Protein 5AWV (pdb70)

Foldseek 3Di:
DDDWDDWDWAAPVRPCFVVVQAFAAAVVFAEHARTETEDGDPVSQQVVQLVCLVVVAQEFEAALRDFLDHQHGHHRHHYYHYDLNQADWDQDVVLLFTKGFFNAFQLVQAVCCCVPQLFHAAFDQQRRDTPFFQQLQFGHYFLCLVPNTQLQFFFWWWFWFADPVSGTDIDIFGCDPPTPVNLVSQNSSRVGPLFFGGTGITTTFHPDCPDSRRNRGHHRDFQKKKKWKKAFDPVPFDPVLLLLLLQLLQQVLLVAQAQPHPCSQKWKKFKDKDDAVPDVVGHTMMMMMGRPPDPCGVVVVVVSVCSNCPSRPRIHIDDIDMGGPCPDGNDDDGYDFHKHKDKWFWLGGQDSQLSVLLVVLRVPQVPFNMWIKMWTAHHHNNQVDDLSSHQFNPRRTGTMIMTMGGDRDPVCVVVRVVSSLSSQCSSCVVQQSAQPDDNTIQAGRNSNDDLLQQVCVSRVRPDHNLCRHRNPSLVSSLVSSCRGHVPRSRDDSPHRHD/DDDWDDWDWAAPVHPCFVVQQFFAAFVVFAEHARTETEDGAPVSQQVLQLVCLVVVQFEFEDALRDFLDHQHGHHRHHYYHYDQNQADWDQDQVLLFTKGFFNAWQLVQQVCCCVPQLFHAAFDQARSHTPQFGQLQFGHYFLCLPPATQLQFWFWWWFFFADPVSGTDIDIEGCDPPTPLNLVSQSSRRVGPLFFGGTGITTTFHPDPPDSRHNRGHHRDQQKKKKWKKAFDPVQCDLVLLLLLQVLLQVVLLVAQAQPHPCSQKWKKFKDKCDAVPDPPGHTMMMMIGRPVDPCRVVSVVVNVCSNNPSRPRIDIDDIDMGGVCPDRRHDGGHDFHKHKDKWFWLGGQDSQLSVLLVVLSVPDPPFNMWIKMWTAHHHPNQVDDLQSHQFNDRRTGTMMMTMGGDHDPVCVVVRCVSSLSSQCSSCVVQQSAQDDDNTIQAGRVSNDDLLQQPCVSGVRPQHNQCRHRNPSLVSSLVSSCRGHVVRSRDDSPHRDD/DDDWDDWDWAAPVHPCVVVVQAFAAFVVFAEHARTETEDGDPVSQQVVQLVCLVVVAFEEEDALRDFLDHFHGHHRHHYYHYDLNLADWAQDVVLLFIKGFFNAWQLRQQVCCCVVQQFHAAFDQQRRHTPQFQQLQFGHYWLCLVANTSLQFFFWWWFFFADPVGHTDTDIEGCPPPTPRNLVSQNSNRVGPLFFGGTGITTTFHPDPPDSRHNRGHHRDQQKKKKWKFAADPVPDDLVLLLQLLQLLQVVLLVAQAQPHPCSQKWKKFKFKDDAPPDPSGHTMMMMIGRPVDVCTVVSVVVSVCSNCPVRDTPDTDDIDMGGVCPDRNDDGGYHFHKHKDKWFWLGGQDSQLSVLLVVLRVPDPPFNMWIKMWTAHHHVNQVDDLQSHQFNDRRTGTMMMTMGGDHDPVCPVVRVVSSLSSQCSSCVVQQSAQDDDNTTQAGRNSNDDLLQQPCVSRVRPQHNQCRHRPPSLVSSLVSSCVGHVVRSRDGSPYRHD/DDDWDDWDWAAPVHPCFVVQQQFAQAPLFAEHARTETEDTAVVSQQVVQLVCLVVVAQEDEDALRDFLDHQPGHHRHHYYHYHLNQADWAQDQVLLFTKGFFNDWQLSQQVVCCVPAQFHAAFDQARRHTNFQQQLQFGHYWLCLPVATQLQFFFWWWFFFADPVGHTDIDIEGCPPPGPLVLVSQSSRRVGPLFFGGTGITTTFHPDDDDSDHNVRHDRDFQKKKKWKKAFDPVQDDLVLLLQLQVLLFVCLLVAFAQVHPCSQKWKKFKDKDDQPPDPSHHTMMMMMGRPVDPCTVVSVVVSVCSNCPVRVRMDIDDMDMGGDPNPRRDDDGHHFHKHKDKWFWLGGQDPQLSVLLVVLNVPQPPFNMWIKMWTAHHHPNLPDDLQSHQFNPNRTGTMMMTMGGDRDPVCVVVGVVSSLSSQCSNVVVQQSAQDDDNTTQAGRVSNDDLLQQDCVSRVNPPHNCCRHRNVSLVSSLVSSCVGHVPCSRDDSPYRHD

Sequence (1992 aa):
CLPPAGPVKVTPDDPRYLNLKLRGANSRFNGEPDYIHLVGSTQQVADAVEETVRTGKRVAVRSGGHCFEDFVDNPDVKVIIDMSLLTEIAYDPSMNAFLIEPGNTLSEVYEKLYLGWNVTIPGGVCGGVGVGGHICGGGYGPLSRQFGSVVDYLYAVEVVVVNKQGKARVIVATRERDDPHHDLWWAHTGGGGGNFGVVTKYWMRVPEDVGRNPERLLPKPPATLLTSTVTFDWAGMTEAAFSRLLRNHGEWYERNSGPDSPYTGLWSQLMIGNEVPGMGESGFMMPIQVDATRPDARRLLDAHIEAVIDGVPPAEVPEPIEQRWLASTPGRGGRGPASKTKAGYLRKRLTDRQIQAVYENMTHMDGIDYGAVWLIGYGGKVNTVDPAATALPQRDAILKVNYITGWANPGNEAKHLTWVRKLYADVYAETGGVPVPNDVSDGAYINYPDSDLADPGLNTSGVPWHDLYYKGNHPRLRKVKAAYDPRNHFHHALSIRPCLPPAGPVKVTPDDPRYLNLKLRGANSRFNGEPDYIHLVGSTQQVADAVEETVRTGKRVAVRSGGHCFEDFVDNPDVKVIIDMSLLTEIAYDPSMNAFLIEPGNTLSEVYEKLYLGWNVTIPGGVCGGVGVGGHICGGGYGPLSRQFGSVVDYLYAVEVVVVNKQGKARVIVATRERDDPHHDLWWAHTGGGGGNFGVVTKYWMRVPEDVGRNPERLLPKPPATLLTSTVTFDWAGMTEAAFSRLLRNHGEWYERNSGPDSPYTGLWSQLMIGNEVPGMGESGFMMPIQVDATRPDARRLLDAHIEAVIDGVPPAEVPEPIEQRWLASTPGRGGRGPASKTKAGYLRKRLTDRQIQAVYENMTHMDGIDYGAVWLIGYGGKVNTVDPAATALPQRDAILKVNYITGWANPGNEAKHLTWVRKLYADVYAETGGVPVPNDVSDGAYINYPDSDLADPGLNTSGVPWHDLYYKGNHPRLRKVKAAYDPRNHFHHALSIRPCLPPAGPVKVTPDDPRYLNLKLRGANSRFNGEPDYIHLVGSTQQVADAVEETVRTGKRVAVRSGGHCFEDFVDNPDVKVIIDMSLLTEIAYDPSMNAFLIEPGNTLSEVYEKLYLGWNVTIPGGVCGGVGVGGHICGGGYGPLSRQFGSVVDYLYAVEVVVVNKQGKARVIVATRERDDPHHDLWWAHTGGGGGNFGVVTKYWMRVPEDVGRNPERLLPKPPATLLTSTVTFDWAGMTEAAFSRLLRNHGEWYERNSGPDSPYTGLWSQLMIGNEVPGMGESGFMMPIQVDATRPDARRLLDAHIEAVIDGVPPAEVPEPIEQRWLASTPGRGGRGPASKTKAGYLRKRLTDRQIQAVYENMTHMDGIDYGAVWLIGYGGKVNTVDPAATALPQRDAILKVNYITGWANPGNEAKHLTWVRKLYADVYAETGGVPVPNDVSDGAYINYPDSDLADPGLNTSGVPWHDLYYKGNHPRLRKVKAAYDPRNHFHHALSIRPCLPPAGPVKVTPDDPRYLNLKLRGANSRFNGEPDYIHLVGSTQQVADAVEETVRTGKRVAVRSGGHCFEDFVDNPDVKVIIDMSLLTEIAYDPSMNAFLIEPGNTLSEVYEKLYLGWNVTIPGGVCGGVGVGGHICGGGYGPLSRQFGSVVDYLYAVEVVVVNKQGKARVIVATRERDDPHHDLWWAHTGGGGGNFGVVTKYWMRVPEDVGRNPERLLPKPPATLLTSTVTFDWAGMTEAAFSRLLRNHGEWYERNSGPDSPYTGLWSQLMIGNEVPGMGESGFMMPIQVDATRPDARRLLDAHIEAVIDGVPPAEVPEPIEQRWLASTPGRGGRGPASKTKAGYLRKRLTDRQIQAVYENMTHMDGIDYGAVWLIGYGGKVNTVDPAATALPQRDAILKVNYITGWANPGNEAKHLTWVRKLYADVYAETGGVPVPNDVSDGAYINYPDSDLADPGLNTSGVPWHDLYYKGNHPRLRKVKAAYDPRNHFHHALSIRP

InterPro domains:
  IPR006094 FAD linked oxidase, N-terminal [PF01565] (58-186)
  IPR012951 Berberine/berberine-like [PF08031] (469-522)
  IPR016166 FAD-binding domain, PCMH-type [PS51387] (54-234)
  IPR016169 FAD-binding, type PCMH, subdomain 2 [G3DSA:3.30.465.10] (35-511)
  IPR036318 FAD-binding, type PCMH-like superfamily [SSF56176] (37-231)
  IPR050416 FAD-linked Oxidoreductases in Biosynthetic Pathways [PTHR42973] (22-518)

B-factor: mean 33.44, std 19.03, range [10.29, 185.88]

Solvent-accessible surface area: 77941 Å² total

CATH classification: 3.30.465.10 (+1 more: 3.40.462.20)

Structure (mmCIF, N/CA/C/O backbone):
data_5AWV
#
_entry.id   5AWV
#
_cell.length_a   61.791
_cell.length_b   150.778
_cell.length_c   124.853
_cell.angle_alpha   90.00
_cell.angle_beta   98.40
_cell.angle_gamma   90.00
#
_symmetry.space_group_name_H-M   'P 1 21 1'
#
loop_
_entity.id
_entity.type
_entity.pdbx_description
1 polymer 'Putative hexose oxidase'
2 polymer TEICOPLANIN
3 non-polymer 'FLAVIN-ADENINE DINUCLEOTIDE'
4 non-polymer 'CITRIC ACID'
5 non-polymer '8-METHYLNONANOIC ACID'
6 non-polymer alpha-D-mannopyranose
7 non-polymer 2-acetamido-2-deoxy-beta-D-glucopyranose
8 non-polymer '2-amino-2-deoxy-beta-D-glucopyranuronic acid'
9 water water
#
loop_
_atom_site.group_PDB
_atom_site.id
_atom_site.type_symbol
_atom_site.label_atom_id
_atom_site.label_alt_id
_atom_site.label_comp_id
_atom_site.label_asym_id
_atom_site.label_entity_id
_atom_site.label_seq_id
_atom_site.pdbx_PDB_ins_code
_atom_site.Cartn_x
_atom_site.Cartn_y
_atom_site.Cartn_z
_atom_site.occupancy
_atom_site.B_iso_or_equiv
_atom_site.auth_seq_id
_atom_site.auth_comp_id
_atom_site.auth_asym_id
_atom_site.auth_atom_id
_atom_site.pdbx_PDB_model_num
ATOM 1 N N . CYS A 1 26 ? -34.764 -28.525 504.421 1.00 59.23 26 CYS A N 1
ATOM 2 C CA . CYS A 1 26 ? -33.968 -27.281 504.736 1.00 59.89 26 CYS A CA 1
ATOM 3 C C . CYS A 1 26 ? -33.864 -26.913 506.235 1.00 44.11 26 CYS A C 1
ATOM 4 O O . CYS A 1 26 ? -34.783 -26.380 506.818 1.00 47.60 26 CYS A O 1
ATOM 7 N N . LEU A 1 27 ? -32.713 -27.132 506.837 1.00 37.71 27 LEU A N 1
ATOM 8 C CA . LEU A 1 27 ? -32.637 -27.149 508.288 1.00 33.96 27 LEU A CA 1
ATOM 9 C C . LEU A 1 27 ? -32.369 -25.781 508.869 1.00 35.71 27 LEU A C 1
ATOM 10 O O . LEU A 1 27 ? -31.754 -24.944 508.237 1.00 37.49 27 LEU A O 1
ATOM 15 N N . PRO A 1 28 ? -32.823 -25.559 510.086 1.00 34.51 28 PRO A N 1
ATOM 16 C CA . PRO A 1 28 ? -32.616 -24.279 510.692 1.00 31.35 28 PRO A CA 1
ATOM 17 C C . PRO A 1 28 ? -31.152 -24.050 510.992 1.00 29.61 28 PRO A C 1
ATOM 18 O O . PRO A 1 28 ? -30.360 -24.985 511.133 1.00 27.10 28 PRO A O 1
ATOM 22 N N . PRO A 1 29 ? -30.790 -22.776 511.158 1.00 29.79 29 PRO A N 1
ATOM 23 C CA . PRO A 1 29 ? -29.391 -22.404 511.325 1.00 26.05 29 PRO A CA 1
ATOM 24 C C . PRO A 1 29 ? -28.825 -22.829 512.648 1.00 26.73 29 PRO A C 1
ATOM 25 O O . PRO A 1 29 ? -29.530 -22.925 513.655 1.00 25.66 29 PRO A O 1
ATOM 29 N N . ALA A 1 30 ? -27.533 -23.026 512.706 1.00 22.66 30 ALA A N 1
ATOM 30 C CA . ALA A 1 30 ? -26.871 -23.095 514.003 1.00 23.06 30 ALA A CA 1
ATOM 31 C C . ALA A 1 30 ? -26.883 -21.695 514.691 1.00 25.99 30 ALA A C 1
ATOM 32 O O . ALA A 1 30 ? -27.261 -20.701 514.094 1.00 27.19 30 ALA A O 1
ATOM 34 N N . GLY A 1 31 ? -26.518 -21.676 515.961 1.00 27.53 31 GLY A N 1
ATOM 35 C CA . GLY A 1 31 ? -26.479 -20.493 516.802 1.00 26.55 31 GLY A CA 1
ATOM 36 C C . GLY A 1 31 ? -27.843 -20.018 517.294 1.00 26.92 31 GLY A C 1
ATOM 37 O O . GLY A 1 31 ? -28.840 -20.598 516.934 1.00 26.39 31 GLY A O 1
ATOM 38 N N . PRO A 1 32 ? -27.901 -18.937 518.042 1.00 24.89 32 PRO A N 1
ATOM 39 C CA . PRO A 1 32 ? -26.749 -18.103 518.402 1.00 24.13 32 PRO A CA 1
ATOM 40 C C . PRO A 1 32 ? -26.114 -18.638 519.646 1.00 24.79 32 PRO A C 1
ATOM 41 O O . PRO A 1 32 ? -26.791 -19.341 520.364 1.00 25.34 32 PRO A O 1
ATOM 45 N N . VAL A 1 33 ? -24.853 -18.349 519.922 1.00 19.88 33 VAL A N 1
ATOM 46 C CA . VAL A 1 33 ? -24.270 -18.735 521.141 1.00 22.36 33 VAL A CA 1
ATOM 47 C C . VAL A 1 33 ? -23.510 -17.547 521.723 1.00 24.83 33 VAL A C 1
ATOM 48 O O . VAL A 1 33 ? -22.588 -17.017 521.103 1.00 23.32 33 VAL A O 1
ATOM 52 N N . LYS A 1 34 ? -23.782 -17.199 522.968 1.00 22.42 34 LYS A N 1
ATOM 53 C CA . LYS A 1 34 ? -22.973 -16.202 523.642 1.00 26.62 34 LYS A CA 1
ATOM 54 C C . LYS A 1 34 ? -21.965 -16.922 524.457 1.00 25.50 34 LYS A C 1
ATOM 55 O O . LYS A 1 34 ? -22.328 -17.553 525.403 1.00 25.68 34 LYS A O 1
ATOM 61 N N . VAL A 1 35 ? -20.696 -16.797 524.111 1.00 22.34 35 VAL A N 1
ATOM 62 C CA . VAL A 1 35 ? -19.606 -17.481 524.737 1.00 20.57 35 VAL A CA 1
ATOM 63 C C . VAL A 1 35 ? -18.920 -16.467 525.692 1.00 24.53 35 VAL A C 1
ATOM 64 O O . VAL A 1 35 ? -18.174 -15.573 525.269 1.00 20.53 35 VAL A O 1
ATOM 68 N N . THR A 1 36 ? -19.156 -16.675 527.000 1.00 22.74 36 THR A N 1
ATOM 69 C CA . THR A 1 36 ? -18.617 -15.862 528.007 1.00 24.35 36 THR A CA 1
ATOM 70 C C . THR A 1 36 ? -17.342 -16.546 528.483 1.00 25.10 36 THR A C 1
ATOM 71 O O . THR A 1 36 ? -17.129 -17.730 528.205 1.00 26.26 36 THR A O 1
ATOM 75 N N . PRO A 1 37 ? -16.539 -15.864 529.306 1.00 28.55 37 PRO A N 1
ATOM 76 C CA . PRO A 1 37 ? -15.287 -16.339 529.801 1.00 28.34 37 PRO A CA 1
ATOM 77 C C . PRO A 1 37 ? -15.306 -17.672 530.538 1.00 30.68 37 PRO A C 1
ATOM 78 O O . PRO A 1 37 ? -14.331 -18.325 530.579 1.00 31.76 37 PRO A O 1
ATOM 82 N N . ASP A 1 38 ? -16.420 -18.084 531.068 1.00 31.16 38 ASP A N 1
ATOM 83 C CA . ASP A 1 38 ? -16.464 -19.375 531.707 1.00 37.05 38 ASP A CA 1
ATOM 84 C C . ASP A 1 38 ? -16.779 -20.499 530.736 1.00 34.59 38 ASP A C 1
ATOM 85 O O . ASP A 1 38 ? -16.716 -21.641 531.132 1.00 33.88 38 ASP A O 1
ATOM 90 N N . ASP A 1 39 ? -17.205 -20.182 529.520 1.00 27.64 39 ASP A N 1
ATOM 91 C CA . ASP A 1 39 ? -17.539 -21.210 528.517 1.00 25.26 39 ASP A CA 1
ATOM 92 C C . ASP A 1 39 ? -16.244 -21.797 528.020 1.00 23.93 39 ASP A C 1
ATOM 93 O O . ASP A 1 39 ? -15.252 -21.106 527.844 1.00 22.68 39 ASP A O 1
ATOM 98 N N . PRO A 1 40 ? -16.194 -23.121 527.854 1.00 24.46 40 PRO A N 1
ATOM 99 C CA . PRO A 1 40 ? -14.936 -23.696 527.412 1.00 22.98 40 PRO A CA 1
ATOM 100 C C . PRO A 1 40 ? -14.510 -23.279 525.976 1.00 20.15 40 PRO A C 1
ATOM 101 O O . PRO A 1 40 ? -13.374 -23.443 525.667 1.00 23.86 40 PRO A O 1
ATOM 105 N N . ARG A 1 41 ? -15.426 -22.828 525.124 1.00 20.03 41 ARG A N 1
ATOM 106 C CA . ARG A 1 41 ? -15.052 -22.279 523.819 1.00 19.70 41 ARG A CA 1
ATOM 107 C C . ARG A 1 41 ? -14.362 -20.914 523.865 1.00 21.26 41 ARG A C 1
ATOM 108 O O . ARG A 1 41 ? -13.779 -20.437 522.853 1.00 20.45 41 ARG A O 1
ATOM 116 N N . TYR A 1 42 ? -14.436 -20.221 524.996 1.00 21.94 42 TYR A N 1
ATOM 117 C CA . TYR A 1 42 ? -14.024 -18.782 524.993 1.00 21.05 42 TYR A CA 1
ATOM 118 C C . TYR A 1 42 ? -12.595 -18.518 524.556 1.00 20.67 42 TYR A C 1
ATOM 119 O O . TYR A 1 42 ? -12.336 -17.654 523.687 1.00 20.32 42 TYR A O 1
ATOM 128 N N . LEU A 1 43 ? -11.643 -19.212 525.176 1.00 21.87 43 LEU A N 1
ATOM 129 C CA . LEU A 1 43 ? -10.233 -19.011 524.825 1.00 23.08 43 LEU A CA 1
ATOM 130 C C . LEU A 1 43 ? -9.900 -19.320 523.342 1.00 21.05 43 LEU A C 1
ATOM 131 O O . LEU A 1 43 ? -9.097 -18.612 522.751 1.00 21.80 43 LEU A O 1
ATOM 136 N N . ASN A 1 44 ? -10.432 -20.400 522.782 1.00 20.54 44 ASN A N 1
ATOM 137 C CA . ASN A 1 44 ? -10.265 -20.677 521.374 1.00 21.41 44 ASN A CA 1
ATOM 138 C C . ASN A 1 44 ? -10.700 -19.467 520.558 1.00 20.94 44 ASN A C 1
ATOM 139 O O . ASN A 1 44 ? -9.987 -19.074 519.637 1.00 22.65 44 ASN A O 1
ATOM 144 N N . LEU A 1 45 ? -11.867 -18.959 520.855 1.00 17.84 45 LEU A N 1
ATOM 145 C CA . LEU A 1 45 ? -12.419 -17.896 520.053 1.00 18.28 45 LEU A CA 1
ATOM 146 C C . LEU A 1 45 ? -11.694 -16.566 520.227 1.00 20.13 45 LEU A C 1
ATOM 147 O O . LEU A 1 45 ? -11.510 -15.850 519.237 1.00 19.36 45 LEU A O 1
ATOM 152 N N . LYS A 1 46 ? -11.198 -16.332 521.451 1.00 19.34 46 LYS A N 1
ATOM 153 C CA . LYS A 1 46 ? -10.497 -15.104 521.815 1.00 21.32 46 LYS A CA 1
ATOM 154 C C . LYS A 1 46 ? -9.156 -15.129 521.119 1.00 17.99 46 LYS A C 1
ATOM 155 O O . LYS A 1 46 ? -8.531 -14.081 520.870 1.00 18.42 46 LYS A O 1
ATOM 161 N N . LEU A 1 47 ? -8.666 -16.328 520.877 1.00 18.22 47 LEU A N 1
ATOM 162 C CA . LEU A 1 47 ? -7.273 -16.482 520.398 1.00 20.27 47 LEU A CA 1
ATOM 163 C C . LEU A 1 47 ? -7.190 -16.848 518.961 1.00 21.64 47 LEU A C 1
ATOM 164 O O . LEU A 1 47 ? -6.172 -17.330 518.502 1.00 18.78 47 LEU A O 1
ATOM 169 N N . ARG A 1 48 ? -8.257 -16.718 518.216 1.00 21.69 48 ARG A N 1
ATOM 170 C CA . ARG A 1 48 ? -8.095 -17.202 516.841 1.00 24.68 48 ARG A CA 1
ATOM 171 C C . ARG A 1 48 ? -7.659 -16.170 515.811 1.00 22.40 48 ARG A C 1
ATOM 172 O O . ARG A 1 48 ? -7.560 -16.474 514.662 1.00 22.44 48 ARG A O 1
ATOM 180 N N . GLY A 1 49 ? -7.323 -14.975 516.245 1.00 20.75 49 GLY A N 1
ATOM 181 C CA . GLY A 1 49 ? -6.557 -14.063 515.405 1.00 20.83 49 GLY A CA 1
ATOM 182 C C . GLY A 1 49 ? -5.230 -14.658 514.979 1.00 21.78 49 GLY A C 1
ATOM 183 O O . GLY A 1 49 ? -4.577 -15.371 515.756 1.00 19.24 49 GLY A O 1
ATOM 184 N N . ALA A 1 50 ? -4.821 -14.342 513.739 1.00 19.56 50 ALA A N 1
ATOM 185 C CA . ALA A 1 50 ? -3.546 -14.747 513.180 1.00 19.77 50 ALA A CA 1
ATOM 186 C C . ALA A 1 50 ? -2.307 -14.105 513.796 1.00 21.51 50 ALA A C 1
ATOM 187 O O . ALA A 1 50 ? -1.263 -14.776 513.967 1.00 20.54 50 ALA A O 1
ATOM 189 N N . ASN A 1 51 ? -2.377 -12.827 514.111 1.00 19.40 51 ASN A N 1
ATOM 190 C CA . ASN A 1 51 ? -1.229 -12.143 514.548 1.00 21.24 51 ASN A CA 1
ATOM 191 C C . ASN A 1 51 ? -1.195 -12.099 516.073 1.00 20.60 51 ASN A C 1
ATOM 192 O O . ASN A 1 51 ? -1.954 -11.374 516.700 1.00 21.18 51 ASN A O 1
ATOM 197 N N . SER A 1 52 ? -0.271 -12.864 516.661 1.00 20.75 52 SER A N 1
ATOM 198 C CA . SER A 1 52 ? -0.145 -12.942 518.122 1.00 21.96 52 SER A CA 1
ATOM 199 C C . SER A 1 52 ? 0.391 -11.709 518.830 1.00 22.86 52 SER A C 1
ATOM 200 O O . SER A 1 52 ? 0.378 -11.677 519.988 1.00 24.36 52 SER A O 1
ATOM 203 N N . ARG A 1 53 ? 0.691 -10.630 518.154 1.00 21.88 53 ARG A N 1
ATOM 204 C CA . ARG A 1 53 ? 0.890 -9.339 518.779 1.00 24.68 53 ARG A CA 1
ATOM 205 C C . ARG A 1 53 ? -0.337 -8.767 519.490 1.00 25.68 53 ARG A C 1
ATOM 206 O O . ARG A 1 53 ? -0.190 -8.007 520.416 1.00 27.52 53 ARG A O 1
ATOM 214 N N . PHE A 1 54 ? -1.539 -9.128 519.069 1.00 22.79 54 PHE A N 1
ATOM 215 C CA . PHE A 1 54 ? -2.763 -8.520 519.579 1.00 24.14 54 PHE A CA 1
ATOM 216 C C . PHE A 1 54 ? -3.603 -9.451 520.463 1.00 27.73 54 PHE A C 1
ATOM 217 O O . PHE A 1 54 ? -3.883 -10.607 520.099 1.00 27.59 54 PHE A O 1
ATOM 225 N N . ASN A 1 55 ? -4.115 -8.888 521.562 1.00 25.29 55 ASN A N 1
ATOM 226 C CA . ASN A 1 55 ? -4.949 -9.615 522.497 1.00 27.78 55 ASN A CA 1
ATOM 227 C C . ASN A 1 55 ? -5.992 -8.729 523.038 1.00 24.90 55 ASN A C 1
ATOM 228 O O . ASN A 1 55 ? -5.748 -7.553 523.233 1.00 27.17 55 ASN A O 1
ATOM 233 N N . GLY A 1 56 ? -7.129 -9.306 523.277 1.00 22.80 56 GLY A N 1
ATOM 234 C CA . GLY A 1 56 ? -8.239 -8.644 523.906 1.00 25.81 56 GLY A CA 1
ATOM 235 C C . GLY A 1 56 ? -8.838 -9.555 524.943 1.00 27.89 56 GLY A C 1
ATOM 236 O O . GLY A 1 56 ? -8.370 -10.691 525.134 1.00 31.71 56 GLY A O 1
ATOM 237 N N . GLU A 1 57 ? -9.846 -9.040 525.629 1.00 27.03 57 GLU A N 1
ATOM 238 C CA . GLU A 1 57 ? -10.540 -9.765 526.689 1.00 30.81 57 GLU A CA 1
ATOM 239 C C . GLU A 1 57 ? -12.020 -9.344 526.596 1.00 29.60 57 GLU A C 1
ATOM 240 O O . GLU A 1 57 ? -12.486 -8.537 527.363 1.00 27.36 57 GLU A O 1
ATOM 246 N N . PRO A 1 58 ? -12.740 -9.848 525.597 1.00 24.31 58 PRO A N 1
ATOM 247 C CA . PRO A 1 58 ? -14.096 -9.391 525.478 1.00 24.99 58 PRO A CA 1
ATOM 248 C C . PRO A 1 58 ? -15.016 -9.930 526.596 1.00 25.97 58 PRO A C 1
ATOM 249 O O . PRO A 1 58 ? -14.775 -11.016 527.124 1.00 25.14 58 PRO A O 1
ATOM 253 N N . ASP A 1 59 ? -16.093 -9.203 526.858 1.00 25.72 59 ASP A N 1
ATOM 254 C CA . ASP A 1 59 ? -17.151 -9.694 527.761 1.00 25.51 59 ASP A CA 1
ATOM 255 C C . ASP A 1 59 ? -17.747 -11.002 527.258 1.00 28.06 59 ASP A C 1
ATOM 256 O O . ASP A 1 59 ? -18.013 -11.926 528.039 1.00 21.28 59 ASP A O 1
ATOM 261 N N . TYR A 1 60 ? -18.011 -11.069 525.943 1.00 23.40 60 TYR A N 1
ATOM 262 C CA . TYR A 1 60 ? -18.431 -12.333 525.381 1.00 22.17 60 TYR A CA 1
ATOM 263 C C . TYR A 1 60 ? -18.064 -12.351 523.933 1.00 21.70 60 TYR A C 1
ATOM 264 O O . TYR A 1 60 ? -17.799 -11.273 523.358 1.00 21.38 60 TYR A O 1
ATOM 273 N N . ILE A 1 61 ? -18.081 -13.542 523.347 1.00 21.15 61 ILE A N 1
ATOM 274 C CA . ILE A 1 61 ? -18.010 -13.703 521.892 1.00 20.35 61 ILE A CA 1
ATOM 275 C C . ILE A 1 61 ? -19.343 -14.325 521.394 1.00 18.78 61 ILE A C 1
ATOM 276 O O . ILE A 1 61 ? -19.775 -15.352 521.868 1.00 20.73 61 ILE A O 1
ATOM 281 N N . HIS A 1 62 ? -19.988 -13.679 520.442 1.00 18.33 62 HIS A N 1
ATOM 282 C CA . HIS A 1 62 ? -21.279 -14.067 519.952 1.00 20.54 62 HIS A CA 1
ATOM 283 C C . HIS A 1 62 ? -21.137 -14.788 518.627 1.00 20.41 62 HIS A C 1
ATOM 284 O O . HIS A 1 62 ? -20.785 -14.172 517.563 1.00 18.56 62 HIS A O 1
ATOM 291 N N . LEU A 1 63 ? -21.384 -16.091 518.683 1.00 18.07 63 LEU A N 1
ATOM 292 C CA . LEU A 1 63 ? -21.452 -16.913 517.472 1.00 20.89 63 LEU A CA 1
ATOM 293 C C . LEU A 1 63 ? -22.790 -16.810 516.847 1.00 23.11 63 LEU A C 1
ATOM 294 O O . LEU A 1 63 ? -23.811 -17.006 517.534 1.00 21.99 63 LEU A O 1
ATOM 299 N N . VAL A 1 64 ? -22.813 -16.485 515.555 1.00 20.27 64 VAL A N 1
ATOM 300 C CA . VAL A 1 64 ? -24.027 -16.248 514.875 1.00 20.26 64 VAL A CA 1
ATOM 301 C C . VAL A 1 64 ? -24.121 -17.120 513.594 1.00 23.86 64 VAL A C 1
ATOM 302 O O . VAL A 1 64 ? -23.181 -17.216 512.846 1.00 26.46 64 VAL A O 1
ATOM 306 N N . GLY A 1 65 ? -25.274 -17.725 513.374 1.00 21.07 65 GLY A N 1
ATOM 307 C CA . GLY A 1 65 ? -25.540 -18.638 512.254 1.00 20.71 65 GLY A CA 1
ATOM 308 C C . GLY A 1 65 ? -26.529 -18.168 511.241 1.00 18.28 65 GLY A C 1
ATOM 309 O O . GLY A 1 65 ? -26.844 -18.902 510.297 1.00 18.97 65 GLY A O 1
ATOM 310 N N . SER A 1 66 ? -26.971 -16.895 511.353 1.00 19.09 66 SER A N 1
ATOM 311 C CA . SER A 1 66 ? -27.854 -16.305 510.368 1.00 19.78 66 SER A CA 1
ATOM 312 C C . SER A 1 66 ? -27.841 -14.800 510.374 1.00 17.55 66 SER A C 1
ATOM 313 O O . SER A 1 66 ? -27.432 -14.238 511.320 1.00 17.24 66 SER A O 1
ATOM 316 N N . THR A 1 67 ? -28.376 -14.202 509.316 1.00 19.80 67 THR A N 1
ATOM 317 C CA . THR A 1 67 ? -28.453 -12.715 509.186 1.00 21.61 67 THR A CA 1
ATOM 318 C C . THR A 1 67 ? -29.280 -12.161 510.345 1.00 23.26 67 THR A C 1
ATOM 319 O O . THR A 1 67 ? -28.884 -11.171 510.996 1.00 22.54 67 THR A O 1
ATOM 323 N N . GLN A 1 68 ? -30.399 -12.834 510.677 1.00 24.61 68 GLN A N 1
ATOM 324 C CA . GLN A 1 68 ? -31.228 -12.363 511.813 1.00 24.62 68 GLN A CA 1
ATOM 325 C C . GLN A 1 68 ? -30.479 -12.393 513.115 1.00 20.92 68 GLN A C 1
ATOM 326 O O . GLN A 1 68 ? -30.589 -11.522 513.946 1.00 21.70 68 GLN A O 1
ATOM 332 N N . GLN A 1 69 ? -29.762 -13.459 513.376 1.00 19.90 69 GLN A N 1
ATOM 333 C CA . GLN A 1 69 ? -28.956 -13.490 514.527 1.00 19.00 69 GLN A CA 1
ATOM 334 C C . GLN A 1 69 ? -27.894 -12.405 514.576 1.00 18.95 69 GLN A C 1
ATOM 335 O O . GLN A 1 69 ? -27.577 -11.882 515.672 1.00 19.43 69 GLN A O 1
ATOM 341 N N . VAL A 1 70 ? -27.288 -12.082 513.423 1.00 18.64 70 VAL A N 1
ATOM 342 C CA . VAL A 1 70 ? -26.347 -10.935 513.411 1.00 19.94 70 VAL A CA 1
ATOM 343 C C . VAL A 1 70 ? -27.086 -9.657 513.829 1.00 19.93 70 VAL A C 1
ATOM 344 O O . VAL A 1 70 ? -26.583 -8.874 514.671 1.00 21.85 70 VAL A O 1
ATOM 348 N N . ALA A 1 71 ? -28.197 -9.391 513.162 1.00 20.98 71 ALA A N 1
ATOM 349 C CA . ALA A 1 71 ? -28.998 -8.186 513.494 1.00 23.04 71 ALA A CA 1
ATOM 350 C C . ALA A 1 71 ? -29.318 -8.110 514.983 1.00 20.32 71 ALA A C 1
ATOM 351 O O . ALA A 1 71 ? -29.086 -7.055 515.617 1.00 21.68 71 ALA A O 1
ATOM 353 N N . ASP A 1 72 ? -29.726 -9.220 515.588 1.00 23.05 72 ASP A N 1
ATOM 354 C CA . ASP A 1 72 ? -29.947 -9.240 517.082 1.00 24.40 72 ASP A CA 1
ATOM 355 C C . ASP A 1 72 ? -28.689 -8.983 517.894 1.00 26.14 72 ASP A C 1
ATOM 356 O O . ASP A 1 72 ? -28.699 -8.300 518.960 1.00 22.08 72 ASP A O 1
ATOM 361 N N . ALA A 1 73 ? -27.573 -9.560 517.444 1.00 22.05 73 ALA A N 1
ATOM 362 C CA . ALA A 1 73 ? -26.315 -9.409 518.167 1.00 21.75 73 ALA A CA 1
ATOM 363 C C . ALA A 1 73 ? -25.824 -7.954 518.061 1.00 19.81 73 ALA A C 1
ATOM 364 O O . ALA A 1 73 ? -25.427 -7.408 519.045 1.00 21.49 73 ALA A O 1
ATOM 366 N N . VAL A 1 74 ? -25.928 -7.347 516.890 1.00 20.28 74 VAL A N 1
ATOM 367 C CA . VAL A 1 74 ? -25.596 -5.938 516.700 1.00 21.33 74 VAL A CA 1
ATOM 368 C C . VAL A 1 74 ? -26.467 -5.051 517.628 1.00 26.27 74 VAL A C 1
ATOM 369 O O . VAL A 1 74 ? -25.914 -4.310 518.446 1.00 27.17 74 VAL A O 1
ATOM 373 N N . GLU A 1 75 ? -27.788 -5.249 517.566 1.00 25.35 75 GLU A N 1
ATOM 374 C CA . GLU A 1 75 ? -28.750 -4.469 518.403 1.00 32.62 75 GLU A CA 1
ATOM 375 C C . GLU A 1 75 ? -28.465 -4.568 519.877 1.00 26.28 75 GLU A C 1
ATOM 376 O O . GLU A 1 75 ? -28.536 -3.589 520.609 1.00 30.59 75 GLU A O 1
ATOM 382 N N . GLU A 1 76 ? -28.145 -5.756 520.343 1.00 26.59 76 GLU A N 1
ATOM 383 C CA . GLU A 1 76 ? -27.695 -5.921 521.691 1.00 30.01 76 GLU A CA 1
ATOM 384 C C . GLU A 1 76 ? -26.489 -5.082 522.136 1.00 30.11 76 GLU A C 1
ATOM 385 O O . GLU A 1 76 ? -26.475 -4.546 523.268 1.00 29.95 76 GLU A O 1
ATOM 391 N N . THR A 1 77 ? -25.476 -4.954 521.272 1.00 24.14 77 THR A N 1
ATOM 392 C CA . THR A 1 77 ? -24.339 -4.146 521.608 1.00 23.00 77 THR A CA 1
ATOM 393 C C . THR A 1 77 ? -24.777 -2.657 521.559 1.00 22.83 77 THR A C 1
ATOM 394 O O . THR A 1 77 ? -24.223 -1.873 522.247 1.00 26.99 77 THR A O 1
ATOM 398 N N . VAL A 1 78 ? -25.686 -2.292 520.677 1.00 24.49 78 VAL A N 1
ATOM 399 C CA . VAL A 1 78 ? -26.116 -0.875 520.643 1.00 27.22 78 VAL A CA 1
ATOM 400 C C . VAL A 1 78 ? -26.852 -0.522 521.951 1.00 29.07 78 VAL A C 1
ATOM 401 O O . VAL A 1 78 ? -26.579 0.490 522.584 1.00 26.91 78 VAL A O 1
ATOM 405 N N . ARG A 1 79 ? -27.701 -1.431 522.379 1.00 32.04 79 ARG A N 1
ATOM 406 C CA . ARG A 1 79 ? -28.556 -1.258 523.548 1.00 38.45 79 ARG A CA 1
ATOM 407 C C . ARG A 1 79 ? -27.704 -1.234 524.843 1.00 37.93 79 ARG A C 1
ATOM 408 O O . ARG A 1 79 ? -27.925 -0.369 525.680 1.00 37.97 79 ARG A O 1
ATOM 416 N N . THR A 1 80 ? -26.699 -2.095 524.991 1.00 30.72 80 THR A N 1
ATOM 417 C CA . THR A 1 80 ? -25.785 -2.070 526.156 1.00 30.38 80 THR A CA 1
ATOM 418 C C . THR A 1 80 ? -24.628 -1.093 526.028 1.00 31.13 80 THR A C 1
ATOM 419 O O . THR A 1 80 ? -23.827 -0.927 526.969 1.00 28.79 80 THR A O 1
ATOM 423 N N . GLY A 1 81 ? -24.506 -0.435 524.870 1.00 29.33 81 GLY A N 1
ATOM 424 C CA . GLY A 1 81 ? -23.351 0.414 524.609 1.00 31.49 81 GLY A CA 1
ATOM 425 C C . GLY A 1 81 ? -22.013 -0.319 524.740 1.00 33.34 81 GLY A C 1
ATOM 426 O O . GLY A 1 81 ? -21.046 0.249 525.256 1.00 29.85 81 GLY A O 1
ATOM 427 N N . LYS A 1 82 ? -21.956 -1.562 524.267 1.00 28.18 82 LYS A N 1
ATOM 428 C CA . LYS A 1 82 ? -20.701 -2.332 524.300 1.00 30.88 82 LYS A CA 1
ATOM 429 C C . LYS A 1 82 ? -19.932 -2.178 522.936 1.00 24.37 82 LYS A C 1
ATOM 430 O O . LYS A 1 82 ? -20.530 -2.253 521.856 1.00 28.79 82 LYS A O 1
ATOM 436 N N . ARG A 1 83 ? -18.651 -1.868 522.997 1.00 24.06 83 ARG A N 1
ATOM 437 C CA . ARG A 1 83 ? -17.843 -1.712 521.788 1.00 22.53 83 ARG A CA 1
ATOM 438 C C . ARG A 1 83 ? -17.692 -3.085 521.050 1.00 21.03 83 ARG A C 1
ATOM 439 O O . ARG A 1 83 ? -17.361 -4.089 521.656 1.00 20.22 83 ARG A O 1
ATOM 447 N N . VAL A 1 84 ? -18.055 -3.114 519.788 1.00 19.79 84 VAL A N 1
ATOM 448 C CA . VAL A 1 84 ? -18.167 -4.389 519.071 1.00 20.13 84 VAL A CA 1
ATOM 449 C C . VAL A 1 84 ? -17.099 -4.463 517.963 1.00 19.25 84 VAL A C 1
ATOM 450 O O . VAL A 1 84 ? -16.740 -3.426 517.398 1.00 17.28 84 VAL A O 1
ATOM 454 N N . ALA A 1 85 ? -16.662 -5.687 517.623 1.00 16.82 85 ALA A N 1
ATOM 455 C CA . ALA A 1 85 ? -15.880 -5.921 516.412 1.00 16.58 85 ALA A CA 1
ATOM 456 C C . ALA A 1 85 ? -16.294 -7.292 515.828 1.00 16.57 85 ALA A C 1
ATOM 457 O O . ALA A 1 85 ? -16.633 -8.202 516.586 1.00 15.70 85 ALA A O 1
ATOM 459 N N . VAL A 1 86 ? -16.312 -7.407 514.512 1.00 15.20 86 VAL A N 1
ATOM 460 C CA . VAL A 1 86 ? -16.678 -8.647 513.817 1.00 15.10 86 VAL A CA 1
ATOM 461 C C . VAL A 1 86 ? -15.370 -9.393 513.561 1.00 15.74 86 VAL A C 1
ATOM 462 O O . VAL A 1 86 ? -14.358 -8.772 513.308 1.00 16.20 86 VAL A O 1
ATOM 466 N N . ARG A 1 87 ? -15.370 -10.710 513.737 1.00 15.90 87 ARG A N 1
ATOM 467 C CA . ARG A 1 87 ? -14.279 -11.527 513.251 1.00 15.62 87 ARG A CA 1
ATOM 468 C C . ARG A 1 87 ? -14.773 -12.548 512.247 1.00 15.93 87 ARG A C 1
ATOM 469 O O . ARG A 1 87 ? -15.648 -13.296 512.512 1.00 15.79 87 ARG A O 1
ATOM 477 N N . SER A 1 88 ? -14.144 -12.581 511.090 1.00 15.31 88 SER A N 1
ATOM 478 C CA . SER A 1 88 ? -14.438 -13.604 510.101 1.00 14.26 88 SER A CA 1
ATOM 479 C C . SER A 1 88 ? -13.244 -14.539 510.063 1.00 13.98 88 SER A C 1
ATOM 480 O O . SER A 1 88 ? -13.243 -15.570 510.753 1.00 14.28 88 SER A O 1
ATOM 483 N N . GLY A 1 89 ? -12.186 -14.198 509.322 1.00 13.17 89 GLY A N 1
ATOM 484 C CA . GLY A 1 89 ? -11.020 -15.105 509.300 1.00 13.00 89 GLY A CA 1
ATOM 485 C C . GLY A 1 89 ? -9.936 -14.825 510.311 1.00 12.19 89 GLY A C 1
ATOM 486 O O . GLY A 1 89 ? -9.083 -15.676 510.537 1.00 13.90 89 GLY A O 1
ATOM 487 N N . GLY A 1 90 ? -9.928 -13.649 510.958 1.00 12.02 90 GLY A N 1
ATOM 488 C CA . GLY A 1 90 ? -8.936 -13.385 511.969 1.00 12.77 90 GLY A CA 1
ATOM 489 C C . GLY A 1 90 ? -7.604 -12.885 511.437 1.00 13.73 90 GLY A C 1
ATOM 490 O O . GLY A 1 90 ? -6.728 -12.671 512.232 1.00 15.36 90 GLY A O 1
ATOM 491 N N . HIS A 1 91 ? -7.482 -12.580 510.146 1.00 13.17 91 HIS A N 1
ATOM 492 C CA . HIS A 1 91 ? -6.219 -12.175 509.602 1.00 14.06 91 HIS A CA 1
ATOM 493 C C . HIS A 1 91 ? -5.843 -10.726 509.665 1.00 14.95 91 HIS A C 1
ATOM 494 O O . HIS A 1 91 ? -4.768 -10.345 509.224 1.00 14.13 91 HIS A O 1
ATOM 501 N N . CYS A 1 92 ? -6.648 -9.902 510.323 1.00 14.32 92 CYS A N 1
ATOM 502 C CA . CYS A 1 92 ? -6.304 -8.484 510.438 1.00 13.66 92 CYS A CA 1
ATOM 503 C C . CYS A 1 92 ? -4.834 -8.220 510.790 1.00 14.83 92 CYS A C 1
ATOM 504 O O . CYS A 1 92 ? -4.321 -8.801 511.766 1.00 16.15 92 CYS A O 1
ATOM 507 N N . PHE A 1 93 ? -4.187 -7.312 510.060 1.00 17.47 93 PHE A N 1
ATOM 508 C CA . PHE A 1 93 ? -2.766 -6.909 510.275 1.00 17.92 93 PHE A CA 1
ATOM 509 C C . PHE A 1 93 ? -2.649 -5.997 511.486 1.00 19.72 93 PHE A C 1
ATOM 510 O O . PHE A 1 93 ? -1.526 -5.781 511.987 1.00 17.80 93 PHE A O 1
ATOM 518 N N . GLU A 1 94 ? -3.789 -5.508 511.953 1.00 15.82 94 GLU A N 1
ATOM 519 C CA . GLU A 1 94 ? -3.863 -4.540 513.055 1.00 16.89 94 GLU A CA 1
ATOM 520 C C . GLU A 1 94 ? -4.773 -5.052 514.170 1.00 17.41 94 GLU A C 1
ATOM 521 O O . GLU A 1 94 ? -5.380 -6.098 514.076 1.00 17.14 94 GLU A O 1
ATOM 527 N N . ASP A 1 95 ? -4.830 -4.293 515.257 1.00 18.68 95 ASP A N 1
ATOM 528 C CA . ASP A 1 95 ? -5.632 -4.622 516.464 1.00 21.32 95 ASP A CA 1
ATOM 529 C C . ASP A 1 95 ? -7.109 -4.238 516.364 1.00 21.38 95 ASP A C 1
ATOM 530 O O . ASP A 1 95 ? -7.727 -3.924 517.384 1.00 21.91 95 ASP A O 1
ATOM 535 N N . PHE A 1 96 ? -7.707 -4.346 515.192 1.00 19.90 96 PHE A N 1
ATOM 536 C CA . PHE A 1 96 ? -9.068 -3.870 515.017 1.00 18.01 96 PHE A CA 1
ATOM 537 C C . PHE A 1 96 ? -10.061 -4.759 515.765 1.00 19.99 96 PHE A C 1
ATOM 538 O O . PHE A 1 96 ? -11.125 -4.290 516.181 1.00 19.46 96 PHE A O 1
ATOM 546 N N . VAL A 1 97 ? -9.736 -6.034 515.942 1.00 17.95 97 VAL A N 1
ATOM 547 C CA . VAL A 1 97 ? -10.600 -6.953 516.639 1.00 16.83 97 VAL A CA 1
ATOM 548 C C . VAL A 1 97 ? -10.060 -7.253 518.023 1.00 17.54 97 VAL A C 1
ATOM 549 O O . VAL A 1 97 ? -10.875 -7.296 518.964 1.00 18.55 97 VAL A O 1
ATOM 553 N N . ASP A 1 98 ? -8.754 -7.528 518.138 1.00 17.54 98 ASP A N 1
ATOM 554 C CA . ASP A 1 98 ? -8.156 -7.983 519.370 1.00 19.43 98 ASP A CA 1
ATOM 555 C C . ASP A 1 98 ? -7.429 -6.780 520.009 1.00 19.24 98 ASP A C 1
ATOM 556 O O . ASP A 1 98 ? -6.321 -6.408 519.620 1.00 17.48 98 ASP A O 1
ATOM 561 N N . ASN A 1 99 ? -8.148 -6.089 520.892 1.00 22.45 99 ASN A N 1
ATOM 562 C CA . ASN A 1 99 ? -7.572 -4.943 521.664 1.00 23.82 99 ASN A CA 1
ATOM 563 C C . ASN A 1 99 ? -8.311 -4.910 522.998 1.00 22.63 99 ASN A C 1
ATOM 564 O O . ASN A 1 99 ? -9.419 -5.424 523.087 1.00 22.01 99 ASN A O 1
ATOM 569 N N . PRO A 1 100 ? -7.732 -4.240 524.000 1.00 27.88 100 PRO A N 1
ATOM 570 C CA . PRO A 1 100 ? -8.413 -4.169 525.295 1.00 28.20 100 PRO A CA 1
ATOM 571 C C . PRO A 1 100 ? -9.797 -3.483 525.294 1.00 26.67 100 PRO A C 1
ATOM 572 O O . PRO A 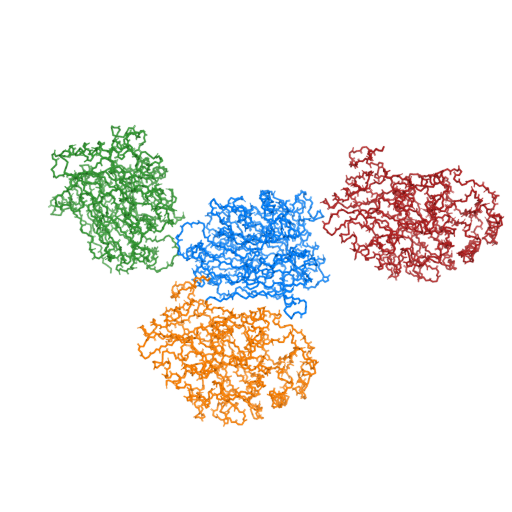1 100 ? -10.593 -3.736 526.199 1.00 30.40 100 PRO A O 1
ATOM 576 N N . ASP A 1 101 ? -10.090 -2.603 524.347 1.00 23.70 101 ASP A N 1
ATOM 577 C CA . ASP A 1 101 ? -11.377 -1.907 524.330 1.00 25.69 101 ASP A CA 1
ATOM 578 C C . ASP A 1 101 ? -12.586 -2.607 523.735 1.00 24.37 101 ASP A C 1
ATOM 579 O O . ASP A 1 101 ? -13.719 -2.234 524.034 1.00 24.03 101 ASP A O 1
ATOM 584 N N . VAL A 1 102 ? -12.386 -3.687 522.994 1.00 22.53 102 VAL A N 1
ATOM 585 C CA . VAL A 1 102 ? -13.481 -4.393 522.361 1.00 19.16 102 VAL A CA 1
ATOM 586 C C . VAL A 1 102 ? -14.144 -5.235 523.418 1.00 22.60 102 VAL A C 1
ATOM 587 O O . VAL A 1 102 ? -13.537 -6.105 524.059 1.00 24.55 102 VAL A O 1
ATOM 591 N N . LYS A 1 103 ? -15.442 -5.071 523.553 1.00 23.38 103 LYS A N 1
ATOM 592 C CA . LYS A 1 103 ? -16.128 -5.856 524.540 1.00 23.54 103 LYS A CA 1
ATOM 593 C C . LYS A 1 103 ? -16.945 -6.994 524.008 1.00 21.70 103 LYS A C 1
ATOM 594 O O . LYS A 1 103 ? -17.293 -7.907 524.779 1.00 23.98 103 LYS A O 1
ATOM 600 N N . VAL A 1 104 ? -17.389 -6.898 522.778 1.00 18.78 104 VAL A N 1
ATOM 601 C CA . VAL A 1 104 ? -18.044 -8.026 522.173 1.00 18.80 104 VAL A CA 1
ATOM 602 C C . VAL A 1 104 ? -17.414 -8.320 520.833 1.00 20.86 104 VAL A C 1
ATOM 603 O O . VAL A 1 104 ? -17.261 -7.412 520.013 1.00 18.54 104 VAL A O 1
ATOM 607 N N . ILE A 1 105 ? -17.125 -9.593 520.574 1.00 20.57 105 ILE A N 1
ATOM 608 C CA . ILE A 1 105 ? -16.776 -10.026 519.208 1.00 19.66 105 ILE A CA 1
ATOM 609 C C . ILE A 1 105 ? -17.949 -10.755 518.591 1.00 19.08 105 ILE A C 1
ATOM 610 O O . ILE A 1 105 ? -18.484 -11.676 519.198 1.00 24.34 105 ILE A O 1
ATOM 615 N N . ILE A 1 106 ? -18.448 -10.295 517.448 1.00 15.73 106 ILE A N 1
ATOM 616 C CA . ILE A 1 106 ? -19.343 -11.086 516.671 1.00 17.12 106 ILE A CA 1
ATOM 617 C C . ILE A 1 106 ? -18.480 -11.969 515.713 1.00 17.36 106 ILE A C 1
ATOM 618 O O . ILE A 1 106 ? -17.865 -11.470 514.765 1.00 17.18 106 ILE A O 1
ATOM 623 N N . ASP A 1 107 ? -18.525 -13.271 515.963 1.00 15.38 107 ASP A N 1
ATOM 624 C CA . ASP A 1 107 ? -17.676 -14.229 515.299 1.00 17.65 107 ASP A CA 1
ATOM 625 C C . ASP A 1 107 ? -18.497 -14.932 514.231 1.00 17.17 107 ASP A C 1
ATOM 626 O O . ASP A 1 107 ? -19.539 -15.507 514.526 1.00 19.44 107 ASP A O 1
ATOM 631 N N . MET A 1 108 ? -18.040 -14.867 512.983 1.00 16.86 108 MET A N 1
ATOM 632 C CA . MET A 1 108 ? -18.792 -15.368 511.829 1.00 16.46 108 MET A CA 1
ATOM 633 C C . MET A 1 108 ? -18.509 -16.793 511.393 1.00 16.43 108 MET A C 1
ATOM 634 O O . MET A 1 108 ? -18.996 -17.222 510.300 1.00 16.40 108 MET A O 1
ATOM 639 N N . SER A 1 109 ? -17.816 -17.524 512.234 1.00 17.26 109 SER A N 1
ATOM 640 C CA . SER A 1 109 ? -17.334 -18.899 511.976 1.00 20.10 109 SER A CA 1
ATOM 641 C C . SER A 1 109 ? -18.427 -19.844 511.443 1.00 21.14 109 SER A C 1
ATOM 642 O O . SER A 1 109 ? -18.143 -20.732 510.591 1.00 18.63 109 SER A O 1
ATOM 645 N N . LEU A 1 110 ? -19.650 -19.698 511.954 1.00 20.79 110 LEU A N 1
ATOM 646 C CA . LEU A 1 110 ? -20.756 -20.551 511.501 1.00 21.79 110 LEU A CA 1
ATOM 647 C C . LEU A 1 110 ? -21.322 -20.169 510.143 1.00 23.12 110 LEU A C 1
ATOM 648 O O . LEU A 1 110 ? -22.051 -20.982 509.571 1.00 22.32 110 LEU A O 1
ATOM 653 N N . LEU A 1 111 ? -21.009 -18.977 509.595 1.00 19.94 111 LEU A N 1
ATOM 654 C CA . LEU A 1 111 ? -21.579 -18.559 508.301 1.00 20.28 111 LEU A CA 1
ATOM 655 C C . LEU A 1 111 ? -20.749 -18.911 507.131 1.00 20.93 111 LEU A C 1
ATOM 656 O O . LEU A 1 111 ? -19.956 -18.081 506.689 1.00 22.20 111 LEU A O 1
ATOM 661 N N . THR A 1 112 ? -20.941 -20.097 506.562 1.00 20.60 112 THR A N 1
ATOM 662 C CA . THR A 1 112 ? -19.996 -20.660 505.598 1.00 21.71 112 THR A CA 1
ATOM 663 C C . THR A 1 112 ? -20.666 -21.176 504.289 1.00 22.48 112 THR A C 1
ATOM 664 O O . THR A 1 112 ? -20.122 -22.028 503.623 1.00 21.45 112 THR A O 1
ATOM 668 N N . GLU A 1 113 ? -21.838 -20.701 503.925 1.00 20.90 113 GLU A N 1
ATOM 669 C CA . GLU A 1 113 ? -22.428 -21.147 502.646 1.00 21.54 113 GLU A CA 1
ATOM 670 C C . GLU A 1 113 ? -21.645 -20.648 501.399 1.00 18.53 113 GLU A C 1
ATOM 671 O O . GLU A 1 113 ? -21.156 -19.516 501.375 1.00 16.01 113 GLU A O 1
ATOM 677 N N . ILE A 1 114 ? -21.559 -21.489 500.376 1.00 16.31 114 ILE A N 1
ATOM 678 C CA . ILE A 1 114 ? -21.036 -21.128 499.088 1.00 17.99 114 ILE A CA 1
ATOM 679 C C . ILE A 1 114 ? -21.950 -21.807 498.113 1.00 17.96 114 ILE A C 1
ATOM 680 O O . ILE A 1 114 ? -22.053 -23.078 498.100 1.00 17.49 114 ILE A O 1
ATOM 685 N N . ALA A 1 115 ? -22.662 -21.035 497.320 1.00 16.26 115 ALA A N 1
ATOM 686 C CA . ALA A 1 115 ? -23.656 -21.620 496.404 1.00 16.35 115 ALA A CA 1
ATOM 687 C C . ALA A 1 115 ? -24.044 -20.706 495.316 1.00 17.02 115 ALA A C 1
ATOM 688 O O . ALA A 1 115 ? -23.912 -19.466 495.403 1.00 16.74 115 ALA A O 1
ATOM 690 N N . TYR A 1 116 ? -24.436 -21.324 494.227 1.00 15.99 116 TYR A N 1
ATOM 691 C CA . TYR A 1 116 ? -25.047 -20.567 493.147 1.00 17.94 116 TYR A CA 1
ATOM 692 C C . TYR A 1 116 ? -26.465 -20.126 493.586 1.00 19.41 116 TYR A C 1
ATOM 693 O O . TYR A 1 116 ? -27.248 -20.931 494.032 1.00 18.44 116 TYR A O 1
ATOM 702 N N . ASP A 1 117 ? -26.749 -18.836 493.461 1.00 17.20 117 ASP A N 1
ATOM 703 C CA . ASP A 1 117 ? -28.012 -18.257 493.905 1.00 20.22 117 ASP A CA 1
ATOM 704 C C . ASP A 1 117 ? -28.822 -17.835 492.714 1.00 20.93 117 ASP A C 1
ATOM 705 O O . ASP A 1 117 ? -28.543 -16.764 492.154 1.00 23.66 117 ASP A O 1
ATOM 710 N N . PRO A 1 118 ? -29.823 -18.647 492.260 1.00 21.37 118 PRO A N 1
ATOM 711 C CA . PRO A 1 118 ? -30.526 -18.210 491.013 1.00 21.95 118 PRO A CA 1
ATOM 712 C C . PRO A 1 118 ? -31.244 -16.887 491.107 1.00 20.59 118 PRO A C 1
ATOM 713 O O . PRO A 1 118 ? -31.455 -16.311 490.092 1.00 24.30 118 PRO A O 1
ATOM 717 N N . SER A 1 119 ? -31.594 -16.389 492.276 1.00 22.41 119 SER A N 1
ATOM 718 C CA . SER A 1 119 ? -32.411 -15.146 492.290 1.00 26.52 119 SER A CA 1
ATOM 719 C C . SER A 1 119 ? -31.504 -13.910 492.180 1.00 30.78 119 SER A C 1
ATOM 720 O O . SER A 1 119 ? -31.958 -12.845 491.800 1.00 33.04 119 SER A O 1
ATOM 723 N N . MET A 1 120 ? -30.212 -14.065 492.463 1.00 24.18 120 MET A N 1
ATOM 724 C CA . MET A 1 120 ? -29.211 -13.035 492.125 1.00 26.72 120 MET A CA 1
ATOM 725 C C . MET A 1 120 ? -28.434 -13.327 490.852 1.00 24.78 120 MET A C 1
ATOM 726 O O . MET A 1 120 ? -27.766 -12.418 490.324 1.00 26.43 120 MET A O 1
ATOM 731 N N . ASN A 1 121 ? -28.563 -14.562 490.308 1.00 19.15 121 ASN A N 1
ATOM 732 C CA . ASN A 1 121 ? -27.750 -15.064 489.186 1.00 20.15 121 ASN A CA 1
ATOM 733 C C . ASN A 1 121 ? -26.259 -14.723 489.505 1.00 17.75 121 ASN A C 1
ATOM 734 O O . ASN A 1 121 ? -25.524 -14.160 488.687 1.00 18.89 121 ASN A O 1
ATOM 739 N N . ALA A 1 122 ? -25.845 -15.175 490.679 1.00 17.20 122 ALA A N 1
ATOM 740 C CA . ALA A 1 122 ? -24.475 -14.929 491.192 1.00 18.21 122 ALA A CA 1
ATOM 741 C C . ALA A 1 122 ? -24.179 -15.980 492.230 1.00 16.97 122 ALA A C 1
ATOM 742 O O . ALA A 1 122 ? -25.072 -16.601 492.751 1.00 18.00 122 ALA A O 1
ATOM 744 N N . PHE A 1 123 ? -22.901 -16.106 492.558 1.00 17.23 123 PHE A N 1
ATOM 745 C CA . PHE A 1 123 ? -22.447 -16.925 493.676 1.00 15.84 123 PHE A CA 1
ATOM 746 C C . PHE A 1 123 ? -22.515 -16.239 494.988 1.00 15.49 123 PHE A C 1
ATOM 747 O O . PHE A 1 123 ? -21.953 -15.183 495.180 1.00 16.30 123 PHE A O 1
ATOM 755 N N . LEU A 1 124 ? -23.248 -16.812 495.902 1.00 16.63 124 LEU A N 1
ATOM 756 C CA . LEU A 1 124 ? -23.369 -16.382 497.276 1.00 15.65 124 LEU A CA 1
ATOM 757 C C . LEU A 1 124 ? -22.162 -17.002 498.025 1.00 15.99 124 LEU A C 1
ATOM 758 O O . LEU A 1 124 ? -21.938 -18.278 497.979 1.00 17.31 124 LEU A O 1
ATOM 763 N N . ILE A 1 125 ? -21.387 -16.150 498.690 1.00 14.95 125 ILE A N 1
ATOM 764 C CA . ILE A 1 125 ? -20.246 -16.576 499.554 1.00 14.72 125 ILE A CA 1
ATOM 765 C C . ILE A 1 125 ? -20.399 -15.853 500.843 1.00 15.27 125 ILE A C 1
ATOM 766 O O . ILE A 1 125 ? -20.399 -14.589 500.927 1.00 15.50 125 ILE A O 1
ATOM 771 N N . GLU A 1 126 ? -20.549 -16.635 501.899 1.00 16.23 126 GLU A N 1
ATOM 772 C CA . GLU A 1 126 ? -20.675 -16.108 503.242 1.00 16.67 126 GLU A CA 1
ATOM 773 C C . GLU A 1 126 ? -19.323 -15.791 503.876 1.00 17.38 126 GLU A C 1
ATOM 774 O O . GLU A 1 126 ? -18.338 -16.393 503.474 1.00 13.99 126 GLU A O 1
ATOM 780 N N . PRO A 1 127 ? -19.278 -14.764 504.765 1.00 15.37 127 PRO A N 1
ATOM 781 C CA . PRO A 1 127 ? -18.063 -14.174 505.367 1.00 15.65 127 PRO A CA 1
ATOM 782 C C . PRO A 1 127 ? -17.244 -15.093 506.266 1.00 14.14 127 PRO A C 1
ATOM 783 O O . PRO A 1 127 ? -16.063 -14.902 506.359 1.00 15.19 127 PRO A O 1
ATOM 787 N N . GLY A 1 128 ? -17.804 -16.124 506.813 1.00 13.66 128 GLY A N 1
ATOM 788 C CA . GLY A 1 128 ? -17.025 -17.023 507.633 1.00 15.73 128 GLY A CA 1
ATOM 789 C C . GLY A 1 128 ? -16.210 -18.061 506.895 1.00 16.58 128 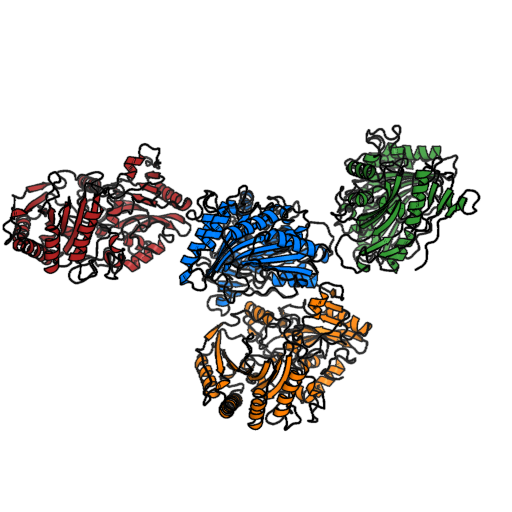GLY A C 1
ATOM 790 O O . GLY A 1 128 ? -15.373 -18.759 507.520 1.00 18.44 128 GLY A O 1
ATOM 791 N N . ASN A 1 129 ? -16.406 -18.195 505.594 1.00 15.31 129 ASN A N 1
ATOM 792 C CA . ASN A 1 129 ? -15.560 -19.055 504.797 1.00 16.27 129 ASN A CA 1
ATOM 793 C C . ASN A 1 129 ? -14.089 -18.572 504.760 1.00 15.39 129 ASN A C 1
ATOM 794 O O . ASN A 1 129 ? -13.831 -17.372 504.758 1.00 13.60 129 ASN A O 1
ATOM 799 N N . THR A 1 130 ? -13.159 -19.501 504.684 1.00 14.47 130 THR A N 1
ATOM 800 C CA . THR A 1 130 ? -11.776 -19.161 504.308 1.00 16.01 130 THR A CA 1
ATOM 801 C C . THR A 1 130 ? -11.617 -19.157 502.814 1.00 14.55 130 THR A C 1
ATOM 802 O O . THR A 1 130 ? -12.440 -19.779 502.109 1.00 13.07 130 THR A O 1
ATOM 806 N N . LEU A 1 131 ? -10.567 -18.478 502.314 1.00 14.60 131 LEU A N 1
ATOM 807 C CA . LEU A 1 131 ? -10.193 -18.545 500.916 1.00 16.41 131 LEU A CA 1
ATOM 808 C C . LEU A 1 131 ? -9.960 -19.945 500.424 1.00 18.12 131 LEU A C 1
ATOM 809 O O . LEU A 1 131 ? -10.476 -20.308 499.387 1.00 17.39 131 LEU A O 1
ATOM 814 N N . SER A 1 132 ? -9.318 -20.779 501.195 1.00 17.46 132 SER A N 1
ATOM 815 C CA . SER A 1 132 ? -9.116 -22.160 500.827 1.00 19.12 132 SER A CA 1
ATOM 816 C C . SER A 1 132 ? -10.448 -22.900 500.554 1.00 18.20 132 SER A C 1
ATOM 817 O O . SER A 1 132 ? -10.603 -23.617 499.535 1.00 15.50 132 SER A O 1
ATOM 820 N N . GLU A 1 133 ? -11.434 -22.697 501.441 1.00 16.01 133 GLU A N 1
ATOM 821 C CA . GLU A 1 133 ? -12.747 -23.336 501.240 1.00 16.61 133 GLU A CA 1
ATOM 822 C C . GLU A 1 133 ? -13.416 -22.823 499.993 1.00 15.56 133 GLU A C 1
ATOM 823 O O . GLU A 1 133 ? -14.012 -23.575 499.260 1.00 14.08 133 GLU A O 1
ATOM 829 N N . VAL A 1 134 ? -13.332 -21.514 499.747 1.00 14.45 134 VAL A N 1
ATOM 830 C CA . VAL A 1 134 ? -13.930 -20.934 498.611 1.00 13.01 134 VAL A CA 1
ATOM 831 C C . VAL A 1 134 ? -13.304 -21.486 497.355 1.00 13.87 134 VAL A C 1
ATOM 832 O O . VAL A 1 134 ? -14.019 -21.816 496.394 1.00 15.49 134 VAL A O 1
ATOM 836 N N . TYR A 1 135 ? -11.994 -21.477 497.276 1.00 12.24 135 TYR A N 1
ATOM 837 C CA . TYR A 1 135 ? -11.365 -21.926 496.046 1.00 12.68 135 TYR A CA 1
ATOM 838 C C . TYR A 1 135 ? -11.705 -23.372 495.693 1.00 13.27 135 TYR A C 1
ATOM 839 O O . TYR A 1 135 ? -11.978 -23.687 494.553 1.00 13.91 135 TYR A O 1
ATOM 848 N N . GLU A 1 136 ? -11.634 -24.239 496.665 1.00 14.12 136 GLU A N 1
ATOM 849 C CA . GLU A 1 136 ? -11.928 -25.619 496.463 1.00 16.61 136 GLU A CA 1
ATOM 850 C C . GLU A 1 136 ? -13.374 -25.849 495.981 1.00 17.09 136 GLU A C 1
ATOM 851 O O . GLU A 1 136 ? -13.576 -26.614 495.062 1.00 14.62 136 GLU A O 1
ATOM 857 N N . LYS A 1 137 ? -14.364 -25.274 496.685 1.00 15.03 137 LYS A N 1
ATOM 858 C CA . LYS A 1 137 ? -15.722 -25.459 496.303 1.00 15.48 137 LYS A CA 1
ATOM 859 C C . LYS A 1 137 ? -16.113 -24.840 494.980 1.00 12.94 137 LYS A C 1
ATOM 860 O O . LYS A 1 137 ? -16.887 -25.408 494.215 1.00 13.38 137 LYS A O 1
ATOM 866 N N . LEU A 1 138 ? -15.659 -23.634 494.725 1.00 12.78 138 LEU A N 1
ATOM 867 C CA . LEU A 1 138 ? -15.906 -22.988 493.428 1.00 12.73 138 LEU A CA 1
ATOM 868 C C . LEU A 1 138 ? -15.302 -23.833 492.281 1.00 13.68 138 LEU A C 1
ATOM 869 O O . LEU A 1 138 ? -15.934 -23.969 491.209 1.00 13.88 138 LEU A O 1
ATOM 874 N N . TYR A 1 139 ? -14.115 -24.372 492.497 1.00 12.02 139 TYR A N 1
ATOM 875 C CA . TYR A 1 139 ? -13.464 -25.198 491.503 1.00 14.14 139 TYR A CA 1
ATOM 876 C C . TYR A 1 139 ? -14.149 -26.546 491.255 1.00 14.98 139 TYR A C 1
ATOM 877 O O . TYR A 1 139 ? -14.515 -26.848 490.081 1.00 14.02 139 TYR A O 1
ATOM 886 N N . LEU A 1 140 ? -14.430 -27.262 492.343 1.00 14.48 140 LEU A N 1
ATOM 887 C CA . LEU A 1 140 ? -15.158 -28.562 492.244 1.00 16.69 140 LEU A CA 1
ATOM 888 C C . LEU A 1 140 ? -16.570 -28.464 491.626 1.00 16.56 140 LEU A C 1
ATOM 889 O O . LEU A 1 140 ? -16.926 -29.236 490.686 1.00 16.62 140 LEU A O 1
ATOM 894 N N . GLY A 1 141 ? -17.332 -27.493 492.102 1.00 16.36 141 GLY A N 1
ATOM 895 C CA . GLY A 1 141 ? -18.672 -27.303 491.729 1.00 18.21 141 GLY A CA 1
ATOM 896 C C . GLY A 1 141 ? -18.869 -26.816 490.348 1.00 18.50 141 GLY A C 1
ATOM 897 O O . GLY A 1 141 ? -19.754 -27.328 489.636 1.00 19.53 141 GLY A O 1
ATOM 898 N N . TRP A 1 142 ? -18.064 -25.831 489.928 1.00 17.99 142 TRP A N 1
ATOM 899 C CA . TRP A 1 142 ? -18.346 -25.085 488.677 1.00 18.78 142 TRP A CA 1
ATOM 900 C C . TRP A 1 142 ? -17.096 -24.765 487.812 1.00 18.30 142 TRP A C 1
ATOM 901 O O . TRP A 1 142 ? -17.225 -24.142 486.781 1.00 18.85 142 TRP A O 1
ATOM 912 N N . ASN A 1 143 ? -15.916 -25.238 488.210 1.00 17.57 143 ASN A N 1
ATOM 913 C CA . ASN A 1 143 ? -14.665 -24.882 487.553 1.00 16.53 143 ASN A CA 1
ATOM 914 C C . ASN A 1 143 ? -14.489 -23.366 487.399 1.00 15.38 143 ASN A C 1
ATOM 915 O O . ASN A 1 143 ? -14.213 -22.870 486.287 1.00 13.44 143 ASN A O 1
ATOM 920 N N . VAL A 1 144 ? -14.727 -22.656 488.498 1.00 14.61 144 VAL A N 1
ATOM 921 C CA . VAL A 1 144 ? -14.537 -21.197 488.565 1.00 13.74 144 VAL A CA 1
ATOM 922 C C . VAL A 1 144 ? -13.628 -20.884 489.745 1.00 14.11 144 VAL A C 1
ATOM 923 O O . VAL A 1 144 ? -13.252 -21.774 490.504 1.00 12.53 144 VAL A O 1
ATOM 927 N N . THR A 1 145 ? -13.259 -19.622 489.866 1.00 14.61 145 THR A N 1
ATOM 928 C CA . THR A 1 145 ? -12.518 -19.112 490.973 1.00 14.05 145 THR A CA 1
ATOM 929 C C . THR A 1 145 ? -12.760 -17.625 491.157 1.00 14.83 145 THR A C 1
ATOM 930 O O . THR A 1 145 ? -13.451 -16.981 490.360 1.00 13.48 145 THR A O 1
ATOM 934 N N . ILE A 1 146 ? -12.184 -17.057 492.224 1.00 14.91 146 ILE A N 1
ATOM 935 C CA . ILE A 1 146 ? -12.052 -15.609 492.278 1.00 15.56 146 ILE A CA 1
ATOM 936 C C . ILE A 1 146 ? -10.581 -15.230 492.446 1.00 15.20 146 ILE A C 1
ATOM 937 O O . ILE A 1 146 ? -9.842 -15.997 493.072 1.00 14.41 146 ILE A O 1
ATOM 942 N N . PRO A 1 147 ? -10.169 -14.027 491.986 1.00 13.92 147 PRO A N 1
ATOM 943 C CA . PRO A 1 147 ? -8.764 -13.672 491.999 1.00 14.88 147 PRO A CA 1
ATOM 944 C C . PRO A 1 147 ? -8.326 -13.046 493.315 1.00 14.89 147 PRO A C 1
ATOM 945 O O . PRO A 1 147 ? -7.991 -11.855 493.399 1.00 14.97 147 PRO A O 1
ATOM 949 N N . GLY A 1 148 ? -8.339 -13.848 494.331 1.00 14.44 148 GLY A N 1
ATOM 950 C CA . GLY A 1 148 ? -8.090 -13.413 495.672 1.00 14.04 148 GLY A CA 1
ATOM 951 C C . GLY A 1 148 ? -6.764 -13.846 496.173 1.00 14.81 148 GLY A C 1
ATOM 952 O O . GLY A 1 148 ? -5.896 -14.200 495.360 1.00 13.65 148 GLY A O 1
ATOM 953 N N . GLY A 1 149 ? -6.581 -13.811 497.496 1.00 13.62 149 GLY A N 1
ATOM 954 C CA . GLY A 1 149 ? -5.325 -13.979 498.105 1.00 15.83 149 GLY A CA 1
ATOM 955 C C . GLY A 1 149 ? -4.834 -15.407 498.135 1.00 19.36 149 GLY A C 1
ATOM 956 O O . GLY A 1 149 ? -5.590 -16.334 497.868 1.00 16.76 149 GLY A O 1
ATOM 957 N N . VAL A 1 150 ? -3.546 -15.560 498.437 1.00 21.47 150 VAL A N 1
ATOM 958 C CA . VAL A 1 150 ? -2.932 -16.917 498.498 1.00 30.61 150 VAL A CA 1
ATOM 959 C C . VAL A 1 150 ? -3.138 -17.577 499.843 1.00 33.51 150 VAL A C 1
ATOM 960 O O . VAL A 1 150 ? -3.309 -18.785 499.900 1.00 39.14 150 VAL A O 1
ATOM 964 N N . CYS A 1 151 ? -3.106 -16.809 500.935 1.00 32.55 151 CYS A N 1
ATOM 965 C CA . CYS A 1 151 ? -3.113 -17.453 502.226 1.00 29.87 151 CYS A CA 1
ATOM 966 C C . CYS A 1 151 ? -4.486 -18.098 502.458 1.00 29.75 151 CYS A C 1
ATOM 967 O O . CYS A 1 151 ? -5.515 -17.401 502.546 1.00 28.21 151 CYS A O 1
ATOM 970 N N . GLY A 1 152 ? -4.496 -19.428 502.554 1.00 25.83 152 GLY A N 1
ATOM 971 C CA . GLY A 1 152 ? -5.708 -20.216 502.665 1.00 22.77 152 GLY A CA 1
ATOM 972 C C . GLY A 1 152 ? -6.610 -19.883 503.844 1.00 23.56 152 GLY A C 1
ATOM 973 O O . GLY A 1 152 ? -7.826 -20.073 503.749 1.00 21.48 152 GLY A O 1
ATOM 974 N N . GLY A 1 153 ? -6.021 -19.402 504.954 1.00 19.02 153 GLY A N 1
ATOM 975 C CA . GLY A 1 153 ? -6.815 -19.118 506.178 1.00 18.68 153 GLY A CA 1
ATOM 976 C C . GLY A 1 153 ? -7.488 -17.698 506.280 1.00 15.37 153 GLY A C 1
ATOM 977 O O . GLY A 1 153 ? -8.280 -17.408 507.220 1.00 15.46 153 GLY A O 1
ATOM 978 N N . VAL A 1 154 ? -7.178 -16.838 505.349 1.00 14.28 154 VAL A N 1
ATOM 979 C CA . VAL A 1 154 ? -7.780 -15.533 505.263 1.00 15.74 154 VAL A CA 1
ATOM 980 C C . VAL A 1 154 ? -9.309 -15.662 505.118 1.00 13.51 154 VAL A C 1
ATOM 981 O O . VAL A 1 154 ? -9.794 -16.450 504.314 1.00 13.97 154 VAL A O 1
ATOM 985 N N . GLY A 1 155 ? -10.048 -14.881 505.894 1.00 12.68 155 GLY A N 1
ATOM 986 C CA . GLY A 1 155 ? -11.507 -14.890 505.779 1.00 12.38 155 GLY A CA 1
ATOM 987 C C . GLY A 1 155 ? -12.102 -14.075 504.653 1.00 12.74 155 GLY A C 1
ATOM 988 O O . GLY A 1 155 ? -11.660 -12.958 504.308 1.00 12.29 155 GLY A O 1
ATOM 989 N N . VAL A 1 156 ? -13.185 -14.582 504.115 1.00 12.43 156 VAL A N 1
ATOM 990 C CA . VAL A 1 156 ? -13.929 -13.816 503.141 1.00 14.31 156 VAL A CA 1
ATOM 991 C C . VAL A 1 156 ? -14.378 -12.411 503.699 1.00 14.07 156 VAL A C 1
ATOM 992 O O . VAL A 1 156 ? -14.380 -11.405 502.979 1.00 13.89 156 VAL A O 1
ATOM 996 N N . GLY A 1 157 ? -14.805 -12.394 504.946 1.00 13.91 157 GLY A N 1
ATOM 997 C CA . GLY A 1 157 ? -15.408 -11.212 505.500 1.00 14.43 157 GLY A CA 1
ATOM 998 C C . GLY A 1 157 ? -14.586 -9.970 505.366 1.00 13.52 157 GLY A C 1
ATOM 999 O O . GLY A 1 157 ? -15.060 -8.973 504.807 1.00 14.34 157 GLY A O 1
ATOM 1000 N N . GLY A 1 158 ? -13.348 -10.017 505.850 1.00 14.58 158 GLY A N 1
ATOM 1001 C CA . GLY A 1 158 ? -12.436 -8.871 505.672 1.00 12.97 158 GLY A CA 1
ATOM 1002 C C . GLY A 1 158 ? -11.844 -8.748 504.298 1.00 12.44 158 GLY A C 1
ATOM 1003 O O . GLY A 1 158 ? -11.556 -7.638 503.818 1.00 12.51 158 GLY A O 1
ATOM 1004 N N . HIS A 1 159 ? -11.596 -9.885 503.677 1.00 11.73 159 HIS A N 1
ATOM 1005 C CA . HIS A 1 159 ? -10.823 -9.938 502.446 1.00 12.64 159 HIS A CA 1
ATOM 1006 C C . HIS A 1 159 ? -11.514 -9.230 501.265 1.00 12.77 159 HIS A C 1
ATOM 1007 O O . HIS A 1 159 ? -10.888 -8.411 500.554 1.00 15.47 159 HIS A O 1
ATOM 1014 N N . ILE A 1 160 ? -12.787 -9.548 501.046 1.00 11.64 160 ILE A N 1
ATOM 1015 C CA . ILE A 1 160 ? -13.508 -9.044 499.897 1.00 11.66 160 ILE A CA 1
ATOM 1016 C C . ILE A 1 160 ? -13.706 -7.514 500.017 1.00 12.58 160 ILE A C 1
ATOM 1017 O O . ILE A 1 160 ? -13.311 -6.800 499.121 1.00 12.42 160 ILE A O 1
ATOM 1022 N N . CYS A 1 161 ? -14.279 -7.029 501.109 1.00 12.40 161 CYS A N 1
ATOM 1023 C CA . CYS A 1 161 ? -14.580 -5.643 501.202 1.00 14.59 161 CYS A CA 1
ATOM 1024 C C . CYS A 1 161 ? -13.363 -4.738 501.285 1.00 16.00 161 CYS A C 1
ATOM 1025 O O . CYS A 1 161 ? -13.454 -3.516 501.037 1.00 15.37 161 CYS A O 1
ATOM 1028 N N . GLY A 1 162 ? -12.235 -5.321 501.636 1.00 14.18 162 GLY A N 1
ATOM 1029 C CA . GLY A 1 162 ? -10.990 -4.582 501.610 1.00 15.50 162 GLY A CA 1
ATOM 1030 C C . GLY A 1 162 ? -10.184 -4.616 500.338 1.00 13.89 162 GLY A C 1
ATOM 1031 O O . GLY A 1 162 ? -9.130 -4.055 500.307 1.00 14.00 162 GLY A O 1
ATOM 1032 N N . GLY A 1 163 ? -10.664 -5.239 499.293 1.00 13.76 163 GLY A N 1
ATOM 1033 C CA . GLY A 1 163 ? -10.014 -5.172 497.989 1.00 13.32 163 GLY A CA 1
ATOM 1034 C C . GLY A 1 163 ? -9.094 -6.310 497.637 1.00 15.20 163 GLY A C 1
ATOM 1035 O O . GLY A 1 163 ? -8.197 -6.140 496.827 1.00 16.97 163 GLY A O 1
ATOM 1036 N N . GLY A 1 164 ? -9.375 -7.497 498.186 1.00 14.55 164 GLY A N 1
ATOM 1037 C CA . GLY A 1 164 ? -8.656 -8.733 497.945 1.00 14.60 164 GLY A CA 1
ATOM 1038 C C . GLY A 1 164 ? -8.069 -8.900 496.565 1.00 14.10 164 GLY A C 1
ATOM 1039 O O . GLY A 1 164 ? -8.726 -8.674 495.530 1.00 12.90 164 GLY A O 1
ATOM 1040 N N . TYR A 1 165 ? -6.814 -9.364 496.556 1.00 14.04 165 TYR A N 1
ATOM 1041 C CA . TYR A 1 165 ? -6.083 -9.654 495.314 1.00 12.90 165 TYR A CA 1
ATOM 1042 C C . TYR A 1 165 ? -5.110 -10.807 495.532 1.00 13.80 165 TYR A C 1
ATOM 1043 O O . TYR A 1 165 ? -4.843 -11.144 496.705 1.00 12.46 165 TYR A O 1
ATOM 1052 N N . GLY A 1 166 ? -4.500 -11.292 494.437 1.00 13.23 166 GLY A N 1
ATOM 1053 C CA . GLY A 1 166 ? -3.549 -12.384 494.485 1.00 15.01 166 GLY A CA 1
ATOM 1054 C C . GLY A 1 166 ? -2.897 -12.635 493.160 1.00 14.96 166 GLY A C 1
ATOM 1055 O O . GLY A 1 166 ? -2.973 -11.774 492.234 1.00 13.45 166 GLY A O 1
ATOM 1056 N N . PRO A 1 167 ? -2.306 -13.822 493.000 1.00 16.78 167 PRO A N 1
ATOM 1057 C CA . PRO A 1 167 ? -1.572 -14.150 491.753 1.00 15.66 167 PRO A CA 1
ATOM 1058 C C . PRO A 1 167 ? -2.370 -14.087 490.497 1.00 15.13 167 PRO A C 1
ATOM 1059 O O . PRO A 1 167 ? -1.772 -13.852 489.448 1.00 17.32 167 PRO A O 1
ATOM 1063 N N . LEU A 1 168 ? -3.694 -14.268 490.512 1.00 12.73 168 LEU A N 1
ATOM 1064 C CA . LEU A 1 168 ? -4.464 -14.162 489.326 1.00 12.37 168 LEU A CA 1
ATOM 1065 C C . LEU A 1 168 ? -5.014 -12.751 489.018 1.00 12.26 168 LEU A C 1
ATOM 1066 O O . LEU A 1 168 ? -5.773 -12.544 488.005 1.00 14.42 168 LEU A O 1
ATOM 1071 N N . SER A 1 169 ? -4.718 -11.792 489.853 1.00 12.79 169 SER A N 1
ATOM 1072 C CA . SER A 1 169 ? -5.234 -10.419 489.671 1.00 12.38 169 SER A CA 1
ATOM 1073 C C . SER A 1 169 ? -4.738 -9.727 488.377 1.00 13.29 169 SER A C 1
ATOM 1074 O O . SER A 1 169 ? -5.488 -8.912 487.769 1.00 13.76 169 SER A O 1
ATOM 1077 N N . ARG A 1 170 ? -3.521 -10.028 487.915 1.00 12.54 170 ARG A N 1
ATOM 1078 C CA . ARG A 1 170 ? -3.076 -9.475 486.649 1.00 12.45 170 ARG A CA 1
ATOM 1079 C C . ARG A 1 170 ? -3.911 -9.961 485.460 1.00 12.94 170 ARG A C 1
ATOM 1080 O O . ARG A 1 170 ? -4.113 -9.209 484.500 1.00 12.56 170 ARG A O 1
ATOM 1088 N N . GLN A 1 171 ? -4.441 -11.176 485.582 1.00 12.41 171 GLN A N 1
ATOM 1089 C CA . GLN A 1 171 ? -5.249 -11.778 484.529 1.00 15.75 171 GLN A CA 1
ATOM 1090 C C . GLN A 1 171 ? -6.691 -11.383 484.710 1.00 15.61 171 GLN A C 1
ATOM 1091 O O . GLN A 1 171 ? -7.367 -11.157 483.751 1.00 14.37 171 GLN A O 1
ATOM 1097 N N . PHE A 1 172 ? -7.164 -11.286 485.970 1.00 13.35 172 PHE A N 1
ATOM 1098 C CA . PHE A 1 172 ? -8.599 -11.130 486.203 1.00 15.01 172 PHE A CA 1
ATOM 1099 C C . PHE A 1 172 ? -9.078 -9.904 486.981 1.00 15.16 172 PHE A C 1
ATOM 1100 O O . PHE A 1 172 ? -10.311 -9.717 487.085 1.00 17.07 172 PHE A O 1
ATOM 1108 N N . GLY A 1 173 ? -8.181 -9.091 487.543 1.00 12.37 173 GLY A N 1
ATOM 1109 C CA . GLY A 1 173 ? -8.526 -8.014 488.442 1.00 11.30 173 GLY A CA 1
ATOM 1110 C C . GLY A 1 173 ? -8.608 -8.365 489.916 1.00 11.47 173 GLY A C 1
ATOM 1111 O O . GLY A 1 173 ? -8.186 -9.462 490.373 1.00 11.51 173 GLY A O 1
ATOM 1112 N N . SER A 1 174 ? -9.089 -7.411 490.694 1.00 11.61 174 SER A N 1
ATOM 1113 C CA . SER A 1 174 ? -9.343 -7.599 492.147 1.00 11.55 174 SER A CA 1
ATOM 1114 C C . SER A 1 174 ? -10.603 -8.404 492.333 1.00 12.12 174 SER A C 1
ATOM 1115 O O . SER A 1 174 ? -11.496 -8.403 491.429 1.00 12.65 174 SER A O 1
ATOM 1118 N N . VAL A 1 175 ? -10.695 -9.114 493.458 1.00 12.28 175 VAL A N 1
ATOM 1119 C CA . VAL A 1 175 ? -11.973 -9.741 493.796 1.00 12.92 175 VAL A CA 1
ATOM 1120 C C . VAL A 1 175 ? -13.147 -8.743 493.743 1.00 13.29 175 VAL A C 1
ATOM 1121 O O . VAL A 1 175 ? -14.286 -9.147 493.473 1.00 13.74 175 VAL A O 1
ATOM 1125 N N . VAL A 1 176 ? -12.879 -7.447 494.033 1.00 13.64 176 VAL A N 1
ATOM 1126 C CA . VAL A 1 176 ? -13.984 -6.471 494.020 1.00 13.40 176 VAL A CA 1
ATOM 1127 C C . VAL A 1 176 ? -14.540 -6.212 492.658 1.00 13.17 176 VAL A C 1
ATOM 1128 O O . VAL A 1 176 ? -15.636 -5.696 492.583 1.00 11.67 176 VAL A O 1
ATOM 1132 N N . ASP A 1 177 ? -13.823 -6.554 491.603 1.00 13.01 177 ASP A N 1
ATOM 1133 C CA . ASP A 1 177 ? -14.299 -6.352 490.257 1.00 13.40 177 ASP A CA 1
ATOM 1134 C C . ASP A 1 177 ? -15.362 -7.423 489.904 1.00 14.52 177 ASP A C 1
ATOM 1135 O O . ASP A 1 177 ? -16.047 -7.326 488.854 1.00 14.91 177 ASP A O 1
ATOM 1140 N N . TYR A 1 178 ? -15.526 -8.406 490.795 1.00 14.51 178 TYR A N 1
ATOM 1141 C CA . TYR A 1 178 ? -16.585 -9.424 490.727 1.00 14.46 178 TYR A CA 1
ATOM 1142 C C . TYR A 1 178 ? -17.678 -9.246 491.802 1.00 14.44 178 TYR A C 1
ATOM 1143 O O . TYR A 1 178 ? -18.552 -10.099 491.907 1.00 14.50 178 TYR A O 1
ATOM 1152 N N . LEU A 1 179 ? -17.635 -8.188 492.591 1.00 13.88 179 LEU A N 1
ATOM 1153 C CA . LEU A 1 179 ? -18.607 -8.001 493.680 1.00 15.65 179 LEU A CA 1
ATOM 1154 C C . LEU A 1 179 ? -19.913 -7.461 493.116 1.00 16.15 179 LEU A C 1
ATOM 1155 O O . LEU A 1 179 ? -20.014 -6.296 492.699 1.00 13.63 179 LEU A O 1
ATOM 1160 N N . TYR A 1 180 ? -20.918 -8.316 493.091 1.00 17.97 180 TYR A N 1
ATOM 1161 C CA . TYR A 1 180 ? -22.225 -7.933 492.474 1.00 18.39 180 TYR A CA 1
ATOM 1162 C C . TYR A 1 180 ? -23.094 -7.312 493.533 1.00 17.58 180 TYR A C 1
ATOM 1163 O O . TYR A 1 180 ? -23.780 -6.311 493.271 1.00 18.12 180 TYR A O 1
ATOM 1172 N N . ALA A 1 181 ? -23.068 -7.878 494.732 1.00 14.42 181 ALA A N 1
ATOM 1173 C CA . ALA A 1 181 ? -23.925 -7.396 495.814 1.00 14.96 181 ALA A CA 1
ATOM 1174 C C . ALA A 1 181 ? -23.464 -7.762 497.158 1.00 14.48 181 ALA A C 1
ATOM 1175 O O . ALA A 1 181 ? -22.770 -8.770 497.345 1.00 14.95 181 ALA A O 1
ATOM 1177 N N . VAL A 1 182 ? -23.927 -7.029 498.141 1.00 13.52 182 VAL A N 1
ATOM 1178 C CA . VAL A 1 182 ? -23.681 -7.332 499.510 1.00 16.61 182 VAL A CA 1
ATOM 1179 C C . VAL A 1 182 ? -24.978 -7.262 500.315 1.00 16.10 182 VAL A C 1
ATOM 1180 O O . VAL A 1 182 ? -25.801 -6.401 500.048 1.00 17.97 182 VAL A O 1
ATOM 1184 N N . GLU A 1 183 ? -25.056 -8.044 501.370 1.00 14.65 183 GLU A N 1
ATOM 1185 C CA . GLU A 1 183 ? -26.062 -7.958 502.420 1.00 17.22 183 GLU A CA 1
ATOM 1186 C C . GLU A 1 183 ? -25.370 -7.529 503.673 1.00 18.95 183 GLU A C 1
ATOM 1187 O O . GLU A 1 183 ? -24.401 -8.108 504.101 1.00 16.31 183 GLU A O 1
ATOM 1193 N N . VAL A 1 184 ? -25.812 -6.410 504.239 1.00 17.62 184 VAL A N 1
ATOM 1194 C CA . VAL A 1 184 ? -25.144 -5.790 505.366 1.00 15.45 184 VAL A CA 1
ATOM 1195 C C . VAL A 1 184 ? -26.173 -5.476 506.442 1.00 17.00 184 VAL A C 1
ATOM 1196 O O . VAL A 1 184 ? -27.287 -4.976 506.122 1.00 16.92 184 VAL A O 1
ATOM 1200 N N . VAL A 1 185 ? -25.784 -5.708 507.693 1.00 16.63 185 VAL A N 1
ATOM 1201 C CA . VAL A 1 185 ? -26.548 -5.309 508.852 1.00 17.93 185 VAL A CA 1
ATOM 1202 C C . VAL A 1 185 ? -25.955 -3.961 509.331 1.00 20.15 185 VAL A C 1
ATOM 1203 O O . VAL A 1 185 ? -24.790 -3.881 509.702 1.00 20.48 185 VAL A O 1
ATOM 1207 N N . VAL A 1 186 ? -26.752 -2.915 509.216 1.00 17.53 186 VAL A N 1
ATOM 1208 C CA . VAL A 1 186 ? -26.389 -1.569 509.612 1.00 22.42 186 VAL A CA 1
ATOM 1209 C C . VAL A 1 186 ? -27.239 -1.072 510.786 1.00 24.71 186 VAL A C 1
ATOM 1210 O O . VAL A 1 186 ? -28.301 -1.628 511.035 1.00 24.79 186 VAL A O 1
ATOM 1214 N N . VAL A 1 187 ? -26.800 0.010 511.424 1.00 23.69 187 VAL A N 1
ATOM 1215 C CA . VAL A 1 187 ? -27.470 0.566 512.596 1.00 24.31 187 VAL A CA 1
ATOM 1216 C C . VAL A 1 187 ? -27.898 1.968 512.263 1.00 25.40 187 VAL A C 1
ATOM 1217 O O . VAL A 1 187 ? -27.041 2.801 511.928 1.00 23.50 187 VAL A O 1
ATOM 1221 N N . ASN A 1 188 ? -29.211 2.268 512.386 1.00 24.25 188 ASN A N 1
ATOM 1222 C CA . ASN A 1 188 ? -29.687 3.639 512.012 1.00 24.15 188 ASN A CA 1
ATOM 1223 C C . ASN A 1 188 ? -29.505 4.645 513.141 1.00 22.53 188 ASN A C 1
ATOM 1224 O O . ASN A 1 188 ? -29.021 4.313 514.207 1.00 20.88 188 ASN A O 1
ATOM 1229 N N . LYS A 1 189 ? -29.902 5.899 512.927 1.00 26.19 189 LYS A N 1
ATOM 1230 C CA . LYS A 1 189 ? -29.707 6.911 513.986 1.00 29.72 189 LYS A CA 1
ATOM 1231 C C . LYS A 1 189 ? -30.480 6.594 515.244 1.00 29.22 189 LYS A C 1
ATOM 1232 O O . LYS A 1 189 ? -29.986 6.857 516.325 1.00 28.80 189 LYS A O 1
ATOM 1238 N N . GLN A 1 190 ? -31.632 5.919 515.139 1.00 31.12 190 GLN A N 1
ATOM 1239 C CA . GLN A 1 190 ? -32.368 5.523 516.368 1.00 35.96 190 GLN A CA 1
ATOM 1240 C C . GLN A 1 190 ? -31.792 4.295 517.049 1.00 35.46 190 GLN A C 1
ATOM 1241 O O . GLN A 1 190 ? -32.289 3.894 518.089 1.00 33.72 190 GLN A O 1
ATOM 1247 N N . GLY A 1 191 ? -30.758 3.672 516.488 1.00 33.14 191 GLY A N 1
ATOM 1248 C CA . GLY A 1 191 ? -30.081 2.573 517.200 1.00 27.73 191 GLY A CA 1
ATOM 1249 C C . GLY A 1 191 ? -30.617 1.206 516.865 1.00 25.56 191 GLY A C 1
ATOM 1250 O O . GLY A 1 191 ? -30.284 0.266 517.554 1.00 27.62 191 GLY A O 1
ATOM 1251 N N . LYS A 1 192 ? -31.414 1.098 515.811 1.00 26.16 192 LYS A N 1
ATOM 1252 C CA . LYS A 1 192 ? -31.979 -0.151 515.363 1.00 26.49 192 LYS A CA 1
ATOM 1253 C C . LYS A 1 192 ? -31.114 -0.773 514.255 1.00 25.51 192 LYS A C 1
ATOM 1254 O O . LYS A 1 192 ? -30.743 -0.108 513.279 1.00 21.94 192 LYS A O 1
ATOM 1260 N N . ALA A 1 193 ? -30.996 -2.088 514.307 1.00 23.46 193 ALA A N 1
ATOM 1261 C CA . ALA A 1 193 ? -30.326 -2.842 513.266 1.00 23.82 193 ALA A CA 1
ATOM 1262 C C . ALA A 1 193 ? -31.250 -3.120 512.122 1.00 26.41 193 ALA A C 1
ATOM 1263 O O . ALA A 1 193 ? -32.381 -3.519 512.346 1.00 29.56 193 ALA A O 1
ATOM 1265 N N . ARG A 1 194 ? -30.822 -2.869 510.885 1.00 21.85 194 ARG A N 1
ATOM 1266 C CA . ARG A 1 194 ? -31.542 -3.126 509.701 1.00 23.20 194 ARG A CA 1
ATOM 1267 C C . ARG A 1 194 ? -30.681 -3.934 508.713 1.00 23.65 194 ARG A C 1
ATOM 1268 O O . ARG A 1 194 ? -29.451 -3.754 508.712 1.00 24.42 194 ARG A O 1
ATOM 1276 N N . VAL A 1 195 ? -31.316 -4.642 507.787 1.00 20.34 195 VAL A N 1
ATOM 1277 C CA . VAL A 1 195 ? -30.640 -5.414 506.791 1.00 22.19 195 VAL A CA 1
ATOM 1278 C C . VAL A 1 195 ? -30.865 -4.767 505.455 1.00 24.60 195 VAL A C 1
ATOM 1279 O O . VAL A 1 195 ? -32.003 -4.454 505.092 1.00 21.03 195 VAL A O 1
ATOM 1283 N N . ILE A 1 196 ? -29.786 -4.597 504.681 1.00 19.66 196 ILE A N 1
ATOM 1284 C CA . ILE A 1 196 ? -29.838 -4.032 503.383 1.00 19.35 196 ILE A CA 1
ATOM 1285 C C . ILE A 1 196 ? -29.136 -4.940 502.380 1.00 21.22 196 ILE A C 1
ATOM 1286 O O . ILE A 1 196 ? -27.991 -5.334 502.603 1.00 19.59 196 ILE A O 1
ATOM 1291 N N . VAL A 1 197 ? -29.795 -5.239 501.267 1.00 19.20 197 VAL A N 1
ATOM 1292 C CA . VAL A 1 197 ? -29.137 -5.855 500.153 1.00 20.63 197 VAL A CA 1
ATOM 1293 C C . VAL A 1 197 ? -28.869 -4.762 499.103 1.00 22.26 197 VAL A C 1
ATOM 1294 O O . VAL A 1 197 ? -29.806 -4.148 498.601 1.00 21.36 197 VAL A O 1
ATOM 1298 N N . ALA A 1 198 ? -27.602 -4.517 498.786 1.00 18.89 198 ALA A N 1
ATOM 1299 C CA . ALA A 1 198 ? -27.155 -3.470 497.833 1.00 17.60 198 ALA A CA 1
ATOM 1300 C C . ALA A 1 198 ? -26.401 -4.072 496.681 1.00 18.66 198 ALA A C 1
ATOM 1301 O O . ALA A 1 198 ? -25.540 -4.958 496.891 1.00 17.57 198 ALA A O 1
ATOM 1303 N N . THR A 1 199 ? -26.739 -3.730 495.436 1.00 18.50 199 THR A N 1
ATOM 1304 C CA . THR A 1 199 ? -26.157 -4.325 494.305 1.00 17.98 199 THR A CA 1
ATOM 1305 C C . THR A 1 199 ? -25.407 -3.329 493.433 1.00 18.19 199 THR A C 1
ATOM 1306 O O . THR A 1 199 ? -25.599 -2.123 493.555 1.00 20.02 199 THR A O 1
ATOM 1310 N N . ARG A 1 200 ? -24.690 -3.837 492.455 1.00 18.36 200 ARG A N 1
ATOM 1311 C CA . ARG A 1 200 ? -24.072 -2.939 491.529 1.00 21.96 200 ARG A CA 1
ATOM 1312 C C . ARG A 1 200 ? -24.935 -2.392 490.388 1.00 23.71 200 ARG A C 1
ATOM 1313 O O . ARG A 1 200 ? -24.425 -1.644 489.626 1.00 23.07 200 ARG A O 1
ATOM 1321 N N . GLU A 1 201 ? -26.195 -2.801 490.271 1.00 22.83 201 GLU A N 1
ATOM 1322 C CA . GLU A 1 201 ? -27.051 -2.383 489.157 1.00 25.00 201 GLU A CA 1
ATOM 1323 C C . GLU A 1 201 ? -27.246 -0.888 489.172 1.00 24.47 201 GLU A C 1
ATOM 1324 O O . GLU A 1 201 ? -27.170 -0.218 490.229 1.00 21.75 201 GLU A O 1
ATOM 1330 N N . ARG A 1 202 ? -27.523 -0.379 487.965 1.00 28.28 202 ARG A N 1
ATOM 1331 C CA . ARG A 1 202 ? -28.035 0.966 487.852 1.00 34.53 202 ARG A CA 1
ATOM 1332 C C . ARG A 1 202 ? -29.457 1.030 488.463 1.00 29.73 202 ARG A C 1
ATOM 1333 O O . ARG A 1 202 ? -30.261 0.070 488.388 1.00 25.72 202 ARG A O 1
ATOM 1341 N N . ASP A 1 203 ? -29.724 2.180 489.037 1.00 26.50 203 ASP A N 1
ATOM 1342 C CA . ASP A 1 203 ? -30.956 2.493 489.730 1.00 27.36 203 ASP A CA 1
ATOM 1343 C C . ASP A 1 203 ? -31.092 1.644 491.009 1.00 27.96 203 ASP A C 1
ATOM 1344 O O . ASP A 1 203 ? -32.185 1.327 491.442 1.00 29.47 203 ASP A O 1
ATOM 1349 N N . ASP A 1 204 ? -29.985 1.241 491.626 1.00 25.99 204 ASP A N 1
ATOM 1350 C CA . ASP A 1 204 ? -30.088 0.492 492.894 1.00 22.36 204 ASP A CA 1
ATOM 1351 C C . ASP A 1 204 ? -30.111 1.536 493.944 1.00 20.45 204 ASP A C 1
ATOM 1352 O O . ASP A 1 204 ? -29.226 2.370 493.964 1.00 20.62 204 ASP A O 1
ATOM 1357 N N . PRO A 1 205 ? -31.112 1.543 494.809 1.00 20.92 205 PRO A N 1
ATOM 1358 C CA . PRO A 1 205 ? -31.259 2.632 495.694 1.00 23.53 205 PRO A CA 1
ATOM 1359 C C . PRO A 1 205 ? -30.248 2.659 496.824 1.00 24.55 205 PRO A C 1
ATOM 1360 O O . PRO A 1 205 ? -30.179 3.653 497.561 1.00 21.17 205 PRO A O 1
ATOM 1364 N N . HIS A 1 206 ? -29.455 1.577 496.966 1.00 22.84 206 HIS A N 1
ATOM 1365 C CA . HIS A 1 206 ? -28.317 1.581 497.909 1.00 20.29 206 HIS A CA 1
ATOM 1366 C C . HIS A 1 206 ? -27.013 1.262 497.208 1.00 18.47 206 HIS A C 1
ATOM 1367 O O . HIS A 1 206 ? -26.078 0.672 497.824 1.00 17.05 206 HIS A O 1
ATOM 1374 N N . HIS A 1 207 ? -26.910 1.750 496.000 1.00 18.35 207 HIS A N 1
ATOM 1375 C CA . HIS A 1 207 ? -25.710 1.600 495.150 1.00 19.75 207 HIS A CA 1
ATOM 1376 C C . HIS A 1 207 ? -24.464 2.102 495.886 1.00 18.95 207 HIS A C 1
ATOM 1377 O O . HIS A 1 207 ? -23.388 1.460 495.729 1.00 18.51 207 HIS A O 1
ATOM 1384 N N . ASP A 1 208 ? -24.604 3.206 496.631 1.00 16.90 208 ASP A N 1
ATOM 1385 C CA . ASP A 1 208 ? -23.563 3.757 497.489 1.00 17.36 208 ASP A CA 1
ATOM 1386 C C . ASP A 1 208 ? -22.962 2.765 498.518 1.00 17.04 208 ASP A C 1
ATOM 1387 O O . ASP A 1 208 ? -21.735 2.684 498.675 1.00 14.83 208 ASP A O 1
ATOM 1392 N N . LEU A 1 209 ? -23.815 2.018 499.229 1.00 16.45 209 LEU A N 1
ATOM 1393 C CA . LEU A 1 209 ? -23.394 0.962 500.121 1.00 16.61 209 LEU A CA 1
ATOM 1394 C C . LEU A 1 209 ? -22.604 -0.177 499.429 1.00 15.59 209 LEU A C 1
ATOM 1395 O O . LEU A 1 209 ? -21.638 -0.676 500.039 1.00 16.06 209 LEU A O 1
ATOM 1400 N N . TRP A 1 210 ? -23.076 -0.636 498.292 1.00 16.15 210 TRP A N 1
ATOM 1401 C CA . TRP A 1 210 ? -22.446 -1.675 497.464 1.00 16.84 210 TRP A CA 1
ATOM 1402 C C . TRP A 1 210 ? -21.035 -1.080 497.134 1.00 18.35 210 TRP A C 1
ATOM 1403 O O . TRP A 1 210 ? -20.011 -1.707 497.313 1.00 16.47 210 TRP A O 1
ATOM 1414 N N . TRP A 1 211 ? -21.021 0.127 496.567 1.00 15.83 211 TRP A N 1
ATOM 1415 C CA . TRP A 1 211 ? -19.755 0.755 496.182 1.00 14.72 211 TRP A CA 1
ATOM 1416 C C . TRP A 1 211 ? -18.717 0.832 497.377 1.00 13.38 211 TRP A C 1
ATOM 1417 O O . TRP A 1 211 ? -17.536 0.499 497.185 1.00 15.15 211 TRP A O 1
ATOM 1428 N N . ALA A 1 212 ? -19.146 1.142 498.575 1.00 12.54 212 ALA A N 1
ATOM 1429 C CA . ALA A 1 212 ? -18.248 1.276 499.642 1.00 13.25 212 ALA A CA 1
ATOM 1430 C C . ALA A 1 212 ? -17.568 -0.066 500.010 1.00 14.76 212 ALA A C 1
ATOM 1431 O O . ALA A 1 212 ? -16.509 -0.070 500.674 1.00 13.62 212 ALA A O 1
ATOM 1433 N N . HIS A 1 213 ? -18.241 -1.171 499.704 1.00 14.12 213 HIS A N 1
ATOM 1434 C CA . HIS A 1 213 ? -17.705 -2.488 499.970 1.00 14.40 213 HIS A CA 1
ATOM 1435 C C . HIS A 1 213 ? -16.820 -3.021 498.880 1.00 12.56 213 HIS A C 1
ATOM 1436 O O . HIS A 1 213 ? -16.361 -4.177 499.001 1.00 14.84 213 HIS A O 1
ATOM 1443 N N . THR A 1 214 ? -16.548 -2.253 497.835 1.00 12.25 214 THR A N 1
ATOM 1444 C CA . THR A 1 214 ? -15.577 -2.575 496.783 1.00 12.51 214 THR A CA 1
ATOM 1445 C C . THR A 1 214 ? -14.165 -1.993 497.143 1.00 12.76 214 THR A C 1
ATOM 1446 O O . THR A 1 214 ? -13.481 -1.501 496.322 1.00 13.33 214 THR A O 1
ATOM 1450 N N . GLY A 1 215 ? -13.763 -2.106 498.367 1.00 12.99 215 GLY A N 1
ATOM 1451 C CA . GLY A 1 215 ? -12.457 -1.652 498.830 1.00 15.20 215 GLY A CA 1
ATOM 1452 C C . GLY A 1 215 ? -12.478 -0.717 500.027 1.00 14.71 215 GLY A C 1
ATOM 1453 O O . GLY A 1 215 ? -11.402 -0.271 500.456 1.00 13.89 215 GLY A O 1
ATOM 1454 N N . GLY A 1 216 ? -13.653 -0.474 500.643 1.00 12.40 216 GLY A N 1
ATOM 1455 C CA . GLY A 1 216 ? -13.660 0.390 501.843 1.00 13.88 216 GLY A CA 1
ATOM 1456 C C . GLY A 1 216 ? -13.041 -0.175 503.096 1.00 13.79 216 GLY A C 1
ATOM 1457 O O . GLY A 1 216 ? -12.628 0.557 504.020 1.00 14.39 216 GLY A O 1
ATOM 1458 N N . GLY A 1 217 ? -12.966 -1.505 503.149 1.00 14.15 217 GLY A N 1
ATOM 1459 C CA . GLY A 1 217 ? -12.396 -2.190 504.301 1.00 13.81 217 GLY A CA 1
ATOM 1460 C C . GLY A 1 217 ? -13.444 -2.541 505.335 1.00 16.24 217 GLY A C 1
ATOM 1461 O O . GLY A 1 217 ? -14.500 -1.893 505.450 1.00 15.07 217 GLY A O 1
ATOM 1462 N N . GLY A 1 218 ? -13.122 -3.564 506.141 1.00 15.11 218 GLY A N 1
ATOM 1463 C CA . GLY A 1 218 ? -13.952 -4.061 507.181 1.00 14.09 218 GLY A CA 1
ATOM 1464 C C . GLY A 1 218 ? -14.032 -3.191 508.376 1.00 14.59 218 GLY A C 1
ATOM 1465 O O . GLY A 1 218 ? -13.148 -2.315 508.605 1.00 12.70 218 GLY A O 1
ATOM 1466 N N . GLY A 1 219 ? -15.094 -3.457 509.170 1.00 13.73 219 GLY A N 1
ATOM 1467 C CA . GLY A 1 219 ? -15.286 -2.806 510.425 1.00 14.28 219 GLY A CA 1
ATOM 1468 C C . GLY A 1 219 ? -15.760 -1.329 510.331 1.00 14.64 219 GLY A C 1
ATOM 1469 O O . GLY A 1 219 ? -15.641 -0.600 511.306 1.00 16.11 219 GLY A O 1
ATOM 1470 N N . ASN A 1 220 ? -16.189 -0.867 509.169 1.00 15.21 220 ASN A N 1
ATOM 1471 C CA . ASN A 1 220 ? -16.599 0.545 508.977 1.00 16.04 220 ASN A CA 1
ATOM 1472 C C . ASN A 1 220 ? -18.138 0.767 508.867 1.00 16.06 220 ASN A C 1
ATOM 1473 O O . ASN A 1 220 ? -18.641 1.661 509.494 1.00 17.60 220 ASN A O 1
ATOM 1478 N N . PHE A 1 221 ? -18.829 -0.001 508.041 1.00 16.48 221 PHE A N 1
ATOM 1479 C CA . PHE A 1 221 ? -20.197 0.333 507.649 1.00 17.25 221 PHE A CA 1
ATOM 1480 C C . PHE A 1 221 ? -21.254 -0.469 508.406 1.00 20.49 221 PHE A C 1
ATOM 1481 O O . PHE A 1 221 ? -22.406 -0.008 508.525 1.00 20.83 221 PHE A O 1
ATOM 1489 N N . GLY A 1 222 ? -20.884 -1.618 508.965 1.00 18.61 222 GLY A N 1
ATOM 1490 C CA . GLY A 1 222 ? -21.878 -2.603 509.371 1.00 18.68 222 GLY A CA 1
ATOM 1491 C C . GLY A 1 222 ? -21.301 -3.996 509.165 1.00 20.88 222 GLY A C 1
ATOM 1492 O O . GLY A 1 222 ? -20.116 -4.123 508.810 1.00 17.05 222 GLY A O 1
ATOM 1493 N N . VAL A 1 223 ? -22.118 -5.013 509.412 1.00 20.96 223 VAL A N 1
ATOM 1494 C CA . VAL A 1 223 ? -21.679 -6.404 509.332 1.00 18.75 223 VAL A CA 1
ATOM 1495 C C . VAL A 1 223 ? -22.104 -6.978 507.987 1.00 17.58 223 VAL A C 1
ATOM 1496 O O . VAL A 1 223 ? -23.275 -7.132 507.736 1.00 18.13 223 VAL A O 1
ATOM 1500 N N . VAL A 1 224 ? -21.149 -7.333 507.131 1.00 15.84 224 VAL A N 1
ATOM 1501 C CA . VAL A 1 224 ? -21.494 -8.024 505.915 1.00 14.38 224 VAL A CA 1
ATOM 1502 C C . VAL A 1 224 ? -21.868 -9.425 506.311 1.00 14.84 224 VAL A C 1
ATOM 1503 O O . VAL A 1 224 ? -21.060 -10.112 506.934 1.00 14.45 224 VAL A O 1
ATOM 1507 N N . THR A 1 225 ? -23.058 -9.881 505.890 1.00 15.40 225 THR A N 1
ATOM 1508 C CA . THR A 1 225 ? -23.501 -11.241 506.158 1.00 15.92 225 THR A CA 1
ATOM 1509 C C . THR A 1 225 ? -23.532 -12.113 504.933 1.00 16.48 225 THR A C 1
ATOM 1510 O O . THR A 1 225 ? -23.545 -13.340 505.087 1.00 16.79 225 THR A O 1
ATOM 1514 N N . LYS A 1 226 ? -23.544 -11.522 503.735 1.00 16.20 226 LYS A N 1
ATOM 1515 C CA . LYS A 1 226 ? -23.420 -12.233 502.466 1.00 16.44 226 LYS A CA 1
ATOM 1516 C C . LYS A 1 226 ? -22.705 -11.345 501.406 1.00 17.23 226 LYS A C 1
ATOM 1517 O O . LYS A 1 226 ? -22.954 -10.111 501.327 1.00 16.62 226 LYS A O 1
ATOM 1523 N N . TYR A 1 227 ? -21.916 -11.994 500.556 1.00 15.23 227 TYR A N 1
ATOM 1524 C CA . TYR A 1 227 ? -21.374 -11.396 499.320 1.00 15.40 227 TYR A CA 1
ATOM 1525 C C . TYR A 1 227 ? -21.900 -12.187 498.151 1.00 16.19 227 TYR A C 1
ATOM 1526 O O . TYR A 1 227 ? -21.957 -13.409 498.252 1.00 16.49 227 TYR A O 1
ATOM 1535 N N . TRP A 1 228 ? -22.293 -11.507 497.074 1.00 13.11 228 TRP A N 1
ATOM 1536 C CA . TRP A 1 228 ? -22.609 -12.157 495.823 1.00 14.58 228 TRP A CA 1
ATOM 1537 C C . TRP A 1 228 ? -21.642 -11.734 494.762 1.00 14.28 228 TRP A C 1
ATOM 1538 O O . TRP A 1 228 ? -21.439 -10.521 494.527 1.00 12.92 228 TRP A O 1
ATOM 1549 N N . MET A 1 229 ? -21.089 -12.724 494.095 1.00 13.52 229 MET A N 1
ATOM 1550 C CA . MET A 1 229 ? -19.934 -12.521 493.156 1.00 13.71 229 MET A CA 1
ATOM 1551 C C . MET A 1 229 ? -20.319 -13.009 491.767 1.00 14.67 229 MET A C 1
ATOM 1552 O O . MET A 1 229 ? -20.862 -14.121 491.624 1.00 15.48 229 MET A O 1
ATOM 1557 N N . ARG A 1 230 ? -20.017 -12.212 490.745 1.00 14.04 230 ARG A N 1
ATOM 1558 C CA . ARG A 1 230 ? -20.171 -12.600 489.398 1.00 14.63 230 ARG A CA 1
ATOM 1559 C C . ARG A 1 230 ? -19.459 -11.613 488.436 1.00 14.48 230 ARG A C 1
ATOM 1560 O O . ARG A 1 230 ? -19.251 -10.434 488.780 1.00 15.68 230 ARG A O 1
ATOM 1568 N N . VAL A 1 231 ? -19.131 -12.092 487.254 1.00 16.39 231 VAL A N 1
ATOM 1569 C CA . VAL A 1 231 ? -18.599 -11.259 486.168 1.00 18.69 231 VAL A CA 1
ATOM 1570 C C . VAL A 1 231 ? -19.586 -10.130 485.831 1.00 21.18 231 VAL A C 1
ATOM 1571 O O . VAL A 1 231 ? -20.796 -10.272 485.964 1.00 18.56 231 VAL A O 1
ATOM 1575 N N . PRO A 1 232 ? -19.059 -8.947 485.461 1.00 24.61 232 PRO A N 1
ATOM 1576 C CA . PRO A 1 232 ? -20.016 -7.892 485.094 1.00 29.04 232 PRO A CA 1
ATOM 1577 C C . PRO A 1 232 ? -20.644 -8.100 483.680 1.00 32.27 232 PRO A C 1
ATOM 1578 O O . PRO A 1 232 ? -21.659 -7.550 483.389 1.00 36.99 232 PRO A O 1
ATOM 1582 N N . GLU A 1 233 ? -20.102 -8.949 482.841 1.00 36.54 233 GLU A N 1
ATOM 1583 C CA . GLU A 1 233 ? -20.705 -9.173 481.531 1.00 36.33 233 GLU A CA 1
ATOM 1584 C C . GLU A 1 233 ? -21.977 -9.989 481.603 1.00 38.69 233 GLU A C 1
ATOM 1585 O O . GLU A 1 233 ? -22.178 -10.750 482.558 1.00 30.87 233 GLU A O 1
ATOM 1591 N N . ASP A 1 234 ? -22.822 -9.840 480.555 1.00 39.26 234 ASP A N 1
ATOM 1592 C CA . ASP A 1 234 ? -23.977 -10.709 480.283 1.00 40.42 234 ASP A CA 1
ATOM 1593 C C . ASP A 1 234 ? -23.442 -11.997 479.688 1.00 38.19 234 ASP A C 1
ATOM 1594 O O . ASP A 1 234 ? -22.930 -12.004 478.588 1.00 33.48 234 ASP A O 1
ATOM 1599 N N . VAL A 1 235 ? -23.575 -13.076 480.428 1.00 32.93 235 VAL A N 1
ATOM 1600 C CA . VAL A 1 235 ? -23.077 -14.386 480.014 1.00 29.75 235 VAL A CA 1
ATOM 1601 C C . VAL A 1 235 ? -24.142 -15.431 480.203 1.00 29.27 235 VAL A C 1
ATOM 1602 O O . VAL A 1 235 ? -23.846 -16.649 480.237 1.00 29.70 235 VAL A O 1
ATOM 1606 N N . GLY A 1 236 ? -25.386 -14.982 480.374 1.00 28.86 236 GLY A N 1
ATOM 1607 C CA . GLY A 1 236 ? -26.479 -15.883 480.679 1.00 29.93 236 GLY A CA 1
ATOM 1608 C C . GLY A 1 236 ? -26.538 -16.276 482.131 1.00 30.75 236 GLY A C 1
ATOM 1609 O O . GLY A 1 236 ? -26.134 -15.535 483.045 1.00 29.37 236 GLY A O 1
ATOM 1610 N N . ARG A 1 237 ? -27.025 -17.474 482.327 1.00 30.10 237 ARG A N 1
ATOM 1611 C CA . ARG A 1 237 ? -27.290 -18.022 483.647 1.00 31.27 237 ARG A CA 1
ATOM 1612 C C . ARG A 1 237 ? -26.544 -19.338 483.909 1.00 31.64 237 ARG A C 1
ATOM 1613 O O . ARG A 1 237 ? -26.792 -19.973 484.935 1.00 30.36 237 ARG A O 1
ATOM 1621 N N . ASN A 1 238 ? -25.590 -19.682 483.058 1.00 25.98 238 ASN A N 1
ATOM 1622 C CA . ASN A 1 238 ? -24.815 -20.874 483.233 1.00 31.52 238 ASN A CA 1
ATOM 1623 C C . ASN A 1 238 ? -23.746 -20.558 484.365 1.00 24.97 238 ASN A C 1
ATOM 1624 O O . ASN A 1 238 ? -22.834 -19.746 484.125 1.00 21.32 238 ASN A O 1
ATOM 1629 N N . PRO A 1 239 ? -23.885 -21.158 485.544 1.00 25.78 239 PRO A N 1
ATOM 1630 C CA . PRO A 1 239 ? -22.993 -20.739 486.673 1.00 24.90 239 PRO A CA 1
ATOM 1631 C C . PRO A 1 239 ? -21.513 -20.919 486.326 1.00 23.36 239 PRO A C 1
ATOM 1632 O O . PRO A 1 239 ? -20.658 -20.156 486.818 1.00 22.29 239 PRO A O 1
ATOM 1636 N N . GLU A 1 240 ? -21.213 -21.870 485.432 1.00 22.49 240 GLU A N 1
ATOM 1637 C CA . GLU A 1 240 ? -19.815 -22.041 484.984 1.00 21.94 240 GLU A CA 1
ATOM 1638 C C . GLU A 1 240 ? -19.206 -20.859 484.275 1.00 20.59 240 GLU A C 1
ATOM 1639 O O . GLU A 1 240 ? -18.006 -20.836 484.076 1.00 22.02 240 GLU A O 1
ATOM 1645 N N . ARG A 1 241 ? -20.013 -19.919 483.782 1.00 21.89 241 ARG A N 1
ATOM 1646 C CA . ARG A 1 241 ? -19.530 -18.684 483.118 1.00 22.65 241 ARG A CA 1
ATOM 1647 C C . ARG A 1 241 ? -19.573 -17.438 484.031 1.00 20.06 241 ARG A C 1
ATOM 1648 O O . ARG A 1 241 ? -19.164 -16.352 483.646 1.00 20.15 241 ARG A O 1
ATOM 1656 N N . LEU A 1 242 ? -20.073 -17.581 485.255 1.00 17.65 242 LEU A N 1
ATOM 1657 C CA . LEU A 1 242 ? -20.375 -16.408 486.056 1.00 17.25 242 LEU A CA 1
ATOM 1658 C C . LEU A 1 242 ? -19.181 -15.947 486.873 1.00 16.96 242 LEU A C 1
ATOM 1659 O O . LEU A 1 242 ? -19.242 -14.859 487.414 1.00 16.78 242 LEU A O 1
ATOM 1664 N N . LEU A 1 243 ? -18.094 -16.730 486.917 1.00 15.62 243 LEU A N 1
ATOM 1665 C CA . LEU A 1 243 ? -16.801 -16.277 487.526 1.00 15.47 243 LEU A CA 1
ATOM 1666 C C . LEU A 1 243 ? -15.652 -16.731 486.654 1.00 15.09 243 LEU A C 1
ATOM 1667 O O . LEU A 1 243 ? -15.858 -17.600 485.808 1.00 15.89 243 LEU A O 1
ATOM 1672 N N . PRO A 1 244 ? -14.460 -16.154 486.840 1.00 16.54 244 PRO A N 1
ATOM 1673 C CA . PRO A 1 244 ? -13.274 -16.548 486.026 1.00 15.48 244 PRO A CA 1
ATOM 1674 C C . PRO A 1 244 ? -12.945 -18.039 486.117 1.00 16.80 244 PRO A C 1
ATOM 1675 O O . PRO A 1 244 ? -13.148 -18.660 487.151 1.00 15.83 244 PRO A O 1
ATOM 1679 N N . LYS A 1 245 ? -12.561 -18.610 484.991 1.00 17.62 245 LYS A N 1
ATOM 1680 C CA . LYS A 1 245 ? -12.189 -19.977 484.937 1.00 20.30 245 LYS A CA 1
ATOM 1681 C C . LYS A 1 245 ? -10.711 -20.070 485.291 1.00 19.32 245 LYS A C 1
ATOM 1682 O O . LYS A 1 245 ? -9.933 -19.404 484.644 1.00 18.30 245 LYS A O 1
ATOM 1688 N N . PRO A 1 246 ? -10.330 -20.834 486.348 1.00 17.38 246 PRO A N 1
ATOM 1689 C CA . PRO A 1 246 ? -8.867 -20.882 486.605 1.00 18.09 246 PRO A CA 1
ATOM 1690 C C . PRO A 1 246 ? -8.100 -21.619 485.477 1.00 17.12 246 PRO A C 1
ATOM 1691 O O . PRO A 1 246 ? -8.682 -22.368 484.679 1.00 16.20 246 PRO A O 1
ATOM 1695 N N . PRO A 1 247 ? -6.812 -21.359 485.371 1.00 18.87 247 PRO A N 1
ATOM 1696 C CA . PRO A 1 247 ? -6.022 -22.134 484.451 1.00 18.72 247 PRO A CA 1
ATOM 1697 C C . PRO A 1 247 ? -6.014 -23.621 484.903 1.00 17.16 247 PRO A C 1
ATOM 1698 O O . PRO A 1 247 ? -5.904 -23.882 486.119 1.00 19.56 247 PRO A O 1
ATOM 1702 N N . ALA A 1 248 ? -6.073 -24.537 483.951 1.00 17.11 248 ALA A N 1
ATOM 1703 C CA . ALA A 1 248 ? -5.907 -25.954 484.256 1.00 18.67 248 ALA A CA 1
ATOM 1704 C C . ALA A 1 248 ? -4.569 -26.249 484.917 1.00 18.17 248 ALA A C 1
ATOM 1705 O O . ALA A 1 248 ? -4.501 -27.000 485.908 1.00 18.36 248 ALA A O 1
ATOM 1707 N N . THR A 1 249 ? -3.507 -25.575 484.421 1.00 17.83 249 THR A N 1
ATOM 1708 C CA . THR A 1 249 ? -2.157 -25.764 484.904 1.00 17.15 249 THR A CA 1
ATOM 1709 C C . THR A 1 249 ? -1.358 -24.475 484.868 1.00 16.45 249 THR A C 1
ATOM 1710 O O . THR A 1 249 ? -1.682 -23.570 484.101 1.00 16.18 249 THR A O 1
ATOM 1714 N N . LEU A 1 250 ? -0.377 -24.420 485.778 1.00 17.10 250 LEU A N 1
ATOM 1715 C CA . LEU A 1 250 ? 0.559 -23.329 485.909 1.00 19.55 250 LEU A CA 1
ATOM 1716 C C . LEU A 1 250 ? 1.966 -23.849 485.654 1.00 20.22 250 LEU A C 1
ATOM 1717 O O . LEU A 1 250 ? 2.306 -24.984 486.087 1.00 21.22 250 LEU A O 1
ATOM 1722 N N . LEU A 1 251 ? 2.751 -23.060 484.956 1.00 16.85 251 LEU A N 1
ATOM 1723 C CA . LEU A 1 251 ? 4.192 -23.240 485.002 1.00 20.20 251 LEU A CA 1
ATOM 1724 C C . LEU A 1 251 ? 4.796 -22.401 486.112 1.00 19.30 251 LEU A C 1
ATOM 1725 O O . LEU A 1 251 ? 4.558 -21.189 486.226 1.00 17.55 251 LEU A O 1
ATOM 1730 N N . THR A 1 252 ? 5.554 -23.037 486.968 1.00 17.19 252 THR A N 1
ATOM 1731 C CA . THR A 1 252 ? 6.122 -22.399 488.141 1.00 19.48 252 THR A CA 1
ATOM 1732 C C . THR A 1 252 ? 7.657 -22.545 488.244 1.00 19.97 252 THR A C 1
ATOM 1733 O O . THR A 1 252 ? 8.230 -23.546 487.809 1.00 19.90 252 THR A O 1
ATOM 1737 N N . SER A 1 253 ? 8.293 -21.550 488.819 1.00 18.51 253 SER A N 1
ATOM 1738 C CA . SER A 1 253 ? 9.677 -21.616 489.154 1.00 21.94 253 SER A CA 1
ATOM 1739 C C . SER A 1 253 ? 9.965 -20.680 490.284 1.00 23.57 253 SER A C 1
ATOM 1740 O O . SER A 1 253 ? 9.313 -19.647 490.377 1.00 24.87 253 SER A O 1
ATOM 1743 N N . THR A 1 254 ? 10.938 -20.979 491.130 1.00 20.08 254 THR A N 1
ATOM 1744 C CA . THR A 1 254 ? 11.444 -19.988 492.109 1.00 21.54 254 THR A CA 1
ATOM 1745 C C . THR A 1 254 ? 12.927 -19.775 491.855 1.00 25.11 254 THR A C 1
ATOM 1746 O O . THR A 1 254 ? 13.680 -20.737 491.892 1.00 25.25 254 THR A O 1
ATOM 1750 N N . VAL A 1 255 ? 13.335 -18.543 491.542 1.00 22.39 255 VAL A N 1
ATOM 1751 C CA . VAL A 1 255 ? 14.734 -18.168 491.403 1.00 21.60 255 VAL A CA 1
ATOM 1752 C C . VAL A 1 255 ? 15.221 -17.871 492.843 1.00 22.76 255 VAL A C 1
ATOM 1753 O O . VAL A 1 255 ? 14.528 -17.137 493.630 1.00 18.49 255 VAL A O 1
ATOM 1757 N N . THR A 1 256 ? 16.359 -18.442 493.255 1.00 18.06 256 THR A N 1
ATOM 1758 C CA . THR A 1 256 ? 16.917 -18.157 494.576 1.00 20.21 256 THR A CA 1
ATOM 1759 C C . THR A 1 256 ? 18.127 -17.264 494.460 1.00 21.43 256 THR A C 1
ATOM 1760 O O . THR A 1 256 ? 18.885 -17.403 493.525 1.00 23.94 256 THR A O 1
ATOM 1764 N N . PHE A 1 257 ? 18.330 -16.339 495.374 1.00 19.57 257 PHE A N 1
ATOM 1765 C CA . PHE A 1 257 ? 19.480 -15.498 495.378 1.00 21.10 257 PHE A CA 1
ATOM 1766 C C . PHE A 1 257 ? 20.236 -15.763 496.635 1.00 25.76 257 PHE A C 1
ATOM 1767 O O . PHE A 1 257 ? 19.661 -16.176 497.631 1.00 27.43 257 PHE A O 1
ATOM 1775 N N . ASP A 1 258 ? 21.519 -15.461 496.630 1.00 27.15 258 ASP A N 1
ATOM 1776 C CA . ASP A 1 258 ? 22.338 -15.757 497.793 1.00 26.84 258 ASP A CA 1
ATOM 1777 C C . ASP A 1 258 ? 22.883 -14.461 498.274 1.00 24.02 258 ASP A C 1
ATOM 1778 O O . ASP A 1 258 ? 23.501 -13.714 497.527 1.00 28.45 258 ASP A O 1
ATOM 1783 N N . TRP A 1 259 ? 22.618 -14.139 499.511 1.00 24.49 259 TRP A N 1
ATOM 1784 C CA . TRP A 1 259 ? 23.141 -12.884 500.085 1.00 27.81 259 TRP A CA 1
ATOM 1785 C C . TRP A 1 259 ? 24.668 -12.842 500.124 1.00 31.02 259 TRP A C 1
ATOM 1786 O O . TRP A 1 259 ? 25.254 -11.812 499.844 1.00 25.91 259 TRP A O 1
ATOM 1797 N N . ALA A 1 260 ? 25.302 -13.977 500.421 1.00 39.74 260 ALA A N 1
ATOM 1798 C CA . ALA A 1 260 ? 26.792 -14.028 500.555 1.00 43.20 260 ALA A CA 1
ATOM 1799 C C . ALA A 1 260 ? 27.467 -13.509 499.295 1.00 39.60 260 ALA A C 1
ATOM 1800 O O . ALA A 1 260 ? 28.348 -12.678 499.345 1.00 52.81 260 ALA A O 1
ATOM 1802 N N . GLY A 1 261 ? 26.978 -13.890 498.148 1.00 37.29 261 GLY A N 1
ATOM 1803 C CA . GLY A 1 261 ? 27.525 -13.352 496.939 1.00 32.87 261 GLY A CA 1
ATOM 1804 C C . GLY A 1 261 ? 27.009 -12.023 496.456 1.00 37.16 261 GLY A C 1
ATOM 1805 O O . GLY A 1 261 ? 27.445 -11.595 495.417 1.00 33.33 261 GLY A O 1
ATOM 1806 N N . MET A 1 262 ? 26.077 -11.365 497.164 1.00 33.41 262 MET A N 1
ATOM 1807 C CA . MET A 1 262 ? 25.403 -10.165 496.611 1.00 31.31 262 MET A CA 1
ATOM 1808 C C . MET A 1 262 ? 26.093 -8.807 496.996 1.00 29.45 262 MET A C 1
ATOM 1809 O O . MET A 1 262 ? 25.976 -8.362 498.106 1.00 34.28 262 MET A O 1
ATOM 1814 N N . THR A 1 263 ? 26.787 -8.130 496.081 1.00 27.39 263 THR A N 1
ATOM 1815 C CA . THR A 1 263 ? 27.331 -6.811 496.357 1.00 25.09 263 THR A CA 1
ATOM 1816 C C . THR A 1 263 ? 26.221 -5.757 496.355 1.00 25.02 263 THR A C 1
ATOM 1817 O O . THR A 1 263 ? 25.157 -5.978 495.796 1.00 20.48 263 THR A O 1
ATOM 1821 N N . GLU A 1 264 ? 26.557 -4.589 496.861 1.00 24.19 264 GLU A N 1
ATOM 1822 C CA . GLU A 1 264 ? 25.732 -3.408 496.767 1.00 24.38 264 GLU A CA 1
ATOM 1823 C C . GLU A 1 264 ? 25.327 -3.097 495.327 1.00 24.34 264 GLU A C 1
ATOM 1824 O O . GLU A 1 264 ? 24.143 -2.836 495.021 1.00 22.33 264 GLU A O 1
ATOM 1830 N N . ALA A 1 265 ? 26.271 -3.253 494.410 1.00 19.89 265 ALA A N 1
ATOM 1831 C CA . ALA A 1 265 ? 25.974 -3.102 493.009 1.00 21.42 265 ALA A CA 1
ATOM 1832 C C . ALA A 1 265 ? 25.041 -4.121 492.328 1.00 20.68 265 ALA A C 1
ATOM 1833 O O . ALA A 1 265 ? 24.167 -3.748 491.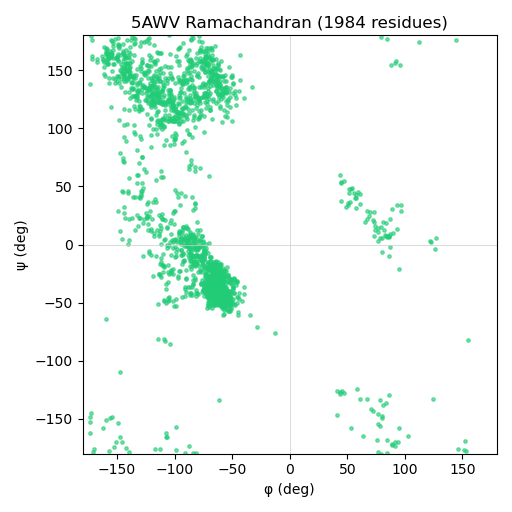512 1.00 23.26 265 ALA A O 1
ATOM 1835 N N . ALA A 1 266 ? 25.264 -5.379 492.620 1.00 18.69 266 ALA A N 1
ATOM 1836 C CA . ALA A 1 266 ? 24.467 -6.442 492.113 1.00 19.84 266 ALA A CA 1
ATOM 1837 C C . ALA A 1 266 ? 23.007 -6.346 492.672 1.00 19.69 266 ALA A C 1
ATOM 1838 O O . ALA A 1 266 ? 22.077 -6.614 491.957 1.00 19.57 266 ALA A O 1
ATOM 1840 N N . PHE A 1 267 ? 22.894 -6.033 493.938 1.00 19.78 267 PHE A N 1
ATOM 1841 C CA . PHE A 1 267 ? 21.601 -5.810 494.583 1.00 20.36 267 PHE A CA 1
ATOM 1842 C C . PHE A 1 267 ? 20.841 -4.715 493.893 1.00 21.56 267 PHE A C 1
ATOM 1843 O O . PHE A 1 267 ? 19.685 -4.894 493.550 1.00 19.30 267 PHE A O 1
ATOM 1851 N N . SER A 1 268 ? 21.456 -3.557 493.748 1.00 21.81 268 SER A N 1
ATOM 1852 C CA . SER A 1 268 ? 20.872 -2.505 492.966 1.00 22.41 268 SER A CA 1
ATOM 1853 C C . SER A 1 268 ? 20.490 -2.867 491.527 1.00 22.78 268 SER A C 1
ATOM 1854 O O . SER A 1 268 ? 19.363 -2.556 491.087 1.00 18.54 268 SER A O 1
ATOM 1857 N N . ARG A 1 269 ? 21.376 -3.532 490.798 1.00 20.09 269 ARG A N 1
ATOM 1858 C CA . ARG A 1 269 ? 21.021 -4.014 489.480 1.00 21.40 269 ARG A CA 1
ATOM 1859 C C . ARG A 1 269 ? 19.749 -4.913 489.459 1.00 18.62 269 ARG A C 1
ATOM 1860 O O . ARG A 1 269 ? 18.876 -4.772 488.591 1.00 19.12 269 ARG A O 1
ATOM 1868 N N . LEU A 1 270 ? 19.667 -5.830 490.365 1.00 17.58 270 LEU A N 1
ATOM 1869 C CA . LEU A 1 270 ? 18.511 -6.715 490.511 1.00 18.95 270 LEU A CA 1
ATOM 1870 C C . LEU A 1 270 ? 17.158 -5.925 490.673 1.00 17.45 270 LEU A C 1
ATOM 1871 O O . LEU A 1 270 ? 16.202 -6.177 489.968 1.00 17.46 270 LEU A O 1
ATOM 1876 N N . LEU A 1 271 ? 17.119 -5.048 491.649 1.00 17.16 271 LEU A N 1
ATOM 1877 C CA . LEU A 1 271 ? 15.903 -4.235 491.901 1.00 18.61 271 LEU A CA 1
ATOM 1878 C C . LEU A 1 271 ? 15.571 -3.322 490.756 1.00 18.80 271 LEU A C 1
ATOM 1879 O O . LEU A 1 271 ? 14.378 -3.211 490.442 1.00 15.13 271 LEU A O 1
ATOM 1884 N N . ARG A 1 272 ? 16.587 -2.797 490.005 1.00 18.83 272 ARG A N 1
ATOM 1885 C CA . ARG A 1 272 ? 16.298 -2.038 488.815 1.00 18.76 272 ARG A CA 1
ATOM 1886 C C . ARG A 1 272 ? 15.749 -2.890 487.716 1.00 19.33 272 ARG A C 1
ATOM 1887 O O . ARG A 1 272 ? 14.798 -2.506 487.064 1.00 18.43 272 ARG A O 1
ATOM 1895 N N . ASN A 1 273 ? 16.388 -4.013 487.457 1.00 17.61 273 ASN A N 1
ATOM 1896 C CA . ASN A 1 273 ? 15.928 -4.970 486.442 1.00 17.42 273 ASN A CA 1
ATOM 1897 C C . ASN A 1 273 ? 14.412 -5.328 486.642 1.00 17.56 273 ASN A C 1
ATOM 1898 O O . ASN A 1 273 ? 13.620 -5.320 485.725 1.00 17.71 273 ASN A O 1
ATOM 1903 N N . HIS A 1 274 ? 14.135 -5.777 487.843 1.00 18.12 274 HIS A N 1
ATOM 1904 C CA . HIS A 1 274 ? 12.836 -6.245 488.262 1.00 17.58 274 HIS A CA 1
ATOM 1905 C C . HIS A 1 274 ? 11.805 -5.149 488.139 1.00 16.69 274 HIS A C 1
ATOM 1906 O O . HIS A 1 274 ? 10.794 -5.353 487.539 1.00 16.17 274 HIS A O 1
ATOM 1913 N N . GLY A 1 275 ? 12.094 -3.987 488.694 1.00 17.03 275 GLY A N 1
ATOM 1914 C CA . GLY A 1 275 ? 11.162 -2.867 488.660 1.00 17.11 275 GLY A CA 1
ATOM 1915 C C . GLY A 1 275 ? 10.869 -2.364 487.291 1.00 18.68 275 GLY A C 1
ATOM 1916 O O . GLY A 1 275 ? 9.703 -2.089 486.967 1.00 16.55 275 GLY A O 1
ATOM 1917 N N . GLU A 1 276 ? 11.925 -2.203 486.463 1.00 19.06 276 GLU A N 1
ATOM 1918 C CA . GLU A 1 276 ? 11.760 -1.794 485.081 1.00 19.56 276 GLU A CA 1
ATOM 1919 C C . GLU A 1 276 ? 10.985 -2.782 484.234 1.00 18.85 276 GLU A C 1
ATOM 1920 O O . GLU A 1 276 ? 10.206 -2.383 483.377 1.00 18.11 276 GLU A O 1
ATOM 1926 N N . TRP A 1 277 ? 11.211 -4.079 484.465 1.00 18.66 277 TRP A N 1
ATOM 1927 C CA . TRP A 1 277 ? 10.444 -5.094 483.773 1.00 17.20 277 TRP A CA 1
ATOM 1928 C C . TRP A 1 277 ? 8.899 -4.894 484.088 1.00 14.61 277 TRP A C 1
ATOM 1929 O O . TRP A 1 277 ? 8.077 -4.851 483.178 1.00 16.33 277 TRP A O 1
ATOM 1940 N N . TYR A 1 278 ? 8.558 -4.776 485.347 1.00 14.86 278 TYR A N 1
ATOM 1941 C CA . TYR A 1 278 ? 7.162 -4.483 485.765 1.00 14.47 278 TYR A CA 1
ATOM 1942 C C . TYR A 1 278 ? 6.641 -3.159 485.183 1.00 15.76 278 TYR A C 1
ATOM 1943 O O . TYR A 1 278 ? 5.482 -3.132 484.796 1.00 15.26 278 TYR A O 1
ATOM 1952 N N . GLU A 1 279 ? 7.466 -2.115 485.001 1.00 16.48 279 GLU A N 1
ATOM 1953 C CA . GLU A 1 279 ? 6.980 -0.882 484.351 1.00 17.67 279 GLU A CA 1
ATOM 1954 C C . GLU A 1 279 ? 6.584 -1.121 482.938 1.00 18.08 279 GLU A C 1
ATOM 1955 O O . GLU A 1 279 ? 5.648 -0.507 482.480 1.00 17.97 279 GLU A O 1
ATOM 1961 N N . ARG A 1 280 ? 7.312 -1.987 482.227 1.00 18.84 280 ARG A N 1
ATOM 1962 C CA . ARG A 1 280 ? 7.067 -2.259 480.833 1.00 20.57 280 ARG A CA 1
ATOM 1963 C C . ARG A 1 280 ? 5.994 -3.277 480.575 1.00 19.87 280 ARG A C 1
ATOM 1964 O O . ARG A 1 280 ? 5.377 -3.235 479.518 1.00 17.34 280 ARG A O 1
ATOM 1972 N N . ASN A 1 281 ? 5.756 -4.182 481.524 1.00 15.45 281 ASN A N 1
ATOM 1973 C CA . ASN A 1 281 ? 4.949 -5.385 481.254 1.00 15.79 281 ASN A CA 1
ATOM 1974 C C . ASN A 1 281 ? 3.696 -5.606 482.189 1.00 15.79 281 ASN A C 1
ATOM 1975 O O . ASN A 1 281 ? 3.399 -6.764 482.575 1.00 16.11 281 ASN A O 1
ATOM 1980 N N . SER A 1 282 ? 3.056 -4.492 482.582 1.00 15.50 282 SER A N 1
ATOM 1981 C CA . SER A 1 282 ? 1.918 -4.568 483.475 1.00 15.95 282 SER A CA 1
ATOM 1982 C C . SER A 1 282 ? 0.668 -3.974 482.873 1.00 14.51 282 SER A C 1
ATOM 1983 O O . SER A 1 282 ? -0.302 -3.712 483.579 1.00 16.43 282 SER A O 1
ATOM 1986 N N . GLY A 1 283 ? 0.686 -3.688 481.583 1.00 16.17 283 GLY A N 1
ATOM 1987 C CA . GLY A 1 283 ? -0.497 -3.165 480.884 1.00 16.98 283 GLY A CA 1
ATOM 1988 C C . GLY A 1 283 ? -1.568 -4.244 480.771 1.00 18.49 283 GLY A C 1
ATOM 1989 O O . GLY A 1 283 ? -1.245 -5.437 480.706 1.00 18.00 283 GLY A O 1
ATOM 1990 N N . PRO A 1 284 ? -2.857 -3.846 480.779 1.00 20.92 284 PRO A N 1
ATOM 1991 C CA . PRO A 1 284 ? -3.981 -4.778 480.648 1.00 21.15 284 PRO A CA 1
ATOM 1992 C C . PRO A 1 284 ? -3.938 -5.626 479.348 1.00 23.49 284 PRO A C 1
ATOM 1993 O O . PRO A 1 284 ? -4.483 -6.740 479.296 1.00 21.70 284 PRO A O 1
ATOM 1997 N N . ASP A 1 285 ? -3.283 -5.122 478.308 1.00 23.10 285 ASP A N 1
ATOM 1998 C CA . ASP A 1 285 ? -3.152 -5.883 477.069 1.00 27.06 285 ASP A CA 1
ATOM 1999 C C . ASP A 1 285 ? -1.840 -6.657 476.863 1.00 23.78 285 ASP A C 1
ATOM 2000 O O . ASP A 1 285 ? -1.696 -7.358 475.887 1.00 27.05 285 ASP A O 1
ATOM 2005 N N . SER A 1 286 ? -0.949 -6.619 477.826 1.00 23.81 286 SER A N 1
ATOM 2006 C CA . SER A 1 286 ? 0.260 -7.459 477.791 1.00 20.27 286 SER A CA 1
ATOM 2007 C C . SER A 1 286 ? -0.006 -8.951 477.758 1.00 21.05 286 SER A C 1
ATOM 2008 O O . SER A 1 286 ? -0.813 -9.475 478.549 1.00 20.55 286 SER A O 1
ATOM 2011 N N . PRO A 1 287 ? 0.772 -9.698 476.984 1.00 21.50 287 PRO A N 1
ATOM 2012 C CA . PRO A 1 287 ? 0.770 -11.168 477.160 1.00 22.87 287 PRO A CA 1
ATOM 2013 C C . PRO A 1 287 ? 1.219 -11.581 478.551 1.00 19.81 287 PRO A C 1
ATOM 2014 O O . PRO A 1 287 ? 0.887 -12.648 478.968 1.00 19.13 287 PRO A O 1
ATOM 2018 N N . TYR A 1 288 ? 1.856 -10.696 479.306 1.00 18.00 288 TYR A N 1
ATOM 2019 C CA . TYR A 1 288 ? 2.297 -11.047 480.657 1.00 18.12 288 TYR A CA 1
ATOM 2020 C C . TYR A 1 288 ? 1.208 -10.854 481.754 1.00 18.22 288 TYR A C 1
ATOM 2021 O O . TYR A 1 288 ? 1.546 -11.052 482.924 1.00 15.45 288 TYR A O 1
ATOM 2030 N N . THR A 1 289 ? -0.050 -10.529 481.372 1.00 14.78 289 THR A N 1
ATOM 2031 C CA . THR A 1 289 ? -1.151 -10.563 482.320 1.00 15.24 289 THR A CA 1
ATOM 2032 C C . THR A 1 289 ? -1.325 -11.976 482.935 1.00 17.12 289 THR A C 1
ATOM 2033 O O . THR A 1 289 ? -1.812 -12.100 484.063 1.00 14.67 289 THR A O 1
ATOM 2037 N N . GLY A 1 290 ? -0.905 -13.012 482.199 1.00 16.62 290 GLY A N 1
ATOM 2038 C CA . GLY A 1 290 ? -0.890 -14.415 482.684 1.00 17.68 290 GLY A CA 1
ATOM 2039 C C . GLY A 1 290 ? 0.315 -14.839 483.570 1.00 15.95 290 GLY A C 1
ATOM 2040 O O . GLY A 1 290 ? 0.383 -16.004 484.015 1.00 15.22 290 GLY A O 1
ATOM 2041 N N . LEU A 1 291 ? 1.169 -13.880 483.919 1.00 14.38 291 LEU A N 1
ATOM 2042 C CA . LEU A 1 291 ? 2.341 -14.115 484.772 1.00 13.75 291 LEU A CA 1
ATOM 2043 C C . LEU A 1 291 ? 2.250 -13.294 486.039 1.00 14.27 291 LEU A C 1
ATOM 2044 O O . LEU A 1 291 ? 1.793 -12.106 486.061 1.00 14.83 291 LEU A O 1
ATOM 2049 N N . TRP A 1 292 ? 2.720 -13.893 487.084 1.00 14.10 292 TRP A N 1
ATOM 2050 C CA . TRP A 1 292 ? 2.881 -13.235 488.344 1.00 14.35 292 TRP A CA 1
ATOM 2051 C C . TRP A 1 292 ? 4.123 -13.724 489.057 1.00 14.46 292 TRP A C 1
ATOM 2052 O O . TRP A 1 292 ? 4.524 -14.872 488.963 1.00 14.54 292 TRP A O 1
ATOM 2063 N N . SER A 1 293 ? 4.728 -12.816 489.776 1.00 14.49 293 SER A N 1
ATOM 2064 C CA . SER A 1 293 ? 5.884 -13.143 490.600 1.00 16.08 293 SER A CA 1
ATOM 2065 C C . SER A 1 293 ? 5.946 -12.271 491.788 1.00 15.73 293 SER A C 1
ATOM 2066 O O . SER A 1 293 ? 5.312 -11.210 491.847 1.00 16.19 293 SER A O 1
ATOM 2069 N N . GLN A 1 294 ? 6.689 -12.722 492.773 1.00 16.52 294 GLN A N 1
ATOM 2070 C CA . GLN A 1 294 ? 7.062 -11.799 493.805 1.00 18.02 294 GLN A CA 1
ATOM 2071 C C . GLN A 1 294 ? 8.484 -11.910 494.272 1.00 18.21 294 GLN A C 1
ATOM 2072 O O . GLN A 1 294 ? 8.947 -13.014 494.505 1.00 17.10 294 GLN A O 1
ATOM 2078 N N . LEU A 1 295 ? 9.121 -10.775 494.401 1.00 17.70 295 LEU A N 1
ATOM 2079 C CA . LEU A 1 295 ? 10.502 -10.698 494.805 1.00 18.06 295 LEU A CA 1
ATOM 2080 C C . LEU A 1 295 ? 10.581 -10.540 496.285 1.00 17.05 295 LEU A C 1
ATOM 2081 O O . LEU A 1 295 ? 10.211 -9.543 496.818 1.00 17.50 295 LEU A O 1
ATOM 2086 N N . MET A 1 296 ? 11.092 -11.562 496.961 1.00 16.66 296 MET A N 1
ATOM 2087 C CA . MET A 1 296 ? 11.088 -11.610 498.394 1.00 16.70 296 MET A CA 1
ATOM 2088 C C . MET A 1 296 ? 12.533 -11.407 498.860 1.00 17.94 296 MET A C 1
ATOM 2089 O O . MET A 1 296 ? 13.372 -12.247 498.573 1.00 19.85 296 MET A O 1
ATOM 2094 N N . ILE A 1 297 ? 12.789 -10.270 499.482 1.00 17.10 297 ILE A N 1
ATOM 2095 C CA . ILE A 1 297 ? 14.108 -9.837 499.854 1.00 17.29 297 ILE A CA 1
ATOM 2096 C C . ILE A 1 297 ? 14.118 -9.969 501.374 1.00 17.15 297 ILE A C 1
ATOM 2097 O O . ILE A 1 297 ? 13.889 -9.007 502.105 1.00 15.78 297 ILE A O 1
ATOM 2102 N N . GLY A 1 298 ? 14.434 -11.179 501.824 1.00 17.29 298 GLY A N 1
ATOM 2103 C CA . GLY A 1 298 ? 14.360 -11.547 503.219 1.00 18.40 298 GLY A CA 1
ATOM 2104 C C . GLY A 1 298 ? 15.658 -12.165 503.721 1.00 22.53 298 GLY A C 1
ATOM 2105 O O . GLY A 1 298 ? 16.490 -12.594 502.920 1.00 19.06 298 GLY A O 1
ATOM 2106 N N . ASN A 1 299 ? 15.849 -12.141 505.047 1.00 26.27 299 ASN A N 1
ATOM 2107 C CA . ASN A 1 299 ? 16.883 -13.025 505.652 1.00 29.58 299 ASN A CA 1
ATOM 2108 C C . ASN A 1 299 ? 16.395 -14.477 505.704 1.00 29.03 299 ASN A C 1
ATOM 2109 O O . ASN A 1 299 ? 15.167 -14.793 505.633 1.00 29.25 299 ASN A O 1
ATOM 2114 N N . GLU A 1 300 ? 17.378 -15.373 505.769 1.00 33.15 300 GLU A N 1
ATOM 2115 C CA . GLU A 1 300 ? 17.139 -16.847 505.833 1.00 38.93 300 GLU A CA 1
ATOM 2116 C C . GLU A 1 300 ? 16.831 -17.254 507.269 1.00 38.77 300 GLU A C 1
ATOM 2117 O O . GLU A 1 300 ? 17.589 -16.930 508.173 1.00 40.77 300 GLU A O 1
ATOM 2123 N N . VAL A 1 301 ? 15.731 -17.964 507.465 1.00 38.79 301 VAL A N 1
ATOM 2124 C CA . VAL A 1 301 ? 15.315 -18.441 508.751 1.00 45.71 301 VAL A CA 1
ATOM 2125 C C . VAL A 1 301 ? 15.130 -19.982 508.677 1.00 50.17 301 VAL A C 1
ATOM 2126 O O . VAL A 1 301 ? 14.179 -20.465 508.028 1.00 41.68 301 VAL A O 1
ATOM 2130 N N . PRO A 1 302 ? 15.998 -20.756 509.385 1.00 59.20 302 PRO A N 1
ATOM 2131 C CA . PRO A 1 302 ? 16.013 -22.235 509.481 1.00 58.01 302 PRO A CA 1
ATOM 2132 C C . PRO A 1 302 ? 14.816 -23.052 508.977 1.00 56.81 302 PRO A C 1
ATOM 2133 O O . PRO A 1 302 ? 14.910 -23.642 507.884 1.00 64.64 302 PRO A O 1
ATOM 2137 N N . GLY A 1 303 ? 13.708 -23.101 509.711 1.00 51.88 303 GLY A N 1
ATOM 2138 C CA . GLY A 1 303 ? 12.615 -24.007 509.318 1.00 48.49 303 GLY A CA 1
ATOM 2139 C C . GLY A 1 303 ? 11.471 -23.266 508.666 1.00 53.12 303 GLY A C 1
ATOM 2140 O O . GLY A 1 303 ? 10.347 -23.763 508.633 1.00 58.00 303 GLY A O 1
ATOM 2141 N N . MET A 1 304 ? 11.740 -22.073 508.140 1.00 52.68 304 MET A N 1
ATOM 2142 C CA . MET A 1 304 ? 10.681 -21.209 507.616 1.00 51.15 304 MET A CA 1
ATOM 2143 C C . MET A 1 304 ? 10.863 -21.224 506.090 1.00 51.71 304 MET A C 1
ATOM 2144 O O . MET A 1 304 ? 11.763 -20.557 505.539 1.00 50.72 304 MET A O 1
ATOM 2149 N N . GLY A 1 305 ? 10.027 -21.995 505.400 1.00 46.16 305 GLY A N 1
ATOM 2150 C CA . GLY A 1 305 ? 10.188 -22.146 503.956 1.00 48.24 305 GLY A CA 1
ATOM 2151 C C . GLY A 1 305 ? 10.018 -20.848 503.142 1.00 44.32 305 GLY A C 1
ATOM 2152 O O . GLY A 1 305 ? 10.582 -20.716 502.061 1.00 42.55 305 GLY A O 1
ATOM 2153 N N . GLU A 1 306 ? 9.282 -19.877 503.665 1.00 39.99 306 GLU A N 1
ATOM 2154 C CA . GLU A 1 306 ? 8.966 -18.672 502.905 1.00 41.81 306 GLU A CA 1
ATOM 2155 C C . GLU A 1 306 ? 10.017 -17.587 503.201 1.00 37.73 306 GLU A C 1
ATOM 2156 O O . GLU A 1 306 ? 9.918 -16.456 502.742 1.00 40.63 306 GLU A O 1
ATOM 2162 N N . SER A 1 307 ? 11.044 -17.924 503.963 1.00 34.21 307 SER A N 1
ATOM 2163 C CA . SER A 1 307 ? 12.069 -16.963 504.287 1.00 29.87 307 SER A CA 1
ATOM 2164 C C . SER A 1 307 ? 13.100 -16.940 503.202 1.00 28.32 307 SER A C 1
ATOM 2165 O O . SER A 1 307 ? 13.021 -17.699 502.254 1.00 30.21 307 SER A O 1
ATOM 2168 N N . GLY A 1 308 ? 14.057 -16.048 503.315 1.00 26.44 308 GLY A N 1
ATOM 2169 C CA . GLY A 1 308 ? 15.132 -15.960 502.351 1.00 26.91 308 GLY A CA 1
ATOM 2170 C C . GLY A 1 308 ? 14.895 -14.961 501.253 1.00 25.08 308 GLY A C 1
ATOM 2171 O O . GLY A 1 308 ? 13.993 -14.098 501.330 1.00 22.85 308 GLY A O 1
ATOM 2172 N N . PHE A 1 309 ? 15.781 -15.051 500.278 1.00 21.15 309 PHE A N 1
ATOM 2173 C CA . PHE A 1 309 ? 15.944 -14.127 499.201 1.00 20.67 309 PHE A CA 1
ATOM 2174 C C . PHE A 1 309 ? 15.620 -14.914 497.953 1.00 21.72 309 PHE A C 1
ATOM 2175 O O . PHE A 1 309 ? 16.430 -15.726 497.498 1.00 17.83 309 PHE A O 1
ATOM 2183 N N . MET A 1 310 ? 14.379 -14.754 497.427 1.00 19.56 310 MET A N 1
ATOM 2184 C CA . MET A 1 310 ? 13.898 -15.587 496.366 1.00 20.76 310 MET A CA 1
ATOM 2185 C C . MET A 1 310 ? 12.746 -14.924 495.598 1.00 19.29 310 MET A C 1
ATOM 2186 O O . MET A 1 310 ? 12.192 -13.953 496.062 1.00 17.24 310 MET A O 1
ATOM 2191 N N . MET A 1 311 ? 12.386 -15.494 494.464 1.00 18.86 311 MET A N 1
ATOM 2192 C CA . MET A 1 311 ? 11.377 -14.916 493.571 1.00 18.31 311 MET A CA 1
ATOM 2193 C C . MET A 1 311 ? 10.575 -16.035 492.992 1.00 16.09 311 MET A C 1
ATOM 2194 O O . MET A 1 311 ? 10.932 -16.603 491.952 1.00 16.72 311 MET A O 1
ATOM 2199 N N . PRO A 1 312 ? 9.504 -16.412 493.676 1.00 17.17 312 PRO A N 1
ATOM 2200 C CA . PRO A 1 312 ? 8.604 -17.363 493.017 1.00 17.41 312 PRO A CA 1
ATOM 2201 C C . PRO A 1 312 ? 7.925 -16.708 491.805 1.00 16.66 312 PRO A C 1
ATOM 2202 O O . PRO A 1 312 ? 7.610 -15.465 491.824 1.00 14.90 312 PRO A O 1
ATOM 2206 N N . ILE A 1 313 ? 7.680 -17.504 490.790 1.00 15.17 313 ILE A N 1
ATOM 2207 C CA . ILE A 1 313 ? 7.010 -17.072 489.585 1.00 16.63 313 ILE A CA 1
ATOM 2208 C C . ILE A 1 313 ? 5.988 -18.128 489.178 1.00 16.59 313 ILE A C 1
ATOM 2209 O O . ILE A 1 313 ? 6.246 -19.355 489.269 1.00 17.76 313 ILE A O 1
ATOM 2214 N N . GLN A 1 314 ? 4.868 -17.678 488.638 1.00 14.85 314 GLN A N 1
ATOM 2215 C CA . GLN A 1 314 ? 3.978 -18.594 487.963 1.00 15.86 314 GLN A CA 1
ATOM 2216 C C . GLN A 1 314 ? 3.386 -18.014 486.749 1.00 15.81 314 GLN A C 1
ATOM 2217 O O . GLN A 1 314 ? 3.130 -16.786 486.677 1.00 14.07 314 GLN A O 1
ATOM 2223 N N . VAL A 1 315 ? 3.106 -18.859 485.780 1.00 14.65 315 VAL A N 1
ATOM 2224 C CA . VAL A 1 315 ? 2.459 -18.424 484.561 1.00 15.87 315 VAL A CA 1
ATOM 2225 C C . VAL A 1 315 ? 1.384 -19.408 484.199 1.00 17.83 315 VAL A C 1
ATOM 2226 O O . VAL A 1 315 ? 1.563 -20.613 484.377 1.00 16.78 315 VAL A O 1
ATOM 2230 N N . ASP A 1 316 ? 0.260 -18.880 483.731 1.00 17.68 316 ASP A N 1
ATOM 2231 C CA . ASP A 1 316 ? -0.802 -19.662 483.115 1.00 18.73 316 ASP A CA 1
ATOM 2232 C C . ASP A 1 316 ? -0.210 -20.472 481.974 1.00 18.71 316 ASP A C 1
ATOM 2233 O O . ASP A 1 316 ? 0.243 -19.901 480.985 1.00 18.56 316 ASP A O 1
ATOM 2238 N N . ALA A 1 317 ? -0.219 -21.781 482.129 1.00 19.52 317 ALA A N 1
ATOM 2239 C CA . ALA A 1 317 ? 0.303 -22.728 481.182 1.00 22.66 317 ALA A CA 1
ATOM 2240 C C . ALA A 1 317 ? -0.626 -23.138 480.027 1.00 25.78 317 ALA A C 1
ATOM 2241 O O . ALA A 1 317 ? -0.265 -24.005 479.273 1.00 25.54 317 ALA A O 1
ATOM 2243 N N . THR A 1 318 ? -1.774 -22.499 479.860 1.00 25.64 318 THR A N 1
ATOM 2244 C CA . THR A 1 318 ? -2.729 -22.812 478.823 1.00 28.67 318 THR A CA 1
ATOM 2245 C C . THR A 1 318 ? -2.155 -22.545 477.400 1.00 33.95 318 THR A C 1
ATOM 2246 O O . THR A 1 318 ? -2.288 -23.393 476.521 1.00 34.52 318 THR A O 1
ATOM 2250 N N . ARG A 1 319 ? -1.562 -21.365 477.185 1.00 33.96 319 ARG A N 1
ATOM 2251 C CA . ARG A 1 319 ? -1.071 -21.000 475.840 1.00 35.23 319 ARG A CA 1
ATOM 2252 C C . ARG A 1 319 ? 0.364 -21.522 475.616 1.00 30.87 319 ARG A C 1
ATOM 2253 O O . ARG A 1 319 ? 1.152 -21.721 476.573 1.00 23.22 319 ARG A O 1
ATOM 2261 N N . PRO A 1 320 ? 0.662 -21.850 474.366 1.00 34.75 320 PRO A N 1
ATOM 2262 C CA . PRO A 1 320 ? 1.991 -22.412 474.031 1.00 35.17 320 PRO A CA 1
ATOM 2263 C C . PRO A 1 320 ? 3.163 -21.458 474.234 1.00 28.95 320 PRO A C 1
ATOM 2264 O O . PRO A 1 320 ? 4.218 -21.969 474.433 1.00 32.84 320 PRO A O 1
ATOM 2268 N N . ASP A 1 321 ? 2.959 -20.146 474.349 1.00 29.51 321 ASP A N 1
ATOM 2269 C CA . ASP A 1 321 ? 4.066 -19.209 474.715 1.00 29.02 321 ASP A CA 1
ATOM 2270 C C . ASP A 1 321 ? 4.474 -19.160 476.224 1.00 26.06 321 ASP A C 1
ATOM 2271 O O . ASP A 1 321 ? 5.380 -18.431 476.609 1.00 23.30 321 ASP A O 1
ATOM 2276 N N . ALA A 1 322 ? 3.797 -19.933 477.081 1.00 21.83 322 ALA A N 1
ATOM 2277 C CA . ALA A 1 322 ? 3.944 -19.736 478.506 1.00 22.08 322 ALA A CA 1
ATOM 2278 C C . ALA A 1 322 ? 5.397 -19.924 478.927 1.00 21.45 322 ALA A C 1
ATOM 2279 O O . ALA A 1 322 ? 5.920 -19.175 479.762 1.00 18.00 322 ALA A O 1
ATOM 2281 N N . ARG A 1 323 ? 6.026 -20.982 478.424 1.00 21.34 323 ARG A N 1
ATOM 2282 C CA . ARG A 1 323 ? 7.458 -21.220 478.795 1.00 22.51 323 ARG A CA 1
ATOM 2283 C C . ARG A 1 323 ? 8.358 -20.062 478.344 1.00 19.59 323 ARG A C 1
ATOM 2284 O O . ARG A 1 323 ? 9.222 -19.591 479.093 1.00 19.15 323 ARG A O 1
ATOM 2292 N N . ARG A 1 324 ? 8.087 -19.542 477.161 1.00 22.97 324 ARG A N 1
ATOM 2293 C CA . ARG A 1 324 ? 8.838 -18.343 476.699 1.00 24.25 324 ARG A CA 1
ATOM 2294 C C . ARG A 1 324 ? 8.621 -17.178 477.584 1.00 21.91 324 ARG A C 1
ATOM 2295 O O . ARG A 1 324 ? 9.537 -16.421 477.839 1.00 18.67 324 ARG A O 1
ATOM 2303 N N . LEU A 1 325 ? 7.367 -16.943 477.995 1.00 19.48 325 LEU A N 1
ATOM 2304 C CA . LEU A 1 325 ? 7.151 -15.780 478.828 1.00 19.81 325 LEU A CA 1
ATOM 2305 C C . LEU A 1 325 ? 7.864 -15.864 480.132 1.00 15.80 325 LEU A C 1
ATOM 2306 O O . LEU A 1 325 ? 8.375 -14.851 480.660 1.00 15.88 325 LEU A O 1
ATOM 2311 N N . LEU A 1 326 ? 7.852 -17.077 480.688 1.00 16.53 326 LEU A N 1
ATOM 2312 C CA . LEU A 1 326 ? 8.470 -17.364 481.985 1.00 17.47 326 LEU A CA 1
ATOM 2313 C C . LEU A 1 326 ? 9.978 -17.118 481.908 1.00 16.69 326 LEU A C 1
ATOM 2314 O O . LEU A 1 326 ? 10.580 -16.422 482.762 1.00 17.36 326 LEU A O 1
ATOM 2319 N N . ASP A 1 327 ? 10.541 -17.612 480.791 1.00 17.25 327 ASP A N 1
ATOM 2320 C CA . ASP A 1 327 ? 12.027 -17.514 480.568 1.00 18.52 327 ASP A CA 1
ATOM 2321 C C . ASP A 1 327 ? 12.453 -16.126 480.382 1.00 16.45 327 ASP A C 1
ATOM 2322 O O . ASP A 1 327 ? 13.445 -15.681 480.951 1.00 17.94 327 ASP A O 1
ATOM 2327 N N . ALA A 1 328 ? 11.720 -15.394 479.568 1.00 17.15 328 ALA A N 1
ATOM 2328 C CA . ALA A 1 328 ? 11.997 -14.004 479.354 1.00 17.11 328 ALA A CA 1
ATOM 2329 C C . ALA A 1 328 ? 11.897 -13.116 480.578 1.00 19.25 328 ALA A C 1
ATOM 2330 O O . ALA A 1 328 ? 12.724 -12.214 480.787 1.00 15.47 328 ALA A O 1
ATOM 2332 N N . HIS A 1 329 ? 10.886 -13.347 481.442 1.00 14.31 329 HIS A N 1
ATOM 2333 C CA . HIS A 1 329 ? 10.851 -12.654 482.709 1.00 15.14 329 HIS A CA 1
ATOM 2334 C C . HIS A 1 329 ? 12.079 -12.940 483.593 1.00 14.25 329 HIS A C 1
ATOM 2335 O O . HIS A 1 329 ? 12.691 -12.029 484.190 1.00 14.19 329 HIS A O 1
ATOM 2342 N N . ILE A 1 330 ? 12.446 -14.211 483.699 1.00 15.93 330 ILE A N 1
ATOM 2343 C CA . ILE A 1 330 ? 13.543 -14.542 484.562 1.00 17.73 330 ILE A CA 1
ATOM 2344 C C . ILE A 1 330 ? 14.829 -13.892 484.044 1.00 18.41 330 ILE A C 1
ATOM 2345 O O . ILE A 1 330 ? 15.621 -13.283 484.815 1.00 17.62 330 ILE A O 1
ATOM 2350 N N . GLU A 1 331 ? 15.074 -13.988 482.740 1.00 20.01 331 GLU A N 1
ATOM 2351 C CA . GLU A 1 331 ? 16.339 -13.394 482.220 1.00 20.04 331 GLU A CA 1
ATOM 2352 C C . GLU A 1 331 ? 16.403 -11.896 482.365 1.00 19.04 331 GLU A C 1
ATOM 2353 O O . GLU A 1 331 ? 17.480 -11.375 482.637 1.00 19.93 331 GLU A O 1
ATOM 2359 N N . ALA A 1 332 ? 15.275 -11.195 482.199 1.00 17.05 332 ALA A N 1
ATOM 2360 C CA . ALA A 1 332 ? 15.231 -9.780 482.436 1.00 18.11 332 ALA A CA 1
ATOM 2361 C C . ALA A 1 332 ? 15.616 -9.508 483.860 1.00 18.02 332 ALA A C 1
ATOM 2362 O O . ALA A 1 332 ? 16.321 -8.549 484.132 1.00 20.63 332 ALA A O 1
ATOM 2364 N N . VAL A 1 333 ? 15.086 -10.284 484.791 1.00 15.96 333 VAL A N 1
ATOM 2365 C CA . VAL A 1 333 ? 15.288 -9.965 486.188 1.00 18.02 333 VAL A CA 1
ATOM 2366 C C . VAL A 1 333 ? 16.757 -10.225 486.627 1.00 19.33 333 VAL A C 1
ATOM 2367 O O . VAL A 1 333 ? 17.303 -9.456 487.438 1.00 20.94 333 VAL A O 1
ATOM 2371 N N . ILE A 1 334 ? 17.317 -11.346 486.178 1.00 20.15 334 ILE A N 1
ATOM 2372 C CA . ILE A 1 334 ? 18.655 -11.785 486.655 1.00 23.23 334 ILE A CA 1
ATOM 2373 C C . ILE A 1 334 ? 19.821 -11.287 485.777 1.00 23.24 334 ILE A C 1
ATOM 2374 O O . ILE A 1 334 ? 20.937 -11.543 486.108 1.00 24.60 334 ILE A O 1
ATOM 2379 N N . ASP A 1 335 ? 19.559 -10.473 484.794 1.00 24.22 335 ASP A N 1
ATOM 2380 C CA . ASP A 1 335 ? 20.610 -9.953 483.899 1.00 29.53 335 ASP A CA 1
ATOM 2381 C C . ASP A 1 335 ? 21.650 -9.143 484.703 1.00 29.12 335 ASP A C 1
ATOM 2382 O O . ASP A 1 335 ? 21.327 -8.143 485.348 1.00 25.32 335 ASP A O 1
ATOM 2387 N N . GLY A 1 336 ? 22.913 -9.590 484.679 1.00 30.82 336 GLY A N 1
ATOM 2388 C CA . GLY A 1 336 ? 23.999 -8.955 485.455 1.00 27.80 336 GLY A CA 1
ATOM 2389 C C . GLY A 1 336 ? 23.972 -9.156 486.946 1.00 24.87 336 GLY A C 1
ATOM 2390 O O . GLY A 1 336 ? 24.544 -8.331 487.668 1.00 25.68 336 GLY A O 1
ATOM 2391 N N . VAL A 1 337 ? 23.282 -10.190 487.415 1.00 21.71 337 VAL A N 1
ATOM 2392 C CA . VAL A 1 337 ? 23.091 -10.462 488.844 1.00 25.53 337 VAL A CA 1
ATOM 2393 C C . VAL A 1 337 ? 23.694 -11.853 489.131 1.00 27.65 337 VAL A C 1
ATOM 2394 O O . VAL A 1 337 ? 23.019 -12.869 489.039 1.00 28.02 337 VAL A O 1
ATOM 2398 N N . PRO A 1 338 ? 24.965 -11.890 489.563 1.00 32.08 338 PRO A N 1
ATOM 2399 C CA . PRO A 1 338 ? 25.621 -13.198 489.550 1.00 29.96 338 PRO A CA 1
ATOM 2400 C C . PRO A 1 338 ? 25.066 -14.206 490.524 1.00 30.24 338 PRO A C 1
ATOM 2401 O O . PRO A 1 338 ? 24.965 -15.375 490.179 1.00 24.25 338 PRO A O 1
ATOM 2405 N N . PRO A 1 339 ? 24.669 -13.773 491.744 1.00 32.98 339 PRO A N 1
ATOM 2406 C CA . PRO A 1 339 ? 24.299 -14.789 492.738 1.00 34.63 339 PRO A CA 1
ATOM 2407 C C . PRO A 1 339 ? 22.853 -15.306 492.670 1.00 37.34 339 PRO A C 1
ATOM 2408 O O . PRO A 1 339 ? 22.263 -15.472 493.736 1.00 39.39 339 PRO A O 1
ATOM 2412 N N . ALA A 1 340 ? 22.320 -15.539 491.453 1.00 38.10 340 ALA A N 1
ATOM 2413 C CA . ALA A 1 340 ? 20.956 -16.085 491.178 1.00 35.57 340 ALA A CA 1
ATOM 2414 C C . ALA A 1 340 ? 21.030 -17.585 490.744 1.00 33.24 340 ALA A C 1
ATOM 2415 O O . ALA A 1 340 ? 21.830 -17.901 489.908 1.00 33.99 340 ALA A O 1
ATOM 2417 N N . GLU A 1 341 ? 20.215 -18.464 491.309 1.00 30.28 341 GLU A N 1
ATOM 2418 C CA . GLU A 1 341 ? 20.048 -19.874 490.940 1.00 30.03 341 GLU A CA 1
ATOM 2419 C C . GLU A 1 341 ? 18.610 -20.144 490.357 1.00 29.72 341 GLU A C 1
ATOM 2420 O O . GLU A 1 341 ? 17.593 -19.787 490.968 1.00 25.02 341 GLU A O 1
ATOM 2426 N N . VAL A 1 342 ? 18.529 -20.727 489.174 1.00 26.00 342 VAL A N 1
ATOM 2427 C CA . VAL A 1 342 ? 17.299 -20.923 488.412 1.00 24.42 342 VAL A CA 1
ATOM 2428 C C . VAL A 1 342 ? 17.061 -22.412 488.142 1.00 26.86 342 VAL A C 1
ATOM 2429 O O . VAL A 1 342 ? 17.717 -23.008 487.320 1.00 24.63 342 VAL A O 1
ATOM 2433 N N . PRO A 1 343 ? 16.082 -23.005 488.802 1.00 29.92 343 PRO A N 1
ATOM 2434 C CA . PRO A 1 343 ? 15.721 -24.382 488.570 1.00 27.47 343 PRO A CA 1
ATOM 2435 C C . PRO A 1 343 ? 14.891 -24.556 487.303 1.00 24.45 343 PRO A C 1
ATOM 2436 O O . PRO A 1 343 ? 14.418 -23.613 486.716 1.00 23.30 343 PRO A O 1
ATOM 2440 N N . GLU A 1 344 ? 14.734 -25.795 486.883 1.00 20.83 344 GLU A N 1
ATOM 2441 C CA . GLU A 1 344 ? 13.898 -26.128 485.782 1.00 26.76 344 GLU A CA 1
ATOM 2442 C C . GLU A 1 344 ? 12.484 -25.778 486.201 1.00 25.47 344 GLU A C 1
ATOM 2443 O O . GLU A 1 344 ? 12.128 -26.084 487.324 1.00 22.17 344 GLU A O 1
ATOM 2449 N N . PRO A 1 345 ? 11.684 -25.193 485.317 1.00 25.83 345 PRO A N 1
ATOM 2450 C CA . PRO A 1 345 ? 10.261 -25.005 485.711 1.00 25.72 345 PRO A CA 1
ATOM 2451 C C . PRO A 1 345 ? 9.465 -26.336 485.863 1.00 27.18 345 PRO A C 1
ATOM 2452 O O . PRO A 1 345 ? 9.753 -27.297 485.181 1.00 26.47 345 PRO A O 1
ATOM 2456 N N . ILE A 1 346 ? 8.421 -26.301 486.682 1.00 23.85 346 ILE A N 1
ATOM 2457 C CA . ILE A 1 346 ? 7.537 -27.415 486.935 1.00 26.89 346 ILE A CA 1
ATOM 2458 C C . ILE A 1 346 ? 6.120 -27.007 486.509 1.00 25.95 346 ILE A C 1
ATOM 2459 O O . ILE A 1 346 ? 5.677 -25.889 486.788 1.00 25.50 346 ILE A O 1
ATOM 2464 N N . GLU A 1 347 ? 5.407 -27.886 485.838 1.00 25.80 347 GLU A N 1
ATOM 2465 C CA . GLU A 1 347 ? 4.002 -27.657 485.509 1.00 30.34 347 GLU A CA 1
ATOM 2466 C C . GLU A 1 347 ? 3.143 -28.218 486.634 1.00 30.06 347 GLU A C 1
ATOM 2467 O O . GLU A 1 347 ? 3.366 -29.346 487.062 1.00 31.52 347 GLU A O 1
ATOM 2473 N N . GLN A 1 348 ? 2.300 -27.393 487.243 1.00 25.71 348 GLN A N 1
ATOM 2474 C CA . GLN A 1 348 ? 1.417 -27.853 488.361 1.00 26.97 348 GLN A CA 1
ATOM 2475 C C . GLN A 1 348 ? -0.046 -27.656 488.032 1.00 22.47 348 GLN A C 1
ATOM 2476 O O . GLN A 1 348 ? -0.406 -26.648 487.472 1.00 18.43 348 GLN A O 1
ATOM 2482 N N . ARG A 1 349 ? -0.897 -28.588 488.454 1.00 21.02 349 ARG A N 1
ATOM 2483 C CA . ARG A 1 349 ? -2.299 -28.466 488.239 1.00 20.32 349 ARG A CA 1
ATOM 2484 C C . ARG A 1 349 ? -2.887 -27.460 489.253 1.00 17.38 349 ARG A C 1
ATOM 2485 O O . ARG A 1 349 ? -2.401 -27.340 490.357 1.00 16.35 349 ARG A O 1
ATOM 2493 N N . TRP A 1 350 ? -3.965 -26.825 488.870 1.00 17.52 350 TRP A N 1
ATOM 2494 C CA . TRP A 1 350 ? -4.677 -25.945 489.757 1.00 19.75 350 TRP A CA 1
ATOM 2495 C C . TRP A 1 350 ? -5.143 -26.701 491.005 1.00 19.35 350 TRP A C 1
ATOM 2496 O O . TRP A 1 350 ? -5.724 -27.807 490.913 1.00 20.08 350 TRP A O 1
ATOM 2507 N N . LEU A 1 351 ? -4.843 -26.099 492.147 1.00 19.14 351 LEU A N 1
ATOM 2508 C CA . LEU A 1 351 ? -5.123 -26.590 493.452 1.00 21.90 351 LEU A CA 1
ATOM 2509 C C . LEU A 1 351 ? -4.657 -28.021 493.679 1.00 24.38 351 LEU A C 1
ATOM 2510 O O . LEU A 1 351 ? -5.282 -28.771 494.438 1.00 22.34 351 LEU A O 1
ATOM 2515 N N . ALA A 1 352 ? -3.556 -28.390 493.069 1.00 23.72 352 ALA A N 1
ATOM 2516 C CA . ALA A 1 352 ? -3.001 -29.720 493.349 1.00 29.46 352 ALA A CA 1
ATOM 2517 C C . ALA A 1 352 ? -2.637 -29.964 494.798 1.00 31.38 352 ALA A C 1
ATOM 2518 O O . ALA A 1 352 ? -2.740 -31.081 495.215 1.00 32.83 352 ALA A O 1
ATOM 2520 N N . SER A 1 353 ? -2.291 -28.972 495.590 1.00 33.20 353 SER A N 1
ATOM 2521 C CA . SER A 1 353 ? -2.241 -29.154 497.092 1.00 41.37 353 SER A CA 1
ATOM 2522 C C . SER A 1 353 ? -3.168 -28.126 497.672 1.00 48.67 353 SER A C 1
ATOM 2523 O O . SER A 1 353 ? -3.357 -27.071 497.051 1.00 53.19 353 SER A O 1
ATOM 2526 N N . THR A 1 354 ? -3.794 -28.418 498.821 1.00 64.18 354 THR A N 1
ATOM 2527 C CA . THR A 1 354 ? -4.790 -27.457 499.412 1.00 69.20 354 THR A CA 1
ATOM 2528 C C . THR A 1 354 ? -4.035 -26.339 500.113 1.00 69.42 354 THR A C 1
ATOM 2529 O O . THR A 1 354 ? -3.046 -26.641 500.815 1.00 63.77 354 THR A O 1
ATOM 2533 N N . PRO A 1 355 ? -4.474 -25.048 499.903 1.00 79.56 355 PRO A N 1
ATOM 2534 C CA . PRO A 1 355 ? -3.880 -23.963 500.707 1.00 74.17 355 PRO A CA 1
ATOM 2535 C C . PRO A 1 355 ? -3.843 -24.387 502.208 1.00 75.50 355 PRO A C 1
ATOM 2536 O O . PRO A 1 355 ? -4.865 -24.817 502.745 1.00 66.58 355 PRO A O 1
ATOM 2540 N N . GLY A 1 356 ? -2.672 -24.327 502.844 1.00 80.30 356 GLY A N 1
ATOM 2541 C CA . GLY A 1 356 ? -2.437 -25.044 504.107 1.00 94.21 356 GLY A CA 1
ATOM 2542 C C . GLY A 1 356 ? -2.610 -24.336 505.454 1.00 106.41 356 GLY A C 1
ATOM 2543 O O . GLY A 1 356 ? -1.888 -24.679 506.406 1.00 107.04 356 GLY A O 1
ATOM 2544 N N . ARG A 1 357 ? -3.562 -23.399 505.576 1.00 108.15 357 ARG A N 1
ATOM 2545 C CA . ARG A 1 357 ? -3.714 -22.619 506.833 1.00 117.15 357 ARG A CA 1
ATOM 2546 C C . ARG A 1 357 ? -5.004 -22.872 507.587 1.00 106.26 357 ARG A C 1
ATOM 2547 O O . ARG A 1 357 ? -6.051 -23.016 506.957 1.00 91.27 357 ARG A O 1
ATOM 2555 N N . GLY A 1 358 ? -4.962 -22.885 508.927 1.00 109.64 358 GLY A N 1
ATOM 2556 C CA . GLY A 1 358 ? -3.738 -22.783 509.770 1.00 104.54 358 GLY A CA 1
ATOM 2557 C C . GLY A 1 358 ? -3.925 -22.240 511.186 1.00 91.05 358 GLY A C 1
ATOM 2558 O O . GLY A 1 358 ? -3.979 -23.025 512.153 1.00 94.62 358 GLY A O 1
ATOM 2559 N N . GLY A 1 359 ? -3.975 -20.907 511.320 1.00 73.69 359 GLY A N 1
ATOM 2560 C CA . GLY A 1 359 ? -4.365 -20.258 512.574 1.00 63.16 359 GLY A CA 1
ATOM 2561 C C . GLY A 1 359 ? -3.360 -19.270 513.133 1.00 59.48 359 GLY A C 1
ATOM 2562 O O . GLY A 1 359 ? -2.869 -18.418 512.390 1.00 59.20 359 GLY A O 1
ATOM 2563 N N . ARG A 1 360 ? -3.061 -19.371 514.437 1.00 49.90 360 ARG A N 1
ATOM 2564 C CA . ARG A 1 360 ? -2.336 -18.307 515.148 1.00 41.90 360 ARG A CA 1
ATOM 2565 C C . ARG A 1 360 ? -0.843 -18.382 514.919 1.00 40.57 360 ARG A C 1
ATOM 2566 O O . ARG A 1 360 ? -0.222 -19.388 515.186 1.00 41.37 360 ARG A O 1
ATOM 2574 N N . GLY A 1 361 ? -0.258 -17.275 514.500 1.00 39.40 361 GLY A N 1
ATOM 2575 C CA . GLY A 1 361 ? 1.131 -17.233 514.069 1.00 41.94 361 GLY A CA 1
ATOM 2576 C C . GLY A 1 361 ? 2.004 -16.421 514.993 1.00 40.61 361 GLY A C 1
ATOM 2577 O O . GLY A 1 361 ? 1.536 -15.920 515.975 1.00 42.73 361 GLY A O 1
ATOM 2578 N N . PRO A 1 362 ? 3.280 -16.250 514.643 1.00 39.65 362 PRO A N 1
ATOM 2579 C CA . PRO A 1 362 ? 4.158 -15.393 515.434 1.00 35.72 362 PRO A CA 1
ATOM 2580 C C . PRO A 1 362 ? 3.782 -13.915 515.271 1.00 28.92 362 PRO A C 1
ATOM 2581 O O . PRO A 1 362 ? 2.931 -13.540 514.457 1.00 34.19 362 PRO A O 1
ATOM 2585 N N . ALA A 1 363 ? 4.356 -13.097 516.103 1.00 24.02 363 ALA A N 1
ATOM 2586 C CA . ALA A 1 363 ? 4.044 -11.718 516.153 1.00 24.05 363 ALA A CA 1
ATOM 2587 C C . ALA A 1 363 ? 4.735 -11.026 514.924 1.00 23.09 363 ALA A C 1
ATOM 2588 O O . ALA A 1 363 ? 5.821 -11.373 514.582 1.00 27.37 363 ALA A O 1
ATOM 2590 N N . SER A 1 364 ? 4.070 -10.126 514.216 1.00 21.71 364 SER A N 1
ATOM 2591 C CA . SER A 1 364 ? 4.664 -9.478 513.071 1.00 19.26 364 SER A CA 1
ATOM 2592 C C . SER A 1 364 ? 4.118 -8.080 512.881 1.00 19.42 364 SER A C 1
ATOM 2593 O O . SER A 1 364 ? 3.078 -7.720 513.430 1.00 18.64 364 SER A O 1
ATOM 2596 N N . LYS A 1 365 ? 4.821 -7.278 512.109 1.00 18.97 365 LYS A N 1
ATOM 2597 C CA . LYS A 1 365 ? 4.365 -5.961 511.668 1.00 17.91 365 LYS A CA 1
ATOM 2598 C C . LYS A 1 365 ? 4.704 -5.816 510.210 1.00 21.30 365 LYS A C 1
ATOM 2599 O O . LYS A 1 365 ? 5.874 -6.011 509.807 1.00 17.87 365 LYS A O 1
ATOM 2605 N N . THR A 1 366 ? 3.697 -5.457 509.399 1.00 16.80 366 THR A N 1
ATOM 2606 C CA . THR A 1 366 ? 3.873 -5.251 508.025 1.00 20.18 366 THR A CA 1
ATOM 2607 C C . THR A 1 366 ? 3.441 -3.828 507.717 1.00 18.26 366 THR A C 1
ATOM 2608 O O . THR A 1 366 ? 2.402 -3.356 508.220 1.00 20.39 366 THR A O 1
ATOM 2612 N N . LYS A 1 367 ? 4.240 -3.122 506.966 1.00 16.78 367 LYS A N 1
ATOM 2613 C CA . LYS A 1 367 ? 3.957 -1.778 506.485 1.00 15.83 367 LYS A CA 1
ATOM 2614 C C . LYS A 1 367 ? 3.898 -1.888 504.987 1.00 15.96 367 LYS A C 1
ATOM 2615 O O . LYS A 1 367 ? 4.491 -2.826 504.419 1.00 19.54 367 LYS A O 1
ATOM 2621 N N . ALA A 1 368 ? 3.229 -0.987 504.303 1.00 15.48 368 ALA A N 1
ATOM 2622 C CA . ALA A 1 368 ? 2.951 -1.211 502.838 1.00 15.44 368 ALA A CA 1
ATOM 2623 C C . ALA A 1 368 ? 2.879 0.074 502.014 1.00 15.03 368 ALA A C 1
ATOM 2624 O O . ALA A 1 368 ? 2.668 1.171 502.537 1.00 13.90 368 ALA A O 1
ATOM 2626 N N . GLY A 1 369 ? 3.094 -0.082 500.718 1.00 13.92 369 GLY A N 1
ATOM 2627 C CA . GLY A 1 369 ? 3.004 0.987 499.718 1.00 13.73 369 GLY A CA 1
ATOM 2628 C C . GLY A 1 369 ? 2.649 0.392 498.384 1.00 13.00 369 GLY A C 1
ATOM 2629 O O . GLY A 1 369 ? 2.883 -0.816 498.145 1.00 15.26 369 GLY A O 1
ATOM 2630 N N . TYR A 1 370 ? 2.048 1.195 497.501 1.00 12.26 370 TYR A N 1
ATOM 2631 C CA . TYR A 1 370 ? 1.892 0.871 496.125 1.00 12.43 370 TYR A CA 1
ATOM 2632 C C . TYR A 1 370 ? 3.010 1.535 495.312 1.00 12.74 370 TYR A C 1
ATOM 2633 O O . TYR A 1 370 ? 3.345 2.681 495.567 1.00 14.59 370 TYR A O 1
ATOM 2642 N N . LEU A 1 371 ? 3.475 0.864 494.281 1.00 13.78 371 LEU A N 1
ATOM 2643 C CA . LEU A 1 371 ? 4.344 1.434 493.252 1.00 12.28 371 LEU A CA 1
ATOM 2644 C C . LEU A 1 371 ? 3.674 1.560 491.914 1.00 13.12 371 LEU A C 1
ATOM 2645 O O . LEU A 1 371 ? 3.214 0.559 491.381 1.00 13.71 371 LEU A O 1
ATOM 2650 N N . ARG A 1 372 ? 3.807 2.744 491.293 1.00 14.43 372 ARG A N 1
ATOM 2651 C CA . ARG A 1 372 ? 3.494 2.992 489.868 1.00 16.13 372 ARG A CA 1
ATOM 2652 C C . ARG A 1 372 ? 4.690 2.891 488.955 1.00 16.01 372 ARG A C 1
ATOM 2653 O O . ARG A 1 372 ? 4.526 2.666 487.788 1.00 16.38 372 ARG A O 1
ATOM 2661 N N . LYS A 1 373 ? 5.881 3.063 489.502 1.00 16.51 373 LYS A N 1
ATOM 2662 C CA . LYS A 1 373 ? 7.167 2.981 488.800 1.00 17.44 373 LYS A CA 1
ATOM 2663 C C . LYS A 1 373 ? 8.071 2.237 489.770 1.00 17.09 373 LYS A C 1
ATOM 2664 O O . LYS A 1 373 ? 7.709 2.079 490.947 1.00 16.74 373 LYS A O 1
ATOM 2670 N N . ARG A 1 374 ? 9.260 1.825 489.323 1.00 15.57 374 ARG A N 1
ATOM 2671 C CA . ARG A 1 374 ? 10.185 1.234 490.263 1.00 16.31 374 ARG A CA 1
ATOM 2672 C C . ARG A 1 374 ? 10.605 2.160 491.354 1.00 15.11 374 ARG A C 1
ATOM 2673 O O . ARG A 1 374 ? 10.655 3.417 491.230 1.00 15.33 374 ARG A O 1
ATOM 2681 N N . LEU A 1 375 ? 11.002 1.535 492.430 1.00 15.72 375 LEU A N 1
ATOM 2682 C CA . LEU A 1 375 ? 11.763 2.229 493.447 1.00 18.03 375 LEU A CA 1
ATOM 2683 C C . LEU A 1 375 ? 12.932 2.999 492.829 1.00 18.47 375 LEU A C 1
ATOM 2684 O O . LEU A 1 375 ? 13.595 2.530 491.925 1.00 19.11 375 LEU A O 1
ATOM 2689 N N . THR A 1 376 ? 13.182 4.202 493.304 1.00 19.17 376 THR A N 1
ATOM 2690 C CA . THR A 1 376 ? 14.215 5.056 492.737 1.00 19.97 376 THR A CA 1
ATOM 2691 C C . THR A 1 376 ? 15.541 4.528 493.235 1.00 20.85 376 THR A C 1
ATOM 2692 O O . THR A 1 376 ? 15.640 3.636 494.141 1.00 17.09 376 THR A O 1
ATOM 2696 N N . ASP A 1 377 ? 16.598 5.061 492.640 1.00 22.83 377 ASP A N 1
ATOM 2697 C CA . ASP A 1 377 ? 17.921 4.649 493.034 1.00 23.10 377 ASP A CA 1
ATOM 2698 C C . ASP A 1 377 ? 18.209 4.906 494.506 1.00 20.21 377 ASP A C 1
ATOM 2699 O O . ASP A 1 377 ? 18.813 4.077 495.140 1.00 19.14 377 ASP A O 1
ATOM 2704 N N . ARG A 1 378 ? 17.706 6.014 495.039 1.00 18.84 378 ARG A N 1
ATOM 2705 C CA . ARG A 1 378 ? 17.878 6.381 496.444 1.00 20.74 378 ARG A CA 1
ATOM 2706 C C . ARG A 1 378 ? 17.075 5.508 497.365 1.00 19.01 378 ARG A C 1
ATOM 2707 O O . ARG A 1 378 ? 17.500 5.134 498.439 1.00 17.94 378 ARG A O 1
ATOM 2715 N N . GLN A 1 379 ? 15.930 5.069 496.886 1.00 18.00 379 GLN A N 1
ATOM 2716 C CA . GLN A 1 379 ? 15.098 4.123 497.617 1.00 16.42 379 GLN A CA 1
ATOM 2717 C C . GLN A 1 379 ? 15.706 2.763 497.643 1.00 16.93 379 GLN A C 1
ATOM 2718 O O . GLN A 1 379 ? 15.691 2.091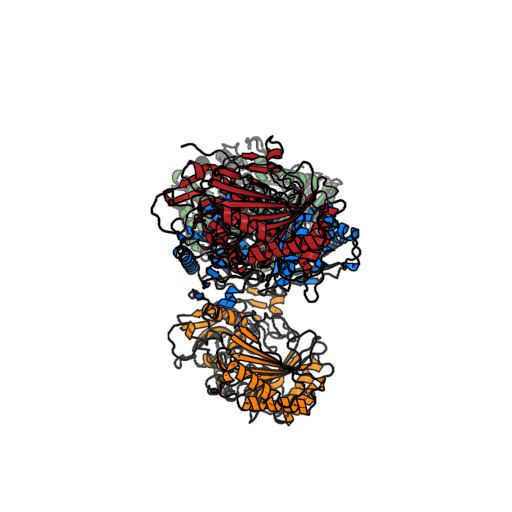 498.656 1.00 15.79 379 GLN A O 1
ATOM 2724 N N . ILE A 1 380 ? 16.289 2.342 496.518 1.00 18.43 380 ILE A N 1
ATOM 2725 C CA . ILE A 1 380 ? 16.941 1.052 496.544 1.00 17.97 380 ILE A CA 1
ATOM 2726 C C . ILE A 1 380 ? 18.135 1.066 497.540 1.00 21.80 380 ILE A C 1
ATOM 2727 O O . ILE A 1 380 ? 18.393 0.056 498.209 1.00 19.32 380 ILE A O 1
ATOM 2732 N N . GLN A 1 381 ? 18.874 2.171 497.547 1.00 22.69 381 GLN A N 1
ATOM 2733 C CA . GLN A 1 381 ? 19.967 2.356 498.506 1.00 23.88 381 GLN A CA 1
ATOM 2734 C C . GLN A 1 381 ? 19.470 2.127 499.937 1.00 23.57 381 GLN A C 1
ATOM 2735 O O . GLN A 1 381 ? 20.092 1.427 500.723 1.00 24.56 381 GLN A O 1
ATOM 2741 N N . ALA A 1 382 ? 18.329 2.760 500.272 1.00 21.35 382 ALA A N 1
ATOM 2742 C CA . ALA A 1 382 ? 17.735 2.640 501.602 1.00 21.81 382 ALA A CA 1
ATOM 2743 C C . ALA A 1 382 ? 17.308 1.225 501.925 1.00 20.50 382 ALA A C 1
ATOM 2744 O O . ALA A 1 382 ? 17.559 0.757 503.040 1.00 20.34 382 ALA A O 1
ATOM 2746 N N . VAL A 1 383 ? 16.739 0.510 500.937 1.00 18.75 383 VAL A N 1
ATOM 2747 C CA . VAL A 1 383 ? 16.427 -0.880 501.185 1.00 18.17 383 VAL A CA 1
ATOM 2748 C C . VAL A 1 383 ? 17.720 -1.713 501.518 1.00 19.63 383 VAL A C 1
ATOM 2749 O O . VAL A 1 383 ? 17.758 -2.523 502.463 1.00 19.29 383 VAL A O 1
ATOM 2753 N N . TYR A 1 384 ? 18.737 -1.570 500.649 1.00 19.96 384 TYR A N 1
ATOM 2754 C CA . TYR A 1 384 ? 20.014 -2.328 500.859 1.00 18.94 384 TYR A CA 1
ATOM 2755 C C . TYR A 1 384 ? 20.555 -2.049 502.221 1.00 17.33 384 TYR A C 1
ATOM 2756 O O . TYR A 1 384 ? 20.922 -2.983 502.896 1.00 19.89 384 TYR A O 1
ATOM 2765 N N . GLU A 1 385 ? 20.629 -0.782 502.596 1.00 19.51 385 GLU A N 1
ATOM 2766 C CA . GLU A 1 385 ? 21.194 -0.374 503.851 1.00 21.49 385 GLU A CA 1
ATOM 2767 C C . GLU A 1 385 ? 20.492 -1.005 505.036 1.00 26.24 385 GLU A C 1
ATOM 2768 O O . GLU A 1 385 ? 21.138 -1.574 505.905 1.00 24.07 385 GLU A O 1
ATOM 2774 N N . ASN A 1 386 ? 19.142 -0.919 505.104 1.00 22.28 386 ASN A N 1
ATOM 2775 C CA . ASN A 1 386 ? 18.457 -1.527 506.212 1.00 19.52 386 ASN A CA 1
ATOM 2776 C C . ASN A 1 386 ? 18.465 -3.053 506.184 1.00 18.89 386 ASN A C 1
ATOM 2777 O O . ASN A 1 386 ? 18.554 -3.760 507.241 1.00 23.89 386 ASN A O 1
ATOM 2782 N N . MET A 1 387 ? 18.419 -3.654 504.991 1.00 20.87 387 MET A N 1
ATOM 2783 C CA . MET A 1 387 ? 18.421 -5.107 504.916 1.00 19.45 387 MET A CA 1
ATOM 2784 C C . MET A 1 387 ? 19.793 -5.750 505.293 1.00 23.57 387 MET A C 1
ATOM 2785 O O . MET A 1 387 ? 19.846 -6.943 505.546 1.00 21.60 387 MET A O 1
ATOM 2790 N N . THR A 1 388 ? 20.870 -4.979 505.185 1.00 25.11 388 THR A N 1
ATOM 2791 C CA . THR A 1 388 ? 22.193 -5.449 505.557 1.00 26.28 388 THR A CA 1
ATOM 2792 C C . THR A 1 388 ? 22.580 -5.091 506.972 1.00 28.35 388 THR A C 1
ATOM 2793 O O . THR A 1 388 ? 23.668 -5.471 507.387 1.00 34.78 388 THR A O 1
ATOM 2797 N N . HIS A 1 389 ? 21.701 -4.409 507.713 1.00 27.37 389 HIS A N 1
ATOM 2798 C CA . HIS A 1 389 ? 21.891 -3.992 509.105 1.00 28.44 389 HIS A CA 1
ATOM 2799 C C . HIS A 1 389 ? 20.698 -4.355 509.968 1.00 25.66 389 HIS A C 1
ATOM 2800 O O . HIS A 1 389 ? 19.890 -3.535 510.397 1.00 29.41 389 HIS A O 1
ATOM 2807 N N . MET A 1 390 ? 20.594 -5.655 510.157 1.00 27.79 390 MET A N 1
ATOM 2808 C CA . MET A 1 390 ? 19.458 -6.247 510.866 1.00 31.98 390 MET A CA 1
ATOM 2809 C C . MET A 1 390 ? 19.922 -7.189 511.966 1.00 30.43 390 MET A C 1
ATOM 2810 O O . MET A 1 390 ? 19.443 -8.316 512.114 1.00 33.88 390 MET A O 1
ATOM 2815 N N . ASP A 1 391 ? 20.900 -6.729 512.744 1.00 34.80 391 ASP A N 1
ATOM 2816 C CA . ASP A 1 391 ? 21.353 -7.505 513.883 1.00 35.92 391 ASP A CA 1
ATOM 2817 C C . ASP A 1 391 ? 20.246 -7.508 514.935 1.00 28.21 391 ASP A C 1
ATOM 2818 O O . ASP A 1 391 ? 19.679 -6.478 515.253 1.00 28.16 391 ASP A O 1
ATOM 2823 N N . GLY A 1 392 ? 19.940 -8.690 515.409 1.00 30.71 392 GLY A N 1
ATOM 2824 C CA . GLY A 1 392 ? 18.894 -8.897 516.404 1.00 34.17 392 GLY A CA 1
ATOM 2825 C C . GLY A 1 392 ? 17.507 -9.085 515.799 1.00 30.38 392 GLY A C 1
ATOM 2826 O O . GLY A 1 392 ? 16.565 -9.359 516.517 1.00 34.14 392 GLY A O 1
ATOM 2827 N N . ILE A 1 393 ? 17.392 -8.997 514.483 1.00 27.39 393 ILE A N 1
ATOM 2828 C CA . ILE A 1 393 ? 16.093 -9.100 513.821 1.00 28.11 393 ILE A CA 1
ATOM 2829 C C . ILE A 1 393 ? 15.889 -10.510 513.420 1.00 26.97 393 ILE A C 1
ATOM 2830 O O . ILE A 1 393 ? 16.686 -11.041 512.634 1.00 30.57 393 ILE A O 1
ATOM 2835 N N . ASP A 1 394 ? 14.865 -11.159 513.982 1.00 22.97 394 ASP A N 1
ATOM 2836 C CA . ASP A 1 394 ? 14.537 -12.519 513.648 1.00 24.78 394 ASP A CA 1
ATOM 2837 C C . ASP A 1 394 ? 14.171 -12.743 512.183 1.00 26.99 394 ASP A C 1
ATOM 2838 O O . ASP A 1 394 ? 14.680 -13.668 511.535 1.00 25.20 394 ASP A O 1
ATOM 2843 N N . TYR A 1 395 ? 13.222 -11.947 511.672 1.00 25.80 395 TYR A N 1
ATOM 2844 C CA . TYR A 1 395 ? 12.891 -11.950 510.225 1.00 23.42 395 TYR A CA 1
ATOM 2845 C C . TYR A 1 395 ? 12.577 -10.568 509.828 1.00 20.73 395 TYR A C 1
ATOM 2846 O O . TYR A 1 395 ? 11.904 -9.863 510.569 1.00 19.81 395 TYR A O 1
ATOM 2855 N N . GLY A 1 396 ? 13.198 -10.136 508.731 1.00 18.72 396 GLY A N 1
ATOM 2856 C CA . GLY A 1 396 ? 12.936 -8.869 508.164 1.00 20.66 396 GLY A CA 1
ATOM 2857 C C . GLY A 1 396 ? 12.987 -9.047 506.664 1.00 21.07 396 GLY A C 1
ATOM 2858 O O . GLY A 1 396 ? 13.846 -9.815 506.140 1.00 21.46 396 GLY A O 1
ATOM 2859 N N . ALA A 1 397 ? 12.064 -8.372 505.946 1.00 17.95 397 ALA A N 1
ATOM 2860 C CA . ALA A 1 397 ? 12.007 -8.533 504.502 1.00 17.35 397 ALA A CA 1
ATOM 2861 C C . ALA A 1 397 ? 11.320 -7.360 503.792 1.00 17.45 397 ALA A C 1
ATOM 2862 O O . ALA A 1 397 ? 10.510 -6.590 504.419 1.00 16.85 397 ALA A O 1
ATOM 2864 N N . VAL A 1 398 ? 11.684 -7.182 502.520 1.00 17.28 398 VAL A N 1
ATOM 2865 C CA . VAL A 1 398 ? 10.911 -6.360 501.565 1.00 16.76 398 VAL A CA 1
ATOM 2866 C C . VAL A 1 398 ? 10.408 -7.287 500.486 1.00 17.22 398 VAL A C 1
ATOM 2867 O O . VAL A 1 398 ? 11.224 -8.002 499.847 1.00 16.89 398 VAL A O 1
ATOM 2871 N N . TRP A 1 399 ? 9.091 -7.333 500.283 1.00 13.81 399 TRP A N 1
ATOM 2872 C CA . TRP A 1 399 ? 8.478 -8.117 499.211 1.00 14.34 399 TRP A CA 1
ATOM 2873 C C . TRP A 1 399 ? 7.893 -7.154 498.157 1.00 15.13 399 TRP A C 1
ATOM 2874 O O . TRP A 1 399 ? 7.200 -6.189 498.533 1.00 13.09 399 TRP A O 1
ATOM 2885 N N . LEU A 1 400 ? 8.190 -7.415 496.892 1.00 14.06 400 LEU A N 1
ATOM 2886 C CA . LEU A 1 400 ? 7.742 -6.606 495.787 1.00 14.01 400 LEU A CA 1
ATOM 2887 C C . LEU A 1 400 ? 6.818 -7.543 495.002 1.00 14.75 400 LEU A C 1
ATOM 2888 O O . LEU A 1 400 ? 7.261 -8.551 494.430 1.00 15.70 400 LEU A O 1
ATOM 2893 N N . ILE A 1 401 ? 5.504 -7.304 495.100 1.00 13.18 401 ILE A N 1
ATOM 2894 C CA . ILE A 1 401 ? 4.480 -8.261 494.670 1.00 13.16 401 ILE A CA 1
ATOM 2895 C C . ILE A 1 401 ? 3.887 -7.772 493.380 1.00 11.89 401 ILE A C 1
ATOM 2896 O O . ILE A 1 401 ? 3.414 -6.609 493.342 1.00 10.29 401 ILE A O 1
ATOM 2901 N N . GLY A 1 402 ? 3.947 -8.611 492.353 1.00 11.46 402 GLY A N 1
ATOM 2902 C CA . GLY A 1 402 ? 3.372 -8.327 491.018 1.00 12.96 402 GLY A CA 1
ATOM 2903 C C . GLY A 1 402 ? 1.903 -7.914 491.096 1.00 12.29 402 GLY A C 1
ATOM 2904 O O . GLY A 1 402 ? 1.158 -8.545 491.782 1.00 11.37 402 GLY A O 1
ATOM 2905 N N . TYR A 1 403 ? 1.565 -6.828 490.433 1.00 12.57 403 TYR A N 1
ATOM 2906 C CA . TYR A 1 403 ? 0.198 -6.269 490.412 1.00 13.51 403 TYR A CA 1
ATOM 2907 C C . TYR A 1 403 ? -0.098 -5.650 489.042 1.00 13.26 403 TYR A C 1
ATOM 2908 O O . TYR A 1 403 ? 0.622 -5.892 488.113 1.00 13.59 403 TYR A O 1
ATOM 2917 N N . GLY A 1 404 ? -1.192 -4.921 488.888 1.00 13.98 404 GLY A N 1
ATOM 2918 C CA . GLY A 1 404 ? -1.556 -4.318 487.633 1.00 13.71 404 GLY A CA 1
ATOM 2919 C C . GLY A 1 404 ? -2.284 -5.212 486.683 1.00 14.47 404 GLY A C 1
ATOM 2920 O O . GLY A 1 404 ? -3.175 -5.959 487.105 1.00 14.89 404 GLY A O 1
ATOM 2921 N N . GLY A 1 405 ? -1.905 -5.161 485.417 1.00 13.55 405 GLY A N 1
ATOM 2922 C CA . GLY A 1 405 ? -2.553 -5.928 484.353 1.00 13.63 405 GLY A CA 1
ATOM 2923 C C . GLY A 1 405 ? -4.055 -5.527 484.335 1.00 14.37 405 GLY A C 1
ATOM 2924 O O . GLY A 1 405 ? -4.409 -4.310 484.352 1.00 13.54 405 GLY A O 1
ATOM 2925 N N . LYS A 1 406 ? -4.924 -6.504 484.466 1.00 15.58 406 LYS A N 1
ATOM 2926 C CA . LYS A 1 406 ? -6.386 -6.271 484.327 1.00 17.15 406 LYS A CA 1
ATOM 2927 C C . LYS A 1 406 ? -7.027 -5.490 485.453 1.00 15.34 406 LYS A C 1
ATOM 2928 O O . LYS A 1 406 ? -8.082 -4.892 485.286 1.00 14.24 406 LYS A O 1
ATOM 2934 N N . VAL A 1 407 ? -6.367 -5.448 486.592 1.00 14.97 407 VAL A N 1
ATOM 2935 C CA . VAL A 1 407 ? -6.703 -4.528 487.635 1.00 13.49 407 VAL A CA 1
ATOM 2936 C C . VAL A 1 407 ? -6.836 -3.116 487.078 1.00 14.29 407 VAL A C 1
ATOM 2937 O O . VAL A 1 407 ? -7.788 -2.373 487.447 1.00 16.17 407 VAL A O 1
ATOM 2941 N N . ASN A 1 408 ? -5.982 -2.755 486.141 1.00 13.97 408 ASN A N 1
ATOM 2942 C CA . ASN A 1 408 ? -5.869 -1.378 485.741 1.00 13.91 408 ASN A CA 1
ATOM 2943 C C . ASN A 1 408 ? -6.750 -1.009 484.571 1.00 14.90 408 ASN A C 1
ATOM 2944 O O . ASN A 1 408 ? -6.631 0.072 484.068 1.00 16.52 408 ASN A O 1
ATOM 2949 N N . THR A 1 409 ? -7.715 -1.840 484.247 1.00 18.22 409 THR A N 1
ATOM 2950 C CA . THR A 1 409 ? -8.784 -1.435 483.282 1.00 19.19 409 THR A CA 1
ATOM 2951 C C . THR A 1 409 ? -9.888 -0.597 483.981 1.00 19.71 409 THR A C 1
ATOM 2952 O O . THR A 1 409 ? -10.737 -0.017 483.331 1.00 21.42 409 THR A O 1
ATOM 2956 N N . VAL A 1 410 ? -9.954 -0.630 485.297 1.00 15.72 410 VAL A N 1
ATOM 2957 C CA . VAL A 1 410 ? -11.038 -0.033 486.060 1.00 18.05 410 VAL A CA 1
ATOM 2958 C C . VAL A 1 410 ? -10.718 1.425 486.409 1.00 18.29 410 VAL A C 1
ATOM 2959 O O . VAL A 1 410 ? -9.605 1.755 486.762 1.00 14.75 410 VAL A O 1
ATOM 2963 N N . ASP A 1 411 ? -11.686 2.317 486.314 1.00 16.55 411 ASP A N 1
ATOM 2964 C CA . ASP A 1 411 ? -11.498 3.688 486.675 1.00 16.09 411 ASP A CA 1
ATOM 2965 C C . ASP A 1 411 ? -11.277 3.788 488.199 1.00 16.05 411 ASP A C 1
ATOM 2966 O O . ASP A 1 411 ? -11.945 3.100 488.955 1.00 16.23 411 ASP A O 1
ATOM 2971 N N . PRO A 1 412 ? -10.391 4.642 488.667 1.00 15.42 412 PRO A N 1
ATOM 2972 C CA . PRO A 1 412 ? -10.125 4.807 490.072 1.00 15.23 412 PRO A CA 1
ATOM 2973 C C . PRO A 1 412 ? -11.318 5.065 490.978 1.00 15.93 412 PRO A C 1
ATOM 2974 O O . PRO A 1 412 ? -11.255 4.709 492.138 1.00 15.22 412 PRO A O 1
ATOM 2978 N N . ALA A 1 413 ? -12.400 5.691 490.462 1.00 14.80 413 ALA A N 1
ATOM 2979 C CA . ALA A 1 413 ? -13.613 5.969 491.239 1.00 14.74 413 ALA A CA 1
ATOM 2980 C C . ALA A 1 413 ? -14.723 4.911 491.110 1.00 13.99 413 ALA A C 1
ATOM 2981 O O . ALA A 1 413 ? -15.705 4.996 491.862 1.00 15.69 413 ALA A O 1
ATOM 2983 N N . ALA A 1 414 ? -14.567 3.960 490.186 1.00 14.27 414 ALA A N 1
ATOM 2984 C CA . ALA A 1 414 ? -15.558 2.904 489.915 1.00 15.54 414 ALA A CA 1
ATOM 2985 C C . ALA A 1 414 ? -15.662 1.911 490.972 1.00 14.62 414 ALA A C 1
ATOM 2986 O O . ALA A 1 414 ? -16.703 1.227 491.076 1.00 14.15 414 ALA A O 1
ATOM 2988 N N . THR A 1 415 ? -14.607 1.812 491.785 1.00 13.96 415 THR A N 1
ATOM 2989 C CA . THR A 1 415 ? -14.659 1.059 493.028 1.00 14.03 415 THR A CA 1
ATOM 2990 C C . THR A 1 415 ? -14.032 1.881 494.084 1.00 13.15 415 THR A C 1
ATOM 2991 O O . THR A 1 415 ? -13.508 2.946 493.809 1.00 14.59 415 THR A O 1
ATOM 2995 N N . ALA A 1 416 ? -14.044 1.389 495.313 1.00 13.59 416 ALA A N 1
ATOM 2996 C CA . ALA A 1 416 ? -13.429 2.117 496.426 1.00 13.24 416 ALA A CA 1
ATOM 2997 C C . ALA A 1 416 ? -11.862 1.992 496.430 1.00 15.93 416 ALA A C 1
ATOM 2998 O O . ALA A 1 416 ? -11.177 2.778 497.122 1.00 17.40 416 ALA A O 1
ATOM 3000 N N . LEU A 1 417 ? -11.316 1.124 495.590 1.00 15.32 417 LEU A N 1
ATOM 3001 C CA . LEU A 1 417 ? -9.838 1.045 495.417 1.00 16.38 417 LEU A CA 1
ATOM 3002 C C . LEU A 1 417 ? -9.369 2.108 494.421 1.00 14.37 417 LEU A C 1
ATOM 3003 O O . LEU A 1 417 ? -9.643 1.970 493.229 1.00 14.68 417 LEU A O 1
ATOM 3008 N N . PRO A 1 418 ? -8.638 3.116 494.876 1.00 14.34 418 PRO A N 1
ATOM 3009 C CA . PRO A 1 418 ? -8.271 4.219 493.948 1.00 15.11 418 PRO A CA 1
ATOM 3010 C C . PRO A 1 418 ? -7.034 3.899 493.061 1.00 14.96 418 PRO A C 1
ATOM 3011 O O . PRO A 1 418 ? -6.796 4.585 492.107 1.00 15.65 418 PRO A O 1
ATOM 3015 N N . GLN A 1 419 ? -6.232 2.911 493.451 1.00 13.14 419 GLN A N 1
ATOM 3016 C CA . GLN A 1 419 ? -4.962 2.632 492.769 1.00 12.54 419 GLN A CA 1
ATOM 3017 C C . GLN A 1 419 ? -5.191 1.702 491.623 1.00 12.63 419 GLN A C 1
ATOM 3018 O O . GLN A 1 419 ? -5.243 0.494 491.800 1.00 13.10 419 GLN A O 1
ATOM 3024 N N . ARG A 1 420 ? -5.359 2.290 490.446 1.00 13.15 420 ARG A N 1
ATOM 3025 C CA . ARG A 1 420 ? -5.709 1.573 489.248 1.00 12.98 420 ARG A CA 1
ATOM 3026 C C . ARG A 1 420 ? -4.702 1.812 488.132 1.00 13.80 420 ARG A C 1
ATOM 3027 O O . ARG A 1 420 ? -4.972 1.595 486.945 1.00 14.29 420 ARG A O 1
ATOM 3035 N N . ASP A 1 421 ? -3.490 2.173 488.509 1.00 14.81 421 ASP A N 1
ATOM 3036 C CA . ASP A 1 421 ? -2.368 2.111 487.539 1.00 15.94 421 ASP A CA 1
ATOM 3037 C C . ASP A 1 421 ? -1.063 1.683 488.155 1.00 17.76 421 ASP A C 1
ATOM 3038 O O . ASP A 1 421 ? -0.014 1.924 487.566 1.00 18.69 421 ASP A O 1
ATOM 3043 N N . ALA A 1 422 ? -1.128 0.978 489.290 1.00 16.13 422 ALA A N 1
ATOM 3044 C CA . ALA A 1 422 ? 0.048 0.461 489.940 1.00 14.66 422 ALA A CA 1
ATOM 3045 C C . ALA A 1 422 ? 0.575 -0.780 489.226 1.00 15.28 422 ALA A C 1
ATOM 3046 O O . ALA A 1 422 ? -0.139 -1.465 488.487 1.00 15.88 422 ALA A O 1
ATOM 3048 N N . ILE A 1 423 ? 1.864 -1.043 489.435 1.00 14.12 423 ILE A N 1
ATOM 3049 C CA . ILE A 1 423 ? 2.551 -2.214 488.868 1.00 13.96 423 ILE A CA 1
ATOM 3050 C C . ILE A 1 423 ? 2.980 -3.200 489.974 1.00 13.25 423 ILE A C 1
ATOM 3051 O O . ILE A 1 423 ? 3.145 -4.398 489.700 1.00 14.03 423 ILE A O 1
ATOM 3056 N N . LEU A 1 424 ? 3.184 -2.709 491.203 1.00 12.56 424 LEU A N 1
ATOM 3057 C CA . LEU A 1 424 ? 3.658 -3.574 492.321 1.00 12.90 424 LEU A CA 1
ATOM 3058 C C . LEU A 1 424 ? 3.004 -3.147 493.595 1.00 11.63 424 LEU A C 1
ATOM 3059 O O . LEU A 1 424 ? 2.747 -1.929 493.802 1.00 12.70 424 LEU A O 1
ATOM 3064 N N . LYS A 1 425 ? 2.832 -4.089 494.511 1.00 10.45 425 LYS A N 1
ATOM 3065 C CA . LYS A 1 425 ? 2.556 -3.718 495.836 1.00 11.97 425 LYS A CA 1
ATOM 3066 C C . LYS A 1 425 ? 3.859 -4.000 496.567 1.00 13.57 425 LYS A C 1
ATOM 3067 O O . LYS A 1 425 ? 4.533 -5.031 496.314 1.00 17.13 425 LYS A O 1
ATOM 3073 N N . VAL A 1 426 ? 4.204 -3.145 497.472 1.00 12.43 426 VAL A N 1
ATOM 3074 C CA . VAL A 1 426 ? 5.466 -3.409 498.248 1.00 14.24 426 VAL A CA 1
ATOM 3075 C C . VAL A 1 426 ? 5.169 -3.539 499.717 1.00 16.15 426 VAL A C 1
ATOM 3076 O O . VAL A 1 426 ? 4.601 -2.602 500.321 1.00 18.11 426 VAL A O 1
ATOM 3080 N N . ASN A 1 427 ? 5.658 -4.610 500.337 1.00 14.91 427 ASN A N 1
ATOM 3081 C CA . ASN A 1 427 ? 5.530 -4.816 501.727 1.00 15.59 427 ASN A CA 1
ATOM 3082 C C . ASN A 1 427 ? 6.879 -4.805 502.448 1.00 17.04 427 ASN A C 1
ATOM 3083 O O . ASN A 1 427 ? 7.904 -5.274 501.924 1.00 17.00 427 ASN A O 1
ATOM 3088 N N . TYR A 1 428 ? 6.840 -4.248 503.624 1.00 15.99 428 TYR A N 1
ATOM 3089 C CA . TYR A 1 428 ? 7.971 -4.093 504.562 1.00 15.50 428 TYR A CA 1
ATOM 3090 C C . TYR A 1 428 ? 7.604 -4.802 505.826 1.00 15.44 428 TYR A C 1
ATOM 3091 O O . TYR A 1 428 ? 6.734 -4.357 506.592 1.00 17.63 428 TYR A O 1
ATOM 3100 N N . ILE A 1 429 ? 8.264 -5.942 506.077 1.00 17.05 429 ILE A N 1
ATOM 3101 C CA . ILE A 1 429 ? 7.835 -6.973 507.001 1.00 16.66 429 ILE A CA 1
ATOM 3102 C C . ILE A 1 429 ? 8.860 -7.273 508.069 1.00 17.54 429 ILE A C 1
ATOM 3103 O O . ILE A 1 429 ? 10.032 -7.326 507.774 1.00 16.03 429 ILE A O 1
ATOM 3108 N N . THR A 1 430 ? 8.425 -7.375 509.314 1.00 17.22 430 THR A N 1
ATOM 3109 C CA . THR A 1 430 ? 9.295 -8.009 510.336 1.00 19.53 430 THR A CA 1
ATOM 3110 C C . THR A 1 430 ? 8.435 -8.846 511.241 1.00 20.47 430 THR A C 1
ATOM 3111 O O . THR A 1 430 ? 7.255 -8.570 511.457 1.00 17.84 430 THR A O 1
ATOM 3115 N N . GLY A 1 431 ? 9.021 -9.911 511.778 1.00 21.91 431 GLY A N 1
ATOM 3116 C CA . GLY A 1 431 ? 8.359 -10.846 512.680 1.00 21.67 431 GLY A CA 1
ATOM 3117 C C . GLY A 1 431 ? 9.342 -11.244 513.812 1.00 25.00 431 GLY A C 1
ATOM 3118 O O . GLY A 1 431 ? 10.569 -11.216 513.620 1.00 20.73 431 GLY A O 1
ATOM 3119 N N . TRP A 1 432 ? 8.803 -11.531 514.987 1.00 24.84 432 TRP A N 1
ATOM 3120 C CA . TRP A 1 432 ? 9.668 -11.848 516.132 1.00 25.43 432 TRP A CA 1
ATOM 3121 C C . TRP A 1 432 ? 9.067 -12.971 516.953 1.00 28.23 432 TRP A C 1
ATOM 3122 O O . TRP A 1 432 ? 7.837 -13.094 517.063 1.00 26.94 432 TRP A O 1
ATOM 3133 N N . ALA A 1 433 ? 9.946 -13.838 517.471 1.00 31.76 433 ALA A N 1
ATOM 3134 C CA . ALA A 1 433 ? 9.501 -15.056 518.208 1.00 31.95 433 ALA A CA 1
ATOM 3135 C C . ALA A 1 433 ? 9.213 -14.729 519.669 1.00 35.05 433 ALA A C 1
ATOM 3136 O O . ALA A 1 433 ? 8.304 -15.284 520.239 1.00 40.51 433 ALA A O 1
ATOM 3138 N N . ASN A 1 434 ? 9.957 -13.800 520.257 1.00 36.23 434 ASN A N 1
ATOM 3139 C CA . ASN A 1 434 ? 9.792 -13.444 521.635 1.00 38.70 434 ASN A CA 1
ATOM 3140 C C . ASN A 1 434 ? 9.208 -12.057 521.915 1.00 32.47 434 ASN A C 1
ATOM 3141 O O . ASN A 1 434 ? 9.820 -11.047 521.604 1.00 34.92 434 ASN A O 1
ATOM 3146 N N . PRO A 1 435 ? 8.101 -11.981 522.639 1.00 34.86 435 PRO A N 1
ATOM 3147 C CA . PRO A 1 435 ? 7.493 -10.663 522.928 1.00 35.14 435 PRO A CA 1
ATOM 3148 C C . PRO A 1 435 ? 8.391 -9.576 523.525 1.00 35.50 435 PRO A C 1
ATOM 3149 O O . PRO A 1 435 ? 8.194 -8.353 523.288 1.00 31.00 435 PRO A O 1
ATOM 3153 N N . GLY A 1 436 ? 9.378 -9.994 524.310 1.00 36.74 436 GLY A N 1
ATOM 3154 C CA . GLY A 1 436 ? 10.474 -9.080 524.779 1.00 36.93 436 GLY A CA 1
ATOM 3155 C C . GLY A 1 436 ? 11.251 -8.299 523.730 1.00 34.69 436 GLY A C 1
ATOM 3156 O O . GLY A 1 436 ? 11.715 -7.195 523.986 1.00 35.17 436 GLY A O 1
ATOM 3157 N N . ASN A 1 437 ? 11.329 -8.855 522.528 1.00 34.11 437 ASN A N 1
ATOM 3158 C CA . ASN A 1 437 ? 12.021 -8.242 521.410 1.00 32.21 437 ASN A CA 1
ATOM 3159 C C . ASN A 1 437 ? 11.136 -7.398 520.461 1.00 31.33 437 ASN A C 1
ATOM 3160 O O . ASN A 1 437 ? 11.659 -6.871 519.488 1.00 27.78 437 ASN A O 1
ATOM 3165 N N . GLU A 1 438 ? 9.854 -7.224 520.743 1.00 26.37 438 GLU A N 1
ATOM 3166 C CA . GLU A 1 438 ? 8.992 -6.385 519.879 1.00 28.15 438 GLU A CA 1
ATOM 3167 C C . GLU A 1 438 ? 9.565 -4.997 519.550 1.00 29.95 438 GLU A C 1
ATOM 3168 O O . GLU A 1 438 ? 9.554 -4.579 518.401 1.00 23.93 438 GLU A O 1
ATOM 3174 N N . ALA A 1 439 ? 10.039 -4.247 520.547 1.00 27.91 439 ALA A N 1
ATOM 3175 C CA . ALA A 1 439 ? 10.386 -2.862 520.317 1.00 26.21 439 ALA A CA 1
ATOM 3176 C C . ALA A 1 439 ? 11.539 -2.735 519.324 1.00 26.70 439 ALA A C 1
ATOM 3177 O O . ALA A 1 439 ? 11.547 -1.834 518.484 1.00 28.26 439 ALA A O 1
ATOM 3179 N N . LYS A 1 440 ? 12.486 -3.656 519.396 1.00 25.45 440 LYS A N 1
ATOM 3180 C CA . LYS A 1 440 ? 13.665 -3.638 518.504 1.00 30.57 440 LYS A CA 1
ATOM 3181 C C . LYS A 1 440 ? 13.251 -3.931 517.001 1.00 26.28 440 LYS A C 1
ATOM 3182 O O . LYS A 1 440 ? 13.785 -3.314 516.057 1.00 23.56 440 LYS A O 1
ATOM 3188 N N . HIS A 1 441 ? 12.308 -4.844 516.824 1.00 24.52 441 HIS A N 1
ATOM 3189 C CA . HIS A 1 441 ? 11.778 -5.146 515.479 1.00 24.57 441 HIS A CA 1
ATOM 3190 C C . HIS A 1 441 ? 10.904 -4.014 514.917 1.00 24.59 441 HIS A C 1
ATOM 3191 O O . HIS A 1 441 ? 11.046 -3.661 513.767 1.00 24.17 441 HIS A O 1
ATOM 3198 N N . LEU A 1 442 ? 10.022 -3.431 515.727 1.00 22.28 442 LEU A N 1
ATOM 3199 C CA . LEU A 1 442 ? 9.284 -2.267 515.318 1.00 22.11 442 LEU A CA 1
ATOM 3200 C C . LEU A 1 442 ? 10.222 -1.177 514.893 1.00 24.29 442 LEU A C 1
ATOM 3201 O O . LEU A 1 442 ? 9.995 -0.512 513.899 1.00 21.73 442 LEU A O 1
ATOM 3206 N N . THR A 1 443 ? 11.270 -0.954 515.668 1.00 22.07 443 THR A N 1
ATOM 3207 C CA . THR A 1 443 ? 12.231 0.073 515.332 1.00 23.63 443 THR A CA 1
ATOM 3208 C C . THR A 1 443 ? 12.853 -0.105 513.950 1.00 19.31 443 THR A C 1
ATOM 3209 O O . THR A 1 443 ? 12.967 0.849 513.190 1.00 20.47 443 THR A O 1
ATOM 3213 N N . TRP A 1 444 ? 13.258 -1.327 513.685 1.00 19.96 444 TRP A N 1
ATOM 3214 C CA . TRP A 1 444 ? 13.930 -1.699 512.450 1.00 19.94 444 TRP A CA 1
ATOM 3215 C C . TRP A 1 444 ? 12.999 -1.491 511.232 1.00 19.49 444 TRP A C 1
ATOM 3216 O O . TRP A 1 444 ? 13.341 -0.871 510.267 1.00 16.43 444 TRP A O 1
ATOM 3227 N N . VAL A 1 445 ? 11.781 -2.020 511.295 1.00 18.07 445 VAL A N 1
ATOM 3228 C CA . VAL A 1 445 ? 10.879 -1.90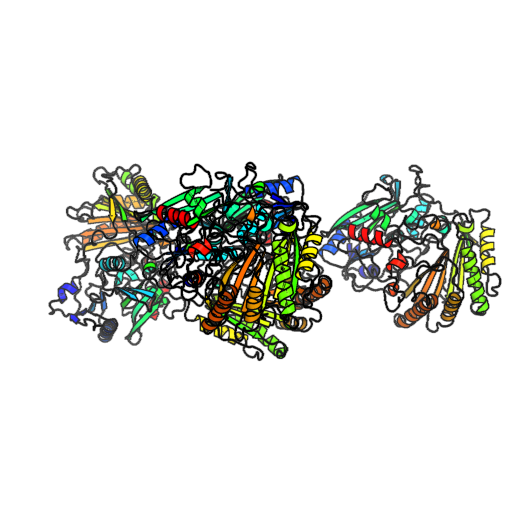9 510.113 1.00 17.85 445 VAL A CA 1
ATOM 3229 C C . VAL A 1 445 ? 10.448 -0.460 509.877 1.00 16.60 445 VAL A C 1
ATOM 3230 O O . VAL A 1 445 ? 10.352 -0.005 508.710 1.00 16.61 445 VAL A O 1
ATOM 3234 N N . ARG A 1 446 ? 10.244 0.303 510.973 1.00 16.79 446 ARG A N 1
ATOM 3235 C CA . ARG A 1 446 ? 9.898 1.679 510.881 1.00 17.83 446 ARG A CA 1
ATOM 3236 C C . ARG A 1 446 ? 11.034 2.512 510.314 1.00 20.05 446 ARG A C 1
ATOM 3237 O O . ARG A 1 446 ? 10.792 3.430 509.534 1.00 18.52 446 ARG A O 1
ATOM 3245 N N . LYS A 1 447 ? 12.275 2.148 510.628 1.00 20.58 447 LYS A N 1
ATOM 3246 C CA . LYS A 1 447 ? 13.408 2.899 510.043 1.00 22.10 447 LYS A CA 1
ATOM 3247 C C . LYS A 1 447 ? 13.464 2.571 508.540 1.00 16.76 447 LYS A C 1
ATOM 3248 O O . LYS A 1 447 ? 13.658 3.455 507.764 1.00 19.63 447 LYS A O 1
ATOM 3254 N N . LEU A 1 448 ? 13.375 1.295 508.184 1.00 17.31 448 LEU A N 1
ATOM 3255 C CA . LEU A 1 448 ? 13.353 0.847 506.787 1.00 17.84 448 LEU A CA 1
ATOM 3256 C C . LEU A 1 448 ? 12.325 1.646 505.958 1.00 18.58 448 LEU A C 1
ATOM 3257 O O . LEU A 1 448 ? 12.645 2.247 504.902 1.00 18.36 448 LEU A O 1
ATOM 3262 N N . TYR A 1 449 ? 11.114 1.775 506.539 1.00 17.51 449 TYR A N 1
ATOM 3263 C CA . TYR A 1 449 ? 10.015 2.419 505.836 1.00 17.48 449 TYR A CA 1
ATOM 3264 C C . TYR A 1 449 ? 10.242 3.872 505.712 1.00 16.70 449 TYR A C 1
ATOM 3265 O O . TYR A 1 449 ? 10.166 4.390 504.630 1.00 16.46 449 TYR A O 1
ATOM 3274 N N . ALA A 1 450 ? 10.588 4.536 506.832 1.00 16.61 450 ALA A N 1
ATOM 3275 C CA . ALA A 1 450 ? 10.859 5.966 506.856 1.00 17.39 450 ALA A CA 1
ATOM 3276 C C . ALA A 1 450 ? 12.055 6.335 505.952 1.00 18.09 450 ALA A C 1
ATOM 3277 O O . ALA A 1 450 ? 12.007 7.347 505.252 1.00 20.20 450 ALA A O 1
ATOM 3279 N N . ASP A 1 451 ? 13.047 5.459 505.853 1.00 19.98 451 ASP A N 1
ATOM 3280 C CA . ASP A 1 451 ? 14.235 5.783 504.983 1.00 19.00 451 ASP A CA 1
ATOM 3281 C C . ASP A 1 451 ? 13.806 5.695 503.532 1.00 18.32 451 ASP A C 1
ATOM 3282 O O . ASP A 1 451 ? 14.092 6.595 502.679 1.00 18.44 451 ASP A O 1
ATOM 3287 N N . VAL A 1 452 ? 13.087 4.633 503.217 1.00 16.96 452 VAL A N 1
ATOM 3288 C CA . VAL A 1 452 ? 12.590 4.501 501.844 1.00 17.10 452 VAL A CA 1
ATOM 3289 C C . VAL A 1 452 ? 11.756 5.695 501.428 1.00 15.66 452 VAL A C 1
ATOM 3290 O O . VAL A 1 452 ? 11.961 6.230 500.351 1.00 15.80 452 VAL A O 1
ATOM 3294 N N . TYR A 1 453 ? 10.861 6.142 502.323 1.00 14.90 453 TYR A N 1
ATOM 3295 C CA . TYR A 1 453 ? 9.921 7.204 502.025 1.00 16.43 453 TYR A CA 1
ATOM 3296 C C . TYR A 1 453 ? 10.374 8.560 502.598 1.00 18.05 453 TYR A C 1
ATOM 3297 O O . TYR A 1 453 ? 9.554 9.476 502.736 1.00 14.94 453 TYR A O 1
ATOM 3306 N N . ALA A 1 454 ? 11.699 8.752 502.718 1.00 20.34 454 ALA A N 1
ATOM 3307 C CA . ALA A 1 454 ? 12.236 9.940 503.422 1.00 23.30 454 ALA A CA 1
ATOM 3308 C C . ALA A 1 454 ? 11.929 11.262 502.740 1.00 23.41 454 ALA A C 1
ATOM 3309 O O . ALA A 1 454 ? 11.686 12.282 503.411 1.00 24.24 454 ALA A O 1
ATOM 3311 N N . GLU A 1 455 ? 11.827 11.242 501.443 1.00 23.95 455 GLU A N 1
ATOM 3312 C CA . GLU A 1 455 ? 11.554 12.459 500.705 1.00 26.59 455 GLU A CA 1
ATOM 3313 C C . GLU A 1 455 ? 10.069 12.919 500.819 1.00 26.25 455 GLU A C 1
ATOM 3314 O O . GLU A 1 455 ? 9.762 14.062 500.550 1.00 23.13 455 GLU A O 1
ATOM 3320 N N . THR A 1 456 ? 9.153 12.062 501.247 1.00 21.12 456 THR A N 1
ATOM 3321 C CA . THR A 1 456 ? 7.717 12.469 501.415 1.00 21.22 456 THR A CA 1
ATOM 3322 C C . THR A 1 456 ? 7.223 12.106 502.801 1.00 22.43 456 THR A C 1
ATOM 3323 O O . THR A 1 456 ? 6.197 11.415 502.981 1.00 20.90 456 THR A O 1
ATOM 3327 N N . GLY A 1 457 ? 7.973 12.552 503.791 1.00 18.96 457 GLY A N 1
ATOM 3328 C CA . GLY A 1 457 ? 7.544 12.479 505.174 1.00 18.98 457 GLY A CA 1
ATOM 3329 C C . GLY A 1 457 ? 7.454 11.079 505.787 1.00 19.27 457 GLY A C 1
ATOM 3330 O O . GLY A 1 457 ? 6.740 10.856 506.769 1.00 18.58 457 GLY A O 1
ATOM 3331 N N . GLY A 1 458 ? 8.206 10.122 505.263 1.00 19.16 458 GLY A N 1
ATOM 3332 C CA . GLY A 1 458 ? 8.193 8.783 505.850 1.00 18.32 458 GLY A CA 1
ATOM 3333 C C . GLY A 1 458 ? 7.065 7.854 505.381 1.00 17.01 458 GLY A C 1
ATOM 3334 O O . GLY A 1 458 ? 7.016 6.727 505.855 1.00 16.82 458 GLY A O 1
ATOM 3335 N N . VAL A 1 459 ? 6.271 8.280 504.382 1.00 16.37 459 VAL A N 1
ATOM 3336 C CA . VAL A 1 459 ? 5.160 7.491 503.930 1.00 15.97 459 VAL A CA 1
ATOM 3337 C C . VAL A 1 459 ? 5.000 7.587 502.475 1.00 16.00 459 VAL A C 1
ATOM 3338 O O . VAL A 1 459 ? 5.491 8.537 501.867 1.00 15.21 459 VAL A O 1
ATOM 3342 N N . PRO A 1 460 ? 4.262 6.608 501.882 1.00 17.23 460 PRO A N 1
ATOM 3343 C CA . PRO A 1 460 ? 4.164 6.566 500.405 1.00 17.12 460 PRO A CA 1
ATOM 3344 C C . PRO A 1 460 ? 3.105 7.530 499.846 1.00 16.43 460 PRO A C 1
ATOM 3345 O O . PRO A 1 460 ? 2.141 7.109 499.256 1.00 15.70 460 PRO A O 1
ATOM 3349 N N . VAL A 1 461 ? 3.341 8.835 499.986 1.00 16.88 461 VAL A N 1
ATOM 3350 C CA . VAL A 1 461 ? 2.479 9.842 499.458 1.00 16.90 461 VAL A CA 1
ATOM 3351 C C . VAL A 1 461 ? 2.359 9.597 497.974 1.00 16.21 461 VAL A C 1
ATOM 3352 O O . VAL A 1 461 ? 3.390 9.399 497.284 1.00 15.74 461 VAL A O 1
ATOM 3356 N N . PRO A 1 462 ? 1.111 9.595 497.464 1.00 16.64 462 PRO A N 1
ATOM 3357 C CA . PRO A 1 462 ? 0.950 9.528 496.031 1.00 16.31 462 PRO A CA 1
ATOM 3358 C C . PRO A 1 462 ? 1.717 10.532 495.227 1.00 18.44 462 PRO A C 1
ATOM 3359 O O . PRO A 1 462 ? 1.536 11.754 495.371 1.00 17.60 462 PRO A O 1
ATOM 3363 N N . ASN A 1 463 ? 2.593 10.020 494.385 1.00 17.02 463 ASN A N 1
ATOM 3364 C CA . ASN A 1 463 ? 3.358 10.917 493.492 1.00 18.18 463 ASN A CA 1
ATOM 3365 C C . ASN A 1 463 ? 3.662 10.206 492.213 1.00 18.21 463 ASN A C 1
ATOM 3366 O O . ASN A 1 463 ? 2.890 9.349 491.840 1.00 18.61 463 ASN A O 1
ATOM 3371 N N . ASP A 1 464 ? 4.725 10.549 491.485 1.00 18.00 464 ASP A N 1
ATOM 3372 C CA . ASP A 1 464 ? 5.035 9.842 490.243 1.00 19.83 464 ASP A CA 1
ATOM 3373 C C . ASP A 1 464 ? 5.363 8.414 490.490 1.00 19.85 464 ASP A C 1
ATOM 3374 O O . ASP A 1 464 ? 5.179 7.630 489.588 1.00 20.46 464 ASP A O 1
ATOM 3379 N N . VAL A 1 465 ? 5.968 8.104 491.645 1.00 19.04 465 VAL A N 1
ATOM 3380 C CA . VAL A 1 465 ? 6.474 6.789 491.892 1.00 19.99 465 VAL A CA 1
ATOM 3381 C C . VAL A 1 465 ? 5.553 5.998 492.769 1.00 17.40 465 VAL A C 1
ATOM 3382 O O . VAL A 1 465 ? 5.291 4.819 492.473 1.00 16.98 465 VAL A O 1
ATOM 3386 N N . SER A 1 466 ? 5.136 6.585 493.856 1.00 16.39 466 SER A N 1
ATOM 3387 C CA . SER A 1 466 ? 4.249 5.849 494.824 1.00 16.29 466 SER A CA 1
ATOM 3388 C C . SER A 1 466 ? 2.755 6.189 494.660 1.00 16.34 466 SER A C 1
ATOM 3389 O O . SER A 1 466 ? 2.401 7.237 494.075 1.00 14.29 466 SER A O 1
ATOM 3392 N N . ASP A 1 467 ? 1.890 5.301 495.221 1.00 15.38 467 ASP A N 1
ATOM 3393 C CA . ASP A 1 467 ? 0.465 5.541 495.181 1.00 15.92 467 ASP A CA 1
ATOM 3394 C C . ASP A 1 467 ? -0.328 5.189 496.425 1.00 14.43 467 ASP A C 1
ATOM 3395 O O . ASP A 1 467 ? -1.427 4.694 496.333 1.00 15.09 467 ASP A O 1
ATOM 3400 N N . GLY A 1 468 ? 0.210 5.563 497.579 1.00 13.58 468 GLY A N 1
ATOM 3401 C CA . GLY A 1 468 ? -0.389 5.297 498.849 1.00 14.09 468 GLY A CA 1
ATOM 3402 C C . GLY A 1 468 ? -0.313 3.839 499.290 1.00 13.47 468 GLY A C 1
ATOM 3403 O O . GLY A 1 468 ? 0.664 3.191 498.982 1.00 13.61 468 GLY A O 1
ATOM 3404 N N . ALA A 1 469 ? -1.366 3.345 499.948 1.00 12.28 469 ALA A N 1
ATOM 3405 C CA . ALA A 1 469 ? -1.389 2.080 500.603 1.00 12.93 469 ALA A CA 1
ATOM 3406 C C . ALA A 1 469 ? -2.720 1.373 500.460 1.00 14.04 469 ALA A C 1
ATOM 3407 O O . ALA A 1 469 ? -3.659 1.968 500.010 1.00 14.73 469 ALA A O 1
ATOM 3409 N N . TYR A 1 470 ? -2.687 0.069 500.742 1.00 12.08 470 TYR A N 1
ATOM 3410 C CA . TYR A 1 470 ? -3.725 -0.873 500.494 1.00 12.55 470 TYR A CA 1
ATOM 3411 C C . TYR A 1 470 ? -4.398 -1.171 501.872 1.00 11.65 470 TYR A C 1
ATOM 3412 O O . TYR A 1 470 ? -3.732 -1.630 502.813 1.00 11.57 470 TYR A O 1
ATOM 3421 N N . ILE A 1 471 ? -5.693 -0.900 501.985 1.00 10.48 471 ILE A N 1
ATOM 3422 C CA . ILE A 1 471 ? -6.442 -1.030 503.295 1.00 12.26 471 ILE A CA 1
ATOM 3423 C C . ILE A 1 471 ? -6.533 -2.428 503.854 1.00 12.19 471 ILE A C 1
ATOM 3424 O O . ILE A 1 471 ? -6.674 -2.554 505.016 1.00 12.45 471 ILE A O 1
ATOM 3429 N N . ASN A 1 472 ? -6.329 -3.465 503.028 1.00 12.48 472 ASN A N 1
ATOM 3430 C CA . ASN A 1 472 ? -6.201 -4.826 503.594 1.00 13.50 472 ASN A CA 1
ATOM 3431 C C . ASN A 1 472 ? -4.893 -5.152 504.241 1.00 13.73 472 ASN A C 1
ATOM 3432 O O . ASN A 1 472 ? -4.778 -6.204 504.930 1.00 15.13 472 ASN A O 1
ATOM 3437 N N . TYR A 1 473 ? -3.932 -4.244 504.048 1.00 13.02 473 TYR A N 1
ATOM 3438 C CA . TYR A 1 473 ? -2.692 -4.218 504.849 1.00 14.44 473 TYR A CA 1
ATOM 3439 C C . TYR A 1 473 ? -2.623 -3.018 505.789 1.00 13.66 473 TYR A C 1
ATOM 3440 O O . TYR A 1 473 ? -1.709 -2.153 505.709 1.00 12.77 473 TYR A O 1
ATOM 3449 N N . PRO A 1 474 ? -3.618 -2.911 506.652 1.00 13.40 474 PRO A N 1
ATOM 3450 C CA . PRO A 1 474 ? -3.682 -1.716 507.499 1.00 13.32 474 PRO A CA 1
ATOM 3451 C C . PRO A 1 474 ? -2.445 -1.561 508.416 1.00 12.94 474 PRO A C 1
ATOM 3452 O O . PRO A 1 474 ? -1.919 -2.528 508.933 1.00 14.44 474 PRO A O 1
ATOM 3456 N N . ASP A 1 475 ? -2.071 -0.333 508.598 1.00 13.32 475 ASP A N 1
ATOM 3457 C CA . ASP A 1 475 ? -0.897 0.066 509.419 1.00 14.18 475 ASP A CA 1
ATOM 3458 C C . ASP A 1 475 ? -1.230 1.399 510.165 1.00 14.62 475 ASP A C 1
ATOM 3459 O O . ASP A 1 475 ? -1.228 2.456 509.548 1.00 14.46 475 ASP A O 1
ATOM 3464 N N . SER A 1 476 ? -1.538 1.291 511.472 1.00 16.25 476 SER A N 1
ATOM 3465 C CA . SER A 1 476 ? -1.800 2.418 512.370 1.00 20.21 476 SER A CA 1
ATOM 3466 C C . SER A 1 476 ? -0.715 3.468 512.422 1.00 19.97 476 SER A C 1
ATOM 3467 O O . SER A 1 476 ? -1.029 4.598 512.741 1.00 18.08 476 SER A O 1
ATOM 3470 N N . ASP A 1 477 ? 0.523 3.125 511.985 1.00 18.15 477 ASP A N 1
ATOM 3471 C CA . ASP A 1 477 ? 1.603 4.057 511.955 1.00 17.89 477 ASP A CA 1
ATOM 3472 C C . ASP A 1 477 ? 1.323 5.149 510.967 1.00 17.86 477 ASP A C 1
ATOM 3473 O O . ASP A 1 477 ? 1.886 6.283 511.102 1.00 20.09 477 ASP A O 1
ATOM 3478 N N . LEU A 1 478 ? 0.460 4.887 509.982 1.00 15.83 478 LEU A N 1
ATOM 3479 C CA . LEU A 1 478 ? 0.171 5.891 508.983 1.00 16.55 478 LEU A CA 1
ATOM 3480 C C . LEU A 1 478 ? -0.714 7.022 509.540 1.00 17.48 478 LEU A C 1
ATOM 3481 O O . LEU A 1 478 ? -0.772 8.098 508.979 1.00 20.22 478 LEU A O 1
ATOM 3486 N N . ALA A 1 479 ? -1.421 6.744 510.611 1.00 18.63 479 ALA A N 1
ATOM 3487 C CA . ALA A 1 479 ? -2.157 7.769 511.389 1.00 21.81 479 ALA A CA 1
ATOM 3488 C C . ALA A 1 479 ? -1.364 8.281 512.597 1.00 25.58 479 ALA A C 1
ATOM 3489 O O . ALA A 1 479 ? -1.934 8.955 513.436 1.00 26.43 479 ALA A O 1
ATOM 3491 N N . ASP A 1 480 ? -0.070 7.976 512.722 1.00 23.85 480 ASP A N 1
ATOM 3492 C CA . ASP A 1 480 ? 0.677 8.414 513.895 1.00 25.18 480 ASP A CA 1
ATOM 3493 C C . ASP A 1 480 ? 1.504 9.566 513.389 1.00 24.90 480 ASP A C 1
ATOM 3494 O O . ASP A 1 480 ? 2.444 9.317 512.639 1.00 22.63 480 ASP A O 1
ATOM 3499 N N . PRO A 1 481 ? 1.167 10.829 513.776 1.00 25.10 481 PRO A N 1
ATOM 3500 C CA . PRO A 1 481 ? 1.931 12.003 513.237 1.00 26.90 481 PRO A CA 1
ATOM 3501 C C . PRO A 1 481 ? 3.436 12.044 513.655 1.00 27.41 481 PRO A C 1
ATOM 3502 O O . PRO A 1 481 ? 4.212 12.732 513.017 1.00 31.47 481 PRO A O 1
ATOM 3506 N N . GLY A 1 482 ? 3.852 11.256 514.636 1.00 25.96 482 GLY A N 1
ATOM 3507 C CA . GLY A 1 482 ? 5.281 11.011 514.870 1.00 27.06 482 GLY A CA 1
ATOM 3508 C C . GLY A 1 482 ? 6.004 10.214 513.783 1.00 31.93 482 GLY A C 1
ATOM 3509 O O . GLY A 1 482 ? 7.194 10.323 513.648 1.00 32.02 482 GLY A O 1
ATOM 3510 N N . LEU A 1 483 ? 5.291 9.365 513.038 1.00 26.70 483 LEU A N 1
ATOM 3511 C CA . LEU A 1 483 ? 5.869 8.472 512.042 1.00 25.52 483 LEU A CA 1
ATOM 3512 C C . LEU A 1 483 ? 5.532 8.961 510.658 1.00 23.17 483 LEU A C 1
ATOM 3513 O O . LEU A 1 483 ? 6.352 8.812 509.724 1.00 22.78 483 LEU A O 1
ATOM 3518 N N . ASN A 1 484 ? 4.300 9.472 510.511 1.00 24.19 484 ASN A N 1
ATOM 3519 C CA . ASN A 1 484 ? 3.886 10.135 509.306 1.00 21.22 484 ASN A CA 1
ATOM 3520 C C . ASN A 1 484 ? 4.088 11.611 509.465 1.00 23.52 484 ASN A C 1
ATOM 3521 O O . ASN A 1 484 ? 3.224 12.286 510.066 1.00 23.97 484 ASN A O 1
ATOM 3526 N N . THR A 1 485 ? 5.111 12.158 508.798 1.00 22.77 485 THR A N 1
ATOM 3527 C CA . THR A 1 485 ? 5.356 13.575 508.833 1.00 25.79 485 THR A CA 1
ATOM 3528 C C . THR A 1 485 ? 5.086 14.247 507.526 1.00 26.30 485 THR A C 1
ATOM 3529 O O . THR A 1 485 ? 5.495 15.372 507.330 1.00 27.22 485 THR A O 1
ATOM 3533 N N . SER A 1 486 ? 4.275 13.666 506.645 1.00 23.86 486 SER A N 1
ATOM 3534 C CA . SER A 1 486 ? 4.042 14.253 505.342 1.00 23.11 486 SER A CA 1
ATOM 3535 C C . SER A 1 486 ? 3.008 15.361 505.330 1.00 22.35 486 SER A C 1
ATOM 3536 O O . SER A 1 486 ? 2.820 16.004 504.309 1.00 27.16 486 SER A O 1
ATOM 3539 N N . GLY A 1 487 ? 2.186 15.477 506.387 1.00 24.00 487 GLY A N 1
ATOM 3540 C CA . GLY A 1 487 ? 0.983 16.236 506.312 1.00 24.03 487 GLY A CA 1
ATOM 3541 C C . GLY A 1 487 ? -0.135 15.588 505.514 1.00 28.47 487 GLY A C 1
ATOM 3542 O O . GLY A 1 487 ? -1.147 16.223 505.315 1.00 31.24 487 GLY A O 1
ATOM 3543 N N . VAL A 1 488 ? 0.005 14.340 505.067 1.00 22.20 488 VAL A N 1
ATOM 3544 C CA . VAL A 1 488 ? -1.070 13.666 504.330 1.00 22.02 488 VAL A CA 1
ATOM 3545 C C . VAL A 1 488 ? -1.731 12.693 505.303 1.00 21.36 488 VAL A C 1
ATOM 3546 O O . VAL A 1 488 ? -1.069 11.865 505.879 1.00 24.07 488 VAL A O 1
ATOM 3550 N N . PRO A 1 489 ? -3.017 12.885 505.577 1.00 20.27 489 PRO A N 1
ATOM 3551 C CA . PRO A 1 489 ? -3.670 11.989 506.462 1.00 19.84 489 PRO A CA 1
ATOM 3552 C C . PRO A 1 489 ? -3.758 10.528 505.960 1.00 17.18 489 PRO A C 1
ATOM 3553 O O . PRO A 1 489 ? -3.706 10.270 504.753 1.00 15.75 489 PRO A O 1
ATOM 3557 N N . TRP A 1 490 ? -3.782 9.615 506.919 1.00 15.73 490 TRP A N 1
ATOM 3558 C CA . TRP A 1 490 ? -3.862 8.152 506.637 1.00 17.02 490 TRP A CA 1
ATOM 3559 C C . TRP A 1 490 ? -4.914 7.837 505.603 1.00 16.87 490 TRP A C 1
ATOM 3560 O O . TRP A 1 490 ? -4.649 7.088 504.626 1.00 18.52 490 TRP A O 1
ATOM 3571 N N . HIS A 1 491 ? -6.098 8.459 505.750 1.00 17.24 491 HIS A N 1
ATOM 3572 C CA . HIS A 1 491 ? -7.201 8.144 504.839 1.00 17.79 491 HIS A CA 1
ATOM 3573 C C . HIS A 1 491 ? -6.976 8.539 503.410 1.00 17.41 491 HIS A C 1
ATOM 3574 O O . HIS A 1 491 ? -7.501 7.940 502.483 1.00 19.07 491 HIS A O 1
ATOM 3581 N N . ASP A 1 492 ? -6.156 9.547 503.179 1.00 17.80 492 ASP A N 1
ATOM 3582 C CA . ASP A 1 492 ? -5.768 9.904 501.834 1.00 17.51 492 ASP A CA 1
ATOM 3583 C C . ASP A 1 492 ? -4.739 8.986 501.210 1.00 16.75 492 ASP A C 1
ATOM 3584 O O . ASP A 1 492 ? -4.773 8.781 500.024 1.00 15.93 492 ASP A O 1
ATOM 3589 N N . LEU A 1 493 ? -3.877 8.399 502.004 1.00 15.77 493 LEU A N 1
ATOM 3590 C CA . LEU A 1 493 ? -2.964 7.422 501.499 1.00 16.51 493 LEU A CA 1
ATOM 3591 C C . LEU A 1 493 ? -3.732 6.107 501.105 1.00 15.35 493 LEU A C 1
ATOM 3592 O O . LEU A 1 493 ? -3.441 5.534 500.066 1.00 17.98 493 LEU A O 1
ATOM 3597 N N . TYR A 1 494 ? -4.717 5.688 501.912 1.00 14.26 494 TYR A N 1
ATOM 3598 C CA . TYR A 1 494 ? -5.479 4.459 501.600 1.00 14.17 494 TYR A CA 1
ATOM 3599 C C . TYR A 1 494 ? -6.519 4.653 500.481 1.00 15.07 494 TYR A C 1
ATOM 3600 O O . TYR A 1 494 ? -6.686 3.780 499.596 1.00 14.09 494 TYR A O 1
ATOM 3609 N N . TYR A 1 495 ? -7.192 5.788 500.526 1.00 14.26 495 TYR A N 1
ATOM 3610 C CA . TYR A 1 495 ? -8.380 5.994 499.663 1.00 15.13 495 TYR A CA 1
ATOM 3611 C C . TYR A 1 495 ? -8.330 7.076 498.608 1.00 13.75 495 TYR A C 1
ATOM 3612 O O . TYR A 1 495 ? -9.212 7.123 497.751 1.00 13.35 495 TYR A O 1
ATOM 3621 N N . LYS A 1 496 ? -7.312 7.903 498.640 1.00 13.89 496 LYS A N 1
ATOM 3622 C CA . LYS A 1 496 ? -7.112 9.013 497.749 1.00 14.02 496 LYS A CA 1
ATOM 3623 C C . LYS A 1 496 ? -8.405 9.786 497.549 1.00 14.52 496 LYS A C 1
ATOM 3624 O O . LYS A 1 496 ? -9.088 10.089 498.558 1.00 16.37 496 LYS A O 1
ATOM 3630 N N . GLY A 1 497 ? -8.781 9.984 496.303 1.00 15.20 497 GLY A N 1
ATOM 3631 C CA . GLY A 1 497 ? -9.952 10.767 495.882 1.00 16.80 497 GLY A CA 1
ATOM 3632 C C . GLY A 1 497 ? -11.271 10.048 496.178 1.00 19.87 497 GLY A C 1
ATOM 3633 O O . GLY A 1 497 ? -12.293 10.679 496.090 1.00 16.48 497 GLY A O 1
ATOM 3634 N N . ASN A 1 498 ? -11.264 8.774 496.666 1.00 16.76 498 ASN A N 1
ATOM 3635 C CA . ASN A 1 498 ? -12.468 8.094 497.108 1.00 16.33 498 ASN A CA 1
ATOM 3636 C C . ASN A 1 498 ? -12.861 8.400 498.562 1.00 16.11 498 ASN A C 1
ATOM 3637 O O . ASN A 1 498 ? -13.941 7.992 499.002 1.00 15.14 498 ASN A O 1
ATOM 3642 N N . HIS A 1 499 ? -11.995 9.073 499.350 1.00 14.38 499 HIS A N 1
ATOM 3643 C CA . HIS A 1 499 ? -12.281 9.238 500.693 1.00 15.73 499 HIS A CA 1
ATOM 3644 C C . HIS A 1 499 ? -13.625 10.068 500.917 1.00 16.70 499 HIS A C 1
ATOM 3645 O O . HIS A 1 499 ? -14.432 9.736 501.805 1.00 16.20 499 HIS A O 1
ATOM 3652 N N . PRO A 1 500 ? -13.825 11.123 500.110 1.00 18.03 500 PRO A N 1
ATOM 3653 C CA . PRO A 1 500 ? -15.032 11.940 500.331 1.00 17.20 500 PRO A CA 1
ATOM 3654 C C . PRO A 1 500 ? -16.298 11.127 500.161 1.00 16.88 500 PRO A C 1
ATOM 3655 O O . PRO A 1 500 ? -17.177 11.214 500.993 1.00 16.85 500 PRO A O 1
ATOM 3659 N N . ARG A 1 501 ? -16.408 10.352 499.101 1.00 16.48 501 ARG A N 1
ATOM 3660 C CA . ARG A 1 501 ? -17.558 9.480 498.945 1.00 18.23 501 ARG A CA 1
ATOM 3661 C C . ARG A 1 501 ? -17.679 8.421 500.032 1.00 17.42 501 ARG A C 1
ATOM 3662 O O . ARG A 1 501 ? -18.780 8.203 500.564 1.00 18.28 501 ARG A O 1
ATOM 3670 N N . LEU A 1 502 ? -16.563 7.827 500.443 1.00 16.17 502 LEU A N 1
ATOM 3671 C CA . LEU A 1 502 ? -16.643 6.888 501.560 1.00 16.43 502 LEU A CA 1
ATOM 3672 C C . LEU A 1 502 ? -17.122 7.542 502.847 1.00 17.65 502 LEU A C 1
ATOM 3673 O O . LEU A 1 502 ? -17.904 6.955 503.617 1.00 15.96 502 LEU A O 1
ATOM 3678 N N . ARG A 1 503 ? -16.701 8.799 503.080 1.00 16.42 503 ARG A N 1
ATOM 3679 C CA . ARG A 1 503 ? -17.230 9.498 504.265 1.00 18.50 503 ARG A CA 1
ATOM 3680 C C . ARG A 1 503 ? -18.785 9.742 504.195 1.00 17.18 503 ARG A C 1
ATOM 3681 O O . ARG A 1 503 ? -19.466 9.634 505.175 1.00 17.63 503 ARG A O 1
ATOM 3689 N N . LYS A 1 504 ? -19.314 10.049 503.033 1.00 18.51 504 LYS A N 1
ATOM 3690 C CA . LYS A 1 504 ? -20.764 10.187 502.851 1.00 20.32 504 LYS A CA 1
ATOM 3691 C C . LYS A 1 504 ? -21.495 8.881 503.109 1.00 18.75 504 LYS A C 1
ATOM 3692 O O . LYS A 1 504 ? -22.522 8.864 503.801 1.00 18.25 504 LYS A O 1
ATOM 3698 N N . VAL A 1 505 ? -20.925 7.749 502.669 1.00 17.40 505 VAL A N 1
ATOM 3699 C CA . VAL A 1 505 ? -21.498 6.431 502.959 1.00 16.01 505 VAL A CA 1
ATOM 3700 C C . VAL A 1 505 ? -21.549 6.096 504.415 1.00 17.27 505 VAL A C 1
ATOM 3701 O O . VAL A 1 505 ? -22.598 5.644 504.949 1.00 17.99 505 VAL A O 1
ATOM 3705 N N . LYS A 1 506 ? -20.463 6.413 505.120 1.00 15.84 506 LYS A N 1
ATOM 3706 C CA . LYS A 1 506 ? -20.325 6.202 506.515 1.00 16.76 506 LYS A CA 1
ATOM 3707 C C . LYS A 1 506 ? -21.417 7.025 507.310 1.00 18.89 506 LYS A C 1
ATOM 3708 O O . LYS A 1 506 ? -22.103 6.466 508.147 1.00 19.65 506 LYS A O 1
ATOM 3714 N N . ALA A 1 507 ? -21.521 8.337 507.026 1.00 20.47 507 ALA A N 1
ATOM 3715 C CA . ALA A 1 507 ? -22.545 9.190 507.599 1.00 21.23 507 ALA A CA 1
ATOM 3716 C C . ALA A 1 507 ? -23.971 8.661 507.300 1.00 21.70 507 ALA A C 1
ATOM 3717 O O . ALA A 1 507 ? -24.834 8.705 508.206 1.00 25.36 507 ALA A O 1
ATOM 3719 N N . ALA A 1 508 ? -24.225 8.161 506.099 1.00 22.79 508 ALA A N 1
ATOM 3720 C CA . ALA A 1 508 ? -25.563 7.689 505.736 1.00 24.12 508 ALA A CA 1
ATOM 3721 C C . ALA A 1 508 ? -25.962 6.334 506.379 1.00 28.61 508 ALA A C 1
ATOM 3722 O O . ALA A 1 508 ? -27.125 6.166 506.778 1.00 27.17 508 ALA A O 1
ATOM 3724 N N . TYR A 1 509 ? -25.021 5.401 506.520 1.00 20.76 509 TYR A N 1
ATOM 3725 C CA . TYR A 1 509 ? -25.340 4.089 507.006 1.00 20.80 509 TYR A CA 1
ATOM 3726 C C . TYR A 1 509 ? -24.849 3.758 508.361 1.00 19.56 509 TYR A C 1
ATOM 3727 O O . TYR A 1 509 ? -25.404 2.857 508.977 1.00 22.20 509 TYR A O 1
ATOM 3736 N N . ASP A 1 510 ? -23.894 4.468 508.920 1.00 18.82 510 ASP A N 1
ATOM 3737 C CA . ASP A 1 510 ? -23.497 4.255 510.341 1.00 19.52 510 ASP A CA 1
ATOM 3738 C C . ASP A 1 510 ? -23.402 5.628 511.059 1.00 22.66 510 ASP A C 1
ATOM 3739 O O . ASP A 1 510 ? -22.320 6.033 511.602 1.00 22.87 510 ASP A O 1
ATOM 3744 N N . PRO A 1 511 ? -24.534 6.365 511.091 1.00 26.21 511 PRO A N 1
ATOM 3745 C CA . PRO A 1 511 ? -24.508 7.726 511.683 1.00 25.64 511 PRO A CA 1
ATOM 3746 C C . PRO A 1 511 ? -24.095 7.758 513.128 1.00 25.59 511 PRO A C 1
ATOM 3747 O O . PRO A 1 511 ? -23.534 8.733 513.546 1.00 25.98 511 PRO A O 1
ATOM 3751 N N . ARG A 1 512 ? -24.224 6.679 513.863 1.00 22.76 512 ARG A N 1
ATOM 3752 C CA . ARG A 1 512 ? -23.754 6.681 515.236 1.00 24.18 512 ARG A CA 1
ATOM 3753 C C . ARG A 1 512 ? -22.309 6.272 515.429 1.00 22.44 512 ARG A C 1
ATOM 3754 O O . ARG A 1 512 ? -21.809 6.292 516.580 1.00 21.74 512 ARG A O 1
ATOM 3762 N N . ASN A 1 513 ? -21.610 5.931 514.351 1.00 21.64 513 ASN A N 1
ATOM 3763 C CA . ASN A 1 513 ? -20.249 5.487 514.486 1.00 19.57 513 ASN A CA 1
ATOM 3764 C C . ASN A 1 513 ? -20.129 4.297 515.442 1.00 18.27 513 ASN A C 1
ATOM 3765 O O . ASN A 1 513 ? -19.272 4.214 516.314 1.00 21.42 513 ASN A O 1
ATOM 3770 N N . HIS A 1 514 ? -21.036 3.349 515.296 1.00 20.08 514 HIS A N 1
ATOM 3771 C CA . HIS A 1 514 ? -20.968 2.153 516.142 1.00 20.22 514 HIS A CA 1
ATOM 3772 C C . HIS A 1 514 ? -19.915 1.174 515.621 1.00 20.81 514 HIS A C 1
ATOM 3773 O O . HIS A 1 514 ? -19.446 0.372 516.396 1.00 22.09 514 HIS A O 1
ATOM 3780 N N . PHE A 1 515 ? -19.582 1.244 514.335 1.00 17.48 515 PHE A N 1
ATOM 3781 C CA . PHE A 1 515 ? -18.512 0.390 513.753 1.00 20.86 515 PHE A CA 1
ATOM 3782 C C . PHE A 1 515 ? -17.259 1.225 513.591 1.00 17.32 515 PHE A C 1
ATOM 3783 O O . PHE A 1 515 ? -17.224 2.106 512.772 1.00 17.69 515 PHE A O 1
ATOM 3791 N N . HIS A 1 516 ? -16.271 0.984 514.449 1.00 18.69 516 HIS A N 1
ATOM 3792 C CA . HIS A 1 516 ? -15.071 1.763 514.453 1.00 20.66 516 HIS A CA 1
ATOM 3793 C C . HIS A 1 516 ? -13.836 1.010 515.004 1.00 19.54 516 HIS A C 1
ATOM 3794 O O . HIS A 1 516 ? -13.963 0.046 515.700 1.00 17.55 516 HIS A O 1
ATOM 3801 N N . HIS A 1 517 ? -12.665 1.542 514.651 1.00 20.66 517 HIS A N 1
ATOM 3802 C CA . HIS A 1 517 ? -11.347 1.038 515.010 1.00 20.19 517 HIS A CA 1
ATOM 3803 C C . HIS A 1 517 ? -10.307 2.044 514.604 1.00 20.65 517 HIS A C 1
ATOM 3804 O O . HIS A 1 517 ? -10.659 3.090 514.074 1.00 19.23 517 HIS A O 1
ATOM 3811 N N . ALA A 1 518 ? -9.003 1.760 514.812 1.00 21.91 518 ALA A N 1
ATOM 3812 C CA . ALA A 1 518 ? -7.891 2.742 514.555 1.00 23.36 518 ALA A CA 1
ATOM 3813 C C . ALA A 1 518 ? -7.775 3.556 513.214 1.00 24.95 518 ALA A C 1
ATOM 3814 O O . ALA A 1 518 ? -7.312 4.699 513.207 1.00 34.77 518 ALA A O 1
ATOM 3816 N N . LEU A 1 519 ? -8.257 2.989 512.136 1.00 19.45 519 LEU A N 1
ATOM 3817 C CA . LEU A 1 519 ? -8.194 3.495 510.796 1.00 19.15 519 LEU A CA 1
ATOM 3818 C C . LEU A 1 519 ? -9.621 3.311 510.175 1.00 18.45 519 LEU A C 1
ATOM 3819 O O . LEU A 1 519 ? -9.770 2.975 509.008 1.00 18.68 519 LEU A O 1
ATOM 3824 N N . SER A 1 520 ? -10.672 3.587 510.973 1.00 18.45 520 SER A N 1
ATOM 3825 C CA . SER A 1 520 ? -12.068 3.615 510.463 1.00 15.80 520 SER A CA 1
ATOM 3826 C C . SER A 1 520 ? -12.449 4.980 509.925 1.00 16.46 520 SER A C 1
ATOM 3827 O O . SER A 1 520 ? -12.025 6.031 510.413 1.00 18.07 520 SER A O 1
ATOM 3830 N N . ILE A 1 521 ? -13.212 4.951 508.858 1.00 16.59 521 ILE A N 1
ATOM 3831 C CA . ILE A 1 521 ? -13.717 6.128 508.184 1.00 18.92 521 ILE A CA 1
ATOM 3832 C C . ILE A 1 521 ? -14.590 6.881 509.232 1.00 24.60 521 ILE A C 1
ATOM 3833 O O . ILE A 1 521 ? -15.364 6.284 509.983 1.00 20.16 521 ILE A O 1
ATOM 3838 N N . ARG A 1 522 ? -14.353 8.170 509.340 1.00 26.06 522 ARG A N 1
ATOM 3839 C CA . ARG A 1 522 ? -15.111 9.029 510.250 1.00 33.49 522 ARG A CA 1
ATOM 3840 C C . ARG A 1 522 ? -16.283 9.629 509.479 1.00 34.74 522 ARG A C 1
ATOM 3841 O O . ARG A 1 522 ? -16.097 9.991 508.299 1.00 34.48 522 ARG A O 1
ATOM 3849 N N . PRO A 1 523 ? -17.491 9.742 510.123 1.00 40.98 523 PRO A N 1
ATOM 3850 C CA . PRO A 1 523 ? -18.643 10.336 509.381 1.00 44.67 523 PRO A CA 1
ATOM 3851 C C . PRO A 1 523 ? -18.384 11.827 509.055 1.00 51.75 523 PRO A C 1
ATOM 3852 O O . PRO A 1 523 ? -17.602 12.496 509.780 1.00 53.64 523 PRO A O 1
ATOM 3857 N N . CYS B 1 26 ? -33.038 -21.858 501.391 1.00 52.02 26 CYS B N 1
ATOM 3858 C CA . CYS B 1 26 ? -32.321 -23.015 500.821 1.00 49.83 26 CYS B CA 1
ATOM 3859 C C . CYS B 1 26 ? -32.080 -22.859 499.320 1.00 47.19 26 CYS B C 1
ATOM 3860 O O . CYS B 1 26 ? -32.998 -22.862 498.524 1.00 53.29 26 CYS B O 1
ATOM 3863 N N . LEU B 1 27 ? -30.816 -22.768 498.957 1.00 35.37 27 LEU B N 1
ATOM 3864 C CA . LEU B 1 27 ? -30.421 -22.674 497.591 1.00 31.34 27 LEU B CA 1
ATOM 3865 C C . LEU B 1 27 ? -30.264 -24.057 497.015 1.00 33.60 27 LEU B C 1
ATOM 3866 O O . LEU B 1 27 ? -29.934 -24.987 497.750 1.00 28.69 27 LEU B O 1
ATOM 3871 N N . PRO B 1 28 ? -30.443 -24.190 495.704 1.00 32.51 28 PRO B N 1
ATOM 3872 C CA . PRO B 1 28 ? -30.260 -25.508 495.116 1.00 32.06 28 PRO B CA 1
ATOM 3873 C C . PRO B 1 28 ? -28.848 -26.029 495.309 1.00 33.19 28 PRO B C 1
ATOM 3874 O O . PRO B 1 28 ? -27.858 -25.250 495.421 1.00 28.93 28 PRO B O 1
ATOM 3878 N N . PRO B 1 29 ? -28.749 -27.357 495.364 1.00 30.70 29 PRO B N 1
ATOM 3879 C CA . PRO B 1 29 ? -27.470 -27.945 495.595 1.00 27.31 29 PRO B CA 1
ATOM 3880 C C . PRO B 1 29 ? -26.528 -27.707 494.416 1.00 24.14 29 PRO B C 1
ATOM 3881 O O . PRO B 1 29 ? -26.929 -27.449 493.292 1.00 26.30 29 PRO B O 1
ATOM 3885 N N . ALA B 1 30 ? -25.242 -27.807 494.655 1.00 23.57 30 ALA B N 1
ATOM 3886 C CA . ALA B 1 30 ? -24.280 -27.920 493.570 1.00 22.32 30 ALA B CA 1
ATOM 3887 C C . ALA B 1 30 ? -24.341 -29.313 492.913 1.00 23.33 30 ALA B C 1
ATOM 3888 O O . ALA B 1 30 ? -24.972 -30.238 493.426 1.00 25.20 30 ALA B O 1
ATOM 3890 N N . GLY B 1 31 ? -23.722 -29.444 491.774 1.00 23.35 31 GLY B N 1
ATOM 3891 C CA . GLY B 1 31 ? -23.700 -30.709 491.042 1.00 24.91 31 GLY B CA 1
ATOM 3892 C C . GLY B 1 31 ? -24.942 -30.895 490.175 1.00 26.71 31 GLY B C 1
ATOM 3893 O O . GLY B 1 31 ? -25.823 -30.030 490.194 1.00 25.05 31 GLY B O 1
ATOM 3894 N N . PRO B 1 32 ? -25.019 -31.985 489.397 1.00 23.70 32 PRO B N 1
ATOM 3895 C CA . PRO B 1 32 ? -23.985 -33.042 489.318 1.00 22.60 32 PRO B CA 1
ATOM 3896 C C . PRO B 1 32 ? -22.923 -32.654 488.337 1.00 24.20 32 PRO B C 1
ATOM 3897 O O . PRO B 1 32 ? -23.192 -31.843 487.447 1.00 26.03 32 PRO B O 1
ATOM 3901 N N . VAL B 1 33 ? -21.720 -33.183 488.479 1.00 20.70 33 VAL B N 1
ATOM 3902 C CA . VAL B 1 33 ? -20.647 -32.998 487.523 1.00 22.24 33 VAL B CA 1
ATOM 3903 C C . VAL B 1 33 ? -20.055 -34.361 487.201 1.00 23.12 33 VAL B C 1
ATOM 3904 O O . VAL B 1 33 ? -19.544 -35.053 488.102 1.00 22.79 33 VAL B O 1
ATOM 3908 N N . LYS B 1 34 ? -20.042 -34.712 485.915 1.00 23.12 34 LYS B N 1
ATOM 3909 C CA . LYS B 1 34 ? -19.348 -35.928 485.434 1.00 25.75 34 LYS B CA 1
ATOM 3910 C C . LYS B 1 34 ? -18.008 -35.496 484.961 1.00 22.55 34 LYS B C 1
ATOM 3911 O O . LYS B 1 34 ? -17.854 -34.875 483.898 1.00 21.56 34 LYS B O 1
ATOM 3917 N N . VAL B 1 35 ? -17.000 -35.780 485.769 1.00 19.68 35 VAL B N 1
ATOM 3918 C CA . VAL B 1 35 ? -15.619 -35.375 485.484 1.00 17.61 35 VAL B CA 1
ATOM 3919 C C . VAL B 1 35 ? -14.959 -36.510 484.687 1.00 19.92 35 VAL B C 1
ATOM 3920 O O . VAL B 1 35 ? -14.625 -37.560 485.219 1.00 17.20 35 VAL B O 1
ATOM 3924 N N . THR B 1 36 ? -14.710 -36.248 483.415 1.00 19.12 36 THR B N 1
ATOM 3925 C CA . THR B 1 36 ? -14.011 -37.185 482.546 1.00 20.82 36 THR B CA 1
ATOM 3926 C C . THR B 1 36 ? -12.546 -36.825 482.452 1.00 21.27 36 THR B C 1
ATOM 3927 O O . THR B 1 36 ? -12.125 -35.735 482.852 1.00 21.88 36 THR B O 1
ATOM 3931 N N . PRO B 1 37 ? -11.740 -37.726 481.890 1.00 24.02 37 PRO B N 1
ATOM 3932 C CA . PRO B 1 37 ? -10.300 -37.487 481.860 1.00 25.95 37 PRO B CA 1
ATOM 3933 C C . PRO B 1 37 ? -9.794 -36.238 481.181 1.00 26.31 37 PRO B C 1
ATOM 3934 O O . PRO B 1 37 ? -8.676 -35.820 481.503 1.00 33.38 37 PRO B O 1
ATOM 3938 N N . ASP B 1 38 ? -10.565 -35.630 480.319 1.00 25.86 38 ASP B N 1
ATOM 3939 C CA . ASP B 1 38 ? -10.122 -34.359 479.769 1.00 32.74 38 ASP B CA 1
ATOM 3940 C C . ASP B 1 38 ? -10.538 -33.134 480.581 1.00 33.49 38 ASP B C 1
ATOM 3941 O O . ASP B 1 38 ? -10.336 -32.022 480.135 1.00 33.28 38 ASP B O 1
ATOM 3946 N N . ASP B 1 39 ? -11.128 -33.327 481.751 1.00 24.70 39 ASP B N 1
ATOM 3947 C CA . ASP B 1 39 ? -11.626 -32.213 482.535 1.00 23.61 39 ASP B CA 1
ATOM 3948 C C . ASP B 1 39 ? -10.469 -31.888 483.449 1.00 20.87 39 ASP B C 1
ATOM 3949 O O . ASP B 1 39 ? -9.761 -32.754 483.924 1.00 21.92 39 ASP B O 1
ATOM 3954 N N . PRO B 1 40 ? -10.248 -30.595 483.693 1.00 19.97 40 PRO B N 1
ATOM 3955 C CA . PRO B 1 40 ? -9.112 -30.257 484.501 1.00 20.68 40 PRO B CA 1
ATOM 3956 C C . PRO B 1 40 ? -9.157 -30.761 485.948 1.00 18.93 40 PRO B C 1
ATOM 3957 O O . PRO B 1 40 ? -8.118 -30.851 486.521 1.00 18.79 40 PRO B O 1
ATOM 3961 N N . ARG B 1 41 ? -10.353 -31.004 486.490 1.00 16.37 41 ARG B N 1
ATOM 3962 C CA . ARG B 1 41 ? -10.536 -31.580 487.844 1.00 16.41 41 ARG B CA 1
ATOM 3963 C C . ARG B 1 41 ? -10.225 -33.060 487.938 1.00 16.53 41 ARG B C 1
ATOM 3964 O O . ARG B 1 41 ? -10.163 -33.581 489.049 1.00 14.85 41 ARG B O 1
ATOM 3972 N N . TYR B 1 42 ? -10.044 -33.759 486.787 1.00 17.37 42 TYR B N 1
ATOM 3973 C CA . TYR B 1 42 ? -9.940 -35.190 486.798 1.00 19.86 42 TYR B CA 1
ATOM 3974 C C . TYR B 1 42 ? -8.781 -35.720 487.669 1.00 19.94 42 TYR B C 1
ATOM 3975 O O . TYR B 1 42 ? -9.014 -36.519 488.575 1.00 17.95 42 TYR B O 1
ATOM 3984 N N . LEU B 1 43 ? -7.572 -35.251 487.460 1.00 20.07 43 LEU B N 1
ATOM 3985 C CA . LEU B 1 43 ? -6.417 -35.800 488.194 1.00 21.30 43 LEU B CA 1
ATOM 3986 C C . LEU B 1 43 ? -6.499 -35.542 489.710 1.00 19.80 43 LEU B C 1
ATOM 3987 O O . LEU B 1 43 ? -6.265 -36.400 490.551 1.00 17.72 43 LEU B O 1
ATOM 3992 N N . ASN B 1 44 ? -6.897 -34.332 490.079 1.00 19.18 44 ASN B N 1
ATOM 3993 C CA . ASN B 1 44 ? -7.115 -33.997 491.473 1.00 18.87 44 ASN B CA 1
ATOM 3994 C C . ASN B 1 44 ? -8.051 -35.034 492.170 1.00 16.41 44 ASN B C 1
ATOM 3995 O O . ASN B 1 44 ? -7.689 -35.587 493.215 1.00 17.49 44 ASN B O 1
ATOM 4000 N N . LEU B 1 45 ? -9.157 -35.347 491.518 1.00 16.59 45 LEU B N 1
ATOM 4001 C CA . LEU B 1 45 ? -10.157 -36.249 492.078 1.00 17.15 45 LEU B CA 1
ATOM 4002 C C . LEU B 1 45 ? -9.674 -37.692 492.000 1.00 16.65 45 LEU B C 1
ATOM 4003 O O . LEU B 1 45 ? -9.861 -38.474 492.910 1.00 16.18 45 LEU B O 1
ATOM 4008 N N . LYS B 1 46 ? -9.020 -38.051 490.895 1.00 18.77 46 LYS B N 1
ATOM 4009 C CA . LYS B 1 46 ? -8.400 -39.434 490.774 1.00 16.89 46 LYS B CA 1
ATOM 4010 C C . LYS B 1 46 ? -7.326 -39.684 491.829 1.00 17.30 46 LYS B C 1
ATOM 4011 O O . LYS B 1 46 ? -7.126 -40.797 492.289 1.00 18.23 46 LYS B O 1
ATOM 4017 N N . LEU B 1 47 ? -6.624 -38.637 492.231 1.00 14.67 47 LEU B N 1
ATOM 4018 C CA . LEU B 1 47 ? -5.513 -38.752 493.134 1.00 17.23 47 LEU B CA 1
ATOM 4019 C C . LEU B 1 47 ? -5.813 -38.325 494.555 1.00 18.09 47 LEU B C 1
ATOM 4020 O O . LEU B 1 47 ? -4.869 -38.088 495.346 1.00 19.74 47 LEU B O 1
ATOM 4025 N N . ARG B 1 48 ? -7.086 -38.247 494.957 1.00 18.45 48 ARG B N 1
ATOM 4026 C CA . ARG B 1 48 ? -7.253 -37.771 496.279 1.00 20.44 48 ARG B CA 1
ATOM 4027 C C . ARG B 1 48 ? -7.280 -38.802 497.381 1.00 19.71 48 ARG B C 1
ATOM 4028 O O . ARG B 1 48 ? -7.422 -38.435 498.537 1.00 20.68 48 ARG B O 1
ATOM 4036 N N . GLY B 1 49 ? -7.040 -40.061 497.038 1.00 17.04 49 GLY B N 1
ATOM 4037 C CA . GLY B 1 49 ? -6.819 -41.102 498.011 1.00 16.40 49 GLY B CA 1
ATOM 4038 C C . GLY B 1 49 ? -5.566 -40.846 498.842 1.00 16.95 49 GLY B C 1
ATOM 4039 O O . GLY B 1 49 ? -4.560 -40.333 498.344 1.00 18.51 49 GLY B O 1
ATOM 4040 N N . ALA B 1 50 ? -5.607 -41.225 500.107 1.00 16.74 50 ALA B N 1
ATOM 4041 C CA . ALA B 1 50 ? -4.517 -41.008 501.052 1.00 17.88 50 ALA B CA 1
ATOM 4042 C C . ALA B 1 50 ? -3.289 -41.894 500.808 1.00 17.90 50 ALA B C 1
ATOM 4043 O O . ALA B 1 50 ? -2.146 -41.459 500.988 1.00 18.61 50 ALA B O 1
ATOM 4045 N N . ASN B 1 51 ? -3.530 -43.135 500.459 1.00 16.62 51 ASN B N 1
ATOM 4046 C CA . ASN B 1 51 ? -2.518 -44.102 500.296 1.00 18.56 51 ASN B CA 1
ATOM 4047 C C . ASN B 1 51 ? -2.081 -44.168 498.890 1.00 18.16 51 ASN B C 1
ATOM 4048 O O . ASN B 1 51 ? -2.768 -44.728 498.033 1.00 18.59 51 ASN B O 1
ATOM 4053 N N . SER B 1 52 ? -0.854 -43.712 498.641 1.00 18.70 52 SER B N 1
ATOM 4054 C CA . SER B 1 52 ? -0.342 -43.702 497.296 1.00 21.51 52 SER B CA 1
ATOM 4055 C C . SER B 1 52 ? 0.095 -45.060 496.789 1.00 22.81 52 SER B C 1
ATOM 4056 O O . SER B 1 52 ? 0.448 -45.150 495.652 1.00 23.05 52 SER B O 1
ATOM 4059 N N . ARG B 1 53 ? -0.009 -46.126 497.561 1.00 21.61 53 ARG B N 1
ATOM 4060 C CA . ARG B 1 53 ? 0.057 -47.439 496.921 1.00 23.96 53 ARG B CA 1
ATOM 4061 C C . ARG B 1 53 ? -0.999 -47.705 495.817 1.00 26.08 53 ARG B C 1
ATOM 4062 O O . ARG B 1 53 ? -0.737 -48.451 494.923 1.00 27.19 53 ARG B O 1
ATOM 4070 N N . PHE B 1 54 ? -2.185 -47.095 495.862 1.00 22.78 54 PHE B N 1
ATOM 4071 C CA . PHE B 1 54 ? -3.281 -47.497 495.032 1.00 21.66 54 PHE B CA 1
ATOM 4072 C C . PHE B 1 54 ? -3.560 -46.448 493.946 1.00 27.10 54 PHE B C 1
ATOM 4073 O O . PHE B 1 54 ? -3.632 -45.234 494.242 1.00 26.07 54 PHE B O 1
ATOM 4081 N N . ASN B 1 55 ? -3.793 -46.934 492.725 1.00 24.36 55 ASN B N 1
ATOM 4082 C CA . ASN B 1 55 ? -4.238 -46.110 491.627 1.00 28.74 55 ASN B CA 1
ATOM 4083 C C . ASN B 1 55 ? -5.227 -46.828 490.798 1.00 24.08 55 ASN B C 1
ATOM 4084 O O . ASN B 1 55 ? -5.303 -48.050 490.769 1.00 23.72 55 ASN B O 1
ATOM 4089 N N . GLY B 1 56 ? -6.008 -46.037 490.135 1.00 23.30 56 GLY B N 1
ATOM 4090 C CA . GLY B 1 56 ? -7.034 -46.487 489.186 1.00 22.54 56 GLY B CA 1
ATOM 4091 C C . GLY B 1 56 ? -7.232 -45.460 488.092 1.00 20.08 56 GLY B C 1
ATOM 4092 O O . GLY B 1 56 ? -6.571 -44.445 488.076 1.00 23.68 56 GLY B O 1
ATOM 4093 N N . GLU B 1 57 ? -8.090 -45.746 487.132 1.00 22.55 57 GLU B N 1
ATOM 4094 C CA . GLU B 1 57 ? -8.272 -44.879 485.943 1.00 24.51 57 GLU B CA 1
ATOM 4095 C C . GLU B 1 57 ? -9.686 -44.969 485.627 1.00 24.01 57 GLU B C 1
ATOM 4096 O O . GLU B 1 57 ? -10.041 -45.626 484.705 1.00 24.30 57 GLU B O 1
ATOM 4102 N N . PRO B 1 58 ? -10.532 -44.360 486.449 1.00 23.05 58 PRO B N 1
ATOM 4103 C CA . PRO B 1 58 ? -11.935 -44.461 486.135 1.00 23.27 58 PRO B CA 1
ATOM 4104 C C . PRO B 1 58 ? -12.338 -43.700 484.827 1.00 22.99 58 PRO B C 1
ATOM 4105 O O . PRO B 1 58 ? -11.681 -42.720 484.430 1.00 23.76 58 PRO B O 1
ATOM 4109 N N . ASP B 1 59 ? -13.371 -44.206 484.153 1.00 22.26 59 ASP B N 1
ATOM 4110 C CA . ASP B 1 59 ? -13.903 -43.568 482.966 1.00 21.66 59 ASP B CA 1
ATOM 4111 C C . ASP B 1 59 ? -14.363 -42.135 483.339 1.00 24.18 59 ASP B C 1
ATOM 4112 O O . ASP B 1 59 ? -14.253 -41.220 482.537 1.00 19.85 59 ASP B O 1
ATOM 4117 N N . TYR B 1 60 ? -14.995 -41.993 484.509 1.00 19.92 60 TYR B N 1
ATOM 4118 C CA . TYR B 1 60 ? -15.338 -40.668 485.001 1.00 19.62 60 TYR B CA 1
ATOM 4119 C C . TYR B 1 60 ? -15.520 -40.701 486.523 1.00 20.37 60 TYR B C 1
ATOM 4120 O O . TYR B 1 60 ? -15.660 -41.775 487.155 1.00 18.13 60 TYR B O 1
ATOM 4129 N N . ILE B 1 61 ? -15.431 -39.514 487.089 1.00 18.32 61 ILE B N 1
ATOM 4130 C CA . ILE B 1 61 ? -15.715 -39.272 488.475 1.00 17.97 61 ILE B CA 1
ATOM 4131 C C . ILE B 1 61 ? -16.946 -38.375 488.592 1.00 19.39 61 ILE B C 1
ATOM 4132 O O . ILE B 1 61 ? -17.013 -37.288 487.996 1.00 19.10 61 ILE B O 1
ATOM 4137 N N . HIS B 1 62 ? -17.939 -38.825 489.382 1.00 16.39 62 HIS B N 1
ATOM 4138 C CA . HIS B 1 62 ? -19.235 -38.218 489.455 1.00 18.70 62 HIS B CA 1
ATOM 4139 C C . HIS B 1 62 ? -19.310 -37.441 490.765 1.00 18.54 62 HIS B C 1
ATOM 4140 O O . HIS B 1 62 ? -19.377 -38.069 491.821 1.00 17.87 62 HIS B O 1
ATOM 4147 N N . LEU B 1 63 ? -19.248 -36.095 490.699 1.00 16.49 63 LEU B N 1
ATOM 4148 C CA . LEU B 1 63 ? -19.490 -35.260 491.876 1.00 17.72 63 LEU B CA 1
ATOM 4149 C C . LEU B 1 63 ? -20.988 -35.077 492.046 1.00 18.00 63 LEU B C 1
ATOM 4150 O O . LEU B 1 63 ? -21.711 -34.658 491.060 1.00 19.35 63 LEU B O 1
ATOM 4155 N N . VAL B 1 64 ? -21.442 -35.240 493.273 1.00 18.43 64 VAL B N 1
ATOM 4156 C CA . VAL B 1 64 ? -22.865 -35.238 493.614 1.00 19.97 64 VAL B CA 1
ATOM 4157 C C . VAL B 1 64 ? -23.146 -34.349 494.769 1.00 20.55 64 VAL B C 1
ATOM 4158 O O . VAL B 1 64 ? -22.480 -34.439 495.820 1.00 20.97 64 VAL B O 1
ATOM 4162 N N . GLY B 1 65 ? -24.166 -33.514 494.630 1.00 21.74 65 GLY B N 1
ATOM 4163 C CA . GLY B 1 65 ? -24.460 -32.499 495.643 1.00 21.10 65 GLY B CA 1
ATOM 4164 C C . GLY B 1 65 ? -25.753 -32.726 496.419 1.00 23.00 65 GLY B C 1
ATOM 4165 O O . GLY B 1 65 ? -26.102 -31.951 497.323 1.00 19.88 65 GLY B O 1
ATOM 4166 N N . SER B 1 66 ? -26.458 -33.827 496.099 1.00 21.83 66 SER B N 1
ATOM 4167 C CA . SER B 1 66 ? -27.661 -34.203 496.826 1.00 19.12 66 SER B CA 1
ATOM 4168 C C . SER B 1 66 ? -27.916 -35.721 496.758 1.00 17.92 66 SER B C 1
ATOM 4169 O O . SER B 1 66 ? -27.418 -36.375 495.869 1.00 18.35 66 SER B O 1
ATOM 4172 N N . THR B 1 67 ? -28.824 -36.189 497.591 1.00 19.05 67 THR B N 1
ATOM 4173 C CA . THR B 1 67 ? -29.293 -37.576 497.544 1.00 21.25 67 THR B CA 1
ATOM 4174 C C . THR B 1 67 ? -29.842 -37.980 496.175 1.00 22.43 67 THR B C 1
ATOM 4175 O O . THR B 1 67 ? -29.469 -39.033 495.629 1.00 20.13 67 THR B O 1
ATOM 4179 N N . GLN B 1 68 ? -30.709 -37.143 495.576 1.00 26.04 68 GLN B N 1
ATOM 4180 C CA . GLN B 1 68 ? -31.260 -37.418 494.251 1.00 24.29 68 GLN B CA 1
ATOM 4181 C C . GLN B 1 68 ? -30.137 -37.556 493.209 1.00 23.86 68 GLN B C 1
ATOM 4182 O O . GLN B 1 68 ? -30.162 -38.440 492.318 1.00 23.39 68 GLN B O 1
ATOM 4188 N N . GLN B 1 69 ? -29.132 -36.682 493.248 1.00 20.49 69 GLN B N 1
ATOM 4189 C CA . GLN B 1 69 ? -28.028 -36.883 492.318 1.00 18.13 69 GLN B CA 1
ATOM 4190 C C . GLN B 1 69 ? -27.263 -38.178 492.637 1.00 16.08 69 GLN B C 1
ATOM 4191 O O . GLN B 1 69 ? -26.785 -38.801 491.688 1.00 17.89 69 GLN B O 1
ATOM 4197 N N . VAL B 1 70 ? -27.174 -38.577 493.901 1.00 15.24 70 VAL B N 1
ATOM 4198 C CA . VAL B 1 70 ? -26.529 -39.896 494.205 1.00 17.70 70 VAL B CA 1
ATOM 4199 C C . VAL B 1 70 ? -27.333 -41.030 493.607 1.00 18.32 70 VAL B C 1
ATOM 4200 O O . VAL B 1 70 ? -26.778 -41.887 492.904 1.00 19.66 70 VAL B O 1
ATOM 4204 N N . ALA B 1 71 ? -28.636 -40.996 493.832 1.00 20.55 71 ALA B N 1
ATOM 4205 C CA . ALA B 1 71 ? -29.567 -41.975 493.132 1.00 20.09 71 ALA B CA 1
ATOM 4206 C C . ALA B 1 71 ? -29.394 -42.004 491.624 1.00 19.83 71 ALA B C 1
ATOM 4207 O O . ALA B 1 71 ? -29.235 -43.124 491.046 1.00 21.85 71 ALA B O 1
ATOM 4209 N N . ASP B 1 72 ? -29.329 -40.864 490.952 1.00 19.64 72 ASP B N 1
ATOM 4210 C CA . ASP B 1 72 ? -29.136 -40.874 489.485 1.00 22.57 72 ASP B CA 1
ATOM 4211 C C . ASP B 1 72 ? -27.787 -41.435 489.024 1.00 22.51 72 ASP B C 1
ATOM 4212 O O . ASP B 1 72 ? -27.684 -42.140 487.994 1.00 22.18 72 ASP B O 1
ATOM 4217 N N . ALA B 1 73 ? -26.715 -41.075 489.776 1.00 20.35 73 ALA B N 1
ATOM 4218 C CA . ALA B 1 73 ? -25.348 -41.527 489.508 1.00 17.61 73 ALA B CA 1
ATOM 4219 C C . ALA B 1 73 ? -25.289 -43.083 489.663 1.00 16.40 73 ALA B C 1
ATOM 4220 O O . ALA B 1 73 ? -24.785 -43.790 488.828 1.00 16.86 73 ALA B O 1
ATOM 4222 N N . VAL B 1 74 ? -25.892 -43.571 490.715 1.00 18.49 74 VAL B N 1
ATOM 4223 C CA . VAL B 1 74 ? -25.938 -45.047 490.969 1.00 20.86 74 VAL B CA 1
ATOM 4224 C C . VAL B 1 74 ? -26.693 -45.749 489.834 1.00 21.62 74 VAL B C 1
ATOM 4225 O O . VAL B 1 74 ? -26.191 -46.705 489.246 1.00 20.87 74 VAL B O 1
ATOM 4229 N N . GLU B 1 75 ? -27.835 -45.208 489.480 1.00 20.89 75 GLU B N 1
ATOM 4230 C CA . GLU B 1 75 ? -28.665 -45.814 488.426 1.00 26.21 75 GLU B CA 1
ATOM 4231 C C . GLU B 1 75 ? -27.944 -45.855 487.109 1.00 26.46 75 GLU B C 1
ATOM 4232 O O . GLU B 1 75 ? -27.995 -46.853 486.398 1.00 24.85 75 GLU B O 1
ATOM 4238 N N . GLU B 1 76 ? -27.219 -44.789 486.786 1.00 22.83 76 GLU B N 1
ATOM 4239 C CA . GLU B 1 76 ? -26.404 -44.766 485.608 1.00 22.99 76 GLU B CA 1
ATOM 4240 C C . GLU B 1 76 ? -25.418 -45.931 485.574 1.00 23.07 76 GLU B C 1
ATOM 4241 O O . GLU B 1 76 ? -25.302 -46.555 484.517 1.00 24.73 76 GLU B O 1
ATOM 4247 N N . THR B 1 77 ? -24.737 -46.248 486.703 1.00 20.54 77 THR B N 1
ATOM 4248 C CA . THR B 1 77 ? -23.733 -47.316 486.712 1.00 20.68 77 THR B CA 1
ATOM 4249 C C . THR B 1 77 ? -24.433 -48.688 486.553 1.00 21.51 77 THR B C 1
ATOM 4250 O O . THR B 1 77 ? -23.851 -49.610 485.994 1.00 24.68 77 THR B O 1
ATOM 4254 N N . VAL B 1 78 ? -25.624 -48.784 487.103 1.00 21.70 78 VAL B N 1
ATOM 4255 C CA . VAL B 1 78 ? -26.419 -50.040 486.946 1.00 26.24 78 VAL B CA 1
ATOM 4256 C C . VAL B 1 78 ? -26.785 -50.251 485.467 1.00 26.06 78 VAL B C 1
ATOM 4257 O O . VAL B 1 78 ? -26.493 -51.289 484.898 1.00 28.24 78 VAL B O 1
ATOM 4261 N N . ARG B 1 79 ? -27.303 -49.224 484.836 1.00 28.04 79 ARG B N 1
ATOM 4262 C CA . ARG B 1 79 ? -27.675 -49.268 483.408 1.00 32.76 79 ARG B CA 1
ATOM 4263 C C . ARG B 1 79 ? -26.522 -49.511 482.499 1.00 30.24 79 ARG B C 1
ATOM 4264 O O . ARG B 1 79 ? -26.638 -50.248 481.554 1.00 33.51 79 ARG B O 1
ATOM 4272 N N . THR B 1 80 ? -25.384 -48.893 482.730 1.00 28.08 80 THR B N 1
ATOM 4273 C CA . THR B 1 80 ? -24.212 -49.123 481.866 1.00 25.29 80 THR B CA 1
ATOM 4274 C C . THR B 1 80 ? -23.403 -50.320 482.283 1.00 24.22 80 THR B C 1
ATOM 4275 O O . THR B 1 80 ? -22.447 -50.711 481.607 1.00 25.72 80 THR B O 1
ATOM 4279 N N . GLY B 1 81 ? -23.719 -50.883 483.443 1.00 26.45 81 GLY B N 1
ATOM 4280 C CA . GLY B 1 81 ? -22.930 -51.968 483.999 1.00 26.31 81 GLY B CA 1
ATOM 4281 C C . GLY B 1 81 ? -21.459 -51.632 484.310 1.00 30.24 81 GLY B C 1
ATOM 4282 O O . GLY B 1 81 ? -20.576 -52.520 484.253 1.00 27.95 81 GLY B O 1
ATOM 4283 N N . LYS B 1 82 ? -21.189 -50.396 484.733 1.00 26.77 82 LYS B N 1
ATOM 4284 C CA . LYS B 1 82 ? -19.833 -50.019 485.052 1.00 24.48 82 LYS B CA 1
ATOM 4285 C C . LYS B 1 82 ? -19.556 -50.179 486.544 1.00 23.81 82 LYS B C 1
ATOM 4286 O O . LYS B 1 82 ? -20.331 -49.788 487.361 1.00 24.06 82 LYS B O 1
ATOM 4292 N N . ARG B 1 83 ? -18.474 -50.822 486.891 1.00 21.03 83 ARG B N 1
ATOM 4293 C CA . ARG B 1 83 ? -18.160 -51.042 488.286 1.00 18.26 83 ARG B CA 1
ATOM 4294 C C . ARG B 1 83 ? -17.988 -49.667 489.044 1.00 18.35 83 ARG B C 1
ATOM 4295 O O . ARG B 1 83 ? -17.196 -48.841 488.647 1.00 18.65 83 ARG B O 1
ATOM 4303 N N . VAL B 1 84 ? -18.665 -49.484 490.152 1.00 17.91 84 VAL B N 1
ATOM 4304 C CA . VAL B 1 84 ? -18.674 -48.179 490.888 1.00 16.51 84 VAL B CA 1
ATOM 4305 C C . VAL B 1 84 ? -17.942 -48.329 492.242 1.00 18.55 84 VAL B C 1
ATOM 4306 O O . VAL B 1 84 ? -17.916 -49.408 492.834 1.00 16.33 84 VAL B O 1
ATOM 4310 N N . ALA B 1 85 ? -17.354 -47.243 492.747 1.00 14.67 85 ALA B N 1
ATOM 4311 C CA . ALA B 1 85 ? -17.048 -47.157 494.146 1.00 14.92 85 ALA B CA 1
ATOM 4312 C C . ALA B 1 85 ? -17.280 -45.688 494.630 1.00 15.25 85 ALA B C 1
ATOM 4313 O O . ALA B 1 85 ? -17.090 -44.777 493.855 1.00 14.50 85 ALA B O 1
ATOM 4315 N N . VAL B 1 86 ? -17.607 -45.529 495.899 1.00 13.74 86 VAL B N 1
ATOM 4316 C CA . VAL B 1 86 ? -17.796 -44.243 496.521 1.00 13.40 86 VAL B CA 1
ATOM 4317 C C . VAL B 1 86 ? -16.522 -43.798 497.145 1.00 14.21 86 VAL B C 1
ATOM 4318 O O . VAL B 1 86 ? -15.779 -44.601 497.747 1.00 13.67 86 VAL B O 1
ATOM 4322 N N . ARG B 1 87 ? -16.209 -42.506 496.987 1.00 13.84 87 ARG B N 1
ATOM 4323 C CA . ARG B 1 87 ? -15.136 -41.933 497.747 1.00 13.03 87 ARG B CA 1
ATOM 4324 C C . ARG B 1 87 ? -15.675 -40.791 498.629 1.00 13.42 87 ARG B C 1
ATOM 4325 O O . ARG B 1 87 ? -16.333 -39.872 498.132 1.00 13.28 87 ARG B O 1
ATOM 4333 N N . SER B 1 88 ? -15.435 -40.873 499.937 1.00 13.13 88 SER B N 1
ATOM 4334 C CA . SER B 1 88 ? -15.731 -39.755 500.833 1.00 13.86 88 SER B CA 1
ATOM 4335 C C . SER B 1 88 ? -14.446 -39.050 501.218 1.00 14.34 88 SER B C 1
ATOM 4336 O O . SER B 1 88 ? -14.079 -38.065 500.568 1.00 13.98 88 SER B O 1
ATOM 4339 N N . GLY B 1 89 ? -13.771 -39.538 502.247 1.00 13.63 89 GLY B N 1
ATOM 4340 C CA . GLY B 1 89 ? -12.509 -38.953 502.737 1.00 14.36 89 GLY B CA 1
ATOM 4341 C C . GLY B 1 89 ? -11.270 -39.475 501.999 1.00 14.30 89 GLY B C 1
ATOM 4342 O O . GLY B 1 89 ? -10.230 -38.884 502.052 1.00 13.88 89 GLY B O 1
ATOM 4343 N N . GLY B 1 90 ? -11.378 -40.641 501.350 1.00 13.89 90 GLY B N 1
ATOM 4344 C CA . GLY B 1 90 ? -10.229 -41.235 500.677 1.00 13.49 90 GLY B CA 1
ATOM 4345 C C . GLY B 1 90 ? -9.204 -42.010 501.496 1.00 13.46 90 GLY B C 1
ATOM 4346 O O . GLY B 1 90 ? -8.130 -42.334 500.991 1.00 16.05 90 GLY B O 1
ATOM 4347 N N . HIS B 1 91 ? -9.456 -42.211 502.766 1.00 14.77 91 HIS B N 1
ATOM 4348 C CA . HIS B 1 91 ? -8.492 -42.818 503.627 1.00 14.37 91 HIS B CA 1
ATOM 4349 C C . HIS B 1 91 ? -8.454 -44.351 503.641 1.00 14.96 91 HIS B C 1
ATOM 4350 O O . HIS B 1 91 ? -7.743 -44.886 504.471 1.00 13.57 91 HIS B O 1
ATOM 4357 N N . CYS B 1 92 ? -9.170 -45.037 502.729 1.00 12.81 92 CYS B N 1
ATOM 4358 C CA . CYS B 1 92 ? -9.145 -46.501 502.726 1.00 13.29 92 CYS B CA 1
ATOM 4359 C C . CYS B 1 92 ? -7.772 -47.064 502.824 1.00 15.02 92 CYS B C 1
ATOM 4360 O O . CYS B 1 92 ? -6.875 -46.646 502.024 1.00 13.85 92 CYS B O 1
ATOM 4363 N N . PHE B 1 93 ? -7.597 -48.039 503.738 1.00 15.67 93 PHE B N 1
ATOM 4364 C CA . PHE B 1 93 ? -6.340 -48.735 503.832 1.00 16.01 93 PHE B CA 1
ATOM 4365 C C . PHE B 1 93 ? -6.065 -49.700 502.647 1.00 18.21 93 PHE B C 1
ATOM 4366 O O . PHE B 1 93 ? -4.950 -50.192 502.523 1.00 16.66 93 PHE B O 1
ATOM 4374 N N . GLU B 1 94 ? -7.089 -50.047 501.886 1.00 15.62 94 GLU B N 1
ATOM 4375 C CA . GLU B 1 94 ? -7.012 -51.008 500.852 1.00 17.09 94 GLU B CA 1
ATOM 4376 C C . GLU B 1 94 ? -7.465 -50.379 499.527 1.00 16.12 94 GLU B C 1
ATOM 4377 O O . GLU B 1 94 ? -7.880 -49.209 499.479 1.00 16.13 94 GLU B O 1
ATOM 4383 N N . ASP B 1 95 ? -7.375 -51.177 498.492 1.00 16.18 95 ASP B N 1
ATOM 4384 C CA . ASP B 1 95 ? -7.633 -50.735 497.105 1.00 16.70 95 ASP B CA 1
ATOM 4385 C C . ASP B 1 95 ? -9.081 -50.699 496.693 1.00 16.28 95 ASP B C 1
ATOM 4386 O O . ASP B 1 95 ? -9.442 -50.809 495.466 1.00 16.69 95 ASP B O 1
ATOM 4391 N N . PHE B 1 96 ? -9.962 -50.412 497.668 1.00 17.18 96 PHE B N 1
ATOM 4392 C CA . PHE B 1 96 ? -11.400 -50.543 497.436 1.00 16.50 96 PHE B CA 1
ATOM 4393 C C . PHE B 1 96 ? -11.930 -49.522 496.410 1.00 16.06 96 PHE B C 1
ATOM 4394 O O . PHE B 1 96 ? -12.926 -49.752 495.783 1.00 16.41 96 PHE B O 1
ATOM 4402 N N . VAL B 1 97 ? -11.356 -48.340 496.383 1.00 15.56 97 VAL B N 1
ATOM 4403 C CA . VAL B 1 97 ? -11.771 -47.257 495.492 1.00 14.99 97 VAL B CA 1
ATOM 4404 C C . VAL B 1 97 ? -10.776 -47.074 494.332 1.00 17.57 97 VAL B C 1
ATOM 4405 O O . VAL B 1 97 ? -11.200 -46.938 493.187 1.00 15.78 97 VAL B O 1
ATOM 4409 N N . ASP B 1 98 ? -9.471 -47.073 494.613 1.00 16.34 98 ASP B N 1
ATOM 4410 C CA . ASP B 1 98 ? -8.458 -46.839 493.595 1.00 18.19 98 ASP B CA 1
ATOM 4411 C C . ASP B 1 98 ? -7.846 -48.192 493.096 1.00 17.75 98 ASP B C 1
ATOM 4412 O O . ASP B 1 98 ? -6.956 -48.751 493.733 1.00 16.72 98 ASP B O 1
ATOM 4417 N N . ASN B 1 99 ? -8.389 -48.712 492.026 1.00 18.28 99 ASN B N 1
ATOM 4418 C CA . ASN B 1 99 ? -7.927 -49.955 491.496 1.00 21.04 99 ASN B CA 1
ATOM 4419 C C . ASN B 1 99 ? -8.326 -50.019 490.046 1.00 21.16 99 ASN B C 1
ATOM 4420 O O . ASN B 1 99 ? -9.270 -49.354 489.637 1.00 19.33 99 ASN B O 1
ATOM 4425 N N . PRO B 1 100 ? -7.601 -50.838 489.228 1.00 25.45 100 PRO B N 1
ATOM 4426 C CA . PRO B 1 100 ? -7.821 -50.725 487.784 1.00 26.12 100 PRO B CA 1
ATOM 4427 C C . PRO B 1 100 ? -9.206 -51.136 487.290 1.00 26.21 100 PRO B C 1
ATOM 4428 O O . PRO B 1 100 ? -9.564 -50.802 486.179 1.00 26.25 100 PRO B O 1
ATOM 4432 N N . ASP B 1 101 ? -9.961 -51.880 488.082 1.00 23.10 101 ASP B N 1
ATOM 4433 C CA . ASP B 1 101 ? -11.324 -52.297 487.733 1.00 23.48 101 ASP B CA 1
ATOM 4434 C C . ASP B 1 101 ? -12.464 -51.353 488.015 1.00 22.85 101 ASP B C 1
ATOM 4435 O O . ASP B 1 101 ? -13.536 -51.531 487.467 1.00 21.10 101 ASP B O 1
ATOM 4440 N N . VAL B 1 102 ? -12.263 -50.345 488.862 1.00 21.02 102 VAL B N 1
ATOM 4441 C CA . VAL B 1 102 ? -13.306 -49.340 489.153 1.00 20.22 102 VAL B CA 1
ATOM 4442 C C . VAL B 1 102 ? -13.444 -48.440 487.977 1.00 21.35 102 VAL B C 1
ATOM 4443 O O . VAL B 1 102 ? -12.444 -47.799 487.545 1.00 21.15 102 VAL B O 1
ATOM 4447 N N . LYS B 1 103 ? -14.648 -48.362 487.431 1.00 18.98 103 LYS B N 1
ATOM 4448 C CA . LYS B 1 103 ? -14.869 -47.535 486.251 1.00 18.93 103 LYS B CA 1
ATOM 4449 C C . LYS B 1 103 ? -15.530 -46.195 486.537 1.00 19.64 103 LYS B C 1
ATOM 4450 O O . LYS B 1 103 ? -15.390 -45.267 485.734 1.00 21.55 103 LYS B O 1
ATOM 4456 N N . VAL B 1 104 ? -16.290 -46.103 487.635 1.00 17.78 104 VAL B N 1
ATOM 4457 C CA . VAL B 1 104 ? -16.872 -44.902 488.098 1.00 17.30 104 VAL B CA 1
ATOM 4458 C C . VAL B 1 104 ? -16.649 -44.684 489.584 1.00 18.43 104 VAL B C 1
ATOM 4459 O O . VAL B 1 104 ? -16.834 -45.575 490.390 1.00 16.97 104 VAL B O 1
ATOM 4463 N N . ILE B 1 105 ? -16.239 -43.479 489.950 1.00 17.21 105 ILE B N 1
ATOM 4464 C CA . ILE B 1 105 ? -16.153 -43.115 491.298 1.00 15.80 105 ILE B CA 1
ATOM 4465 C C . ILE B 1 105 ? -17.260 -42.128 491.542 1.00 15.72 105 ILE B C 1
ATOM 4466 O O . ILE B 1 105 ? -17.328 -41.118 490.865 1.00 15.83 105 ILE B O 1
ATOM 4471 N N . ILE B 1 106 ? -18.062 -42.360 492.571 1.00 15.02 106 ILE B N 1
ATOM 4472 C CA . ILE B 1 106 ? -19.022 -41.366 493.030 1.00 15.06 106 ILE B CA 1
ATOM 4473 C C . ILE B 1 106 ? -18.308 -40.637 494.197 1.00 16.35 106 ILE B C 1
ATOM 4474 O O . ILE B 1 106 ? -18.023 -41.245 495.230 1.00 16.38 106 ILE B O 1
ATOM 4479 N N . ASP B 1 107 ? -17.950 -39.386 493.943 1.00 14.71 107 ASP B N 1
ATOM 4480 C CA . ASP B 1 107 ? -17.168 -38.553 494.887 1.00 15.52 107 ASP B CA 1
ATOM 4481 C C . ASP B 1 107 ? -18.107 -37.692 495.701 1.00 14.98 107 ASP B C 1
ATOM 4482 O O . ASP B 1 107 ? -18.877 -36.932 495.159 1.00 16.65 107 ASP B O 1
ATOM 4487 N N . MET B 1 108 ? -18.070 -37.839 497.022 1.00 16.12 108 MET B N 1
ATOM 4488 C CA . MET B 1 108 ? -18.992 -37.214 497.978 1.00 15.58 108 MET B CA 1
ATOM 4489 C C . MET B 1 108 ? -18.540 -35.847 498.502 1.00 16.02 108 MET B C 1
ATOM 4490 O O . MET B 1 108 ? -19.084 -35.361 499.473 1.00 17.10 108 MET B O 1
ATOM 4495 N N . SER B 1 109 ? -17.591 -35.237 497.848 1.00 15.17 109 SER B N 1
ATOM 4496 C CA . SER B 1 109 ? -16.910 -34.008 498.323 1.00 17.11 109 SER B CA 1
ATOM 4497 C C . SER B 1 109 ? -17.836 -32.805 498.518 1.00 16.45 109 SER B C 1
ATOM 4498 O O . SER B 1 109 ? -17.550 -31.968 499.381 1.00 16.27 109 SER B O 1
ATOM 4501 N N . LEU B 1 110 ? -18.883 -32.657 497.716 1.00 17.25 110 LEU B N 1
ATOM 4502 C CA . LEU B 1 110 ? -19.860 -31.585 497.862 1.00 18.19 110 LEU B CA 1
ATOM 4503 C C . LEU B 1 110 ? -20.947 -31.826 498.963 1.00 20.57 110 LEU B C 1
ATOM 4504 O O . LEU B 1 110 ? -21.735 -30.941 499.226 1.00 19.17 110 LEU B O 1
ATOM 4509 N N . LEU B 1 111 ? -20.979 -32.998 499.621 1.00 17.78 111 LEU B N 1
ATOM 4510 C CA . LEU B 1 111 ? -22.015 -33.265 500.621 1.00 19.27 111 LEU B CA 1
ATOM 4511 C C . LEU B 1 111 ? -21.478 -33.071 501.942 1.00 18.67 111 LEU B C 1
ATOM 4512 O O . LEU B 1 111 ? -20.913 -33.998 502.550 1.00 20.15 111 LEU B O 1
ATOM 4517 N N . THR B 1 112 ? -21.574 -31.854 502.447 1.00 17.89 112 THR B N 1
ATOM 4518 C CA . THR B 1 112 ? -20.867 -31.523 503.688 1.00 18.42 112 THR B CA 1
ATOM 4519 C C . THR B 1 112 ? -21.724 -30.829 504.757 1.00 22.75 112 THR B C 1
ATOM 4520 O O . THR B 1 112 ? -21.200 -30.162 505.672 1.00 25.36 112 THR B O 1
ATOM 4524 N N . GLU B 1 113 ? -23.012 -31.000 504.700 1.00 22.42 113 GLU B N 1
ATOM 4525 C CA . GLU B 1 113 ? -23.873 -30.455 505.790 1.00 24.53 113 GLU B CA 1
ATOM 4526 C C . GLU B 1 113 ? -23.580 -31.058 507.179 1.00 21.64 113 GLU B C 1
ATOM 4527 O O . GLU B 1 113 ? -23.398 -32.299 507.368 1.00 19.81 113 GLU B O 1
ATOM 4533 N N . ILE B 1 114 ? -23.515 -30.172 508.170 1.00 18.67 114 ILE B N 1
ATOM 4534 C CA . ILE B 1 114 ? -23.531 -30.566 509.584 1.00 18.06 114 ILE B CA 1
ATOM 4535 C C . ILE B 1 114 ? -24.581 -29.675 510.292 1.00 20.13 114 ILE B C 1
ATOM 4536 O O . ILE B 1 114 ? -24.434 -28.447 510.294 1.00 19.29 114 ILE B O 1
ATOM 4541 N N . ALA B 1 115 ? -25.660 -30.269 510.836 1.00 17.97 115 ALA B N 1
ATOM 4542 C CA . ALA B 1 115 ? -26.700 -29.482 511.439 1.00 17.89 115 ALA B CA 1
ATOM 4543 C C . ALA B 1 115 ? -27.526 -30.272 512.405 1.00 20.60 115 ALA B C 1
ATOM 4544 O O . ALA B 1 115 ? -27.658 -31.529 512.287 1.00 19.72 115 ALA B O 1
ATOM 4546 N N . TYR B 1 116 ? -28.122 -29.550 513.329 1.00 21.21 116 TYR B N 1
ATOM 4547 C CA . TYR B 1 116 ? -29.220 -30.126 514.140 1.00 22.17 116 TYR B CA 1
ATOM 4548 C C . TYR B 1 116 ? -30.416 -30.310 513.260 1.00 21.42 116 TYR B C 1
ATOM 4549 O O . TYR B 1 116 ? -30.860 -29.370 512.569 1.00 21.48 116 TYR B O 1
ATOM 4558 N N . ASP B 1 117 ? -30.952 -31.538 513.219 1.00 21.21 117 ASP B N 1
ATOM 4559 C CA . ASP B 1 117 ? -32.172 -31.825 512.453 1.00 24.65 117 ASP B CA 1
ATOM 4560 C C . ASP B 1 117 ? -33.348 -31.961 513.441 1.00 27.47 117 ASP B C 1
ATOM 4561 O O . ASP B 1 117 ? -33.433 -32.971 514.134 1.00 26.67 117 ASP B O 1
ATOM 4566 N N . PRO B 1 118 ? -34.273 -30.972 513.475 1.00 28.91 118 PRO B N 1
ATOM 4567 C CA . PRO B 1 118 ? -35.378 -31.146 514.415 1.00 32.94 118 PRO B CA 1
ATOM 4568 C C . PRO B 1 118 ? -36.347 -32.242 514.053 1.00 31.16 118 PRO B C 1
ATOM 4569 O O . PRO B 1 118 ? -36.910 -32.823 514.934 1.00 32.93 118 PRO B O 1
ATOM 4573 N N . SER B 1 119 ? -36.504 -32.589 512.812 1.00 32.22 119 SER B N 1
ATOM 4574 C CA . SER B 1 119 ? -37.398 -33.700 512.511 1.00 36.22 119 SER B CA 1
ATOM 4575 C C . SER B 1 119 ? -36.867 -35.074 513.003 1.00 34.13 119 SER B C 1
ATOM 4576 O O . SER B 1 119 ? -37.633 -35.943 513.304 1.00 35.83 119 SER B O 1
ATOM 4579 N N . MET B 1 120 ? -35.559 -35.251 513.107 1.00 31.27 120 MET B N 1
ATOM 4580 C CA . MET B 1 120 ? -34.989 -36.474 513.637 1.00 30.06 120 MET B CA 1
ATOM 4581 C C . MET B 1 120 ? -34.603 -36.315 515.073 1.00 26.13 120 MET B C 1
ATOM 4582 O O . MET B 1 120 ? -34.241 -37.306 515.657 1.00 25.45 120 MET B O 1
ATOM 4587 N N . ASN B 1 121 ? -34.628 -35.074 515.622 1.00 22.92 121 ASN B N 1
ATOM 4588 C CA . ASN B 1 121 ? -34.054 -34.735 516.938 1.00 24.09 121 ASN B CA 1
ATOM 4589 C C . ASN B 1 121 ? -32.671 -35.389 517.086 1.00 24.11 121 ASN B C 1
ATOM 4590 O O . ASN B 1 121 ? -32.363 -36.088 518.060 1.00 23.19 121 ASN B O 1
ATOM 4595 N N . ALA B 1 122 ? -31.821 -35.099 516.081 1.00 24.31 122 ALA B N 1
ATOM 4596 C CA . ALA B 1 122 ? -30.476 -35.680 516.005 1.00 21.22 122 ALA B CA 1
ATOM 4597 C C . ALA B 1 122 ? -29.585 -34.788 515.137 1.00 20.13 122 ALA B C 1
ATOM 4598 O O . ALA B 1 122 ? -30.103 -33.988 514.355 1.00 22.78 122 ALA B O 1
ATOM 4600 N N . PHE B 1 123 ? -28.264 -34.979 515.215 1.00 20.52 123 PHE B N 1
ATOM 4601 C CA . PHE B 1 123 ? -27.343 -34.250 514.316 1.00 20.21 123 PHE B CA 1
ATOM 4602 C C . PHE B 1 123 ? -27.154 -34.934 512.979 1.00 21.60 123 PHE B C 1
ATOM 4603 O O . PHE B 1 123 ? -26.728 -36.092 512.925 1.00 19.79 123 PHE B O 1
ATOM 4611 N N . LEU B 1 124 ? -27.451 -34.214 511.905 1.00 19.72 124 LEU B N 1
ATOM 4612 C CA . LEU B 1 124 ? -27.245 -34.662 510.567 1.00 20.31 124 LEU B CA 1
ATOM 4613 C C . LEU B 1 124 ? -25.802 -34.300 510.208 1.00 20.05 124 LEU B C 1
ATOM 4614 O O . LEU B 1 124 ? -25.377 -33.097 510.399 1.00 21.32 124 LEU B O 1
ATOM 4619 N N . ILE B 1 125 ? -25.046 -35.333 509.790 1.00 17.25 125 ILE B N 1
ATOM 4620 C CA . ILE B 1 125 ? -23.699 -35.243 509.356 1.00 18.60 125 ILE B CA 1
ATOM 4621 C C . ILE B 1 125 ? -23.564 -35.962 508.006 1.00 18.86 125 ILE B C 1
ATOM 4622 O O . ILE B 1 125 ? -23.902 -37.144 507.888 1.00 17.93 125 ILE B O 1
ATOM 4627 N N . GLU B 1 126 ? -23.177 -35.227 506.985 1.00 16.98 126 GLU B N 1
ATOM 4628 C CA . GLU B 1 126 ? -23.102 -35.743 505.633 1.00 16.99 126 GLU B CA 1
ATOM 4629 C C . GLU B 1 126 ? -21.707 -36.351 505.363 1.00 16.62 126 GLU B C 1
ATOM 4630 O O . GLU B 1 126 ? -20.726 -35.960 506.018 1.00 15.58 126 GLU B O 1
ATOM 4636 N N . PRO B 1 127 ? -21.645 -37.357 504.493 1.00 15.41 127 PRO B N 1
ATOM 4637 C CA . PRO B 1 127 ? -20.423 -38.215 504.296 1.00 16.23 127 PRO B CA 1
ATOM 4638 C C . PRO B 1 127 ? -19.187 -37.536 503.745 1.00 17.28 127 PRO B C 1
ATOM 4639 O O . PRO B 1 127 ? -18.058 -38.073 503.942 1.00 15.83 127 PRO B O 1
ATOM 4643 N N . GLY B 1 128 ? -19.366 -36.398 503.060 1.00 16.56 128 GLY B N 1
ATOM 4644 C CA . GLY B 1 128 ? -18.268 -35.696 502.500 1.00 17.84 128 GLY B CA 1
ATOM 4645 C C . GLY B 1 128 ? -17.508 -34.841 503.493 1.00 16.90 128 GLY B C 1
ATOM 4646 O O . GLY B 1 128 ? -16.414 -34.397 503.176 1.00 15.38 128 GLY B O 1
ATOM 4647 N N . ASN B 1 129 ? -18.031 -34.663 504.685 1.00 16.76 129 ASN B N 1
ATOM 4648 C CA . ASN B 1 129 ? -17.269 -34.022 505.747 1.00 17.71 129 ASN B CA 1
ATOM 4649 C C . ASN B 1 129 ? -16.033 -34.834 506.134 1.00 18.40 129 ASN B C 1
ATOM 4650 O O . ASN B 1 129 ? -16.038 -36.081 506.182 1.00 16.77 129 ASN B O 1
ATOM 4655 N N . THR B 1 130 ? -14.981 -34.130 506.464 1.00 16.85 130 THR B N 1
ATOM 4656 C CA . THR B 1 130 ? -13.878 -34.723 507.233 1.00 17.51 130 THR B CA 1
ATOM 4657 C C . THR B 1 130 ? -14.129 -34.658 508.768 1.00 17.75 130 THR B C 1
ATOM 4658 O O . THR B 1 130 ? -14.936 -33.880 509.248 1.00 17.22 130 THR B O 1
ATOM 4662 N N . LEU B 1 131 ? -13.455 -35.508 509.541 1.00 17.75 131 LEU B N 1
ATOM 4663 C CA . LEU B 1 131 ? -13.582 -35.498 510.993 1.00 17.53 131 LEU B CA 1
ATOM 4664 C C . LEU B 1 131 ? -13.220 -34.156 511.563 1.00 18.04 131 LEU B C 1
ATOM 4665 O O . LEU B 1 131 ? -13.882 -33.665 512.418 1.00 18.71 131 LEU B O 1
ATOM 4670 N N . SER B 1 132 ? -12.205 -33.528 511.058 1.00 18.38 132 SER B N 1
ATOM 4671 C CA . SER B 1 132 ? -11.828 -32.265 511.622 1.00 23.84 132 SER B CA 1
ATOM 4672 C C . SER B 1 132 ? -12.923 -31.204 511.422 1.00 21.35 132 SER B C 1
ATOM 4673 O O . SER B 1 132 ? -13.183 -30.488 512.384 1.00 19.88 132 SER B O 1
ATOM 4676 N N . GLU B 1 133 ? -13.671 -31.192 510.281 1.00 18.09 133 GLU B N 1
ATOM 4677 C CA . GLU B 1 133 ? -14.832 -30.303 510.090 1.00 17.60 133 GLU B CA 1
ATOM 4678 C C . GLU B 1 133 ? -15.960 -30.620 511.050 1.00 17.91 133 GLU B C 1
ATOM 4679 O O . GLU B 1 133 ? -16.561 -29.692 511.599 1.00 15.69 133 GLU B O 1
ATOM 4685 N N . VAL B 1 134 ? -16.148 -31.912 511.363 1.00 14.75 134 VAL B N 1
ATOM 4686 C CA . VAL B 1 134 ? -17.202 -32.335 512.254 1.00 16.42 134 VAL B CA 1
ATOM 4687 C C . VAL B 1 134 ? -16.874 -31.883 513.644 1.00 16.07 134 VAL B C 1
ATOM 4688 O O . VAL B 1 134 ? -17.739 -31.353 514.299 1.00 17.00 134 VAL B O 1
ATOM 4692 N N . TYR B 1 135 ? -15.658 -32.148 514.106 1.00 15.65 135 TYR B N 1
ATOM 4693 C CA . TYR B 1 135 ? -15.290 -31.805 515.478 1.00 17.95 135 TYR B CA 1
ATOM 4694 C C . TYR B 1 135 ? -15.408 -30.277 515.693 1.00 17.21 135 TYR B C 1
ATOM 4695 O O . TYR B 1 135 ? -15.930 -29.877 516.705 1.00 16.46 135 TYR B O 1
ATOM 4704 N N . GLU B 1 136 ? -14.967 -29.495 514.751 1.00 16.20 136 GLU B N 1
ATOM 4705 C CA . GLU B 1 136 ? -15.061 -28.024 514.897 1.00 18.57 136 GLU B CA 1
ATOM 4706 C C . GLU B 1 136 ? -16.456 -27.481 514.967 1.00 20.62 136 GLU B C 1
ATOM 4707 O O . GLU B 1 136 ? -16.748 -26.636 515.829 1.00 18.63 136 GLU B O 1
ATOM 4713 N N . LYS B 1 137 ? -17.300 -27.928 514.037 1.00 17.87 137 LYS B N 1
ATOM 4714 C CA . LYS B 1 137 ? -18.658 -27.444 513.919 1.00 19.45 137 LYS B CA 1
ATOM 4715 C C . LYS B 1 137 ? -19.516 -27.896 515.102 1.00 20.72 137 LYS B C 1
ATOM 4716 O O . LYS B 1 137 ? -20.243 -27.113 515.677 1.00 16.80 137 LYS B O 1
ATOM 4722 N N . LEU B 1 138 ? -19.398 -29.155 515.480 1.00 18.80 138 LEU B N 1
ATOM 4723 C CA . LEU B 1 138 ? -20.117 -29.658 516.675 1.00 18.67 138 LEU B CA 1
ATOM 4724 C C . LEU B 1 138 ? -19.704 -28.957 517.950 1.00 16.83 138 LEU B C 1
ATOM 4725 O O . LEU B 1 138 ? -20.544 -28.720 518.802 1.00 20.00 138 LEU B O 1
ATOM 4730 N N . TYR B 1 139 ? -18.435 -28.651 518.058 1.00 16.52 139 TYR B N 1
ATOM 4731 C CA . TYR B 1 139 ? -17.919 -27.983 519.186 1.00 16.81 139 TYR B CA 1
ATOM 4732 C C . TYR B 1 139 ? -18.376 -26.533 519.265 1.00 18.77 139 TYR B C 1
ATOM 4733 O O . TYR B 1 139 ? -18.930 -26.130 520.293 1.00 19.79 139 TYR B O 1
ATOM 4742 N N . LEU B 1 140 ? -18.166 -25.777 518.214 1.00 19.39 140 LEU B N 1
ATOM 4743 C CA . LEU B 1 140 ? -18.606 -24.364 518.195 1.00 22.41 140 LEU B CA 1
ATOM 4744 C C . LEU B 1 140 ? -20.108 -24.207 518.340 1.00 22.79 140 LEU B C 1
ATOM 4745 O O . LEU B 1 140 ? -20.573 -23.381 519.139 1.00 23.79 140 LEU B O 1
ATOM 4750 N N . GLY B 1 141 ? -20.878 -25.004 517.620 1.00 21.02 141 GLY B N 1
ATOM 4751 C CA . GLY B 1 141 ? -22.284 -24.837 517.590 1.00 22.40 141 GLY B CA 1
ATOM 4752 C C . GLY B 1 141 ? -22.963 -25.220 518.904 1.00 22.34 141 GLY B C 1
ATOM 4753 O O . GLY B 1 141 ? -23.920 -24.585 519.285 1.00 20.78 141 GLY B O 1
ATOM 4754 N N . TRP B 1 142 ? -22.512 -26.321 519.516 1.00 22.43 142 TRP B N 1
ATOM 4755 C CA . TRP B 1 142 ? -23.253 -26.998 520.564 1.00 22.23 142 TRP B CA 1
ATOM 4756 C C . TRP B 1 142 ? -22.475 -27.528 521.719 1.00 20.64 142 TRP B C 1
ATOM 4757 O O . TRP B 1 142 ? -23.081 -28.047 522.645 1.00 24.78 142 TRP B O 1
ATOM 4768 N N . ASN B 1 143 ? -21.172 -27.354 521.726 1.00 18.69 143 ASN B N 1
ATOM 4769 C CA . ASN B 1 143 ? -20.257 -27.875 522.728 1.00 20.74 143 ASN B CA 1
ATOM 4770 C C . ASN B 1 143 ? -20.462 -29.377 522.870 1.00 20.78 143 ASN B C 1
ATOM 4771 O O . ASN B 1 143 ? -20.699 -29.921 524.001 1.00 19.94 143 ASN B O 1
ATOM 4776 N N . VAL B 1 144 ? -20.507 -30.024 521.700 1.00 18.52 144 VAL B N 1
ATOM 4777 C CA . VAL B 1 144 ? -20.592 -31.509 521.668 1.00 18.03 144 VAL B CA 1
ATOM 4778 C C . VAL B 1 144 ? -19.509 -32.060 520.721 1.00 20.74 144 VAL B C 1
ATOM 4779 O O . VAL B 1 144 ? -18.828 -31.321 520.034 1.00 21.14 144 VAL B O 1
ATOM 4783 N N . THR B 1 145 ? -19.339 -33.382 520.726 1.00 20.52 145 THR B N 1
ATOM 4784 C CA . THR B 1 145 ? -18.376 -34.053 519.852 1.00 20.42 145 THR B CA 1
ATOM 4785 C C . THR B 1 145 ? -18.899 -35.506 519.569 1.00 22.21 145 THR B C 1
ATOM 4786 O O . THR B 1 145 ? -19.970 -35.917 520.079 1.00 20.33 145 THR B O 1
ATOM 4790 N N . ILE B 1 146 ? -18.176 -36.245 518.734 1.00 21.61 146 ILE B N 1
ATOM 4791 C CA . ILE B 1 146 ? -18.399 -37.698 518.633 1.00 20.57 146 ILE B CA 1
ATOM 4792 C C . ILE B 1 146 ? -17.051 -38.333 518.846 1.00 21.88 146 ILE B C 1
ATOM 4793 O O . ILE B 1 146 ? -16.035 -37.725 518.555 1.00 20.60 146 ILE B O 1
ATOM 4798 N N . PRO B 1 147 ? -17.011 -39.535 519.448 1.00 21.94 147 PRO B N 1
ATOM 4799 C CA . PRO B 1 147 ? -15.774 -40.153 519.840 1.00 19.45 147 PRO B CA 1
ATOM 4800 C C . PRO B 1 147 ? -15.126 -40.948 518.710 1.00 20.07 147 PRO B C 1
ATOM 4801 O O . PRO B 1 147 ? -15.056 -42.191 518.760 1.00 19.48 147 PRO B O 1
ATOM 4805 N N . GLY B 1 148 ? -14.655 -40.208 517.715 1.00 20.92 148 GLY B N 1
ATOM 4806 C CA . GLY B 1 148 ? -14.156 -40.725 516.448 1.00 19.20 148 GLY B CA 1
ATOM 4807 C C . GLY B 1 148 ? -12.660 -40.587 516.391 1.00 17.67 148 GLY B C 1
ATOM 4808 O O . GLY B 1 148 ? -11.946 -40.366 517.431 1.00 17.45 148 GLY B O 1
ATOM 4809 N N . GLY B 1 149 ? -12.153 -40.741 515.181 1.00 17.29 149 GLY B N 1
ATOM 4810 C CA . GLY B 1 149 ? -10.742 -40.838 514.988 1.00 18.53 149 GLY B CA 1
ATOM 4811 C C . GLY B 1 149 ? -9.992 -39.543 515.163 1.00 21.57 149 GLY B C 1
ATOM 4812 O O . GLY B 1 149 ? -10.573 -38.478 515.234 1.00 24.70 149 GLY B O 1
ATOM 4813 N N . VAL B 1 150 ? -8.684 -39.658 515.212 1.00 26.97 150 VAL B N 1
ATOM 4814 C CA . VAL B 1 150 ? -7.770 -38.531 515.388 1.00 34.01 150 VAL B CA 1
ATOM 4815 C C . VAL B 1 150 ? -7.407 -37.835 514.096 1.00 36.91 150 VAL B C 1
ATOM 4816 O O . VAL B 1 150 ? -7.301 -36.611 514.086 1.00 44.47 150 VAL B O 1
ATOM 4820 N N . CYS B 1 151 ? -7.159 -38.603 513.034 1.00 35.14 151 CYS B N 1
ATOM 4821 C CA . CYS B 1 151 ? -6.614 -38.028 511.792 1.00 36.32 151 CYS B CA 1
ATOM 4822 C C . CYS B 1 151 ? -7.656 -37.144 511.111 1.00 35.71 151 CYS B C 1
ATOM 4823 O O . CYS B 1 151 ? -8.705 -37.625 510.685 1.00 32.68 151 CYS B O 1
ATOM 4826 N N . GLY B 1 152 ? -7.355 -35.858 510.965 1.00 35.60 152 GLY B N 1
ATOM 4827 C CA . GLY B 1 152 ? -8.364 -34.895 510.571 1.00 29.65 152 GLY B CA 1
ATOM 4828 C C . GLY B 1 152 ? -9.010 -35.145 509.213 1.00 28.06 152 GLY B C 1
ATOM 4829 O O . GLY B 1 152 ? -10.205 -34.808 509.032 1.00 24.67 152 GLY B O 1
ATOM 4830 N N . GLY B 1 153 ? -8.240 -35.720 508.261 1.00 22.48 153 GLY B N 1
ATOM 4831 C CA . GLY B 1 153 ? -8.649 -35.811 506.873 1.00 20.16 153 GLY B CA 1
ATOM 4832 C C . GLY B 1 153 ? -9.604 -37.000 506.607 1.00 18.15 153 GLY B C 1
ATOM 4833 O O . GLY B 1 153 ? -10.152 -37.159 505.472 1.00 15.29 153 GLY B O 1
ATOM 4834 N N . VAL B 1 154 ? -9.737 -37.873 507.602 1.00 17.89 154 VAL B N 1
ATOM 4835 C CA . VAL B 1 154 ? -10.639 -39.054 507.498 1.00 17.39 154 VAL B CA 1
ATOM 4836 C C . VAL B 1 154 ? -12.067 -38.598 507.236 1.00 16.24 154 VAL B C 1
ATOM 4837 O O . VAL B 1 154 ? -12.578 -37.627 507.867 1.00 16.31 154 VAL B O 1
ATOM 4841 N N . GLY B 1 155 ? -12.709 -39.273 506.281 1.00 14.39 155 GLY B N 1
ATOM 4842 C CA . GLY B 1 155 ? -14.053 -38.954 505.850 1.00 14.05 155 GLY B CA 1
ATOM 4843 C C . GLY B 1 155 ? -15.088 -39.589 506.707 1.00 13.35 155 GLY B C 1
ATOM 4844 O O . GLY B 1 155 ? -14.970 -40.748 507.102 1.00 12.89 155 GLY B O 1
ATOM 4845 N N . VAL B 1 156 ? -16.157 -38.844 506.945 1.00 13.98 156 VAL B N 1
ATOM 4846 C CA . VAL B 1 156 ? -17.313 -39.357 507.655 1.00 13.92 156 VAL B CA 1
ATOM 4847 C C . VAL B 1 156 ? -17.839 -40.647 506.941 1.00 15.68 156 VAL B C 1
ATOM 4848 O O . VAL B 1 156 ? -18.145 -41.622 507.621 1.00 15.77 156 VAL B O 1
ATOM 4852 N N . GLY B 1 157 ? -17.904 -40.610 505.607 1.00 14.48 157 GLY B N 1
ATOM 4853 C CA . GLY B 1 157 ? -18.568 -41.612 504.826 1.00 15.39 157 GLY B CA 1
ATOM 4854 C C . GLY B 1 157 ? -18.061 -43.021 505.183 1.00 15.45 157 GLY B C 1
ATOM 4855 O O . GLY B 1 157 ? -18.849 -43.889 505.516 1.00 15.54 157 GLY B O 1
ATOM 4856 N N . GLY B 1 158 ? -16.755 -43.255 505.061 1.00 14.00 158 GLY B N 1
ATOM 4857 C CA . GLY B 1 158 ? -16.229 -44.566 505.440 1.00 15.35 158 GLY B CA 1
ATOM 4858 C C . GLY B 1 158 ? -16.086 -44.775 506.960 1.00 14.24 158 GLY B C 1
ATOM 4859 O O . GLY B 1 158 ? -16.232 -45.874 507.472 1.00 15.62 158 GLY B O 1
ATOM 4860 N N . HIS B 1 159 ? -15.777 -43.723 507.681 1.00 13.36 159 HIS B N 1
ATOM 4861 C CA . HIS B 1 159 ? -15.418 -43.855 509.082 1.00 13.61 159 HIS B CA 1
ATOM 4862 C C . HIS B 1 159 ? -16.620 -44.319 509.962 1.00 16.24 159 HIS B C 1
ATOM 4863 O O . HIS B 1 159 ? -16.465 -45.229 510.792 1.00 16.54 159 HIS B O 1
ATOM 4870 N N . ILE B 1 160 ? -17.761 -43.682 509.819 1.00 14.17 160 ILE B N 1
ATOM 4871 C CA . ILE B 1 160 ? -18.826 -44.011 510.725 1.00 14.64 160 ILE B CA 1
ATOM 4872 C C . ILE B 1 160 ? -19.316 -45.468 510.530 1.00 16.13 160 ILE B C 1
ATOM 4873 O O . ILE B 1 160 ? -19.388 -46.232 511.525 1.00 15.02 160 ILE B O 1
ATOM 4878 N N . CYS B 1 161 ? -19.634 -45.869 509.307 1.00 14.83 161 CYS B N 1
ATOM 4879 C CA . CYS B 1 161 ? -20.250 -47.185 509.123 1.00 15.29 161 CYS B CA 1
ATOM 4880 C C . CYS B 1 161 ? -19.284 -48.318 509.425 1.00 16.34 161 CYS B C 1
ATOM 4881 O O . CYS B 1 161 ? -19.671 -49.448 509.587 1.00 14.64 161 CYS B O 1
ATOM 4884 N N . GLY B 1 162 ? -17.997 -48.012 509.442 1.00 17.22 162 GLY B N 1
ATOM 4885 C CA . GLY B 1 162 ? -16.946 -48.915 509.776 1.00 17.75 162 GLY B CA 1
ATOM 4886 C C . GLY B 1 162 ? -16.618 -49.032 511.248 1.00 18.86 162 GLY B C 1
ATOM 4887 O O . GLY B 1 162 ? -15.796 -49.858 511.581 1.00 17.68 162 GLY B O 1
ATOM 4888 N N . GLY B 1 163 ? -17.237 -48.261 512.107 1.00 16.57 163 GLY B N 1
ATOM 4889 C CA . GLY B 1 163 ? -17.010 -48.414 513.563 1.00 18.46 163 GLY B CA 1
ATOM 4890 C C . GLY B 1 163 ? -15.988 -47.468 514.171 1.00 18.91 163 GLY B C 1
ATOM 4891 O O . GLY B 1 163 ? -15.322 -47.824 515.137 1.00 20.39 163 GLY B O 1
ATOM 4892 N N . GLY B 1 164 ? -15.889 -46.240 513.668 1.00 17.48 164 GLY B N 1
ATOM 4893 C CA . GLY B 1 164 ? -14.857 -45.344 514.042 1.00 15.33 164 GLY B CA 1
ATOM 4894 C C . GLY B 1 164 ? -14.679 -45.183 515.545 1.00 18.33 164 GLY B C 1
ATOM 4895 O O . GLY B 1 164 ? -15.660 -45.198 516.297 1.00 19.34 164 GLY B O 1
ATOM 4896 N N . TYR B 1 165 ? -13.448 -44.992 515.992 1.00 17.90 165 TYR B N 1
ATOM 4897 C CA . TYR B 1 165 ? -13.176 -44.801 517.415 1.00 19.30 165 TYR B CA 1
ATOM 4898 C C . TYR B 1 165 ? -11.960 -43.903 517.497 1.00 19.82 165 TYR B C 1
ATOM 4899 O O . TYR B 1 165 ? -11.244 -43.676 516.500 1.00 19.49 165 TYR B O 1
ATOM 4908 N N . GLY B 1 166 ? -11.630 -43.467 518.710 1.00 19.30 166 GLY B N 1
ATOM 4909 C CA . GLY B 1 166 ? -10.415 -42.715 518.915 1.00 17.99 166 GLY B CA 1
ATOM 4910 C C . GLY B 1 166 ? -10.132 -42.455 520.366 1.00 19.35 166 GLY B C 1
ATOM 4911 O O . GLY B 1 166 ? -10.590 -43.208 521.232 1.00 16.93 166 GLY B O 1
ATOM 4912 N N . PRO B 1 167 ? -9.432 -41.376 520.648 1.00 21.49 167 PRO B N 1
ATOM 4913 C CA . PRO B 1 167 ? -9.036 -41.128 522.055 1.00 22.41 167 PRO B CA 1
ATOM 4914 C C . PRO B 1 167 ? -10.155 -40.967 523.080 1.00 20.95 167 PRO B C 1
ATOM 4915 O O . PRO B 1 167 ? -9.949 -41.314 524.200 1.00 23.32 167 PRO B O 1
ATOM 4919 N N . LEU B 1 168 ? -11.322 -40.513 522.704 1.00 20.22 168 LEU B N 1
ATOM 4920 C CA . LEU B 1 168 ? -12.467 -40.443 523.593 1.00 21.40 168 LEU B CA 1
ATOM 4921 C C . LEU B 1 168 ? -13.294 -41.723 523.741 1.00 22.00 168 LEU B C 1
ATOM 4922 O O . LEU B 1 168 ? -14.311 -41.710 524.511 1.00 21.78 168 LEU B O 1
ATOM 4927 N N . SER B 1 169 ? -12.883 -42.816 523.065 1.00 20.55 169 SER B N 1
ATOM 4928 C CA . SER B 1 169 ? -13.722 -44.034 523.041 1.00 20.47 169 SER B CA 1
ATOM 4929 C C . SER B 1 169 ? -13.757 -44.774 524.382 1.00 18.51 169 SER B C 1
ATOM 4930 O O . SER B 1 169 ? -14.846 -45.347 524.759 1.00 19.54 169 SER B O 1
ATOM 4933 N N . ARG B 1 170 ? -12.690 -44.681 525.157 1.00 20.28 170 ARG B N 1
ATOM 4934 C CA . ARG B 1 170 ? -12.746 -45.269 526.538 1.00 18.99 170 ARG B CA 1
ATOM 4935 C C . ARG B 1 170 ? -13.764 -44.536 527.397 1.00 23.35 170 ARG B C 1
ATOM 4936 O O . ARG B 1 170 ? -14.478 -45.145 528.212 1.00 21.57 170 ARG B O 1
ATOM 4944 N N . GLN B 1 171 ? -13.953 -43.245 527.100 1.00 23.38 171 GLN B N 1
ATOM 4945 C CA . GLN B 1 171 ? -14.879 -42.442 527.843 1.00 24.73 171 GLN B CA 1
ATOM 4946 C C . GLN B 1 171 ? -16.283 -42.540 527.298 1.00 22.14 171 GLN B C 1
ATOM 4947 O O . GLN B 1 171 ? -17.201 -42.670 528.068 1.00 20.22 171 GLN B O 1
ATOM 4953 N N . PHE B 1 172 ? -16.480 -42.531 525.967 1.00 21.21 172 PHE B N 1
ATOM 4954 C CA . PHE B 1 172 ? -17.849 -42.478 525.400 1.00 20.80 172 PHE B CA 1
ATOM 4955 C C . PHE B 1 172 ? -18.320 -43.581 524.446 1.00 19.84 172 PHE B C 1
ATOM 4956 O O . PHE B 1 172 ? -19.454 -43.624 524.057 1.00 23.49 172 PHE B O 1
ATOM 4964 N N . GLY B 1 173 ? -17.448 -44.484 524.082 1.00 20.95 173 GLY B N 1
ATOM 4965 C CA . GLY B 1 173 ? -17.778 -45.625 523.205 1.00 19.13 173 GLY B CA 1
ATOM 4966 C C . GLY B 1 173 ? -17.267 -45.373 521.769 1.00 18.42 173 GLY B C 1
ATOM 4967 O O . GLY B 1 173 ? -16.546 -44.406 521.509 1.00 17.81 173 GLY B O 1
ATOM 4968 N N . SER B 1 174 ? -17.772 -46.179 520.839 1.00 19.21 174 SER B N 1
ATOM 4969 C CA . SER B 1 174 ? -17.501 -46.015 519.397 1.00 20.75 174 SER B CA 1
ATOM 4970 C C . SER B 1 174 ? -18.422 -44.958 518.872 1.00 19.11 174 SER B C 1
ATOM 4971 O O . SER B 1 174 ? -19.584 -44.787 519.361 1.00 18.18 174 SER B O 1
ATOM 4974 N N . VAL B 1 175 ? -18.032 -44.288 517.794 1.00 17.96 175 VAL B N 1
ATOM 4975 C CA . VAL B 1 175 ? -19.079 -43.457 517.069 1.00 20.20 175 VAL B CA 1
ATOM 4976 C C . VAL B 1 175 ? -20.356 -44.178 516.732 1.00 19.96 175 VAL B C 1
ATOM 4977 O O . VAL B 1 175 ? -21.421 -43.563 516.693 1.00 19.58 175 VAL B O 1
ATOM 4981 N N . VAL B 1 176 ? -20.273 -45.493 516.502 1.00 18.48 176 VAL B N 1
ATOM 4982 C CA . VAL B 1 176 ? -21.505 -46.188 516.211 1.00 18.39 176 VAL B CA 1
ATOM 4983 C C . VAL B 1 176 ? -22.495 -46.323 517.351 1.00 18.48 176 VAL B C 1
ATOM 4984 O O . VAL B 1 176 ? -23.658 -46.592 517.098 1.00 17.73 176 VAL B O 1
ATOM 4988 N N . ASP B 1 177 ? -22.043 -46.119 518.560 1.00 18.75 177 ASP B N 1
ATOM 4989 C CA . ASP B 1 177 ? -22.933 -46.117 519.692 1.00 19.56 177 ASP B CA 1
ATOM 4990 C C . ASP B 1 177 ? -23.726 -44.835 519.753 1.00 24.02 177 ASP B C 1
ATOM 4991 O O . ASP B 1 177 ? -24.570 -44.742 520.667 1.00 21.72 177 ASP B O 1
ATOM 4996 N N . TYR B 1 178 ? -23.476 -43.873 518.813 1.00 17.97 178 TYR B N 1
ATOM 4997 C CA . TYR B 1 178 ? -24.257 -42.671 518.651 1.00 17.97 178 TYR B CA 1
ATOM 4998 C C . TYR B 1 178 ? -24.969 -42.606 517.350 1.00 18.92 178 TYR B C 1
ATOM 4999 O O . TYR B 1 178 ? -25.555 -41.545 516.989 1.00 19.34 178 TYR B O 1
ATOM 5008 N N . LEU B 1 179 ? -25.008 -43.739 516.633 1.00 18.17 179 LEU B N 1
ATOM 5009 C CA . LEU B 1 179 ? -25.643 -43.731 515.322 1.00 18.21 179 LEU B CA 1
ATOM 5010 C C . LEU B 1 179 ? -27.150 -44.026 515.496 1.00 20.50 179 LEU B C 1
ATOM 5011 O O . LEU B 1 179 ? -27.542 -45.131 515.806 1.00 19.40 179 LEU B O 1
ATOM 5016 N N . TYR B 1 180 ? -27.945 -43.055 515.127 1.00 19.24 180 TYR B N 1
ATOM 5017 C CA . TYR B 1 180 ? -29.397 -43.089 515.148 1.00 21.09 180 TYR B CA 1
ATOM 5018 C C . TYR B 1 180 ? -30.030 -43.508 513.841 1.00 20.51 180 TYR B C 1
ATOM 5019 O O . TYR B 1 180 ? -30.970 -44.296 513.793 1.00 22.78 180 TYR B O 1
ATOM 5028 N N . ALA B 1 181 ? -29.553 -42.970 512.747 1.00 18.73 181 ALA B N 1
ATOM 5029 C CA . ALA B 1 181 ? -30.105 -43.276 511.456 1.00 18.69 181 ALA B CA 1
ATOM 5030 C C . ALA B 1 181 ? -29.107 -43.068 510.335 1.00 17.68 181 ALA B C 1
ATOM 5031 O O . ALA B 1 181 ? -28.139 -42.359 510.487 1.00 15.78 181 ALA B O 1
ATOM 5033 N N . VAL B 1 182 ? -29.425 -43.603 509.186 1.00 17.77 182 VAL B N 1
ATOM 5034 C CA . VAL B 1 182 ? -28.676 -43.454 507.976 1.00 18.54 182 VAL B CA 1
ATOM 5035 C C . VAL B 1 182 ? -29.676 -43.290 506.837 1.00 19.51 182 VAL B C 1
ATOM 5036 O O . VAL B 1 182 ? -30.766 -43.898 506.843 1.00 19.51 182 VAL B O 1
ATOM 5040 N N . GLU B 1 183 ? -29.363 -42.448 505.880 1.00 17.36 183 GLU B N 1
ATOM 5041 C CA . GLU B 1 183 ? -30.047 -42.452 504.635 1.00 16.23 183 GLU B CA 1
ATOM 5042 C C . GLU B 1 183 ? -29.144 -43.109 503.651 1.00 18.23 183 GLU B C 1
ATOM 5043 O O . GLU B 1 183 ? -27.955 -42.731 503.559 1.00 16.18 183 GLU B O 1
ATOM 5049 N N . VAL B 1 184 ? -29.695 -44.043 502.857 1.00 17.62 184 VAL B N 1
ATOM 5050 C CA . VAL B 1 184 ? -28.880 -44.892 501.988 1.00 17.57 184 VAL B CA 1
ATOM 5051 C C . VAL B 1 184 ? -29.516 -45.039 500.628 1.00 17.36 184 VAL B C 1
ATOM 5052 O O . VAL B 1 184 ? -30.723 -45.279 500.532 1.00 20.09 184 VAL B O 1
ATOM 5056 N N . VAL B 1 185 ? -28.720 -44.887 499.577 1.00 17.26 185 VAL B N 1
ATOM 5057 C CA . VAL B 1 185 ? -29.171 -45.196 498.253 1.00 17.61 185 VAL B CA 1
ATOM 5058 C C . VAL B 1 185 ? -28.810 -46.673 497.936 1.00 20.58 185 VAL B C 1
ATOM 5059 O O . VAL B 1 185 ? -27.628 -47.013 497.837 1.00 19.71 185 VAL B O 1
ATOM 5063 N N . VAL B 1 186 ? -29.828 -47.499 497.712 1.00 18.88 186 VAL B N 1
ATOM 5064 C CA . VAL B 1 186 ? -29.663 -48.951 497.488 1.00 20.92 186 VAL B CA 1
ATOM 5065 C C . VAL B 1 186 ? -30.234 -49.270 496.107 1.00 20.94 186 VAL B C 1
ATOM 5066 O O . VAL B 1 186 ? -31.004 -48.457 495.561 1.00 19.79 186 VAL B O 1
ATOM 5070 N N . VAL B 1 187 ? -29.850 -50.427 495.565 1.00 20.93 187 VAL B N 1
ATOM 5071 C CA . VAL B 1 187 ? -30.289 -50.904 494.287 1.00 21.56 187 VAL B CA 1
ATOM 5072 C C . VAL B 1 187 ? -31.055 -52.171 494.519 1.00 23.61 187 VAL B C 1
ATOM 5073 O O . VAL B 1 187 ? -30.522 -53.105 495.100 1.00 23.89 187 VAL B O 1
ATOM 5077 N N . ASN B 1 188 ? -32.293 -52.231 494.007 1.00 25.33 188 ASN B N 1
ATOM 5078 C CA . ASN B 1 188 ? -33.118 -53.433 494.153 1.00 24.50 188 ASN B CA 1
ATOM 5079 C C . ASN B 1 188 ? -32.866 -54.475 493.068 1.00 23.20 188 ASN B C 1
ATOM 5080 O O . ASN B 1 188 ? -32.068 -54.263 492.199 1.00 21.64 188 ASN B O 1
ATOM 5085 N N . LYS B 1 189 ? -33.535 -55.651 493.144 1.00 28.57 189 LYS B N 1
ATOM 5086 C CA . LYS B 1 189 ? -33.345 -56.738 492.161 1.00 29.61 189 LYS B CA 1
ATOM 5087 C C . LYS B 1 189 ? -33.590 -56.292 490.754 1.00 26.65 189 LYS B C 1
ATOM 5088 O O . LYS B 1 189 ? -32.969 -56.794 489.835 1.00 32.33 189 LYS B O 1
ATOM 5094 N N . GLN B 1 190 ? -34.519 -55.353 490.577 1.00 28.36 190 GLN B N 1
ATOM 5095 C CA . GLN B 1 190 ? -34.884 -54.868 489.248 1.00 34.76 190 GLN B CA 1
ATOM 5096 C C . GLN B 1 190 ? -33.888 -53.853 488.711 1.00 32.29 190 GLN B C 1
ATOM 5097 O O . GLN B 1 190 ? -34.037 -53.366 487.602 1.00 31.52 190 GLN B O 1
ATOM 5103 N N . GLY B 1 191 ? -32.887 -53.476 489.501 1.00 29.20 191 GLY B N 1
ATOM 5104 C CA . GLY B 1 191 ? -31.886 -52.543 489.011 1.00 27.39 191 GLY B CA 1
ATOM 5105 C C . GLY B 1 191 ? -32.252 -51.078 489.260 1.00 25.59 191 GLY B C 1
ATOM 5106 O O . GLY B 1 191 ? -31.543 -50.215 488.801 1.00 30.18 191 GLY B O 1
ATOM 5107 N N . LYS B 1 192 ? -33.285 -50.792 490.033 1.00 24.49 192 LYS B N 1
ATOM 5108 C CA . LYS B 1 192 ? -33.649 -49.394 490.369 1.00 27.88 192 LYS B CA 1
ATOM 5109 C C . LYS B 1 192 ? -33.019 -48.903 491.691 1.00 24.71 192 LYS B C 1
ATOM 5110 O O . LYS B 1 192 ? -32.938 -49.624 492.682 1.00 25.63 192 LYS B O 1
ATOM 5116 N N . ALA B 1 193 ? -32.669 -47.638 491.714 1.00 26.48 193 ALA B N 1
ATOM 5117 C CA . ALA B 1 193 ? -32.098 -47.013 492.863 1.00 24.96 193 ALA B CA 1
ATOM 5118 C C . ALA B 1 193 ? -33.202 -46.531 493.716 1.00 27.57 193 ALA B C 1
ATOM 5119 O O . ALA B 1 193 ? -34.028 -45.865 493.233 1.00 33.91 193 ALA B O 1
ATOM 5121 N N . ARG B 1 194 ? -33.211 -46.849 494.998 1.00 24.16 194 ARG B N 1
ATOM 5122 C CA . ARG B 1 194 ? -34.170 -46.349 495.948 1.00 28.16 194 ARG B CA 1
ATOM 5123 C C . ARG B 1 194 ? -33.453 -45.666 497.127 1.00 26.80 194 ARG B C 1
ATOM 5124 O O . ARG B 1 194 ? -32.328 -46.004 497.455 1.00 26.11 194 ARG B O 1
ATOM 5132 N N . VAL B 1 195 ? -34.119 -44.743 497.776 1.00 24.31 195 VAL B N 1
ATOM 5133 C CA . VAL B 1 195 ? -33.637 -44.130 498.951 1.00 23.79 195 VAL B CA 1
ATOM 5134 C C . VAL B 1 195 ? -34.350 -44.642 500.161 1.00 26.65 195 VAL B C 1
ATOM 5135 O O . VAL B 1 195 ? -35.583 -44.587 500.225 1.00 27.36 195 VAL B O 1
ATOM 5139 N N . ILE B 1 196 ? -33.590 -45.080 501.163 1.00 24.93 196 ILE B N 1
ATOM 5140 C CA . ILE B 1 196 ? -34.137 -45.546 502.397 1.00 24.34 196 ILE B CA 1
ATOM 5141 C C . ILE B 1 196 ? -33.549 -44.759 503.561 1.00 26.74 196 ILE B C 1
ATOM 5142 O O . ILE B 1 196 ? -32.330 -44.596 503.660 1.00 23.07 196 ILE B O 1
ATOM 5147 N N . VAL B 1 197 ? -34.417 -44.301 504.458 1.00 23.46 197 VAL B N 1
ATOM 5148 C CA . VAL B 1 197 ? -34.007 -43.750 505.705 1.00 24.79 197 VAL B CA 1
ATOM 5149 C C . VAL B 1 197 ? -34.247 -44.848 506.733 1.00 26.22 197 VAL B C 1
ATOM 5150 O O . VAL B 1 197 ? -35.385 -45.273 506.909 1.00 29.42 197 VAL B O 1
ATOM 5154 N N . ALA B 1 198 ? -33.191 -45.285 507.396 1.00 20.36 198 ALA B N 1
ATOM 5155 C CA . ALA B 1 198 ? -33.243 -46.379 508.320 1.00 21.63 198 ALA B CA 1
ATOM 5156 C C . ALA B 1 198 ? -32.770 -45.994 509.674 1.00 22.28 198 ALA B C 1
ATOM 5157 O O . ALA B 1 198 ? -31.655 -45.488 509.827 1.00 21.01 198 ALA B O 1
ATOM 5159 N N . THR B 1 199 ? -33.647 -46.171 510.673 1.00 22.15 199 THR B N 1
ATOM 5160 C CA . THR B 1 199 ? -33.391 -45.797 512.023 1.00 26.49 199 THR B CA 1
ATOM 5161 C C . THR B 1 199 ? -33.252 -46.968 512.920 1.00 26.04 199 THR B C 1
ATOM 5162 O O . THR B 1 199 ? -33.655 -48.090 512.582 1.00 29.46 199 THR B O 1
ATOM 5166 N N . ARG B 1 200 ? -32.718 -46.687 514.079 1.00 22.99 200 ARG B N 1
ATOM 5167 C CA . ARG B 1 200 ? -32.582 -47.676 515.110 1.00 27.92 200 ARG B CA 1
ATOM 5168 C C . ARG B 1 200 ? -33.887 -47.992 515.940 1.00 31.63 200 ARG B C 1
ATOM 5169 O O . ARG B 1 200 ? -33.840 -48.823 516.834 1.00 33.97 200 ARG B O 1
ATOM 5177 N N . GLU B 1 201 ? -35.010 -47.373 515.589 1.00 35.79 201 GLU B N 1
ATOM 5178 C CA . GLU B 1 201 ? -36.283 -47.585 516.308 1.00 34.98 201 GLU B CA 1
ATOM 5179 C C . GLU B 1 201 ? -36.673 -49.029 516.106 1.00 37.35 201 GLU B C 1
ATOM 5180 O O . GLU B 1 201 ? -36.689 -49.532 514.976 1.00 30.73 201 GLU B O 1
ATOM 5186 N N . ARG B 1 202 ? -37.035 -49.676 517.212 1.00 43.84 202 ARG B N 1
ATOM 5187 C CA . ARG B 1 202 ? -37.211 -51.142 517.213 1.00 52.87 202 ARG B CA 1
ATOM 5188 C C . ARG B 1 202 ? -38.231 -51.562 516.176 1.00 44.66 202 ARG B C 1
ATOM 5189 O O . ARG B 1 202 ? -38.064 -52.595 515.540 1.00 54.38 202 ARG B O 1
ATOM 5197 N N . ASP B 1 203 ? -39.197 -50.676 515.961 1.00 44.66 203 ASP B N 1
ATOM 5198 C CA . ASP B 1 203 ? -40.305 -50.807 515.020 1.00 49.59 203 ASP B CA 1
ATOM 5199 C C . ASP B 1 203 ? -40.069 -50.302 513.584 1.00 44.39 203 ASP B C 1
ATOM 5200 O O . ASP B 1 203 ? -40.993 -50.312 512.752 1.00 39.93 203 ASP B O 1
ATOM 5205 N N . ASP B 1 204 ? -38.858 -49.824 513.281 1.00 38.03 204 ASP B N 1
ATOM 5206 C CA . ASP B 1 204 ? -38.554 -49.322 511.908 1.00 35.00 204 ASP B CA 1
ATOM 5207 C C . ASP B 1 204 ? -38.423 -50.543 511.037 1.00 26.48 204 ASP B C 1
ATOM 5208 O O . ASP B 1 204 ? -37.717 -51.462 511.404 1.00 27.44 204 ASP B O 1
ATOM 5213 N N . PRO B 1 205 ? -39.090 -50.569 509.901 1.00 26.83 205 PRO B N 1
ATOM 5214 C CA . PRO B 1 205 ? -39.019 -51.755 509.076 1.00 29.42 205 PRO B CA 1
ATOM 5215 C C . PRO B 1 205 ? -37.645 -51.966 508.399 1.00 32.63 205 PRO B C 1
ATOM 5216 O O . PRO B 1 205 ? -37.483 -52.956 507.746 1.00 28.95 205 PRO B O 1
ATOM 5220 N N . HIS B 1 206 ? -36.714 -51.007 508.494 1.00 27.07 206 HIS B N 1
ATOM 5221 C CA . HIS B 1 206 ? -35.399 -51.122 507.865 1.00 24.93 206 HIS B CA 1
ATOM 5222 C C . HIS B 1 206 ? -34.352 -50.987 508.933 1.00 25.77 206 HIS B C 1
ATOM 5223 O O . HIS B 1 206 ? -33.193 -50.659 508.686 1.00 24.88 206 HIS B O 1
ATOM 5230 N N . HIS B 1 207 ? -34.754 -51.308 510.135 1.00 22.99 207 HIS B N 1
ATOM 5231 C CA . HIS B 1 207 ? -33.907 -51.301 511.325 1.00 24.48 207 HIS B CA 1
ATOM 5232 C C . HIS B 1 207 ? -32.670 -52.186 511.105 1.00 20.88 207 HIS B C 1
ATOM 5233 O O . HIS B 1 207 ? -31.623 -51.888 511.700 1.00 20.93 207 HIS B O 1
ATOM 5240 N N . ASP B 1 208 ? -32.797 -53.204 510.247 1.00 22.01 208 ASP B N 1
ATOM 5241 C CA . ASP B 1 208 ? -31.688 -54.116 509.915 1.00 21.33 208 ASP B CA 1
ATOM 5242 C C . ASP B 1 208 ? -30.572 -53.404 509.136 1.00 20.55 208 ASP B C 1
ATOM 5243 O O . ASP B 1 208 ? -29.396 -53.649 509.376 1.00 18.83 208 ASP B O 1
ATOM 5248 N N . LEU B 1 209 ? -30.979 -52.526 508.222 1.00 22.03 209 LEU B N 1
ATOM 5249 C CA . LEU B 1 209 ? -30.097 -51.653 507.449 1.00 19.87 209 LEU B CA 1
ATOM 5250 C C . LEU B 1 209 ? -29.326 -50.713 508.335 1.00 19.85 209 LEU B C 1
ATOM 5251 O O . LEU B 1 209 ? -28.107 -50.572 508.177 1.00 19.85 209 LEU B O 1
ATOM 5256 N N . TRP B 1 210 ? -30.001 -50.069 509.284 1.00 22.47 210 TRP B N 1
ATOM 5257 C CA . TRP B 1 210 ? -29.373 -49.252 510.332 1.00 19.63 210 TRP B CA 1
ATOM 5258 C C . TRP B 1 210 ? -28.312 -50.125 511.045 1.00 20.00 210 TRP B C 1
ATOM 5259 O O . TRP B 1 210 ? -27.138 -49.723 511.213 1.00 18.38 210 TRP B O 1
ATOM 5270 N N . TRP B 1 211 ? -28.710 -51.334 511.493 1.00 17.40 211 TRP B N 1
ATOM 5271 C CA . TRP B 1 211 ? -27.790 -52.154 512.295 1.00 18.13 211 TRP B CA 1
ATOM 5272 C C . TRP B 1 211 ? -26.471 -52.440 511.516 1.00 16.35 211 TRP B C 1
ATOM 5273 O O . TRP B 1 211 ? -25.401 -52.417 512.085 1.00 17.04 211 TRP B O 1
ATOM 5284 N N . ALA B 1 212 ? -26.610 -52.721 510.240 1.00 16.37 212 ALA B N 1
ATOM 5285 C CA . ALA B 1 212 ? -25.482 -53.110 509.432 1.00 16.81 212 ALA B CA 1
ATOM 5286 C C . ALA B 1 212 ? -24.499 -51.929 509.293 1.00 15.53 212 ALA B C 1
ATOM 5287 O O . ALA B 1 212 ? -23.364 -52.140 508.954 1.00 15.31 212 ALA B O 1
ATOM 5289 N N . HIS B 1 213 ? -24.989 -50.691 509.414 1.00 14.71 213 HIS B N 1
ATOM 5290 C CA . HIS B 1 213 ? -24.139 -49.491 509.370 1.00 15.53 213 HIS B CA 1
ATOM 5291 C C . HIS B 1 213 ? -23.501 -49.122 510.708 1.00 16.69 213 HIS B C 1
ATOM 5292 O O . HIS B 1 213 ? -22.795 -48.099 510.815 1.00 16.30 213 HIS B O 1
ATOM 5299 N N . THR B 1 214 ? -23.659 -49.966 511.712 1.00 14.76 214 THR B N 1
ATOM 5300 C CA . THR B 1 214 ? -22.997 -49.766 513.002 1.00 15.90 214 THR B CA 1
ATOM 5301 C C . THR B 1 214 ? -21.739 -50.670 513.056 1.00 16.77 214 THR B C 1
ATOM 5302 O O . THR B 1 214 ? -21.390 -51.249 514.099 1.00 15.65 214 THR B O 1
ATOM 5306 N N . GLY B 1 215 ? -20.942 -50.641 511.970 1.00 16.32 215 GLY B N 1
ATOM 5307 C CA . GLY B 1 215 ? -19.737 -51.445 511.942 1.00 14.85 215 GLY B CA 1
ATOM 5308 C C . GLY B 1 215 ? -19.619 -52.358 510.746 1.00 16.33 215 GLY B C 1
ATOM 5309 O O . GLY B 1 215 ? -18.580 -53.045 510.607 1.00 17.37 215 GLY B O 1
ATOM 5310 N N . GLY B 1 216 ? -20.631 -52.432 509.854 1.00 14.81 216 GLY B N 1
ATOM 5311 C CA . GLY B 1 216 ? -20.469 -53.340 508.717 1.00 14.46 216 GLY B CA 1
ATOM 5312 C C . GLY B 1 216 ? -19.375 -52.930 507.716 1.00 15.17 216 GLY B C 1
ATOM 5313 O O . GLY B 1 216 ? -18.882 -53.738 506.925 1.00 15.32 216 GLY B O 1
ATOM 5314 N N . GLY B 1 217 ? -19.044 -51.644 507.688 1.00 14.65 217 GLY B N 1
ATOM 5315 C CA . GLY B 1 217 ? -18.055 -51.106 506.759 1.00 13.67 217 GLY B CA 1
ATOM 5316 C C . GLY B 1 217 ? -18.633 -50.588 505.480 1.00 13.30 217 GLY B C 1
ATOM 5317 O O . GLY B 1 217 ? -19.735 -50.967 505.012 1.00 14.26 217 GLY B O 1
ATOM 5318 N N . GLY B 1 218 ? -17.851 -49.697 504.858 1.00 15.29 218 GLY B N 1
ATOM 5319 C CA . GLY B 1 218 ? -18.230 -49.027 503.616 1.00 14.09 218 GLY B CA 1
ATOM 5320 C C . GLY B 1 218 ? -18.142 -49.907 502.407 1.00 14.27 218 GLY B C 1
ATOM 5321 O O . GLY B 1 218 ? -17.464 -50.971 502.429 1.00 14.69 218 GLY B O 1
ATOM 5322 N N . GLY B 1 219 ? -18.872 -49.465 501.368 1.00 14.31 219 GLY B N 1
ATOM 5323 C CA . GLY B 1 219 ? -18.846 -50.064 500.043 1.00 16.29 219 GLY B CA 1
ATOM 5324 C C . GLY B 1 219 ? -19.552 -51.411 499.922 1.00 15.24 219 GLY B C 1
ATOM 5325 O O . GLY B 1 219 ? -19.291 -52.148 498.974 1.00 15.33 219 GLY B O 1
ATOM 5326 N N . ASN B 1 220 ? -20.447 -51.707 500.888 1.00 16.97 220 ASN B N 1
ATOM 5327 C CA . ASN B 1 220 ? -21.158 -53.012 500.976 1.00 17.04 220 ASN B CA 1
ATOM 5328 C C . ASN B 1 220 ? -22.639 -52.910 500.635 1.00 16.96 220 ASN B C 1
ATOM 5329 O O . ASN B 1 220 ? -23.144 -53.703 499.828 1.00 18.48 220 ASN B O 1
ATOM 5334 N N . PHE B 1 221 ? -23.347 -51.946 501.220 1.00 15.64 221 PHE B N 1
ATOM 5335 C CA . PHE B 1 221 ? -24.833 -51.998 501.129 1.00 16.73 221 PHE B CA 1
ATOM 5336 C C . PHE B 1 221 ? -25.425 -51.052 500.154 1.00 17.21 221 PHE B C 1
ATOM 5337 O O . PHE B 1 221 ? -26.499 -51.293 499.638 1.00 18.70 221 PHE B O 1
ATOM 5345 N N . GLY B 1 222 ? -24.716 -49.985 499.826 1.00 16.46 222 GLY B N 1
ATOM 5346 C CA . GLY B 1 222 ? -25.345 -48.867 499.102 1.00 17.60 222 GLY B CA 1
ATOM 5347 C C . GLY B 1 222 ? -24.544 -47.597 499.458 1.00 15.54 222 GLY B C 1
ATOM 5348 O O . GLY B 1 222 ? -23.511 -47.720 500.114 1.00 15.02 222 GLY B O 1
ATOM 5349 N N . VAL B 1 223 ? -24.987 -46.471 498.943 1.00 14.21 223 VAL B N 1
ATOM 5350 C CA . VAL B 1 223 ? -24.327 -45.181 499.177 1.00 15.66 223 VAL B CA 1
ATOM 5351 C C . VAL B 1 223 ? -24.998 -44.465 500.375 1.00 14.29 223 VAL B C 1
ATOM 5352 O O . VAL B 1 223 ? -26.174 -44.039 500.276 1.00 15.72 223 VAL B O 1
ATOM 5356 N N . VAL B 1 224 ? -24.253 -44.317 501.467 1.00 13.65 224 VAL B N 1
ATOM 5357 C CA . VAL B 1 224 ? -24.707 -43.549 502.559 1.00 14.53 224 VAL B CA 1
ATOM 5358 C C . VAL B 1 224 ? -24.662 -42.082 502.159 1.00 16.05 224 VAL B C 1
ATOM 5359 O O . VAL B 1 224 ? -23.603 -41.567 501.799 1.00 14.51 224 VAL B O 1
ATOM 5363 N N . THR B 1 225 ? -25.830 -41.425 502.274 1.00 15.50 225 THR B N 1
ATOM 5364 C CA . THR B 1 225 ? -25.967 -40.001 501.955 1.00 16.55 225 THR B CA 1
ATOM 5365 C C . THR B 1 225 ? -26.089 -39.126 503.141 1.00 14.78 225 THR B C 1
ATOM 5366 O O . THR B 1 225 ? -25.841 -37.967 502.996 1.00 15.66 225 THR B O 1
ATOM 5370 N N . LYS B 1 226 ? -26.526 -39.641 504.275 1.00 15.67 226 LYS B N 1
ATOM 5371 C CA . LYS B 1 226 ? -26.656 -38.907 505.489 1.00 17.24 226 LYS B CA 1
ATOM 5372 C C . LYS B 1 226 ? -26.482 -39.869 506.677 1.00 17.74 226 LYS B C 1
ATOM 5373 O O . LYS B 1 226 ? -26.936 -40.993 506.622 1.00 18.15 226 LYS B O 1
ATOM 5379 N N . TYR B 1 227 ? -25.839 -39.383 507.721 1.00 14.71 227 TYR B N 1
ATOM 5380 C CA . TYR B 1 227 ? -25.819 -40.015 508.956 1.00 15.88 227 TYR B CA 1
ATOM 5381 C C . TYR B 1 227 ? -26.511 -39.094 509.952 1.00 18.34 227 TYR B C 1
ATOM 5382 O O . TYR B 1 227 ? -26.338 -37.870 509.901 1.00 17.50 227 TYR B O 1
ATOM 5391 N N . TRP B 1 228 ? -27.220 -39.690 510.903 1.00 19.27 228 TRP B N 1
ATOM 5392 C CA . TRP B 1 228 ? -27.798 -38.919 512.045 1.00 17.66 228 TRP B CA 1
ATOM 5393 C C . TRP B 1 228 ? -27.323 -39.473 513.350 1.00 15.90 228 TRP B C 1
ATOM 5394 O O . TRP B 1 228 ? -27.360 -40.696 513.605 1.00 18.66 228 TRP B O 1
ATOM 5405 N N . MET B 1 229 ? -26.805 -38.602 514.176 1.00 16.23 229 MET B N 1
ATOM 5406 C CA . MET B 1 229 ? -26.028 -38.979 515.364 1.00 18.59 229 MET B CA 1
ATOM 5407 C C . MET B 1 229 ? -26.727 -38.375 516.610 1.00 20.23 229 MET B C 1
ATOM 5408 O O . MET B 1 229 ? -27.088 -37.157 516.638 1.00 22.51 229 MET B O 1
ATOM 5413 N N . ARG B 1 230 ? -26.854 -39.190 517.635 1.00 19.35 230 ARG B N 1
ATOM 5414 C CA . ARG B 1 230 ? -27.358 -38.792 518.925 1.00 21.64 230 ARG B CA 1
ATOM 5415 C C . ARG B 1 230 ? -27.221 -39.896 519.992 1.00 24.35 230 ARG B C 1
ATOM 5416 O O . ARG B 1 230 ? -27.134 -41.084 519.680 1.00 23.43 230 ARG B O 1
ATOM 5424 N N . VAL B 1 231 ? -27.269 -39.459 521.248 1.00 26.14 231 VAL B N 1
ATOM 5425 C CA . VAL B 1 231 ? -27.298 -40.381 522.391 1.00 29.79 231 VAL B CA 1
ATOM 5426 C C . VAL B 1 231 ? -28.558 -41.250 522.332 1.00 30.55 231 VAL B C 1
ATOM 5427 O O . VAL B 1 231 ? -29.591 -40.841 521.818 1.00 28.40 231 VAL B O 1
ATOM 5431 N N . PRO B 1 232 ? -28.452 -42.513 522.762 1.00 32.86 232 PRO B N 1
ATOM 5432 C CA . PRO B 1 232 ? -29.683 -43.370 522.750 1.00 40.03 232 PRO B CA 1
ATOM 5433 C C . PRO B 1 232 ? -30.765 -42.964 523.829 1.00 41.84 232 PRO B C 1
ATOM 5434 O O . PRO B 1 232 ? -31.950 -43.083 523.554 1.00 44.72 232 PRO B O 1
ATOM 5438 N N . GLU B 1 233 ? -30.335 -42.436 524.979 1.00 43.07 233 GLU B N 1
ATOM 5439 C CA . GLU B 1 233 ? -31.230 -41.973 526.056 1.00 46.05 233 GLU B CA 1
ATOM 5440 C C . GLU B 1 233 ? -32.101 -40.782 525.640 1.00 46.51 233 GLU B C 1
ATOM 5441 O O . GLU B 1 233 ? -31.665 -39.891 524.922 1.00 36.08 233 GLU B O 1
ATOM 5447 N N . ASP B 1 234 ? -33.304 -40.728 526.199 1.00 50.62 234 ASP B N 1
ATOM 5448 C CA . ASP B 1 234 ? -34.190 -39.568 526.057 1.00 51.56 234 ASP B CA 1
ATOM 5449 C C . ASP B 1 234 ? -33.643 -38.409 526.882 1.00 49.04 234 ASP B C 1
ATOM 5450 O O . ASP B 1 234 ? -33.457 -38.534 528.083 1.00 54.69 234 ASP B O 1
ATOM 5455 N N . VAL B 1 235 ? -33.347 -37.286 526.252 1.00 42.56 235 VAL B N 1
ATOM 5456 C CA . VAL B 1 235 ? -32.760 -36.142 526.988 1.00 38.84 235 VAL B CA 1
ATOM 5457 C C . VAL B 1 235 ? -33.424 -34.877 526.546 1.00 36.19 235 VAL B C 1
ATOM 5458 O O . VAL B 1 235 ? -32.853 -33.776 526.629 1.00 42.47 235 VAL B O 1
ATOM 5462 N N . GLY B 1 236 ? -34.623 -35.038 526.020 1.00 35.20 236 GLY B N 1
ATOM 5463 C CA . GLY B 1 236 ? -35.329 -33.955 525.451 1.00 36.51 236 GLY B CA 1
ATOM 5464 C C . GLY B 1 236 ? -34.860 -33.590 524.073 1.00 40.32 236 GLY B C 1
ATOM 5465 O O . GLY B 1 236 ? -34.348 -34.436 523.336 1.00 36.12 236 GLY B O 1
ATOM 5466 N N . ARG B 1 237 ? -35.122 -32.334 523.722 1.00 40.40 237 ARG B N 1
ATOM 5467 C CA . ARG B 1 237 ? -34.839 -31.793 522.402 1.00 40.57 237 ARG B CA 1
ATOM 5468 C C . ARG B 1 237 ? -33.726 -30.740 522.460 1.00 37.83 237 ARG B C 1
ATOM 5469 O O . ARG B 1 237 ? -33.520 -29.999 521.522 1.00 42.56 237 ARG B O 1
ATOM 5477 N N . ASN B 1 238 ? -32.984 -30.728 523.551 1.00 34.72 238 ASN B N 1
ATOM 5478 C CA . ASN B 1 238 ? -31.879 -29.833 523.713 1.00 38.37 238 ASN B CA 1
ATOM 5479 C C . ASN B 1 238 ? -30.604 -30.344 522.921 1.00 36.02 238 ASN B C 1
ATOM 5480 O O . ASN B 1 238 ? -29.941 -31.271 523.393 1.00 34.93 238 ASN B O 1
ATOM 5485 N N . PRO B 1 239 ? -30.220 -29.675 521.808 1.00 35.78 239 PRO B N 1
ATOM 5486 C CA . PRO B 1 239 ? -29.108 -30.212 520.991 1.00 31.18 239 PRO B CA 1
ATOM 5487 C C . PRO B 1 239 ? -27.815 -30.346 521.763 1.00 33.62 239 PRO B C 1
ATOM 5488 O O . PRO B 1 239 ? -27.049 -31.300 521.552 1.00 25.89 239 PRO B O 1
ATOM 5492 N N . GLU B 1 240 ? -27.636 -29.493 522.769 1.00 27.61 240 GLU B N 1
ATOM 5493 C CA . GLU B 1 240 ? -26.486 -29.595 523.612 1.00 28.19 240 GLU B CA 1
ATOM 5494 C C . GLU B 1 240 ? -26.398 -30.797 524.512 1.00 28.68 240 GLU B C 1
ATOM 5495 O O . GLU B 1 240 ? -25.335 -31.012 525.093 1.00 28.93 240 GLU B O 1
ATOM 5501 N N . ARG B 1 241 ? -27.469 -31.570 524.646 1.00 28.73 241 ARG B N 1
ATOM 5502 C CA . ARG B 1 241 ? -27.426 -32.810 525.420 1.00 31.34 241 ARG B CA 1
ATOM 5503 C C . ARG B 1 241 ? -27.444 -34.024 524.526 1.00 28.16 241 ARG B C 1
ATOM 5504 O O . ARG B 1 241 ? -27.403 -35.164 524.996 1.00 30.91 241 ARG B O 1
ATOM 5512 N N . LEU B 1 242 ? -27.508 -33.806 523.228 1.00 26.76 242 LEU B N 1
ATOM 5513 C CA . LEU B 1 242 ? -27.740 -34.911 522.290 1.00 26.89 242 LEU B CA 1
ATOM 5514 C C . LEU B 1 242 ? -26.484 -35.657 521.842 1.00 23.78 242 LEU B C 1
ATOM 5515 O O . LEU B 1 242 ? -26.625 -36.695 521.192 1.00 27.63 242 LEU B O 1
ATOM 5520 N N . LEU B 1 243 ? -25.313 -35.200 522.279 1.00 21.56 243 LEU B N 1
ATOM 5521 C CA . LEU B 1 243 ? -24.061 -35.841 521.965 1.00 20.79 243 LEU B CA 1
ATOM 5522 C C . LEU B 1 243 ? -23.151 -35.602 523.091 1.00 23.05 243 LEU B C 1
ATOM 5523 O O . LEU B 1 243 ? -23.404 -34.680 523.846 1.00 24.62 243 LEU B O 1
ATOM 5528 N N . PRO B 1 244 ? -22.102 -36.433 523.258 1.00 23.04 244 PRO B N 1
ATOM 5529 C CA . PRO B 1 244 ? -21.226 -36.165 524.407 1.00 24.35 244 PRO B CA 1
ATOM 5530 C C . PRO B 1 244 ? -20.541 -34.802 524.400 1.00 26.64 244 PRO B C 1
ATOM 5531 O O . PRO B 1 244 ? -20.153 -34.285 523.313 1.00 21.23 244 PRO B O 1
ATOM 5535 N N . LYS B 1 245 ? -20.290 -34.306 525.616 1.00 25.89 245 LYS B N 1
ATOM 5536 C CA . LYS B 1 245 ? -19.598 -33.070 525.804 1.00 27.33 245 LYS B CA 1
ATOM 5537 C C . LYS B 1 245 ? -18.139 -33.408 525.807 1.00 26.28 245 LYS B C 1
ATOM 5538 O O . LYS B 1 245 ? -17.730 -34.300 526.549 1.00 29.20 245 LYS B O 1
ATOM 5544 N N . PRO B 1 246 ? -17.329 -32.743 524.942 1.00 23.45 246 PRO B N 1
ATOM 5545 C CA . PRO B 1 246 ? -15.915 -33.054 525.042 1.00 23.80 246 PRO B CA 1
ATOM 5546 C C . PRO B 1 246 ? -15.259 -32.450 526.317 1.00 24.91 246 PRO B C 1
ATOM 5547 O O . PRO B 1 246 ? -15.754 -31.481 526.828 1.00 26.57 246 PRO B O 1
ATOM 5551 N N . PRO B 1 247 ? -14.122 -32.956 526.724 1.00 28.91 247 PRO B N 1
ATOM 5552 C CA . PRO B 1 247 ? -13.384 -32.381 527.859 1.00 31.37 247 PRO B CA 1
ATOM 5553 C C . PRO B 1 247 ? -12.948 -30.978 527.547 1.00 31.56 247 PRO B C 1
ATOM 5554 O O . PRO B 1 247 ? -12.365 -30.747 526.484 1.00 31.64 247 PRO B O 1
ATOM 5558 N N . ALA B 1 248 ? -13.137 -30.055 528.479 1.00 27.93 248 ALA B N 1
ATOM 5559 C CA . ALA B 1 248 ? -12.697 -28.679 528.217 1.00 31.05 248 ALA B CA 1
ATOM 5560 C C . ALA B 1 248 ? -11.195 -28.593 527.952 1.00 26.79 248 ALA B C 1
ATOM 5561 O O . ALA B 1 248 ? -10.702 -27.827 527.130 1.00 25.06 248 ALA B O 1
ATOM 5563 N N . THR B 1 249 ? -10.451 -29.375 528.704 1.00 25.23 249 THR B N 1
ATOM 5564 C CA . THR B 1 249 ? -9.012 -29.437 528.552 1.00 23.70 249 THR B CA 1
ATOM 5565 C C . THR B 1 249 ? -8.484 -30.872 528.740 1.00 23.27 249 THR B C 1
ATOM 5566 O O . THR B 1 249 ? -9.147 -31.698 529.308 1.00 25.69 249 THR B O 1
ATOM 5570 N N . LEU B 1 250 ? -7.271 -31.104 528.236 1.00 27.89 250 LEU B N 1
ATOM 5571 C CA . LEU B 1 250 ? -6.578 -32.377 528.262 1.00 28.29 250 LEU B CA 1
ATOM 5572 C C . LEU B 1 250 ? -5.234 -32.171 528.880 1.00 27.26 250 LEU B C 1
ATOM 5573 O O . LEU B 1 250 ? -4.536 -31.206 528.548 1.00 30.13 250 LEU B O 1
ATOM 5578 N N . LEU B 1 251 ? -4.863 -33.091 529.770 1.00 25.42 251 LEU B N 1
ATOM 5579 C CA . LEU B 1 251 ? -3.514 -33.211 530.223 1.00 29.42 251 LEU B CA 1
ATOM 5580 C C . LEU B 1 251 ? -2.782 -34.251 529.370 1.00 28.88 251 LEU B C 1
ATOM 5581 O O . LEU B 1 251 ? -3.198 -35.395 529.282 1.00 29.18 251 LEU B O 1
ATOM 5586 N N . THR B 1 252 ? -1.692 -33.845 528.767 1.00 27.52 252 THR B N 1
ATOM 5587 C CA . THR B 1 252 ? -1.007 -34.616 527.764 1.00 32.48 252 THR B CA 1
ATOM 5588 C C . THR B 1 252 ? 0.420 -34.713 528.099 1.00 33.80 252 THR B C 1
ATOM 5589 O O . THR B 1 252 ? 1.001 -33.783 528.697 1.00 32.76 252 THR B O 1
ATOM 5593 N N . SER B 1 253 ? 1.008 -35.841 527.691 1.00 31.51 253 SER B N 1
ATOM 5594 C CA . SER B 1 253 ? 2.411 -36.046 527.836 1.00 31.10 253 SER B CA 1
ATOM 5595 C C . SER B 1 253 ? 2.892 -37.079 526.828 1.00 29.19 253 SER B C 1
ATOM 5596 O O . SER B 1 253 ? 2.205 -38.009 526.611 1.00 32.27 253 SER B O 1
ATOM 5599 N N . THR B 1 254 ? 4.066 -36.948 526.255 1.00 26.16 254 THR B N 1
ATOM 5600 C CA . THR B 1 254 ? 4.635 -38.006 525.400 1.00 30.57 254 THR B CA 1
ATOM 5601 C C . THR B 1 254 ? 5.914 -38.641 525.995 1.00 34.83 254 THR B C 1
ATOM 5602 O O . THR B 1 254 ? 6.980 -38.010 525.963 1.00 32.98 254 THR B O 1
ATOM 5606 N N . VAL B 1 255 ? 5.802 -39.892 526.499 1.00 31.17 255 VAL B N 1
ATOM 5607 C CA . VAL B 1 255 ? 6.994 -40.625 526.984 1.00 32.08 255 VAL B CA 1
ATOM 5608 C C . VAL B 1 255 ? 7.822 -41.099 525.822 1.00 32.89 255 VAL B C 1
ATOM 5609 O O . VAL B 1 255 ? 7.301 -41.705 524.908 1.00 33.71 255 VAL B O 1
ATOM 5613 N N . THR B 1 256 ? 9.112 -40.822 525.817 1.00 31.07 256 THR B N 1
ATOM 5614 C CA . THR B 1 256 ? 9.987 -41.198 524.702 1.00 32.77 256 THR B CA 1
ATOM 5615 C C . THR B 1 256 ? 10.971 -42.305 525.089 1.00 35.16 256 THR B C 1
ATOM 5616 O O . THR B 1 256 ? 11.419 -42.372 526.234 1.00 32.48 256 THR B O 1
ATOM 5620 N N . PHE B 1 257 ? 11.316 -43.162 524.145 1.00 31.09 257 PHE B N 1
ATOM 5621 C CA . PHE B 1 257 ? 12.172 -44.306 524.453 1.00 34.06 257 PHE B CA 1
ATOM 5622 C C . PHE B 1 257 ? 13.347 -44.332 523.524 1.00 36.05 257 PHE B C 1
ATOM 5623 O O . PHE B 1 257 ? 13.213 -44.132 522.331 1.00 41.41 257 PHE B O 1
ATOM 5631 N N . ASP B 1 258 ? 14.539 -44.582 524.068 1.00 35.83 258 ASP B N 1
ATOM 5632 C CA . ASP B 1 258 ? 15.732 -44.575 523.235 1.00 41.87 258 ASP B CA 1
ATOM 5633 C C . ASP B 1 258 ? 16.098 -46.015 522.804 1.00 40.47 258 ASP B C 1
ATOM 5634 O O . ASP B 1 258 ? 16.317 -46.904 523.669 1.00 36.73 258 ASP B O 1
ATOM 5639 N N . TRP B 1 259 ? 16.158 -46.244 521.494 1.00 40.63 259 TRP B N 1
ATOM 5640 C CA . TRP B 1 259 ? 16.402 -47.600 520.984 1.00 43.96 259 TRP B CA 1
ATOM 5641 C C . TRP B 1 259 ? 17.802 -48.083 521.395 1.00 43.94 259 TRP B C 1
ATOM 5642 O O . TRP B 1 259 ? 17.989 -49.267 521.615 1.00 50.87 259 TRP B O 1
ATOM 5653 N N . ALA B 1 260 ? 18.764 -47.181 521.511 1.00 45.72 260 ALA B N 1
ATOM 5654 C CA . ALA B 1 260 ? 20.144 -47.569 521.903 1.00 47.49 260 ALA B CA 1
ATOM 5655 C C . ALA B 1 260 ? 20.269 -48.270 523.274 1.00 42.31 260 ALA B C 1
ATOM 5656 O O . ALA B 1 260 ? 21.114 -49.138 523.439 1.00 46.15 260 ALA B O 1
ATOM 5658 N N . GLY B 1 261 ? 19.389 -47.991 524.221 1.00 39.63 261 GLY B N 1
ATOM 5659 C CA . GLY B 1 261 ? 19.403 -48.715 525.505 1.00 42.79 261 GLY B CA 1
ATOM 5660 C C . GLY B 1 261 ? 18.355 -49.802 525.624 1.00 48.32 261 GLY B C 1
ATOM 5661 O O . GLY B 1 261 ? 18.237 -50.467 526.657 1.00 48.62 261 GLY B O 1
ATOM 5662 N N . MET B 1 262 ? 17.589 -50.010 524.556 1.00 50.00 262 MET B N 1
ATOM 5663 C CA . MET B 1 262 ? 16.417 -50.839 524.649 1.00 49.99 262 MET B CA 1
ATOM 5664 C C . MET B 1 262 ? 16.815 -52.271 524.326 1.00 48.79 262 MET B C 1
ATOM 5665 O O . MET B 1 262 ? 16.598 -52.802 523.218 1.00 54.94 262 MET B O 1
ATOM 5670 N N . THR B 1 263 ? 17.390 -52.904 525.322 1.00 43.81 263 THR B N 1
ATOM 5671 C CA . THR B 1 263 ? 17.696 -54.330 525.214 1.00 43.25 263 THR B CA 1
ATOM 5672 C C . THR B 1 263 ? 16.425 -55.173 525.160 1.00 40.99 263 THR B C 1
ATOM 5673 O O . THR B 1 263 ? 15.352 -54.704 525.518 1.00 36.50 263 THR B O 1
ATOM 5677 N N . GLU B 1 264 ? 16.562 -56.448 524.811 1.00 36.23 264 GLU B N 1
ATOM 5678 C CA . GLU B 1 264 ? 15.415 -57.318 524.796 1.00 35.73 264 GLU B CA 1
ATOM 5679 C C . GLU B 1 264 ? 14.743 -57.375 526.143 1.00 36.15 264 GLU B C 1
ATOM 5680 O O . GLU B 1 264 ? 13.541 -57.368 526.223 1.00 31.87 264 GLU B O 1
ATOM 5686 N N . ALA B 1 265 ? 15.509 -57.435 527.237 1.00 35.03 265 ALA B N 1
ATOM 5687 C CA . ALA B 1 265 ? 14.886 -57.487 528.550 1.00 33.83 265 ALA B CA 1
ATOM 5688 C C . ALA B 1 265 ? 14.171 -56.206 528.857 1.00 29.26 265 ALA B C 1
ATOM 5689 O O . ALA B 1 265 ? 13.169 -56.247 529.515 1.00 30.03 265 ALA B O 1
ATOM 5691 N N . ALA B 1 266 ? 14.748 -55.063 528.482 1.00 30.36 266 ALA B N 1
ATOM 5692 C CA . ALA B 1 266 ? 14.092 -53.741 528.741 1.00 32.88 266 ALA B CA 1
ATOM 5693 C C . ALA B 1 266 ? 12.752 -53.632 527.916 1.00 29.39 266 ALA B C 1
ATOM 5694 O O . ALA B 1 266 ? 11.690 -53.324 528.430 1.00 29.97 266 ALA B O 1
ATOM 5696 N N . PHE B 1 267 ? 12.894 -53.895 526.623 1.00 33.29 267 PHE B N 1
ATOM 5697 C CA . PHE B 1 267 ? 11.742 -53.978 525.668 1.00 29.50 267 PHE B CA 1
ATOM 5698 C C . PHE B 1 267 ? 10.649 -54.819 526.188 1.00 26.07 267 PHE B C 1
ATOM 5699 O O . PHE B 1 267 ? 9.484 -54.404 526.365 1.00 26.00 267 PHE B O 1
ATOM 5707 N N . SER B 1 268 ? 11.010 -56.012 526.614 1.00 25.87 268 SER B N 1
ATOM 5708 C CA . SER B 1 268 ? 9.994 -56.916 527.057 1.00 26.38 268 SER B CA 1
ATOM 5709 C C . SER B 1 268 ? 9.318 -56.560 528.406 1.00 29.90 268 SER B C 1
ATOM 5710 O O . SER B 1 268 ? 8.076 -56.746 528.645 1.00 30.36 268 SER B O 1
ATOM 5713 N N . ARG B 1 269 ? 10.089 -55.997 529.329 1.00 28.34 269 ARG B N 1
ATOM 5714 C CA . ARG B 1 269 ? 9.479 -55.469 530.513 1.00 29.91 269 ARG B CA 1
ATOM 5715 C C . ARG B 1 269 ? 8.462 -54.350 530.128 1.00 23.56 269 ARG B C 1
ATOM 5716 O O . ARG B 1 269 ? 7.344 -54.294 530.624 1.00 25.99 269 ARG B O 1
ATOM 5724 N N . LEU B 1 270 ? 8.858 -53.484 529.242 1.00 25.22 270 LEU B N 1
ATOM 5725 C CA . LEU B 1 270 ? 7.913 -52.342 528.812 1.00 26.17 270 LEU B CA 1
ATOM 5726 C C . LEU B 1 270 ? 6.552 -52.880 528.304 1.00 25.77 270 LEU B C 1
ATOM 5727 O O . LEU B 1 270 ? 5.435 -52.511 528.773 1.00 27.86 270 LEU B O 1
ATOM 5732 N N . LEU B 1 271 ? 6.636 -53.829 527.373 1.00 27.19 271 LEU B N 1
ATOM 5733 C CA . LEU B 1 271 ? 5.388 -54.406 526.831 1.00 23.46 271 LEU B CA 1
ATOM 5734 C C . LEU B 1 271 ? 4.581 -55.159 527.827 1.00 24.63 271 LEU B C 1
ATOM 5735 O O . LEU B 1 271 ? 3.324 -54.995 527.876 1.00 22.38 271 LEU B O 1
ATOM 5740 N N . ARG B 1 272 ? 5.236 -55.896 528.751 1.00 24.47 272 ARG B N 1
ATOM 5741 C CA . ARG B 1 272 ? 4.488 -56.570 529.769 1.00 25.71 272 ARG B CA 1
ATOM 5742 C C . ARG B 1 272 ? 3.835 -55.572 530.725 1.00 24.21 272 ARG B C 1
ATOM 5743 O O . ARG B 1 272 ? 2.684 -55.763 531.116 1.00 30.51 272 ARG B O 1
ATOM 5751 N N . ASN B 1 273 ? 4.608 -54.572 531.184 1.00 24.29 273 ASN B N 1
ATOM 5752 C CA . ASN B 1 273 ? 4.060 -53.508 532.004 1.00 29.44 273 ASN B CA 1
ATOM 5753 C C . ASN B 1 273 ? 2.811 -52.867 531.345 1.00 24.42 273 ASN B C 1
ATOM 5754 O O . ASN B 1 273 ? 1.738 -52.735 531.937 1.00 23.97 273 ASN B O 1
ATOM 5759 N N . HIS B 1 274 ? 3.033 -52.386 530.142 1.00 28.49 274 HIS B N 1
ATOM 5760 C CA . HIS B 1 274 ? 1.944 -51.698 529.362 1.00 25.25 274 HIS B CA 1
ATOM 5761 C C . HIS B 1 274 ? 0.735 -52.617 529.226 1.00 22.62 274 HIS B C 1
ATOM 5762 O O . HIS B 1 274 ? -0.389 -52.251 529.522 1.00 21.83 274 HIS B O 1
ATOM 5769 N N . GLY B 1 275 ? 0.952 -53.902 528.911 1.00 24.50 275 GLY B N 1
ATOM 5770 C CA . GLY B 1 275 ? -0.187 -54.793 528.670 1.00 22.61 275 GLY B CA 1
ATOM 5771 C C . GLY B 1 275 ? -0.942 -55.132 529.917 1.00 26.57 275 GLY B C 1
ATOM 5772 O O . GLY B 1 275 ? -2.183 -55.136 529.934 1.00 25.04 275 GLY B O 1
ATOM 5773 N N . GLU B 1 276 ? -0.198 -55.420 531.000 1.00 28.92 276 GLU B N 1
ATOM 5774 C CA . GLU B 1 276 ? -0.864 -55.702 532.281 1.00 28.21 276 GLU B CA 1
ATOM 5775 C C . GLU B 1 276 ? -1.648 -54.454 532.699 1.00 24.01 276 GLU B C 1
ATOM 5776 O O . GLU B 1 276 ? -2.787 -54.570 533.171 1.00 29.29 276 GLU B O 1
ATOM 5782 N N . TRP B 1 277 ? -1.064 -53.272 532.491 1.00 25.31 277 TRP B N 1
ATOM 5783 C CA . TRP B 1 277 ? -1.786 -52.041 532.864 1.00 24.77 277 TRP B CA 1
ATOM 5784 C C . TRP B 1 277 ? -3.130 -51.999 532.156 1.00 23.15 277 TRP B C 1
ATOM 5785 O O . TRP B 1 277 ? -4.182 -51.846 532.809 1.00 24.43 277 TRP B O 1
ATOM 5796 N N . TYR B 1 278 ? -3.138 -52.231 530.821 1.00 26.74 278 TYR B N 1
ATOM 5797 C CA . TYR B 1 278 ? -4.412 -52.247 530.107 1.00 22.62 278 TYR B CA 1
ATOM 5798 C C . TYR B 1 278 ? -5.335 -53.359 530.502 1.00 25.24 278 TYR B C 1
ATOM 5799 O O . TYR B 1 278 ? -6.563 -53.191 530.498 1.00 23.37 278 TYR B O 1
ATOM 5808 N N . GLU B 1 279 ? -4.798 -54.526 530.898 1.00 24.92 279 GLU B N 1
ATOM 5809 C CA . GLU B 1 279 ? -5.696 -55.581 531.341 1.00 26.97 279 GLU B CA 1
ATOM 5810 C C . GLU B 1 279 ? -6.407 -55.164 532.608 1.00 25.37 279 GLU B C 1
ATOM 5811 O O . GLU B 1 279 ? -7.530 -55.531 532.819 1.00 25.23 279 GLU B O 1
ATOM 5817 N N . ARG B 1 280 ? -5.750 -54.365 533.449 1.00 28.08 280 ARG B N 1
ATOM 5818 C CA . ARG B 1 280 ? -6.351 -54.071 534.727 1.00 30.32 280 ARG B CA 1
ATOM 5819 C C . ARG B 1 280 ? -7.219 -52.847 534.661 1.00 29.08 280 ARG B C 1
ATOM 5820 O O . ARG B 1 280 ? -8.185 -52.758 535.377 1.00 29.90 280 ARG B O 1
ATOM 5828 N N . ASN B 1 281 ? -6.899 -51.911 533.770 1.00 29.36 281 ASN B N 1
ATOM 5829 C CA . ASN B 1 281 ? -7.564 -50.610 533.823 1.00 26.61 281 ASN B CA 1
ATOM 5830 C C . ASN B 1 281 ? -8.423 -50.209 532.600 1.00 29.68 281 ASN B C 1
ATOM 5831 O O . ASN B 1 281 ? -8.481 -49.019 532.247 1.00 25.92 281 ASN B O 1
ATOM 5836 N N . SER B 1 282 ? -9.148 -51.182 532.038 1.00 27.44 282 SER B N 1
ATOM 5837 C CA . SER B 1 282 ? -10.011 -50.947 530.853 1.00 26.34 282 SER B CA 1
ATOM 5838 C C . SER B 1 282 ? -11.422 -51.303 531.050 1.00 24.88 282 SER B C 1
ATOM 5839 O O . SER B 1 282 ? -12.202 -51.354 530.091 1.00 27.84 282 SER B O 1
ATOM 5842 N N . GLY B 1 283 ? -11.838 -51.434 532.297 1.00 24.44 283 GLY B N 1
ATOM 5843 C CA . GLY B 1 283 ? -13.248 -51.590 532.601 1.00 27.47 283 GLY B CA 1
ATOM 5844 C C . GLY B 1 283 ? -14.020 -50.272 532.445 1.00 26.70 283 GLY B C 1
ATOM 5845 O O . GLY B 1 283 ? -13.461 -49.169 532.606 1.00 27.59 283 GLY B O 1
ATOM 5846 N N . PRO B 1 284 ? -15.297 -50.368 532.124 1.00 29.45 284 PRO B N 1
ATOM 5847 C CA . PRO B 1 284 ? -16.148 -49.194 531.996 1.00 34.95 284 PRO B CA 1
ATOM 5848 C C . PRO B 1 284 ? -16.404 -48.375 533.273 1.00 37.16 284 PRO B C 1
ATOM 5849 O O . PRO B 1 284 ? -16.822 -47.226 533.156 1.00 33.86 284 PRO B O 1
ATOM 5853 N N . ASP B 1 285 ? -16.121 -48.916 534.450 1.00 37.68 285 ASP B N 1
ATOM 5854 C CA . ASP B 1 285 ? -16.206 -48.133 535.718 1.00 38.45 285 ASP B CA 1
ATOM 5855 C C . ASP B 1 285 ? -14.847 -47.698 536.239 1.00 37.07 285 ASP B C 1
ATOM 5856 O O . ASP B 1 285 ? -14.750 -47.165 537.330 1.00 37.57 285 ASP B O 1
ATOM 5861 N N . SER B 1 286 ? -13.798 -47.886 535.468 1.00 30.68 286 SER B N 1
ATOM 5862 C CA . SER B 1 286 ? -12.503 -47.454 535.876 1.00 32.31 286 SER B CA 1
ATOM 5863 C C . SER B 1 286 ? -12.445 -45.912 535.825 1.00 33.98 286 SER B C 1
ATOM 5864 O O . SER B 1 286 ? -13.096 -45.313 534.960 1.00 34.27 286 SER B O 1
ATOM 5867 N N . PRO B 1 287 ? -11.699 -45.276 536.772 1.00 34.80 287 PRO B N 1
ATOM 5868 C CA . PRO B 1 287 ? -11.358 -43.850 536.659 1.00 34.58 287 PRO B CA 1
ATOM 5869 C C . PRO B 1 287 ? -10.515 -43.554 535.410 1.00 34.76 287 PRO B C 1
ATOM 5870 O O . PRO B 1 287 ? -10.388 -42.390 534.984 1.00 37.37 287 PRO B O 1
ATOM 5874 N N . TYR B 1 288 ? -9.933 -44.613 534.847 1.00 33.12 288 TYR B N 1
ATOM 5875 C CA . TYR B 1 288 ? -9.110 -44.530 533.685 1.00 29.93 288 TYR B CA 1
ATOM 5876 C C . TYR B 1 288 ? -9.845 -44.519 532.305 1.00 24.91 288 TYR B C 1
ATOM 5877 O O . TYR B 1 288 ? -9.187 -44.501 531.257 1.00 24.80 288 TYR B O 1
ATOM 5886 N N . THR B 1 289 ? -11.144 -44.614 532.308 1.00 25.76 289 THR B N 1
ATOM 5887 C CA . THR B 1 289 ? -11.925 -44.395 531.096 1.00 27.31 289 THR B CA 1
ATOM 5888 C C . THR B 1 289 ? -11.669 -42.977 530.535 1.00 30.12 289 THR B C 1
ATOM 5889 O O . THR B 1 289 ? -11.826 -42.750 529.337 1.00 25.28 289 THR B O 1
ATOM 5893 N N . GLY B 1 290 ? -11.276 -42.034 531.386 1.00 29.25 290 GLY B N 1
ATOM 5894 C CA . GLY B 1 290 ? -10.818 -40.736 530.910 1.00 29.32 290 GLY B CA 1
ATOM 5895 C C . GLY B 1 290 ? -9.388 -40.598 530.450 1.00 26.26 290 GLY B C 1
ATOM 5896 O O . GLY B 1 290 ? -8.950 -39.496 530.178 1.00 28.46 290 GLY B O 1
ATOM 5897 N N . LEU B 1 291 ? -8.624 -41.687 530.369 1.00 23.83 291 LEU B N 1
ATOM 5898 C CA . LEU B 1 291 ? -7.257 -41.665 529.854 1.00 22.18 291 LEU B CA 1
ATOM 5899 C C . LEU B 1 291 ? -7.171 -42.509 528.562 1.00 22.51 291 LEU B C 1
ATOM 5900 O O . LEU B 1 291 ? -7.861 -43.547 528.427 1.00 22.41 291 LEU B O 1
ATOM 5905 N N . TRP B 1 292 ? -6.253 -42.086 527.697 1.00 22.67 292 TRP B N 1
ATOM 5906 C CA . TRP B 1 292 ? -5.884 -42.839 526.547 1.00 23.50 292 TRP B CA 1
ATOM 5907 C C . TRP B 1 292 ? -4.455 -42.664 526.271 1.00 23.13 292 TRP B C 1
ATOM 5908 O O . TRP B 1 292 ? -3.909 -41.595 526.462 1.00 23.12 292 TRP B O 1
ATOM 5919 N N . SER B 1 293 ? -3.831 -43.724 525.759 1.00 21.30 293 SER B N 1
ATOM 5920 C CA . SER B 1 293 ? -2.494 -43.689 525.252 1.00 23.67 293 SER B CA 1
ATOM 5921 C C . SER B 1 293 ? -2.371 -44.586 524.071 1.00 26.28 293 SER B C 1
ATOM 5922 O O . SER B 1 293 ? -3.239 -45.455 523.867 1.00 22.91 293 SER B O 1
ATOM 5925 N N . GLN B 1 294 ? -1.290 -44.368 523.324 1.00 23.91 294 GLN B N 1
ATOM 5926 C CA . GLN B 1 294 ? -0.790 -45.313 522.382 1.00 29.93 294 GLN B CA 1
ATOM 5927 C C . GLN B 1 294 ? 0.683 -45.544 522.448 1.00 26.37 294 GLN B C 1
ATOM 5928 O O . GLN B 1 294 ? 1.462 -44.643 522.292 1.00 28.17 294 GLN B O 1
ATOM 5934 N N . LEU B 1 295 ? 1.072 -46.801 522.619 1.00 25.12 295 LEU B N 1
ATOM 5935 C CA . LEU B 1 295 ? 2.505 -47.152 522.561 1.00 24.77 295 LEU B CA 1
ATOM 5936 C C . LEU B 1 295 ? 2.954 -47.376 521.113 1.00 24.13 295 LEU B C 1
ATOM 5937 O O . LEU B 1 295 ? 2.486 -48.325 520.429 1.00 21.10 295 LEU B O 1
ATOM 5942 N N . MET B 1 296 ? 3.854 -46.532 520.620 1.00 21.95 296 MET B N 1
ATOM 5943 C CA . MET B 1 296 ? 4.263 -46.526 519.262 1.00 22.20 296 MET B CA 1
ATOM 5944 C C . MET B 1 296 ? 5.668 -47.020 519.217 1.00 27.56 296 MET B C 1
ATOM 5945 O O . MET B 1 296 ? 6.605 -46.333 519.641 1.00 27.83 296 MET B O 1
ATOM 5950 N N . ILE B 1 297 ? 5.822 -48.243 518.695 1.00 27.72 297 ILE B N 1
ATOM 5951 C CA . ILE B 1 297 ? 7.111 -48.894 518.557 1.00 24.29 297 ILE B CA 1
ATOM 5952 C C . ILE B 1 297 ? 7.614 -48.882 517.130 1.00 24.27 297 ILE B C 1
ATOM 5953 O O . ILE B 1 297 ? 7.374 -49.849 516.360 1.00 21.69 297 ILE B O 1
ATOM 5958 N N . GLY B 1 298 ? 8.287 -47.787 516.731 1.00 21.68 298 GLY B N 1
ATOM 5959 C CA . GLY B 1 298 ? 8.676 -47.504 515.391 1.00 22.07 298 GLY B CA 1
ATOM 5960 C C . GLY B 1 298 ? 10.153 -47.161 515.268 1.00 26.96 298 GLY B C 1
ATOM 5961 O O . GLY B 1 298 ? 10.752 -46.735 516.240 1.00 30.53 298 GLY B O 1
ATOM 5962 N N . ASN B 1 299 ? 10.751 -47.338 514.101 1.00 27.68 299 ASN B N 1
ATOM 5963 C CA . ASN B 1 299 ? 12.083 -46.754 513.891 1.00 33.34 299 ASN B CA 1
ATOM 5964 C C . ASN B 1 299 ? 11.934 -45.216 513.703 1.00 41.03 299 ASN B C 1
ATOM 5965 O O . ASN B 1 299 ? 10.904 -44.739 513.248 1.00 39.66 299 ASN B O 1
ATOM 5970 N N . GLU B 1 300 ? 12.949 -44.443 514.080 1.00 48.47 300 GLU B N 1
ATOM 5971 C CA . GLU B 1 300 ? 12.891 -42.950 513.963 1.00 49.93 300 GLU B CA 1
ATOM 5972 C C . GLU B 1 300 ? 13.227 -42.597 512.550 1.00 42.11 300 GLU B C 1
ATOM 5973 O O . GLU B 1 300 ? 14.197 -43.100 512.019 1.00 44.99 300 GLU B O 1
ATOM 5979 N N . VAL B 1 301 ? 12.410 -41.767 511.930 1.00 42.42 301 VAL B N 1
ATOM 5980 C CA . VAL B 1 301 ? 12.576 -41.377 510.552 1.00 48.45 301 VAL B CA 1
ATOM 5981 C C . VAL B 1 301 ? 12.773 -39.852 510.570 1.00 55.03 301 VAL B C 1
ATOM 5982 O O . VAL B 1 301 ? 11.872 -39.138 511.022 1.00 47.03 301 VAL B O 1
ATOM 5986 N N . PRO B 1 302 ? 13.916 -39.351 510.061 1.00 60.23 302 PRO B N 1
ATOM 5987 C CA . PRO B 1 302 ? 14.141 -37.884 510.031 1.00 61.97 302 PRO B CA 1
ATOM 5988 C C . PRO B 1 302 ? 12.906 -36.966 509.783 1.00 55.92 302 PRO B C 1
ATOM 5989 O O . PRO B 1 302 ? 12.582 -36.161 510.647 1.00 53.64 302 PRO B O 1
ATOM 5993 N N . GLY B 1 303 ? 12.218 -37.076 508.652 1.00 62.21 303 GLY B N 1
ATOM 5994 C CA . GLY B 1 303 ? 11.172 -36.075 508.315 1.00 68.49 303 GLY B CA 1
ATOM 5995 C C . GLY B 1 303 ? 9.831 -36.079 509.072 1.00 73.93 303 GLY B C 1
ATOM 5996 O O . GLY B 1 303 ? 8.982 -35.228 508.805 1.00 70.59 303 GLY B O 1
ATOM 5997 N N . MET B 1 304 ? 9.640 -36.989 510.035 1.00 67.88 304 MET B N 1
ATOM 5998 C CA . MET B 1 304 ? 8.300 -37.452 510.414 1.00 60.99 304 MET B CA 1
ATOM 5999 C C . MET B 1 304 ? 8.145 -37.502 511.967 1.00 56.33 304 MET B C 1
ATOM 6000 O O . MET B 1 304 ? 8.650 -38.397 512.660 1.00 53.13 304 MET B O 1
ATOM 6005 N N . GLY B 1 305 ? 7.461 -36.504 512.527 1.00 53.11 305 GLY B N 1
ATOM 6006 C CA . GLY B 1 305 ? 7.341 -36.369 513.980 1.00 55.14 305 GLY B CA 1
ATOM 6007 C C . GLY B 1 305 ? 6.617 -37.515 514.705 1.00 52.68 305 GLY B C 1
ATOM 6008 O O . GLY B 1 305 ? 6.817 -37.694 515.898 1.00 54.38 305 GLY B O 1
ATOM 6009 N N . GLU B 1 306 ? 5.775 -38.271 513.984 1.00 48.82 306 GLU B N 1
ATOM 6010 C CA . GLU B 1 306 ? 4.994 -39.371 514.556 1.00 55.25 306 GLU B CA 1
ATOM 6011 C C . GLU B 1 306 ? 5.771 -40.708 514.517 1.00 50.85 306 GLU B C 1
ATOM 6012 O O . GLU B 1 306 ? 5.276 -41.742 514.987 1.00 47.11 306 GLU B O 1
ATOM 6018 N N . SER B 1 307 ? 6.982 -40.689 513.966 1.00 44.89 307 SER B N 1
ATOM 6019 C CA . SER B 1 307 ? 7.866 -41.870 514.004 1.00 44.30 307 SER B CA 1
ATOM 6020 C C . SER B 1 307 ? 8.586 -42.063 515.354 1.00 41.59 307 SER B C 1
ATOM 6021 O O . SER B 1 307 ? 8.391 -41.297 516.327 1.00 35.89 307 SER B O 1
ATOM 6024 N N . GLY B 1 308 ? 9.377 -43.133 515.413 1.00 38.66 308 GLY B N 1
ATOM 6025 C CA . GLY B 1 308 ? 10.180 -43.436 516.574 1.00 34.87 308 GLY B CA 1
ATOM 6026 C C . GLY B 1 308 ? 9.395 -44.180 517.610 1.00 33.93 308 GLY B C 1
ATOM 6027 O O . GLY B 1 308 ? 8.306 -44.721 517.354 1.00 28.35 308 GLY B O 1
ATOM 6028 N N . PHE B 1 309 ? 10.009 -44.253 518.777 1.00 25.20 309 PHE B N 1
ATOM 6029 C CA . PHE B 1 309 ? 9.586 -45.097 519.850 1.00 26.31 309 PHE B CA 1
ATOM 6030 C C . PHE B 1 309 ? 9.119 -44.150 520.953 1.00 28.02 309 PHE B C 1
ATOM 6031 O O . PHE B 1 309 ? 9.954 -43.499 521.628 1.00 29.64 309 PHE B O 1
ATOM 6039 N N . MET B 1 310 ? 7.814 -44.060 521.123 1.00 26.25 310 MET B N 1
ATOM 6040 C CA . MET B 1 310 ? 7.177 -43.158 522.040 1.00 24.95 310 MET B CA 1
ATOM 6041 C C . MET B 1 310 ? 5.783 -43.568 522.398 1.00 29.25 310 MET B C 1
ATOM 6042 O O . MET B 1 310 ? 5.147 -44.412 521.671 1.00 26.21 310 MET B O 1
ATOM 6047 N N . MET B 1 311 ? 5.275 -42.976 523.476 1.00 25.16 311 MET B N 1
ATOM 6048 C CA . MET B 1 311 ? 3.908 -43.175 523.943 1.00 26.50 311 MET B CA 1
ATOM 6049 C C . MET B 1 311 ? 3.195 -41.857 524.339 1.00 29.27 311 MET B C 1
ATOM 6050 O O . MET B 1 311 ? 3.328 -41.366 525.504 1.00 28.10 311 MET B O 1
ATOM 6055 N N . PRO B 1 312 ? 2.402 -41.311 523.409 1.00 28.07 312 PRO B N 1
ATOM 6056 C CA . PRO B 1 312 ? 1.568 -40.177 523.726 1.00 22.07 312 PRO B CA 1
ATOM 6057 C C . PRO B 1 312 ? 0.440 -40.571 524.678 1.00 24.06 312 PRO B C 1
ATOM 6058 O O . PRO B 1 312 ? -0.124 -41.703 524.585 1.00 26.83 312 PRO B O 1
ATOM 6062 N N . ILE B 1 313 ? 0.106 -39.708 525.625 1.00 19.35 313 ILE B N 1
ATOM 6063 C CA . ILE B 1 313 ? -0.918 -40.010 526.571 1.00 24.09 313 ILE B CA 1
ATOM 6064 C C . ILE B 1 313 ? -1.815 -38.792 526.675 1.00 23.37 313 ILE B C 1
ATOM 6065 O O . ILE B 1 313 ? -1.273 -37.687 526.652 1.00 30.32 313 ILE B O 1
ATOM 6070 N N . GLN B 1 314 ? -3.107 -38.959 526.892 1.00 25.45 314 GLN B N 1
ATOM 6071 C CA . GLN B 1 314 ? -3.957 -37.831 527.277 1.00 25.72 314 GLN B CA 1
ATOM 6072 C C . GLN B 1 314 ? -4.946 -38.223 528.287 1.00 27.92 314 GLN B C 1
ATOM 6073 O O . GLN B 1 314 ? -5.430 -39.357 528.255 1.00 25.79 314 GLN B O 1
ATOM 6079 N N . VAL B 1 315 ? -5.333 -37.274 529.162 1.00 23.67 315 VAL B N 1
ATOM 6080 C CA . VAL B 1 315 ? -6.404 -37.515 530.093 1.00 25.93 315 VAL B CA 1
ATOM 6081 C C . VAL B 1 315 ? -7.283 -36.293 530.211 1.00 25.78 315 VAL B C 1
ATOM 6082 O O . VAL B 1 315 ? -6.833 -35.154 530.087 1.00 27.68 315 VAL B O 1
ATOM 6086 N N . ASP B 1 316 ? -8.541 -36.579 530.396 1.00 27.34 316 ASP B N 1
ATOM 6087 C CA . ASP B 1 316 ? -9.527 -35.578 530.619 1.00 31.49 316 ASP B CA 1
ATOM 6088 C C . ASP B 1 316 ? -9.101 -34.729 531.836 1.00 34.63 316 ASP B C 1
ATOM 6089 O O . ASP B 1 316 ? -9.042 -35.250 532.927 1.00 31.09 316 ASP B O 1
ATOM 6094 N N . ALA B 1 317 ? -8.722 -33.469 531.609 1.00 33.48 317 ALA B N 1
ATOM 6095 C CA . ALA B 1 317 ? -8.298 -32.582 532.703 1.00 34.76 317 ALA B CA 1
ATOM 6096 C C . ALA B 1 317 ? -9.434 -31.888 533.466 1.00 35.86 317 ALA B C 1
ATOM 6097 O O . ALA B 1 317 ? -9.165 -31.133 534.380 1.00 37.82 317 ALA B O 1
ATOM 6099 N N . THR B 1 318 ? -10.691 -32.219 533.179 1.00 40.47 318 THR B N 1
ATOM 6100 C CA . THR B 1 318 ? -11.852 -31.837 534.014 1.00 45.55 318 THR B CA 1
ATOM 6101 C C . THR B 1 318 ? -11.783 -32.373 535.431 1.00 51.69 318 THR B C 1
ATOM 6102 O O . THR B 1 318 ? -12.303 -31.760 536.343 1.00 52.34 318 THR B O 1
ATOM 6106 N N . ARG B 1 319 ? -11.186 -33.549 535.567 1.00 56.13 319 ARG B N 1
ATOM 6107 C CA . ARG B 1 319 ? -11.274 -34.373 536.753 1.00 58.98 319 ARG B CA 1
ATOM 6108 C C . ARG B 1 319 ? -10.165 -33.898 537.727 1.00 52.75 319 ARG B C 1
ATOM 6109 O O . ARG B 1 319 ? -8.999 -33.613 537.332 1.00 47.01 319 ARG B O 1
ATOM 6117 N N . PRO B 1 320 ? -10.520 -33.756 538.995 1.00 53.88 320 PRO B N 1
ATOM 6118 C CA . PRO B 1 320 ? -9.496 -33.298 539.964 1.00 56.85 320 PRO B CA 1
ATOM 6119 C C . PRO B 1 320 ? -8.276 -34.266 540.049 1.00 51.98 320 PRO B C 1
ATOM 6120 O O . PRO B 1 320 ? -7.151 -33.822 540.237 1.00 49.24 320 PRO B O 1
ATOM 6124 N N . ASP B 1 321 ? -8.538 -35.559 539.846 1.00 50.13 321 ASP B N 1
ATOM 6125 C CA . ASP B 1 321 ? -7.532 -36.615 539.815 1.00 47.87 321 ASP B CA 1
ATOM 6126 C C . ASP B 1 321 ? -6.669 -36.697 538.539 1.00 45.44 321 ASP B C 1
ATOM 6127 O O . ASP B 1 321 ? -5.789 -37.554 538.466 1.00 36.92 321 ASP B O 1
ATOM 6132 N N . ALA B 1 322 ? -6.839 -35.787 537.563 1.00 41.73 322 ALA B N 1
ATOM 6133 C CA . ALA B 1 322 ? -6.237 -36.006 536.230 1.00 38.66 322 ALA B CA 1
ATOM 6134 C C . ALA B 1 322 ? -4.769 -36.236 536.264 1.00 33.54 322 ALA B C 1
ATOM 6135 O O . ALA B 1 322 ? -4.249 -37.199 535.642 1.00 29.87 322 ALA B O 1
ATOM 6137 N N . ARG B 1 323 ? -4.069 -35.318 536.932 1.00 33.26 323 ARG B N 1
ATOM 6138 C CA . ARG B 1 323 ? -2.615 -35.459 537.108 1.00 35.82 323 ARG B CA 1
ATOM 6139 C C . ARG B 1 323 ? -2.121 -36.800 537.761 1.00 32.65 323 ARG B C 1
ATOM 6140 O O . ARG B 1 323 ? -1.069 -37.368 537.391 1.00 28.89 323 ARG B O 1
ATOM 6148 N N . ARG B 1 324 ? -2.878 -37.259 538.715 1.00 34.27 324 ARG B N 1
ATOM 6149 C CA . ARG B 1 324 ? -2.536 -38.493 539.410 1.00 37.15 324 ARG B CA 1
ATOM 6150 C C . ARG B 1 324 ? -2.658 -39.642 538.409 1.00 36.05 324 ARG B C 1
ATOM 6151 O O . ARG B 1 324 ? -1.747 -40.456 538.318 1.00 33.55 324 ARG B O 1
ATOM 6159 N N . LEU B 1 325 ? -3.813 -39.707 537.726 1.00 35.16 325 LEU B N 1
ATOM 6160 C CA . LEU B 1 325 ? -4.089 -40.764 536.709 1.00 36.36 325 LEU B CA 1
ATOM 6161 C C . LEU B 1 325 ? -2.980 -40.858 535.689 1.00 31.70 325 LEU B C 1
ATOM 6162 O O . LEU B 1 325 ? -2.443 -41.923 535.397 1.00 31.58 325 LEU B O 1
ATOM 6167 N N . LEU B 1 326 ? -2.535 -39.712 535.220 1.00 32.04 326 LEU B N 1
ATOM 6168 C CA . LEU B 1 326 ? -1.478 -39.663 534.247 1.00 30.07 326 LEU B CA 1
ATOM 6169 C C . LEU B 1 326 ? -0.159 -40.212 534.777 1.00 34.29 326 LEU B C 1
ATOM 6170 O O . LEU B 1 326 ? 0.546 -40.965 534.093 1.00 29.60 326 LEU B O 1
ATOM 6175 N N . ASP B 1 327 ? 0.223 -39.781 535.993 1.00 29.89 327 ASP B N 1
ATOM 6176 C CA . ASP B 1 327 ? 1.488 -40.200 536.589 1.00 31.79 327 ASP B CA 1
ATOM 6177 C C . ASP B 1 327 ? 1.389 -41.679 536.913 1.00 23.90 327 ASP B C 1
ATOM 6178 O O . ASP B 1 327 ? 2.310 -42.376 536.749 1.00 27.16 327 ASP B O 1
ATOM 6183 N N . ALA B 1 328 ? 0.250 -42.130 537.389 1.00 26.71 328 ALA B N 1
ATOM 6184 C CA . ALA B 1 328 ? 0.115 -43.533 537.752 1.00 29.18 328 ALA B CA 1
ATOM 6185 C C . ALA B 1 328 ? 0.333 -44.421 536.506 1.00 34.10 328 ALA B C 1
ATOM 6186 O O . ALA B 1 328 ? 1.125 -45.349 536.513 1.00 31.71 328 ALA B O 1
ATOM 6188 N N . HIS B 1 329 ? -0.353 -44.053 535.393 1.00 36.54 329 HIS B N 1
ATOM 6189 C CA . HIS B 1 329 ? -0.166 -44.724 534.078 1.00 30.21 329 HIS B CA 1
ATOM 6190 C C . HIS B 1 329 ? 1.257 -44.771 533.629 1.00 26.53 329 HIS B C 1
ATOM 6191 O O . HIS B 1 329 ? 1.820 -45.865 533.331 1.00 25.91 329 HIS B O 1
ATOM 6198 N N . ILE B 1 330 ? 1.915 -43.627 533.628 1.00 25.72 330 ILE B N 1
ATOM 6199 C CA . ILE B 1 330 ? 3.297 -43.565 533.149 1.00 27.23 330 ILE B CA 1
ATOM 6200 C C . ILE B 1 330 ? 4.232 -44.456 533.995 1.00 35.22 330 ILE B C 1
ATOM 6201 O O . ILE B 1 330 ? 5.195 -45.081 533.446 1.00 27.91 330 ILE B O 1
ATOM 6206 N N . GLU B 1 331 ? 4.007 -44.444 535.320 1.00 31.30 331 GLU B N 1
ATOM 6207 C CA . GLU B 1 331 ? 4.950 -45.169 536.228 1.00 35.15 331 GLU B CA 1
ATOM 6208 C C . GLU B 1 331 ? 4.737 -46.677 536.029 1.00 32.35 331 GLU B C 1
ATOM 6209 O O . GLU B 1 331 ? 5.693 -47.421 535.921 1.00 28.34 331 GLU B O 1
ATOM 6215 N N . ALA B 1 332 ? 3.468 -47.102 536.000 1.00 33.18 332 ALA B N 1
ATOM 6216 C CA . ALA B 1 332 ? 3.153 -48.496 535.688 1.00 32.13 332 ALA B CA 1
ATOM 6217 C C . ALA B 1 332 ? 3.817 -48.933 534.390 1.00 32.04 332 ALA B C 1
ATOM 6218 O O . ALA B 1 332 ? 4.510 -49.997 534.345 1.00 30.91 332 ALA B O 1
ATOM 6220 N N . VAL B 1 333 ? 3.743 -48.079 533.348 1.00 31.01 333 VAL B N 1
ATOM 6221 C CA . VAL B 1 333 ? 4.364 -48.432 532.079 1.00 28.91 333 VAL B CA 1
ATOM 6222 C C . VAL B 1 333 ? 5.874 -48.511 532.114 1.00 31.64 333 VAL B C 1
ATOM 6223 O O . VAL B 1 333 ? 6.463 -49.406 531.490 1.00 29.84 333 VAL B O 1
ATOM 6227 N N . ILE B 1 334 ? 6.523 -47.527 532.738 1.00 32.42 334 ILE B N 1
ATOM 6228 C CA . ILE B 1 334 ? 7.976 -47.430 532.566 1.00 33.12 334 ILE B CA 1
ATOM 6229 C C . ILE B 1 334 ? 8.788 -48.068 533.736 1.00 33.27 334 ILE B C 1
ATOM 6230 O O . ILE B 1 334 ? 9.988 -48.079 533.657 1.00 34.42 334 ILE B O 1
ATOM 6235 N N . ASP B 1 335 ? 8.129 -48.541 534.779 1.00 35.05 335 ASP B N 1
ATOM 6236 C CA . ASP B 1 335 ? 8.817 -49.303 535.876 1.00 39.91 335 ASP B CA 1
ATOM 6237 C C . ASP B 1 335 ? 9.770 -50.376 535.345 1.00 42.46 335 ASP B C 1
ATOM 6238 O O . ASP B 1 335 ? 9.359 -51.275 534.628 1.00 34.09 335 ASP B O 1
ATOM 6243 N N . GLY B 1 336 ? 11.040 -50.256 535.698 1.00 39.92 336 GLY B N 1
ATOM 6244 C CA . GLY B 1 336 ? 12.064 -51.112 535.167 1.00 42.81 336 GLY B CA 1
ATOM 6245 C C . GLY B 1 336 ? 12.551 -50.849 533.777 1.00 41.53 336 GLY B C 1
ATOM 6246 O O . GLY B 1 336 ? 13.270 -51.682 533.226 1.00 44.04 336 GLY B O 1
ATOM 6247 N N . VAL B 1 337 ? 12.198 -49.733 533.159 1.00 37.28 337 VAL B N 1
ATOM 6248 C CA . VAL B 1 337 ? 12.622 -49.521 531.787 1.00 40.14 337 VAL B CA 1
ATOM 6249 C C . VAL B 1 337 ? 13.572 -48.310 531.746 1.00 45.57 337 VAL B C 1
ATOM 6250 O O . VAL B 1 337 ? 13.103 -47.180 531.667 1.00 42.83 337 VAL B O 1
ATOM 6254 N N . PRO B 1 338 ? 14.899 -48.549 531.799 1.00 49.81 338 PRO B N 1
ATOM 6255 C CA . PRO B 1 338 ? 15.819 -47.424 531.865 1.00 51.29 338 PRO B CA 1
ATOM 6256 C C . PRO B 1 338 ? 15.724 -46.411 530.744 1.00 47.84 338 PRO B C 1
ATOM 6257 O O . PRO B 1 338 ? 15.772 -45.229 531.031 1.00 49.01 338 PRO B O 1
ATOM 6261 N N . PRO B 1 339 ? 15.557 -46.838 529.485 1.00 46.51 339 PRO B N 1
ATOM 6262 C CA . PRO B 1 339 ? 15.642 -45.797 528.437 1.00 47.40 339 PRO B CA 1
ATOM 6263 C C . PRO B 1 339 ? 14.396 -44.875 528.241 1.00 40.62 339 PRO B C 1
ATOM 6264 O O . PRO B 1 339 ? 14.352 -44.158 527.247 1.00 51.31 339 PRO B O 1
ATOM 6268 N N . ALA B 1 340 ? 13.437 -44.884 529.161 1.00 35.40 340 ALA B N 1
ATOM 6269 C CA . ALA B 1 340 ? 12.256 -43.995 529.111 1.00 37.20 340 ALA B CA 1
ATOM 6270 C C . ALA B 1 340 ? 12.621 -42.581 529.489 1.00 39.29 340 ALA B C 1
ATOM 6271 O O . ALA B 1 340 ? 13.361 -42.431 530.438 1.00 38.00 340 ALA B O 1
ATOM 6273 N N . GLU B 1 341 ? 12.139 -41.566 528.749 1.00 40.90 341 GLU B N 1
ATOM 6274 C CA . GLU B 1 341 ? 12.270 -40.117 529.089 1.00 41.11 341 GLU B CA 1
ATOM 6275 C C . GLU B 1 341 ? 10.883 -39.552 529.253 1.00 44.54 341 GLU B C 1
ATOM 6276 O O . GLU B 1 341 ? 10.034 -39.682 528.337 1.00 35.59 341 GLU B O 1
ATOM 6282 N N . VAL B 1 342 ? 10.616 -38.944 530.397 1.00 35.03 342 VAL B N 1
ATOM 6283 C CA . VAL B 1 342 ? 9.279 -38.447 530.727 1.00 33.59 342 VAL B CA 1
ATOM 6284 C C . VAL B 1 342 ? 9.306 -36.923 530.851 1.00 43.08 342 VAL B C 1
ATOM 6285 O O . VAL B 1 342 ? 9.957 -36.409 531.746 1.00 41.23 342 VAL B O 1
ATOM 6289 N N . PRO B 1 343 ? 8.624 -36.191 529.958 1.00 41.68 343 PRO B N 1
ATOM 6290 C CA . PRO B 1 343 ? 8.676 -34.715 530.068 1.00 36.91 343 PRO B CA 1
ATOM 6291 C C . PRO B 1 343 ? 7.660 -34.203 531.050 1.00 36.75 343 PRO B C 1
ATOM 6292 O O . PRO B 1 343 ? 6.877 -34.994 531.591 1.00 37.61 343 PRO B O 1
ATOM 6296 N N . GLU B 1 344 ? 7.635 -32.887 531.284 1.00 32.90 344 GLU B N 1
ATOM 6297 C CA . GLU B 1 344 ? 6.574 -32.322 532.119 1.00 34.52 344 GLU B CA 1
ATOM 6298 C C . GLU B 1 344 ? 5.235 -32.375 531.336 1.00 30.88 344 GLU B C 1
ATOM 6299 O O . GLU B 1 344 ? 5.211 -32.094 530.183 1.00 31.91 344 GLU B O 1
ATOM 6305 N N . PRO B 1 345 ? 4.138 -32.713 531.993 1.00 33.83 345 PRO B N 1
ATOM 6306 C CA . PRO B 1 345 ? 2.853 -32.750 531.289 1.00 36.04 345 PRO B CA 1
ATOM 6307 C C . PRO B 1 345 ? 2.446 -31.333 530.872 1.00 40.95 345 PRO B C 1
ATOM 6308 O O . PRO B 1 345 ? 2.962 -30.367 531.435 1.00 42.15 345 PRO B O 1
ATOM 6312 N N . ILE B 1 346 ? 1.559 -31.236 529.892 1.00 35.54 346 ILE B N 1
ATOM 6313 C CA . ILE B 1 346 ? 1.084 -29.967 529.356 1.00 38.17 346 ILE B CA 1
ATOM 6314 C C . ILE B 1 346 ? -0.403 -30.050 529.283 1.00 36.44 346 ILE B C 1
ATOM 6315 O O . ILE B 1 346 ? -0.922 -31.046 528.773 1.00 33.95 346 ILE B O 1
ATOM 6320 N N . GLU B 1 347 ? -1.082 -29.023 529.789 1.00 32.59 347 GLU B N 1
ATOM 6321 C CA . GLU B 1 347 ? -2.504 -28.913 529.712 1.00 36.78 347 GLU B CA 1
ATOM 6322 C C . GLU B 1 347 ? -2.859 -28.231 528.407 1.00 38.57 347 GLU B C 1
ATOM 6323 O O . GLU B 1 347 ? -2.180 -27.281 528.028 1.00 42.43 347 GLU B O 1
ATOM 6329 N N . GLN B 1 348 ? -3.864 -28.746 527.683 1.00 37.29 348 GLN B N 1
ATOM 6330 C CA . GLN B 1 348 ? -4.271 -28.136 526.385 1.00 37.71 348 GLN B CA 1
ATOM 6331 C C . GLN B 1 348 ? -5.724 -28.112 526.249 1.00 28.54 348 GLN B C 1
ATOM 6332 O O . GLN B 1 348 ? -6.410 -29.042 526.627 1.00 29.08 348 GLN B O 1
ATOM 6338 N N . ARG B 1 349 ? -6.214 -27.062 525.616 1.00 29.83 349 ARG B N 1
ATOM 6339 C CA . ARG B 1 349 ? -7.648 -26.904 525.409 1.00 25.83 349 ARG B CA 1
ATOM 6340 C C . ARG B 1 349 ? -8.123 -27.824 524.295 1.00 23.38 349 ARG B C 1
ATOM 6341 O O . ARG B 1 349 ? -7.375 -28.131 523.377 1.00 19.17 349 ARG B O 1
ATOM 6349 N N . TRP B 1 350 ? -9.378 -28.227 524.381 1.00 22.93 350 TRP B N 1
ATOM 6350 C CA . TRP B 1 350 ? -10.023 -29.008 523.323 1.00 26.56 350 TRP B CA 1
ATOM 6351 C C . TRP B 1 350 ? -9.929 -28.245 522.017 1.00 26.35 350 TRP B C 1
ATOM 6352 O O . TRP B 1 350 ? -10.180 -27.038 521.956 1.00 23.33 350 TRP B O 1
ATOM 6363 N N . LEU B 1 351 ? -9.516 -28.942 520.980 1.00 25.78 351 LEU B N 1
ATOM 6364 C CA . LEU B 1 351 ? -9.352 -28.347 519.657 1.00 27.11 351 LEU B CA 1
ATOM 6365 C C . LEU B 1 351 ? -8.561 -27.033 519.622 1.00 30.01 351 LEU B C 1
ATOM 6366 O O . LEU B 1 351 ? -8.822 -26.219 518.760 1.00 24.52 351 LEU B O 1
ATOM 6371 N N . ALA B 1 352 ? -7.569 -26.854 520.513 1.00 29.58 352 ALA B N 1
ATOM 6372 C CA . ALA B 1 352 ? -6.779 -25.621 520.505 1.00 31.92 352 ALA B CA 1
ATOM 6373 C C . ALA B 1 352 ? -5.933 -25.488 519.240 1.00 39.96 352 ALA B C 1
ATOM 6374 O O . ALA B 1 352 ? -5.795 -24.391 518.743 1.00 36.65 352 ALA B O 1
ATOM 6376 N N . SER B 1 353 ? -5.339 -26.567 518.724 1.00 42.74 353 SER B N 1
ATOM 6377 C CA . SER B 1 353 ? -4.690 -26.491 517.384 1.00 50.10 353 SER B CA 1
ATOM 6378 C C . SER B 1 353 ? -5.607 -27.168 516.384 1.00 55.81 353 SER B C 1
ATOM 6379 O O . SER B 1 353 ? -6.085 -28.270 516.641 1.00 58.30 353 SER B O 1
ATOM 6382 N N . THR B 1 354 ? -5.901 -26.496 515.268 1.00 70.17 354 THR B N 1
ATOM 6383 C CA . THR B 1 354 ? -6.859 -27.031 514.278 1.00 81.80 354 THR B CA 1
ATOM 6384 C C . THR B 1 354 ? -6.417 -28.443 513.823 1.00 76.84 354 THR B C 1
ATOM 6385 O O . THR B 1 354 ? -5.218 -28.642 513.532 1.00 61.80 354 THR B O 1
ATOM 6389 N N . PRO B 1 355 ? -7.354 -29.434 513.853 1.00 74.54 355 PRO B N 1
ATOM 6390 C CA . PRO B 1 355 ? -6.884 -30.802 513.615 1.00 80.07 355 PRO B CA 1
ATOM 6391 C C . PRO B 1 355 ? -6.384 -30.965 512.171 1.00 78.64 355 PRO B C 1
ATOM 6392 O O . PRO B 1 355 ? -7.111 -30.626 511.245 1.00 66.19 355 PRO B O 1
ATOM 6396 N N . GLY B 1 356 ? -5.126 -31.396 512.019 1.00 89.55 356 GLY B N 1
ATOM 6397 C CA . GLY B 1 356 ? -4.560 -31.877 510.754 1.00 97.03 356 GLY B CA 1
ATOM 6398 C C . GLY B 1 356 ? -4.922 -31.110 509.491 1.00 111.04 356 GLY B C 1
ATOM 6399 O O . GLY B 1 356 ? -5.071 -29.887 509.530 1.00 125.60 356 GLY B O 1
ATOM 6400 N N . ARG B 1 357 ? -5.029 -31.844 508.376 1.00 110.05 357 ARG B N 1
ATOM 6401 C CA . ARG B 1 357 ? -5.451 -31.325 507.053 1.00 108.47 357 ARG B CA 1
ATOM 6402 C C . ARG B 1 357 ? -5.933 -32.505 506.176 1.00 94.50 357 ARG B C 1
ATOM 6403 O O . ARG B 1 357 ? -7.114 -32.582 505.802 1.00 78.36 357 ARG B O 1
ATOM 6411 N N . GLY B 1 358 ? -4.994 -33.411 505.870 1.00 82.76 358 GLY B N 1
ATOM 6412 C CA . GLY B 1 358 ? -5.180 -34.482 504.894 1.00 81.79 358 GLY B CA 1
ATOM 6413 C C . GLY B 1 358 ? -4.299 -34.287 503.659 1.00 76.56 358 GLY B C 1
ATOM 6414 O O . GLY B 1 358 ? -3.604 -33.283 503.519 1.00 76.95 358 GLY B O 1
ATOM 6415 N N . GLY B 1 359 ? -4.318 -35.279 502.775 1.00 70.79 359 GLY B N 1
ATOM 6416 C CA . GLY B 1 359 ? -3.617 -35.233 501.484 1.00 68.15 359 GLY B CA 1
ATOM 6417 C C . GLY B 1 359 ? -3.070 -36.601 501.088 1.00 59.36 359 GLY B C 1
ATOM 6418 O O . GLY B 1 359 ? -3.189 -37.578 501.844 1.00 52.31 359 GLY B O 1
ATOM 6419 N N . ARG B 1 360 ? -2.483 -36.687 499.898 1.00 45.07 360 ARG B N 1
ATOM 6420 C CA . ARG B 1 360 ? -1.930 -37.966 499.448 1.00 40.60 360 ARG B CA 1
ATOM 6421 C C . ARG B 1 360 ? -0.592 -38.199 500.142 1.00 40.48 360 ARG B C 1
ATOM 6422 O O . ARG B 1 360 ? 0.325 -37.391 500.020 1.00 38.27 360 ARG B O 1
ATOM 6430 N N . GLY B 1 361 ? -0.498 -39.309 500.854 1.00 33.19 361 GLY B N 1
ATOM 6431 C CA . GLY B 1 361 ? 0.704 -39.700 501.582 1.00 36.71 361 GLY B CA 1
ATOM 6432 C C . GLY B 1 361 ? 1.578 -40.710 500.857 1.00 35.80 361 GLY B C 1
ATOM 6433 O O . GLY B 1 361 ? 1.280 -41.084 499.714 1.00 34.82 361 GLY B O 1
ATOM 6434 N N . PRO B 1 362 ? 2.668 -41.162 501.523 1.00 35.70 362 PRO B N 1
ATOM 6435 C CA . PRO B 1 362 ? 3.500 -42.220 500.972 1.00 36.42 362 PRO B CA 1
ATOM 6436 C C . PRO B 1 362 ? 2.729 -43.540 501.013 1.00 29.14 362 PRO B C 1
ATOM 6437 O O . PRO B 1 362 ? 1.733 -43.630 501.711 1.00 30.48 362 PRO B O 1
ATOM 6441 N N . ALA B 1 363 ? 3.172 -44.499 500.225 1.00 24.01 363 ALA B N 1
ATOM 6442 C CA . ALA B 1 363 ? 2.640 -45.826 500.186 1.00 24.52 363 ALA B CA 1
ATOM 6443 C C . ALA B 1 363 ? 2.832 -46.507 501.540 1.00 23.99 363 ALA B C 1
ATOM 6444 O O . ALA B 1 363 ? 3.880 -46.398 502.179 1.00 23.46 363 ALA B O 1
ATOM 6446 N N . SER B 1 364 ? 1.814 -47.184 502.006 1.00 21.20 364 SER B N 1
ATOM 6447 C CA . SER B 1 364 ? 1.964 -47.958 503.230 1.00 20.39 364 SER B CA 1
ATOM 6448 C C . SER B 1 364 ? 1.079 -49.220 503.212 1.00 20.38 364 SER B C 1
ATOM 6449 O O . SER B 1 364 ? 0.169 -49.380 502.382 1.00 19.18 364 SER B O 1
ATOM 6452 N N . LYS B 1 365 ? 1.338 -50.073 504.183 1.00 18.65 365 LYS B N 1
ATOM 6453 C CA . LYS B 1 365 ? 0.527 -51.256 504.483 1.00 17.77 365 LYS B CA 1
ATOM 6454 C C . LYS B 1 365 ? 0.376 -51.408 506.026 1.00 19.67 365 LYS B C 1
ATOM 6455 O O . LYS B 1 365 ? 1.361 -51.401 506.800 1.00 20.08 365 LYS B O 1
ATOM 6461 N N . THR B 1 366 ? -0.867 -51.497 506.482 1.00 18.55 366 THR B N 1
ATOM 6462 C CA . THR B 1 366 ? -1.177 -51.690 507.868 1.00 18.48 366 THR B CA 1
ATOM 6463 C C . THR B 1 366 ? -1.929 -52.981 508.006 1.00 19.30 366 THR B C 1
ATOM 6464 O O . THR B 1 366 ? -2.836 -53.272 507.155 1.00 20.41 366 THR B O 1
ATOM 6468 N N . LYS B 1 367 ? -1.516 -53.800 508.968 1.00 16.67 367 LYS B N 1
ATOM 6469 C CA . LYS B 1 367 ? -2.233 -55.024 509.385 1.00 14.78 367 LYS B CA 1
ATOM 6470 C C . LYS B 1 367 ? -2.676 -54.822 510.766 1.00 17.73 367 LYS B C 1
ATOM 6471 O O . LYS B 1 367 ? -2.143 -53.925 511.418 1.00 20.85 367 LYS B O 1
ATOM 6477 N N . ALA B 1 368 ? -3.681 -55.562 511.248 1.00 18.24 368 ALA B N 1
ATOM 6478 C CA . ALA B 1 368 ? -4.334 -55.184 512.506 1.00 19.96 368 ALA B CA 1
ATOM 6479 C C . ALA B 1 368 ? -4.806 -56.387 513.293 1.00 19.96 368 ALA B C 1
ATOM 6480 O O . ALA B 1 368 ? -5.131 -57.425 512.664 1.00 19.86 368 ALA B O 1
ATOM 6482 N N . GLY B 1 369 ? -4.928 -56.221 514.618 1.00 19.98 369 GLY B N 1
ATOM 6483 C CA . GLY B 1 369 ? -5.718 -57.145 515.478 1.00 18.24 369 GLY B CA 1
ATOM 6484 C C . GLY B 1 369 ? -6.237 -56.531 516.758 1.00 19.17 369 GLY B C 1
ATOM 6485 O O . GLY B 1 369 ? -5.786 -55.493 517.209 1.00 22.25 369 GLY B O 1
ATOM 6486 N N . TYR B 1 370 ? -7.206 -57.190 517.365 1.00 17.90 370 TYR B N 1
ATOM 6487 C CA . TYR B 1 370 ? -7.731 -56.844 518.662 1.00 17.94 370 TYR B CA 1
ATOM 6488 C C . TYR B 1 370 ? -7.068 -57.687 519.754 1.00 19.11 370 TYR B C 1
ATOM 6489 O O . TYR B 1 370 ? -6.843 -58.903 519.560 1.00 17.95 370 TYR B O 1
ATOM 6498 N N . LEU B 1 371 ? -6.817 -57.043 520.882 1.00 20.59 371 LEU B N 1
ATOM 6499 C CA . LEU B 1 371 ? -6.340 -57.726 522.113 1.00 20.01 371 LEU B CA 1
ATOM 6500 C C . LEU B 1 371 ? -7.318 -57.618 523.243 1.00 21.77 371 LEU B C 1
ATOM 6501 O O . LEU B 1 371 ? -7.786 -56.502 523.611 1.00 19.53 371 LEU B O 1
ATOM 6506 N N . ARG B 1 372 ? -7.625 -58.776 523.828 1.00 22.27 372 ARG B N 1
ATOM 6507 C CA . ARG B 1 372 ? -8.441 -58.902 525.067 1.00 25.14 372 ARG B CA 1
ATOM 6508 C C . ARG B 1 372 ? -7.588 -59.018 526.337 1.00 25.37 372 ARG B C 1
ATOM 6509 O O . ARG B 1 372 ? -8.086 -58.752 527.408 1.00 27.43 372 ARG B O 1
ATOM 6517 N N . LYS B 1 373 ? -6.366 -59.448 526.173 1.00 23.29 373 LYS B N 1
ATOM 6518 C CA . LYS B 1 373 ? -5.334 -59.623 527.213 1.00 27.28 373 LYS B CA 1
ATOM 6519 C C . LYS B 1 373 ? -4.074 -59.199 526.520 1.00 24.95 373 LYS B C 1
ATOM 6520 O O . LYS B 1 373 ? -4.064 -59.060 525.282 1.00 24.16 373 LYS B O 1
ATOM 6526 N N . ARG B 1 374 ? -2.992 -58.992 527.281 1.00 25.38 374 ARG B N 1
ATOM 6527 C CA . ARG B 1 374 ? -1.747 -58.578 526.704 1.00 21.63 374 ARG B CA 1
ATOM 6528 C C . ARG B 1 374 ? -1.157 -59.557 525.750 1.00 23.64 374 ARG B C 1
ATOM 6529 O O . ARG B 1 374 ? -1.392 -60.771 525.868 1.00 24.14 374 ARG B O 1
ATOM 6537 N N . LEU B 1 375 ? -0.338 -59.036 524.828 1.00 22.47 375 LEU B N 1
ATOM 6538 C CA . LEU B 1 375 ? 0.469 -59.900 524.021 1.00 22.89 375 LEU B CA 1
ATOM 6539 C C . LEU B 1 375 ? 1.260 -60.895 524.972 1.00 27.45 375 LEU B C 1
ATOM 6540 O O . LEU B 1 375 ? 1.733 -60.480 526.052 1.00 24.29 375 LEU B O 1
ATOM 6545 N N . THR B 1 376 ? 1.458 -62.141 524.531 1.00 26.47 376 THR B N 1
ATOM 6546 C CA . THR B 1 376 ? 2.135 -63.140 525.362 1.00 27.04 376 THR B CA 1
ATOM 6547 C C . THR B 1 376 ? 3.606 -62.836 525.288 1.00 23.35 376 THR B C 1
ATOM 6548 O O . THR B 1 376 ? 4.085 -62.091 524.377 1.00 20.27 376 THR B O 1
ATOM 6552 N N . ASP B 1 377 ? 4.367 -63.469 526.187 1.00 22.08 377 ASP B N 1
ATOM 6553 C CA . ASP B 1 377 ? 5.834 -63.319 526.129 1.00 23.73 377 ASP B CA 1
ATOM 6554 C C . ASP B 1 377 ? 6.447 -63.747 524.781 1.00 21.77 377 ASP B C 1
ATOM 6555 O O . ASP B 1 377 ? 7.348 -63.098 524.249 1.00 23.30 377 ASP B O 1
ATOM 6560 N N . ARG B 1 378 ? 5.887 -64.781 524.166 1.00 21.83 378 ARG B N 1
ATOM 6561 C CA . ARG B 1 378 ? 6.371 -65.201 522.867 1.00 20.51 378 ARG B CA 1
ATOM 6562 C C . ARG B 1 378 ? 6.078 -64.165 521.774 1.00 21.06 378 ARG B C 1
ATOM 6563 O O . ARG B 1 378 ? 6.895 -63.956 520.894 1.00 19.89 378 ARG B O 1
ATOM 6571 N N . GLN B 1 379 ? 4.886 -63.584 521.823 1.00 20.54 379 GLN B N 1
ATOM 6572 C CA . GLN B 1 379 ? 4.489 -62.509 520.892 1.00 20.64 379 GLN B CA 1
ATOM 6573 C C . GLN B 1 379 ? 5.320 -61.266 521.081 1.00 22.00 379 GLN B C 1
ATOM 6574 O O . GLN B 1 379 ? 5.827 -60.700 520.100 1.00 22.10 379 GLN B O 1
ATOM 6580 N N . ILE B 1 380 ? 5.492 -60.879 522.363 1.00 21.49 380 ILE B N 1
ATOM 6581 C CA . ILE B 1 380 ? 6.351 -59.747 522.631 1.00 24.58 380 ILE B CA 1
ATOM 6582 C C . ILE B 1 380 ? 7.723 -59.990 521.995 1.00 21.88 380 ILE B C 1
ATOM 6583 O O . ILE B 1 380 ? 8.299 -59.125 521.384 1.00 21.67 380 ILE B O 1
ATOM 6588 N N . GLN B 1 381 ? 8.272 -61.193 522.160 1.00 24.62 381 GLN B N 1
ATOM 6589 C CA . GLN B 1 381 ? 9.569 -61.490 521.577 1.00 22.51 381 GLN B CA 1
ATOM 6590 C C . GLN B 1 381 ? 9.626 -61.516 520.102 1.00 21.85 381 GLN B C 1
ATOM 6591 O O . GLN B 1 381 ? 10.628 -61.197 519.528 1.00 21.39 381 GLN B O 1
ATOM 6597 N N . ALA B 1 382 ? 8.551 -61.939 519.442 1.00 22.35 382 ALA B N 1
ATOM 6598 C CA . ALA B 1 382 ? 8.465 -61.862 517.985 1.00 20.23 382 ALA B CA 1
ATOM 6599 C C . ALA B 1 382 ? 8.433 -60.343 517.546 1.00 19.51 382 ALA B C 1
ATOM 6600 O O . ALA B 1 382 ? 9.007 -59.975 516.528 1.00 20.04 382 ALA B O 1
ATOM 6602 N N . VAL B 1 383 ? 7.721 -59.511 518.278 1.00 17.97 383 VAL B N 1
ATOM 6603 C CA . VAL B 1 383 ? 7.771 -58.063 517.903 1.00 21.53 383 VAL B CA 1
ATOM 6604 C C . VAL B 1 383 ? 9.237 -57.545 517.939 1.00 21.50 383 VAL B C 1
ATOM 6605 O O . VAL B 1 383 ? 9.737 -56.942 516.990 1.00 21.11 383 VAL B O 1
ATOM 6609 N N . TYR B 1 384 ? 9.900 -57.863 519.048 1.00 24.35 384 TYR B N 1
ATOM 6610 C CA . TYR B 1 384 ? 11.333 -57.511 519.261 1.00 27.33 384 TYR B CA 1
ATOM 6611 C C . TYR B 1 384 ? 12.218 -58.006 518.143 1.00 22.82 384 TYR B C 1
ATOM 6612 O O . TYR B 1 384 ? 12.943 -57.229 517.542 1.00 24.66 384 TYR B O 1
ATOM 6621 N N . GLU B 1 385 ? 12.096 -59.260 517.797 1.00 24.72 385 GLU B N 1
ATOM 6622 C CA . GLU B 1 385 ? 12.914 -59.835 516.726 1.00 26.02 385 GLU B CA 1
ATOM 6623 C C . GLU B 1 385 ? 12.727 -59.147 515.408 1.00 24.90 385 GLU B C 1
ATOM 6624 O O . GLU B 1 385 ? 13.683 -58.772 514.747 1.00 24.76 385 GLU B O 1
ATOM 6630 N N . ASN B 1 386 ? 11.482 -58.970 514.982 1.00 22.42 386 ASN B N 1
ATOM 6631 C CA . ASN B 1 386 ? 11.271 -58.306 513.706 1.00 20.87 386 ASN B CA 1
ATOM 6632 C C . ASN B 1 386 ? 11.638 -56.813 513.729 1.00 21.79 386 ASN B C 1
ATOM 6633 O O . ASN B 1 386 ? 12.154 -56.314 512.775 1.00 25.34 386 ASN B O 1
ATOM 6638 N N . MET B 1 387 ? 11.363 -56.106 514.810 1.00 25.80 387 MET B N 1
ATOM 6639 C CA . MET B 1 387 ? 11.770 -54.643 514.906 1.00 27.78 387 MET B CA 1
ATOM 6640 C C . MET B 1 387 ? 13.295 -54.435 514.955 1.00 30.31 387 MET B C 1
ATOM 6641 O O . MET B 1 387 ? 13.772 -53.330 514.689 1.00 30.55 387 MET B O 1
ATOM 6646 N N . THR B 1 388 ? 14.046 -55.483 515.317 1.00 32.57 388 THR B N 1
ATOM 6647 C CA . THR B 1 388 ? 15.517 -55.426 515.271 1.00 31.56 388 THR B CA 1
ATOM 6648 C C . THR B 1 388 ? 16.081 -56.071 514.033 1.00 35.05 388 THR B C 1
ATOM 6649 O O . THR B 1 388 ? 17.290 -56.101 513.860 1.00 31.32 388 THR B O 1
ATOM 6653 N N . HIS B 1 389 ? 15.231 -56.531 513.106 1.00 27.60 389 HIS B N 1
ATOM 6654 C CA . HIS B 1 389 ? 15.681 -56.958 511.836 1.00 28.77 389 HIS B CA 1
ATOM 6655 C C . HIS B 1 389 ? 14.873 -56.264 510.801 1.00 33.54 389 HIS B C 1
ATOM 6656 O O . HIS B 1 389 ? 14.015 -56.881 510.128 1.00 29.02 389 HIS B O 1
ATOM 6663 N N . MET B 1 390 ? 15.177 -54.998 510.604 1.00 34.27 390 MET B N 1
ATOM 6664 C CA . MET B 1 390 ? 14.453 -54.220 509.604 1.00 34.15 390 MET B CA 1
ATOM 6665 C C . MET B 1 390 ? 15.364 -53.462 508.678 1.00 35.72 390 MET B C 1
ATOM 6666 O O . MET B 1 390 ? 15.084 -52.316 508.326 1.00 32.02 390 MET B O 1
ATOM 6671 N N . ASP B 1 391 ? 16.462 -54.110 508.269 1.00 32.80 391 ASP B N 1
ATOM 6672 C CA . ASP B 1 391 ? 17.355 -53.546 507.258 1.00 36.23 391 ASP B CA 1
ATOM 6673 C C . ASP B 1 391 ? 16.642 -53.199 505.960 1.00 35.11 391 ASP B C 1
ATOM 6674 O O . ASP B 1 391 ? 15.985 -54.024 505.350 1.00 37.50 391 ASP B O 1
ATOM 6679 N N . GLY B 1 392 ? 16.769 -51.946 505.568 1.00 35.43 392 GLY B N 1
ATOM 6680 C CA . GLY B 1 392 ? 16.212 -51.430 504.350 1.00 37.39 392 GLY B CA 1
ATOM 6681 C C . GLY B 1 392 ? 14.727 -51.119 504.409 1.00 33.33 392 GLY B C 1
ATOM 6682 O O . GLY B 1 392 ? 14.091 -50.986 503.389 1.00 33.34 392 GLY B O 1
ATOM 6683 N N . ILE B 1 393 ? 14.169 -51.051 505.593 1.00 30.95 393 ILE B N 1
ATOM 6684 C CA . ILE B 1 393 ? 12.758 -50.728 505.745 1.00 29.86 393 ILE B CA 1
ATOM 6685 C C . ILE B 1 393 ? 12.738 -49.238 506.114 1.00 29.45 393 ILE B C 1
ATOM 6686 O O . ILE B 1 393 ? 13.306 -48.848 507.107 1.00 27.64 393 ILE B O 1
ATOM 6691 N N . ASP B 1 394 ? 12.149 -48.381 505.282 1.00 26.79 394 ASP B N 1
ATOM 6692 C CA . ASP B 1 394 ? 11.940 -46.949 505.649 1.00 25.22 394 ASP B CA 1
ATOM 6693 C C . ASP B 1 394 ? 11.239 -46.681 506.945 1.00 26.22 394 ASP B C 1
ATOM 6694 O O . ASP B 1 394 ? 11.766 -45.966 507.757 1.00 26.65 394 ASP B O 1
ATOM 6699 N N . TYR B 1 395 ? 10.013 -47.205 507.134 1.00 23.26 395 TYR B N 1
ATOM 6700 C CA . TYR B 1 395 ? 9.245 -47.058 508.366 1.00 23.92 395 TYR B CA 1
ATOM 6701 C C . TYR B 1 395 ? 8.573 -48.444 508.609 1.00 23.11 395 TYR B C 1
ATOM 6702 O O . TYR B 1 395 ? 8.009 -49.025 507.670 1.00 22.48 395 TYR B O 1
ATOM 6711 N N . GLY B 1 396 ? 8.713 -48.930 509.823 1.00 20.98 396 GLY B N 1
ATOM 6712 C CA . GLY B 1 396 ? 8.025 -50.135 510.316 1.00 23.24 396 GLY B CA 1
ATOM 6713 C C . GLY B 1 396 ? 7.749 -49.937 511.783 1.00 24.78 396 GLY B C 1
ATOM 6714 O O . GLY B 1 396 ? 8.589 -49.340 512.513 1.00 24.11 396 GLY B O 1
ATOM 6715 N N . ALA B 1 397 ? 6.588 -50.405 512.254 1.00 21.00 397 ALA B N 1
ATOM 6716 C CA . ALA B 1 397 ? 6.197 -50.149 513.617 1.00 19.03 397 ALA B CA 1
ATOM 6717 C C . ALA B 1 397 ? 5.125 -51.053 514.056 1.00 18.79 397 ALA B C 1
ATOM 6718 O O . ALA B 1 397 ? 4.381 -51.602 513.188 1.00 19.21 397 ALA B O 1
ATOM 6720 N N . VAL B 1 398 ? 4.985 -51.131 515.358 1.00 18.40 398 VAL B N 1
ATOM 6721 C CA . VAL B 1 398 ? 3.858 -51.747 516.007 1.00 18.32 398 VAL B CA 1
ATOM 6722 C C . VAL B 1 398 ? 3.270 -50.697 516.933 1.00 20.89 398 VAL B C 1
ATOM 6723 O O . VAL B 1 398 ? 3.999 -50.109 517.764 1.00 22.12 398 VAL B O 1
ATOM 6727 N N . TRP B 1 399 ? 1.969 -50.438 516.806 1.00 18.30 399 TRP B N 1
ATOM 6728 C CA . TRP B 1 399 ? 1.232 -49.520 517.713 1.00 17.73 399 TRP B CA 1
ATOM 6729 C C . TRP B 1 399 ? 0.244 -50.251 518.516 1.00 19.21 399 TRP B C 1
ATOM 6730 O O . TRP B 1 399 ? -0.573 -51.087 517.953 1.00 21.44 399 TRP B O 1
ATOM 6741 N N . LEU B 1 400 ? 0.333 -50.059 519.839 1.00 17.85 400 LEU B N 1
ATOM 6742 C CA . LEU B 1 400 ? -0.634 -50.571 520.756 1.00 21.14 400 LEU B CA 1
ATOM 6743 C C . LEU B 1 400 ? -1.538 -49.434 521.268 1.00 22.86 400 LEU B C 1
ATOM 6744 O O . LEU B 1 400 ? -1.081 -48.493 521.936 1.00 22.32 400 LEU B O 1
ATOM 6749 N N . ILE B 1 401 ? -2.804 -49.490 520.861 1.00 20.88 401 ILE B N 1
ATOM 6750 C CA . ILE B 1 401 ? -3.736 -48.384 520.909 1.00 19.06 401 ILE B CA 1
ATOM 6751 C C . ILE B 1 401 ? -4.740 -48.640 521.964 1.00 21.16 401 ILE B C 1
ATOM 6752 O O . ILE B 1 401 ? -5.468 -49.606 521.835 1.00 19.25 401 ILE B O 1
ATOM 6757 N N . GLY B 1 402 ? -4.833 -47.743 522.985 1.00 19.30 402 GLY B N 1
ATOM 6758 C CA . GLY B 1 402 ? -5.808 -47.895 524.058 1.00 18.65 402 GLY B CA 1
ATOM 6759 C C . GLY B 1 402 ? -7.213 -48.011 523.550 1.00 19.91 402 GLY B C 1
ATOM 6760 O O . GLY B 1 402 ? -7.586 -47.224 522.683 1.00 19.73 402 GLY B O 1
ATOM 6761 N N . TYR B 1 403 ? -7.982 -48.957 524.100 1.00 17.55 403 TYR B N 1
ATOM 6762 C CA . TYR B 1 403 ? -9.392 -49.175 523.770 1.00 19.58 403 TYR B CA 1
ATOM 6763 C C . TYR B 1 403 ? -10.158 -49.687 525.003 1.00 20.80 403 TYR B C 1
ATOM 6764 O O . TYR B 1 403 ? -9.659 -49.545 526.115 1.00 22.49 403 TYR B O 1
ATOM 6773 N N . GLY B 1 404 ? -11.364 -50.204 524.824 1.00 22.26 404 GLY B N 1
ATOM 6774 C CA . GLY B 1 404 ? -12.236 -50.671 525.877 1.00 22.40 404 GLY B CA 1
ATOM 6775 C C . GLY B 1 404 ? -12.917 -49.513 526.562 1.00 23.41 404 GLY B C 1
ATOM 6776 O O . GLY B 1 404 ? -13.516 -48.634 525.921 1.00 22.22 404 GLY B O 1
ATOM 6777 N N . GLY B 1 405 ? -12.927 -49.540 527.890 1.00 20.35 405 GLY B N 1
ATOM 6778 C CA . GLY B 1 405 ? -13.694 -48.623 528.646 1.00 22.71 405 GLY B CA 1
ATOM 6779 C C . GLY B 1 405 ? -15.133 -48.744 528.358 1.00 20.60 405 GLY B C 1
ATOM 6780 O O . GLY B 1 405 ? -15.647 -49.846 528.256 1.00 23.87 405 GLY B O 1
ATOM 6781 N N . LYS B 1 406 ? -15.763 -47.590 528.133 1.00 21.17 406 LYS B N 1
ATOM 6782 C CA . LYS B 1 406 ? -17.156 -47.536 527.785 1.00 23.20 406 LYS B CA 1
ATOM 6783 C C . LYS B 1 406 ? -17.583 -48.251 526.497 1.00 20.98 406 LYS B C 1
ATOM 6784 O O . LYS B 1 406 ? -18.753 -48.587 526.337 1.00 19.29 406 LYS B O 1
ATOM 6790 N N . VAL B 1 407 ? -16.651 -48.528 525.602 1.00 19.57 407 VAL B N 1
ATOM 6791 C CA . VAL B 1 407 ? -16.994 -49.355 524.438 1.00 19.29 407 VAL B CA 1
ATOM 6792 C C . VAL B 1 407 ? -17.580 -50.691 524.945 1.00 19.45 407 VAL B C 1
ATOM 6793 O O . VAL B 1 407 ? -18.446 -51.291 524.320 1.00 16.55 407 VAL B O 1
ATOM 6797 N N . ASN B 1 408 ? -17.022 -51.161 526.049 1.00 20.67 408 ASN B N 1
ATOM 6798 C CA . ASN B 1 408 ? -17.375 -52.496 526.556 1.00 23.44 408 ASN B CA 1
ATOM 6799 C C . ASN B 1 408 ? -18.656 -52.641 527.361 1.00 26.95 408 ASN B C 1
ATOM 6800 O O . ASN B 1 408 ? -18.884 -53.660 527.952 1.00 32.56 408 ASN B O 1
ATOM 6805 N N . THR B 1 409 ? -19.565 -51.702 527.241 1.00 24.81 409 THR B N 1
ATOM 6806 C CA . THR B 1 409 ? -20.827 -51.796 527.911 1.00 28.73 409 THR B CA 1
ATOM 6807 C C . THR B 1 409 ? -21.842 -52.267 526.950 1.00 29.49 409 THR B C 1
ATOM 6808 O O . THR B 1 409 ? -22.981 -52.489 527.316 1.00 31.22 409 THR B O 1
ATOM 6812 N N . VAL B 1 410 ? -21.439 -52.470 525.702 1.00 27.32 410 VAL B N 1
ATOM 6813 C CA . VAL B 1 410 ? -22.410 -52.842 524.686 1.00 27.27 410 VAL B CA 1
ATOM 6814 C C . VAL B 1 410 ? -22.312 -54.333 524.399 1.00 22.97 410 VAL B C 1
ATOM 6815 O O . VAL B 1 410 ? -21.261 -54.865 524.365 1.00 26.14 410 VAL B O 1
ATOM 6819 N N . ASP B 1 411 ? -23.444 -54.953 524.166 1.00 23.89 411 ASP B N 1
ATOM 6820 C CA . ASP B 1 411 ? -23.508 -56.375 523.803 1.00 29.63 411 ASP B CA 1
ATOM 6821 C C . ASP B 1 411 ? -22.920 -56.630 522.383 1.00 26.99 411 ASP B C 1
ATOM 6822 O O . ASP B 1 411 ? -23.180 -55.853 521.423 1.00 23.66 411 ASP B O 1
ATOM 6827 N N . PRO B 1 412 ? -22.222 -57.742 522.218 1.00 26.82 412 PRO B N 1
ATOM 6828 C CA . PRO B 1 412 ? -21.610 -58.042 520.901 1.00 27.67 412 PRO B CA 1
ATOM 6829 C C . PRO B 1 412 ? -22.530 -58.007 519.715 1.00 24.39 412 PRO B C 1
ATOM 6830 O O . PRO B 1 412 ? -22.109 -57.602 518.599 1.00 21.71 412 PRO B O 1
ATOM 6834 N N . ALA B 1 413 ? -23.793 -58.369 519.923 1.00 22.97 413 ALA B N 1
ATOM 6835 C CA . ALA B 1 413 ? -24.766 -58.460 518.846 1.00 20.15 413 ALA B CA 1
ATOM 6836 C C . ALA B 1 413 ? -25.572 -57.152 518.642 1.00 18.62 413 ALA B C 1
ATOM 6837 O O . ALA B 1 413 ? -26.320 -57.027 517.662 1.00 19.15 413 ALA B O 1
ATOM 6839 N N . ALA B 1 414 ? -25.421 -56.180 519.537 1.00 20.39 414 ALA B N 1
ATOM 6840 C CA . ALA B 1 414 ? -26.233 -54.932 519.514 1.00 22.07 414 ALA B CA 1
ATOM 6841 C C . ALA B 1 414 ? -25.803 -53.927 518.443 1.00 21.83 414 ALA B C 1
ATOM 6842 O O . ALA B 1 414 ? -26.623 -53.096 518.012 1.00 20.69 414 ALA B O 1
ATOM 6844 N N . THR B 1 415 ? -24.587 -54.104 517.938 1.00 17.81 415 THR B N 1
ATOM 6845 C CA . THR B 1 415 ? -24.119 -53.364 516.759 1.00 18.26 415 THR B CA 1
ATOM 6846 C C . THR B 1 415 ? -23.409 -54.326 515.920 1.00 17.92 415 THR B C 1
ATOM 6847 O O . THR B 1 415 ? -23.274 -55.467 516.347 1.00 19.68 415 THR B O 1
ATOM 6851 N N . ALA B 1 416 ? -22.959 -53.915 514.733 1.00 18.38 416 ALA B N 1
ATOM 6852 C CA . ALA B 1 416 ? -22.217 -54.797 513.868 1.00 17.86 416 ALA B CA 1
ATOM 6853 C C . ALA B 1 416 ? -20.727 -55.065 514.335 1.00 20.65 416 ALA B C 1
ATOM 6854 O O . ALA B 1 416 ? -20.118 -55.986 513.804 1.00 19.31 416 ALA B O 1
ATOM 6856 N N . LEU B 1 417 ? -20.185 -54.287 515.311 1.00 20.47 417 LEU B N 1
ATOM 6857 C CA . LEU B 1 417 ? -18.893 -54.494 515.917 1.00 20.07 417 LEU B CA 1
ATOM 6858 C C . LEU B 1 417 ? -18.975 -55.610 516.947 1.00 20.69 417 LEU B C 1
ATOM 6859 O O . LEU B 1 417 ? -19.610 -55.399 518.010 1.00 20.61 417 LEU B O 1
ATOM 6864 N N . PRO B 1 418 ? -18.364 -56.792 516.681 1.00 20.67 418 PRO B N 1
ATOM 6865 C CA . PRO B 1 418 ? -18.467 -57.879 517.686 1.00 21.36 418 PRO B CA 1
ATOM 6866 C C . PRO B 1 418 ? -17.554 -57.799 518.893 1.00 22.58 418 PRO B C 1
ATOM 6867 O O . PRO B 1 418 ? -17.850 -58.429 519.891 1.00 22.87 418 PRO B O 1
ATOM 6871 N N . GLN B 1 419 ? -16.484 -57.020 518.828 1.00 20.78 419 GLN B N 1
ATOM 6872 C CA . GLN B 1 419 ? -15.444 -56.982 519.848 1.00 19.03 419 GLN B CA 1
ATOM 6873 C C . GLN B 1 419 ? -15.787 -55.976 520.947 1.00 21.05 419 GLN B C 1
ATOM 6874 O O . GLN B 1 419 ? -15.608 -54.738 520.797 1.00 20.57 419 GLN B O 1
ATOM 6880 N N . ARG B 1 420 ? -16.395 -56.478 522.026 1.00 20.40 420 ARG B N 1
ATOM 6881 C CA . ARG B 1 420 ? -16.883 -55.638 523.092 1.00 19.36 420 ARG B CA 1
ATOM 6882 C C . ARG B 1 420 ? -16.232 -55.966 524.419 1.00 21.40 420 ARG B C 1
ATOM 6883 O O . ARG B 1 420 ? -16.775 -55.597 525.483 1.00 23.40 420 ARG B O 1
ATOM 6891 N N . ASP B 1 421 ? -15.053 -56.586 524.393 1.00 20.61 421 ASP B N 1
ATOM 6892 C CA . ASP B 1 421 ? -14.272 -56.741 525.630 1.00 25.39 421 ASP B CA 1
ATOM 6893 C C . ASP B 1 421 ? -12.797 -56.620 525.423 1.00 24.80 421 ASP B C 1
ATOM 6894 O O . ASP B 1 421 ? -11.999 -57.133 526.230 1.00 27.54 421 ASP B O 1
ATOM 6899 N N . ALA B 1 422 ? -12.395 -55.874 524.387 1.00 20.36 422 ALA B N 1
ATOM 6900 C CA . ALA B 1 422 ? -11.013 -55.706 524.085 1.00 19.61 422 ALA B CA 1
ATOM 6901 C C . ALA B 1 422 ? -10.462 -54.554 524.908 1.00 18.45 422 ALA B C 1
ATOM 6902 O O . ALA B 1 422 ? -11.159 -53.735 525.408 1.00 20.99 422 ALA B O 1
ATOM 6904 N N . ILE B 1 423 ? -9.186 -54.577 525.076 1.00 19.90 423 ILE B N 1
ATOM 6905 C CA . ILE B 1 423 ? -8.455 -53.562 525.836 1.00 23.22 423 ILE B CA 1
ATOM 6906 C C . ILE B 1 423 ? -7.582 -52.726 524.952 1.00 21.10 423 ILE B C 1
ATOM 6907 O O . ILE B 1 423 ? -7.315 -51.562 525.325 1.00 22.60 423 ILE B O 1
ATOM 6912 N N . LEU B 1 424 ? -7.125 -53.303 523.815 1.00 18.57 424 LEU B N 1
ATOM 6913 C CA . LEU B 1 424 ? -6.212 -52.662 522.898 1.00 18.21 424 LEU B CA 1
ATOM 6914 C C . LEU B 1 424 ? -6.532 -53.002 521.423 1.00 19.00 424 LEU B C 1
ATOM 6915 O O . LEU B 1 424 ? -6.970 -54.102 521.122 1.00 17.29 424 LEU B O 1
ATOM 6920 N N . LYS B 1 425 ? -6.207 -52.094 520.502 1.00 17.27 425 LYS B N 1
ATOM 6921 C CA . LYS B 1 425 ? -6.062 -52.460 519.116 1.00 19.67 425 LYS B CA 1
ATOM 6922 C C . LYS B 1 425 ? -4.589 -52.382 518.733 1.00 20.41 425 LYS B C 1
ATOM 6923 O O . LYS B 1 425 ? -3.856 -51.395 519.106 1.00 22.03 425 LYS B O 1
ATOM 6929 N N . VAL B 1 426 ? -4.088 -53.383 518.030 1.00 18.08 426 VAL B N 1
ATOM 6930 C CA . VAL B 1 426 ? -2.711 -53.407 517.626 1.00 19.63 426 VAL B CA 1
ATOM 6931 C C . VAL B 1 426 ? -2.573 -53.284 516.140 1.00 20.81 426 VAL B C 1
ATOM 6932 O O . VAL B 1 426 ? -3.205 -54.068 515.399 1.00 21.85 426 VAL B O 1
ATOM 6936 N N . ASN B 1 427 ? -1.727 -52.360 515.686 1.00 17.66 427 ASN B N 1
ATOM 6937 C CA . ASN B 1 427 ? -1.458 -52.165 514.295 1.00 18.58 427 ASN B CA 1
ATOM 6938 C C . ASN B 1 427 ? -0.039 -52.547 514.002 1.00 19.36 427 ASN B C 1
ATOM 6939 O O . ASN B 1 427 ? 0.854 -52.177 514.747 1.00 20.97 427 ASN B O 1
ATOM 6944 N N . TYR B 1 428 ? 0.150 -53.177 512.868 1.00 16.72 428 TYR B N 1
ATOM 6945 C CA . TYR B 1 428 ? 1.456 -53.575 512.297 1.00 17.94 428 TYR B CA 1
ATOM 6946 C C . TYR B 1 428 ? 1.621 -52.832 511.031 1.00 17.64 428 TYR B C 1
ATOM 6947 O O . TYR B 1 428 ? 0.818 -52.999 510.117 1.00 17.23 428 TYR B O 1
ATOM 6956 N N . ILE B 1 429 ? 2.584 -51.883 511.011 1.00 18.74 429 ILE B N 1
ATOM 6957 C CA . ILE B 1 429 ? 2.632 -50.841 509.997 1.00 17.91 429 ILE B CA 1
ATOM 6958 C C . ILE B 1 429 ? 3.973 -50.870 509.281 1.00 18.56 429 ILE B C 1
ATOM 6959 O O . ILE B 1 429 ? 5.020 -51.082 509.892 1.00 19.85 429 ILE B O 1
ATOM 6964 N N . THR B 1 430 ? 3.971 -50.608 507.996 1.00 18.85 430 THR B N 1
ATOM 6965 C CA . THR B 1 430 ? 5.156 -50.287 507.246 1.00 17.40 430 THR B CA 1
ATOM 6966 C C . THR B 1 430 ? 4.803 -49.267 506.164 1.00 21.00 430 THR B C 1
ATOM 6967 O O . THR B 1 430 ? 3.693 -49.233 505.640 1.00 19.41 430 THR B O 1
ATOM 6971 N N . GLY B 1 431 ? 5.783 -48.443 505.788 1.00 20.73 431 GLY B N 1
ATOM 6972 C CA . GLY B 1 431 ? 5.610 -47.397 504.803 1.00 20.64 431 GLY B CA 1
ATOM 6973 C C . GLY B 1 431 ? 6.923 -47.305 504.047 1.00 21.62 431 GLY B C 1
ATOM 6974 O O . GLY B 1 431 ? 7.948 -47.538 504.633 1.00 23.20 431 GLY B O 1
ATOM 6975 N N . TRP B 1 432 ? 6.870 -46.954 502.756 1.00 24.35 432 TRP B N 1
ATOM 6976 C CA . TRP B 1 432 ? 8.017 -46.874 501.857 1.00 23.79 432 TRP B CA 1
ATOM 6977 C C . TRP B 1 432 ? 7.905 -45.650 500.966 1.00 29.31 432 TRP B C 1
ATOM 6978 O O . TRP B 1 432 ? 6.819 -45.253 500.586 1.00 26.73 432 TRP B O 1
ATOM 6989 N N . ALA B 1 433 ? 9.061 -45.085 500.602 1.00 33.91 433 ALA B N 1
ATOM 6990 C CA . ALA B 1 433 ? 9.163 -43.834 499.799 1.00 34.93 433 ALA B CA 1
ATOM 6991 C C . ALA B 1 433 ? 9.224 -44.103 498.324 1.00 32.19 433 ALA B C 1
ATOM 6992 O O . ALA B 1 433 ? 8.680 -43.370 497.545 1.00 40.48 433 ALA B O 1
ATOM 6994 N N . ASN B 1 434 ? 9.880 -45.160 497.923 1.00 32.07 434 ASN B N 1
ATOM 6995 C CA . ASN B 1 434 ? 9.999 -45.474 496.499 1.00 32.50 434 ASN B CA 1
ATOM 6996 C C . ASN B 1 434 ? 9.221 -46.759 496.172 1.00 28.66 434 ASN B C 1
ATOM 6997 O O . ASN B 1 434 ? 9.575 -47.821 496.729 1.00 27.50 434 ASN B O 1
ATOM 7002 N N . PRO B 1 435 ? 8.268 -46.708 495.216 1.00 28.09 435 PRO B N 1
ATOM 7003 C CA . PRO B 1 435 ? 7.477 -47.863 494.727 1.00 30.06 435 PRO B CA 1
ATOM 7004 C C . PRO B 1 435 ? 8.301 -49.113 494.402 1.00 33.36 435 PRO B C 1
ATOM 7005 O O . PRO B 1 435 ? 7.863 -50.239 494.650 1.00 32.54 435 PRO B O 1
ATOM 7009 N N . GLY B 1 436 ? 9.525 -48.916 493.944 1.00 31.74 436 GLY B N 1
ATOM 7010 C CA . GLY B 1 436 ? 10.417 -50.018 493.755 1.00 31.67 436 GLY B CA 1
ATOM 7011 C C . GLY B 1 436 ? 10.721 -50.893 494.956 1.00 30.36 436 GLY B C 1
ATOM 7012 O O . GLY B 1 436 ? 11.075 -52.027 494.791 1.00 32.48 436 GLY B O 1
ATOM 7013 N N . ASN B 1 437 ? 10.604 -50.362 496.152 1.00 30.31 437 ASN B N 1
ATOM 7014 C CA . ASN B 1 437 ? 10.836 -51.097 497.381 1.00 31.31 437 ASN B CA 1
ATOM 7015 C C . ASN B 1 437 ? 9.578 -51.671 498.054 1.00 25.98 437 ASN B C 1
ATOM 7016 O O . ASN B 1 437 ? 9.637 -52.151 499.181 1.00 23.54 437 ASN B O 1
ATOM 7021 N N . GLU B 1 438 ? 8.472 -51.619 497.360 1.00 24.66 438 GLU B N 1
ATOM 7022 C CA . GLU B 1 438 ? 7.203 -52.185 497.883 1.00 24.14 438 GLU B CA 1
ATOM 7023 C C . GLU B 1 438 ? 7.344 -53.645 498.353 1.00 21.75 438 GLU B C 1
ATOM 7024 O O . GLU B 1 438 ? 6.946 -53.968 499.454 1.00 20.02 438 GLU B O 1
ATOM 7030 N N . ALA B 1 439 ? 7.915 -54.519 497.522 1.00 21.27 439 ALA B N 1
ATOM 7031 C CA . ALA B 1 439 ? 7.874 -55.973 497.816 1.00 21.79 439 ALA B CA 1
ATOM 7032 C C . ALA B 1 439 ? 8.571 -56.280 499.121 1.00 22.83 439 ALA B C 1
ATOM 7033 O O . ALA B 1 439 ? 8.102 -57.067 499.953 1.00 21.23 439 ALA B O 1
ATOM 7035 N N . LYS B 1 440 ? 9.692 -55.590 499.364 1.00 24.96 440 LYS B N 1
ATOM 7036 C CA . LYS B 1 440 ? 10.495 -55.825 500.587 1.00 26.92 440 LYS B CA 1
ATOM 7037 C C . LYS B 1 440 ? 9.765 -55.425 501.830 1.00 20.68 440 LYS B C 1
ATOM 7038 O O . LYS B 1 440 ? 9.887 -56.056 502.874 1.00 17.88 440 LYS B O 1
ATOM 7044 N N . HIS B 1 441 ? 9.031 -54.314 501.730 1.00 17.87 441 HIS B N 1
ATOM 7045 C CA . HIS B 1 441 ? 8.284 -53.773 502.865 1.00 18.81 441 HIS B CA 1
ATOM 7046 C C . HIS B 1 441 ? 7.064 -54.637 503.178 1.00 16.88 441 HIS B C 1
ATOM 7047 O O . HIS B 1 441 ? 6.815 -54.899 504.329 1.00 19.49 441 HIS B O 1
ATOM 7054 N N . LEU B 1 442 ? 6.335 -55.073 502.175 1.00 20.46 442 LEU B N 1
ATOM 7055 C CA . LEU B 1 442 ? 5.203 -56.034 502.350 1.00 18.96 442 LEU B CA 1
ATOM 7056 C C . LEU B 1 442 ? 5.689 -57.329 502.956 1.00 18.49 442 LEU B C 1
ATOM 7057 O O . LEU B 1 442 ? 5.124 -57.827 503.927 1.00 18.07 442 LEU B O 1
ATOM 7062 N N . THR B 1 443 ? 6.809 -57.818 502.462 1.00 17.98 443 THR B N 1
ATOM 7063 C CA . THR B 1 443 ? 7.456 -59.000 503.091 1.00 19.27 443 THR B CA 1
ATOM 7064 C C . THR B 1 443 ? 7.833 -58.864 504.554 1.00 18.23 443 THR B C 1
ATOM 7065 O O . THR B 1 443 ? 7.562 -59.762 505.388 1.00 20.34 443 THR B O 1
ATOM 7069 N N . TRP B 1 444 ? 8.354 -57.707 504.924 1.00 18.12 444 TRP B N 1
ATOM 7070 C CA . TRP B 1 444 ? 8.706 -57.420 506.290 1.00 18.05 444 TRP B CA 1
ATOM 7071 C C . TRP B 1 444 ? 7.479 -57.431 507.256 1.00 17.74 444 TRP B C 1
ATOM 7072 O O . TRP B 1 444 ? 7.487 -58.040 508.328 1.00 17.52 444 TRP B O 1
ATOM 7083 N N . VAL B 1 445 ? 6.436 -56.706 506.875 1.00 17.71 445 VAL B N 1
ATOM 7084 C CA . VAL B 1 445 ? 5.282 -56.533 507.766 1.00 16.73 445 VAL B CA 1
ATOM 7085 C C . VAL B 1 445 ? 4.481 -57.839 507.785 1.00 15.76 445 VAL B C 1
ATOM 7086 O O . VAL B 1 445 ? 3.913 -58.209 508.825 1.00 17.72 445 VAL B O 1
ATOM 7090 N N . ARG B 1 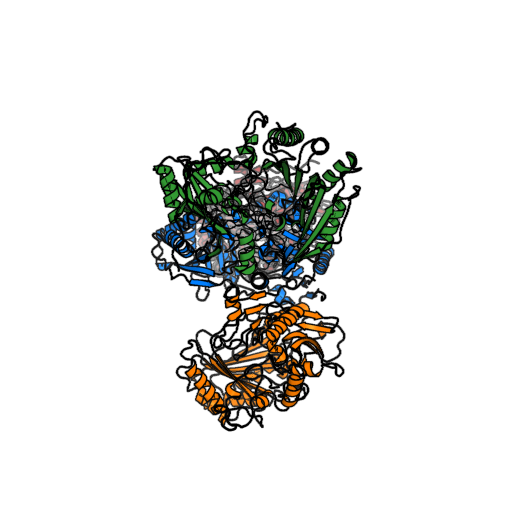446 ? 4.462 -58.539 506.664 1.00 17.15 446 ARG B N 1
ATOM 7091 C CA . ARG B 1 446 ? 3.818 -59.883 506.624 1.00 20.03 446 ARG B CA 1
ATOM 7092 C C . ARG B 1 446 ? 4.493 -60.918 507.540 1.00 19.21 446 ARG B C 1
ATOM 7093 O O . ARG B 1 446 ? 3.816 -61.690 508.257 1.00 16.69 446 ARG B O 1
ATOM 7101 N N . LYS B 1 447 ? 5.832 -60.901 507.569 1.00 20.67 447 LYS B N 1
ATOM 7102 C CA . LYS B 1 447 ? 6.609 -61.769 508.500 1.00 21.50 447 LYS B CA 1
ATOM 7103 C C . LYS B 1 447 ? 6.347 -61.394 509.925 1.00 20.53 447 LYS B C 1
ATOM 7104 O O . LYS B 1 447 ? 6.166 -62.273 510.741 1.00 19.43 447 LYS B O 1
ATOM 7110 N N . LEU B 1 448 ? 6.399 -60.096 510.254 1.00 19.30 448 LEU B N 1
ATOM 7111 C CA . LEU B 1 448 ? 6.093 -59.640 511.612 1.00 20.41 448 LEU B CA 1
ATOM 7112 C C . LEU B 1 448 ? 4.740 -60.165 512.117 1.00 19.49 448 LEU B C 1
ATOM 7113 O O . LEU B 1 448 ? 4.567 -60.684 513.230 1.00 19.99 448 LEU B O 1
ATOM 7118 N N . TYR B 1 449 ? 3.712 -59.940 511.294 1.00 17.90 449 TYR B N 1
ATOM 7119 C CA . TYR B 1 449 ? 2.363 -60.320 511.667 1.00 17.61 449 TYR B CA 1
ATOM 7120 C C . TYR B 1 449 ? 2.236 -61.845 511.830 1.00 15.89 449 TYR B C 1
ATOM 7121 O O . TYR B 1 449 ? 1.709 -62.335 512.830 1.00 16.27 449 TYR B O 1
ATOM 7130 N N . ALA B 1 450 ? 2.760 -62.565 510.863 1.00 16.26 450 ALA B N 1
ATOM 7131 C CA . ALA B 1 450 ? 2.673 -64.007 510.829 1.00 17.38 450 ALA B CA 1
ATOM 7132 C C . ALA B 1 450 ? 3.463 -64.632 511.982 1.00 19.24 450 ALA B C 1
ATOM 7133 O O . ALA B 1 450 ? 3.092 -65.669 512.484 1.00 16.64 450 ALA B O 1
ATOM 7135 N N . ASP B 1 451 ? 4.563 -63.999 512.384 1.00 21.73 451 ASP B N 1
ATOM 7136 C CA . ASP B 1 451 ? 5.336 -64.453 513.600 1.00 19.95 451 ASP B CA 1
ATOM 7137 C C . ASP B 1 451 ? 4.559 -64.212 514.854 1.00 20.63 451 ASP B C 1
ATOM 7138 O O . ASP B 1 451 ? 4.442 -65.097 515.695 1.00 18.91 451 ASP B O 1
ATOM 7143 N N . VAL B 1 452 ? 3.972 -63.007 514.974 1.00 16.83 452 VAL B N 1
ATOM 7144 C CA . VAL B 1 452 ? 3.203 -62.725 516.122 1.00 16.77 452 VAL B CA 1
ATOM 7145 C C . VAL B 1 452 ? 2.001 -63.696 516.305 1.00 17.42 452 VAL B C 1
ATOM 7146 O O . VAL B 1 452 ? 1.673 -64.088 517.426 1.00 16.67 452 VAL B O 1
ATOM 7150 N N . TYR B 1 453 ? 1.305 -63.999 515.221 1.00 17.40 453 TYR B N 1
ATOM 7151 C CA . TYR B 1 453 ? 0.139 -64.891 515.228 1.00 17.12 453 TYR B CA 1
ATOM 7152 C C . TYR B 1 453 ? 0.497 -66.307 514.728 1.00 19.76 453 TYR B C 1
ATOM 7153 O O . TYR B 1 453 ? -0.383 -67.032 514.215 1.00 21.12 453 TYR B O 1
ATOM 7162 N N . ALA B 1 454 ? 1.761 -66.738 514.887 1.00 19.98 454 ALA B N 1
ATOM 7163 C CA . ALA B 1 454 ? 2.187 -68.055 514.297 1.00 21.14 454 ALA B CA 1
ATOM 7164 C C . ALA B 1 454 ? 1.443 -69.248 514.892 1.00 21.93 454 ALA B C 1
ATOM 7165 O O . ALA B 1 454 ? 1.259 -70.236 514.212 1.00 24.12 454 ALA B O 1
ATOM 7167 N N . GLU B 1 455 ? 0.968 -69.129 516.131 1.00 22.57 455 GLU B N 1
ATOM 7168 C CA . GLU B 1 455 ? 0.268 -70.203 516.782 1.00 24.32 455 GLU B CA 1
ATOM 7169 C C . GLU B 1 455 ? -1.176 -70.346 516.337 1.00 25.47 455 GLU B C 1
ATOM 7170 O O . GLU B 1 455 ? -1.820 -71.365 516.647 1.00 20.87 455 GLU B O 1
ATOM 7176 N N . THR B 1 456 ? -1.674 -69.379 515.581 1.00 21.87 456 THR B N 1
ATOM 7177 C CA . THR B 1 456 ? -3.044 -69.472 515.037 1.00 20.84 456 THR B CA 1
ATOM 7178 C C . THR B 1 456 ? -3.042 -69.119 513.569 1.00 23.21 456 THR B C 1
ATOM 7179 O O . THR B 1 456 ? -3.792 -68.226 513.116 1.00 22.26 456 THR B O 1
ATOM 7183 N N . GLY B 1 457 ? -2.177 -69.802 512.817 1.00 20.82 457 GLY B N 1
ATOM 7184 C CA . GLY B 1 457 ? -2.156 -69.677 511.377 1.00 20.38 457 GLY B CA 1
ATOM 7185 C C . GLY B 1 457 ? -1.938 -68.304 510.813 1.00 19.33 457 GLY B C 1
ATOM 7186 O O . GLY B 1 457 ? -2.363 -68.041 509.686 1.00 20.58 457 GLY B O 1
ATOM 7187 N N . GLY B 1 458 ? -1.169 -67.477 511.529 1.00 18.17 458 GLY B N 1
ATOM 7188 C CA . GLY B 1 458 ? -0.665 -66.248 510.960 1.00 17.57 458 GLY B CA 1
ATOM 7189 C C . GLY B 1 458 ? -1.659 -65.111 511.104 1.00 17.06 458 GLY B C 1
ATOM 7190 O O . GLY B 1 458 ? -1.410 -64.025 510.579 1.00 19.24 458 GLY B O 1
ATOM 7191 N N . VAL B 1 459 ? -2.765 -65.303 511.844 1.00 18.28 459 VAL B N 1
ATOM 7192 C CA . VAL B 1 459 ? -3.764 -64.286 511.919 1.00 17.45 459 VAL B CA 1
ATOM 7193 C C . VAL B 1 459 ? -4.371 -64.259 513.306 1.00 18.74 459 VAL B C 1
ATOM 7194 O O . VAL B 1 459 ? -4.267 -65.251 514.027 1.00 18.20 459 VAL B O 1
ATOM 7198 N N . PRO B 1 460 ? -5.028 -63.143 513.705 1.00 16.00 460 PRO B N 1
ATOM 7199 C CA . PRO B 1 460 ? -5.544 -63.016 515.072 1.00 16.39 460 PRO B CA 1
ATOM 7200 C C . PRO B 1 460 ? -6.922 -63.706 515.315 1.00 17.68 460 PRO B C 1
ATOM 7201 O O . PRO B 1 460 ? -7.921 -63.078 515.688 1.00 14.67 460 PRO B O 1
ATOM 7205 N N . VAL B 1 461 ? -6.924 -65.030 515.158 1.00 18.87 461 VAL B N 1
ATOM 7206 C CA . VAL B 1 461 ? -8.051 -65.830 515.473 1.00 18.59 461 VAL B CA 1
ATOM 7207 C C . VAL B 1 461 ? -8.570 -65.488 516.860 1.00 18.67 461 VAL B C 1
ATOM 7208 O O . VAL B 1 461 ? -7.802 -65.438 517.844 1.00 20.31 461 VAL B O 1
ATOM 7212 N N . PRO B 1 462 ? -9.862 -65.251 516.973 1.00 17.48 462 PRO B N 1
ATOM 7213 C CA . PRO B 1 462 ? -10.383 -64.987 518.307 1.00 20.60 462 PRO B CA 1
ATOM 7214 C C . PRO B 1 462 ? -10.110 -66.121 519.302 1.00 23.59 462 PRO B C 1
ATOM 7215 O O . PRO B 1 462 ? -10.375 -67.267 519.000 1.00 22.11 462 PRO B O 1
ATOM 7219 N N . ASN B 1 463 ? -9.521 -65.789 520.427 1.00 24.82 463 ASN B N 1
ATOM 7220 C CA . ASN B 1 463 ? -9.237 -66.776 521.485 1.00 25.76 463 ASN B CA 1
ATOM 7221 C C . ASN B 1 463 ? -9.131 -66.048 522.816 1.00 27.63 463 ASN B C 1
ATOM 7222 O O . ASN B 1 463 ? -9.799 -65.052 523.047 1.00 24.67 463 ASN B O 1
ATOM 7227 N N . ASP B 1 464 ? -8.340 -66.531 523.736 1.00 31.13 464 ASP B N 1
ATOM 7228 C CA . ASP B 1 464 ? -8.288 -65.863 525.020 1.00 31.41 464 ASP B CA 1
ATOM 7229 C C . ASP B 1 464 ? -7.635 -64.503 524.962 1.00 26.91 464 ASP B C 1
ATOM 7230 O O . ASP B 1 464 ? -7.922 -63.651 525.776 1.00 28.48 464 ASP B O 1
ATOM 7235 N N . VAL B 1 465 ? -6.706 -64.367 524.034 1.00 22.13 465 VAL B N 1
ATOM 7236 C CA . VAL B 1 465 ? -5.885 -63.230 523.900 1.00 24.50 465 VAL B CA 1
ATOM 7237 C C . VAL B 1 465 ? -6.373 -62.310 522.780 1.00 24.24 465 VAL B C 1
ATOM 7238 O O . VAL B 1 465 ? -6.470 -61.104 522.999 1.00 23.65 465 VAL B O 1
ATOM 7242 N N . SER B 1 466 ? -6.560 -62.859 521.584 1.00 21.18 466 SER B N 1
ATOM 7243 C CA . SER B 1 466 ? -6.879 -62.041 520.390 1.00 21.61 466 SER B CA 1
ATOM 7244 C C . SER B 1 466 ? -8.379 -62.040 520.122 1.00 21.56 466 SER B C 1
ATOM 7245 O O . SER B 1 466 ? -9.106 -62.901 520.650 1.00 19.16 466 SER B O 1
ATOM 7248 N N . ASP B 1 467 ? -8.864 -61.022 519.385 1.00 19.05 467 ASP B N 1
ATOM 7249 C CA . ASP B 1 467 ? -10.242 -61.035 519.042 1.00 19.27 467 ASP B CA 1
ATOM 7250 C C . ASP B 1 467 ? -10.520 -60.570 517.635 1.00 17.80 467 ASP B C 1
ATOM 7251 O O . ASP B 1 467 ? -11.503 -59.905 517.399 1.00 21.77 467 ASP B O 1
ATOM 7256 N N . GLY B 1 468 ? -9.744 -61.067 516.675 1.00 18.93 468 GLY B N 1
ATOM 7257 C CA . GLY B 1 468 ? -9.963 -60.759 515.298 1.00 19.48 468 GLY B CA 1
ATOM 7258 C C . GLY B 1 468 ? -9.459 -59.350 514.969 1.00 19.24 468 GLY B C 1
ATOM 7259 O O . GLY B 1 468 ? -8.455 -58.921 515.497 1.00 17.85 468 GLY B O 1
ATOM 7260 N N . ALA B 1 469 ? -10.148 -58.677 514.052 1.00 20.59 469 ALA B N 1
ATOM 7261 C CA . ALA B 1 469 ? -9.694 -57.462 513.437 1.00 15.25 469 ALA B CA 1
ATOM 7262 C C . ALA B 1 469 ? -10.829 -56.484 513.133 1.00 15.26 469 ALA B C 1
ATOM 7263 O O . ALA B 1 469 ? -12.002 -56.823 513.194 1.00 14.72 469 ALA B O 1
ATOM 7265 N N . TYR B 1 470 ? -10.425 -55.237 512.868 1.00 14.21 470 TYR B N 1
ATOM 7266 C CA . TYR B 1 470 ? -11.309 -54.068 512.762 1.00 14.26 470 TYR B CA 1
ATOM 7267 C C . TYR B 1 470 ? -11.474 -53.701 511.314 1.00 14.40 470 TYR B C 1
ATOM 7268 O O . TYR B 1 470 ? -10.504 -53.511 510.608 1.00 15.97 470 TYR B O 1
ATOM 7277 N N . ILE B 1 471 ? -12.726 -53.637 510.838 1.00 14.22 471 ILE B N 1
ATOM 7278 C CA . ILE B 1 471 ? -12.978 -53.480 509.392 1.00 14.39 471 ILE B CA 1
ATOM 7279 C C . ILE B 1 471 ? -12.574 -52.130 508.836 1.00 15.75 471 ILE B C 1
ATOM 7280 O O . ILE B 1 471 ? -12.370 -52.020 507.625 1.00 17.97 471 ILE B O 1
ATOM 7285 N N . ASN B 1 472 ? -12.420 -51.088 509.688 1.00 15.23 472 ASN B N 1
ATOM 7286 C CA . ASN B 1 472 ? -11.851 -49.821 509.212 1.00 15.01 472 ASN B CA 1
ATOM 7287 C C . ASN B 1 472 ? -10.345 -49.838 508.967 1.00 15.85 472 ASN B C 1
ATOM 7288 O O . ASN B 1 472 ? -9.791 -48.868 508.369 1.00 14.84 472 ASN B O 1
ATOM 7293 N N . TYR B 1 473 ? -9.688 -50.918 509.430 1.00 15.48 473 TYR B N 1
ATOM 7294 C CA . TYR B 1 473 ? -8.292 -51.213 509.036 1.00 16.63 473 TYR B CA 1
ATOM 7295 C C . TYR B 1 473 ? -8.283 -52.500 508.140 1.00 16.79 473 TYR B C 1
ATOM 7296 O O . TYR B 1 473 ? -7.720 -53.545 508.517 1.00 16.60 473 TYR B O 1
ATOM 7305 N N . PRO B 1 474 ? -8.937 -52.442 506.967 1.00 17.55 474 PRO B N 1
ATOM 7306 C CA . PRO B 1 474 ? -9.039 -53.672 506.156 1.00 17.34 474 PRO B CA 1
ATOM 7307 C C . PRO B 1 474 ? -7.682 -54.106 505.615 1.00 16.86 474 PRO B C 1
ATOM 7308 O O . PRO B 1 474 ? -6.819 -53.254 505.303 1.00 17.97 474 PRO B O 1
ATOM 7312 N N . ASP B 1 475 ? -7.554 -55.415 505.452 1.00 14.86 475 ASP B N 1
ATOM 7313 C CA . ASP B 1 475 ? -6.361 -56.050 504.991 1.00 15.32 475 ASP B CA 1
ATOM 7314 C C . ASP B 1 475 ? -6.677 -57.304 504.198 1.00 14.42 475 ASP B C 1
ATOM 7315 O O . ASP B 1 475 ? -7.039 -58.295 504.797 1.00 15.11 475 ASP B O 1
ATOM 7320 N N . SER B 1 476 ? -6.506 -57.230 502.878 1.00 15.65 476 SER B N 1
ATOM 7321 C CA . SER B 1 476 ? -6.814 -58.290 501.965 1.00 16.89 476 SER B CA 1
ATOM 7322 C C . SER B 1 476 ? -5.986 -59.536 502.150 1.00 18.93 476 SER B C 1
ATOM 7323 O O . SER B 1 476 ? -6.453 -60.607 501.748 1.00 16.82 476 SER B O 1
ATOM 7326 N N . ASP B 1 477 ? -4.816 -59.392 502.808 1.00 17.06 477 ASP B N 1
ATOM 7327 C CA . ASP B 1 477 ? -4.022 -60.534 503.248 1.00 16.82 477 ASP B CA 1
ATOM 7328 C C . ASP B 1 477 ? -4.787 -61.527 504.100 1.00 16.67 477 ASP B C 1
ATOM 7329 O O . ASP B 1 477 ? -4.441 -62.686 504.124 1.00 17.16 477 ASP B O 1
ATOM 7334 N N . LEU B 1 478 ? -5.826 -61.087 504.806 1.00 16.28 478 LEU B N 1
ATOM 7335 C CA . LEU B 1 478 ? -6.606 -61.966 505.624 1.00 18.09 478 LEU B CA 1
ATOM 7336 C C . LEU B 1 478 ? -7.450 -62.962 504.837 1.00 20.05 478 LEU B C 1
ATOM 7337 O O . LEU B 1 478 ? -7.944 -63.964 505.431 1.00 20.34 478 LEU B O 1
ATOM 7342 N N . ALA B 1 479 ? -7.577 -62.698 503.542 1.00 17.19 479 ALA B N 1
ATOM 7343 C CA . ALA B 1 479 ? -8.341 -63.555 502.600 1.00 20.09 479 ALA B CA 1
ATOM 7344 C C . ALA B 1 479 ? -7.409 -64.386 501.735 1.00 20.07 479 ALA B C 1
ATOM 7345 O O . ALA B 1 479 ? -7.854 -65.101 500.844 1.00 21.55 479 ALA B O 1
ATOM 7347 N N . ASP B 1 480 ? -6.113 -64.276 501.952 1.00 21.65 480 ASP B N 1
ATOM 7348 C CA . ASP B 1 480 ? -5.092 -64.942 501.085 1.00 20.61 480 ASP B CA 1
ATOM 7349 C C . ASP B 1 480 ? -4.675 -66.213 501.875 1.00 20.14 480 ASP B C 1
ATOM 7350 O O . ASP B 1 480 ? -4.143 -66.141 502.991 1.00 19.12 480 ASP B O 1
ATOM 7355 N N . PRO B 1 481 ? -4.911 -67.413 501.316 1.00 23.76 481 PRO B N 1
ATOM 7356 C CA . PRO B 1 481 ? -4.642 -68.620 502.130 1.00 23.61 481 PRO B CA 1
ATOM 7357 C C . PRO B 1 481 ? -3.158 -69.031 502.203 1.00 23.11 481 PRO B C 1
ATOM 7358 O O . PRO B 1 481 ? -2.818 -69.902 502.933 1.00 24.10 481 PRO B O 1
ATOM 7362 N N . GLY B 1 482 ? -2.310 -68.436 501.417 1.00 22.51 482 GLY B N 1
ATOM 7363 C CA . GLY B 1 482 ? -0.909 -68.483 501.705 1.00 25.88 482 GLY B CA 1
ATOM 7364 C C . GLY B 1 482 ? -0.500 -67.708 502.963 1.00 25.10 482 GLY B C 1
ATOM 7365 O O . GLY B 1 482 ? 0.510 -67.990 503.562 1.00 25.92 482 GLY B O 1
ATOM 7366 N N . LEU B 1 483 ? -1.272 -66.716 503.353 1.00 19.47 483 LEU B N 1
ATOM 7367 C CA . LEU B 1 483 ? -0.900 -65.842 504.484 1.00 19.82 483 LEU B CA 1
ATOM 7368 C C . LEU B 1 483 ? -1.718 -66.160 505.706 1.00 18.32 483 LEU B C 1
ATOM 7369 O O . LEU B 1 483 ? -1.265 -66.022 506.797 1.00 19.99 483 LEU B O 1
ATOM 7374 N N . ASN B 1 484 ? -2.947 -66.578 505.501 1.00 19.24 484 ASN B N 1
ATOM 7375 C CA . ASN B 1 484 ? -3.872 -67.007 506.579 1.00 17.64 484 ASN B CA 1
ATOM 7376 C C . ASN B 1 484 ? -4.045 -68.501 506.414 1.00 20.14 484 ASN B C 1
ATOM 7377 O O . ASN B 1 484 ? -4.763 -68.954 505.456 1.00 20.67 484 ASN B O 1
ATOM 7382 N N . THR B 1 485 ? -3.394 -69.258 507.274 1.00 19.57 485 THR B N 1
ATOM 7383 C CA . THR B 1 485 ? -3.519 -70.724 507.215 1.00 23.55 485 THR B CA 1
ATOM 7384 C C . THR B 1 485 ? -4.333 -71.211 508.384 1.00 22.60 485 THR B C 1
ATOM 7385 O O . THR B 1 485 ? -4.236 -72.384 508.748 1.00 27.47 485 THR B O 1
ATOM 7389 N N . SER B 1 486 ? -5.150 -70.355 509.001 1.00 19.77 486 SER B N 1
ATOM 7390 C CA . SER B 1 486 ? -5.898 -70.776 510.184 1.00 22.20 486 SER B CA 1
ATOM 7391 C C . SER B 1 486 ? -7.174 -71.569 509.923 1.00 23.38 486 SER B C 1
ATOM 7392 O O . SER B 1 486 ? -7.731 -72.107 510.873 1.00 22.01 486 SER B O 1
ATOM 7395 N N . GLY B 1 487 ? -7.677 -71.522 508.697 1.00 25.39 487 GLY B N 1
ATOM 7396 C CA . GLY B 1 487 ? -9.017 -71.980 508.356 1.00 26.20 487 GLY B CA 1
ATOM 7397 C C . GLY B 1 487 ? -10.161 -71.060 508.740 1.00 27.85 487 GLY B C 1
ATOM 7398 O O . GLY B 1 487 ? -11.299 -71.409 508.572 1.00 25.37 487 GLY B O 1
ATOM 7399 N N . VAL B 1 488 ? -9.869 -69.884 509.307 1.00 23.68 488 VAL B N 1
ATOM 7400 C CA . VAL B 1 488 ? -10.879 -68.988 509.795 1.00 22.17 488 VAL B CA 1
ATOM 7401 C C . VAL B 1 488 ? -10.943 -67.956 508.677 1.00 21.87 488 VAL B C 1
ATOM 7402 O O . VAL B 1 488 ? -9.937 -67.344 508.389 1.00 20.47 488 VAL B O 1
ATOM 7406 N N . PRO B 1 489 ? -12.104 -67.797 508.038 1.00 20.67 489 PRO B N 1
ATOM 7407 C CA . PRO B 1 489 ? -12.169 -66.841 506.913 1.00 21.32 489 PRO B CA 1
ATOM 7408 C C . PRO B 1 489 ? -12.042 -65.370 507.381 1.00 18.73 489 PRO B C 1
ATOM 7409 O O . PRO B 1 489 ? -12.391 -65.049 508.503 1.00 16.79 489 PRO B O 1
ATOM 7413 N N . TRP B 1 490 ? -11.628 -64.512 506.466 1.00 18.21 490 TRP B N 1
ATOM 7414 C CA . TRP B 1 490 ? -11.501 -63.087 506.734 1.00 19.50 490 TRP B CA 1
ATOM 7415 C C . TRP B 1 490 ? -12.748 -62.480 507.422 1.00 18.04 490 TRP B C 1
ATOM 7416 O O . TRP B 1 490 ? -12.643 -61.768 508.408 1.00 18.47 490 TRP B O 1
ATOM 7427 N N . HIS B 1 491 ? -13.935 -62.888 506.970 1.00 18.78 491 HIS B N 1
ATOM 7428 C CA . HIS B 1 491 ? -15.142 -62.274 507.463 1.00 20.25 491 HIS B CA 1
ATOM 7429 C C . HIS B 1 491 ? -15.461 -62.665 508.882 1.00 18.51 491 HIS B C 1
ATOM 7430 O O . HIS B 1 491 ? -16.084 -61.865 509.632 1.00 19.41 491 HIS B O 1
ATOM 7437 N N . ASP B 1 492 ? -15.033 -63.851 509.320 1.00 17.94 492 ASP B N 1
ATOM 7438 C CA . ASP B 1 492 ? -15.174 -64.195 510.750 1.00 18.52 492 ASP B CA 1
ATOM 7439 C C . ASP B 1 492 ? -14.164 -63.443 511.671 1.00 16.55 492 ASP B C 1
ATOM 7440 O O . ASP B 1 492 ? -14.470 -63.189 512.819 1.00 17.24 492 ASP B O 1
ATOM 7445 N N . LEU B 1 493 ? -13.015 -63.068 511.164 1.00 15.50 493 LEU B N 1
ATOM 7446 C CA . LEU B 1 493 ? -12.050 -62.261 511.939 1.00 16.18 493 LEU B CA 1
ATOM 7447 C C . LEU B 1 493 ? -12.602 -60.848 512.197 1.00 17.12 493 LEU B C 1
ATOM 7448 O O . LEU B 1 493 ? -12.373 -60.283 513.279 1.00 17.51 493 LEU B O 1
ATOM 7453 N N . TYR B 1 494 ? -13.281 -60.265 511.198 1.00 16.63 494 TYR B N 1
ATOM 7454 C CA . TYR B 1 494 ? -13.788 -58.897 511.322 1.00 15.65 494 TYR B CA 1
ATOM 7455 C C . TYR B 1 494 ? -15.106 -58.834 512.081 1.00 15.68 494 TYR B C 1
ATOM 7456 O O . TYR B 1 494 ? -15.319 -57.959 512.893 1.00 15.00 494 TYR B O 1
ATOM 7465 N N . TYR B 1 495 ? -15.993 -59.758 511.736 1.00 16.05 495 TYR B N 1
ATOM 7466 C CA . TYR B 1 495 ? -17.361 -59.729 512.167 1.00 15.88 495 TYR B CA 1
ATOM 7467 C C . TYR B 1 495 ? -17.829 -60.807 513.142 1.00 17.25 495 TYR B C 1
ATOM 7468 O O . TYR B 1 495 ? -18.877 -60.649 513.748 1.00 17.29 495 TYR B O 1
ATOM 7477 N N . LYS B 1 496 ? -17.028 -61.835 513.344 1.00 17.45 496 LYS B N 1
ATOM 7478 C CA . LYS B 1 496 ? -17.358 -62.935 514.282 1.00 20.03 496 LYS B CA 1
ATOM 7479 C C . LYS B 1 496 ? -18.825 -63.378 514.126 1.00 19.57 496 LYS B C 1
ATOM 7480 O O . LYS B 1 496 ? -19.272 -63.586 512.997 1.00 18.61 496 LYS B O 1
ATOM 7486 N N . GLY B 1 497 ? -19.579 -63.441 515.232 1.00 19.49 497 GLY B N 1
ATOM 7487 C CA . GLY B 1 497 ? -20.922 -64.008 515.185 1.00 20.30 497 GLY B CA 1
ATOM 7488 C C . GLY B 1 497 ? -21.869 -63.017 514.519 1.00 23.16 497 GLY B C 1
ATOM 7489 O O . GLY B 1 497 ? -23.043 -63.348 514.333 1.00 20.59 497 GLY B O 1
ATOM 7490 N N . ASN B 1 498 ? -21.421 -61.773 514.180 1.00 20.13 498 ASN B N 1
ATOM 7491 C CA . ASN B 1 498 ? -22.290 -60.886 513.450 1.00 18.43 498 ASN B CA 1
ATOM 7492 C C . ASN B 1 498 ? -22.355 -61.141 511.980 1.00 17.31 498 ASN B C 1
ATOM 7493 O O . ASN B 1 498 ? -23.184 -60.555 511.328 1.00 17.48 498 ASN B O 1
ATOM 7498 N N . HIS B 1 499 ? -21.514 -61.998 511.437 1.00 16.71 499 HIS B N 1
ATOM 7499 C CA . HIS B 1 499 ? -21.436 -62.148 509.985 1.00 17.98 499 HIS B CA 1
ATOM 7500 C C . HIS B 1 499 ? -22.730 -62.634 509.331 1.00 19.11 499 HIS B C 1
ATOM 7501 O O . HIS B 1 499 ? -23.127 -62.119 508.263 1.00 19.60 499 HIS B O 1
ATOM 7508 N N . PRO B 1 500 ? -23.388 -63.668 509.934 1.00 20.47 500 PRO B N 1
ATOM 7509 C CA . PRO B 1 500 ? -24.594 -64.187 509.288 1.00 20.53 500 PRO B CA 1
ATOM 7510 C C . PRO B 1 500 ? -25.690 -63.145 509.076 1.00 18.83 500 PRO B C 1
ATOM 7511 O O . PRO B 1 500 ? -26.327 -63.129 508.041 1.00 19.88 500 PRO B O 1
ATOM 7515 N N . ARG B 1 501 ? -25.874 -62.271 510.033 1.00 18.29 501 ARG B N 1
ATOM 7516 C CA . ARG B 1 501 ? -26.842 -61.231 509.916 1.00 21.63 501 ARG B CA 1
ATOM 7517 C C . ARG B 1 501 ? -26.437 -60.141 508.868 1.00 20.82 501 ARG B C 1
ATOM 7518 O O . ARG B 1 501 ? -27.261 -59.612 508.091 1.00 18.50 501 ARG B O 1
ATOM 7526 N N . LEU B 1 502 ? -25.122 -59.859 508.802 1.00 20.00 502 LEU B N 1
ATOM 7527 C CA . LEU B 1 502 ? -24.612 -58.954 507.778 1.00 17.52 502 LEU B CA 1
ATOM 7528 C C . LEU B 1 502 ? -24.883 -59.480 506.387 1.00 17.03 502 LEU B C 1
ATOM 7529 O O . LEU B 1 502 ? -25.278 -58.735 505.516 1.00 16.52 502 LEU B O 1
ATOM 7534 N N . ARG B 1 503 ? -24.678 -60.780 506.191 1.00 15.84 503 ARG B N 1
ATOM 7535 C CA . ARG B 1 503 ? -24.984 -61.446 504.952 1.00 15.72 503 ARG B CA 1
ATOM 7536 C C . ARG B 1 503 ? -26.453 -61.316 504.560 1.00 16.46 503 ARG B C 1
ATOM 7537 O O . ARG B 1 503 ? -26.787 -61.100 503.373 1.00 15.84 503 ARG B O 1
ATOM 7545 N N . LYS B 1 504 ? -27.313 -61.488 505.542 1.00 17.00 504 LYS B N 1
ATOM 7546 C CA . LYS B 1 504 ? -28.784 -61.353 505.309 1.00 20.07 504 LYS B CA 1
ATOM 7547 C C . LYS B 1 504 ? -29.112 -59.923 504.863 1.00 18.30 504 LYS B C 1
ATOM 7548 O O . LYS B 1 504 ? -29.815 -59.728 503.904 1.00 18.25 504 LYS B O 1
ATOM 7554 N N . VAL B 1 505 ? -28.569 -58.935 505.567 1.00 17.89 505 VAL B N 1
ATOM 7555 C CA . VAL B 1 505 ? -28.803 -57.537 505.169 1.00 18.25 505 VAL B CA 1
ATOM 7556 C C . VAL B 1 505 ? -28.279 -57.253 503.722 1.00 18.23 505 VAL B C 1
ATOM 7557 O O . VAL B 1 505 ? -28.978 -56.647 502.933 1.00 18.35 505 VAL B O 1
ATOM 7561 N N . LYS B 1 506 ? -27.076 -57.757 503.391 1.00 17.45 506 LYS B N 1
ATOM 7562 C CA . LYS B 1 506 ? -26.503 -57.640 502.067 1.00 17.61 506 LYS B CA 1
ATOM 7563 C C . LYS B 1 506 ? -27.467 -58.200 501.001 1.00 18.20 506 LYS B C 1
ATOM 7564 O O . LYS B 1 506 ? -27.749 -57.565 499.954 1.00 16.87 506 LYS B O 1
ATOM 7570 N N . ALA B 1 507 ? -28.004 -59.400 501.271 1.00 19.01 507 ALA B N 1
ATOM 7571 C CA . ALA B 1 507 ? -28.890 -60.019 500.305 1.00 19.90 507 ALA B CA 1
ATOM 7572 C C . ALA B 1 507 ? -30.174 -59.235 500.151 1.00 20.80 507 ALA B C 1
ATOM 7573 O O . ALA B 1 507 ? -30.709 -59.159 499.050 1.00 21.65 507 ALA B O 1
ATOM 7575 N N . ALA B 1 508 ? -30.690 -58.718 501.271 1.00 21.68 508 ALA B N 1
ATOM 7576 C CA . ALA B 1 508 ? -31.941 -57.971 501.262 1.00 20.70 508 ALA B CA 1
ATOM 7577 C C . ALA B 1 508 ? -31.825 -56.643 500.565 1.00 23.99 508 ALA B C 1
ATOM 7578 O O . ALA B 1 508 ? -32.752 -56.283 499.839 1.00 21.96 508 ALA B O 1
ATOM 7580 N N . TYR B 1 509 ? -30.676 -55.934 500.683 1.00 18.81 509 TYR B N 1
ATOM 7581 C CA . TYR B 1 509 ? -30.571 -54.568 500.136 1.00 17.87 509 TYR B CA 1
ATOM 7582 C C . TYR B 1 509 ? -29.696 -54.361 498.936 1.00 17.34 509 TYR B C 1
ATOM 7583 O O . TYR B 1 509 ? -29.870 -53.414 498.216 1.00 17.65 509 TYR B O 1
ATOM 7592 N N . ASP B 1 510 ? -28.713 -55.251 498.706 1.00 17.17 510 ASP B N 1
ATOM 7593 C CA . ASP B 1 510 ? -27.950 -55.233 497.483 1.00 17.47 510 ASP B CA 1
ATOM 7594 C C . ASP B 1 510 ? -27.980 -56.633 496.829 1.00 19.36 510 ASP B C 1
ATOM 7595 O O . ASP B 1 510 ? -26.896 -57.315 496.702 1.00 17.75 510 ASP B O 1
ATOM 7600 N N . PRO B 1 511 ? -29.199 -57.068 496.404 1.00 21.11 511 PRO B N 1
ATOM 7601 C CA . PRO B 1 511 ? -29.336 -58.417 495.838 1.00 21.53 511 PRO B CA 1
ATOM 7602 C C . PRO B 1 511 ? -28.489 -58.663 494.616 1.00 20.89 511 PRO B C 1
ATOM 7603 O O . PRO B 1 511 ? -28.070 -59.802 494.387 1.00 20.72 511 PRO B O 1
ATOM 7607 N N . ARG B 1 512 ? -28.202 -57.620 493.847 1.00 19.63 512 ARG B N 1
ATOM 7608 C CA . ARG B 1 512 ? -27.343 -57.777 492.654 1.00 20.13 512 ARG B CA 1
ATOM 7609 C C . ARG B 1 512 ? -25.852 -57.657 492.927 1.00 17.62 512 ARG B C 1
ATOM 7610 O O . ARG B 1 512 ? -25.042 -57.733 491.986 1.00 17.74 512 ARG B O 1
ATOM 7618 N N . ASN B 1 513 ? -25.469 -57.385 494.176 1.00 16.85 513 ASN B N 1
ATOM 7619 C CA . ASN B 1 513 ? -24.047 -57.206 494.501 1.00 17.80 513 ASN B CA 1
ATOM 7620 C C . ASN B 1 513 ? -23.370 -56.104 493.688 1.00 17.00 513 ASN B C 1
ATOM 7621 O O . ASN B 1 513 ? -22.259 -56.230 493.171 1.00 19.61 513 ASN B O 1
ATOM 7626 N N . HIS B 1 514 ? -24.070 -54.994 493.539 1.00 19.65 514 HIS B N 1
ATOM 7627 C CA . HIS B 1 514 ? -23.556 -53.867 492.763 1.00 18.37 514 HIS B CA 1
ATOM 7628 C C . HIS B 1 514 ? -22.411 -53.131 493.519 1.00 16.67 514 HIS B C 1
ATOM 7629 O O . HIS B 1 514 ? -21.590 -52.454 492.893 1.00 17.85 514 HIS B O 1
ATOM 7636 N N . PHE B 1 515 ? -22.411 -53.246 494.824 1.00 15.53 515 PHE B N 1
ATOM 7637 C CA . PHE B 1 515 ? -21.412 -52.598 495.741 1.00 17.02 515 PHE B CA 1
ATOM 7638 C C . PHE B 1 515 ? -20.521 -53.700 496.279 1.00 17.60 515 PHE B C 1
ATOM 7639 O O . PHE B 1 515 ? -20.959 -54.504 497.120 1.00 19.15 515 PHE B O 1
ATOM 7647 N N . HIS B 1 516 ? -19.301 -53.731 495.793 1.00 17.87 516 HIS B N 1
ATOM 7648 C CA . HIS B 1 516 ? -18.388 -54.759 496.171 1.00 18.55 516 HIS B CA 1
ATOM 7649 C C . HIS B 1 516 ? -16.949 -54.303 495.995 1.00 17.88 516 HIS B C 1
ATOM 7650 O O . HIS B 1 516 ? -16.665 -53.312 495.331 1.00 17.18 516 HIS B O 1
ATOM 7657 N N . HIS B 1 517 ? -16.072 -55.055 496.631 1.00 17.02 517 HIS B N 1
ATOM 7658 C CA . HIS B 1 517 ? -14.615 -54.833 496.646 1.00 18.89 517 HIS B CA 1
ATOM 7659 C C . HIS B 1 517 ? -13.997 -56.039 497.350 1.00 20.03 517 HIS B C 1
ATOM 7660 O O . HIS B 1 517 ? -14.736 -56.960 497.699 1.00 19.00 517 HIS B O 1
ATOM 7667 N N . ALA B 1 518 ? -12.665 -56.098 497.485 1.00 19.95 518 ALA B N 1
ATOM 7668 C CA . ALA B 1 518 ? -11.963 -57.371 497.930 1.00 20.88 518 ALA B CA 1
ATOM 7669 C C . ALA B 1 518 ? -12.431 -58.131 499.266 1.00 23.95 518 ALA B C 1
ATOM 7670 O O . ALA B 1 518 ? -12.364 -59.372 499.386 1.00 31.43 518 ALA B O 1
ATOM 7672 N N . LEU B 1 519 ? -12.952 -57.380 500.206 1.00 18.77 519 LEU B N 1
ATOM 7673 C CA . LEU B 1 519 ? -13.386 -57.821 501.485 1.00 19.49 519 LEU B CA 1
ATOM 7674 C C . LEU B 1 519 ? -14.797 -57.280 501.702 1.00 16.65 519 LEU B C 1
ATOM 7675 O O . LEU B 1 519 ? -15.155 -56.840 502.805 1.00 15.03 519 LEU B O 1
ATOM 7680 N N . SER B 1 520 ? -15.588 -57.309 500.646 1.00 17.06 520 SER B N 1
ATOM 7681 C CA . SER B 1 520 ? -16.974 -56.933 500.775 1.00 19.27 520 SER B CA 1
ATOM 7682 C C . SER B 1 520 ? -17.798 -58.131 501.215 1.00 17.35 520 SER B C 1
ATOM 7683 O O . SER B 1 520 ? -17.499 -59.273 500.879 1.00 18.17 520 SER B O 1
ATOM 7686 N N . ILE B 1 521 ? -18.787 -57.868 502.070 1.00 17.01 521 ILE B N 1
ATOM 7687 C CA . ILE B 1 521 ? -19.736 -58.885 502.523 1.00 16.61 521 ILE B CA 1
ATOM 7688 C C . ILE B 1 521 ? -20.350 -59.534 501.301 1.00 17.72 521 ILE B C 1
ATOM 7689 O O . ILE B 1 521 ? -20.893 -58.862 500.425 1.00 15.70 521 ILE B O 1
ATOM 7694 N N . ARG B 1 522 ? -20.244 -60.858 501.234 1.00 20.34 522 ARG B N 1
ATOM 7695 C CA . ARG B 1 522 ? -20.782 -61.573 500.047 1.00 26.02 522 ARG B CA 1
ATOM 7696 C C . ARG B 1 522 ? -22.274 -61.744 500.176 1.00 27.48 522 ARG B C 1
ATOM 7697 O O . ARG B 1 522 ? -22.790 -61.991 501.275 1.00 25.08 522 ARG B O 1
ATOM 7705 N N . PRO B 1 523 ? -22.970 -61.675 499.033 1.00 33.16 523 PRO B N 1
ATOM 7706 C CA . PRO B 1 523 ? -24.363 -61.930 498.930 1.00 34.96 523 PRO B CA 1
ATOM 7707 C C . PRO B 1 523 ? -24.791 -63.121 499.773 1.00 39.62 523 PRO B C 1
ATOM 7708 O O . PRO B 1 523 ? -24.120 -64.183 500.044 1.00 34.40 523 PRO B O 1
ATOM 7713 N N . CYS C 1 26 ? -5.821 -41.498 452.545 1.00 64.13 26 CYS C N 1
ATOM 7714 C CA . CYS C 1 26 ? -6.187 -40.068 452.245 1.00 63.81 26 CYS C CA 1
ATOM 7715 C C . CYS C 1 26 ? -6.097 -39.792 450.741 1.00 54.82 26 CYS C C 1
ATOM 7716 O O . CYS C 1 26 ? -5.028 -39.940 450.159 1.00 58.60 26 CYS C O 1
ATOM 7719 N N . LEU C 1 27 ? -7.206 -39.417 450.112 1.00 48.02 27 LEU C N 1
ATOM 7720 C CA . LEU C 1 27 ? -7.278 -39.399 448.636 1.00 42.06 27 LEU C CA 1
ATOM 7721 C C . LEU C 1 27 ? -6.997 -38.047 448.066 1.00 41.47 27 LEU C C 1
ATOM 7722 O O . LEU C 1 27 ? -7.258 -37.046 448.730 1.00 38.75 27 LEU C O 1
ATOM 7727 N N . PRO C 1 28 ? -6.515 -37.997 446.798 1.00 45.11 28 PRO C N 1
ATOM 7728 C CA . PRO C 1 28 ? -6.349 -36.705 446.153 1.00 40.85 28 PRO C CA 1
ATOM 7729 C C . PRO C 1 28 ? -7.677 -35.975 445.939 1.00 39.76 28 PRO C C 1
ATOM 7730 O O . PRO C 1 28 ? -8.724 -36.602 445.792 1.00 35.96 28 PRO C O 1
ATOM 7734 N N . PRO C 1 29 ? -7.638 -34.632 445.924 1.00 38.11 29 PRO C N 1
ATOM 7735 C CA . PRO C 1 29 ? -8.889 -33.927 445.752 1.00 36.01 29 PRO C CA 1
ATOM 7736 C C . PRO C 1 29 ? -9.397 -34.085 444.328 1.00 36.80 29 PRO C C 1
ATOM 7737 O O . PRO C 1 29 ? -8.604 -34.307 443.434 1.00 40.38 29 PRO C O 1
ATOM 7741 N N . ALA C 1 30 ? -10.698 -33.978 444.108 1.00 37.85 30 ALA C N 1
ATOM 7742 C CA . ALA C 1 30 ? -11.241 -33.743 442.769 1.00 36.91 30 ALA C CA 1
ATOM 7743 C C . ALA C 1 30 ? -10.814 -32.360 442.213 1.00 36.86 30 ALA C C 1
ATOM 7744 O O . ALA C 1 30 ? -10.266 -31.536 442.909 1.00 33.10 30 ALA C O 1
ATOM 7746 N N . GLY C 1 31 ? -11.083 -32.121 440.950 1.00 35.37 31 GLY C N 1
ATOM 7747 C CA . GLY C 1 31 ? -10.684 -30.909 440.260 1.00 36.30 31 GLY C CA 1
ATOM 7748 C C . GLY C 1 31 ? -9.219 -30.872 439.817 1.00 35.45 31 GLY C C 1
ATOM 7749 O O . GLY C 1 31 ? -8.442 -31.812 440.062 1.00 39.41 31 GLY C O 1
ATOM 7750 N N . PRO C 1 32 ? -8.803 -29.795 439.161 1.00 30.85 32 PRO C N 1
ATOM 7751 C CA . PRO C 1 32 ? -9.616 -28.673 438.759 1.00 30.47 32 PRO C CA 1
ATOM 7752 C C . PRO C 1 32 ? -10.317 -28.928 437.454 1.00 33.10 32 PRO C C 1
ATOM 7753 O O . PRO C 1 32 ? -9.891 -29.760 436.704 1.00 38.35 32 PRO C O 1
ATOM 7757 N N . VAL C 1 33 ? -11.410 -28.263 437.181 1.00 31.34 33 VAL C N 1
ATOM 7758 C CA . VAL C 1 33 ? -12.086 -28.437 435.914 1.00 34.86 33 VAL C CA 1
ATOM 7759 C C . VAL C 1 33 ? -12.453 -27.049 435.396 1.00 35.64 33 VAL C C 1
ATOM 7760 O O . VAL C 1 33 ? -13.175 -26.314 436.076 1.00 34.96 33 VAL C O 1
ATOM 7764 N N . LYS C 1 34 ? -11.932 -26.655 434.230 1.00 38.26 34 LYS C N 1
ATOM 7765 C CA . LYS C 1 34 ? -12.378 -25.416 433.547 1.00 40.16 34 LYS C CA 1
ATOM 7766 C C . LYS C 1 34 ? -13.506 -25.765 432.637 1.00 38.22 34 LYS C C 1
ATOM 7767 O O . LYS C 1 34 ? -13.312 -26.407 431.658 1.00 39.98 34 LYS C O 1
ATOM 7773 N N . VAL C 1 35 ? -14.688 -25.306 432.967 1.00 36.15 35 VAL C N 1
ATOM 7774 C CA . VAL C 1 35 ? -15.899 -25.651 432.259 1.00 34.34 35 VAL C CA 1
ATOM 7775 C C . VAL C 1 35 ? -16.162 -24.511 431.304 1.00 36.49 35 VAL C C 1
ATOM 7776 O O . VAL C 1 35 ? -16.600 -23.427 431.714 1.00 30.90 35 VAL C O 1
ATOM 7780 N N . THR C 1 36 ? -15.919 -24.773 430.022 1.00 38.70 36 THR C N 1
ATOM 7781 C CA . THR C 1 36 ? -16.142 -23.766 428.938 1.00 36.25 36 THR C CA 1
ATOM 7782 C C . THR C 1 36 ? -17.525 -23.986 428.415 1.00 32.64 36 THR C C 1
ATOM 7783 O O . THR C 1 36 ? -18.162 -24.973 428.795 1.00 29.11 36 THR C O 1
ATOM 7787 N N . PRO C 1 37 ? -18.008 -23.099 427.513 1.00 33.54 37 PRO C N 1
ATOM 7788 C CA . PRO C 1 37 ? -19.386 -23.201 427.035 1.00 35.99 37 PRO C CA 1
ATOM 7789 C C . PRO C 1 37 ? -19.830 -24.393 426.247 1.00 36.91 37 PRO C C 1
ATOM 7790 O O . PRO C 1 37 ? -21.028 -24.554 426.088 1.00 41.97 37 PRO C O 1
ATOM 7794 N N . ASP C 1 38 ? -18.897 -25.178 425.729 1.00 44.36 38 ASP C N 1
ATOM 7795 C CA . ASP C 1 38 ? -19.221 -26.428 425.032 1.00 51.67 38 ASP C CA 1
ATOM 7796 C C . ASP C 1 38 ? -19.361 -27.622 425.964 1.00 47.94 38 ASP C C 1
ATOM 7797 O O . ASP C 1 38 ? -19.788 -28.689 425.542 1.00 48.60 38 ASP C O 1
ATOM 7802 N N . ASP C 1 39 ? -18.949 -27.464 427.220 1.00 47.37 39 ASP C N 1
ATOM 7803 C CA . ASP C 1 39 ? -18.976 -28.565 428.184 1.00 36.43 39 ASP C CA 1
ATOM 7804 C C . ASP C 1 39 ? -20.429 -28.752 428.598 1.00 34.18 39 ASP C C 1
ATOM 7805 O O . ASP C 1 39 ? -21.131 -27.775 428.811 1.00 32.07 39 ASP C O 1
ATOM 7810 N N . PRO C 1 40 ? -20.896 -30.010 428.732 1.00 29.15 40 PRO C N 1
ATOM 7811 C CA . PRO C 1 40 ? -22.249 -30.164 429.094 1.00 31.38 40 PRO C CA 1
ATOM 7812 C C . PRO C 1 40 ? -22.610 -29.630 430.532 1.00 36.13 40 PRO C C 1
ATOM 7813 O O . PRO C 1 40 ? -23.783 -29.500 430.797 1.00 34.55 40 PRO C O 1
ATOM 7817 N N . ARG C 1 41 ? -21.621 -29.368 431.408 1.00 33.73 41 ARG C N 1
ATOM 7818 C CA . ARG C 1 41 ? -21.857 -28.842 432.752 1.00 31.30 41 ARG C CA 1
ATOM 7819 C C . ARG C 1 41 ? -21.948 -27.340 432.752 1.00 36.89 41 ARG C C 1
ATOM 7820 O O . ARG C 1 41 ? -22.412 -26.760 433.772 1.00 30.68 41 ARG C O 1
ATOM 7828 N N . TYR C 1 42 ? -21.524 -26.662 431.652 1.00 32.80 42 TYR C N 1
ATOM 7829 C CA . TYR C 1 42 ? -21.591 -25.161 431.632 1.00 32.26 42 TYR C CA 1
ATOM 7830 C C . TYR C 1 42 ? -22.913 -24.557 432.083 1.00 32.98 42 TYR C C 1
ATOM 7831 O O . TYR C 1 42 ? -22.933 -23.671 432.948 1.00 32.71 42 TYR C O 1
ATOM 7840 N N . LEU C 1 43 ? -24.018 -25.009 431.505 1.00 29.81 43 LEU C N 1
ATOM 7841 C CA . LEU C 1 43 ? -25.233 -24.312 431.708 1.00 30.87 43 LEU C CA 1
ATOM 7842 C C . LEU C 1 43 ? -25.705 -24.515 433.174 1.00 33.10 43 LEU C C 1
ATOM 7843 O O . LEU C 1 43 ? -26.102 -23.549 433.814 1.00 30.27 43 LEU C O 1
ATOM 7848 N N . ASN C 1 44 ? -25.629 -25.747 433.687 1.00 29.23 44 ASN C N 1
ATOM 7849 C CA . ASN C 1 44 ? -25.962 -26.009 435.083 1.00 32.56 44 ASN C CA 1
ATOM 7850 C C . ASN C 1 44 ? -25.216 -25.048 435.999 1.00 28.83 44 ASN C C 1
ATOM 7851 O O . ASN C 1 44 ? -25.833 -24.489 436.881 1.00 32.09 44 ASN C O 1
ATOM 7856 N N . LEU C 1 45 ? -23.924 -24.858 435.771 1.00 27.91 45 LEU C N 1
ATOM 7857 C CA . LEU C 1 45 ? -23.120 -24.004 436.630 1.00 29.66 45 LEU C CA 1
ATOM 7858 C C . LEU C 1 45 ? -23.437 -22.505 436.451 1.00 31.20 45 LEU C C 1
ATOM 7859 O O . LEU C 1 45 ? -23.393 -21.732 437.424 1.00 28.96 45 LEU C O 1
ATOM 7864 N N . LYS C 1 46 ? -23.706 -22.096 435.216 1.00 27.82 46 LYS C N 1
ATOM 7865 C CA . LYS C 1 46 ? -24.058 -20.695 434.896 1.00 30.97 46 LYS C CA 1
ATOM 7866 C C . LYS C 1 46 ? -25.369 -20.263 435.544 1.00 27.43 46 LYS C C 1
ATOM 7867 O O . LYS C 1 46 ? -25.538 -19.104 435.901 1.00 28.02 46 LYS C O 1
ATOM 7873 N N . LEU C 1 47 ? -26.274 -21.211 435.687 1.00 27.17 47 LEU C N 1
ATOM 7874 C CA . LEU C 1 47 ? -27.656 -20.963 436.092 1.00 30.90 47 LEU C CA 1
ATOM 7875 C C . LEU C 1 47 ? -27.960 -21.401 437.560 1.00 28.35 47 LEU C C 1
ATOM 7876 O O . LEU C 1 47 ? -29.148 -21.492 437.977 1.00 28.39 47 LEU C O 1
ATOM 7881 N N . ARG C 1 48 ? -26.927 -21.641 438.343 1.00 27.97 48 ARG C N 1
ATOM 7882 C CA . ARG C 1 48 ? -27.163 -22.095 439.719 1.00 30.54 48 ARG C CA 1
ATOM 7883 C C . ARG C 1 48 ? -27.337 -21.012 440.786 1.00 31.70 48 ARG C C 1
ATOM 7884 O O . ARG C 1 48 ? -27.581 -21.327 441.959 1.00 28.07 48 ARG C O 1
ATOM 7892 N N . GLY C 1 49 ? -27.332 -19.741 440.356 1.00 27.22 49 GLY C N 1
ATOM 7893 C CA . GLY C 1 49 ? -27.790 -18.619 441.186 1.00 29.36 49 GLY C CA 1
ATOM 7894 C C . GLY C 1 49 ? -29.269 -18.717 441.542 1.00 30.52 49 GLY C C 1
ATOM 7895 O O . GLY C 1 49 ? -30.103 -19.192 440.743 1.00 28.54 49 GLY C O 1
ATOM 7896 N N . ALA C 1 50 ? -29.614 -18.345 442.775 1.00 30.93 50 ALA C N 1
ATOM 7897 C CA . ALA C 1 50 ? -30.998 -18.502 443.257 1.00 29.03 50 ALA C CA 1
ATOM 7898 C C . ALA C 1 50 ? -31.921 -17.498 442.585 1.00 30.55 50 ALA C C 1
ATOM 7899 O O . ALA C 1 50 ? -33.092 -17.809 442.360 1.00 31.62 50 ALA C O 1
ATOM 7901 N N . ASN C 1 51 ? -31.419 -16.291 442.279 1.00 28.72 51 ASN C N 1
ATOM 7902 C CA . ASN C 1 51 ? -32.294 -15.211 441.790 1.00 28.94 51 ASN C CA 1
ATOM 7903 C C . ASN C 1 51 ? -32.223 -15.132 440.292 1.00 28.30 51 ASN C C 1
ATOM 7904 O O . ASN C 1 51 ? -31.196 -14.709 439.725 1.00 31.69 51 ASN C O 1
ATOM 7909 N N . SER C 1 52 ? -33.281 -15.521 439.609 1.00 31.87 52 SER C N 1
ATOM 7910 C CA . SER C 1 52 ? -33.212 -15.563 438.139 1.00 32.62 52 SER C CA 1
ATOM 7911 C C . SER C 1 52 ? -33.264 -14.191 437.485 1.00 33.09 52 SER C C 1
ATOM 7912 O O . SER C 1 52 ? -33.141 -14.086 436.281 1.00 32.58 52 SER C O 1
ATOM 7915 N N . ARG C 1 53 ? -33.429 -13.122 438.251 1.00 33.12 53 ARG C N 1
ATOM 7916 C CA . ARG C 1 53 ? -33.231 -11.777 437.702 1.00 31.75 53 ARG C CA 1
ATOM 7917 C C . ARG C 1 53 ? -31.807 -11.551 437.116 1.00 33.72 53 ARG C C 1
ATOM 7918 O O . ARG C 1 53 ? -31.651 -10.769 436.199 1.00 34.61 53 ARG C O 1
ATOM 7926 N N . PHE C 1 54 ? -30.789 -12.257 437.616 1.00 34.68 54 PHE C N 1
ATOM 7927 C CA . PHE C 1 54 ? -29.384 -12.041 437.235 1.00 35.54 54 PHE C CA 1
ATOM 7928 C C . PHE C 1 54 ? -28.829 -13.111 436.328 1.00 38.71 54 PHE C C 1
ATOM 7929 O O . PHE C 1 54 ? -28.974 -14.294 436.610 1.00 40.23 54 PHE C O 1
ATOM 7937 N N . ASN C 1 55 ? -28.159 -12.680 435.261 1.00 38.10 55 ASN C N 1
ATOM 7938 C CA . ASN C 1 55 ? -27.505 -13.609 434.333 1.00 40.12 55 ASN C CA 1
ATOM 7939 C C . ASN C 1 55 ? -26.148 -13.075 433.897 1.00 34.15 55 ASN C C 1
ATOM 7940 O O . ASN C 1 55 ? -25.889 -11.860 433.874 1.00 34.15 55 ASN C O 1
ATOM 7945 N N . GLY C 1 56 ? -25.259 -14.002 433.577 1.00 34.29 56 GLY C N 1
ATOM 7946 C CA . GLY C 1 56 ? -23.980 -13.661 432.962 1.00 35.49 56 GLY C CA 1
ATOM 7947 C C . GLY C 1 56 ? -23.640 -14.710 431.935 1.00 36.09 56 GLY C C 1
ATOM 7948 O O . GLY C 1 56 ? -24.464 -15.595 431.648 1.00 35.79 56 GLY C O 1
ATOM 7949 N N . GLU C 1 57 ? -22.450 -14.565 431.369 1.00 35.10 57 GLU C N 1
ATOM 7950 C CA . GLU C 1 57 ? -21.871 -15.495 430.383 1.00 37.22 57 GLU C CA 1
ATOM 7951 C C . GLU C 1 57 ? -20.386 -15.485 430.592 1.00 38.44 57 GLU C C 1
ATOM 7952 O O . GLU C 1 57 ? -19.663 -14.771 429.874 1.00 40.79 57 GLU C O 1
ATOM 7958 N N . PRO C 1 58 ? -19.904 -16.210 431.618 1.00 36.01 58 PRO C N 1
ATOM 7959 C CA . PRO C 1 58 ? -18.469 -16.253 431.818 1.00 37.40 58 PRO C CA 1
ATOM 7960 C C . PRO C 1 58 ? -17.781 -16.988 430.659 1.00 35.75 58 PRO C C 1
ATOM 7961 O O . PRO C 1 58 ? -18.370 -17.887 430.081 1.00 37.82 58 PRO C O 1
ATOM 7965 N N . ASP C 1 59 ? -16.532 -16.629 430.406 1.00 35.78 59 ASP C N 1
ATOM 7966 C CA . ASP C 1 59 ? -15.668 -17.380 429.477 1.00 38.72 59 ASP C CA 1
ATOM 7967 C C . ASP C 1 59 ? -15.548 -18.810 429.959 1.00 39.98 59 ASP C C 1
ATOM 7968 O O . ASP C 1 59 ? -15.665 -19.734 429.181 1.00 32.58 59 ASP C O 1
ATOM 7973 N N . TYR C 1 60 ? -15.315 -19.003 431.268 1.00 34.81 60 TYR C N 1
ATOM 7974 C CA . TYR C 1 60 ? -15.372 -20.363 431.825 1.00 33.90 60 TYR C CA 1
ATOM 7975 C C . TYR C 1 60 ? -15.681 -20.330 433.331 1.00 32.04 60 TYR C C 1
ATOM 7976 O O . TYR C 1 60 ? -15.599 -19.280 433.973 1.00 27.90 60 TYR C O 1
ATOM 7985 N N . ILE C 1 61 ? -16.064 -21.485 433.842 1.00 31.64 61 ILE C N 1
ATOM 7986 C CA . ILE C 1 61 ? -16.405 -21.625 435.248 1.00 32.25 61 ILE C CA 1
ATOM 7987 C C . ILE C 1 61 ? -15.433 -22.662 435.759 1.00 31.49 61 ILE C C 1
ATOM 7988 O O . ILE C 1 61 ? -15.320 -23.765 435.184 1.00 32.68 61 ILE C O 1
ATOM 7993 N N . HIS C 1 62 ? -14.654 -22.254 436.748 1.00 30.68 62 HIS C N 1
ATOM 7994 C CA . HIS C 1 62 ? -13.532 -23.036 437.233 1.00 32.39 62 HIS C CA 1
ATOM 7995 C C . HIS C 1 62 ? -13.954 -23.786 438.512 1.00 31.96 62 HIS C C 1
ATOM 7996 O O . HIS C 1 62 ? -14.069 -23.171 439.594 1.00 27.04 62 HIS C O 1
ATOM 8003 N N . LEU C 1 63 ? -14.165 -25.096 438.394 1.00 29.75 63 LEU C N 1
ATOM 8004 C CA . LEU C 1 63 ? -14.402 -25.962 439.576 1.00 29.08 63 LEU C CA 1
ATOM 8005 C C . LEU C 1 63 ? -13.095 -26.317 440.260 1.00 35.04 63 LEU C C 1
ATOM 8006 O O . LEU C 1 63 ? -12.143 -26.779 439.599 1.00 34.34 63 LEU C O 1
ATOM 8011 N N . VAL C 1 64 ? -13.019 -26.083 441.576 1.00 30.58 64 VAL C N 1
ATOM 8012 C CA . VAL C 1 64 ? -11.777 -26.224 442.337 1.00 29.02 64 VAL C CA 1
ATOM 8013 C C . VAL C 1 64 ? -12.077 -27.138 443.533 1.00 33.38 64 VAL C C 1
ATOM 8014 O O . VAL C 1 64 ? -13.170 -27.015 444.169 1.00 31.22 64 VAL C O 1
ATOM 8018 N N . GLY C 1 65 ? -11.168 -28.061 443.815 1.00 26.48 65 GLY C N 1
ATOM 8019 C CA . GLY C 1 65 ? -11.372 -29.027 444.864 1.00 29.28 65 GLY C CA 1
ATOM 8020 C C . GLY C 1 65 ? -10.337 -28.912 445.969 1.00 28.91 65 GLY C C 1
ATOM 8021 O O . GLY C 1 65 ? -10.279 -29.785 446.820 1.00 29.25 65 GLY C O 1
ATOM 8022 N N . SER C 1 66 ? -9.498 -27.884 445.927 1.00 27.85 66 SER C N 1
ATOM 8023 C CA . SER C 1 66 ? -8.475 -27.644 446.976 1.00 26.08 66 SER C CA 1
ATOM 8024 C C . SER C 1 66 ? -8.071 -26.148 447.025 1.00 23.71 66 SER C C 1
ATOM 8025 O O . SER C 1 66 ? -8.369 -25.363 446.121 1.00 25.12 66 SER C O 1
ATOM 8028 N N . THR C 1 67 ? -7.376 -25.783 448.097 1.00 27.43 67 THR C N 1
ATOM 8029 C CA . THR C 1 67 ? -6.926 -24.392 448.341 1.00 29.41 67 THR C CA 1
ATOM 8030 C C . THR C 1 67 ? -5.887 -24.039 447.262 1.00 29.65 67 THR C C 1
ATOM 8031 O O . THR C 1 67 ? -5.904 -22.930 446.656 1.00 26.99 67 THR C O 1
ATOM 8035 N N . GLN C 1 68 ? -5.020 -25.019 446.997 1.00 29.15 68 GLN C N 1
ATOM 8036 C CA . GLN C 1 68 ? -4.007 -24.856 445.980 1.00 32.20 68 GLN C CA 1
ATOM 8037 C C . GLN C 1 68 ? -4.698 -24.649 444.611 1.00 29.39 68 GLN C C 1
ATOM 8038 O O . GLN C 1 68 ? -4.242 -23.783 443.868 1.00 33.99 68 GLN C O 1
ATOM 8044 N N . GLN C 1 69 ? -5.786 -25.372 444.300 1.00 26.91 69 GLN C N 1
ATOM 8045 C CA . GLN C 1 69 ? -6.506 -25.151 443.025 1.00 27.43 69 GLN C CA 1
ATOM 8046 C C . GLN C 1 69 ? -7.139 -23.809 442.943 1.00 32.11 69 GLN C C 1
ATOM 8047 O O . GLN C 1 69 ? -7.134 -23.205 441.874 1.00 29.14 69 GLN C O 1
ATOM 8053 N N . VAL C 1 70 ? -7.698 -23.341 444.080 1.00 29.14 70 VAL C N 1
ATOM 8054 C CA . VAL C 1 70 ? -8.177 -21.986 444.158 1.00 28.00 70 VAL C CA 1
ATOM 8055 C C . VAL C 1 70 ? -7.086 -20.949 443.866 1.00 27.90 70 VAL C C 1
ATOM 8056 O O . VAL C 1 70 ? -7.317 -20.023 443.116 1.00 25.71 70 VAL C O 1
ATOM 8060 N N . ALA C 1 71 ? -5.942 -21.061 444.529 1.00 29.67 71 ALA C N 1
ATOM 8061 C CA . ALA C 1 71 ? -4.839 -20.152 444.287 1.00 32.55 71 ALA C CA 1
ATOM 8062 C C . ALA C 1 71 ? -4.431 -20.152 442.809 1.00 32.73 71 ALA C C 1
ATOM 8063 O O . ALA C 1 71 ? -4.266 -19.071 442.208 1.00 33.76 71 ALA C O 1
ATOM 8065 N N . ASP C 1 72 ? -4.322 -21.334 442.204 1.00 32.78 72 ASP C N 1
ATOM 8066 C CA . ASP C 1 72 ? -4.001 -21.378 440.759 1.00 35.96 72 ASP C CA 1
ATOM 8067 C C . ASP C 1 72 ? -5.053 -20.654 439.921 1.00 38.69 72 ASP C C 1
ATOM 8068 O O . ASP C 1 72 ? -4.739 -19.860 439.022 1.00 34.17 72 ASP C O 1
ATOM 8073 N N . ALA C 1 73 ? -6.323 -20.882 440.228 1.00 37.80 73 ALA C N 1
ATOM 8074 C CA . ALA C 1 73 ? -7.409 -20.261 439.455 1.00 34.65 73 ALA C CA 1
ATOM 8075 C C . ALA C 1 73 ? -7.427 -18.710 439.618 1.00 33.81 73 ALA C C 1
ATOM 8076 O O . ALA C 1 73 ? -7.629 -17.956 438.651 1.00 33.62 73 ALA C O 1
ATOM 8078 N N . VAL C 1 74 ? -7.221 -18.242 440.845 1.00 31.14 74 VAL C N 1
ATOM 8079 C CA . VAL C 1 74 ? -7.133 -16.808 441.111 1.00 30.07 74 VAL C CA 1
ATOM 8080 C C . VAL C 1 74 ? -5.950 -16.183 440.291 1.00 32.20 74 VAL C C 1
ATOM 8081 O O . VAL C 1 74 ? -6.153 -15.214 439.568 1.00 30.78 74 VAL C O 1
ATOM 8085 N N . GLU C 1 75 ? -4.761 -16.778 440.372 1.00 33.81 75 GLU C N 1
ATOM 8086 C CA . GLU C 1 75 ? -3.569 -16.234 439.687 1.00 38.77 75 GLU C CA 1
ATOM 8087 C C . GLU C 1 75 ? -3.769 -16.179 438.186 1.00 33.86 75 GLU C C 1
ATOM 8088 O O . GLU C 1 75 ? -3.401 -15.198 437.563 1.00 36.57 75 GLU C O 1
ATOM 8094 N N . GLU C 1 76 ? -4.353 -17.230 437.625 1.00 32.32 76 GLU C N 1
ATOM 8095 C CA . GLU C 1 76 ? -4.784 -17.210 436.243 1.00 38.94 76 GLU C CA 1
ATOM 8096 C C . GLU C 1 76 ? -5.645 -16.029 435.843 1.00 39.46 76 GLU C C 1
ATOM 8097 O O . GLU C 1 76 ? -5.472 -15.488 434.749 1.00 42.43 76 GLU C O 1
ATOM 8103 N N . THR C 1 77 ? -6.596 -15.631 436.680 1.00 33.83 77 THR C N 1
ATOM 8104 C CA . THR C 1 77 ? -7.447 -14.489 436.323 1.00 32.57 77 THR C CA 1
ATOM 8105 C C . THR C 1 77 ? -6.710 -13.157 436.376 1.00 31.55 77 THR C C 1
ATOM 8106 O O . THR C 1 77 ? -7.072 -12.235 435.673 1.00 37.28 77 THR C O 1
ATOM 8110 N N . VAL C 1 78 ? -5.756 -13.035 437.294 1.00 34.67 78 VAL C N 1
ATOM 8111 C CA . VAL C 1 78 ? -4.929 -11.834 437.428 1.00 39.75 78 VAL C CA 1
ATOM 8112 C C . VAL C 1 78 ? -4.047 -11.740 436.190 1.00 45.68 78 VAL C C 1
ATOM 8113 O O . VAL C 1 78 ? -3.912 -10.671 435.600 1.00 43.80 78 VAL C O 1
ATOM 8117 N N . ARG C 1 79 ? -3.487 -12.894 435.819 1.00 46.09 79 ARG C N 1
ATOM 8118 C CA . ARG C 1 79 ? -2.520 -13.020 434.740 1.00 52.27 79 ARG C CA 1
ATOM 8119 C C . ARG C 1 79 ? -3.208 -12.716 433.411 1.00 51.45 79 ARG C C 1
ATOM 8120 O O . ARG C 1 79 ? -2.617 -12.038 432.606 1.00 46.04 79 ARG C O 1
ATOM 8128 N N . THR C 1 80 ? -4.471 -13.138 433.216 1.00 49.15 80 THR C N 1
ATOM 8129 C CA . THR C 1 80 ? -5.230 -12.867 431.973 1.00 45.49 80 THR C CA 1
ATOM 8130 C C . THR C 1 80 ? -6.096 -11.627 432.030 1.00 43.13 80 THR C C 1
ATOM 8131 O O . THR C 1 80 ? -6.911 -11.380 431.132 1.00 49.44 80 THR C O 1
ATOM 8135 N N . GLY C 1 81 ? -5.894 -10.835 433.064 1.00 40.19 81 GLY C N 1
ATOM 8136 C CA . GLY C 1 81 ? -6.711 -9.692 433.386 1.00 40.83 81 GLY C CA 1
ATOM 8137 C C . GLY C 1 81 ? -8.197 -9.894 433.294 1.00 40.54 81 GLY C C 1
ATOM 8138 O O . GLY C 1 81 ? -8.901 -8.977 432.871 1.00 42.40 81 GLY C O 1
ATOM 8139 N N . LYS C 1 82 ? -8.688 -11.076 433.687 1.00 40.29 82 LYS C N 1
ATOM 8140 C CA . LYS C 1 82 ? -10.135 -11.412 433.576 1.00 40.98 82 LYS C CA 1
ATOM 8141 C C . LYS C 1 82 ? -10.945 -11.175 434.898 1.00 37.09 82 LYS C C 1
ATOM 8142 O O . LYS C 1 82 ? -10.542 -11.609 435.975 1.00 34.74 82 LYS C O 1
ATOM 8148 N N . ARG C 1 83 ? -12.051 -10.454 434.807 1.00 33.38 83 ARG C N 1
ATOM 8149 C CA . ARG C 1 83 ? -12.840 -10.155 435.986 1.00 37.54 83 ARG C CA 1
ATOM 8150 C C . ARG C 1 83 ? -13.397 -11.442 436.662 1.00 32.60 83 ARG C C 1
ATOM 8151 O O . ARG C 1 83 ? -14.078 -12.219 436.041 1.00 29.21 83 ARG C O 1
ATOM 8159 N N . VAL C 1 84 ? -13.086 -11.629 437.936 1.00 35.71 84 VAL C N 1
ATOM 8160 C CA . VAL C 1 84 ? -13.439 -12.890 438.623 1.00 32.81 84 VAL C CA 1
ATOM 8161 C C . VAL C 1 84 ? -14.591 -12.667 439.632 1.00 29.85 84 VAL C C 1
ATOM 8162 O O . VAL C 1 84 ? -14.845 -11.553 440.076 1.00 28.79 84 VAL C O 1
ATOM 8166 N N . ALA C 1 85 ? -15.341 -13.737 439.900 1.00 29.95 85 ALA C N 1
ATOM 8167 C CA . ALA C 1 85 ? -16.315 -13.780 441.036 1.00 26.74 85 ALA C CA 1
ATOM 8168 C C . ALA C 1 85 ? -16.388 -15.212 441.538 1.00 27.75 85 ALA C C 1
ATOM 8169 O O . ALA C 1 85 ? -16.319 -16.164 440.711 1.00 27.67 85 ALA C O 1
ATOM 8171 N N . VAL C 1 86 ? -16.442 -15.381 442.875 1.00 24.94 86 VAL C N 1
ATOM 8172 C CA . VAL C 1 86 ? -16.580 -16.694 443.489 1.00 22.58 86 VAL C CA 1
ATOM 8173 C C . VAL C 1 86 ? -18.059 -16.971 443.649 1.00 24.69 86 VAL C C 1
ATOM 8174 O O . VAL C 1 86 ? -18.855 -16.076 443.971 1.00 25.62 86 VAL C O 1
ATOM 8178 N N . ARG C 1 87 ? -18.435 -18.222 443.418 1.00 25.14 87 ARG C N 1
ATOM 8179 C CA . ARG C 1 87 ? -19.733 -18.679 443.761 1.00 24.69 87 ARG C CA 1
ATOM 8180 C C . ARG C 1 87 ? -19.608 -19.856 444.739 1.00 23.15 87 ARG C C 1
ATOM 8181 O O . ARG C 1 87 ? -18.985 -20.889 444.446 1.00 23.56 87 ARG C O 1
ATOM 8189 N N . SER C 1 88 ? -20.315 -19.747 445.856 1.00 23.24 88 SER C N 1
ATOM 8190 C CA . SER C 1 88 ? -20.401 -20.849 446.816 1.00 20.90 88 SER C CA 1
ATOM 8191 C C . SER C 1 88 ? -21.827 -21.397 446.738 1.00 20.68 88 SER C C 1
ATOM 8192 O O . SER C 1 88 ? -22.083 -22.380 446.059 1.00 21.91 88 SER C O 1
ATOM 8195 N N . GLY C 1 89 ? -22.777 -20.746 447.418 1.00 20.08 89 GLY C N 1
ATOM 8196 C CA . GLY C 1 89 ? -24.142 -21.219 447.385 1.00 19.08 89 GLY C CA 1
ATOM 8197 C C . GLY C 1 89 ? -25.064 -20.601 446.322 1.00 20.26 89 GLY C C 1
ATOM 8198 O O . GLY C 1 89 ? -26.157 -21.147 446.075 1.00 19.93 89 GLY C O 1
ATOM 8199 N N . GLY C 1 90 ? -24.686 -19.458 445.741 1.00 20.00 90 GLY C N 1
ATOM 8200 C CA . GLY C 1 90 ? -25.505 -18.851 444.674 1.00 19.69 90 GLY C CA 1
ATOM 8201 C C . GLY C 1 90 ? -26.627 -17.949 445.136 1.00 23.02 90 GLY C C 1
ATOM 8202 O O . GLY C 1 90 ? -27.492 -17.525 444.338 1.00 22.75 90 GLY C O 1
ATOM 8203 N N . HIS C 1 91 ? -26.687 -17.679 446.441 1.00 23.11 91 HIS C N 1
ATOM 8204 C CA . HIS C 1 91 ? -27.816 -16.892 446.987 1.00 22.07 91 HIS C CA 1
ATOM 8205 C C . HIS C 1 91 ? -27.765 -15.379 447.012 1.00 20.90 91 HIS C C 1
ATOM 8206 O O . HIS C 1 91 ? -28.666 -14.732 447.551 1.00 21.31 91 HIS C O 1
ATOM 8213 N N . CYS C 1 92 ? -26.752 -14.803 446.403 1.00 23.47 92 CYS C N 1
ATOM 8214 C CA . CYS C 1 92 ? -26.583 -13.333 446.369 1.00 23.75 92 CYS C CA 1
ATOM 8215 C C . CYS C 1 92 ? -27.886 -12.622 445.982 1.00 23.66 92 CYS C C 1
ATOM 8216 O O . CYS C 1 92 ? -28.521 -12.983 444.981 1.00 23.33 92 CYS C O 1
ATOM 8219 N N . PHE C 1 93 ? -28.305 -11.639 446.786 1.00 21.67 93 PHE C N 1
ATOM 8220 C CA . PHE C 1 93 ? -29.469 -10.792 446.440 1.00 25.00 93 PHE C CA 1
ATOM 8221 C C . PHE C 1 93 ? -29.209 -9.838 445.304 1.00 25.07 93 PHE C C 1
ATOM 8222 O O . PHE C 1 93 ? -30.162 -9.244 444.778 1.00 24.66 93 PHE C O 1
ATOM 8230 N N . GLU C 1 94 ? -27.954 -9.646 444.970 1.00 25.00 94 GLU C N 1
ATOM 8231 C CA . GLU C 1 94 ? -27.553 -8.718 443.900 1.00 26.58 94 GLU C CA 1
ATOM 8232 C C . GLU C 1 94 ? -26.757 -9.447 442.846 1.00 27.36 94 GLU C C 1
ATOM 8233 O O . GLU C 1 94 ? -26.505 -10.677 442.958 1.00 26.55 94 GLU C O 1
ATOM 8239 N N . ASP C 1 95 ? -26.382 -8.704 441.814 1.00 29.13 95 ASP C N 1
ATOM 8240 C CA . ASP C 1 95 ? -25.705 -9.262 440.607 1.00 28.96 95 ASP C CA 1
ATOM 8241 C C . ASP C 1 95 ? -24.190 -9.429 440.768 1.00 29.85 95 ASP C C 1
ATOM 8242 O O . ASP C 1 95 ? -23.473 -9.393 439.795 1.00 30.51 95 ASP C O 1
ATOM 8247 N N . PHE C 1 96 ? -23.697 -9.671 441.964 1.00 23.67 96 PHE C N 1
ATOM 8248 C CA . PHE C 1 96 ? -22.255 -9.704 442.161 1.00 26.01 96 PHE C CA 1
ATOM 8249 C C . PHE C 1 96 ? -21.557 -10.790 441.401 1.00 24.93 96 PHE C C 1
ATOM 8250 O O . PHE C 1 96 ? -20.364 -10.710 441.183 1.00 23.56 96 PHE C O 1
ATOM 8258 N N . VAL C 1 97 ? -22.259 -11.885 441.142 1.00 25.40 97 VAL C N 1
ATOM 8259 C CA . VAL C 1 97 ? -21.649 -13.042 440.533 1.00 23.07 97 VAL C CA 1
ATOM 8260 C C . VAL C 1 97 ? -22.171 -13.180 439.075 1.00 24.01 97 VAL C C 1
ATOM 8261 O O . VAL C 1 97 ? -21.363 -13.476 438.164 1.00 27.03 97 VAL C O 1
ATOM 8265 N N . ASP C 1 98 ? -23.477 -13.076 438.893 1.00 22.92 98 ASP C N 1
ATOM 8266 C CA . ASP C 1 98 ? -24.106 -13.247 437.575 1.00 25.77 98 ASP C CA 1
ATOM 8267 C C . ASP C 1 98 ? -24.373 -11.855 436.990 1.00 26.63 98 ASP C C 1
ATOM 8268 O O . ASP C 1 98 ? -25.357 -11.164 437.342 1.00 25.21 98 ASP C O 1
ATOM 8273 N N . ASN C 1 99 ? -23.440 -11.418 436.177 1.00 26.61 99 ASN C N 1
ATOM 8274 C CA . ASN C 1 99 ? -23.570 -10.165 435.465 1.00 30.82 99 ASN C CA 1
ATOM 8275 C C . ASN C 1 99 ? -22.706 -10.238 434.209 1.00 32.03 99 ASN C C 1
ATOM 8276 O O . ASN C 1 99 ? -21.803 -11.120 434.103 1.00 29.48 99 ASN C O 1
ATOM 8281 N N . PRO C 1 100 ? -22.977 -9.335 433.252 1.00 34.50 100 PRO C N 1
ATOM 8282 C CA . PRO C 1 100 ? -22.254 -9.468 431.936 1.00 38.97 100 PRO C CA 1
ATOM 8283 C C . PRO C 1 100 ? -20.745 -9.243 431.949 1.00 36.31 100 PRO C C 1
ATOM 8284 O O . PRO C 1 100 ? -20.087 -9.739 431.073 1.00 39.73 100 PRO C O 1
ATOM 8288 N N . ASP C 1 101 ? -20.210 -8.538 432.948 1.00 33.88 101 ASP C N 1
ATOM 8289 C CA . ASP C 1 101 ? -18.774 -8.326 433.076 1.00 31.40 101 ASP C CA 1
ATOM 8290 C C . ASP C 1 101 ? -17.937 -9.418 433.708 1.00 33.05 101 ASP C C 1
ATOM 8291 O O . ASP C 1 101 ? -16.679 -9.369 433.673 1.00 31.55 101 ASP C O 1
ATOM 8296 N N . VAL C 1 102 ? -18.597 -10.425 434.288 1.00 31.57 102 VAL C N 1
ATOM 8297 C CA . VAL C 1 102 ? -17.883 -11.447 434.973 1.00 31.62 102 VAL C CA 1
ATOM 8298 C C . VAL C 1 102 ? -17.377 -12.393 433.899 1.00 30.80 102 VAL C C 1
ATOM 8299 O O . VAL C 1 102 ? -18.180 -12.960 433.155 1.00 32.02 102 VAL C O 1
ATOM 8303 N N . LYS C 1 103 ? -16.059 -12.561 433.814 1.00 32.37 103 LYS C N 1
ATOM 8304 C CA . LYS C 1 103 ? -15.508 -13.522 432.825 1.00 35.65 103 LYS C CA 1
ATOM 8305 C C . LYS C 1 103 ? -15.170 -14.907 433.349 1.00 33.70 103 LYS C C 1
ATOM 8306 O O . LYS C 1 103 ? -15.099 -15.872 432.563 1.00 33.34 103 LYS C O 1
ATOM 8312 N N . VAL C 1 104 ? -14.829 -14.999 434.631 1.00 27.32 104 VAL C N 1
ATOM 8313 C CA . VAL C 1 104 ? -14.549 -16.275 435.243 1.00 28.47 104 VAL C CA 1
ATOM 8314 C C . VAL C 1 104 ? -15.342 -16.386 436.588 1.00 28.41 104 VAL C C 1
ATOM 8315 O O . VAL C 1 104 ? -15.333 -15.464 437.390 1.00 28.07 104 VAL C O 1
ATOM 8319 N N . ILE C 1 105 ? -15.988 -17.506 436.788 1.00 28.94 105 ILE C N 1
ATOM 8320 C CA . ILE C 1 105 ? -16.573 -17.868 438.109 1.00 28.22 105 ILE C CA 1
ATOM 8321 C C . ILE C 1 105 ? -15.769 -18.974 438.674 1.00 27.04 105 ILE C C 1
ATOM 8322 O O . ILE C 1 105 ? -15.599 -19.971 438.028 1.00 30.61 105 ILE C O 1
ATOM 8327 N N . ILE C 1 106 ? -15.219 -18.773 439.869 1.00 24.85 106 ILE C N 1
ATOM 8328 C CA . ILE C 1 106 ? -14.562 -19.823 440.611 1.00 25.74 106 ILE C CA 1
ATOM 8329 C C . ILE C 1 106 ? -15.736 -20.418 441.425 1.00 28.38 106 ILE C C 1
ATOM 8330 O O . ILE C 1 106 ? -16.248 -19.736 442.353 1.00 25.71 106 ILE C O 1
ATOM 8335 N N . ASP C 1 107 ? -16.179 -21.621 441.053 1.00 25.04 107 ASP C N 1
ATOM 8336 C CA . ASP C 1 107 ? -17.305 -22.289 441.689 1.00 29.40 107 ASP C CA 1
ATOM 8337 C C . ASP C 1 107 ? -16.780 -23.267 442.794 1.00 26.87 107 ASP C C 1
ATOM 8338 O O . ASP C 1 107 ? -15.963 -24.141 442.514 1.00 26.08 107 ASP C O 1
ATOM 8343 N N . MET C 1 108 ? -17.305 -23.128 444.013 1.00 23.42 108 MET C N 1
ATOM 8344 C CA . MET C 1 108 ? -16.770 -23.791 445.197 1.00 24.08 108 MET C CA 1
ATOM 8345 C C . MET C 1 108 ? -17.469 -25.080 445.489 1.00 24.48 108 MET C C 1
ATOM 8346 O O . MET C 1 108 ? -17.176 -25.677 446.542 1.00 25.03 108 MET C O 1
ATOM 8351 N N . SER C 1 109 ? -18.376 -25.508 444.602 1.00 21.17 109 SER C N 1
ATOM 8352 C CA . SER C 1 109 ? -19.175 -26.737 444.728 1.00 24.51 109 SER C CA 1
ATOM 8353 C C . SER C 1 109 ? -18.502 -27.992 445.278 1.00 26.71 109 SER C C 1
ATOM 8354 O O . SER C 1 109 ? -19.151 -28.763 445.974 1.00 29.66 109 SER C O 1
ATOM 8357 N N . LEU C 1 110 ? -17.237 -28.238 444.957 1.00 26.95 110 LEU C N 1
ATOM 8358 C CA . LEU C 1 110 ? -16.538 -29.387 445.423 1.00 25.44 110 LEU C CA 1
ATOM 8359 C C . LEU C 1 110 ? -15.869 -29.204 446.780 1.00 31.08 110 LEU C C 1
ATOM 8360 O O . LEU C 1 110 ? -15.339 -30.158 447.281 1.00 25.93 110 LEU C O 1
ATOM 8365 N N . LEU C 1 111 ? -15.839 -27.989 447.350 1.00 27.72 111 LEU C N 1
ATOM 8366 C CA . LEU C 1 111 ? -15.160 -27.804 448.618 1.00 32.17 111 LEU C CA 1
ATOM 8367 C C . LEU C 1 111 ? -16.176 -27.952 449.726 1.00 29.78 111 LEU C C 1
ATOM 8368 O O . LEU C 1 111 ? -16.751 -26.932 450.160 1.00 26.89 111 LEU C O 1
ATOM 8373 N N . THR C 1 112 ? -16.392 -29.195 450.181 1.00 26.15 112 THR C N 1
ATOM 8374 C CA . THR C 1 112 ? -17.466 -29.468 451.126 1.00 25.09 112 THR C CA 1
ATOM 8375 C C . THR C 1 112 ? -17.077 -30.189 452.396 1.00 28.22 112 THR C C 1
ATOM 8376 O O . THR C 1 112 ? -17.928 -30.774 453.035 1.00 34.38 112 THR C O 1
ATOM 8380 N N . GLU C 1 113 ? -15.842 -30.138 452.794 1.00 25.04 113 GLU C N 1
ATOM 8381 C CA . GLU C 1 113 ? -15.431 -30.741 454.079 1.00 27.90 113 GLU C CA 1
ATOM 8382 C C . GLU C 1 113 ? -16.084 -30.051 455.331 1.00 23.15 113 GLU C C 1
ATOM 8383 O O . GLU C 1 113 ? -16.253 -28.811 455.377 1.00 19.81 113 GLU C O 1
ATOM 8389 N N . ILE C 1 114 ? -16.518 -30.879 456.278 1.00 22.15 114 ILE C N 1
ATOM 8390 C CA . ILE C 1 114 ? -16.967 -30.423 457.581 1.00 23.19 114 ILE C CA 1
ATOM 8391 C C . ILE C 1 114 ? -16.326 -31.346 458.556 1.00 21.88 114 ILE C C 1
ATOM 8392 O O . ILE C 1 114 ? -16.590 -32.561 458.538 1.00 20.92 114 ILE C O 1
ATOM 8397 N N . ALA C 1 115 ? -15.457 -30.838 459.426 1.00 20.32 115 ALA C N 1
ATOM 8398 C CA . ALA C 1 115 ? -14.773 -31.752 460.327 1.00 20.28 115 ALA C CA 1
ATOM 8399 C C . ALA C 1 115 ? -14.234 -31.045 461.518 1.00 23.02 115 ALA C C 1
ATOM 8400 O O . ALA C 1 115 ? -13.948 -29.858 461.461 1.00 23.13 115 ALA C O 1
ATOM 8402 N N . TYR C 1 116 ? -14.028 -31.796 462.586 1.00 23.16 116 TYR C N 1
ATOM 8403 C CA . TYR C 1 116 ? -13.256 -31.258 463.721 1.00 25.79 116 TYR C CA 1
ATOM 8404 C C . TYR C 1 116 ? -11.790 -31.208 463.358 1.00 27.46 116 TYR C C 1
ATOM 8405 O O . TYR C 1 116 ? -11.236 -32.232 462.951 1.00 25.00 116 TYR C O 1
ATOM 8414 N N . ASP C 1 117 ? -11.139 -30.063 463.582 1.00 23.03 117 ASP C N 1
ATOM 8415 C CA . ASP C 1 117 ? -9.734 -29.927 463.246 1.00 24.63 117 ASP C CA 1
ATOM 8416 C C . ASP C 1 117 ? -8.936 -29.803 464.544 1.00 27.25 117 ASP C C 1
ATOM 8417 O O . ASP C 1 117 ? -8.922 -28.739 465.157 1.00 24.87 117 ASP C O 1
ATOM 8422 N N . PRO C 1 118 ? -8.247 -30.898 464.952 1.00 26.80 118 PRO C N 1
ATOM 8423 C CA . PRO C 1 118 ? -7.389 -30.820 466.151 1.00 31.38 118 PRO C CA 1
ATOM 8424 C C . PRO C 1 118 ? -6.302 -29.750 466.178 1.00 30.28 118 PRO C C 1
ATOM 8425 O O . PRO C 1 118 ? -6.036 -29.258 467.251 1.00 31.82 118 PRO C O 1
ATOM 8429 N N . SER C 1 119 ? -5.714 -29.356 465.049 1.00 31.43 119 SER C N 1
ATOM 8430 C CA . SER C 1 119 ? -4.673 -28.319 465.077 1.00 38.25 119 SER C CA 1
ATOM 8431 C C . SER C 1 119 ? -5.213 -26.918 465.433 1.00 37.21 119 SER C C 1
ATOM 8432 O O . SER C 1 119 ? -4.565 -26.177 466.160 1.00 39.04 119 SER C O 1
ATOM 8435 N N . MET C 1 120 ? -6.435 -26.621 465.016 1.00 31.23 120 MET C N 1
ATOM 8436 C CA . MET C 1 120 ? -7.129 -25.360 465.344 1.00 29.96 120 MET C CA 1
ATOM 8437 C C . MET C 1 120 ? -8.035 -25.438 466.573 1.00 26.01 120 MET C C 1
ATOM 8438 O O . MET C 1 120 ? -8.526 -24.418 467.047 1.00 27.57 120 MET C O 1
ATOM 8443 N N . ASN C 1 121 ? -8.243 -26.651 467.087 1.00 26.70 121 ASN C N 1
ATOM 8444 C CA . ASN C 1 121 ? -9.248 -26.955 468.143 1.00 22.68 121 ASN C CA 1
ATOM 8445 C C . ASN C 1 121 ? -10.563 -26.248 467.811 1.00 21.92 121 ASN C C 1
ATOM 8446 O O . ASN C 1 121 ? -11.120 -25.471 468.622 1.00 22.92 121 ASN C O 1
ATOM 8451 N N . ALA C 1 122 ? -11.026 -26.509 466.567 1.00 19.80 122 ALA C N 1
ATOM 8452 C CA . ALA C 1 122 ? -12.183 -25.870 466.010 1.00 20.31 122 ALA C CA 1
ATOM 8453 C C . ALA C 1 122 ? -12.741 -26.691 464.856 1.00 18.29 122 ALA C C 1
ATOM 8454 O O . ALA C 1 122 ? -12.098 -27.639 464.377 1.00 18.74 122 ALA C O 1
ATOM 8456 N N . PHE C 1 123 ? -13.953 -26.344 464.449 1.00 19.79 123 PHE C N 1
ATOM 8457 C CA . PHE C 1 123 ? -14.644 -27.033 463.318 1.00 19.06 123 PHE C CA 1
ATOM 8458 C C . PHE C 1 123 ? -14.312 -26.407 462.019 1.00 19.16 123 PHE C C 1
ATOM 8459 O O . PHE C 1 123 ? -14.573 -25.213 461.826 1.00 17.54 123 PHE C O 1
ATOM 8467 N N . LEU C 1 124 ? -13.778 -27.205 461.104 1.00 19.91 124 LEU C N 1
ATOM 8468 C CA . LEU C 1 124 ? -13.456 -26.718 459.783 1.00 21.01 124 LEU C CA 1
ATOM 8469 C C . LEU C 1 124 ? -14.692 -26.933 458.917 1.00 20.50 124 LEU C C 1
ATOM 8470 O O . LEU C 1 124 ? -15.229 -28.045 458.871 1.00 19.47 124 LEU C O 1
ATOM 8475 N N . ILE C 1 125 ? -15.157 -25.859 458.299 1.00 19.97 125 ILE C N 1
ATOM 8476 C CA . ILE C 1 125 ? -16.301 -25.864 457.408 1.00 21.65 125 ILE C CA 1
ATOM 8477 C C . ILE C 1 125 ? -15.940 -25.178 456.109 1.00 21.90 125 ILE C C 1
ATOM 8478 O O . ILE C 1 125 ? -15.588 -23.962 456.065 1.00 20.36 125 ILE C O 1
ATOM 8483 N N . GLU C 1 126 ? -15.982 -25.941 455.038 1.00 22.36 126 GLU C N 1
ATOM 8484 C CA . GLU C 1 126 ? -15.555 -25.403 453.725 1.00 22.85 126 GLU C CA 1
ATOM 8485 C C . GLU C 1 126 ? -16.730 -24.662 453.074 1.00 21.50 126 GLU C C 1
ATOM 8486 O O . GLU C 1 126 ? -17.871 -24.916 453.370 1.00 22.42 126 GLU C O 1
ATOM 8492 N N . PRO C 1 127 ? -16.438 -23.691 452.220 1.00 21.49 127 PRO C N 1
ATOM 8493 C CA . PRO C 1 127 ? -17.431 -22.762 451.686 1.00 20.97 127 PRO C CA 1
ATOM 8494 C C . PRO C 1 127 ? -18.440 -23.279 450.673 1.00 20.58 127 PRO C C 1
ATOM 8495 O O . PRO C 1 127 ? -19.477 -22.677 450.502 1.00 22.34 127 PRO C O 1
ATOM 8499 N N . GLY C 1 128 ? -18.168 -24.393 450.019 1.00 23.15 128 GLY C N 1
ATOM 8500 C CA . GLY C 1 128 ? -19.154 -25.006 449.163 1.00 23.80 128 GLY C CA 1
ATOM 8501 C C . GLY C 1 128 ? -20.296 -25.750 449.861 1.00 24.24 128 GLY C C 1
ATOM 8502 O O . GLY C 1 128 ? -21.247 -26.139 449.224 1.00 22.38 128 GLY C O 1
ATOM 8503 N N . ASN C 1 129 ? -20.170 -26.024 451.156 1.00 22.57 129 ASN C N 1
ATOM 8504 C CA . ASN C 1 129 ? -21.305 -26.587 451.927 1.00 23.18 129 ASN C CA 1
ATOM 8505 C C . ASN C 1 129 ? -22.487 -25.623 451.889 1.00 23.37 129 ASN C C 1
ATOM 8506 O O . ASN C 1 129 ? -22.321 -24.369 451.857 1.00 20.85 129 ASN C O 1
ATOM 8511 N N . THR C 1 130 ? -23.685 -26.198 451.853 1.00 21.77 130 THR C N 1
ATOM 8512 C CA . THR C 1 130 ? -24.892 -25.442 452.155 1.00 20.70 130 THR C CA 1
ATOM 8513 C C . THR C 1 130 ? -25.180 -25.538 453.652 1.00 18.69 130 THR C C 1
ATOM 8514 O O . THR C 1 130 ? -24.645 -26.388 454.356 1.00 16.44 130 THR C O 1
ATOM 8518 N N . LEU C 1 131 ? -26.018 -24.615 454.104 1.00 21.01 131 LEU C N 1
ATOM 8519 C CA . LEU C 1 131 ? -26.425 -24.545 455.482 1.00 21.73 131 LEU C CA 1
ATOM 8520 C C . LEU C 1 131 ? -27.065 -25.833 455.926 1.00 21.74 131 LEU C C 1
ATOM 8521 O O . LEU C 1 131 ? -26.721 -26.338 456.982 1.00 23.35 131 LEU C O 1
ATOM 8526 N N . SER C 1 132 ? -27.875 -26.393 455.065 1.00 24.32 132 SER C N 1
ATOM 8527 C CA . SER C 1 132 ? -28.516 -27.692 455.296 1.00 26.95 132 SER C CA 1
ATOM 8528 C C . SER C 1 132 ? -27.546 -28.770 455.676 1.00 24.17 132 SER C C 1
ATOM 8529 O O . SER C 1 132 ? -27.717 -29.452 456.666 1.00 20.61 132 SER C O 1
ATOM 8532 N N . GLU C 1 133 ? -26.512 -28.905 454.848 1.00 23.08 133 GLU C N 1
ATOM 8533 C CA . GLU C 1 133 ? -25.421 -29.851 455.078 1.00 22.98 133 GLU C CA 1
ATOM 8534 C C . GLU C 1 133 ? -24.676 -29.591 456.349 1.00 20.75 133 GLU C C 1
ATOM 8535 O O . GLU C 1 133 ? -24.331 -30.526 457.030 1.00 18.04 133 GLU C O 1
ATOM 8541 N N . VAL C 1 134 ? -24.426 -28.324 456.672 1.00 20.49 134 VAL C N 1
ATOM 8542 C CA . VAL C 1 134 ? -23.732 -27.980 457.871 1.00 20.22 134 VAL C CA 1
ATOM 8543 C C . VAL C 1 134 ? -24.536 -28.379 459.099 1.00 18.22 134 VAL C C 1
ATOM 8544 O O . VAL C 1 134 ? -23.977 -28.981 460.001 1.00 19.94 134 VAL C O 1
ATOM 8548 N N . TYR C 1 135 ? -25.810 -27.991 459.139 1.00 16.70 135 TYR C N 1
ATOM 8549 C CA . TYR C 1 135 ? -26.637 -28.236 460.344 1.00 18.71 135 TYR C CA 1
ATOM 8550 C C . TYR C 1 135 ? -26.769 -29.752 460.597 1.00 19.77 135 TYR C C 1
ATOM 8551 O O . TYR C 1 135 ? -26.678 -30.250 461.721 1.00 17.93 135 TYR C O 1
ATOM 8560 N N . GLU C 1 136 ? -26.888 -30.484 459.514 1.00 20.09 136 GLU C N 1
ATOM 8561 C CA . GLU C 1 136 ? -27.048 -31.930 459.603 1.00 23.10 136 GLU C CA 1
ATOM 8562 C C . GLU C 1 136 ? -25.799 -32.603 460.130 1.00 22.82 136 GLU C C 1
ATOM 8563 O O . GLU C 1 136 ? -25.832 -33.388 461.070 1.00 20.39 136 GLU C O 1
ATOM 8569 N N . LYS C 1 137 ? -24.677 -32.293 459.525 1.00 21.44 137 LYS C N 1
ATOM 8570 C CA . LYS C 1 137 ? -23.457 -32.917 459.930 1.00 22.47 137 LYS C CA 1
ATOM 8571 C C . LYS C 1 137 ? -22.993 -32.537 461.356 1.00 19.81 137 LYS C C 1
ATOM 8572 O O . LYS C 1 137 ? -22.524 -33.403 462.134 1.00 18.73 137 LYS C O 1
ATOM 8578 N N . LEU C 1 138 ? -23.067 -31.253 461.676 1.00 19.35 138 LEU C N 1
ATOM 8579 C CA . LEU C 1 138 ? -22.734 -30.772 463.002 1.00 18.16 138 LEU C CA 1
ATOM 8580 C C . LEU C 1 138 ? -23.594 -31.417 464.060 1.00 18.20 138 LEU C C 1
ATOM 8581 O O . LEU C 1 138 ? -23.095 -31.752 465.166 1.00 18.66 138 LEU C O 1
ATOM 8586 N N . TYR C 1 139 ? -24.871 -31.591 463.739 1.00 16.14 139 TYR C N 1
ATOM 8587 C CA . TYR C 1 139 ? -25.795 -32.186 464.707 1.00 17.47 139 TYR C CA 1
ATOM 8588 C C . TYR C 1 139 ? -25.518 -33.659 464.914 1.00 17.41 139 TYR C C 1
ATOM 8589 O O . TYR C 1 139 ? -25.341 -34.106 466.057 1.00 21.12 139 TYR C O 1
ATOM 8598 N N . LEU C 1 140 ? -25.455 -34.402 463.835 1.00 16.80 140 LEU C N 1
ATOM 8599 C CA . LEU C 1 140 ? -25.191 -35.842 463.921 1.00 18.81 140 LEU C CA 1
ATOM 8600 C C . LEU C 1 140 ? -23.866 -36.192 464.488 1.00 20.37 140 LEU C C 1
ATOM 8601 O O . LEU C 1 140 ? -23.779 -37.144 465.345 1.00 22.74 140 LEU C O 1
ATOM 8606 N N . GLY C 1 141 ? -22.815 -35.444 464.094 1.00 19.71 141 GLY C N 1
ATOM 8607 C CA . GLY C 1 141 ? -21.484 -35.773 464.533 1.00 18.71 141 GLY C CA 1
ATOM 8608 C C . GLY C 1 141 ? -21.224 -35.421 465.954 1.00 21.89 141 GLY C C 1
ATOM 8609 O O . GLY C 1 141 ? -20.504 -36.145 466.676 1.00 20.66 141 GLY C O 1
ATOM 8610 N N . TRP C 1 142 ? -21.764 -34.291 466.394 1.00 20.44 142 TRP C N 1
ATOM 8611 C CA . TRP C 1 142 ? -21.364 -33.762 467.724 1.00 21.14 142 TRP C CA 1
ATOM 8612 C C . TRP C 1 142 ? -22.460 -33.043 468.517 1.00 20.20 142 TRP C C 1
ATOM 8613 O O . TRP C 1 142 ? -22.149 -32.438 469.572 1.00 22.24 142 TRP C O 1
ATOM 8624 N N . ASN C 1 143 ? -23.691 -33.025 468.009 1.00 17.13 143 ASN C N 1
ATOM 8625 C CA . ASN C 1 143 ? -24.798 -32.415 468.693 1.00 19.52 143 ASN C CA 1
ATOM 8626 C C . ASN C 1 143 ? -24.518 -30.945 468.928 1.00 18.87 143 ASN C C 1
ATOM 8627 O O . ASN C 1 143 ? -24.700 -30.421 470.034 1.00 17.86 143 ASN C O 1
ATOM 8632 N N . VAL C 1 144 ? -24.017 -30.306 467.883 1.00 18.46 144 VAL C N 1
ATOM 8633 C CA . VAL C 1 144 ? -23.804 -28.869 467.889 1.00 17.33 144 VAL C CA 1
ATOM 8634 C C . VAL C 1 144 ? -24.445 -28.267 466.623 1.00 19.36 144 VAL C C 1
ATOM 8635 O O . VAL C 1 144 ? -24.906 -28.984 465.734 1.00 19.03 144 VAL C O 1
ATOM 8639 N N . THR C 1 145 ? -24.437 -26.931 466.559 1.00 18.37 145 THR C N 1
ATOM 8640 C CA . THR C 1 145 ? -24.928 -26.167 465.459 1.00 19.51 145 THR C CA 1
ATOM 8641 C C . THR C 1 145 ? -24.253 -24.800 465.378 1.00 17.01 145 THR C C 1
ATOM 8642 O O . THR C 1 145 ? -23.426 -24.450 466.205 1.00 17.98 145 THR C O 1
ATOM 8646 N N . ILE C 1 146 ? -24.574 -24.064 464.321 1.00 18.50 146 ILE C N 1
ATOM 8647 C CA . ILE C 1 146 ? -24.265 -22.644 464.302 1.00 18.52 146 ILE C CA 1
ATOM 8648 C C . ILE C 1 146 ? -25.501 -21.840 464.083 1.00 18.69 146 ILE C C 1
ATOM 8649 O O . ILE C 1 146 ? -26.428 -22.300 463.411 1.00 18.84 146 ILE C O 1
ATOM 8654 N N . PRO C 1 147 ? -25.553 -20.600 464.621 1.00 19.42 147 PRO C N 1
ATOM 8655 C CA . PRO C 1 147 ? -26.853 -19.893 464.570 1.00 19.78 147 PRO C CA 1
ATOM 8656 C C . PRO C 1 147 ? -27.003 -19.124 463.283 1.00 20.91 147 PRO C C 1
ATOM 8657 O O . PRO C 1 147 ? -27.073 -17.845 463.281 1.00 20.96 147 PRO C O 1
ATOM 8661 N N . GLY C 1 148 ? -27.052 -19.865 462.198 1.00 18.57 148 GLY C N 1
ATOM 8662 C CA . GLY C 1 148 ? -27.258 -19.260 460.884 1.00 16.92 148 GLY C CA 1
ATOM 8663 C C . GLY C 1 148 ? -28.606 -19.255 460.284 1.00 18.15 148 GLY C C 1
ATOM 8664 O O . GLY C 1 148 ? -29.563 -19.375 460.951 1.00 17.55 148 GLY C O 1
ATOM 8665 N N . GLY C 1 149 ? -28.686 -19.134 458.950 1.00 18.35 149 GLY C N 1
ATOM 8666 C CA . GLY C 1 149 ? -29.922 -18.847 458.276 1.00 21.47 149 GLY C CA 1
ATOM 8667 C C . GLY C 1 149 ? -30.769 -20.124 458.202 1.00 23.53 149 GLY C C 1
ATOM 8668 O O . GLY C 1 149 ? -30.252 -21.220 458.477 1.00 24.59 149 GLY C O 1
ATOM 8669 N N . VAL C 1 150 ? -32.034 -19.958 457.886 1.00 27.32 150 VAL C N 1
ATOM 8670 C CA . VAL C 1 150 ? -32.964 -21.090 457.674 1.00 37.61 150 VAL C CA 1
ATOM 8671 C C . VAL C 1 150 ? -32.996 -21.675 456.275 1.00 37.21 150 VAL C C 1
ATOM 8672 O O . VAL C 1 150 ? -33.226 -22.888 456.096 1.00 43.41 150 VAL C O 1
ATOM 8676 N N . CYS C 1 151 ? -32.872 -20.819 455.279 1.00 38.76 151 CYS C N 1
ATOM 8677 C CA . CYS C 1 151 ? -32.966 -21.265 453.873 1.00 42.36 151 CYS C CA 1
ATOM 8678 C C . CYS C 1 151 ? -31.883 -22.306 453.638 1.00 40.63 151 CYS C C 1
ATOM 8679 O O . CYS C 1 151 ? -30.690 -21.966 453.604 1.00 38.04 151 CYS C O 1
ATOM 8682 N N . GLY C 1 152 ? -32.290 -23.578 453.560 1.00 36.17 152 GLY C N 1
ATOM 8683 C CA . GLY C 1 152 ? -31.367 -24.680 453.347 1.00 35.19 152 GLY C CA 1
ATOM 8684 C C . GLY C 1 152 ? -30.230 -24.591 452.306 1.00 31.78 152 GLY C C 1
ATOM 8685 O O . GLY C 1 152 ? -29.108 -25.047 452.600 1.00 30.04 152 GLY C O 1
ATOM 8686 N N . GLY C 1 153 ? -30.512 -24.026 451.118 1.00 27.08 153 GLY C N 1
ATOM 8687 C CA . GLY C 1 153 ? -29.524 -23.937 450.028 1.00 26.76 153 GLY C CA 1
ATOM 8688 C C . GLY C 1 153 ? -28.525 -22.784 450.040 1.00 26.61 153 GLY C C 1
ATOM 8689 O O . GLY C 1 153 ? -27.676 -22.702 449.192 1.00 26.23 153 GLY C O 1
ATOM 8690 N N . VAL C 1 154 ? -28.623 -21.900 451.010 1.00 24.71 154 VAL C N 1
ATOM 8691 C CA . VAL C 1 154 ? -27.645 -20.842 451.220 1.00 22.45 154 VAL C CA 1
ATOM 8692 C C . VAL C 1 154 ? -26.249 -21.430 451.417 1.00 20.38 154 VAL C C 1
ATOM 8693 O O . VAL C 1 154 ? -26.050 -22.455 452.103 1.00 19.74 154 VAL C O 1
ATOM 8697 N N . GLY C 1 155 ? -25.243 -20.832 450.743 1.00 20.05 155 GLY C N 1
ATOM 8698 C CA . GLY C 1 155 ? -23.878 -21.317 450.884 1.00 18.03 155 GLY C CA 1
ATOM 8699 C C . GLY C 1 155 ? -23.093 -20.744 452.067 1.00 19.76 155 GLY C C 1
ATOM 8700 O O . GLY C 1 155 ? -23.224 -19.588 452.423 1.00 20.32 155 GLY C O 1
ATOM 8701 N N . VAL C 1 156 ? -22.245 -21.558 452.654 1.00 19.60 156 VAL C N 1
ATOM 8702 C CA . VAL C 1 156 ? -21.339 -21.124 453.702 1.00 19.42 156 VAL C CA 1
ATOM 8703 C C . VAL C 1 156 ? -20.448 -19.955 453.246 1.00 21.92 156 VAL C C 1
ATOM 8704 O O . VAL C 1 156 ? -20.202 -19.007 454.027 1.00 18.53 156 VAL C O 1
ATOM 8708 N N . GLY C 1 157 ? -19.951 -20.019 452.009 1.00 21.88 157 GLY C N 1
ATOM 8709 C CA . GLY C 1 157 ? -19.004 -19.030 451.524 1.00 21.00 157 GLY C CA 1
ATOM 8710 C C . GLY C 1 157 ? -19.420 -17.575 451.656 1.00 21.74 157 GLY C C 1
ATOM 8711 O O . GLY C 1 157 ? -18.727 -16.777 452.328 1.00 20.37 157 GLY C O 1
ATOM 8712 N N . GLY C 1 158 ? -20.576 -17.224 451.095 1.00 19.50 158 GLY C N 1
ATOM 8713 C CA . GLY C 1 158 ? -21.107 -15.883 451.305 1.00 21.09 158 GLY C CA 1
ATOM 8714 C C . GLY C 1 158 ? -21.721 -15.603 452.712 1.00 20.99 158 GLY C C 1
ATOM 8715 O O . GLY C 1 158 ? -21.649 -14.471 453.266 1.00 20.72 158 GLY C O 1
ATOM 8716 N N . HIS C 1 159 ? -22.338 -16.645 453.297 1.00 21.03 159 HIS C N 1
ATOM 8717 C CA . HIS C 1 159 ? -23.137 -16.502 454.489 1.00 19.04 159 HIS C CA 1
ATOM 8718 C C . HIS C 1 159 ? -22.305 -16.089 455.697 1.00 17.77 159 HIS C C 1
ATOM 8719 O O . HIS C 1 159 ? -22.685 -15.140 456.415 1.00 19.09 159 HIS C O 1
ATOM 8726 N N . ILE C 1 160 ? -21.229 -16.804 455.969 1.00 17.59 160 ILE C N 1
ATOM 8727 C CA . ILE C 1 160 ? -20.473 -16.541 457.175 1.00 19.28 160 ILE C CA 1
ATOM 8728 C C . ILE C 1 160 ? -19.814 -15.164 457.147 1.00 20.79 160 ILE C C 1
ATOM 8729 O O . ILE C 1 160 ? -20.044 -14.370 458.051 1.00 18.91 160 ILE C O 1
ATOM 8734 N N . CYS C 1 161 ? -19.064 -14.832 456.088 1.00 20.07 161 CYS C N 1
ATOM 8735 C CA . CYS C 1 161 ? -18.313 -13.600 456.154 1.00 22.03 161 CYS C CA 1
ATOM 8736 C C . CYS C 1 161 ? -19.212 -12.372 456.067 1.00 21.36 161 CYS C C 1
ATOM 8737 O O . CYS C 1 161 ? -18.793 -11.270 456.419 1.00 22.04 161 CYS C O 1
ATOM 8740 N N . GLY C 1 162 ? -20.430 -12.543 455.547 1.00 22.46 162 GLY C N 1
ATOM 8741 C CA . GLY C 1 162 ? -21.444 -11.502 455.558 1.00 22.15 162 GLY C CA 1
ATOM 8742 C C . GLY C 1 162 ? -22.255 -11.287 456.842 1.00 22.45 162 GLY C C 1
ATOM 8743 O O . GLY C 1 162 ? -23.141 -10.436 456.864 1.00 22.65 162 GLY C O 1
ATOM 8744 N N . GLY C 1 163 ? -21.987 -12.083 457.861 1.00 19.90 163 GLY C N 1
ATOM 8745 C CA . GLY C 1 163 ? -22.630 -11.925 459.171 1.00 21.66 163 GLY C CA 1
ATOM 8746 C C . GLY C 1 163 ? -23.910 -12.739 459.437 1.00 22.68 163 GLY C C 1
ATOM 8747 O O . GLY C 1 163 ? -24.798 -12.274 460.124 1.00 21.90 163 GLY C O 1
ATOM 8748 N N . GLY C 1 164 ? -23.984 -13.943 458.890 1.00 20.10 164 GLY C N 1
ATOM 8749 C CA . GLY C 1 164 ? -25.171 -14.771 458.920 1.00 19.10 164 GLY C CA 1
ATOM 8750 C C . GLY C 1 164 ? -25.908 -14.825 460.261 1.00 18.23 164 GLY C C 1
ATOM 8751 O O . GLY C 1 164 ? -25.304 -14.917 461.323 1.00 17.90 164 GLY C O 1
ATOM 8752 N N . TYR C 1 165 ? -27.206 -14.841 460.211 1.00 18.36 165 TYR C N 1
ATOM 8753 C CA . TYR C 1 165 ? -28.000 -15.021 461.414 1.00 18.05 165 TYR C CA 1
ATOM 8754 C C . TYR C 1 165 ? -29.259 -15.842 461.031 1.00 19.16 165 TYR C C 1
ATOM 8755 O O . TYR C 1 165 ? -29.573 -16.020 459.849 1.00 15.74 165 TYR C O 1
ATOM 8764 N N . GLY C 1 166 ? -30.027 -16.237 462.062 1.00 18.15 166 GLY C N 1
ATOM 8765 C CA . GLY C 1 166 ? -31.322 -16.769 461.850 1.00 18.50 166 GLY C CA 1
ATOM 8766 C C . GLY C 1 166 ? -32.066 -17.008 463.147 1.00 20.63 166 GLY C C 1
ATOM 8767 O O . GLY C 1 166 ? -31.833 -16.323 464.136 1.00 18.28 166 GLY C O 1
ATOM 8768 N N . PRO C 1 167 ? -32.930 -18.013 463.179 1.00 22.86 167 PRO C N 1
ATOM 8769 C CA . PRO C 1 167 ? -33.810 -18.104 464.371 1.00 21.69 167 PRO C CA 1
ATOM 8770 C C . PRO C 1 167 ? -33.175 -18.406 465.684 1.00 19.40 167 PRO C C 1
ATOM 8771 O O . PRO C 1 167 ? -33.783 -18.127 466.686 1.00 21.49 167 PRO C O 1
ATOM 8775 N N . LEU C 1 168 ? -31.957 -18.923 465.713 1.00 16.60 168 LEU C N 1
ATOM 8776 C CA . LEU C 1 168 ? -31.244 -19.163 466.971 1.00 16.84 168 LEU C CA 1
ATOM 8777 C C . LEU C 1 168 ? -30.366 -17.975 467.399 1.00 16.33 168 LEU C C 1
ATOM 8778 O O . LEU C 1 168 ? -29.695 -18.031 468.453 1.00 19.35 168 LEU C O 1
ATOM 8783 N N . SER C 1 169 ? -30.361 -16.904 466.645 1.00 17.25 169 SER C N 1
ATOM 8784 C CA . SER C 1 169 ? -29.415 -15.820 466.919 1.00 16.07 169 SER C CA 1
ATOM 8785 C C . SER C 1 169 ? -29.788 -15.017 468.196 1.00 19.16 169 SER C C 1
ATOM 8786 O O . SER C 1 169 ? -28.919 -14.548 468.895 1.00 16.84 169 SER C O 1
ATOM 8789 N N . ARG C 1 170 ? -31.076 -14.949 468.555 1.00 17.63 170 ARG C N 1
ATOM 8790 C CA . ARG C 1 170 ? -31.380 -14.350 469.840 1.00 17.67 170 ARG C CA 1
ATOM 8791 C C . ARG C 1 170 ? -30.817 -15.092 471.006 1.00 18.48 170 ARG C C 1
ATOM 8792 O O . ARG C 1 170 ? -30.462 -14.481 472.046 1.00 18.03 170 ARG C O 1
ATOM 8800 N N . GLN C 1 171 ? -30.690 -16.410 470.839 1.00 17.93 171 GLN C N 1
ATOM 8801 C CA . GLN C 1 171 ? -30.125 -17.280 471.867 1.00 18.91 171 GLN C CA 1
ATOM 8802 C C . GLN C 1 171 ? -28.591 -17.348 471.842 1.00 19.18 171 GLN C C 1
ATOM 8803 O O . GLN C 1 171 ? -27.940 -17.455 472.875 1.00 19.57 171 GLN C O 1
ATOM 8809 N N . PHE C 1 172 ? -27.995 -17.270 470.675 1.00 17.96 172 PHE C N 1
ATOM 8810 C CA . PHE C 1 172 ? -26.618 -17.622 470.492 1.00 17.44 172 PHE C CA 1
ATOM 8811 C C . PHE C 1 172 ? -25.743 -16.555 469.806 1.00 19.11 172 PHE C C 1
ATOM 8812 O O . PHE C 1 172 ? -24.545 -16.719 469.812 1.00 20.14 172 PHE C O 1
ATOM 8820 N N . GLY C 1 173 ? -26.308 -15.488 469.257 1.00 18.69 173 GLY C N 1
ATOM 8821 C CA . GLY C 1 173 ? -25.568 -14.529 468.426 1.00 21.36 173 GLY C CA 1
ATOM 8822 C C . GLY C 1 173 ? -25.549 -14.797 466.941 1.00 19.55 173 GLY C C 1
ATOM 8823 O O . GLY C 1 173 ? -26.254 -15.704 466.443 1.00 19.32 173 GLY C O 1
ATOM 8824 N N . SER C 1 174 ? -24.757 -13.998 466.216 1.00 18.56 174 SER C N 1
ATOM 8825 C CA . SER C 1 174 ? -24.546 -14.203 464.805 1.00 19.06 174 SER C CA 1
ATOM 8826 C C . SER C 1 174 ? -23.576 -15.354 464.594 1.00 16.42 174 SER C C 1
ATOM 8827 O O . SER C 1 174 ? -22.740 -15.682 465.486 1.00 15.39 174 SER C O 1
ATOM 8830 N N . VAL C 1 175 ? -23.594 -15.970 463.441 1.00 15.60 175 VAL C N 1
ATOM 8831 C CA . VAL C 1 175 ? -22.558 -16.983 463.168 1.00 17.11 175 VAL C CA 1
ATOM 8832 C C . VAL C 1 175 ? -21.119 -16.426 463.265 1.00 17.05 175 VAL C C 1
ATOM 8833 O O . VAL C 1 175 ? -20.232 -17.156 463.658 1.00 19.54 175 VAL C O 1
ATOM 8837 N N . VAL C 1 176 ? -20.916 -15.117 463.034 1.00 17.47 176 VAL C N 1
ATOM 8838 C CA . VAL C 1 176 ? -19.597 -14.501 463.187 1.00 16.59 176 VAL C CA 1
ATOM 8839 C C . VAL C 1 176 ? -19.082 -14.454 464.614 1.00 19.55 176 VAL C C 1
ATOM 8840 O O . VAL C 1 176 ? -17.875 -14.340 464.805 1.00 17.81 176 VAL C O 1
ATOM 8844 N N . ASP C 1 177 ? -19.970 -14.569 465.603 1.00 18.42 177 ASP C N 1
ATOM 8845 C CA . ASP C 1 177 ? -19.514 -14.685 467.015 1.00 19.08 177 ASP C CA 1
ATOM 8846 C C . ASP C 1 177 ? -18.903 -16.026 467.327 1.00 19.11 177 ASP C C 1
ATOM 8847 O O . ASP C 1 177 ? -18.357 -16.202 468.463 1.00 20.21 177 ASP C O 1
ATOM 8852 N N . TYR C 1 178 ? -18.902 -16.955 466.337 1.00 18.53 178 TYR C N 1
ATOM 8853 C CA . TYR C 1 178 ? -18.217 -18.241 466.459 1.00 19.31 178 TYR C CA 1
ATOM 8854 C C . TYR C 1 178 ? -17.077 -18.404 465.401 1.00 20.12 178 TYR C C 1
ATOM 8855 O O . TYR C 1 178 ? -16.521 -19.476 465.248 1.00 19.57 178 TYR C O 1
ATOM 8864 N N . LEU C 1 179 ? -16.756 -17.341 464.703 1.00 20.57 179 LEU C N 1
ATOM 8865 C CA . LEU C 1 179 ? -15.757 -17.432 463.633 1.00 20.91 179 LEU C CA 1
ATOM 8866 C C . LEU C 1 179 ? -14.361 -17.297 464.318 1.00 20.67 179 LEU C C 1
ATOM 8867 O O . LEU C 1 179 ? -14.006 -16.226 464.856 1.00 20.28 179 LEU C O 1
ATOM 8872 N N . TYR C 1 180 ? -13.633 -18.413 464.393 1.00 22.53 180 TYR C N 1
ATOM 8873 C CA . TYR C 1 180 ? -12.256 -18.450 464.962 1.00 22.96 180 TYR C CA 1
ATOM 8874 C C . TYR C 1 180 ? -11.163 -18.072 463.945 1.00 24.37 180 TYR C C 1
ATOM 8875 O O . TYR C 1 180 ? -10.266 -17.336 464.253 1.00 19.60 180 TYR C O 1
ATOM 8884 N N . ALA C 1 181 ? -11.259 -18.578 462.735 1.00 23.59 181 ALA C N 1
ATOM 8885 C CA . ALA C 1 181 ? -10.208 -18.343 461.738 1.00 21.93 181 ALA C CA 1
ATOM 8886 C C . ALA C 1 181 ? -10.762 -18.520 460.340 1.00 21.68 181 ALA C C 1
ATOM 8887 O O . ALA C 1 181 ? -11.821 -19.099 460.133 1.00 18.75 181 ALA C O 1
ATOM 8889 N N . VAL C 1 182 ? -10.032 -17.965 459.398 1.00 20.86 182 VAL C N 1
ATOM 8890 C CA . VAL C 1 182 ? -10.296 -18.095 458.006 1.00 23.17 182 VAL C CA 1
ATOM 8891 C C . VAL C 1 182 ? -8.995 -18.327 457.264 1.00 23.73 182 VAL C C 1
ATOM 8892 O O . VAL C 1 182 ? -7.934 -17.865 457.703 1.00 25.75 182 VAL C O 1
ATOM 8896 N N . GLU C 1 183 ? -9.089 -19.141 456.214 1.00 25.02 183 GLU C N 1
ATOM 8897 C CA . GLU C 1 183 ? -8.024 -19.364 455.243 1.00 24.42 183 GLU C CA 1
ATOM 8898 C C . GLU C 1 183 ? -8.510 -18.650 454.009 1.00 23.03 183 GLU C C 1
ATOM 8899 O O . GLU C 1 183 ? -9.570 -18.972 453.500 1.00 23.46 183 GLU C O 1
ATOM 8905 N N . VAL C 1 184 ? -7.709 -17.707 453.523 1.00 24.27 184 VAL C N 1
ATOM 8906 C CA . VAL C 1 184 ? -8.102 -16.836 452.418 1.00 27.22 184 VAL C CA 1
ATOM 8907 C C . VAL C 1 184 ? -6.975 -16.839 451.354 1.00 26.17 184 VAL C C 1
ATOM 8908 O O . VAL C 1 184 ? -5.766 -16.773 451.709 1.00 26.90 184 VAL C O 1
ATOM 8912 N N . VAL C 1 185 ? -7.379 -16.877 450.096 1.00 2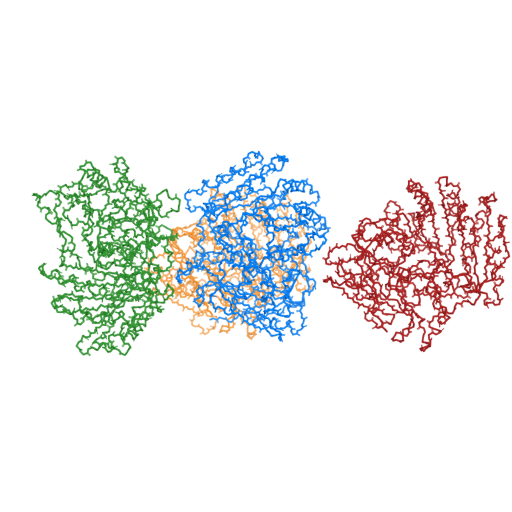8.32 185 VAL C N 1
ATOM 8913 C CA . VAL C 1 185 ? -6.436 -16.766 448.975 1.00 30.14 185 VAL C CA 1
ATOM 8914 C C . VAL C 1 185 ? -6.527 -15.273 448.633 1.00 31.95 185 VAL C C 1
ATOM 8915 O O . VAL C 1 185 ? -7.574 -14.762 448.251 1.00 33.97 185 VAL C O 1
ATOM 8919 N N . VAL C 1 186 ? -5.442 -14.560 448.860 1.00 29.21 186 VAL C N 1
ATOM 8920 C CA . VAL C 1 186 ? -5.397 -13.102 448.583 1.00 32.19 186 VAL C CA 1
ATOM 8921 C C . VAL C 1 186 ? -4.412 -12.893 447.403 1.00 32.59 186 VAL C C 1
ATOM 8922 O O . VAL C 1 186 ? -3.601 -13.798 447.080 1.00 31.58 186 VAL C O 1
ATOM 8926 N N . VAL C 1 187 ? -4.468 -11.719 446.795 1.00 31.98 187 VAL C N 1
ATOM 8927 C CA . VAL C 1 187 ? -3.538 -11.325 445.687 1.00 31.90 187 VAL C CA 1
ATOM 8928 C C . VAL C 1 187 ? -2.711 -10.107 446.157 1.00 32.80 187 VAL C C 1
ATOM 8929 O O . VAL C 1 187 ? -3.285 -9.087 446.501 1.00 31.50 187 VAL C O 1
ATOM 8933 N N . ASN C 1 188 ? -1.372 -10.240 446.144 1.00 36.26 188 ASN C N 1
ATOM 8934 C CA . ASN C 1 188 ? -0.431 -9.158 446.536 1.00 40.36 188 ASN C CA 1
ATOM 8935 C C . ASN C 1 188 ? -0.236 -8.131 445.428 1.00 39.69 188 ASN C C 1
ATOM 8936 O O . ASN C 1 188 ? -0.802 -8.295 444.369 1.00 33.75 188 ASN C O 1
ATOM 8941 N N . LYS C 1 189 ? 0.505 -7.046 445.688 1.00 43.75 189 LYS C N 1
ATOM 8942 C CA . LYS C 1 189 ? 0.657 -5.968 444.675 1.00 46.65 189 LYS C CA 1
ATOM 8943 C C . LYS C 1 189 ? 1.346 -6.438 443.389 1.00 44.63 189 LYS C C 1
ATOM 8944 O O . LYS C 1 189 ? 0.972 -5.990 442.314 1.00 43.31 189 LYS C O 1
ATOM 8950 N N . GLN C 1 190 ? 2.265 -7.405 443.518 1.00 42.45 190 GLN C N 1
ATOM 8951 C CA . GLN C 1 190 ? 2.921 -8.082 442.366 1.00 44.32 190 GLN C CA 1
ATOM 8952 C C . GLN C 1 190 ? 1.977 -8.956 441.586 1.00 43.41 190 GLN C C 1
ATOM 8953 O O . GLN C 1 190 ? 2.346 -9.395 440.482 1.00 42.10 190 GLN C O 1
ATOM 8959 N N . GLY C 1 191 ? 0.794 -9.266 442.157 1.00 40.08 191 GLY C N 1
ATOM 8960 C CA . GLY C 1 191 ? -0.198 -10.123 441.491 1.00 35.37 191 GLY C CA 1
ATOM 8961 C C . GLY C 1 191 ? -0.005 -11.597 441.734 1.00 35.27 191 GLY C C 1
ATOM 8962 O O . GLY C 1 191 ? -0.491 -12.414 440.960 1.00 35.53 191 GLY C O 1
ATOM 8963 N N . LYS C 1 192 ? 0.693 -11.960 442.807 1.00 36.62 192 LYS C N 1
ATOM 8964 C CA . LYS C 1 192 ? 0.831 -13.371 443.164 1.00 43.34 192 LYS C CA 1
ATOM 8965 C C . LYS C 1 192 ? -0.273 -13.787 444.187 1.00 40.41 192 LYS C C 1
ATOM 8966 O O . LYS C 1 192 ? -0.567 -13.050 445.141 1.00 38.62 192 LYS C O 1
ATOM 8972 N N . ALA C 1 193 ? -0.846 -14.967 443.974 1.00 41.28 193 ALA C N 1
ATOM 8973 C CA . ALA C 1 193 ? -1.856 -15.529 444.860 1.00 40.23 193 ALA C CA 1
ATOM 8974 C C . ALA C 1 193 ? -1.123 -16.117 446.056 1.00 42.68 193 ALA C C 1
ATOM 8975 O O . ALA C 1 193 ? -0.196 -16.921 445.841 1.00 42.85 193 ALA C O 1
ATOM 8977 N N . ARG C 1 194 ? -1.468 -15.701 447.281 1.00 31.51 194 ARG C N 1
ATOM 8978 C CA . ARG C 1 194 ? -0.894 -16.334 448.521 1.00 36.88 194 ARG C CA 1
ATOM 8979 C C . ARG C 1 194 ? -2.027 -16.852 449.457 1.00 33.51 194 ARG C C 1
ATOM 8980 O O . ARG C 1 194 ? -3.114 -16.330 449.462 1.00 30.43 194 ARG C O 1
ATOM 8988 N N . VAL C 1 195 ? -1.717 -17.831 450.267 1.00 29.91 195 VAL C N 1
ATOM 8989 C CA . VAL C 1 195 ? -2.698 -18.404 451.199 1.00 31.80 195 VAL C CA 1
ATOM 8990 C C . VAL C 1 195 ? -2.369 -17.813 452.550 1.00 31.32 195 VAL C C 1
ATOM 8991 O O . VAL C 1 195 ? -1.239 -17.950 452.987 1.00 34.07 195 VAL C O 1
ATOM 8995 N N . ILE C 1 196 ? -3.336 -17.132 453.180 1.00 30.96 196 ILE C N 1
ATOM 8996 C CA . ILE C 1 196 ? -3.211 -16.624 454.549 1.00 33.04 196 ILE C CA 1
ATOM 8997 C C . ILE C 1 196 ? -4.238 -17.294 455.472 1.00 29.97 196 ILE C C 1
ATOM 8998 O O . ILE C 1 196 ? -5.392 -17.420 455.114 1.00 29.34 196 ILE C O 1
ATOM 9003 N N . VAL C 1 197 ? -3.806 -17.705 456.653 1.00 26.51 197 VAL C N 1
ATOM 9004 C CA . VAL C 1 197 ? -4.719 -18.203 457.703 1.00 24.63 197 VAL C CA 1
ATOM 9005 C C . VAL C 1 197 ? -4.723 -17.096 458.778 1.00 28.27 197 VAL C C 1
ATOM 9006 O O . VAL C 1 197 ? -3.690 -16.782 459.389 1.00 25.22 197 VAL C O 1
ATOM 9010 N N . ALA C 1 198 ? -5.878 -16.479 458.980 1.00 24.13 198 ALA C N 1
ATOM 9011 C CA . ALA C 1 198 ? -6.051 -15.353 459.879 1.00 21.04 198 ALA C CA 1
ATOM 9012 C C . ALA C 1 198 ? -6.980 -15.752 461.020 1.00 23.30 198 ALA C C 1
ATOM 9013 O O . ALA C 1 198 ? -8.020 -16.268 460.750 1.00 23.20 198 ALA C O 1
ATOM 9015 N N . THR C 1 199 ? -6.611 -15.497 462.274 1.00 23.65 199 THR C N 1
ATOM 9016 C CA . THR C 1 199 ? -7.336 -15.958 463.440 1.00 26.88 199 THR C CA 1
ATOM 9017 C C . THR C 1 199 ? -7.775 -14.805 464.337 1.00 27.47 199 THR C C 1
ATOM 9018 O O . THR C 1 199 ? -7.312 -13.654 464.244 1.00 29.07 199 THR C O 1
ATOM 9022 N N . ARG C 1 200 ? -8.716 -15.138 465.193 1.00 22.93 200 ARG C N 1
ATOM 9023 C CA . ARG C 1 200 ? -9.260 -14.224 466.186 1.00 27.42 200 ARG C CA 1
ATOM 9024 C C . ARG C 1 200 ? -8.245 -13.856 467.333 1.00 26.15 200 ARG C C 1
ATOM 9025 O O . ARG C 1 200 ? -8.505 -12.963 468.129 1.00 26.13 200 ARG C O 1
ATOM 9033 N N . GLU C 1 201 ? -7.131 -14.550 467.401 1.00 25.40 201 GLU C N 1
ATOM 9034 C CA . GLU C 1 201 ? -6.079 -14.346 468.435 1.00 30.77 201 GLU C CA 1
ATOM 9035 C C . GLU C 1 201 ? -5.558 -12.912 468.367 1.00 31.20 201 GLU C C 1
ATOM 9036 O O . GLU C 1 201 ? -5.244 -12.429 467.287 1.00 25.78 201 GLU C O 1
ATOM 9042 N N . ARG C 1 202 ? -5.522 -12.229 469.506 1.00 32.28 202 ARG C N 1
ATOM 9043 C CA . ARG C 1 202 ? -5.219 -10.768 469.559 1.00 42.21 202 ARG C CA 1
ATOM 9044 C C . ARG C 1 202 ? -3.846 -10.475 468.911 1.00 42.59 202 ARG C C 1
ATOM 9045 O O . ARG C 1 202 ? -3.699 -9.493 468.197 1.00 42.86 202 ARG C O 1
ATOM 9053 N N . ASP C 1 203 ? -2.892 -11.397 469.115 1.00 40.64 203 ASP C N 1
ATOM 9054 C CA . ASP C 1 203 ? -1.517 -11.313 468.599 1.00 44.93 203 ASP C CA 1
ATOM 9055 C C . ASP C 1 203 ? -1.287 -12.001 467.251 1.00 40.78 203 ASP C C 1
ATOM 9056 O O . ASP C 1 203 ? -0.160 -12.240 466.885 1.00 41.11 203 ASP C O 1
ATOM 9061 N N . ASP C 1 204 ? -2.352 -12.345 466.518 1.00 34.23 204 ASP C N 1
ATOM 9062 C CA . ASP C 1 204 ? -2.214 -12.944 465.201 1.00 30.27 204 ASP C CA 1
ATOM 9063 C C . ASP C 1 204 ? -1.760 -11.838 464.276 1.00 30.61 204 ASP C C 1
ATOM 9064 O O . ASP C 1 204 ? -2.427 -10.789 464.222 1.00 25.58 204 ASP C O 1
ATOM 9069 N N . PRO C 1 205 ? -0.703 -12.073 463.476 1.00 32.58 205 PRO C N 1
ATOM 9070 C CA . PRO C 1 205 ? -0.258 -11.025 462.518 1.00 30.85 205 PRO C CA 1
ATOM 9071 C C . PRO C 1 205 ? -1.305 -10.600 461.498 1.00 28.25 205 PRO C C 1
ATOM 9072 O O . PRO C 1 205 ? -1.222 -9.502 460.959 1.00 25.61 205 PRO C O 1
ATOM 9076 N N . HIS C 1 206 ? -2.280 -11.472 461.234 1.00 24.68 206 HIS C N 1
ATOM 9077 C CA . HIS C 1 206 ? -3.332 -11.195 460.245 1.00 24.89 206 HIS C CA 1
ATOM 9078 C C . HIS C 1 206 ? -4.725 -11.059 460.946 1.00 25.92 206 HIS C C 1
ATOM 9079 O O . HIS C 1 206 ? -5.753 -11.243 460.333 1.00 26.30 206 HIS C O 1
ATOM 9086 N N . HIS C 1 207 ? -4.710 -10.684 462.205 1.00 26.38 207 HIS C N 1
ATOM 9087 C CA . HIS C 1 207 ? -5.887 -10.529 462.998 1.00 27.28 207 HIS C CA 1
ATOM 9088 C C . HIS C 1 207 ? -6.887 -9.592 462.308 1.00 26.41 207 HIS C C 1
ATOM 9089 O O . HIS C 1 207 ? -8.113 -9.796 462.368 1.00 25.64 207 HIS C O 1
ATOM 9096 N N . ASP C 1 208 ? -6.386 -8.532 461.727 1.00 22.99 208 ASP C N 1
ATOM 9097 C CA . ASP C 1 208 ? -7.252 -7.577 460.984 1.00 25.85 208 ASP C CA 1
ATOM 9098 C C . ASP C 1 208 ? -8.075 -8.215 459.823 1.00 25.18 208 ASP C C 1
ATOM 9099 O O . ASP C 1 208 ? -9.249 -7.842 459.600 1.00 22.08 208 ASP C O 1
ATOM 9104 N N . LEU C 1 209 ? -7.477 -9.186 459.142 1.00 23.38 209 LEU C N 1
ATOM 9105 C CA . LEU C 1 209 ? -8.062 -9.844 458.009 1.00 23.53 209 LEU C CA 1
ATOM 9106 C C . LEU C 1 209 ? -9.144 -10.814 458.575 1.00 23.63 209 LEU C C 1
ATOM 9107 O O . LEU C 1 209 ? -10.190 -10.953 457.981 1.00 22.38 209 LEU C O 1
ATOM 9112 N N . TRP C 1 210 ? -8.866 -11.468 459.699 1.00 22.32 210 TRP C N 1
ATOM 9113 C CA . TRP C 1 210 ? -9.927 -12.254 460.408 1.00 23.93 210 TRP C CA 1
ATOM 9114 C C . TRP C 1 210 ? -11.145 -11.329 460.706 1.00 23.33 210 TRP C C 1
ATOM 9115 O O . TRP C 1 210 ? -12.257 -11.646 460.345 1.00 20.99 210 TRP C O 1
ATOM 9126 N N . TRP C 1 211 ? -10.874 -10.181 461.338 1.00 21.06 211 TRP C N 1
ATOM 9127 C CA . TRP C 1 211 ? -11.878 -9.250 461.754 1.00 20.62 211 TRP C CA 1
ATOM 9128 C C . TRP C 1 211 ? -12.737 -8.842 460.581 1.00 23.11 211 TRP C C 1
ATOM 9129 O O . TRP C 1 211 ? -13.970 -8.779 460.685 1.00 20.98 211 TRP C O 1
ATOM 9140 N N . ALA C 1 212 ? -12.131 -8.616 459.419 1.00 22.30 212 ALA C N 1
ATOM 9141 C CA . ALA C 1 212 ? -12.908 -8.167 458.253 1.00 21.16 212 ALA C CA 1
ATOM 9142 C C . ALA C 1 212 ? -13.921 -9.243 457.725 1.00 21.10 212 ALA C C 1
ATOM 9143 O O . ALA C 1 212 ? -14.839 -8.895 457.099 1.00 19.89 212 ALA C O 1
ATOM 9145 N N . HIS C 1 213 ? -13.690 -10.519 458.009 1.00 20.40 213 HIS C N 1
ATOM 9146 C CA . HIS C 1 213 ? -14.581 -11.641 457.622 1.00 19.01 213 HIS C CA 1
ATOM 9147 C C . HIS C 1 213 ? -15.681 -11.929 458.691 1.00 19.64 213 HIS C C 1
ATOM 9148 O O . HIS C 1 213 ? -16.461 -12.865 458.544 1.00 21.20 213 HIS C O 1
ATOM 9155 N N . THR C 1 214 ? -15.751 -11.111 459.741 1.00 20.69 214 THR C N 1
ATOM 9156 C CA . THR C 1 214 ? -16.828 -11.152 460.733 1.00 19.90 214 THR C CA 1
ATOM 9157 C C . THR C 1 214 ? -17.912 -10.158 460.368 1.00 19.27 214 THR C C 1
ATOM 9158 O O . THR C 1 214 ? -18.508 -9.504 461.239 1.00 20.61 214 THR C O 1
ATOM 9162 N N . GLY C 1 215 ? -18.275 -10.132 459.101 1.00 18.82 215 GLY C N 1
ATOM 9163 C CA . GLY C 1 215 ? -19.307 -9.217 458.607 1.00 19.12 215 GLY C CA 1
ATOM 9164 C C . GLY C 1 215 ? -18.971 -8.265 457.507 1.00 22.27 215 GLY C C 1
ATOM 9165 O O . GLY C 1 215 ? -19.862 -7.514 457.033 1.00 21.82 215 GLY C O 1
ATOM 9166 N N . GLY C 1 216 ? -17.728 -8.336 456.992 1.00 21.94 216 GLY C N 1
ATOM 9167 C CA . GLY C 1 216 ? -17.340 -7.529 455.852 1.00 21.59 216 GLY C CA 1
ATOM 9168 C C . GLY C 1 216 ? -18.048 -7.869 454.563 1.00 20.51 216 GLY C C 1
ATOM 9169 O O . GLY C 1 216 ? -18.199 -6.987 453.688 1.00 19.42 216 GLY C O 1
ATOM 9170 N N . GLY C 1 217 ? -18.466 -9.135 454.413 1.00 20.15 217 GLY C N 1
ATOM 9171 C CA . GLY C 1 217 ? -19.265 -9.526 453.248 1.00 20.81 217 GLY C CA 1
ATOM 9172 C C . GLY C 1 217 ? -18.383 -10.117 452.166 1.00 22.47 217 GLY C C 1
ATOM 9173 O O . GLY C 1 217 ? -17.190 -9.814 452.091 1.00 22.20 217 GLY C O 1
ATOM 9174 N N . GLY C 1 218 ? -18.964 -10.966 451.325 1.00 20.61 218 GLY C N 1
ATOM 9175 C CA . GLY C 1 218 ? -18.177 -11.705 450.324 1.00 23.76 218 GLY C CA 1
ATOM 9176 C C . GLY C 1 218 ? -17.667 -10.835 449.133 1.00 23.13 218 GLY C C 1
ATOM 9177 O O . GLY C 1 218 ? -18.191 -9.738 448.858 1.00 24.47 218 GLY C O 1
ATOM 9178 N N . GLY C 1 219 ? -16.669 -11.363 448.452 1.00 22.74 219 GLY C N 1
ATOM 9179 C CA . GLY C 1 219 ? -16.167 -10.845 447.152 1.00 26.58 219 GLY C CA 1
ATOM 9180 C C . GLY C 1 219 ? -15.392 -9.558 447.337 1.00 27.01 219 GLY C C 1
ATOM 9181 O O . GLY C 1 219 ? -15.307 -8.723 446.388 1.00 28.21 219 GLY C O 1
ATOM 9182 N N . ASN C 1 220 ? -14.792 -9.397 448.533 1.00 25.14 220 ASN C N 1
ATOM 9183 C CA . ASN C 1 220 ? -14.120 -8.151 448.884 1.00 26.13 220 ASN C CA 1
ATOM 9184 C C . ASN C 1 220 ? -12.632 -8.314 449.049 1.00 28.05 220 ASN C C 1
ATOM 9185 O O . ASN C 1 220 ? -11.916 -7.512 448.508 1.00 28.35 220 ASN C O 1
ATOM 9190 N N . PHE C 1 221 ? -12.196 -9.290 449.850 1.00 24.18 221 PHE C N 1
ATOM 9191 C CA . PHE C 1 221 ? -10.812 -9.415 450.262 1.00 26.42 221 PHE C CA 1
ATOM 9192 C C . PHE C 1 221 ? -9.991 -10.526 449.615 1.00 28.33 221 PHE C C 1
ATOM 9193 O O . PHE C 1 221 ? -8.767 -10.499 449.719 1.00 32.02 221 PHE C O 1
ATOM 9201 N N . GLY C 1 222 ? -10.636 -11.513 449.014 1.00 26.75 222 GLY C N 1
ATOM 9202 C CA . GLY C 1 222 ? -9.949 -12.727 448.599 1.00 26.77 222 GLY C CA 1
ATOM 9203 C C . GLY C 1 222 ? -10.908 -13.893 448.612 1.00 25.19 222 GLY C C 1
ATOM 9204 O O . GLY C 1 222 ? -12.100 -13.690 448.807 1.00 24.60 222 GLY C O 1
ATOM 9205 N N . VAL C 1 223 ? -10.428 -15.082 448.325 1.00 23.37 223 VAL C N 1
ATOM 9206 C CA . VAL C 1 223 ? -11.337 -16.224 448.266 1.00 25.59 223 VAL C CA 1
ATOM 9207 C C . VAL C 1 223 ? -11.179 -16.986 449.569 1.00 24.93 223 VAL C C 1
ATOM 9208 O O . VAL C 1 223 ? -10.098 -17.508 449.866 1.00 24.10 223 VAL C O 1
ATOM 9212 N N . VAL C 1 224 ? -12.275 -17.053 450.364 1.00 22.98 224 VAL C N 1
ATOM 9213 C CA . VAL C 1 224 ? -12.242 -17.893 451.547 1.00 19.07 224 VAL C CA 1
ATOM 9214 C C . VAL C 1 224 ? -12.296 -19.325 451.090 1.00 19.34 224 VAL C C 1
ATOM 9215 O O . VAL C 1 224 ? -13.217 -19.716 450.345 1.00 22.95 224 VAL C O 1
ATOM 9219 N N . THR C 1 225 ? -11.349 -20.134 451.564 1.00 20.07 225 THR C N 1
ATOM 9220 C CA . THR C 1 225 ? -11.371 -21.562 451.263 1.00 22.75 225 THR C CA 1
ATOM 9221 C C . THR C 1 225 ? -11.662 -22.478 452.448 1.00 23.04 225 THR C C 1
ATOM 9222 O O . THR C 1 225 ? -11.893 -23.708 452.301 1.00 21.87 225 THR C O 1
ATOM 9226 N N . LYS C 1 226 ? -11.556 -21.910 453.630 1.00 21.63 226 LYS C N 1
ATOM 9227 C CA . LYS C 1 226 ? -11.906 -22.577 454.880 1.00 23.66 226 LYS C CA 1
ATOM 9228 C C . LYS C 1 226 ? -12.392 -21.529 455.954 1.00 22.53 226 LYS C C 1
ATOM 9229 O O . LYS C 1 226 ? -11.802 -20.473 456.118 1.00 18.45 226 LYS C O 1
ATOM 9235 N N . TYR C 1 227 ? -13.420 -21.904 456.724 1.00 19.91 227 TYR C N 1
ATOM 9236 C CA . TYR C 1 227 ? -13.801 -21.194 457.936 1.00 18.85 227 TYR C CA 1
ATOM 9237 C C . TYR C 1 227 ? -13.543 -22.200 459.045 1.00 21.58 227 TYR C C 1
ATOM 9238 O O . TYR C 1 227 ? -13.783 -23.399 458.872 1.00 21.16 227 TYR C O 1
ATOM 9247 N N . TRP C 1 228 ? -13.033 -21.721 460.162 1.00 19.94 228 TRP C N 1
ATOM 9248 C CA . TRP C 1 228 ? -12.986 -22.525 461.363 1.00 20.68 228 TRP C CA 1
ATOM 9249 C C . TRP C 1 228 ? -13.883 -21.846 462.419 1.00 19.03 228 TRP C C 1
ATOM 9250 O O . TRP C 1 228 ? -13.746 -20.621 462.707 1.00 16.98 228 TRP C O 1
ATOM 9261 N N . MET C 1 229 ? -14.771 -22.655 463.003 1.00 17.88 229 MET C N 1
ATOM 9262 C CA . MET C 1 229 ? -15.812 -22.177 463.914 1.00 16.01 229 MET C CA 1
ATOM 9263 C C . MET C 1 229 ? -15.643 -22.799 465.290 1.00 17.79 229 MET C C 1
ATOM 9264 O O . MET C 1 229 ? -15.459 -23.992 465.400 1.00 16.53 229 MET C O 1
ATOM 9269 N N . ARG C 1 230 ? -15.805 -21.981 466.330 1.00 18.05 230 ARG C N 1
ATOM 9270 C CA . ARG C 1 230 ? -15.786 -22.444 467.695 1.00 20.67 230 ARG C CA 1
ATOM 9271 C C . ARG C 1 230 ? -16.214 -21.300 468.637 1.00 21.96 230 ARG C C 1
ATOM 9272 O O . ARG C 1 230 ? -16.159 -20.125 468.283 1.00 20.68 230 ARG C O 1
ATOM 9280 N N . VAL C 1 231 ? -16.595 -21.676 469.845 1.00 23.78 231 VAL C N 1
ATOM 9281 C CA . VAL C 1 231 ? -16.909 -20.684 470.898 1.00 24.10 231 VAL C CA 1
ATOM 9282 C C . VAL C 1 231 ? -15.655 -19.971 471.308 1.00 23.21 231 VAL C C 1
ATOM 9283 O O . VAL C 1 231 ? -14.585 -20.548 471.231 1.00 21.60 231 VAL C O 1
ATOM 9287 N N . PRO C 1 232 ? -15.768 -18.703 471.707 1.00 25.74 232 PRO C N 1
ATOM 9288 C CA . PRO C 1 232 ? -14.588 -17.978 472.131 1.00 29.51 232 PRO C CA 1
ATOM 9289 C C . PRO C 1 232 ? -14.057 -18.441 473.483 1.00 32.00 232 PRO C C 1
ATOM 9290 O O . PRO C 1 232 ? -12.845 -18.410 473.671 1.00 41.23 232 PRO C O 1
ATOM 9294 N N . GLU C 1 233 ? -14.872 -18.985 474.377 1.00 35.50 233 GLU C N 1
ATOM 9295 C CA . GLU C 1 233 ? -14.321 -19.404 475.717 1.00 37.49 233 GLU C CA 1
ATOM 9296 C C . GLU C 1 233 ? -13.462 -20.648 475.626 1.00 36.40 233 GLU C C 1
ATOM 9297 O O . GLU C 1 233 ? -13.673 -21.506 474.788 1.00 33.52 233 GLU C O 1
ATOM 9303 N N . ASP C 1 234 ? -12.563 -20.784 476.586 1.00 32.66 234 ASP C N 1
ATOM 9304 C CA . ASP C 1 234 ? -11.798 -21.979 476.736 1.00 37.72 234 ASP C CA 1
ATOM 9305 C C . ASP C 1 234 ? -12.747 -23.036 477.289 1.00 35.68 234 ASP C C 1
ATOM 9306 O O . ASP C 1 234 ? -13.289 -22.883 478.377 1.00 43.78 234 ASP C O 1
ATOM 9311 N N . VAL C 1 235 ? -12.968 -24.111 476.535 1.00 33.11 235 VAL C N 1
ATOM 9312 C CA . VAL C 1 235 ? -13.844 -25.201 476.972 1.00 28.92 235 VAL C CA 1
ATOM 9313 C C . VAL C 1 235 ? -13.143 -26.546 476.868 1.00 29.43 235 VAL C C 1
ATOM 9314 O O . VAL C 1 235 ? -13.769 -27.611 476.818 1.00 35.16 235 VAL C O 1
ATOM 9318 N N . GLY C 1 236 ? -11.823 -26.516 476.799 1.00 30.85 236 GLY C N 1
ATOM 9319 C CA . GLY C 1 236 ? -11.079 -27.688 476.473 1.00 31.79 236 GLY C CA 1
ATOM 9320 C C . GLY C 1 236 ? -11.085 -28.071 474.998 1.00 32.36 236 GLY C C 1
ATOM 9321 O O . GLY C 1 236 ? -11.175 -27.200 474.090 1.00 29.04 236 GLY C O 1
ATOM 9322 N N . ARG C 1 237 ? -10.877 -29.374 474.802 1.00 32.63 237 ARG C N 1
ATOM 9323 C CA . ARG C 1 237 ? -10.712 -29.996 473.484 1.00 35.68 237 ARG C CA 1
ATOM 9324 C C . ARG C 1 237 ? -11.842 -30.950 473.113 1.00 34.98 237 ARG C C 1
ATOM 9325 O O . ARG C 1 237 ? -11.781 -31.596 472.091 1.00 31.83 237 ARG C O 1
ATOM 9333 N N . ASN C 1 238 ? -12.902 -30.962 473.904 1.00 34.06 238 ASN C N 1
ATOM 9334 C CA . ASN C 1 238 ? -14.080 -31.723 473.587 1.00 34.31 238 ASN C CA 1
ATOM 9335 C C . ASN C 1 238 ? -14.904 -31.060 472.463 1.00 29.67 238 ASN C C 1
ATOM 9336 O O . ASN C 1 238 ? -15.565 -30.059 472.697 1.00 26.40 238 ASN C O 1
ATOM 9341 N N . PRO C 1 239 ? -14.944 -31.665 471.264 1.00 26.36 239 PRO C N 1
ATOM 9342 C CA . PRO C 1 239 ? -15.666 -30.999 470.169 1.00 26.44 239 PRO C CA 1
ATOM 9343 C C . PRO C 1 239 ? -17.154 -30.776 470.432 1.00 25.29 239 PRO C C 1
ATOM 9344 O O . PRO C 1 239 ? -17.763 -29.870 469.863 1.00 23.07 239 PRO C O 1
ATOM 9348 N N . GLU C 1 240 ? -17.736 -31.603 471.283 1.00 26.60 240 GLU C N 1
ATOM 9349 C CA . GLU C 1 240 ? -19.111 -31.397 471.702 1.00 25.01 240 GLU C CA 1
ATOM 9350 C C . GLU C 1 240 ? -19.392 -30.150 472.484 1.00 25.58 240 GLU C C 1
ATOM 9351 O O . GLU C 1 240 ? -20.540 -29.769 472.550 1.00 23.86 240 GLU C O 1
ATOM 9357 N N . ARG C 1 241 ? -18.362 -29.512 473.055 1.00 25.29 241 ARG C N 1
ATOM 9358 C CA . ARG C 1 241 ? -18.501 -28.233 473.684 1.00 28.19 241 ARG C CA 1
ATOM 9359 C C . ARG C 1 241 ? -18.032 -27.059 472.834 1.00 25.62 241 ARG C C 1
ATOM 9360 O O . ARG C 1 241 ? -18.050 -25.941 473.298 1.00 23.06 241 ARG C O 1
ATOM 9368 N N . LEU C 1 242 ? -17.619 -27.290 471.603 1.00 21.38 242 LEU C N 1
ATOM 9369 C CA . LEU C 1 242 ? -16.983 -26.223 470.849 1.00 22.65 242 LEU C CA 1
ATOM 9370 C C . LEU C 1 242 ? -17.901 -25.293 470.080 1.00 21.93 242 LEU C C 1
ATOM 9371 O O . LEU C 1 242 ? -17.470 -24.243 469.562 1.00 21.79 242 LEU C O 1
ATOM 9376 N N . LEU C 1 243 ? -19.142 -25.704 469.938 1.00 20.70 243 LEU C N 1
ATOM 9377 C CA . LEU C 1 243 ? -20.192 -24.884 469.325 1.00 21.08 243 LEU C CA 1
ATOM 9378 C C . LEU C 1 243 ? -21.459 -25.039 470.165 1.00 19.94 243 LEU C C 1
ATOM 9379 O O . LEU C 1 243 ? -21.524 -26.039 470.931 1.00 21.12 243 LEU C O 1
ATOM 9384 N N . PRO C 1 244 ? -22.389 -24.082 470.078 1.00 23.22 244 PRO C N 1
ATOM 9385 C CA . PRO C 1 244 ? -23.733 -24.143 470.753 1.00 23.02 244 PRO C CA 1
ATOM 9386 C C . PRO C 1 244 ? -24.466 -25.452 470.508 1.00 22.26 244 PRO C C 1
ATOM 9387 O O . PRO C 1 244 ? -24.512 -25.959 469.331 1.00 19.69 244 PRO C O 1
ATOM 9391 N N . LYS C 1 245 ? -25.081 -25.979 471.562 1.00 23.40 245 LYS C N 1
ATOM 9392 C CA . LYS C 1 245 ? -25.936 -27.185 471.480 1.00 24.35 245 LYS C CA 1
ATOM 9393 C C . LYS C 1 245 ? -27.277 -26.741 470.976 1.00 23.87 245 LYS C C 1
ATOM 9394 O O . LYS C 1 245 ? -27.838 -25.843 471.537 1.00 23.81 245 LYS C O 1
ATOM 9400 N N . PRO C 1 246 ? -27.810 -27.341 469.879 1.00 21.25 246 PRO C N 1
ATOM 9401 C CA . PRO C 1 246 ? -29.124 -26.809 469.491 1.00 22.80 246 PRO C CA 1
ATOM 9402 C C . PRO C 1 246 ? -30.199 -27.290 470.467 1.00 21.42 246 PRO C C 1
ATOM 9403 O O . PRO C 1 246 ? -30.025 -28.331 471.083 1.00 20.26 246 PRO C O 1
ATOM 9407 N N . PRO C 1 247 ? -31.301 -26.560 470.583 1.00 23.17 247 PRO C N 1
ATOM 9408 C CA . PRO C 1 247 ? -32.418 -27.125 471.330 1.00 26.39 247 PRO C CA 1
ATOM 9409 C C . PRO C 1 247 ? -32.834 -28.503 470.774 1.00 24.67 247 PRO C C 1
ATOM 9410 O O . PRO C 1 247 ? -33.077 -28.599 469.609 1.00 22.12 247 PRO C O 1
ATOM 9414 N N . ALA C 1 248 ? -32.977 -29.485 471.646 1.00 25.71 248 ALA C N 1
ATOM 9415 C CA . ALA C 1 248 ? -33.475 -30.776 471.248 1.00 26.05 248 ALA C CA 1
ATOM 9416 C C . ALA C 1 248 ? -34.906 -30.723 470.595 1.00 25.45 248 ALA C C 1
ATOM 9417 O O . ALA C 1 248 ? -35.161 -31.444 469.652 1.00 24.23 248 ALA C O 1
ATOM 9419 N N . THR C 1 249 ? -35.796 -29.833 471.046 1.00 21.12 249 THR C N 1
ATOM 9420 C CA . THR C 1 249 ? -37.111 -29.697 470.447 1.00 20.06 249 THR C CA 1
ATOM 9421 C C . THR C 1 249 ? -37.457 -28.257 470.467 1.00 18.08 249 THR C C 1
ATOM 9422 O O . THR C 1 249 ? -36.917 -27.509 471.280 1.00 19.85 249 THR C O 1
ATOM 9426 N N . LEU C 1 250 ? -38.328 -27.881 469.564 1.00 19.06 250 LEU C N 1
ATOM 9427 C CA . LEU C 1 250 ? -38.914 -26.554 469.452 1.00 22.83 250 LEU C CA 1
ATOM 9428 C C . LEU C 1 250 ? -40.478 -26.583 469.610 1.00 24.36 250 LEU C C 1
ATOM 9429 O O . LEU C 1 250 ? -41.132 -27.459 469.120 1.00 22.64 250 LEU C O 1
ATOM 9434 N N . LEU C 1 251 ? -41.030 -25.591 470.269 1.00 23.81 251 LEU C N 1
ATOM 9435 C CA . LEU C 1 251 ? -42.438 -25.429 470.296 1.00 23.80 251 LEU C CA 1
ATOM 9436 C C . LEU C 1 251 ? -42.771 -24.353 469.282 1.00 21.31 251 LEU C C 1
ATOM 9437 O O . LEU C 1 251 ? -42.201 -23.222 469.307 1.00 21.48 251 LEU C O 1
ATOM 9442 N N . THR C 1 252 ? -43.669 -24.657 468.376 1.00 20.68 252 THR C N 1
ATOM 9443 C CA . THR C 1 252 ? -43.975 -23.767 467.231 1.00 21.61 252 THR C CA 1
ATOM 9444 C C . THR C 1 252 ? -45.454 -23.503 467.051 1.00 23.56 252 THR C C 1
ATOM 9445 O O . THR C 1 252 ? -46.272 -24.363 467.396 1.00 20.85 252 THR C O 1
ATOM 9449 N N . SER C 1 253 ? -45.763 -22.362 466.451 1.00 20.49 253 SER C N 1
ATOM 9450 C CA . SER C 1 253 ? -47.079 -22.007 466.054 1.00 23.44 253 SER C CA 1
ATOM 9451 C C . SER C 1 253 ? -46.983 -20.899 465.027 1.00 23.57 253 SER C C 1
ATOM 9452 O O . SER C 1 253 ? -46.149 -20.061 465.135 1.00 24.75 253 SER C O 1
ATOM 9455 N N . THR C 1 254 ? -47.890 -20.865 464.084 1.00 22.36 254 THR C N 1
ATOM 9456 C CA . THR C 1 254 ? -48.064 -19.758 463.159 1.00 26.16 254 THR C CA 1
ATOM 9457 C C . THR C 1 254 ? -49.421 -19.114 463.333 1.00 26.89 254 THR C C 1
ATOM 9458 O O . THR C 1 254 ? -50.424 -19.781 463.115 1.00 27.59 254 THR C O 1
ATOM 9462 N N . VAL C 1 255 ? -49.437 -17.832 463.709 1.00 23.15 255 VAL C N 1
ATOM 9463 C CA . VAL C 1 255 ? -50.643 -17.057 463.783 1.00 24.57 255 VAL C CA 1
ATOM 9464 C C . VAL C 1 255 ? -50.906 -16.517 462.382 1.00 27.26 255 VAL C C 1
ATOM 9465 O O . VAL C 1 255 ? -49.976 -15.972 461.747 1.00 24.95 255 VAL C O 1
ATOM 9469 N N . THR C 1 256 ? -52.159 -16.559 461.921 1.00 24.52 256 THR C N 1
ATOM 9470 C CA . THR C 1 256 ? -52.561 -16.073 460.585 1.00 23.75 256 THR C CA 1
ATOM 9471 C C . THR C 1 256 ? -53.490 -14.876 460.722 1.00 25.39 256 THR C C 1
ATOM 9472 O O . THR C 1 256 ? -54.362 -14.889 461.612 1.00 26.90 256 THR C O 1
ATOM 9476 N N . PHE C 1 257 ? -53.370 -13.887 459.830 1.00 22.99 257 PHE C N 1
ATOM 9477 C CA . PHE C 1 257 ? -54.275 -12.792 459.714 1.00 23.22 257 PHE C CA 1
ATOM 9478 C C . PHE C 1 257 ? -54.941 -12.779 458.367 1.00 27.51 257 PHE C C 1
ATOM 9479 O O . PHE C 1 257 ? -54.421 -13.350 457.407 1.00 26.90 257 PHE C O 1
ATOM 9487 N N . ASP C 1 258 ? -56.098 -12.112 458.300 1.00 28.17 258 ASP C N 1
ATOM 9488 C CA . ASP C 1 258 ? -56.820 -11.970 457.022 1.00 26.73 258 ASP C CA 1
ATOM 9489 C C . ASP C 1 258 ? -56.863 -10.564 456.608 1.00 26.03 258 ASP C C 1
ATOM 9490 O O . ASP C 1 258 ? -57.142 -9.729 457.430 1.00 25.98 258 ASP C O 1
ATOM 9495 N N . TRP C 1 259 ? -56.601 -10.275 455.335 1.00 26.21 259 TRP C N 1
ATOM 9496 C CA . TRP C 1 259 ? -56.779 -8.906 454.799 1.00 28.20 259 TRP C CA 1
ATOM 9497 C C . TRP C 1 259 ? -58.244 -8.436 454.732 1.00 30.80 259 TRP C C 1
ATOM 9498 O O . TRP C 1 259 ? -58.543 -7.289 455.020 1.00 29.15 259 TRP C O 1
ATOM 9509 N N . ALA C 1 260 ? -59.150 -9.339 454.406 1.00 29.80 260 ALA C N 1
ATOM 9510 C CA . ALA C 1 260 ? -60.547 -8.973 454.184 1.00 27.90 260 ALA C CA 1
ATOM 9511 C C . ALA C 1 260 ? -61.122 -8.443 455.482 1.00 30.77 260 ALA C C 1
ATOM 9512 O O . ALA C 1 260 ? -61.025 -9.109 456.515 1.00 30.63 260 ALA C O 1
ATOM 9514 N N . GLY C 1 261 ? -61.616 -7.199 455.448 1.00 31.97 261 GLY C N 1
ATOM 9515 C CA . GLY C 1 261 ? -62.205 -6.561 456.643 1.00 35.53 261 GLY C CA 1
ATOM 9516 C C . GLY C 1 261 ? -61.175 -5.872 457.533 1.00 39.01 261 GLY C C 1
ATOM 9517 O O . GLY C 1 261 ? -61.570 -5.123 458.420 1.00 39.11 261 GLY C O 1
ATOM 9518 N N . MET C 1 262 ? -59.855 -6.063 457.306 1.00 40.17 262 MET C N 1
ATOM 9519 C CA . MET C 1 262 ? -58.865 -5.405 458.197 1.00 38.92 262 MET C CA 1
ATOM 9520 C C . MET C 1 262 ? -58.814 -3.931 457.893 1.00 37.24 262 MET C C 1
ATOM 9521 O O . MET C 1 262 ? -58.691 -3.537 456.732 1.00 40.13 262 MET C O 1
ATOM 9526 N N . THR C 1 263 ? -58.973 -3.117 458.923 1.00 35.27 263 THR C N 1
ATOM 9527 C CA . THR C 1 263 ? -58.889 -1.648 458.751 1.00 33.37 263 THR C CA 1
ATOM 9528 C C . THR C 1 263 ? -57.466 -1.196 458.925 1.00 30.64 263 THR C C 1
ATOM 9529 O O . THR C 1 263 ? -56.668 -1.912 459.484 1.00 25.97 263 THR C O 1
ATOM 9533 N N . GLU C 1 264 ? -57.172 0.020 458.490 1.00 32.17 264 GLU C N 1
ATOM 9534 C CA . GLU C 1 264 ? -55.932 0.675 458.848 1.00 32.82 264 GLU C CA 1
ATOM 9535 C C . GLU C 1 264 ? -55.631 0.721 460.364 1.00 34.79 264 GLU C C 1
ATOM 9536 O O . GLU C 1 264 ? -54.469 0.603 460.795 1.00 26.28 264 GLU C O 1
ATOM 9542 N N . ALA C 1 265 ? -56.683 0.958 461.155 1.00 32.86 265 ALA C N 1
ATOM 9543 C CA . ALA C 1 265 ? -56.542 1.081 462.596 1.00 32.72 265 ALA C CA 1
ATOM 9544 C C . ALA C 1 265 ? -56.068 -0.231 463.211 1.00 29.09 265 ALA C C 1
ATOM 9545 O O . ALA C 1 265 ? -55.219 -0.236 464.100 1.00 29.55 265 ALA C O 1
ATOM 9547 N N . ALA C 1 266 ? -56.633 -1.348 462.740 1.00 26.78 266 ALA C N 1
ATOM 9548 C CA . ALA C 1 266 ? -56.335 -2.637 463.271 1.00 26.44 266 ALA C CA 1
ATOM 9549 C C . ALA C 1 266 ? -54.891 -3.015 462.874 1.00 25.40 266 ALA C C 1
ATOM 9550 O O . ALA C 1 266 ? -54.135 -3.600 463.665 1.00 25.76 266 ALA C O 1
ATOM 9552 N N . PHE C 1 267 ? -54.591 -2.786 461.614 1.00 23.16 267 PHE C N 1
ATOM 9553 C CA . PHE C 1 267 ? -53.265 -3.063 461.035 1.00 23.41 267 PHE C CA 1
ATOM 9554 C C . PHE C 1 267 ? -52.211 -2.287 461.790 1.00 24.44 267 PHE C C 1
ATOM 9555 O O . PHE C 1 267 ? -51.195 -2.807 462.180 1.00 24.17 267 PHE C O 1
ATOM 9563 N N . SER C 1 268 ? -52.478 -1.020 462.022 1.00 24.55 268 SER C N 1
ATOM 9564 C CA . SER C 1 268 ? -51.559 -0.189 462.760 1.00 26.63 268 SER C CA 1
ATOM 9565 C C . SER C 1 268 ? -51.376 -0.692 464.196 1.00 28.94 268 SER C C 1
ATOM 9566 O O . SER C 1 268 ? -50.239 -0.849 464.725 1.00 25.19 268 SER C O 1
ATOM 9569 N N . ARG C 1 269 ? -52.485 -1.076 464.819 1.00 26.67 269 ARG C N 1
ATOM 9570 C CA . ARG C 1 269 ? -52.424 -1.620 466.140 1.00 28.91 269 ARG C CA 1
ATOM 9571 C C . ARG C 1 269 ? -51.578 -2.889 466.184 1.00 25.00 269 ARG C C 1
ATOM 9572 O O . ARG C 1 269 ? -50.830 -3.150 467.165 1.00 24.42 269 ARG C O 1
ATOM 9580 N N . LEU C 1 270 ? -51.722 -3.708 465.145 1.00 23.35 270 LEU C N 1
ATOM 9581 C CA . LEU C 1 270 ? -50.954 -4.948 465.070 1.00 22.04 270 LEU C CA 1
ATOM 9582 C C . LEU C 1 270 ? -49.435 -4.713 465.105 1.00 21.44 270 LEU C C 1
ATOM 9583 O O . LEU C 1 270 ? -48.736 -5.420 465.867 1.00 20.11 270 LEU C O 1
ATOM 9588 N N . LEU C 1 271 ? -48.990 -3.831 464.195 1.00 22.04 271 LEU C N 1
ATOM 9589 C CA . LEU C 1 271 ? -47.591 -3.486 464.029 1.00 23.22 271 LEU C CA 1
ATOM 9590 C C . LEU C 1 271 ? -47.016 -2.812 465.248 1.00 22.79 271 LEU C C 1
ATOM 9591 O O . LEU C 1 271 ? -45.921 -3.131 465.687 1.00 20.65 271 LEU C O 1
ATOM 9596 N N . ARG C 1 272 ? -47.823 -2.029 465.914 1.00 21.97 272 ARG C N 1
ATOM 9597 C CA . ARG C 1 272 ? -47.407 -1.422 467.140 1.00 22.19 272 ARG C CA 1
ATOM 9598 C C . ARG C 1 272 ? -47.285 -2.402 468.270 1.00 25.58 272 ARG C C 1
ATOM 9599 O O . ARG C 1 272 ? -46.319 -2.319 469.069 1.00 25.11 272 ARG C O 1
ATOM 9607 N N . ASN C 1 273 ? -48.292 -3.277 468.410 1.00 23.92 273 ASN C N 1
ATOM 9608 C CA . ASN C 1 273 ? -48.272 -4.359 469.374 1.00 24.48 273 ASN C CA 1
ATOM 9609 C C . ASN C 1 273 ? -46.937 -5.157 469.228 1.00 24.61 273 ASN C C 1
ATOM 9610 O O . ASN C 1 273 ? -46.196 -5.370 470.189 1.00 22.54 273 ASN C O 1
ATOM 9615 N N . HIS C 1 274 ? -46.681 -5.587 468.007 1.00 23.38 274 HIS C N 1
ATOM 9616 C CA . HIS C 1 274 ? -45.523 -6.430 467.717 1.00 21.87 274 HIS C CA 1
ATOM 9617 C C . HIS C 1 274 ? -44.203 -5.679 468.026 1.00 24.28 274 HIS C C 1
ATOM 9618 O O . HIS C 1 274 ? -43.298 -6.202 468.688 1.00 23.17 274 HIS C O 1
ATOM 9625 N N . GLY C 1 275 ? -44.095 -4.452 467.540 1.00 24.98 275 GLY C N 1
ATOM 9626 C CA . GLY C 1 275 ? -42.808 -3.714 467.669 1.00 26.26 275 GLY C CA 1
ATOM 9627 C C . GLY C 1 275 ? -42.538 -3.341 469.100 1.00 26.77 275 GLY C C 1
ATOM 9628 O O . GLY C 1 275 ? -41.429 -3.456 469.591 1.00 25.60 275 GLY C O 1
ATOM 9629 N N . GLU C 1 276 ? -43.577 -2.924 469.828 1.00 24.51 276 GLU C N 1
ATOM 9630 C CA . GLU C 1 276 ? -43.411 -2.711 471.279 1.00 24.55 276 GLU C CA 1
ATOM 9631 C C . GLU C 1 276 ? -43.004 -3.961 472.056 1.00 21.96 276 GLU C C 1
ATOM 9632 O O . GLU C 1 276 ? -42.196 -3.894 473.004 1.00 21.67 276 GLU C O 1
ATOM 9638 N N . TRP C 1 277 ? -43.602 -5.109 471.741 1.00 20.95 277 TRP C N 1
ATOM 9639 C CA . TRP C 1 277 ? -43.154 -6.318 472.372 1.00 21.18 277 TRP C CA 1
ATOM 9640 C C . TRP C 1 277 ? -41.622 -6.555 472.141 1.00 19.22 277 TRP C C 1
ATOM 9641 O O . TRP C 1 277 ? -40.936 -6.943 473.067 1.00 21.51 277 TRP C O 1
ATOM 9652 N N . TYR C 1 278 ? -41.172 -6.355 470.911 1.00 21.24 278 TYR C N 1
ATOM 9653 C CA . TYR C 1 278 ? -39.760 -6.563 470.525 1.00 20.67 278 TYR C CA 1
ATOM 9654 C C . TYR C 1 278 ? -38.880 -5.505 471.219 1.00 22.39 278 TYR C C 1
ATOM 9655 O O . TYR C 1 278 ? -37.843 -5.851 471.656 1.00 19.94 278 TYR C O 1
ATOM 9664 N N . GLU C 1 279 ? -39.350 -4.264 471.358 1.00 22.35 279 GLU C N 1
ATOM 9665 C CA . GLU C 1 279 ? -38.599 -3.289 472.183 1.00 22.27 279 GLU C CA 1
ATOM 9666 C C . GLU C 1 279 ? -38.387 -3.698 473.641 1.00 25.78 279 GLU C C 1
ATOM 9667 O O . GLU C 1 279 ? -37.378 -3.359 474.242 1.00 26.47 279 GLU C O 1
ATOM 9673 N N . ARG C 1 280 ? -39.324 -4.422 474.243 1.00 29.09 280 ARG C N 1
ATOM 9674 C CA . ARG C 1 280 ? -39.218 -4.777 475.651 1.00 28.22 280 ARG C CA 1
ATOM 9675 C C . ARG C 1 280 ? -38.493 -6.081 475.849 1.00 25.17 280 ARG C C 1
ATOM 9676 O O . ARG C 1 280 ? -37.867 -6.316 476.864 1.00 21.80 280 ARG C O 1
ATOM 9684 N N . ASN C 1 281 ? -38.590 -6.970 474.906 1.00 22.75 281 ASN C N 1
ATOM 9685 C CA . ASN C 1 281 ? -38.176 -8.339 475.149 1.00 23.67 281 ASN C CA 1
ATOM 9686 C C . ASN C 1 281 ? -37.020 -8.844 474.247 1.00 23.04 281 ASN C C 1
ATOM 9687 O O . ASN C 1 281 ? -36.994 -10.031 473.888 1.00 23.02 281 ASN C O 1
ATOM 9692 N N . SER C 1 282 ? -36.073 -7.962 473.948 1.00 23.00 282 SER C N 1
ATOM 9693 C CA . SER C 1 282 ? -34.911 -8.285 473.091 1.00 21.66 282 SER C CA 1
ATOM 9694 C C . SER C 1 282 ? -33.562 -8.090 473.768 1.00 22.25 282 SER C C 1
ATOM 9695 O O . SER C 1 282 ? -32.515 -8.172 473.143 1.00 21.19 282 SER C O 1
ATOM 9698 N N . GLY C 1 283 ? -33.580 -7.934 475.080 1.00 22.46 283 GLY C N 1
ATOM 9699 C CA . GLY C 1 283 ? -32.379 -7.819 475.871 1.00 23.47 283 GLY C CA 1
ATOM 9700 C C . GLY C 1 283 ? -31.663 -9.191 476.007 1.00 25.09 283 GLY C C 1
ATOM 9701 O O . GLY C 1 283 ? -32.293 -10.257 476.039 1.00 21.14 283 GLY C O 1
ATOM 9702 N N . PRO C 1 284 ? -30.326 -9.161 476.105 1.00 27.55 284 PRO C N 1
ATOM 9703 C CA . PRO C 1 284 ? -29.578 -10.411 476.153 1.00 26.47 284 PRO C CA 1
ATOM 9704 C C . PRO C 1 284 ? -29.917 -11.258 477.365 1.00 29.36 284 PRO C C 1
ATOM 9705 O O . PRO C 1 284 ? -29.649 -12.497 477.345 1.00 24.96 284 PRO C O 1
ATOM 9709 N N . ASP C 1 285 ? -30.457 -10.617 478.417 1.00 29.00 285 ASP C N 1
ATOM 9710 C CA . ASP C 1 285 ? -30.826 -11.363 479.616 1.00 37.45 285 ASP C CA 1
ATOM 9711 C C . ASP C 1 285 ? -32.328 -11.703 479.738 1.00 34.69 285 ASP C C 1
ATOM 9712 O O . ASP C 1 285 ? -32.734 -12.259 480.708 1.00 33.46 285 ASP C O 1
ATOM 9717 N N . SER C 1 286 ? -33.123 -11.387 478.730 1.00 32.88 286 SER C N 1
ATOM 9718 C CA . SER C 1 286 ? -34.526 -11.807 478.658 1.00 30.65 286 SER C CA 1
ATOM 9719 C C . SER C 1 286 ? -34.739 -13.332 478.581 1.00 31.47 286 SER C C 1
ATOM 9720 O O . SER C 1 286 ? -33.998 -14.048 477.893 1.00 27.81 286 SER C O 1
ATOM 9723 N N . PRO C 1 287 ? -35.755 -13.855 479.267 1.00 29.87 287 PRO C N 1
ATOM 9724 C CA . PRO C 1 287 ? -36.111 -15.241 478.939 1.00 28.33 287 PRO C CA 1
ATOM 9725 C C . PRO C 1 287 ? -36.531 -15.481 477.486 1.00 23.08 287 PRO C C 1
ATOM 9726 O O . PRO C 1 287 ? -36.450 -16.619 477.029 1.00 24.81 287 PRO C O 1
ATOM 9730 N N . TYR C 1 288 ? -36.864 -14.423 476.773 1.00 22.38 288 TYR C N 1
ATOM 9731 C CA . TYR C 1 288 ? -37.325 -14.486 475.403 1.00 20.69 288 TYR C CA 1
ATOM 9732 C C . TYR C 1 288 ? -36.183 -14.598 474.343 1.00 20.81 288 TYR C C 1
ATOM 9733 O O . TYR C 1 288 ? -36.474 -14.701 473.152 1.00 21.57 288 TYR C O 1
ATOM 9742 N N . THR C 1 289 ? -34.939 -14.672 474.796 1.00 20.61 289 THR C N 1
ATOM 9743 C CA . THR C 1 289 ? -33.826 -15.004 473.899 1.00 20.15 289 THR C CA 1
ATOM 9744 C C . THR C 1 289 ? -34.037 -16.370 473.232 1.00 21.80 289 THR C C 1
ATOM 9745 O O . THR C 1 289 ? -33.480 -16.613 472.168 1.00 22.91 289 THR C O 1
ATOM 9749 N N . GLY C 1 290 ? -34.783 -17.260 473.895 1.00 19.37 290 GLY C N 1
ATOM 9750 C CA . GLY C 1 290 ? -35.160 -18.570 473.350 1.00 19.43 290 GLY C CA 1
ATOM 9751 C C . GLY C 1 290 ? -36.392 -18.574 472.416 1.00 19.30 290 GLY C C 1
ATOM 9752 O O . GLY C 1 290 ? -36.806 -19.627 471.959 1.00 20.69 290 GLY C O 1
ATOM 9753 N N . LEU C 1 291 ? -36.923 -17.405 472.094 1.00 18.36 291 LEU C N 1
ATOM 9754 C CA . LEU C 1 291 ? -38.027 -17.279 471.230 1.00 19.36 291 LEU C CA 1
ATOM 9755 C C . LEU C 1 291 ? -37.610 -16.493 470.014 1.00 19.60 291 LEU C C 1
ATOM 9756 O O . LEU C 1 291 ? -36.917 -15.502 470.160 1.00 22.07 291 LEU C O 1
ATOM 9761 N N . TRP C 1 292 ? -38.191 -16.848 468.868 1.00 18.85 292 TRP C N 1
ATOM 9762 C CA . TRP C 1 292 ? -38.077 -16.086 467.632 1.00 19.79 292 TRP C CA 1
ATOM 9763 C C . TRP C 1 292 ? -39.383 -16.119 466.894 1.00 19.83 292 TRP C C 1
ATOM 9764 O O . TRP C 1 292 ? -40.110 -17.130 466.930 1.00 20.39 292 TRP C O 1
ATOM 9775 N N . SER C 1 293 ? -39.654 -15.050 466.170 1.00 19.58 293 SER C N 1
ATOM 9776 C CA . SER C 1 293 ? -40.808 -14.951 465.286 1.00 20.54 293 SER C CA 1
ATOM 9777 C C . SER C 1 293 ? -40.496 -14.026 464.139 1.00 20.33 293 SER C C 1
ATOM 9778 O O . SER C 1 293 ? -39.582 -13.240 464.240 1.00 18.11 293 SER C O 1
ATOM 9781 N N . GLN C 1 294 ? -41.258 -14.132 463.056 1.00 20.24 294 GLN C N 1
ATOM 9782 C CA . GLN C 1 294 ? -41.311 -13.095 462.074 1.00 21.53 294 GLN C CA 1
ATOM 9783 C C . GLN C 1 294 ? -42.680 -12.783 461.601 1.00 20.55 294 GLN C C 1
ATOM 9784 O O . GLN C 1 294 ? -43.450 -13.677 461.276 1.00 22.14 294 GLN C O 1
ATOM 9790 N N . LEU C 1 295 ? -42.992 -11.509 461.533 1.00 18.68 295 LEU C N 1
ATOM 9791 C CA . LEU C 1 295 ? -44.279 -11.072 461.069 1.00 20.44 295 LEU C CA 1
ATOM 9792 C C . LEU C 1 295 ? -44.156 -10.868 459.593 1.00 20.61 295 LEU C C 1
ATOM 9793 O O . LEU C 1 295 ? -43.417 -9.977 459.166 1.00 20.06 295 LEU C O 1
ATOM 9798 N N . MET C 1 296 ? -44.935 -11.606 458.831 1.00 20.52 296 MET C N 1
ATOM 9799 C CA . MET C 1 296 ? -44.809 -11.646 457.398 1.00 22.51 296 MET C CA 1
ATOM 9800 C C . MET C 1 296 ? -46.027 -10.994 456.825 1.00 23.79 296 MET C C 1
ATOM 9801 O O . MET C 1 296 ? -47.109 -11.546 456.890 1.00 25.90 296 MET C O 1
ATOM 9806 N N . ILE C 1 297 ? -45.892 -9.798 456.285 1.00 22.66 297 ILE C N 1
ATOM 9807 C CA . ILE C 1 297 ? -47.051 -9.029 455.864 1.00 24.48 297 ILE C CA 1
ATOM 9808 C C . ILE C 1 297 ? -47.083 -9.039 454.367 1.00 25.62 297 ILE C C 1
ATOM 9809 O O . ILE C 1 297 ? -46.477 -8.137 453.694 1.00 22.11 297 ILE C O 1
ATOM 9814 N N . GLY C 1 298 ? -47.764 -10.028 453.807 1.00 23.67 298 GLY C N 1
ATOM 9815 C CA . GLY C 1 298 ? -47.694 -10.245 452.383 1.00 27.12 298 GLY C CA 1
ATOM 9816 C C . GLY C 1 298 ? -49.050 -10.613 451.791 1.00 30.93 298 GLY C C 1
ATOM 9817 O O . GLY C 1 298 ? -49.989 -11.016 452.507 1.00 26.93 298 GLY C O 1
ATOM 9818 N N . ASN C 1 299 ? -49.164 -10.429 450.486 1.00 28.73 299 ASN C N 1
ATOM 9819 C CA . ASN C 1 299 ? -50.345 -10.932 449.772 1.00 32.85 299 ASN C CA 1
ATOM 9820 C C . ASN C 1 299 ? -50.282 -12.440 449.651 1.00 30.77 299 ASN C C 1
ATOM 9821 O O . ASN C 1 299 ? -49.212 -13.079 449.684 1.00 28.99 299 ASN C O 1
ATOM 9826 N N . GLU C 1 300 ? -51.474 -13.007 449.516 1.00 38.29 300 GLU C N 1
ATOM 9827 C CA . GLU C 1 300 ? -51.675 -14.458 449.497 1.00 42.77 300 GLU C CA 1
ATOM 9828 C C . GLU C 1 300 ? -51.477 -14.928 448.080 1.00 43.42 300 GLU C C 1
ATOM 9829 O O . GLU C 1 300 ? -52.198 -14.482 447.209 1.00 40.66 300 GLU C O 1
ATOM 9835 N N . VAL C 1 301 ? -50.551 -15.858 447.875 1.00 43.61 301 VAL C N 1
ATOM 9836 C CA . VAL C 1 301 ? -50.278 -16.369 446.555 1.00 47.52 301 VAL C CA 1
ATOM 9837 C C . VAL C 1 301 ? -50.529 -17.871 446.527 1.00 48.18 301 VAL C C 1
ATOM 9838 O O . VAL C 1 301 ? -49.796 -18.594 447.197 1.00 43.29 301 VAL C O 1
ATOM 9842 N N . PRO C 1 302 ? -51.500 -18.336 445.693 1.00 61.08 302 PRO C N 1
ATOM 9843 C CA . PRO C 1 302 ? -51.984 -19.740 445.607 1.00 62.96 302 PRO C CA 1
ATOM 9844 C C . PRO C 1 302 ? -51.010 -20.861 445.963 1.00 56.75 302 PRO C C 1
ATOM 9845 O O . PRO C 1 302 ? -51.180 -21.466 447.007 1.00 66.68 302 PRO C O 1
ATOM 9849 N N . GLY C 1 303 ? -49.996 -21.140 445.156 1.00 51.63 303 GLY C N 1
ATOM 9850 C CA . GLY C 1 303 ? -49.158 -22.328 445.434 1.00 57.80 303 GLY C CA 1
ATOM 9851 C C . GLY C 1 303 ? -47.996 -22.121 446.410 1.00 61.90 303 GLY C C 1
ATOM 9852 O O . GLY C 1 303 ? -47.151 -23.011 446.560 1.00 58.06 303 GLY C O 1
ATOM 9853 N N . MET C 1 304 ? -47.944 -20.956 447.070 1.00 58.57 304 MET C N 1
ATOM 9854 C CA . MET C 1 304 ? -46.738 -20.489 447.761 1.00 59.44 304 MET C CA 1
ATOM 9855 C C . MET C 1 304 ? -47.059 -20.352 449.248 1.00 56.34 304 MET C C 1
ATOM 9856 O O . MET C 1 304 ? -47.686 -19.361 449.699 1.00 41.99 304 MET C O 1
ATOM 9861 N N . GLY C 1 305 ? -46.652 -21.386 449.987 1.00 58.46 305 GLY C N 1
ATOM 9862 C CA . GLY C 1 305 ? -46.924 -21.506 451.414 1.00 56.82 305 GLY C CA 1
ATOM 9863 C C . GLY C 1 305 ? -46.231 -20.502 452.323 1.00 55.96 305 GLY C C 1
ATOM 9864 O O . GLY C 1 305 ? -46.671 -20.331 453.451 1.00 61.00 305 GLY C O 1
ATOM 9865 N N . GLU C 1 306 ? -45.172 -19.839 451.851 1.00 52.76 306 GLU C N 1
ATOM 9866 C CA . GLU C 1 306 ? -44.529 -18.736 452.607 1.00 53.82 306 GLU C CA 1
ATOM 9867 C C . GLU C 1 306 ? -45.131 -17.306 452.339 1.00 46.01 306 GLU C C 1
ATOM 9868 O O . GLU C 1 306 ? -44.714 -16.292 452.952 1.00 41.78 306 GLU C O 1
ATOM 9874 N N . SER C 1 307 ? -46.118 -17.234 451.444 1.00 37.45 307 SER C N 1
ATOM 9875 C CA . SER C 1 307 ? -46.849 -16.004 451.157 1.00 35.03 307 SER C CA 1
ATOM 9876 C C . SER C 1 307 ? -47.927 -15.778 452.212 1.00 34.31 307 SER C C 1
ATOM 9877 O O . SER C 1 307 ? -48.081 -16.561 453.117 1.00 34.01 307 SER C O 1
ATOM 9880 N N . GLY C 1 308 ? -48.678 -14.707 452.063 1.00 32.21 308 GLY C N 1
ATOM 9881 C CA . GLY C 1 308 ? -49.779 -14.411 452.924 1.00 30.97 308 GLY C CA 1
ATOM 9882 C C . GLY C 1 308 ? -49.339 -13.598 454.139 1.00 26.71 308 GLY C C 1
ATOM 9883 O O . GLY C 1 308 ? -48.207 -13.176 454.237 1.00 28.37 308 GLY C O 1
ATOM 9884 N N . PHE C 1 309 ? -50.281 -13.433 455.050 1.00 24.74 309 PHE C N 1
ATOM 9885 C CA . PHE C 1 309 ? -50.212 -12.561 456.206 1.00 23.37 309 PHE C CA 1
ATOM 9886 C C . PHE C 1 309 ? -50.181 -13.448 457.451 1.00 24.86 309 PHE C C 1
ATOM 9887 O O . PHE C 1 309 ? -51.219 -13.968 457.908 1.00 24.15 309 PHE C O 1
ATOM 9895 N N . MET C 1 310 ? -49.005 -13.609 458.035 1.00 22.24 310 MET C N 1
ATOM 9896 C CA . MET C 1 310 ? -48.792 -14.637 459.043 1.00 23.57 310 MET C CA 1
ATOM 9897 C C . MET C 1 310 ? -47.569 -14.363 459.875 1.00 23.62 310 MET C C 1
ATOM 9898 O O . MET C 1 310 ? -46.689 -13.631 459.448 1.00 22.34 310 MET C O 1
ATOM 9903 N N . MET C 1 311 ? -47.559 -14.929 461.064 1.00 21.04 311 MET C N 1
ATOM 9904 C CA . MET C 1 311 ? -46.471 -14.838 461.981 1.00 23.22 311 MET C CA 1
ATOM 9905 C C . MET C 1 311 ? -46.051 -16.189 462.530 1.00 20.13 311 MET C C 1
ATOM 9906 O O . MET C 1 311 ? -46.564 -16.642 463.581 1.00 21.51 311 MET C O 1
ATOM 9911 N N . PRO C 1 312 ? -45.071 -16.832 461.891 1.00 18.78 312 PRO C N 1
ATOM 9912 C CA . PRO C 1 312 ? -44.490 -17.998 462.525 1.00 18.18 312 PRO C CA 1
ATOM 9913 C C . PRO C 1 312 ? -43.663 -17.698 463.793 1.00 17.88 312 PRO C C 1
ATOM 9914 O O . PRO C 1 312 ? -42.977 -16.691 463.867 1.00 19.33 312 PRO C O 1
ATOM 9918 N N . ILE C 1 313 ? -43.740 -18.571 464.788 1.00 18.07 313 ILE C N 1
ATOM 9919 C CA . ILE C 1 313 ? -43.046 -18.426 466.057 1.00 18.27 313 ILE C CA 1
ATOM 9920 C C . ILE C 1 313 ? -42.386 -19.739 466.449 1.00 19.64 313 ILE C C 1
ATOM 9921 O O . ILE C 1 313 ? -42.987 -20.803 466.239 1.00 22.57 313 ILE C O 1
ATOM 9926 N N . GLN C 1 314 ? -41.208 -19.703 467.045 1.00 19.19 314 GLN C N 1
ATOM 9927 C CA . GLN C 1 314 ? -40.664 -20.879 467.662 1.00 20.42 314 GLN C CA 1
ATOM 9928 C C . GLN C 1 314 ? -40.002 -20.555 468.968 1.00 17.92 314 GLN C C 1
ATOM 9929 O O . GLN C 1 314 ? -39.438 -19.470 469.123 1.00 17.77 314 GLN C O 1
ATOM 9935 N N . VAL C 1 315 ? -39.995 -21.523 469.865 1.00 16.40 315 VAL C N 1
ATOM 9936 C CA . VAL C 1 315 ? -39.404 -21.322 471.164 1.00 19.21 315 VAL C CA 1
ATOM 9937 C C . VAL C 1 315 ? -38.649 -22.543 471.493 1.00 17.97 315 VAL C C 1
ATOM 9938 O O . VAL C 1 315 ? -39.120 -23.665 471.192 1.00 19.98 315 VAL C O 1
ATOM 9942 N N . ASP C 1 316 ? -37.461 -22.349 472.094 1.00 18.08 316 ASP C N 1
ATOM 9943 C CA . ASP C 1 316 ? -36.738 -23.447 472.668 1.00 20.98 316 ASP C CA 1
ATOM 9944 C C . ASP C 1 316 ? -37.582 -24.263 473.693 1.00 22.74 316 ASP C C 1
ATOM 9945 O O . ASP C 1 316 ? -37.902 -23.785 474.771 1.00 22.80 316 ASP C O 1
ATOM 9950 N N . ALA C 1 317 ? -37.943 -25.483 473.330 1.00 22.66 317 ALA C N 1
ATOM 9951 C CA . ALA C 1 317 ? -38.827 -26.279 474.139 1.00 25.05 317 ALA C CA 1
ATOM 9952 C C . ALA C 1 317 ? -38.144 -27.096 475.225 1.00 31.25 317 ALA C C 1
ATOM 9953 O O . ALA C 1 317 ? -38.796 -27.874 475.900 1.00 27.89 317 ALA C O 1
ATOM 9955 N N . THR C 1 318 ? -36.851 -26.906 475.443 1.00 29.99 318 THR C N 1
ATOM 9956 C CA . THR C 1 318 ? -36.147 -27.635 476.514 1.00 33.92 318 THR C CA 1
ATOM 9957 C C . THR C 1 318 ? -36.321 -26.937 477.883 1.00 32.69 318 THR C C 1
ATOM 9958 O O . THR C 1 318 ? -36.086 -27.510 478.921 1.00 37.19 318 THR C O 1
ATOM 9962 N N . ARG C 1 319 ? -36.772 -25.710 477.813 1.00 33.15 319 ARG C N 1
ATOM 9963 C CA . ARG C 1 319 ? -37.037 -24.869 478.936 1.00 42.30 319 ARG C CA 1
ATOM 9964 C C . ARG C 1 319 ? -38.487 -25.173 479.417 1.00 41.08 319 ARG C C 1
ATOM 9965 O O . ARG C 1 319 ? -39.428 -25.237 478.613 1.00 31.38 319 ARG C O 1
ATOM 9973 N N . PRO C 1 320 ? -38.674 -25.335 480.727 1.00 39.08 320 PRO C N 1
ATOM 9974 C CA . PRO C 1 320 ? -40.061 -25.564 481.192 1.00 38.90 320 PRO C CA 1
ATOM 9975 C C . PRO C 1 320 ? -40.988 -24.337 480.958 1.00 31.89 320 PRO C C 1
ATOM 9976 O O . PRO C 1 320 ? -42.181 -24.563 480.755 1.00 33.79 320 PRO C O 1
ATOM 9980 N N . ASP C 1 321 ? -40.459 -23.113 480.855 1.00 28.01 321 ASP C N 1
ATOM 9981 C CA . ASP C 1 321 ? -41.287 -21.934 480.549 1.00 29.82 321 ASP C CA 1
ATOM 9982 C C . ASP C 1 321 ? -41.734 -21.810 479.091 1.00 28.51 321 ASP C C 1
ATOM 9983 O O . ASP C 1 321 ? -42.383 -20.855 478.741 1.00 26.07 321 ASP C O 1
ATOM 9988 N N . ALA C 1 322 ? -41.429 -22.762 478.222 1.00 24.48 322 ALA C N 1
ATOM 9989 C CA . ALA C 1 322 ? -41.600 -22.471 476.800 1.00 26.60 322 ALA C CA 1
ATOM 9990 C C . ALA C 1 322 ? -43.055 -22.163 476.318 1.00 25.31 322 ALA C C 1
ATOM 9991 O O . ALA C 1 322 ? -43.276 -21.244 475.502 1.00 22.53 322 ALA C O 1
ATOM 9993 N N . ARG C 1 323 ? -44.013 -23.011 476.729 1.00 24.82 323 ARG C N 1
ATOM 9994 C CA . ARG C 1 323 ? -45.448 -22.797 476.374 1.00 26.45 323 ARG C CA 1
ATOM 9995 C C . ARG C 1 323 ? -45.916 -21.428 476.841 1.00 21.15 323 ARG C C 1
ATOM 9996 O O . ARG C 1 323 ? -46.552 -20.672 476.105 1.00 22.32 323 ARG C O 1
ATOM 10004 N N . ARG C 1 324 ? -45.472 -21.053 478.024 1.00 22.45 324 ARG C N 1
ATOM 10005 C CA . ARG C 1 324 ? -45.835 -19.778 478.621 1.00 25.89 324 ARG C CA 1
ATOM 10006 C C . ARG C 1 324 ? -45.234 -18.594 477.840 1.00 26.47 324 ARG C C 1
ATOM 10007 O O . ARG C 1 324 ? -45.931 -17.587 477.545 1.00 23.38 324 ARG C O 1
ATOM 10015 N N . LEU C 1 325 ? -43.960 -18.720 477.410 1.00 22.59 325 LEU C N 1
ATOM 10016 C CA . LEU C 1 325 ? -43.354 -17.628 476.587 1.00 20.39 325 LEU C CA 1
ATOM 10017 C C . LEU C 1 325 ? -44.067 -17.477 475.258 1.00 17.26 325 LEU C C 1
ATOM 10018 O O . LEU C 1 325 ? -44.331 -16.384 474.821 1.00 20.07 325 LEU C O 1
ATOM 10023 N N . LEU C 1 326 ? -44.336 -18.587 474.601 1.00 17.85 326 LEU C N 1
ATOM 10024 C CA . LEU C 1 326 ? -45.011 -18.604 473.300 1.00 18.92 326 LEU C CA 1
ATOM 10025 C C . LEU C 1 326 ? -46.382 -17.930 473.404 1.00 20.68 326 LEU C C 1
ATOM 10026 O O . LEU C 1 326 ? -46.720 -17.035 472.648 1.00 19.97 326 LEU C O 1
ATOM 10031 N N . ASP C 1 327 ? -47.119 -18.375 474.437 1.00 22.12 327 ASP C N 1
ATOM 10032 C CA . ASP C 1 327 ? -48.497 -17.863 474.728 1.00 21.24 327 ASP C CA 1
ATOM 10033 C C . ASP C 1 327 ? -48.501 -16.375 474.972 1.00 17.64 327 ASP C C 1
ATOM 10034 O O . ASP C 1 327 ? -49.271 -15.641 474.380 1.00 18.65 327 ASP C O 1
ATOM 10039 N N . ALA C 1 328 ? -47.629 -15.924 475.828 1.00 20.31 328 ALA C N 1
ATOM 10040 C CA . ALA C 1 328 ? -47.482 -14.492 476.106 1.00 19.61 328 ALA C CA 1
ATOM 10041 C C . ALA C 1 328 ? -47.086 -13.656 474.917 1.00 22.41 328 ALA C C 1
ATOM 10042 O O . ALA C 1 328 ? -47.592 -12.564 474.691 1.00 19.39 328 ALA C O 1
ATOM 10044 N N . HIS C 1 329 ? -46.106 -14.132 474.121 1.00 21.94 329 HIS C N 1
ATOM 10045 C CA . HIS C 1 329 ? -45.831 -13.424 472.858 1.00 20.51 329 HIS C CA 1
ATOM 10046 C C . HIS C 1 329 ? -47.085 -13.294 471.929 1.00 18.83 329 HIS C C 1
ATOM 10047 O O . HIS C 1 329 ? -47.404 -12.208 471.374 1.00 17.58 329 HIS C O 1
ATOM 10054 N N . ILE C 1 330 ? -47.771 -14.415 471.706 1.00 20.49 330 ILE C N 1
ATOM 10055 C CA . ILE C 1 330 ? -48.981 -14.385 470.863 1.00 21.73 330 ILE C CA 1
ATOM 10056 C C . ILE C 1 330 ? -49.986 -13.334 471.364 1.00 22.04 330 ILE C C 1
ATOM 10057 O O . ILE C 1 330 ? -50.485 -12.452 470.603 1.00 20.66 330 ILE C O 1
ATOM 10062 N N . GLU C 1 331 ? -50.248 -13.364 472.646 1.00 23.45 331 GLU C N 1
ATOM 10063 C CA . GLU C 1 331 ? -51.270 -12.440 473.216 1.00 23.27 331 GLU C CA 1
ATOM 10064 C C . GLU C 1 331 ? -50.900 -11.013 473.081 1.00 22.43 331 GLU C C 1
ATOM 10065 O O . GLU C 1 331 ? -51.761 -10.185 472.848 1.00 26.04 331 GLU C O 1
ATOM 10071 N N . ALA C 1 332 ? -49.646 -10.686 473.295 1.00 21.76 332 ALA C N 1
ATOM 10072 C CA . ALA C 1 332 ? -49.179 -9.299 473.074 1.00 24.71 332 ALA C CA 1
ATOM 10073 C C . ALA C 1 332 ? -49.363 -8.840 471.618 1.00 25.36 332 ALA C C 1
ATOM 10074 O O . ALA C 1 332 ? -49.818 -7.706 471.328 1.00 26.88 332 ALA C O 1
ATOM 10076 N N . VAL C 1 333 ? -49.030 -9.715 470.677 1.00 24.59 333 VAL C N 1
ATOM 10077 C CA . VAL C 1 333 ? -49.178 -9.320 469.253 1.00 25.52 333 VAL C CA 1
ATOM 10078 C C . VAL C 1 333 ? -50.626 -9.090 468.869 1.00 24.86 333 VAL C C 1
ATOM 10079 O O . VAL C 1 333 ? -50.967 -8.066 468.244 1.00 27.53 333 VAL C O 1
ATOM 10083 N N . ILE C 1 334 ? -51.482 -10.021 469.267 1.00 24.20 334 ILE C N 1
ATOM 10084 C CA . ILE C 1 334 ? -52.877 -9.998 468.865 1.00 23.65 334 ILE C CA 1
ATOM 10085 C C . ILE C 1 334 ? -53.847 -9.189 469.720 1.00 27.71 334 ILE C C 1
ATOM 10086 O O . ILE C 1 334 ? -55.025 -9.124 469.389 1.00 26.42 334 ILE C O 1
ATOM 10091 N N . ASP C 1 335 ? -53.348 -8.560 470.776 1.00 27.50 335 ASP C N 1
ATOM 10092 C CA . ASP C 1 335 ? -54.152 -7.712 471.643 1.00 29.99 335 ASP C CA 1
ATOM 10093 C C . ASP C 1 335 ? -54.992 -6.663 470.907 1.00 29.15 335 ASP C C 1
ATOM 10094 O O . ASP C 1 335 ? -54.475 -5.666 470.377 1.00 26.04 335 ASP C O 1
ATOM 10099 N N . GLY C 1 336 ? -56.300 -6.907 470.851 1.00 30.51 336 GLY C N 1
ATOM 10100 C CA . GLY C 1 336 ? -57.203 -6.007 470.162 1.00 29.82 336 GLY C CA 1
ATOM 10101 C C . GLY C 1 336 ? -57.153 -6.125 468.658 1.00 30.63 336 GLY C C 1
ATOM 10102 O O . GLY C 1 336 ? -57.691 -5.267 467.998 1.00 30.07 336 GLY C O 1
ATOM 10103 N N . VAL C 1 337 ? -56.533 -7.196 468.107 1.00 27.24 337 VAL C N 1
ATOM 10104 C CA . VAL C 1 337 ? -56.429 -7.381 466.695 1.00 27.00 337 VAL C CA 1
ATOM 10105 C C . VAL C 1 337 ? -56.793 -8.828 466.380 1.00 32.33 337 VAL C C 1
ATOM 10106 O O . VAL C 1 337 ? -55.905 -9.735 466.390 1.00 30.16 337 VAL C O 1
ATOM 10110 N N . PRO C 1 338 ? -58.070 -9.057 466.030 1.00 33.01 338 PRO C N 1
ATOM 10111 C CA . PRO C 1 338 ? -58.466 -10.443 465.805 1.00 32.93 338 PRO C CA 1
ATOM 10112 C C . PRO C 1 338 ? -57.701 -11.190 464.655 1.00 31.45 338 PRO C C 1
ATOM 10113 O O . PRO C 1 338 ? -57.790 -10.816 463.498 1.00 28.68 338 PRO C O 1
ATOM 10117 N N . PRO C 1 339 ? -56.958 -12.268 464.997 1.00 29.59 339 PRO C N 1
ATOM 10118 C CA . PRO C 1 339 ? -56.322 -13.051 463.963 1.00 29.33 339 PRO C CA 1
ATOM 10119 C C . PRO C 1 339 ? -57.344 -14.002 463.351 1.00 32.10 339 PRO C C 1
ATOM 10120 O O . PRO C 1 339 ? -58.410 -14.236 463.942 1.00 27.15 339 PRO C O 1
ATOM 10124 N N . ALA C 1 340 ? -57.002 -14.556 462.204 1.00 27.34 340 ALA C N 1
ATOM 10125 C CA . ALA C 1 340 ? -57.843 -15.532 461.517 1.00 32.61 340 ALA C CA 1
ATOM 10126 C C . ALA C 1 340 ? -57.725 -16.861 462.191 1.00 34.58 340 ALA C C 1
ATOM 10127 O O . ALA C 1 340 ? -58.725 -17.580 462.275 1.00 32.24 340 ALA C O 1
ATOM 10129 N N . GLU C 1 341 ? -56.544 -17.183 462.719 1.00 30.82 341 GLU C N 1
ATOM 10130 C CA . GLU C 1 341 ? -56.305 -18.478 463.378 1.00 36.48 341 GLU C CA 1
ATOM 10131 C C . GLU C 1 341 ? -55.118 -18.432 464.395 1.00 34.37 341 GLU C C 1
ATOM 10132 O O . GLU C 1 341 ? -54.097 -17.773 464.156 1.00 33.08 341 GLU C O 1
ATOM 10138 N N . VAL C 1 342 ? -55.283 -19.088 465.540 1.00 32.06 342 VAL C N 1
ATOM 10139 C CA . VAL C 1 342 ? -54.206 -19.351 466.481 1.00 29.63 342 VAL C CA 1
ATOM 10140 C C . VAL C 1 342 ? -54.270 -20.831 466.772 1.00 32.27 342 VAL C C 1
ATOM 10141 O O . VAL C 1 342 ? -54.943 -21.220 467.694 1.00 31.30 342 VAL C O 1
ATOM 10145 N N . PRO C 1 343 ? -53.556 -21.653 466.008 1.00 27.96 343 PRO C N 1
ATOM 10146 C CA . PRO C 1 343 ? -53.566 -23.077 466.260 1.00 30.91 343 PRO C CA 1
ATOM 10147 C C . PRO C 1 343 ? -52.894 -23.447 467.564 1.00 31.17 343 PRO C C 1
ATOM 10148 O O . PRO C 1 343 ? -52.057 -22.679 468.086 1.00 25.62 343 PRO C O 1
ATOM 10152 N N . GLU C 1 344 ? -53.178 -24.657 468.022 1.00 25.34 344 GLU C N 1
ATOM 10153 C CA . GLU C 1 344 ? -52.460 -25.230 469.120 1.00 29.74 344 GLU C CA 1
ATOM 10154 C C . GLU C 1 344 ? -50.974 -25.364 468.743 1.00 26.43 344 GLU C C 1
ATOM 10155 O O . GLU C 1 344 ? -50.669 -25.747 467.639 1.00 25.99 344 GLU C O 1
ATOM 10161 N N . PRO C 1 345 ? -50.090 -25.060 469.655 1.00 29.41 345 PRO C N 1
ATOM 10162 C CA . PRO C 1 345 ? -48.678 -25.261 469.388 1.00 29.34 345 PRO C CA 1
ATOM 10163 C C . PRO C 1 345 ? -48.329 -26.698 469.208 1.00 29.87 345 PRO C C 1
ATOM 10164 O O . PRO C 1 345 ? -48.963 -27.533 469.805 1.00 26.32 345 PRO C O 1
ATOM 10168 N N . ILE C 1 346 ? -47.285 -26.955 468.431 1.00 26.97 346 ILE C N 1
ATOM 10169 C CA . ILE C 1 346 ? -46.795 -28.274 468.100 1.00 30.52 346 ILE C CA 1
ATOM 10170 C C . ILE C 1 346 ? -45.346 -28.327 468.587 1.00 29.29 346 ILE C C 1
ATOM 10171 O O . ILE C 1 346 ? -44.580 -27.368 468.390 1.00 26.15 346 ILE C O 1
ATOM 10176 N N . GLU C 1 347 ? -44.966 -29.418 469.215 1.00 25.80 347 GLU C N 1
ATOM 10177 C CA . GLU C 1 347 ? -43.581 -29.617 469.614 1.00 30.28 347 GLU C CA 1
ATOM 10178 C C . GLU C 1 347 ? -42.920 -30.357 468.455 1.00 30.70 347 GLU C C 1
ATOM 10179 O O . GLU C 1 347 ? -43.470 -31.394 468.027 1.00 30.59 347 GLU C O 1
ATOM 10185 N N . GLN C 1 348 ? -41.754 -29.870 467.972 1.00 26.25 348 GLN C N 1
ATOM 10186 C CA . GLN C 1 348 ? -41.001 -30.503 466.885 1.00 27.59 348 GLN C CA 1
ATOM 10187 C C . GLN C 1 348 ? -39.560 -30.747 467.303 1.00 28.79 348 GLN C C 1
ATOM 10188 O O . GLN C 1 348 ? -38.969 -29.954 468.042 1.00 24.19 348 GLN C O 1
ATOM 10194 N N . ARG C 1 349 ? -38.987 -31.832 466.797 1.00 25.98 349 ARG C N 1
ATOM 10195 C CA . ARG C 1 349 ? -37.627 -32.158 467.078 1.00 25.06 349 ARG C CA 1
ATOM 10196 C C . ARG C 1 349 ? -36.737 -31.289 466.159 1.00 22.61 349 ARG C C 1
ATOM 10197 O O . ARG C 1 349 ? -37.059 -31.037 464.984 1.00 23.24 349 ARG C O 1
ATOM 10205 N N . TRP C 1 350 ? -35.566 -30.945 466.689 1.00 23.84 350 TRP C N 1
ATOM 10206 C CA . TRP C 1 350 ? -34.492 -30.312 465.927 1.00 23.55 350 TRP C CA 1
ATOM 10207 C C . TRP C 1 350 ? -34.196 -31.129 464.681 1.00 24.86 350 TRP C C 1
ATOM 10208 O O . TRP C 1 350 ? -33.972 -32.372 464.753 1.00 23.07 350 TRP C O 1
ATOM 10219 N N . LEU C 1 351 ? -34.226 -30.420 463.542 1.00 24.30 351 LEU C N 1
ATOM 10220 C CA . LEU C 1 351 ? -34.042 -30.988 462.233 1.00 27.99 351 LEU C CA 1
ATOM 10221 C C . LEU C 1 351 ? -34.960 -32.162 461.949 1.00 30.26 351 LEU C C 1
ATOM 10222 O O . LEU C 1 351 ? -34.544 -33.102 461.298 1.00 26.14 351 LEU C O 1
ATOM 10227 N N . ALA C 1 352 ? -36.204 -32.147 462.410 1.00 32.52 352 ALA C N 1
ATOM 10228 C CA . ALA C 1 352 ? -37.041 -33.344 462.159 1.00 35.13 352 ALA C CA 1
ATOM 10229 C C . ALA C 1 352 ? -37.327 -33.514 460.641 1.00 39.55 352 ALA C C 1
ATOM 10230 O O . ALA C 1 352 ? -37.391 -34.620 460.155 1.00 34.75 352 ALA C O 1
ATOM 10232 N N . SER C 1 353 ? -37.483 -32.424 459.915 1.00 40.73 353 SER C N 1
ATOM 10233 C CA . SER C 1 353 ? -37.479 -32.480 458.435 1.00 54.50 353 SER C CA 1
ATOM 10234 C C . SER C 1 353 ? -36.157 -31.908 457.909 1.00 62.90 353 SER C C 1
ATOM 10235 O O . SER C 1 353 ? -35.509 -31.098 458.596 1.00 65.95 353 SER C O 1
ATOM 10238 N N . THR C 1 354 ? -35.724 -32.365 456.727 1.00 78.17 354 THR C N 1
ATOM 10239 C CA . THR C 1 354 ? -34.579 -31.742 456.018 1.00 83.10 354 THR C CA 1
ATOM 10240 C C . THR C 1 354 ? -35.040 -30.378 455.506 1.00 82.66 354 THR C C 1
ATOM 10241 O O . THR C 1 354 ? -36.147 -30.286 454.971 1.00 73.96 354 THR C O 1
ATOM 10245 N N . PRO C 1 355 ? -34.237 -29.306 455.728 1.00 95.35 355 PRO C N 1
ATOM 10246 C CA . PRO C 1 355 ? -34.613 -28.036 455.078 1.00 99.65 355 PRO C CA 1
ATOM 10247 C C . PRO C 1 355 ? -34.573 -28.228 453.561 1.00 97.74 355 PRO C C 1
ATOM 10248 O O . PRO C 1 355 ? -33.587 -28.755 453.047 1.00 100.10 355 PRO C O 1
ATOM 10252 N N . GLY C 1 356 ? -35.647 -27.849 452.868 1.00 99.84 356 GLY C N 1
ATOM 10253 C CA . GLY C 1 356 ? -35.861 -28.275 451.484 1.00 107.71 356 GLY C CA 1
ATOM 10254 C C . GLY C 1 356 ? -35.012 -27.628 450.394 1.00 111.35 356 GLY C C 1
ATOM 10255 O O . GLY C 1 356 ? -35.341 -26.553 449.899 1.00 112.62 356 GLY C O 1
ATOM 10256 N N . ARG C 1 357 ? -33.930 -28.321 450.017 1.00 115.91 357 ARG C N 1
ATOM 10257 C CA . ARG C 1 357 ? -33.161 -28.091 448.769 1.00 109.55 357 ARG C CA 1
ATOM 10258 C C . ARG C 1 357 ? -32.699 -26.621 448.579 1.00 96.73 357 ARG C C 1
ATOM 10259 O O . ARG C 1 357 ? -32.537 -25.888 449.542 1.00 107.68 357 ARG C O 1
ATOM 10267 N N . GLY C 1 358 ? -32.418 -26.238 447.340 1.00 82.85 358 GLY C N 1
ATOM 10268 C CA . GLY C 1 358 ? -32.379 -24.843 446.908 1.00 78.71 358 GLY C CA 1
ATOM 10269 C C . GLY C 1 358 ? -32.830 -24.793 445.438 1.00 76.82 358 GLY C C 1
ATOM 10270 O O . GLY C 1 358 ? -34.002 -25.065 445.140 1.00 68.10 358 GLY C O 1
ATOM 10271 N N . GLY C 1 359 ? -31.894 -24.499 444.526 1.00 70.76 359 GLY C N 1
ATOM 10272 C CA . GLY C 1 359 ? -32.164 -24.396 443.083 1.00 65.67 359 GLY C CA 1
ATOM 10273 C C . GLY C 1 359 ? -32.436 -22.953 442.656 1.00 65.17 359 GLY C C 1
ATOM 10274 O O . GLY C 1 359 ? -32.069 -22.004 443.351 1.00 76.25 359 GLY C O 1
ATOM 10275 N N . ARG C 1 360 ? -33.113 -22.790 441.528 1.00 56.54 360 ARG C N 1
ATOM 10276 C CA . ARG C 1 360 ? -33.246 -21.499 440.846 1.00 53.12 360 ARG C CA 1
ATOM 10277 C C . ARG C 1 360 ? -34.662 -21.052 441.138 1.00 55.66 360 ARG C C 1
ATOM 10278 O O . ARG C 1 360 ? -35.607 -21.776 440.842 1.00 54.48 360 ARG C O 1
ATOM 10286 N N . GLY C 1 361 ? -34.830 -19.874 441.727 1.00 47.49 361 GLY C N 1
ATOM 10287 C CA . GLY C 1 361 ? -36.160 -19.361 441.992 1.00 47.64 361 GLY C CA 1
ATOM 10288 C C . GLY C 1 361 ? -36.549 -18.261 441.044 1.00 45.85 361 GLY C C 1
ATOM 10289 O O . GLY C 1 361 ? -35.731 -17.874 440.211 1.00 46.89 361 GLY C O 1
ATOM 10290 N N . PRO C 1 362 ? -37.777 -17.715 441.206 1.00 45.22 362 PRO C N 1
ATOM 10291 C CA . PRO C 1 362 ? -38.272 -16.632 440.372 1.00 46.77 362 PRO C CA 1
ATOM 10292 C C . PRO C 1 362 ? -37.577 -15.332 440.752 1.00 41.53 362 PRO C C 1
ATOM 10293 O O . PRO C 1 362 ? -36.928 -15.248 441.796 1.00 44.15 362 PRO C O 1
ATOM 10297 N N . ALA C 1 363 ? -37.685 -14.346 439.881 1.00 36.16 363 ALA C N 1
ATOM 10298 C CA . ALA C 1 363 ? -36.956 -13.131 440.050 1.00 33.56 363 ALA C CA 1
ATOM 10299 C C . ALA C 1 363 ? -37.545 -12.369 441.263 1.00 30.02 363 ALA C C 1
ATOM 10300 O O . ALA C 1 363 ? -38.778 -12.328 441.462 1.00 27.73 363 ALA C O 1
ATOM 10302 N N . SER C 1 364 ? -36.660 -11.775 442.067 1.00 26.20 364 SER C N 1
ATOM 10303 C CA . SER C 1 364 ? -37.148 -10.985 443.168 1.00 26.13 364 SER C CA 1
ATOM 10304 C C . SER C 1 364 ? -36.233 -9.795 443.379 1.00 25.55 364 SER C C 1
ATOM 10305 O O . SER C 1 364 ? -35.092 -9.774 442.848 1.00 24.42 364 SER C O 1
ATOM 10308 N N . LYS C 1 365 ? -36.748 -8.836 444.145 1.00 24.95 365 LYS C N 1
ATOM 10309 C CA . LYS C 1 365 ? -35.986 -7.744 444.700 1.00 26.37 365 LYS C CA 1
ATOM 10310 C C . LYS C 1 365 ? -36.332 -7.590 446.238 1.00 22.92 365 LYS C C 1
ATOM 10311 O O . LYS C 1 365 ? -37.458 -7.446 446.616 1.00 20.98 365 LYS C O 1
ATOM 10317 N N . THR C 1 366 ? -35.314 -7.610 447.063 1.00 24.80 366 THR C N 1
ATOM 10318 C CA . THR C 1 366 ? -35.432 -7.349 448.487 1.00 24.56 366 THR C CA 1
ATOM 10319 C C . THR C 1 366 ? -34.608 -6.095 448.864 1.00 22.90 366 THR C C 1
ATOM 10320 O O . THR C 1 366 ? -33.473 -5.934 448.399 1.00 24.69 366 THR C O 1
ATOM 10324 N N . LYS C 1 367 ? -35.208 -5.242 449.668 1.00 19.84 367 LYS C N 1
ATOM 10325 C CA . LYS C 1 367 ? -34.574 -4.061 450.283 1.00 22.57 367 LYS C CA 1
ATOM 10326 C C . LYS C 1 367 ? -34.695 -4.238 451.787 1.00 22.78 367 LYS C C 1
ATOM 10327 O O . LYS C 1 367 ? -35.564 -4.973 452.228 1.00 23.55 367 LYS C O 1
ATOM 10333 N N . ALA C 1 368 ? -33.805 -3.662 452.572 1.00 22.78 368 ALA C N 1
ATOM 10334 C CA . ALA C 1 368 ? -33.618 -4.071 453.968 1.00 24.42 368 ALA C CA 1
ATOM 10335 C C . ALA C 1 368 ? -33.222 -2.880 454.817 1.00 23.39 368 ALA C C 1
ATOM 10336 O O . ALA C 1 368 ? -32.599 -1.926 454.297 1.00 23.42 368 ALA C O 1
ATOM 10338 N N . GLY C 1 369 ? -33.616 -2.966 456.086 1.00 22.48 369 GLY C N 1
ATOM 10339 C CA . GLY C 1 369 ? -33.077 -2.155 457.183 1.00 20.83 369 GLY C CA 1
ATOM 10340 C C . GLY C 1 369 ? -33.051 -2.845 458.523 1.00 22.78 369 GLY C C 1
ATOM 10341 O O . GLY C 1 369 ? -33.627 -3.914 458.720 1.00 22.46 369 GLY C O 1
ATOM 10342 N N . TYR C 1 370 ? -32.388 -2.198 459.480 1.00 19.59 370 TYR C N 1
ATOM 10343 C CA . TYR C 1 370 ? -32.390 -2.617 460.827 1.00 18.68 370 TYR C CA 1
ATOM 10344 C C . TYR C 1 370 ? -33.301 -1.724 461.622 1.00 18.69 370 TYR C C 1
ATOM 10345 O O . TYR C 1 370 ? -33.327 -0.456 461.377 1.00 21.37 370 TYR C O 1
ATOM 10354 N N . LEU C 1 371 ? -33.928 -2.315 462.639 1.00 19.24 371 LEU C N 1
ATOM 10355 C CA . LEU C 1 371 ? -34.714 -1.535 463.628 1.00 18.84 371 LEU C CA 1
ATOM 10356 C C . LEU C 1 371 ? -34.193 -1.661 465.008 1.00 18.29 371 LEU C C 1
ATOM 10357 O O . LEU C 1 371 ? -33.944 -2.738 465.490 1.00 20.05 371 LEU C O 1
ATOM 10362 N N . ARG C 1 372 ? -33.999 -0.510 465.651 1.00 21.66 372 ARG C N 1
ATOM 10363 C CA . ARG C 1 372 ? -33.685 -0.450 467.044 1.00 22.20 372 ARG C CA 1
ATOM 10364 C C . ARG C 1 372 ? -34.923 -0.195 467.887 1.00 23.87 372 ARG C C 1
ATOM 10365 O O . ARG C 1 372 ? -34.945 -0.499 469.040 1.00 23.17 372 ARG C O 1
ATOM 10373 N N . LYS C 1 373 ? -35.909 0.458 467.312 1.00 21.64 373 LYS C N 1
ATOM 10374 C CA . LYS C 1 373 ? -37.207 0.621 467.927 1.00 23.44 373 LYS C CA 1
ATOM 10375 C C . LYS C 1 373 ? -38.234 0.297 466.809 1.00 22.40 373 LYS C C 1
ATOM 10376 O O . LYS C 1 373 ? -37.875 0.089 465.632 1.00 21.40 373 LYS C O 1
ATOM 10382 N N . ARG C 1 374 ? -39.509 0.236 467.146 1.00 20.51 374 ARG C N 1
ATOM 10383 C CA . ARG C 1 374 ? -40.499 -0.165 466.158 1.00 21.30 374 ARG C CA 1
ATOM 10384 C C . ARG C 1 374 ? -40.635 0.944 465.126 1.00 21.36 374 ARG C C 1
ATOM 10385 O O . ARG C 1 374 ? -40.285 2.125 465.392 1.00 18.94 374 ARG C O 1
ATOM 10393 N N . LEU C 1 375 ? -41.182 0.574 463.966 1.00 21.68 375 LEU C N 1
ATOM 10394 C CA . LEU C 1 375 ? -41.524 1.527 462.923 1.00 23.10 375 LEU C CA 1
ATOM 10395 C C . LEU C 1 375 ? -42.462 2.602 463.540 1.00 23.87 375 LEU C C 1
ATOM 10396 O O . LEU C 1 375 ? -43.291 2.305 464.329 1.00 22.60 375 LEU C O 1
ATOM 10401 N N . THR C 1 376 ? -42.307 3.843 463.184 1.00 24.75 376 THR C N 1
ATOM 10402 C CA . THR C 1 376 ? -43.167 4.903 463.720 1.00 25.44 376 THR C CA 1
ATOM 10403 C C . THR C 1 376 ? -44.599 4.760 463.123 1.00 30.95 376 THR C C 1
ATOM 10404 O O . THR C 1 376 ? -44.825 4.062 462.098 1.00 26.87 376 THR C O 1
ATOM 10408 N N . ASP C 1 377 ? -45.549 5.481 463.740 1.00 32.74 377 ASP C N 1
ATOM 10409 C CA . ASP C 1 377 ? -46.981 5.501 463.328 1.00 32.36 377 ASP C CA 1
ATOM 10410 C C . ASP C 1 377 ? -47.095 5.926 461.845 1.00 32.49 377 ASP C C 1
ATOM 10411 O O . ASP C 1 377 ? -47.815 5.289 461.054 1.00 31.75 377 ASP C O 1
ATOM 10416 N N . ARG C 1 378 ? -46.346 6.953 461.442 1.00 33.80 378 ARG C N 1
ATOM 10417 C CA . ARG C 1 378 ? -46.230 7.362 460.039 1.00 35.81 378 ARG C CA 1
ATOM 10418 C C . ARG C 1 378 ? -45.653 6.295 459.140 1.00 32.71 378 ARG C C 1
ATOM 10419 O O . ARG C 1 378 ? -46.157 6.079 458.025 1.00 26.12 378 ARG C O 1
ATOM 10427 N N . GLN C 1 379 ? -44.559 5.643 459.570 1.00 28.16 379 GLN C N 1
ATOM 10428 C CA . GLN C 1 379 ? -43.986 4.521 458.739 1.00 27.93 379 GLN C CA 1
ATOM 10429 C C . GLN C 1 379 ? -44.957 3.323 458.650 1.00 25.20 379 GLN C C 1
ATOM 10430 O O . GLN C 1 379 ? -45.043 2.746 457.608 1.00 22.14 379 GLN C O 1
ATOM 10436 N N . ILE C 1 380 ? -45.656 2.993 459.753 1.00 21.95 380 ILE C N 1
ATOM 10437 C CA . ILE C 1 380 ? -46.649 1.918 459.737 1.00 23.64 380 ILE C CA 1
ATOM 10438 C C . ILE C 1 380 ? -47.736 2.222 458.675 1.00 26.49 380 ILE C C 1
ATOM 10439 O O . ILE C 1 380 ? -48.080 1.372 457.863 1.00 27.73 380 ILE C O 1
ATOM 10444 N N . GLN C 1 381 ? -48.195 3.473 458.622 1.00 30.14 381 GLN C N 1
ATOM 10445 C CA . GLN C 1 381 ? -49.190 3.921 457.626 1.00 31.51 381 GLN C CA 1
ATOM 10446 C C . GLN C 1 381 ? -48.708 3.815 456.199 1.00 30.63 381 GLN C C 1
ATOM 10447 O O . GLN C 1 381 ? -49.456 3.372 455.315 1.00 29.11 381 GLN C O 1
ATOM 10453 N N . ALA C 1 382 ? -47.470 4.219 455.968 1.00 26.03 382 ALA C N 1
ATOM 10454 C CA . ALA C 1 382 ? -46.865 4.007 454.697 1.00 26.93 382 ALA C CA 1
ATOM 10455 C C . ALA C 1 382 ? -46.810 2.522 454.347 1.00 27.11 382 ALA C C 1
ATOM 10456 O O . ALA C 1 382 ? -47.118 2.178 453.232 1.00 25.21 382 ALA C O 1
ATOM 10458 N N . VAL C 1 383 ? -46.466 1.626 455.275 1.00 23.81 383 VAL C N 1
ATOM 10459 C CA . VAL C 1 383 ? -46.524 0.196 454.913 1.00 24.01 383 VAL C CA 1
ATOM 10460 C C . VAL C 1 383 ? -47.990 -0.179 454.491 1.00 24.92 383 VAL C C 1
ATOM 10461 O O . VAL C 1 383 ? -48.224 -0.836 453.456 1.00 26.76 383 VAL C O 1
ATOM 10465 N N . TYR C 1 384 ? -48.980 0.258 455.276 1.00 27.93 384 TYR C N 1
ATOM 10466 C CA . TYR C 1 384 ? -50.367 -0.110 454.995 1.00 28.15 384 TYR C CA 1
ATOM 10467 C C . TYR C 1 384 ? -50.827 0.388 453.625 1.00 26.67 384 TYR C C 1
ATOM 10468 O O . TYR C 1 384 ? -51.443 -0.337 452.905 1.00 26.08 384 TYR C O 1
ATOM 10477 N N . GLU C 1 385 ? -50.540 1.650 453.316 1.00 28.27 385 GLU C N 1
ATOM 10478 C CA . GLU C 1 385 ? -50.891 2.240 452.055 1.00 30.15 385 GLU C CA 1
ATOM 10479 C C . GLU C 1 385 ? -50.283 1.483 450.882 1.00 29.90 385 GLU C C 1
ATOM 10480 O O . GLU C 1 385 ? -50.952 1.250 449.860 1.00 29.41 385 GLU C O 1
ATOM 10486 N N . ASN C 1 386 ? -48.988 1.170 450.957 1.00 25.00 386 ASN C N 1
ATOM 10487 C CA . ASN C 1 386 ? -48.382 0.443 449.840 1.00 25.33 386 ASN C CA 1
ATOM 10488 C C . ASN C 1 386 ? -48.867 -1.003 449.662 1.00 26.15 386 ASN C C 1
ATOM 10489 O O . ASN C 1 386 ? -49.019 -1.488 448.526 1.00 27.44 386 ASN C O 1
ATOM 10494 N N . MET C 1 387 ? -49.113 -1.677 450.770 1.00 26.19 387 MET C N 1
ATOM 10495 C CA . MET C 1 387 ? -49.576 -3.049 450.734 1.00 28.14 387 MET C CA 1
ATOM 10496 C C . MET C 1 387 ? -51.050 -3.103 450.288 1.00 28.23 387 MET C C 1
ATOM 10497 O O . MET C 1 387 ? -51.460 -4.122 449.780 1.00 29.62 387 MET C O 1
ATOM 10502 N N . THR C 1 388 ? -51.835 -2.041 450.511 1.00 28.34 388 THR C N 1
ATOM 10503 C CA . THR C 1 388 ? -53.197 -1.977 449.932 1.00 32.76 388 THR C CA 1
ATOM 10504 C C . THR C 1 388 ? -53.277 -1.368 448.510 1.00 35.73 388 THR C C 1
ATOM 10505 O O . THR C 1 388 ? -54.355 -1.304 447.931 1.00 31.68 388 THR C O 1
ATOM 10509 N N . HIS C 1 389 ? -52.141 -0.968 447.931 1.00 33.80 389 HIS C N 1
ATOM 10510 C CA . HIS C 1 389 ? -52.080 -0.550 446.537 1.00 33.19 389 HIS C CA 1
ATOM 10511 C C . HIS C 1 389 ? -50.999 -1.292 445.813 1.00 35.39 389 HIS C C 1
ATOM 10512 O O . HIS C 1 389 ? -49.950 -0.745 445.521 1.00 34.05 389 HIS C O 1
ATOM 10519 N N . MET C 1 390 ? -51.288 -2.549 445.510 1.00 33.80 390 MET C N 1
ATOM 10520 C CA . MET C 1 390 ? -50.361 -3.404 444.809 1.00 38.48 390 MET C CA 1
ATOM 10521 C C . MET C 1 390 ? -51.002 -4.093 443.599 1.00 37.94 390 MET C C 1
ATOM 10522 O O . MET C 1 390 ? -50.733 -5.266 443.346 1.00 36.68 390 MET C O 1
ATOM 10527 N N . ASP C 1 391 ? -51.788 -3.331 442.827 1.00 40.37 391 ASP C N 1
ATOM 10528 C CA . ASP C 1 391 ? -52.322 -3.786 441.535 1.00 41.77 391 ASP C CA 1
ATOM 10529 C C . ASP C 1 391 ? -51.192 -4.275 440.659 1.00 38.15 391 ASP C C 1
ATOM 10530 O O . ASP C 1 391 ? -50.229 -3.542 440.438 1.00 35.98 391 ASP C O 1
ATOM 10535 N N . GLY C 1 392 ? -51.298 -5.532 440.214 1.00 37.21 392 GLY C N 1
ATOM 10536 C CA . GLY C 1 392 ? -50.375 -6.135 439.256 1.00 34.70 392 GLY C CA 1
ATOM 10537 C C . GLY C 1 392 ? -49.088 -6.663 439.847 1.00 39.72 392 GLY C C 1
ATOM 10538 O O . GLY C 1 392 ? -48.147 -6.938 439.113 1.00 37.99 392 GLY C O 1
ATOM 10539 N N . ILE C 1 393 ? -49.026 -6.764 441.179 1.00 36.33 393 ILE C N 1
ATOM 10540 C CA . ILE C 1 393 ? -47.841 -7.247 441.831 1.00 31.18 393 ILE C CA 1
ATOM 10541 C C . ILE C 1 393 ? -48.104 -8.659 442.196 1.00 32.80 393 ILE C C 1
ATOM 10542 O O . ILE C 1 393 ? -49.085 -8.913 442.884 1.00 35.34 393 ILE C O 1
ATOM 10547 N N . ASP C 1 394 ? -47.251 -9.574 441.736 1.00 29.00 394 ASP C N 1
ATOM 10548 C CA . ASP C 1 394 ? -47.441 -10.987 441.987 1.00 32.93 394 ASP C CA 1
ATOM 10549 C C . ASP C 1 394 ? -47.182 -11.322 443.461 1.00 34.75 394 ASP C C 1
ATOM 10550 O O . ASP C 1 394 ? -48.026 -11.946 444.105 1.00 30.32 394 ASP C O 1
ATOM 10555 N N . TYR C 1 395 ? -46.018 -10.906 443.987 1.00 30.46 395 TYR C N 1
ATOM 10556 C CA . TYR C 1 395 ? -45.770 -11.011 445.407 1.00 29.12 395 TYR C CA 1
ATOM 10557 C C . TYR C 1 395 ? -45.125 -9.729 445.885 1.00 28.86 395 TYR C C 1
ATOM 10558 O O . TYR C 1 395 ? -44.237 -9.268 445.262 1.00 24.25 395 TYR C O 1
ATOM 10567 N N . GLY C 1 396 ? -45.599 -9.204 446.995 1.00 27.27 396 GLY C N 1
ATOM 10568 C CA . GLY C 1 396 ? -44.986 -8.072 447.664 1.00 28.96 396 GLY C CA 1
ATOM 10569 C C . GLY C 1 396 ? -45.266 -8.210 449.136 1.00 26.65 396 GLY C C 1
ATOM 10570 O O . GLY C 1 396 ? -46.366 -8.709 449.532 1.00 23.71 396 GLY C O 1
ATOM 10571 N N . ALA C 1 397 ? -44.309 -7.788 449.978 1.00 23.50 397 ALA C N 1
ATOM 10572 C CA . ALA C 1 397 ? -44.449 -8.068 451.390 1.00 21.41 397 ALA C CA 1
ATOM 10573 C C . ALA C 1 397 ? -43.438 -7.256 452.168 1.00 23.44 397 ALA C C 1
ATOM 10574 O O . ALA C 1 397 ? -42.375 -6.851 451.607 1.00 19.98 397 ALA C O 1
ATOM 10576 N N . VAL C 1 398 ? -43.752 -7.112 453.438 1.00 19.57 398 VAL C N 1
ATOM 10577 C CA . VAL C 1 398 ? -42.820 -6.628 454.439 1.00 20.40 398 VAL C CA 1
ATOM 10578 C C . VAL C 1 398 ? -42.682 -7.691 455.491 1.00 20.58 398 VAL C C 1
ATOM 10579 O O . VAL C 1 398 ? -43.715 -8.083 456.093 1.00 20.78 398 VAL C O 1
ATOM 10583 N N . TRP C 1 399 ? -41.443 -8.077 455.816 1.00 18.52 399 TRP C N 1
ATOM 10584 C CA . TRP C 1 399 ? -41.170 -9.021 456.844 1.00 19.57 399 TRP C CA 1
ATOM 10585 C C . TRP C 1 399 ? -40.390 -8.335 457.971 1.00 22.01 399 TRP C C 1
ATOM 10586 O O . TRP C 1 399 ? -39.381 -7.672 457.722 1.00 23.10 399 TRP C O 1
ATOM 10597 N N . LEU C 1 400 ? -40.860 -8.527 459.196 1.00 21.34 400 LEU C N 1
ATOM 10598 C CA . LEU C 1 400 ? -40.266 -8.021 460.403 1.00 19.58 400 LEU C CA 1
ATOM 10599 C C . LEU C 1 400 ? -39.743 -9.186 461.116 1.00 19.75 400 LEU C C 1
ATOM 10600 O O . LEU C 1 400 ? -40.495 -10.039 461.665 1.00 19.21 400 LEU C O 1
ATOM 10605 N N . ILE C 1 401 ? -38.439 -9.280 461.114 1.00 16.15 401 ILE C N 1
ATOM 10606 C CA . ILE C 1 401 ? -37.744 -10.466 461.526 1.00 17.13 401 ILE C CA 1
ATOM 10607 C C . ILE C 1 401 ? -37.093 -10.296 462.911 1.00 18.64 401 ILE C C 1
ATOM 10608 O O . ILE C 1 401 ? -36.191 -9.444 463.104 1.00 19.47 401 ILE C O 1
ATOM 10613 N N . GLY C 1 402 ? -37.445 -11.177 463.823 1.00 16.66 402 GLY C N 1
ATOM 10614 C CA . GLY C 1 402 ? -36.905 -11.165 465.199 1.00 19.97 402 GLY C CA 1
ATOM 10615 C C . GLY C 1 402 ? -35.366 -11.193 465.228 1.00 18.37 402 GLY C C 1
ATOM 10616 O O . GLY C 1 402 ? -34.765 -11.981 464.517 1.00 18.07 402 GLY C O 1
ATOM 10617 N N . TYR C 1 403 ? -34.776 -10.327 466.039 1.00 18.09 403 TYR C N 1
ATOM 10618 C CA . TYR C 1 403 ? -33.314 -10.177 466.163 1.00 18.88 403 TYR C CA 1
ATOM 10619 C C . TYR C 1 403 ? -32.916 -9.697 467.563 1.00 18.17 403 TYR C C 1
ATOM 10620 O O . TYR C 1 403 ? -33.733 -9.714 468.461 1.00 18.56 403 TYR C O 1
ATOM 10629 N N . GLY C 1 404 ? -31.670 -9.324 467.777 1.00 16.30 404 GLY C N 1
ATOM 10630 C CA . GLY C 1 404 ? -31.176 -8.848 469.069 1.00 16.05 404 GLY C CA 1
ATOM 10631 C C . GLY C 1 404 ? -30.878 -10.005 469.971 1.00 16.69 404 GLY C C 1
ATOM 10632 O O . GLY C 1 404 ? -30.254 -10.981 469.584 1.00 18.99 404 GLY C O 1
ATOM 10633 N N . GLY C 1 405 ? -31.240 -9.907 471.232 1.00 18.83 405 GLY C N 1
ATOM 10634 C CA . GLY C 1 405 ? -30.934 -10.970 472.209 1.00 18.92 405 GLY C CA 1
ATOM 10635 C C . GLY C 1 405 ? -29.423 -11.030 472.410 1.00 20.92 405 GLY C C 1
ATOM 10636 O O . GLY C 1 405 ? -28.763 -10.007 472.516 1.00 19.27 405 GLY C O 1
ATOM 10637 N N . LYS C 1 406 ? -28.879 -12.219 472.375 1.00 21.13 406 LYS C N 1
ATOM 10638 C CA . LYS C 1 406 ? -27.453 -12.432 472.549 1.00 21.81 406 LYS C CA 1
ATOM 10639 C C . LYS C 1 406 ? -26.581 -11.824 471.491 1.00 19.18 406 LYS C C 1
ATOM 10640 O O . LYS C 1 406 ? -25.388 -11.620 471.734 1.00 20.05 406 LYS C O 1
ATOM 10646 N N . VAL C 1 407 ? -27.121 -11.529 470.315 1.00 17.31 407 VAL C N 1
ATOM 10647 C CA . VAL C 1 407 ? -26.387 -10.725 469.358 1.00 16.90 407 VAL C CA 1
ATOM 10648 C C . VAL C 1 407 ? -25.831 -9.449 470.066 1.00 17.75 407 VAL C C 1
ATOM 10649 O O . VAL C 1 407 ? -24.710 -8.971 469.812 1.00 18.01 407 VAL C O 1
ATOM 10653 N N . ASN C 1 408 ? -26.601 -8.909 470.986 1.00 17.52 408 ASN C N 1
ATOM 10654 C CA . ASN C 1 408 ? -26.407 -7.551 471.479 1.00 19.77 408 ASN C CA 1
ATOM 10655 C C . ASN C 1 408 ? -25.466 -7.454 472.664 1.00 21.88 408 ASN C C 1
ATOM 10656 O O . ASN C 1 408 ? -25.331 -6.361 473.242 1.00 22.13 408 ASN C O 1
ATOM 10661 N N . THR C 1 409 ? -24.717 -8.509 472.945 1.00 20.86 409 THR C N 1
ATOM 10662 C CA . THR C 1 409 ? -23.677 -8.488 474.020 1.00 23.05 409 THR C CA 1
ATOM 10663 C C . THR C 1 409 ? -22.332 -8.146 473.421 1.00 26.68 409 THR C C 1
ATOM 10664 O O . THR C 1 409 ? -21.397 -7.992 474.156 1.00 28.10 409 THR C O 1
ATOM 10668 N N . VAL C 1 410 ? -22.218 -8.021 472.115 1.00 21.87 410 VAL C N 1
ATOM 10669 C CA . VAL C 1 410 ? -20.938 -7.775 471.464 1.00 23.83 410 VAL C CA 1
ATOM 10670 C C . VAL C 1 410 ? -20.808 -6.290 471.143 1.00 21.83 410 VAL C C 1
ATOM 10671 O O . VAL C 1 410 ? -21.754 -5.643 470.681 1.00 23.56 410 VAL C O 1
ATOM 10675 N N . ASP C 1 411 ? -19.628 -5.751 471.364 1.00 22.75 411 ASP C N 1
ATOM 10676 C CA . ASP C 1 411 ? -19.353 -4.362 471.009 1.00 24.31 411 ASP C CA 1
ATOM 10677 C C . ASP C 1 411 ? -19.461 -4.142 469.495 1.00 21.52 411 ASP C C 1
ATOM 10678 O O . ASP C 1 411 ? -18.953 -4.930 468.729 1.00 23.90 411 ASP C O 1
ATOM 10683 N N . PRO C 1 412 ? -20.026 -3.001 469.062 1.00 23.23 412 PRO C N 1
ATOM 10684 C CA . PRO C 1 412 ? -20.132 -2.666 467.637 1.00 21.82 412 PRO C CA 1
ATOM 10685 C C . PRO C 1 412 ? -18.827 -2.797 466.828 1.00 22.14 412 PRO C C 1
ATOM 10686 O O . PRO C 1 412 ? -18.865 -3.154 465.693 1.00 20.03 412 PRO C O 1
ATOM 10690 N N . ALA C 1 413 ? -17.687 -2.529 467.439 1.00 23.33 413 ALA C N 1
ATOM 10691 C CA . ALA C 1 413 ? -16.379 -2.611 466.785 1.00 22.54 413 ALA C CA 1
ATOM 10692 C C . ALA C 1 413 ? -15.673 -3.970 466.913 1.00 22.21 413 ALA C C 1
ATOM 10693 O O . ALA C 1 413 ? -14.681 -4.194 466.193 1.00 23.96 413 ALA C O 1
ATOM 10695 N N . ALA C 1 414 ? -16.131 -4.849 467.809 1.00 18.95 414 ALA C N 1
ATOM 10696 C CA . ALA C 1 414 ? -15.484 -6.174 467.986 1.00 20.67 414 ALA C CA 1
ATOM 10697 C C . ALA C 1 414 ? -15.603 -7.136 466.813 1.00 19.55 414 ALA C C 1
ATOM 10698 O O . ALA C 1 414 ? -14.900 -8.147 466.810 1.00 17.94 414 ALA C O 1
ATOM 10700 N N . THR C 1 415 ? -16.565 -6.892 465.919 1.00 20.65 415 THR C N 1
ATOM 10701 C CA . THR C 1 415 ? -16.671 -7.598 464.633 1.00 20.70 415 THR C CA 1
ATOM 10702 C C . THR C 1 415 ? -16.992 -6.562 463.613 1.00 20.13 415 THR C C 1
ATOM 10703 O O . THR C 1 415 ? -17.202 -5.400 463.945 1.00 22.25 415 THR C O 1
ATOM 10707 N N . ALA C 1 416 ? -17.106 -6.984 462.367 1.00 21.77 416 ALA C N 1
ATOM 10708 C CA . ALA C 1 416 ? -17.423 -6.075 461.291 1.00 21.59 416 ALA C CA 1
ATOM 10709 C C . ALA C 1 416 ? -18.907 -5.698 461.218 1.00 22.47 416 ALA C C 1
ATOM 10710 O O . ALA C 1 416 ? -19.252 -4.748 460.510 1.00 21.74 416 ALA C O 1
ATOM 10712 N N . LEU C 1 417 ? -19.764 -6.419 461.944 1.00 21.15 417 LEU C N 1
ATOM 10713 C CA . LEU C 1 417 ? -21.197 -6.028 462.072 1.00 22.22 417 LEU C CA 1
ATOM 10714 C C . LEU C 1 417 ? -21.336 -4.899 463.089 1.00 21.82 417 LEU C C 1
ATOM 10715 O O . LEU C 1 417 ? -21.144 -5.119 464.295 1.00 24.68 417 LEU C O 1
ATOM 10720 N N . PRO C 1 418 ? -21.754 -3.701 462.648 1.00 20.36 418 PRO C N 1
ATOM 10721 C CA . PRO C 1 418 ? -21.880 -2.591 463.646 1.00 20.64 418 PRO C CA 1
ATOM 10722 C C . PRO C 1 418 ? -23.174 -2.559 464.489 1.00 21.44 418 PRO C C 1
ATOM 10723 O O . PRO C 1 418 ? -23.204 -1.852 465.482 1.00 18.63 418 PRO C O 1
ATOM 10727 N N . GLN C 1 419 ? -24.224 -3.274 464.045 1.00 20.18 419 GLN C N 1
ATOM 10728 C CA . GLN C 1 419 ? -25.550 -3.175 464.659 1.00 18.35 419 GLN C CA 1
ATOM 10729 C C . GLN C 1 419 ? -25.631 -4.186 465.775 1.00 19.40 419 GLN C C 1
ATOM 10730 O O . GLN C 1 419 ? -25.868 -5.375 465.545 1.00 19.03 419 GLN C O 1
ATOM 10736 N N . ARG C 1 420 ? -25.412 -3.724 466.981 1.00 17.16 420 ARG C N 1
ATOM 10737 C CA . ARG C 1 420 ? -25.409 -4.566 468.142 1.00 18.31 420 ARG C CA 1
ATOM 10738 C C . ARG C 1 420 ? -26.390 -4.100 469.214 1.00 18.34 420 ARG C C 1
ATOM 10739 O O . ARG C 1 420 ? -26.240 -4.430 470.373 1.00 19.39 420 ARG C O 1
ATOM 10747 N N . ASP C 1 421 ? -27.382 -3.351 468.812 1.00 21.41 421 ASP C N 1
ATOM 10748 C CA . ASP C 1 421 ? -28.533 -3.063 469.673 1.00 22.75 421 ASP C CA 1
ATOM 10749 C C . ASP C 1 421 ? -29.839 -3.089 468.921 1.00 23.98 421 ASP C C 1
ATOM 10750 O O . ASP C 1 421 ? -30.821 -2.549 469.453 1.00 25.68 421 ASP C O 1
ATOM 10755 N N . ALA C 1 422 ? -29.917 -3.779 467.756 1.00 21.16 422 ALA C N 1
ATOM 10756 C CA . ALA C 1 422 ? -31.180 -3.833 467.028 1.00 20.40 422 ALA C CA 1
ATOM 10757 C C . ALA C 1 422 ? -32.120 -4.859 467.702 1.00 19.56 422 ALA C C 1
ATOM 10758 O O . ALA C 1 422 ? -31.690 -5.743 468.422 1.00 19.85 422 ALA C O 1
ATOM 10760 N N . ILE C 1 423 ? -33.410 -4.703 467.383 1.00 19.22 423 ILE C N 1
ATOM 10761 C CA . ILE C 1 423 ? -34.452 -5.638 467.785 1.00 19.21 423 ILE C CA 1
ATOM 10762 C C . ILE C 1 423 ? -35.086 -6.409 466.601 1.00 20.10 423 ILE C C 1
ATOM 10763 O O . ILE C 1 423 ? -35.553 -7.512 466.786 1.00 21.38 423 ILE C O 1
ATOM 10768 N N . LEU C 1 424 ? -35.065 -5.855 465.421 1.00 19.98 424 LEU C N 1
ATOM 10769 C CA . LEU C 1 424 ? -35.701 -6.491 464.268 1.00 21.04 424 LEU C CA 1
ATOM 10770 C C . LEU C 1 424 ? -34.869 -6.146 463.031 1.00 22.18 424 LEU C C 1
ATOM 10771 O O . LEU C 1 424 ? -34.205 -5.096 463.000 1.00 20.18 424 LEU C O 1
ATOM 10776 N N . LYS C 1 425 ? -34.869 -7.054 462.061 1.00 19.21 425 LYS C N 1
ATOM 10777 C CA . LYS C 1 425 ? -34.473 -6.734 460.709 1.00 21.73 425 LYS C CA 1
ATOM 10778 C C . LYS C 1 425 ? -35.786 -6.612 459.933 1.00 22.01 425 LYS C C 1
ATOM 10779 O O . LYS C 1 425 ? -36.698 -7.385 460.168 1.00 25.37 425 LYS C O 1
ATOM 10785 N N . VAL C 1 426 ? -35.871 -5.693 458.983 1.00 20.34 426 VAL C N 1
ATOM 10786 C CA . VAL C 1 426 ? -37.061 -5.472 458.191 1.00 20.81 426 VAL C CA 1
ATOM 10787 C C . VAL C 1 426 ? -36.725 -5.622 456.731 1.00 25.01 426 VAL C C 1
ATOM 10788 O O . VAL C 1 426 ? -35.768 -5.000 456.262 1.00 23.00 426 VAL C O 1
ATOM 10792 N N . ASN C 1 427 ? -37.443 -6.528 456.043 1.00 21.96 427 ASN C N 1
ATOM 10793 C CA . ASN C 1 427 ? -37.236 -6.718 454.610 1.00 22.67 427 ASN C CA 1
ATOM 10794 C C . ASN C 1 427 ? -38.471 -6.260 453.867 1.00 23.64 427 ASN C C 1
ATOM 10795 O O . ASN C 1 427 ? -39.566 -6.471 454.318 1.00 21.39 427 ASN C O 1
ATOM 10800 N N . TYR C 1 428 ? -38.270 -5.613 452.733 1.00 21.21 428 TYR C N 1
ATOM 10801 C CA . TYR C 1 428 ? -39.342 -5.150 451.891 1.00 21.16 428 TYR C CA 1
ATOM 10802 C C . TYR C 1 428 ? -39.113 -5.907 450.600 1.00 22.70 428 TYR C C 1
ATOM 10803 O O . TYR C 1 428 ? -38.029 -5.824 449.985 1.00 18.77 428 TYR C O 1
ATOM 10812 N N . ILE C 1 429 ? -40.090 -6.701 450.207 1.00 22.13 429 ILE C N 1
ATOM 10813 C CA . ILE C 1 429 ? -39.834 -7.796 449.276 1.00 23.38 429 ILE C CA 1
ATOM 10814 C C . ILE C 1 429 ? -40.824 -7.728 448.108 1.00 24.97 429 ILE C C 1
ATOM 10815 O O . ILE C 1 429 ? -41.999 -7.535 448.339 1.00 25.27 429 ILE C O 1
ATOM 10820 N N . THR C 1 430 ? -40.355 -7.923 446.876 1.00 24.55 430 THR C N 1
ATOM 10821 C CA . THR C 1 430 ? -41.250 -8.222 445.747 1.00 24.80 430 THR C CA 1
ATOM 10822 C C . THR C 1 430 ? -40.688 -9.296 444.808 1.00 25.16 430 THR C C 1
ATOM 10823 O O . THR C 1 430 ? -39.478 -9.551 444.727 1.00 27.83 430 THR C O 1
ATOM 10827 N N . GLY C 1 431 ? -41.586 -9.952 444.104 1.00 26.70 431 GLY C N 1
ATOM 10828 C CA . GLY C 1 431 ? -41.241 -11.081 443.302 1.00 29.38 431 GLY C CA 1
ATOM 10829 C C . GLY C 1 431 ? -42.198 -11.132 442.108 1.00 28.98 431 GLY C C 1
ATOM 10830 O O . GLY C 1 431 ? -43.370 -10.774 442.246 1.00 28.14 431 GLY C O 1
ATOM 10831 N N . TRP C 1 432 ? -41.694 -11.552 440.962 1.00 32.59 432 TRP C N 1
ATOM 10832 C CA . TRP C 1 432 ? -42.486 -11.550 439.700 1.00 31.85 432 TRP C CA 1
ATOM 10833 C C . TRP C 1 432 ? -42.194 -12.766 438.841 1.00 33.02 432 TRP C C 1
ATOM 10834 O O . TRP C 1 432 ? -41.091 -13.275 438.821 1.00 33.16 432 TRP C O 1
ATOM 10845 N N . ALA C 1 433 ? -43.243 -13.272 438.210 1.00 38.28 433 ALA C N 1
ATOM 10846 C CA . ALA C 1 433 ? -43.176 -14.505 437.411 1.00 43.88 433 ALA C CA 1
ATOM 10847 C C . ALA C 1 433 ? -42.621 -14.230 436.005 1.00 43.63 433 ALA C C 1
ATOM 10848 O O . ALA C 1 433 ? -41.822 -15.010 435.492 1.00 45.10 433 ALA C O 1
ATOM 10850 N N . ASN C 1 434 ? -43.020 -13.103 435.416 1.00 45.95 434 ASN C N 1
ATOM 10851 C CA . ASN C 1 434 ? -42.720 -12.782 434.011 1.00 46.48 434 ASN C CA 1
ATOM 10852 C C . ASN C 1 434 ? -41.725 -11.630 433.952 1.00 43.28 434 ASN C C 1
ATOM 10853 O O . ASN C 1 434 ? -42.057 -10.525 434.405 1.00 44.67 434 ASN C O 1
ATOM 10858 N N . PRO C 1 435 ? -40.547 -11.859 433.332 1.00 42.58 435 PRO C N 1
ATOM 10859 C CA . PRO C 1 435 ? -39.506 -10.850 433.133 1.00 41.53 435 PRO C CA 1
ATOM 10860 C C . PRO C 1 435 ? -39.952 -9.497 432.630 1.00 40.96 435 PRO C C 1
ATOM 10861 O O . PRO C 1 435 ? -39.334 -8.484 432.997 1.00 41.21 435 PRO C O 1
ATOM 10865 N N . GLY C 1 436 ? -41.002 -9.467 431.810 1.00 41.75 436 GLY C N 1
ATOM 10866 C CA . GLY C 1 436 ? -41.614 -8.227 431.304 1.00 39.79 436 GLY C CA 1
ATOM 10867 C C . GLY C 1 436 ? -42.328 -7.389 432.344 1.00 39.96 436 GLY C C 1
ATOM 10868 O O . GLY C 1 436 ? -42.577 -6.198 432.127 1.00 40.47 436 GLY C O 1
ATOM 10869 N N . ASN C 1 437 ? -42.647 -7.986 433.489 1.00 39.40 437 ASN C N 1
ATOM 10870 C CA . ASN C 1 437 ? -43.166 -7.219 434.603 1.00 39.91 437 ASN C CA 1
ATOM 10871 C C . ASN C 1 437 ? -42.112 -6.781 435.641 1.00 35.59 437 ASN C C 1
ATOM 10872 O O . ASN C 1 437 ? -42.483 -6.228 436.644 1.00 34.43 437 ASN C O 1
ATOM 10877 N N . GLU C 1 438 ? -40.824 -6.935 435.363 1.00 34.62 438 GLU C N 1
ATOM 10878 C CA . GLU C 1 438 ? -39.774 -6.472 436.319 1.00 39.79 438 GLU C CA 1
ATOM 10879 C C . GLU C 1 438 ? -39.949 -4.987 436.713 1.00 39.00 438 GLU C C 1
ATOM 10880 O O . GLU C 1 438 ? -40.067 -4.664 437.895 1.00 30.54 438 GLU C O 1
ATOM 10886 N N . ALA C 1 439 ? -40.116 -4.109 435.722 1.00 36.44 439 ALA C N 1
ATOM 10887 C CA . ALA C 1 439 ? -40.127 -2.667 435.987 1.00 36.56 439 ALA C CA 1
ATOM 10888 C C . ALA C 1 439 ? -41.189 -2.216 436.995 1.00 36.59 439 ALA C C 1
ATOM 10889 O O . ALA C 1 439 ? -40.900 -1.417 437.926 1.00 34.37 439 ALA C O 1
ATOM 10891 N N . LYS C 1 440 ? -42.418 -2.704 436.835 1.00 37.29 440 LYS C N 1
ATOM 10892 C CA . LYS C 1 440 ? -43.483 -2.279 437.731 1.00 37.84 440 LYS C CA 1
ATOM 10893 C C . LYS C 1 440 ? -43.345 -2.837 439.140 1.00 34.78 440 LYS C C 1
ATOM 10894 O O . LYS C 1 440 ? -43.762 -2.209 440.090 1.00 29.43 440 LYS C O 1
ATOM 10900 N N . HIS C 1 441 ? -42.788 -4.029 439.253 1.00 31.97 441 HIS C N 1
ATOM 10901 C CA . HIS C 1 441 ? -42.479 -4.559 440.561 1.00 30.70 441 HIS C CA 1
ATOM 10902 C C . HIS C 1 441 ? -41.316 -3.791 441.237 1.00 30.13 441 HIS C C 1
ATOM 10903 O O . HIS C 1 441 ? -41.395 -3.538 442.417 1.00 29.03 441 HIS C O 1
ATOM 10910 N N . LEU C 1 442 ? -40.258 -3.459 440.490 1.00 27.51 442 LEU C N 1
ATOM 10911 C CA . LEU C 1 442 ? -39.183 -2.604 441.052 1.00 29.06 442 LEU C CA 1
ATOM 10912 C C . LEU C 1 442 ? -39.761 -1.278 441.482 1.00 27.21 442 LEU C C 1
ATOM 10913 O O . LEU C 1 442 ? -39.450 -0.807 442.560 1.00 26.01 442 LEU C O 1
ATOM 10918 N N . THR C 1 443 ? -40.698 -0.746 440.727 1.00 24.82 443 THR C N 1
ATOM 10919 C CA . THR C 1 443 ? -41.267 0.537 441.057 1.00 27.35 443 THR C CA 1
ATOM 10920 C C . THR C 1 443 ? -42.063 0.460 442.356 1.00 25.88 443 THR C C 1
ATOM 10921 O O . THR C 1 443 ? -41.967 1.336 443.200 1.00 27.25 443 THR C O 1
ATOM 10925 N N . TRP C 1 444 ? -42.846 -0.599 442.507 1.00 27.62 444 TRP C N 1
ATOM 10926 C CA . TRP C 1 444 ? -43.660 -0.754 443.720 1.00 25.81 444 TRP C CA 1
ATOM 10927 C C . TRP C 1 444 ? -42.765 -0.873 444.980 1.00 25.41 444 TRP C C 1
ATOM 10928 O O . TRP C 1 444 ? -42.973 -0.181 445.998 1.00 28.02 444 TRP C O 1
ATOM 10939 N N . VAL C 1 445 ? -41.794 -1.776 444.935 1.00 25.99 445 VAL C N 1
ATOM 10940 C CA . VAL C 1 445 ? -40.969 -2.006 446.117 1.00 24.39 445 VAL C CA 1
ATOM 10941 C C . VAL C 1 445 ? -40.110 -0.767 446.451 1.00 24.47 445 VAL C C 1
ATOM 10942 O O . VAL C 1 445 ? -39.932 -0.429 447.598 1.00 22.16 445 VAL C O 1
ATOM 10946 N N . ARG C 1 446 ? -39.630 -0.066 445.445 1.00 25.29 446 ARG C N 1
ATOM 10947 C CA . ARG C 1 446 ? -38.941 1.194 445.703 1.00 27.94 446 ARG C CA 1
ATOM 10948 C C . ARG C 1 446 ? -39.809 2.302 446.285 1.00 28.67 446 ARG C C 1
ATOM 10949 O O . ARG C 1 446 ? -39.339 3.105 447.148 1.00 27.46 446 ARG C O 1
ATOM 10957 N N . LYS C 1 447 ? -41.050 2.409 445.800 1.00 25.11 447 LYS C N 1
ATOM 10958 C CA . LYS C 1 447 ? -41.985 3.336 446.434 1.00 27.36 447 LYS C CA 1
ATOM 10959 C C . LYS C 1 447 ? -42.240 3.021 447.887 1.00 22.68 447 LYS C C 1
ATOM 10960 O O . LYS C 1 447 ? -42.273 3.902 448.741 1.00 23.79 447 LYS C O 1
ATOM 10966 N N . LEU C 1 448 ? -42.450 1.758 448.183 1.00 23.19 448 LEU C N 1
ATOM 10967 C CA . LEU C 1 448 ? -42.734 1.340 449.575 1.00 22.06 448 LEU C CA 1
ATOM 10968 C C . LEU C 1 448 ? -41.563 1.723 450.486 1.00 22.29 448 LEU C C 1
ATOM 10969 O O . LEU C 1 448 ? -41.754 2.197 451.575 1.00 22.65 448 LEU C O 1
ATOM 10974 N N . TYR C 1 449 ? -40.345 1.382 450.031 1.00 21.74 449 TYR C N 1
ATOM 10975 C CA . TYR C 1 449 ? -39.106 1.665 450.800 1.00 23.39 449 TYR C CA 1
ATOM 10976 C C . TYR C 1 449 ? -38.907 3.209 450.979 1.00 22.52 449 TYR C C 1
ATOM 10977 O O . TYR C 1 449 ? -38.759 3.679 452.072 1.00 22.45 449 TYR C O 1
ATOM 10986 N N . ALA C 1 450 ? -39.017 3.956 449.898 1.00 23.37 450 ALA C N 1
ATOM 10987 C CA . ALA C 1 450 ? -38.874 5.422 449.962 1.00 24.98 450 ALA C CA 1
ATOM 10988 C C . ALA C 1 450 ? -39.899 6.111 450.773 1.00 24.56 450 ALA C C 1
ATOM 10989 O O . ALA C 1 450 ? -39.548 7.074 451.444 1.00 24.21 450 ALA C O 1
ATOM 10991 N N . ASP C 1 451 ? -41.144 5.593 450.791 1.00 25.34 451 ASP C N 1
ATOM 10992 C CA . ASP C 1 451 ? -42.197 6.138 451.647 1.00 25.23 451 ASP C CA 1
ATOM 10993 C C . ASP C 1 451 ? -41.903 5.854 453.078 1.00 23.09 451 ASP C C 1
ATOM 10994 O O . ASP C 1 451 ? -42.052 6.696 453.923 1.00 24.09 451 ASP C O 1
ATOM 10999 N N . VAL C 1 452 ? -41.529 4.624 453.372 1.00 20.05 452 VAL C N 1
ATOM 11000 C CA . VAL C 1 452 ? -41.175 4.285 454.742 1.00 22.31 452 VAL C CA 1
ATOM 11001 C C . VAL C 1 452 ? -40.045 5.171 455.265 1.00 20.24 452 VAL C C 1
ATOM 11002 O O . VAL C 1 452 ? -40.141 5.676 456.356 1.00 21.20 452 VAL C O 1
ATOM 11006 N N . TYR C 1 453 ? -39.021 5.322 454.471 1.00 22.49 453 TYR C N 1
ATOM 11007 C CA . TYR C 1 453 ? -37.838 6.125 454.898 1.00 22.93 453 TYR C CA 1
ATOM 11008 C C . TYR C 1 453 ? -37.809 7.559 454.350 1.00 24.32 453 TYR C C 1
ATOM 11009 O O . TYR C 1 453 ? -36.745 8.122 454.252 1.00 21.28 453 TYR C O 1
ATOM 11018 N N . ALA C 1 454 ? -38.969 8.152 454.093 1.00 28.41 454 ALA C N 1
ATOM 11019 C CA . ALA C 1 454 ? -39.092 9.445 453.391 1.00 30.11 454 ALA C CA 1
ATOM 11020 C C . ALA C 1 454 ? -38.490 10.611 454.185 1.00 29.11 454 ALA C C 1
ATOM 11021 O O . ALA C 1 454 ? -37.960 11.495 453.583 1.00 30.44 454 ALA C O 1
ATOM 11023 N N . GLU C 1 455 ? -38.483 10.566 455.512 1.00 28.83 455 GLU C N 1
ATOM 11024 C CA . GLU C 1 455 ? -37.865 11.619 456.299 1.00 34.12 455 GLU C CA 1
ATOM 11025 C C . GLU C 1 455 ? -36.347 11.546 456.362 1.00 33.04 455 GLU C C 1
ATOM 11026 O O . GLU C 1 455 ? -35.752 12.485 456.860 1.00 31.22 455 GLU C O 1
ATOM 11032 N N . THR C 1 456 ? -35.717 10.456 455.924 1.00 26.28 456 THR C N 1
ATOM 11033 C CA . THR C 1 456 ? -34.242 10.324 455.957 1.00 27.34 456 THR C CA 1
ATOM 11034 C C . THR C 1 456 ? -33.760 9.934 454.557 1.00 24.64 456 THR C C 1
ATOM 11035 O O . THR C 1 456 ? -33.031 8.936 454.355 1.00 24.12 456 THR C O 1
ATOM 11039 N N . GLY C 1 457 ? -34.243 10.652 453.549 1.00 22.78 457 GLY C N 1
ATOM 11040 C CA . GLY C 1 457 ? -33.724 10.491 452.223 1.00 23.13 457 GLY C CA 1
ATOM 11041 C C . GLY C 1 457 ? -33.966 9.190 451.527 1.00 23.90 457 GLY C C 1
ATOM 11042 O O . GLY C 1 457 ? -33.241 8.836 450.614 1.00 23.78 457 GLY C O 1
ATOM 11043 N N . GLY C 1 458 ? -34.985 8.479 451.970 1.00 23.96 458 GLY C N 1
ATOM 11044 C CA . GLY C 1 458 ? -35.387 7.222 451.311 1.00 25.59 458 GLY C CA 1
ATOM 11045 C C . GLY C 1 458 ? -34.652 5.961 451.751 1.00 22.33 458 GLY C C 1
ATOM 11046 O O . GLY C 1 458 ? -34.832 4.917 451.165 1.00 23.98 458 GLY C O 1
ATOM 11047 N N . VAL C 1 459 ? -33.820 6.058 452.788 1.00 22.79 459 VAL C N 1
ATOM 11048 C CA . VAL C 1 459 ? -32.960 4.947 453.195 1.00 22.31 459 VAL C CA 1
ATOM 11049 C C . VAL C 1 459 ? -32.914 4.933 454.715 1.00 22.52 459 VAL C C 1
ATOM 11050 O O . VAL C 1 459 ? -33.142 5.972 455.347 1.00 22.45 459 VAL C O 1
ATOM 11054 N N . PRO C 1 460 ? -32.640 3.762 455.313 1.00 20.86 460 PRO C N 1
ATOM 11055 C CA . PRO C 1 460 ? -32.551 3.573 456.758 1.00 19.28 460 PRO C CA 1
ATOM 11056 C C . PRO C 1 460 ? -31.336 4.217 457.431 1.00 19.95 460 PRO C C 1
ATOM 11057 O O . PRO C 1 460 ? -30.572 3.530 458.141 1.00 18.93 460 PRO C O 1
ATOM 11061 N N . VAL C 1 461 ? -31.193 5.546 457.294 1.00 18.81 461 VAL C N 1
ATOM 11062 C CA . VAL C 1 461 ? -30.092 6.237 457.982 1.00 19.24 461 VAL C CA 1
ATOM 11063 C C . VAL C 1 461 ? -30.188 5.918 459.452 1.00 20.53 461 VAL C C 1
ATOM 11064 O O . VAL C 1 461 ? -31.254 6.071 460.002 1.00 21.75 461 VAL C O 1
ATOM 11068 N N . PRO C 1 462 ? -29.056 5.589 460.130 1.00 20.69 462 PRO C N 1
ATOM 11069 C CA . PRO C 1 462 ? -29.112 5.336 461.541 1.00 21.35 462 PRO C CA 1
ATOM 11070 C C . PRO C 1 462 ? -29.638 6.486 462.341 1.00 20.79 462 PRO C C 1
ATOM 11071 O O . PRO C 1 462 ? -29.118 7.595 462.239 1.00 24.83 462 PRO C O 1
ATOM 11075 N N . ASN C 1 463 ? -30.607 6.221 463.188 1.00 21.93 463 ASN C N 1
ATOM 11076 C CA . ASN C 1 463 ? -31.141 7.213 464.103 1.00 23.97 463 ASN C CA 1
ATOM 11077 C C . ASN C 1 463 ? -31.740 6.520 465.331 1.00 23.80 463 ASN C C 1
ATOM 11078 O O . ASN C 1 463 ? -31.296 5.400 465.693 1.00 24.84 463 ASN C O 1
ATOM 11083 N N . ASP C 1 464 ? -32.774 7.072 465.953 1.00 27.51 464 ASP C N 1
ATOM 11084 C CA . ASP C 1 464 ? -33.349 6.441 467.132 1.00 28.72 464 ASP C CA 1
ATOM 11085 C C . ASP C 1 464 ? -34.114 5.154 466.746 1.00 30.69 464 ASP C C 1
ATOM 11086 O O . ASP C 1 464 ? -34.193 4.229 467.540 1.00 32.30 464 ASP C O 1
ATOM 11091 N N . VAL C 1 465 ? -34.646 5.120 465.523 1.00 24.22 465 VAL C N 1
ATOM 11092 C CA . VAL C 1 465 ? -35.473 4.006 465.028 1.00 24.97 465 VAL C CA 1
ATOM 11093 C C . VAL C 1 465 ? -34.671 3.022 464.143 1.00 21.05 465 VAL C C 1
ATOM 11094 O O . VAL C 1 465 ? -34.707 1.816 464.406 1.00 22.56 465 VAL C O 1
ATOM 11098 N N . SER C 1 466 ? -33.987 3.537 463.128 1.00 19.67 466 SER C N 1
ATOM 11099 C CA . SER C 1 466 ? -33.230 2.709 462.189 1.00 22.79 466 SER C CA 1
ATOM 11100 C C . SER C 1 466 ? -31.704 2.607 462.558 1.00 24.27 466 SER C C 1
ATOM 11101 O O . SER C 1 466 ? -31.157 3.474 463.281 1.00 22.22 466 SER C O 1
ATOM 11104 N N . ASP C 1 467 ? -31.073 1.536 462.055 1.00 21.20 467 ASP C N 1
ATOM 11105 C CA . ASP C 1 467 ? -29.672 1.334 462.177 1.00 22.93 467 ASP C CA 1
ATOM 11106 C C . ASP C 1 467 ? -28.978 0.854 460.935 1.00 19.91 467 ASP C C 1
ATOM 11107 O O . ASP C 1 467 ? -28.017 0.075 460.968 1.00 19.73 467 ASP C O 1
ATOM 11112 N N . GLY C 1 468 ? -29.376 1.428 459.802 1.00 20.08 468 GLY C N 1
ATOM 11113 C CA . GLY C 1 468 ? -28.733 1.007 458.545 1.00 19.82 468 GLY C CA 1
ATOM 11114 C C . GLY C 1 468 ? -29.261 -0.294 457.973 1.00 18.84 468 GLY C C 1
ATOM 11115 O O . GLY C 1 468 ? -30.429 -0.601 458.115 1.00 17.90 468 GLY C O 1
ATOM 11116 N N . ALA C 1 469 ? -28.372 -1.010 457.331 1.00 18.59 469 ALA C N 1
ATOM 11117 C CA . ALA C 1 469 ? -28.617 -2.186 456.552 1.00 19.06 469 ALA C CA 1
ATOM 11118 C C . ALA C 1 469 ? -27.568 -3.293 456.696 1.00 19.46 469 ALA C C 1
ATOM 11119 O O . ALA C 1 469 ? -26.453 -3.104 457.222 1.00 20.73 469 ALA C O 1
ATOM 11121 N N . TYR C 1 470 ? -27.973 -4.484 456.296 1.00 18.81 470 TYR C N 1
ATOM 11122 C CA . TYR C 1 470 ? -27.246 -5.748 456.583 1.00 19.75 470 TYR C CA 1
ATOM 11123 C C . TYR C 1 470 ? -26.601 -6.226 455.296 1.00 17.15 470 TYR C C 1
ATOM 11124 O O . TYR C 1 470 ? -27.286 -6.383 454.284 1.00 19.18 470 TYR C O 1
ATOM 11133 N N . ILE C 1 471 ? -25.298 -6.373 455.289 1.00 17.42 471 ILE C N 1
ATOM 11134 C CA . ILE C 1 471 ? -24.555 -6.627 454.012 1.00 19.16 471 ILE C CA 1
ATOM 11135 C C . ILE C 1 471 ? -24.875 -7.950 453.303 1.00 20.41 471 ILE C C 1
ATOM 11136 O O . ILE C 1 471 ? -24.683 -8.089 452.115 1.00 18.92 471 ILE C O 1
ATOM 11141 N N . ASN C 1 472 ? -25.399 -8.943 454.027 1.00 20.44 472 ASN C N 1
ATOM 11142 C CA . ASN C 1 472 ? -25.903 -10.178 453.357 1.00 20.79 472 ASN C CA 1
ATOM 11143 C C . ASN C 1 472 ? -27.251 -10.016 452.620 1.00 18.99 472 ASN C C 1
ATOM 11144 O O . ASN C 1 472 ? -27.678 -10.930 451.882 1.00 18.09 472 ASN C O 1
ATOM 11149 N N . TYR C 1 473 ? -27.866 -8.852 452.756 1.00 19.35 473 TYR C N 1
ATOM 11150 C CA . TYR C 1 473 ? -29.013 -8.454 451.970 1.00 21.68 473 TYR C CA 1
ATOM 11151 C C . TYR C 1 473 ? -28.633 -7.213 451.087 1.00 20.97 473 TYR C C 1
ATOM 11152 O O . TYR C 1 473 ? -29.268 -6.135 451.183 1.00 19.90 473 TYR C O 1
ATOM 11161 N N . PRO C 1 474 ? -27.592 -7.344 450.293 1.00 18.44 474 PRO C N 1
ATOM 11162 C CA . PRO C 1 474 ? -27.118 -6.157 449.575 1.00 19.50 474 PRO C CA 1
ATOM 11163 C C . PRO C 1 474 ? -28.148 -5.577 448.635 1.00 19.75 474 PRO C C 1
ATOM 11164 O O . PRO C 1 474 ? -28.882 -6.321 448.053 1.00 22.45 474 PRO C O 1
ATOM 11168 N N . ASP C 1 475 ? -28.157 -4.257 448.500 1.00 21.55 475 ASP C N 1
ATOM 11169 C CA . ASP C 1 475 ? -29.083 -3.559 447.669 1.00 21.29 475 ASP C CA 1
ATOM 11170 C C . ASP C 1 475 ? -28.320 -2.352 446.959 1.00 24.83 475 ASP C C 1
ATOM 11171 O O . ASP C 1 475 ? -27.989 -1.313 447.584 1.00 22.92 475 ASP C O 1
ATOM 11176 N N . SER C 1 476 ? -28.003 -2.522 445.666 1.00 24.78 476 SER C N 1
ATOM 11177 C CA . SER C 1 476 ? -27.352 -1.457 444.860 1.00 28.19 476 SER C CA 1
ATOM 11178 C C . SER C 1 476 ? -28.026 -0.151 444.853 1.00 26.19 476 SER C C 1
ATOM 11179 O O . SER C 1 476 ? -27.354 0.849 444.618 1.00 25.91 476 SER C O 1
ATOM 11182 N N . ASP C 1 477 ? -29.346 -0.148 445.078 1.00 25.40 477 ASP C N 1
ATOM 11183 C CA . ASP C 1 477 ? -30.143 1.091 445.112 1.00 27.99 477 ASP C CA 1
ATOM 11184 C C . ASP C 1 477 ? -29.661 2.030 446.217 1.00 27.58 477 ASP C C 1
ATOM 11185 O O . ASP C 1 477 ? -29.913 3.244 446.182 1.00 25.88 477 ASP C O 1
ATOM 11190 N N . LEU C 1 478 ? -29.012 1.465 447.238 1.00 25.16 478 LEU C N 1
ATOM 11191 C CA . LEU C 1 478 ? -28.476 2.307 448.293 1.00 25.49 478 LEU C CA 1
ATOM 11192 C C . LEU C 1 478 ? -27.267 3.170 447.857 1.00 24.75 478 LEU C C 1
ATOM 11193 O O . LEU C 1 478 ? -26.883 4.104 448.567 1.00 29.12 478 LEU C O 1
ATOM 11198 N N . ALA C 1 479 ? -26.627 2.789 446.776 1.00 29.24 479 ALA C N 1
ATOM 11199 C CA . ALA C 1 479 ? -25.524 3.560 446.196 1.00 26.26 479 ALA C CA 1
ATOM 11200 C C . ALA C 1 479 ? -25.981 4.494 445.072 1.00 33.64 479 ALA C C 1
ATOM 11201 O O . ALA C 1 479 ? -25.147 5.134 444.464 1.00 32.26 479 ALA C O 1
ATOM 11203 N N . ASP C 1 480 ? -27.271 4.563 444.768 1.00 33.56 480 ASP C N 1
ATOM 11204 C CA . ASP C 1 480 ? -27.755 5.274 443.576 1.00 36.48 480 ASP C CA 1
ATOM 11205 C C . ASP C 1 480 ? -28.265 6.619 444.098 1.00 39.40 480 ASP C C 1
ATOM 11206 O O . ASP C 1 480 ? -29.236 6.660 444.845 1.00 34.24 480 ASP C O 1
ATOM 11211 N N . PRO C 1 481 ? -27.617 7.734 443.697 1.00 39.65 481 PRO C N 1
ATOM 11212 C CA . PRO C 1 481 ? -28.050 9.044 444.216 1.00 37.83 481 PRO C CA 1
ATOM 11213 C C . PRO C 1 481 ? -29.497 9.486 443.889 1.00 37.27 481 PRO C C 1
ATOM 11214 O O . PRO C 1 481 ? -30.021 10.320 444.618 1.00 39.19 481 PRO C O 1
ATOM 11218 N N . GLY C 1 482 ? -30.150 8.934 442.867 1.00 34.37 482 GLY C N 1
ATOM 11219 C CA . GLY C 1 482 ? -31.608 9.167 442.680 1.00 35.38 482 GLY C CA 1
ATOM 11220 C C . GLY C 1 482 ? -32.577 8.434 443.643 1.00 37.87 482 GLY C C 1
ATOM 11221 O O . GLY C 1 482 ? -33.733 8.800 443.782 1.00 34.41 482 GLY C O 1
ATOM 11222 N N . LEU C 1 483 ? -32.100 7.385 444.308 1.00 32.74 483 LEU C N 1
ATOM 11223 C CA . LEU C 1 483 ? -32.895 6.647 445.269 1.00 29.66 483 LEU C CA 1
ATOM 11224 C C . LEU C 1 483 ? -32.458 6.897 446.683 1.00 29.13 483 LEU C C 1
ATOM 11225 O O . LEU C 1 483 ? -33.282 6.788 447.588 1.00 30.03 483 LEU C O 1
ATOM 11230 N N . ASN C 1 484 ? -31.170 7.103 446.904 1.00 26.02 484 ASN C N 1
ATOM 11231 C CA . ASN C 1 484 ? -30.667 7.505 448.239 1.00 25.44 484 ASN C CA 1
ATOM 11232 C C . ASN C 1 484 ? -30.297 8.984 448.168 1.00 27.70 484 ASN C C 1
ATOM 11233 O O . ASN C 1 484 ? -29.277 9.358 447.576 1.00 27.20 484 ASN C O 1
ATOM 11238 N N . THR C 1 485 ? -31.126 9.805 448.774 1.00 28.59 485 THR C N 1
ATOM 11239 C CA . THR C 1 485 ? -30.937 11.243 448.764 1.00 31.78 485 THR C CA 1
ATOM 11240 C C . THR C 1 485 ? -30.588 11.705 450.178 1.00 32.11 485 THR C C 1
ATOM 11241 O O . THR C 1 485 ? -30.746 12.914 450.495 1.00 31.01 485 THR C O 1
ATOM 11245 N N . SER C 1 486 ? -30.053 10.810 451.026 1.00 26.69 486 SER C N 1
ATOM 11246 C CA . SER C 1 486 ? -29.774 11.194 452.423 1.00 25.96 486 SER C CA 1
ATOM 11247 C C . SER C 1 486 ? -28.464 11.918 452.618 1.00 27.20 486 SER C C 1
ATOM 11248 O O . SER C 1 486 ? -28.197 12.369 453.720 1.00 30.12 486 SER C O 1
ATOM 11251 N N . GLY C 1 487 ? -27.571 11.860 451.653 1.00 28.58 487 GLY C N 1
ATOM 11252 C CA . GLY C 1 487 ? -26.186 12.280 451.926 1.00 31.86 487 GLY C CA 1
ATOM 11253 C C . GLY C 1 487 ? -25.341 11.212 452.638 1.00 32.08 487 GLY C C 1
ATOM 11254 O O . GLY C 1 487 ? -24.125 11.358 452.743 1.00 33.28 487 GLY C O 1
ATOM 11255 N N . VAL C 1 488 ? -25.936 10.096 453.061 1.00 30.62 488 VAL C N 1
ATOM 11256 C CA . VAL C 1 488 ? -25.152 9.024 453.718 1.00 29.18 488 VAL C CA 1
ATOM 11257 C C . VAL C 1 488 ? -24.833 7.941 452.686 1.00 27.11 488 VAL C C 1
ATOM 11258 O O . VAL C 1 488 ? -25.732 7.339 452.147 1.00 30.79 488 VAL C O 1
ATOM 11262 N N . PRO C 1 489 ? -23.538 7.670 452.411 1.00 27.93 489 PRO C N 1
ATOM 11263 C CA . PRO C 1 489 ? -23.240 6.731 451.361 1.00 28.78 489 PRO C CA 1
ATOM 11264 C C . PRO C 1 489 ? -23.543 5.254 451.805 1.00 26.32 489 PRO C C 1
ATOM 11265 O O . PRO C 1 489 ? -23.616 4.959 453.028 1.00 25.45 489 PRO C O 1
ATOM 11269 N N . TRP C 1 490 ? -23.732 4.402 450.819 1.00 25.01 490 TRP C N 1
ATOM 11270 C CA . TRP C 1 490 ? -24.079 3.005 451.017 1.00 27.07 490 TRP C CA 1
ATOM 11271 C C . TRP C 1 490 ? -23.238 2.351 452.137 1.00 28.02 490 TRP C C 1
ATOM 11272 O O . TRP C 1 490 ? -23.766 1.731 453.027 1.00 24.39 490 TRP C O 1
ATOM 11283 N N . HIS C 1 491 ? -21.933 2.579 452.093 1.00 27.07 491 HIS C N 1
ATOM 11284 C CA . HIS C 1 491 ? -20.968 1.905 452.929 1.00 26.65 491 HIS C CA 1
ATOM 11285 C C . HIS C 1 491 ? -21.151 2.301 454.376 1.00 27.61 491 HIS C C 1
ATOM 11286 O O . HIS C 1 491 ? -20.933 1.496 455.257 1.00 26.01 491 HIS C O 1
ATOM 11293 N N . ASP C 1 492 ? -21.598 3.526 454.632 1.00 27.62 492 ASP C N 1
ATOM 11294 C CA . ASP C 1 492 ? -21.934 3.932 455.991 1.00 25.59 492 ASP C CA 1
ATOM 11295 C C . ASP C 1 492 ? -23.238 3.315 456.494 1.00 26.33 492 ASP C C 1
ATOM 11296 O O . ASP C 1 492 ? -23.361 3.047 457.704 1.00 24.57 492 ASP C O 1
ATOM 11301 N N . LEU C 1 493 ? -24.182 3.082 455.581 1.00 22.61 493 LEU C N 1
ATOM 11302 C CA . LEU C 1 493 ? -25.396 2.348 455.929 1.00 22.56 493 LEU C CA 1
ATOM 11303 C C . LEU C 1 493 ? -25.089 0.899 456.357 1.00 23.86 493 LEU C C 1
ATOM 11304 O O . LEU C 1 493 ? -25.630 0.428 457.385 1.00 22.66 493 LEU C O 1
ATOM 11309 N N . TYR C 1 494 ? -24.199 0.203 455.639 1.00 19.41 494 TYR C N 1
ATOM 11310 C CA . TYR C 1 494 ? -23.926 -1.193 455.988 1.00 20.76 494 TYR C CA 1
ATOM 11311 C C . TYR C 1 494 ? -22.944 -1.366 457.124 1.00 23.16 494 TYR C C 1
ATOM 11312 O O . TYR C 1 494 ? -23.121 -2.287 457.961 1.00 20.80 494 TYR C O 1
ATOM 11321 N N . TYR C 1 495 ? -21.874 -0.552 457.099 1.00 20.41 495 TYR C N 1
ATOM 11322 C CA . TYR C 1 495 ? -20.758 -0.728 458.034 1.00 20.94 495 TYR C CA 1
ATOM 11323 C C . TYR C 1 495 ? -20.568 0.321 459.119 1.00 20.08 495 TYR C C 1
ATOM 11324 O O . TYR C 1 495 ? -19.801 0.085 460.074 1.00 22.06 495 TYR C O 1
ATOM 11333 N N . LYS C 1 496 ? -21.311 1.421 459.062 1.00 21.96 496 LYS C N 1
ATOM 11334 C CA . LYS C 1 496 ? -21.247 2.525 460.059 1.00 20.55 496 LYS C CA 1
ATOM 11335 C C . LYS C 1 496 ? -19.811 2.792 460.445 1.00 20.62 496 LYS C C 1
ATOM 11336 O O . LYS C 1 496 ? -18.986 2.903 459.556 1.00 21.46 496 LYS C O 1
ATOM 11342 N N . GLY C 1 497 ? -19.461 2.771 461.748 1.00 23.90 497 GLY C N 1
ATOM 11343 C CA . GLY C 1 497 ? -18.135 3.167 462.191 1.00 23.33 497 GLY C CA 1
ATOM 11344 C C . GLY C 1 497 ? -17.088 2.121 461.872 1.00 28.39 497 GLY C C 1
ATOM 11345 O O . GLY C 1 497 ? -15.899 2.400 462.045 1.00 25.19 497 GLY C O 1
ATOM 11346 N N . ASN C 1 498 ? -17.483 0.940 461.348 1.00 22.31 498 ASN C N 1
ATOM 11347 C CA . ASN C 1 498 ? -16.509 -0.030 460.980 1.00 21.62 498 ASN C CA 1
ATOM 11348 C C . ASN C 1 498 ? -15.890 0.154 459.622 1.00 21.25 498 ASN C C 1
ATOM 11349 O O . ASN C 1 498 ? -14.939 -0.544 459.253 1.00 21.86 498 ASN C O 1
ATOM 11354 N N . HIS C 1 499 ? -16.423 1.050 458.820 1.00 23.44 499 HIS C N 1
ATOM 11355 C CA . HIS C 1 499 ? -15.937 1.171 457.471 1.00 23.58 499 HIS C CA 1
ATOM 11356 C C . HIS C 1 499 ? -14.440 1.533 457.344 1.00 25.97 499 HIS C C 1
ATOM 11357 O O . HIS C 1 499 ? -13.708 0.947 456.510 1.00 25.04 499 HIS C O 1
ATOM 11364 N N . PRO C 1 500 ? -13.964 2.487 458.166 1.00 27.42 500 PRO C N 1
ATOM 11365 C CA . PRO C 1 500 ? -12.541 2.871 457.996 1.00 29.42 500 PRO C CA 1
ATOM 11366 C C . PRO C 1 500 ? -11.572 1.687 458.189 1.00 27.41 500 PRO C C 1
ATOM 11367 O O . PRO C 1 500 ? -10.663 1.497 457.368 1.00 28.88 500 PRO C O 1
ATOM 11371 N N . ARG C 1 501 ? -11.800 0.861 459.223 1.00 27.18 501 ARG C N 1
ATOM 11372 C CA . ARG C 1 501 ? -11.034 -0.352 459.380 1.00 23.37 501 ARG C CA 1
ATOM 11373 C C . ARG C 1 501 ? -11.136 -1.347 458.244 1.00 25.62 501 ARG C C 1
ATOM 11374 O O . ARG C 1 501 ? -10.121 -1.908 457.820 1.00 26.45 501 ARG C O 1
ATOM 11382 N N . LEU C 1 502 ? -12.335 -1.535 457.703 1.00 25.03 502 LEU C N 1
ATOM 11383 C CA . LEU C 1 502 ? -12.529 -2.363 456.518 1.00 21.72 502 LEU C CA 1
ATOM 11384 C C . LEU C 1 502 ? -11.698 -1.889 455.341 1.00 23.52 502 LEU C C 1
ATOM 11385 O O . LEU C 1 502 ? -11.099 -2.711 454.662 1.00 24.44 502 LEU C O 1
ATOM 11390 N N . ARG C 1 503 ? -11.691 -0.581 455.085 1.00 25.29 503 ARG C N 1
ATOM 11391 C CA . ARG C 1 503 ? -10.902 0.016 453.974 1.00 28.03 503 ARG C CA 1
ATOM 11392 C C . ARG C 1 503 ? -9.421 -0.255 454.118 1.00 25.90 503 ARG C C 1
ATOM 11393 O O . ARG C 1 503 ? -8.770 -0.587 453.172 1.00 32.42 503 ARG C O 1
ATOM 11401 N N . LYS C 1 504 ? -8.901 -0.085 455.310 1.00 26.67 504 LYS C N 1
ATOM 11402 C CA . LYS C 1 504 ? -7.496 -0.429 455.635 1.00 29.65 504 LYS C CA 1
ATOM 11403 C C . LYS C 1 504 ? -7.164 -1.884 455.322 1.00 31.44 504 LYS C C 1
ATOM 11404 O O . LYS C 1 504 ? -6.126 -2.214 454.682 1.00 25.43 504 LYS C O 1
ATOM 11410 N N . VAL C 1 505 ? -8.041 -2.801 455.736 1.00 26.91 505 VAL C N 1
ATOM 11411 C CA . VAL C 1 505 ? -7.780 -4.236 455.484 1.00 24.44 505 VAL C CA 1
ATOM 11412 C C . VAL C 1 505 ? -7.853 -4.476 454.025 1.00 24.81 505 VAL C C 1
ATOM 11413 O O . VAL C 1 505 ? -7.031 -5.226 453.493 1.00 26.33 505 VAL C O 1
ATOM 11417 N N . LYS C 1 506 ? -8.780 -3.790 453.338 1.00 24.53 506 LYS C N 1
ATOM 11418 C CA . LYS C 1 506 ? -8.926 -3.966 451.895 1.00 26.40 506 LYS C CA 1
ATOM 11419 C C . LYS C 1 506 ? -7.633 -3.503 451.147 1.00 29.72 506 LYS C C 1
ATOM 11420 O O . LYS C 1 506 ? -7.133 -4.180 450.278 1.00 31.37 506 LYS C O 1
ATOM 11426 N N . ALA C 1 507 ? -7.152 -2.315 451.493 1.00 32.15 507 ALA C N 1
ATOM 11427 C CA . ALA C 1 507 ? -5.902 -1.777 450.930 1.00 33.50 507 ALA C CA 1
ATOM 11428 C C . ALA C 1 507 ? -4.705 -2.702 451.209 1.00 34.89 507 ALA C C 1
ATOM 11429 O O . ALA C 1 507 ? -3.901 -2.972 450.290 1.00 32.21 507 ALA C O 1
ATOM 11431 N N . ALA C 1 508 ? -4.632 -3.215 452.439 1.00 30.57 508 ALA C N 1
ATOM 11432 C CA . ALA C 1 508 ? -3.516 -4.070 452.887 1.00 31.91 508 ALA C CA 1
ATOM 11433 C C . ALA C 1 508 ? -3.520 -5.438 452.203 1.00 31.61 508 ALA C C 1
ATOM 11434 O O . ALA C 1 508 ? -2.472 -5.940 451.821 1.00 26.80 508 ALA C O 1
ATOM 11436 N N . TYR C 1 509 ? -4.684 -6.021 451.962 1.00 25.55 509 TYR C N 1
ATOM 11437 C CA . TYR C 1 509 ? -4.738 -7.407 451.457 1.00 25.69 509 TYR C CA 1
ATOM 11438 C C . TYR C 1 509 ? -5.217 -7.604 450.024 1.00 24.22 509 TYR C C 1
ATOM 11439 O O . TYR C 1 509 ? -4.978 -8.666 449.445 1.00 25.04 509 TYR C O 1
ATOM 11448 N N . ASP C 1 510 ? -5.876 -6.599 449.447 1.00 25.94 510 ASP C N 1
ATOM 11449 C CA . ASP C 1 510 ? -6.230 -6.640 448.011 1.00 27.01 510 ASP C CA 1
ATOM 11450 C C . ASP C 1 510 ? -5.826 -5.282 447.362 1.00 31.02 510 ASP C C 1
ATOM 11451 O O . ASP C 1 510 ? -6.660 -4.564 446.749 1.00 30.75 510 ASP C O 1
ATOM 11456 N N . PRO C 1 511 ? -4.510 -4.955 447.441 1.00 32.27 511 PRO C N 1
ATOM 11457 C CA . PRO C 1 511 ? -4.024 -3.645 446.911 1.00 32.86 511 PRO C CA 1
ATOM 11458 C C . PRO C 1 511 ? -4.344 -3.413 445.451 1.00 29.59 511 PRO C C 1
ATOM 11459 O O . PRO C 1 511 ? -4.568 -2.289 445.084 1.00 36.36 511 PRO C O 1
ATOM 11463 N N . ARG C 1 512 ? -4.497 -4.457 444.651 1.00 34.02 512 ARG C N 1
ATOM 11464 C CA . ARG C 1 512 ? -4.864 -4.288 443.222 1.00 35.68 512 ARG C CA 1
ATOM 11465 C C . ARG C 1 512 ? -6.353 -4.166 442.948 1.00 34.04 512 ARG C C 1
ATOM 11466 O O . ARG C 1 512 ? -6.743 -3.982 441.794 1.00 31.53 512 ARG C O 1
ATOM 11474 N N . ASN C 1 513 ? -7.195 -4.353 443.979 1.00 33.45 513 ASN C N 1
ATOM 11475 C CA . ASN C 1 513 ? -8.635 -4.434 443.791 1.00 30.20 513 ASN C CA 1
ATOM 11476 C C . ASN C 1 513 ? -9.064 -5.490 442.766 1.00 30.44 513 ASN C C 1
ATOM 11477 O O . ASN C 1 513 ? -9.864 -5.241 441.898 1.00 26.30 513 ASN C O 1
ATOM 11482 N N . HIS C 1 514 ? -8.532 -6.687 442.890 1.00 28.22 514 HIS C N 1
ATOM 11483 C CA . HIS C 1 514 ? -8.933 -7.753 441.993 1.00 28.90 514 HIS C CA 1
ATOM 11484 C C . HIS C 1 514 ? -10.326 -8.351 442.423 1.00 31.94 514 HIS C C 1
ATOM 11485 O O . HIS C 1 514 ? -11.066 -8.906 441.587 1.00 31.08 514 HIS C O 1
ATOM 11492 N N . PHE C 1 515 ? -10.692 -8.174 443.687 1.00 27.45 515 PHE C N 1
ATOM 11493 C CA . PHE C 1 515 ? -12.019 -8.661 444.183 1.00 27.29 515 PHE C CA 1
ATOM 11494 C C . PHE C 1 515 ? -12.930 -7.453 444.350 1.00 26.20 515 PHE C C 1
ATOM 11495 O O . PHE C 1 515 ? -12.699 -6.589 445.229 1.00 27.60 515 PHE C O 1
ATOM 11503 N N . HIS C 1 516 ? -13.930 -7.331 443.475 1.00 23.97 516 HIS C N 1
ATOM 11504 C CA . HIS C 1 516 ? -14.801 -6.183 443.502 1.00 27.17 516 HIS C CA 1
ATOM 11505 C C . HIS C 1 516 ? -16.126 -6.496 442.798 1.00 26.63 516 HIS C C 1
ATOM 11506 O O . HIS C 1 516 ? -16.219 -7.476 442.020 1.00 28.20 516 HIS C O 1
ATOM 11513 N N . HIS C 1 517 ? -17.124 -5.656 443.095 1.00 27.57 517 HIS C N 1
ATOM 11514 C CA . HIS C 1 517 ? -18.535 -5.803 442.610 1.00 28.03 517 HIS C CA 1
ATOM 11515 C C . HIS C 1 517 ? -19.226 -4.560 443.000 1.00 27.81 517 HIS C C 1
ATOM 11516 O O . HIS C 1 517 ? -18.603 -3.716 443.693 1.00 28.28 517 HIS C O 1
ATOM 11523 N N . ALA C 1 518 ? -20.494 -4.412 442.610 1.00 28.67 518 ALA C N 1
ATOM 11524 C CA . ALA C 1 518 ? -21.258 -3.189 442.868 1.00 32.10 518 ALA C CA 1
ATOM 11525 C C . ALA C 1 518 ? -21.239 -2.590 444.313 1.00 38.87 518 ALA C C 1
ATOM 11526 O O . ALA C 1 518 ? -21.359 -1.376 444.501 1.00 48.14 518 ALA C O 1
ATOM 11528 N N . LEU C 1 519 ? -21.071 -3.397 445.323 1.00 30.89 519 LEU C N 1
ATOM 11529 C CA . LEU C 1 519 ? -21.027 -2.798 446.651 1.00 33.72 519 LEU C CA 1
ATOM 11530 C C . LEU C 1 519 ? -19.777 -3.272 447.394 1.00 27.37 519 LEU C C 1
ATOM 11531 O O . LEU C 1 519 ? -19.831 -3.699 448.573 1.00 26.39 519 LEU C O 1
ATOM 11536 N N . SER C 1 520 ? -18.654 -3.240 446.685 1.00 25.91 520 SER C N 1
ATOM 11537 C CA . SER C 1 520 ? -17.413 -3.735 447.252 1.00 24.61 520 SER C CA 1
ATOM 11538 C C . SER C 1 520 ? -16.651 -2.576 447.944 1.00 24.75 520 SER C C 1
ATOM 11539 O O . SER C 1 520 ? -16.777 -1.409 447.563 1.00 26.37 520 SER C O 1
ATOM 11542 N N . ILE C 1 521 ? -15.977 -2.895 449.042 1.00 25.78 521 ILE C N 1
ATOM 11543 C CA . ILE C 1 521 ? -15.213 -1.949 449.839 1.00 24.82 521 ILE C CA 1
ATOM 11544 C C . ILE C 1 521 ? -14.078 -1.371 448.950 1.00 30.72 521 ILE C C 1
ATOM 11545 O O . ILE C 1 521 ? -13.392 -2.127 448.286 1.00 31.15 521 ILE C O 1
ATOM 11550 N N . ARG C 1 522 ? -13.930 -0.045 448.897 1.00 36.32 522 ARG C N 1
ATOM 11551 C CA . ARG C 1 522 ? -12.930 0.587 448.023 1.00 43.85 522 ARG C CA 1
ATOM 11552 C C . ARG C 1 522 ? -11.661 0.813 448.858 1.00 45.23 522 ARG C C 1
ATOM 11553 O O . ARG C 1 522 ? -11.756 1.271 450.003 1.00 50.82 522 ARG C O 1
ATOM 11561 N N . PRO C 1 523 ? -10.458 0.480 448.305 1.00 57.17 523 PRO C N 1
ATOM 11562 C CA . PRO C 1 523 ? -9.261 0.642 449.173 1.00 55.64 523 PRO C CA 1
ATOM 11563 C C . PRO C 1 523 ? -9.037 2.133 449.493 1.00 58.60 523 PRO C C 1
ATOM 11564 O O . PRO C 1 523 ? -9.547 3.020 448.756 1.00 57.92 523 PRO C O 1
ATOM 11569 N N . CYS D 1 26 ? -16.668 42.396 531.973 1.00 56.39 26 CYS D N 1
ATOM 11570 C CA . CYS D 1 26 ? -16.158 40.966 531.871 1.00 59.40 26 CYS D CA 1
ATOM 11571 C C . CYS D 1 26 ? -15.689 40.574 530.436 1.00 53.34 26 CYS D C 1
ATOM 11572 O O . CYS D 1 26 ? -16.493 40.226 529.572 1.00 47.72 26 CYS D O 1
ATOM 11575 N N . LEU D 1 27 ? -14.385 40.622 530.192 1.00 46.24 27 LEU D N 1
ATOM 11576 C CA . LEU D 1 27 ? -13.886 40.721 528.823 1.00 40.86 27 LEU D CA 1
ATOM 11577 C C . LEU D 1 27 ? -13.342 39.399 528.295 1.00 39.89 27 LEU D C 1
ATOM 11578 O O . LEU D 1 27 ? -12.904 38.555 529.083 1.00 34.45 27 LEU D O 1
ATOM 11583 N N . PRO D 1 28 ? -13.373 39.196 526.962 1.00 35.15 28 PRO D N 1
ATOM 11584 C CA . PRO D 1 28 ? -12.794 37.937 526.554 1.00 35.76 28 PRO D CA 1
ATOM 11585 C C . PRO D 1 28 ? -11.308 37.859 526.880 1.00 31.64 28 PRO D C 1
ATOM 11586 O O . PRO D 1 28 ? -10.644 38.879 527.064 1.00 29.55 28 PRO D O 1
ATOM 11590 N N . PRO D 1 29 ? -10.770 36.628 526.947 1.00 31.32 29 PRO D N 1
ATOM 11591 C CA . PRO D 1 29 ? -9.373 36.476 527.258 1.00 29.84 29 PRO D CA 1
ATOM 11592 C C . PRO D 1 29 ? -8.476 36.919 526.096 1.00 27.88 29 PRO D C 1
ATOM 11593 O O . PRO D 1 29 ? -8.904 37.008 524.948 1.00 28.76 29 PRO D O 1
ATOM 11597 N N . ALA D 1 30 ? -7.243 37.271 526.401 1.00 26.64 30 ALA D N 1
ATOM 11598 C CA . ALA D 1 30 ? -6.204 37.415 525.376 1.00 26.89 30 ALA D CA 1
ATOM 11599 C C . ALA D 1 30 ? -5.847 36.041 524.775 1.00 29.75 30 ALA D C 1
ATOM 11600 O O . ALA D 1 30 ? -6.280 34.991 525.263 1.00 31.63 30 ALA D O 1
ATOM 11602 N N . GLY D 1 31 ? -5.102 36.059 523.694 1.00 28.00 31 GLY D N 1
ATOM 11603 C CA . GLY D 1 31 ? -4.651 34.831 523.036 1.00 28.15 31 GLY D CA 1
ATOM 11604 C C . GLY D 1 31 ? -5.697 34.310 522.096 1.00 25.90 31 GLY D C 1
ATOM 11605 O O . GLY D 1 31 ? -6.713 34.936 521.955 1.00 28.12 31 GLY D O 1
ATOM 11606 N N . PRO D 1 32 ? -5.463 33.196 521.413 1.00 25.28 32 PRO D N 1
ATOM 11607 C CA . PRO D 1 32 ? -4.178 32.479 521.400 1.00 26.38 32 PRO D CA 1
ATOM 11608 C C . PRO D 1 32 ? -3.205 33.156 520.426 1.00 27.82 32 PRO D C 1
ATOM 11609 O O . PRO D 1 32 ? -3.631 33.829 519.490 1.00 23.58 32 PRO D O 1
ATOM 11613 N N . VAL D 1 33 ? -1.915 32.983 520.618 1.00 24.91 33 VAL D N 1
ATOM 11614 C CA . VAL D 1 33 ? -0.965 33.531 519.656 1.00 26.91 33 VAL D CA 1
ATOM 11615 C C . VAL D 1 33 ? 0.044 32.440 519.387 1.00 25.65 33 VAL D C 1
ATOM 11616 O O . VAL D 1 33 ? 0.662 31.924 520.317 1.00 21.12 33 VAL D O 1
ATOM 11620 N N . LYS D 1 34 ? 0.257 32.138 518.118 1.00 23.25 34 LYS D N 1
ATOM 11621 C CA . LYS D 1 34 ? 1.310 31.210 517.719 1.00 29.00 34 LYS D CA 1
ATOM 11622 C C . LYS D 1 34 ? 2.475 32.030 517.303 1.00 25.12 34 LYS D C 1
ATOM 11623 O O . LYS D 1 34 ? 2.441 32.662 516.254 1.00 29.23 34 LYS D O 1
ATOM 11629 N N . VAL D 1 35 ? 3.543 31.961 518.067 1.00 24.61 35 VAL D N 1
ATOM 11630 C CA . VAL D 1 35 ? 4.671 32.771 517.833 1.00 24.94 35 VAL D CA 1
ATOM 11631 C C . VAL D 1 35 ? 5.731 31.930 517.092 1.00 23.78 35 VAL D C 1
ATOM 11632 O O . VAL D 1 35 ? 6.374 31.109 517.705 1.00 23.41 35 VAL D O 1
ATOM 11636 N N . THR D 1 36 ? 5.922 32.198 515.798 1.00 24.12 36 THR D N 1
ATOM 11637 C CA . THR D 1 36 ? 6.832 31.463 514.926 1.00 24.72 36 THR D CA 1
ATOM 11638 C C . THR D 1 36 ? 8.164 32.207 514.862 1.00 23.83 36 THR D C 1
ATOM 11639 O O . THR D 1 36 ? 8.235 33.383 515.250 1.00 23.41 36 THR D O 1
ATOM 11643 N N . PRO D 1 37 ? 9.220 31.569 514.289 1.00 27.00 37 PRO D N 1
ATOM 11644 C CA . PRO D 1 37 ? 10.535 32.152 514.192 1.00 26.23 37 PRO D CA 1
ATOM 11645 C C . PRO D 1 37 ? 10.616 33.497 513.549 1.00 27.30 37 PRO D C 1
ATOM 11646 O O . PRO D 1 37 ? 11.499 34.231 513.875 1.00 31.68 37 PRO D O 1
ATOM 11650 N N . ASP D 1 38 ? 9.676 33.832 512.678 1.00 27.59 38 ASP D N 1
ATOM 11651 C CA . ASP D 1 38 ? 9.626 35.155 512.003 1.00 31.90 38 ASP D CA 1
ATOM 11652 C C . ASP D 1 38 ? 8.979 36.282 512.878 1.00 31.51 38 ASP D C 1
ATOM 11653 O O . ASP D 1 38 ? 9.107 37.453 512.593 1.00 31.64 38 ASP D O 1
ATOM 11658 N N . ASP D 1 39 ? 8.289 35.900 513.952 1.00 28.88 39 ASP D N 1
ATOM 11659 C CA . ASP D 1 39 ? 7.578 36.816 514.824 1.00 26.41 39 ASP D CA 1
ATOM 11660 C C . ASP D 1 39 ? 8.558 37.517 515.737 1.00 23.52 39 ASP D C 1
ATOM 11661 O O . ASP D 1 39 ? 9.493 36.874 516.255 1.00 26.17 39 ASP D O 1
ATOM 11666 N N . PRO D 1 40 ? 8.419 38.847 515.921 1.00 21.78 40 PRO D N 1
ATOM 11667 C CA . PRO D 1 40 ? 9.325 39.580 516.843 1.00 22.66 40 PRO D CA 1
ATOM 11668 C C . PRO D 1 40 ? 9.416 39.069 518.273 1.00 20.47 40 PRO D C 1
ATOM 11669 O O . PRO D 1 40 ? 10.385 39.357 518.958 1.00 24.38 40 PRO D O 1
ATOM 11673 N N . ARG D 1 41 ? 8.404 38.345 518.729 1.00 21.40 41 ARG D N 1
ATOM 11674 C CA . ARG D 1 41 ? 8.336 37.877 520.116 1.00 21.25 41 ARG D CA 1
ATOM 11675 C C . ARG D 1 41 ? 9.052 36.591 520.303 1.00 22.25 41 ARG D C 1
ATOM 11676 O O . ARG D 1 41 ? 9.221 36.171 521.426 1.00 19.59 41 ARG D O 1
ATOM 11684 N N . TYR D 1 42 ? 9.458 35.920 519.206 1.00 23.64 42 TYR D N 1
ATOM 11685 C CA . TYR D 1 42 ? 9.978 34.524 519.311 1.00 23.72 42 TYR D CA 1
ATOM 11686 C C . TYR D 1 42 ? 11.211 34.417 520.215 1.00 22.16 42 TYR D C 1
ATOM 11687 O O . TYR D 1 42 ? 11.237 33.578 521.126 1.00 22.54 42 TYR D O 1
ATOM 11696 N N . LEU D 1 43 ? 12.207 35.254 519.968 1.00 22.20 43 LEU D N 1
ATOM 11697 C CA . LEU D 1 43 ? 13.433 35.178 520.744 1.00 25.97 43 LEU D CA 1
ATOM 11698 C C . LEU D 1 43 ? 13.251 35.440 522.263 1.00 23.21 43 LEU D C 1
ATOM 11699 O O . LEU D 1 43 ? 13.804 34.684 523.061 1.00 22.09 43 LEU D O 1
ATOM 11704 N N . ASN D 1 44 ? 12.470 36.464 522.647 1.00 23.29 44 ASN D N 1
ATOM 11705 C CA . ASN D 1 44 ? 12.186 36.735 524.064 1.00 22.49 44 ASN D CA 1
ATOM 11706 C C . ASN D 1 44 ? 11.583 35.494 524.690 1.00 24.71 44 ASN D C 1
ATOM 11707 O O . ASN D 1 44 ? 12.019 35.055 525.735 1.00 22.79 44 ASN D O 1
ATOM 11712 N N . LEU D 1 45 ? 10.664 34.867 523.960 1.00 22.58 45 LEU D N 1
ATOM 11713 C CA . LEU D 1 45 ? 9.919 33.704 524.472 1.00 24.65 45 LEU D CA 1
ATOM 11714 C C . LEU D 1 45 ? 10.773 32.447 524.529 1.00 24.35 45 LEU D C 1
ATOM 11715 O O . LEU D 1 45 ? 10.769 31.713 525.531 1.00 25.47 45 LEU D O 1
ATOM 11720 N N . LYS D 1 46 ? 11.580 32.256 523.506 1.00 24.88 46 LYS D N 1
ATOM 11721 C CA . LYS D 1 46 ? 12.534 31.133 523.430 1.00 23.56 46 LYS D CA 1
ATOM 11722 C C . LYS D 1 46 ? 13.628 31.229 524.519 1.00 24.25 46 LYS D C 1
ATOM 11723 O O . LYS D 1 46 ? 14.189 30.199 524.980 1.00 23.56 46 LYS D O 1
ATOM 11729 N N . LEU D 1 47 ? 13.976 32.457 524.842 1.00 21.40 47 LEU D N 1
ATOM 11730 C CA . LEU D 1 47 ? 15.067 32.735 525.791 1.00 24.41 47 LEU D CA 1
ATOM 11731 C C . LEU D 1 47 ? 14.559 33.078 527.181 1.00 26.35 47 LEU D C 1
ATOM 11732 O O . LEU D 1 47 ? 15.325 33.617 527.992 1.00 26.86 47 LEU D O 1
ATOM 11737 N N . ARG D 1 48 ? 13.316 32.772 527.514 1.00 24.60 48 ARG D N 1
ATOM 11738 C CA . ARG D 1 48 ? 12.958 33.129 528.868 1.00 32.72 48 ARG D CA 1
ATOM 11739 C C . ARG D 1 48 ? 13.164 32.126 529.991 1.00 30.44 48 ARG D C 1
ATOM 11740 O O . ARG D 1 48 ? 12.758 32.393 531.117 1.00 27.97 48 ARG D O 1
ATOM 11748 N N . GLY D 1 49 ? 13.828 31.016 529.699 1.00 26.59 49 GLY D N 1
ATOM 11749 C CA . GLY D 1 49 ? 14.316 30.122 530.747 1.00 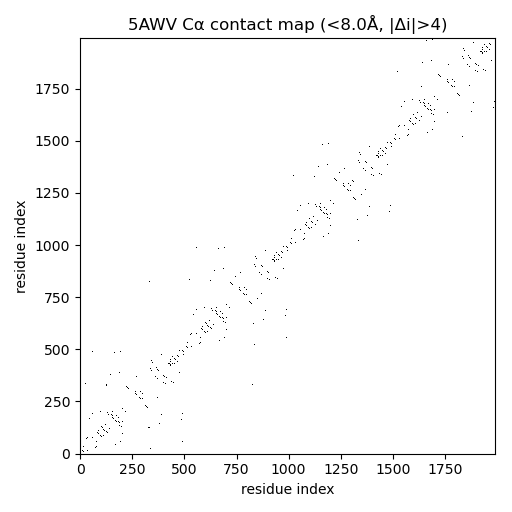28.23 49 GLY D CA 1
ATOM 11750 C C . GLY D 1 49 ? 15.425 30.778 531.593 1.00 28.98 49 GLY D C 1
ATOM 11751 O O . GLY D 1 49 ? 16.217 31.585 531.088 1.00 28.94 49 GLY D O 1
ATOM 11752 N N . ALA D 1 50 ? 15.461 30.450 532.889 1.00 29.54 50 ALA D N 1
ATOM 11753 C CA . ALA D 1 50 ? 16.414 31.084 533.837 1.00 31.04 50 ALA D CA 1
ATOM 11754 C C . ALA D 1 50 ? 17.819 30.603 533.610 1.00 29.77 50 ALA D C 1
ATOM 11755 O O . ALA D 1 50 ? 18.769 31.375 533.716 1.00 31.87 50 ALA D O 1
ATOM 11757 N N . ASN D 1 51 ? 17.980 29.327 533.279 1.00 28.94 51 ASN D N 1
ATOM 11758 C CA . ASN D 1 51 ? 19.317 28.785 533.076 1.00 30.40 51 ASN D CA 1
ATOM 11759 C C . ASN D 1 51 ? 19.829 28.810 531.623 1.00 33.69 51 ASN D C 1
ATOM 11760 O O . ASN D 1 51 ? 19.306 28.083 530.782 1.00 32.68 51 ASN D O 1
ATOM 11765 N N . SER D 1 52 ? 20.874 29.601 531.341 1.00 32.94 52 SER D N 1
ATOM 11766 C CA . SER D 1 52 ? 21.356 29.769 529.976 1.00 35.57 52 SER D CA 1
ATOM 11767 C C . SER D 1 52 ? 22.197 28.592 529.500 1.00 32.87 52 SER D C 1
ATOM 11768 O O . SER D 1 52 ? 22.673 28.601 528.393 1.00 36.71 52 SER D O 1
ATOM 11771 N N . ARG D 1 53 ? 22.348 27.554 530.320 1.00 34.01 53 ARG D N 1
ATOM 11772 C CA . ARG D 1 53 ? 22.898 26.314 529.862 1.00 36.35 53 ARG D CA 1
ATOM 11773 C C . ARG D 1 53 ? 21.950 25.642 528.849 1.00 36.27 53 ARG D C 1
ATOM 11774 O O . ARG D 1 53 ? 22.411 24.863 528.053 1.00 36.17 53 ARG D O 1
ATOM 11782 N N . PHE D 1 54 ? 20.650 25.898 528.917 1.00 34.42 54 PHE D N 1
ATOM 11783 C CA . PHE D 1 54 ? 19.683 25.207 528.025 1.00 38.99 54 PHE D CA 1
ATOM 11784 C C . PHE D 1 54 ? 19.143 26.043 526.851 1.00 40.13 54 PHE D C 1
ATOM 11785 O O . PHE D 1 54 ? 18.734 27.227 527.020 1.00 35.97 54 PHE D O 1
ATOM 11793 N N . ASN D 1 55 ? 19.159 25.415 525.667 1.00 37.47 55 ASN D N 1
ATOM 11794 C CA . ASN D 1 55 ? 18.654 26.070 524.459 1.00 39.10 55 ASN D CA 1
ATOM 11795 C C . ASN D 1 55 ? 17.859 25.120 523.608 1.00 35.43 55 ASN D C 1
ATOM 11796 O O . ASN D 1 55 ? 18.068 23.889 523.628 1.00 31.67 55 ASN D O 1
ATOM 11801 N N . GLY D 1 56 ? 16.935 25.707 522.856 1.00 30.84 56 GLY D N 1
ATOM 11802 C CA . GLY D 1 56 ? 16.045 24.939 522.008 1.00 29.47 56 GLY D CA 1
ATOM 11803 C C . GLY D 1 56 ? 15.618 25.824 520.876 1.00 32.67 56 GLY D C 1
ATOM 11804 O O . GLY D 1 56 ? 15.889 27.046 520.860 1.00 30.49 56 GLY D O 1
ATOM 11805 N N . GLU D 1 57 ? 14.912 25.196 519.957 1.00 29.54 57 GLU D N 1
ATOM 11806 C CA . GLU D 1 57 ? 14.537 25.839 518.721 1.00 32.94 57 GLU D CA 1
ATOM 11807 C C . GLU D 1 57 ? 13.137 25.324 518.376 1.00 29.44 57 GLU D C 1
ATOM 11808 O O . GLU D 1 57 ? 12.931 24.559 517.433 1.00 30.96 57 GLU D O 1
ATOM 11814 N N . PRO D 1 58 ? 12.150 25.750 519.135 1.00 30.15 58 PRO D N 1
ATOM 11815 C CA . PRO D 1 58 ? 10.807 25.244 518.819 1.00 28.04 58 PRO D CA 1
ATOM 11816 C C . PRO D 1 58 ? 10.261 25.770 517.490 1.00 26.82 58 PRO D C 1
ATOM 11817 O O . PRO D 1 58 ? 10.580 26.870 517.049 1.00 25.54 58 PRO D O 1
ATOM 11821 N N . ASP D 1 59 ? 9.471 24.945 516.834 1.00 25.56 59 ASP D N 1
ATOM 11822 C CA . ASP D 1 59 ? 8.756 25.387 515.628 1.00 27.01 59 ASP D CA 1
ATOM 11823 C C . ASP D 1 59 ? 7.952 26.631 515.890 1.00 26.23 59 ASP D C 1
ATOM 11824 O O . ASP D 1 59 ? 7.911 27.514 515.048 1.00 25.64 59 ASP D O 1
ATOM 11829 N N . TYR D 1 60 ? 7.306 26.668 517.062 1.00 24.55 60 TYR D N 1
ATOM 11830 C CA . TYR D 1 60 ? 6.548 27.822 517.532 1.00 25.37 60 TYR D CA 1
ATOM 11831 C C . TYR D 1 60 ? 6.278 27.759 519.066 1.00 23.67 60 TYR D C 1
ATOM 11832 O O . TYR D 1 60 ? 6.394 26.702 519.728 1.00 21.83 60 TYR D O 1
ATOM 11841 N N . ILE D 1 61 ? 6.003 28.929 519.616 1.00 21.26 61 ILE D N 1
ATOM 11842 C CA . ILE D 1 61 ? 5.642 29.053 521.012 1.00 21.17 61 ILE D CA 1
ATOM 11843 C C . ILE D 1 61 ? 4.211 29.557 521.054 1.00 21.80 61 ILE D C 1
ATOM 11844 O O . ILE D 1 61 ? 3.882 30.581 520.444 1.00 21.68 61 ILE D O 1
ATOM 11849 N N . HIS D 1 62 ? 3.359 28.784 521.723 1.00 19.62 62 HIS D N 1
ATOM 11850 C CA . HIS D 1 62 ? 1.948 29.081 521.808 1.00 22.91 62 HIS D CA 1
ATOM 11851 C C . HIS D 1 62 ? 1.623 29.793 523.076 1.00 23.65 62 HIS D C 1
ATOM 11852 O O . HIS D 1 62 ? 1.744 29.191 524.159 1.00 22.31 62 HIS D O 1
ATOM 11859 N N . LEU D 1 63 ? 1.211 31.067 522.950 1.00 22.48 63 LEU D N 1
ATOM 11860 C CA . LEU D 1 63 ? 0.674 31.793 524.069 1.00 22.29 63 LEU D CA 1
ATOM 11861 C C . LEU D 1 63 ? -0.812 31.546 524.135 1.00 23.04 63 LEU D C 1
ATOM 11862 O O . LEU D 1 63 ? -1.560 31.715 523.112 1.00 21.85 63 LEU D O 1
ATOM 11867 N N . VAL D 1 64 ? -1.253 31.266 525.352 1.00 19.24 64 VAL D N 1
ATOM 11868 C CA . VAL D 1 64 ? -2.583 30.827 525.655 1.00 23.39 64 VAL D CA 1
ATOM 11869 C C . VAL D 1 64 ? -3.166 31.605 526.801 1.00 24.57 64 VAL D C 1
ATOM 11870 O O . VAL D 1 64 ? -2.494 31.798 527.848 1.00 21.98 64 VAL D O 1
ATOM 11874 N N . GLY D 1 65 ? -4.383 32.098 526.593 1.00 24.87 65 GLY D N 1
ATOM 11875 C CA . GLY D 1 65 ? -5.030 32.974 527.551 1.00 25.03 65 GLY D CA 1
ATOM 11876 C C . GLY D 1 65 ? -6.201 32.400 528.306 1.00 24.22 65 GLY D C 1
ATOM 11877 O O . GLY D 1 65 ? -6.854 33.126 528.993 1.00 21.58 65 GLY D O 1
ATOM 11878 N N . SER D 1 66 ? -6.525 31.124 528.108 1.00 23.12 66 SER D N 1
ATOM 11879 C CA . SER D 1 66 ? -7.642 30.537 528.767 1.00 23.47 66 SER D CA 1
ATOM 11880 C C . SER D 1 66 ? -7.481 29.036 528.759 1.00 25.97 66 SER D C 1
ATOM 11881 O O . SER D 1 66 ? -6.714 28.516 527.997 1.00 22.13 66 SER D O 1
ATOM 11884 N N . THR D 1 67 ? -8.318 28.339 529.519 1.00 25.29 67 THR D N 1
ATOM 11885 C CA . THR D 1 67 ? -8.199 26.863 529.556 1.00 24.57 67 THR D CA 1
ATOM 11886 C C . THR D 1 67 ? -8.552 26.232 528.194 1.00 26.27 67 THR D C 1
ATOM 11887 O O . THR D 1 67 ? -7.874 25.319 527.751 1.00 27.36 67 THR D O 1
ATOM 11891 N N . GLN D 1 68 ? -9.581 26.749 527.546 1.00 25.53 68 GLN D N 1
ATOM 11892 C CA . GLN D 1 68 ? -9.959 26.301 526.225 1.00 27.11 68 GLN D CA 1
ATOM 11893 C C . GLN D 1 68 ? -8.825 26.444 525.192 1.00 26.67 68 GLN D C 1
ATOM 11894 O O . GLN D 1 68 ? -8.618 25.542 524.335 1.00 25.67 68 GLN D O 1
ATOM 11900 N N . GLN D 1 69 ? -8.113 27.564 525.226 1.00 22.87 69 GLN D N 1
ATOM 11901 C CA . GLN D 1 69 ? -6.969 27.756 524.352 1.00 22.41 69 GLN D CA 1
ATOM 11902 C C . GLN D 1 69 ? -5.874 26.753 524.644 1.00 24.18 69 GLN D C 1
ATOM 11903 O O . GLN D 1 69 ? -5.171 26.313 523.710 1.00 22.11 69 GLN D O 1
ATOM 11909 N N . VAL D 1 70 ? -5.683 26.442 525.934 1.00 23.84 70 VAL D N 1
ATOM 11910 C CA . VAL D 1 70 ? -4.736 25.458 526.323 1.00 22.92 70 VAL D CA 1
ATOM 11911 C C . VAL D 1 70 ? -5.186 24.097 525.755 1.00 25.21 70 VAL D C 1
ATOM 11912 O O . VAL D 1 70 ? -4.357 23.403 525.248 1.00 23.48 70 VAL D O 1
ATOM 11916 N N . ALA D 1 71 ? -6.466 23.743 525.841 1.00 25.26 71 ALA D N 1
ATOM 11917 C CA . ALA D 1 71 ? -6.940 22.444 525.298 1.00 28.06 71 ALA D CA 1
ATOM 11918 C C . ALA D 1 71 ? -6.744 22.386 523.774 1.00 26.29 71 ALA D C 1
ATOM 11919 O O . ALA D 1 71 ? -6.286 21.386 523.255 1.00 27.06 71 ALA D O 1
ATOM 11921 N N . ASP D 1 72 ? -7.027 23.486 523.081 1.00 27.50 72 ASP D N 1
ATOM 11922 C CA . ASP D 1 72 ? -6.752 23.609 521.634 1.00 27.43 72 ASP D CA 1
ATOM 11923 C C . ASP D 1 72 ? -5.333 23.453 521.266 1.00 28.48 72 ASP D C 1
ATOM 11924 O O . ASP D 1 72 ? -5.014 22.671 520.364 1.00 25.96 72 ASP D O 1
ATOM 11929 N N . ALA D 1 73 ? -4.447 24.134 521.996 1.00 28.17 73 ALA D N 1
ATOM 11930 C CA . ALA D 1 73 ? -3.006 24.038 521.794 1.00 25.46 73 ALA D CA 1
ATOM 11931 C C . ALA D 1 73 ? -2.447 22.599 521.989 1.00 25.35 73 ALA D C 1
ATOM 11932 O O . ALA D 1 73 ? -1.590 22.130 521.226 1.00 26.78 73 ALA D O 1
ATOM 11934 N N . VAL D 1 74 ? -2.909 21.963 523.027 1.00 22.53 74 VAL D N 1
ATOM 11935 C CA . VAL D 1 74 ? -2.494 20.628 523.325 1.00 25.83 74 VAL D CA 1
ATOM 11936 C C . VAL D 1 74 ? -2.916 19.689 522.189 1.00 26.94 74 VAL D C 1
ATOM 11937 O O . VAL D 1 74 ? -2.032 18.948 521.667 1.00 23.75 74 VAL D O 1
ATOM 11941 N N . GLU D 1 75 ? -4.200 19.815 521.807 1.00 28.58 75 GLU D N 1
ATOM 11942 C CA . GLU D 1 75 ? -4.819 18.949 520.760 1.00 33.74 75 GLU D CA 1
ATOM 11943 C C . GLU D 1 75 ? -4.103 19.120 519.437 1.00 31.62 75 GLU D C 1
ATOM 11944 O O . GLU D 1 75 ? -3.797 18.155 518.761 1.00 31.57 75 GLU D O 1
ATOM 11950 N N . GLU D 1 76 ? -3.741 20.346 519.099 1.00 26.77 76 GLU D N 1
ATOM 11951 C CA . GLU D 1 76 ? -2.890 20.568 517.939 1.00 29.57 76 GLU D CA 1
ATOM 11952 C C . GLU D 1 76 ? -1.520 19.818 517.958 1.00 29.51 76 GLU D C 1
ATOM 11953 O O . GLU D 1 76 ? -1.025 19.322 516.884 1.00 26.38 76 GLU D O 1
ATOM 11959 N N . THR D 1 77 ? -0.855 19.783 519.122 1.00 22.83 77 THR D N 1
ATOM 11960 C CA . THR D 1 77 ? 0.427 19.118 519.211 1.00 23.88 77 THR D CA 1
ATOM 11961 C C . THR D 1 77 ? 0.233 17.580 519.110 1.00 23.93 77 THR D C 1
ATOM 11962 O O . THR D 1 77 ? 1.110 16.892 518.646 1.00 23.37 77 THR D O 1
ATOM 11966 N N . VAL D 1 78 ? -0.935 17.090 519.502 1.00 24.37 78 VAL D N 1
ATOM 11967 C CA . VAL D 1 78 ? -1.220 15.672 519.379 1.00 25.41 78 VAL D CA 1
ATOM 11968 C C . VAL D 1 78 ? -1.491 15.355 517.902 1.00 28.72 78 VAL D C 1
ATOM 11969 O O . VAL D 1 78 ? -1.023 14.345 517.439 1.00 28.82 78 VAL D O 1
ATOM 11973 N N . ARG D 1 79 ? -2.268 16.182 517.205 1.00 28.01 79 ARG D N 1
ATOM 11974 C CA . ARG D 1 79 ? -2.584 15.950 515.775 1.00 31.92 79 ARG D CA 1
ATOM 11975 C C . ARG D 1 79 ? -1.355 16.055 514.890 1.00 27.79 79 ARG D C 1
ATOM 11976 O O . ARG D 1 79 ? -1.227 15.335 513.952 1.00 26.71 79 ARG D O 1
ATOM 11984 N N . THR D 1 80 ? -0.448 16.967 515.175 1.00 25.14 80 THR D N 1
ATOM 11985 C CA . THR D 1 80 ? 0.772 17.196 514.377 1.00 23.25 80 THR D CA 1
ATOM 11986 C C . THR D 1 80 ? 1.981 16.439 514.828 1.00 23.47 80 THR D C 1
ATOM 11987 O O . THR D 1 80 ? 3.044 16.459 514.178 1.00 26.99 80 THR D O 1
ATOM 11991 N N . GLY D 1 81 ? 1.874 15.770 515.964 1.00 25.05 81 GLY D N 1
ATOM 11992 C CA . GLY D 1 81 ? 2.972 14.962 516.454 1.00 25.40 81 GLY D CA 1
ATOM 11993 C C . GLY D 1 81 ? 4.168 15.753 516.926 1.00 28.57 81 GLY D C 1
ATOM 11994 O O . GLY D 1 81 ? 5.298 15.279 516.868 1.00 27.85 81 GLY D O 1
ATOM 11995 N N . LYS D 1 82 ? 3.942 16.974 517.392 1.00 26.72 82 LYS D N 1
ATOM 11996 C CA . LYS D 1 82 ? 5.062 17.820 517.764 1.00 28.11 82 LYS D CA 1
ATOM 11997 C C . LYS D 1 82 ? 5.288 17.686 519.267 1.00 27.92 82 LYS D C 1
ATOM 11998 O O . LYS D 1 82 ? 4.374 17.872 520.069 1.00 30.45 82 LYS D O 1
ATOM 12004 N N . ARG D 1 83 ? 6.498 17.356 519.641 1.00 25.97 83 ARG D N 1
ATOM 12005 C CA . ARG D 1 83 ? 6.853 17.215 521.036 1.00 28.29 83 ARG D CA 1
ATOM 12006 C C . ARG D 1 83 ? 6.657 18.553 521.804 1.00 26.08 83 ARG D C 1
ATOM 12007 O O . ARG D 1 83 ? 7.216 19.557 521.427 1.00 24.51 83 ARG D O 1
ATOM 12015 N N . VAL D 1 84 ? 5.910 18.496 522.890 1.00 25.16 84 VAL D N 1
ATOM 12016 C CA . VAL D 1 84 ? 5.445 19.701 523.592 1.00 25.32 84 VAL D CA 1
ATOM 12017 C C . VAL D 1 84 ? 6.087 19.848 524.994 1.00 26.75 84 VAL D C 1
ATOM 12018 O O . VAL D 1 84 ? 6.416 18.870 525.634 1.00 23.74 84 VAL D O 1
ATOM 12022 N N . ALA D 1 85 ? 6.275 21.092 525.429 1.00 25.16 85 ALA D N 1
ATOM 12023 C CA . ALA D 1 85 ? 6.615 21.364 526.835 1.00 25.61 85 ALA D CA 1
ATOM 12024 C C . ALA D 1 85 ? 5.917 22.665 527.254 1.00 24.77 85 ALA D C 1
ATOM 12025 O O . ALA D 1 85 ? 5.802 23.577 526.470 1.00 24.41 85 ALA D O 1
ATOM 12027 N N . VAL D 1 86 ? 5.489 22.722 528.488 1.00 25.39 86 VAL D N 1
ATOM 12028 C CA . VAL D 1 86 ? 4.854 23.885 529.050 1.00 25.01 86 VAL D CA 1
ATOM 12029 C C . VAL D 1 86 ? 5.891 24.705 529.700 1.00 24.85 86 VAL D C 1
ATOM 12030 O O . VAL D 1 86 ? 6.833 24.164 530.336 1.00 22.38 86 VAL D O 1
ATOM 12034 N N . ARG D 1 87 ? 5.757 26.021 529.551 1.00 23.51 87 ARG D N 1
ATOM 12035 C CA . ARG D 1 87 ? 6.609 26.905 530.310 1.00 22.91 87 ARG D CA 1
ATOM 12036 C C . ARG D 1 87 ? 5.733 27.872 531.080 1.00 21.88 87 ARG D C 1
ATOM 12037 O O . ARG D 1 87 ? 4.801 28.497 530.518 1.00 19.58 87 ARG D O 1
ATOM 12045 N N . SER D 1 88 ? 6.016 27.979 532.380 1.00 21.67 88 SER D N 1
ATOM 12046 C CA . SER D 1 88 ? 5.241 28.889 533.258 1.00 21.75 88 SER D CA 1
ATOM 12047 C C . SER D 1 88 ? 6.217 29.945 533.698 1.00 22.05 88 SER D C 1
ATOM 12048 O O . SER D 1 88 ? 6.307 30.977 533.063 1.00 22.80 88 SER D O 1
ATOM 12051 N N . GLY D 1 89 ? 7.045 29.673 534.718 1.00 22.84 89 GLY D N 1
ATOM 12052 C CA . GLY D 1 89 ? 8.107 30.597 535.097 1.00 18.78 89 GLY D CA 1
ATOM 12053 C C . GLY D 1 89 ? 9.463 30.472 534.518 1.00 19.91 89 GLY D C 1
ATOM 12054 O O . GLY D 1 89 ? 10.261 31.413 534.577 1.00 20.17 89 GLY D O 1
ATOM 12055 N N . GLY D 1 90 ? 9.763 29.344 533.863 1.00 22.04 90 GLY D N 1
ATOM 12056 C CA . GLY D 1 90 ? 11.028 29.203 533.175 1.00 20.53 90 GLY D CA 1
ATOM 12057 C C . GLY D 1 90 ? 12.215 28.780 534.056 1.00 22.46 90 GLY D C 1
ATOM 12058 O O . GLY D 1 90 ? 13.352 28.781 533.606 1.00 25.08 90 GLY D O 1
ATOM 12059 N N . HIS D 1 91 ? 11.956 28.421 535.320 1.00 27.90 91 HIS D N 1
ATOM 12060 C CA . HIS D 1 91 ? 13.038 28.151 536.281 1.00 26.18 91 HIS D CA 1
ATOM 12061 C C . HIS D 1 91 ? 13.554 26.747 536.340 1.00 28.71 91 HIS D C 1
ATOM 12062 O O . HIS D 1 91 ? 14.497 26.484 537.099 1.00 27.51 91 HIS D O 1
ATOM 12069 N N . CYS D 1 92 ? 13.045 25.872 535.484 1.00 29.77 92 CYS D N 1
ATOM 12070 C CA . CYS D 1 92 ? 13.528 24.475 535.458 1.00 27.74 92 CYS D CA 1
ATOM 12071 C C . CYS D 1 92 ? 15.051 24.337 535.651 1.00 24.82 92 CYS D C 1
ATOM 12072 O O . CYS D 1 92 ? 15.835 24.958 534.921 1.00 25.54 92 CYS D O 1
ATOM 12075 N N . PHE D 1 93 ? 15.504 23.531 536.630 1.00 26.33 93 PHE D N 1
ATOM 12076 C CA . PHE D 1 93 ? 16.970 23.220 536.741 1.00 29.63 93 PHE D CA 1
ATOM 12077 C C . PHE D 1 93 ? 17.580 22.406 535.558 1.00 30.96 93 PHE D C 1
ATOM 12078 O O . PHE D 1 93 ? 18.804 22.363 535.378 1.00 31.54 93 PHE D O 1
ATOM 12086 N N . GLU D 1 94 ? 16.700 21.720 534.813 1.00 30.80 94 GLU D N 1
ATOM 12087 C CA . GLU D 1 94 ? 17.066 20.757 533.760 1.00 31.08 94 GLU D CA 1
ATOM 12088 C C . GLU D 1 94 ? 16.462 21.172 532.425 1.00 29.32 94 GLU D C 1
ATOM 12089 O O . GLU D 1 94 ? 15.686 22.132 532.348 1.00 25.09 94 GLU D O 1
ATOM 12095 N N . ASP D 1 95 ? 16.831 20.447 531.373 1.00 28.71 95 ASP D N 1
ATOM 12096 C CA . ASP D 1 95 ? 16.417 20.823 529.995 1.00 27.69 95 ASP D CA 1
ATOM 12097 C C . ASP D 1 95 ? 15.032 20.366 529.617 1.00 28.75 95 ASP D C 1
ATOM 12098 O O . ASP D 1 95 ? 14.790 20.045 528.415 1.00 38.26 95 ASP D O 1
ATOM 12103 N N . PHE D 1 96 ? 14.105 20.365 530.564 1.00 27.47 96 PHE D N 1
ATOM 12104 C CA . PHE D 1 96 ? 12.783 19.802 530.324 1.00 26.98 96 PHE D CA 1
ATOM 12105 C C . PHE D 1 96 ? 11.955 20.623 529.289 1.00 28.17 96 PHE D C 1
ATOM 12106 O O . PHE D 1 96 ? 11.128 20.056 528.538 1.00 24.35 96 PHE D O 1
ATOM 12114 N N . VAL D 1 97 ? 12.250 21.910 529.215 1.00 27.94 97 VAL D N 1
ATOM 12115 C CA . VAL D 1 97 ? 11.602 22.836 528.266 1.00 26.42 97 VAL D CA 1
ATOM 12116 C C . VAL D 1 97 ? 12.439 23.226 527.088 1.00 27.48 97 VAL D C 1
ATOM 12117 O O . VAL D 1 97 ? 11.909 23.245 525.908 1.00 25.72 97 VAL D O 1
ATOM 12121 N N . ASP D 1 98 ? 13.689 23.600 527.405 1.00 27.91 98 ASP D N 1
ATOM 12122 C CA . ASP D 1 98 ? 14.650 24.106 526.427 1.00 29.14 98 ASP D CA 1
ATOM 12123 C C . ASP D 1 98 ? 15.599 23.015 526.023 1.00 30.01 98 ASP D C 1
ATOM 12124 O O . ASP D 1 98 ? 16.636 22.818 526.628 1.00 30.79 98 ASP D O 1
ATOM 12129 N N . ASN D 1 99 ? 15.237 22.301 524.969 1.00 29.41 99 ASN D N 1
ATOM 12130 C CA . ASN D 1 99 ? 16.136 21.306 524.413 1.00 29.17 99 ASN D CA 1
ATOM 12131 C C . ASN D 1 99 ? 15.865 21.182 522.920 1.00 32.77 99 ASN D C 1
ATOM 12132 O O . ASN D 1 99 ? 14.797 21.634 522.460 1.00 28.18 99 ASN D O 1
ATOM 12137 N N . PRO D 1 100 ? 16.820 20.636 522.157 1.00 36.41 100 PRO D N 1
ATOM 12138 C CA . PRO D 1 100 ? 16.651 20.538 520.674 1.00 36.94 100 PRO D CA 1
ATOM 12139 C C . PRO D 1 100 ? 15.409 19.735 520.164 1.00 33.36 100 PRO D C 1
ATOM 12140 O O . PRO D 1 100 ? 14.953 19.924 519.035 1.00 33.49 100 PRO D O 1
ATOM 12144 N N . ASP D 1 101 ? 14.933 18.807 520.969 1.00 30.91 101 ASP D N 1
ATOM 12145 C CA . ASP D 1 101 ? 13.760 18.010 520.678 1.00 29.87 101 ASP D CA 1
ATOM 12146 C C . ASP D 1 101 ? 12.408 18.649 520.868 1.00 33.72 101 ASP D C 1
ATOM 12147 O O . ASP D 1 101 ? 11.428 18.197 520.252 1.00 29.38 101 ASP D O 1
ATOM 12152 N N . VAL D 1 102 ? 12.296 19.681 521.703 1.00 27.55 102 VAL D N 1
ATOM 12153 C CA . VAL D 1 102 ? 10.971 20.206 522.022 1.00 25.65 102 VAL D CA 1
ATOM 12154 C C . VAL D 1 102 ? 10.598 21.046 520.791 1.00 27.46 102 VAL D C 1
ATOM 12155 O O . VAL D 1 102 ? 11.341 21.950 520.409 1.00 30.99 102 VAL D O 1
ATOM 12159 N N . LYS D 1 103 ? 9.452 20.785 520.206 1.00 26.87 103 LYS D N 1
ATOM 12160 C CA . LYS D 1 103 ? 9.014 21.574 518.997 1.00 27.18 103 LYS D CA 1
ATOM 12161 C C . LYS D 1 103 ? 7.969 22.627 519.232 1.00 23.76 103 LYS D C 1
ATOM 12162 O O . LYS D 1 103 ? 7.777 23.496 518.360 1.00 28.95 103 LYS D O 1
ATOM 12168 N N . VAL D 1 104 ? 7.216 22.491 520.308 1.00 24.08 104 VAL D N 1
ATOM 12169 C CA . VAL D 1 104 ? 6.190 23.466 520.717 1.00 23.33 104 VAL D CA 1
ATOM 12170 C C . VAL D 1 104 ? 6.330 23.687 522.231 1.00 25.10 104 VAL D C 1
ATOM 12171 O O . VAL D 1 104 ? 6.327 22.738 523.024 1.00 22.78 104 VAL D O 1
ATOM 12175 N N . ILE D 1 105 ? 6.429 24.966 522.589 1.00 23.59 105 ILE D N 1
ATOM 12176 C CA . ILE D 1 105 ? 6.290 25.420 523.971 1.00 21.63 105 ILE D CA 1
ATOM 12177 C C . ILE D 1 105 ? 4.946 26.038 524.090 1.00 21.60 105 ILE D C 1
ATOM 12178 O O . ILE D 1 105 ? 4.621 26.956 523.339 1.00 21.58 105 ILE D O 1
ATOM 12183 N N . ILE D 1 106 ? 4.155 25.558 525.043 1.00 19.70 106 ILE D N 1
ATOM 12184 C CA . ILE D 1 106 ? 2.955 26.215 525.432 1.00 19.73 106 ILE D CA 1
ATOM 12185 C C . ILE D 1 106 ? 3.365 27.131 526.567 1.00 22.57 106 ILE D C 1
ATOM 12186 O O . ILE D 1 106 ? 3.730 26.643 527.697 1.00 22.02 106 ILE D O 1
ATOM 12191 N N . ASP D 1 107 ? 3.287 28.444 526.288 1.00 21.49 107 ASP D N 1
ATOM 12192 C CA . ASP D 1 107 ? 3.754 29.459 527.217 1.00 24.01 107 ASP D CA 1
ATOM 12193 C C . ASP D 1 107 ? 2.578 30.070 527.976 1.00 24.38 107 ASP D C 1
ATOM 12194 O O . ASP D 1 107 ? 1.608 30.542 527.370 1.00 21.08 107 ASP D O 1
ATOM 12199 N N . MET D 1 108 ? 2.650 30.035 529.308 1.00 22.76 108 MET D N 1
ATOM 12200 C CA . MET D 1 108 ? 1.519 30.376 530.174 1.00 22.47 108 MET D CA 1
ATOM 12201 C C . MET D 1 108 ? 1.567 31.803 530.657 1.00 22.54 108 MET D C 1
ATOM 12202 O O . MET D 1 108 ? 0.759 32.136 531.520 1.00 24.07 108 MET D O 1
ATOM 12207 N N . SER D 1 109 ? 2.452 32.630 530.116 1.00 21.33 109 SER D N 1
ATOM 12208 C CA . SER D 1 109 ? 2.582 34.080 530.478 1.00 22.03 109 SER D CA 1
ATOM 12209 C C . SER D 1 109 ? 1.308 34.915 530.580 1.00 22.47 109 SER D C 1
ATOM 12210 O O . SER D 1 109 ? 1.261 35.818 531.396 1.00 26.99 109 SER D O 1
ATOM 12213 N N . LEU D 1 110 ? 0.275 34.620 529.814 1.00 22.05 110 LEU D N 1
ATOM 12214 C CA . LEU D 1 110 ? -0.929 35.375 529.863 1.00 23.85 110 LEU D CA 1
ATOM 12215 C C . LEU D 1 110 ? -1.938 34.864 530.921 1.00 28.18 110 LEU D C 1
ATOM 12216 O O . LEU D 1 110 ? -2.961 35.502 531.117 1.00 27.70 110 LEU D O 1
ATOM 12221 N N . LEU D 1 111 ? -1.668 33.735 531.598 1.00 27.06 111 LEU D N 1
ATOM 12222 C CA . LEU D 1 111 ? -2.603 33.194 532.623 1.00 27.87 111 LEU D CA 1
ATOM 12223 C C . LEU D 1 111 ? -2.142 33.566 534.046 1.00 29.52 111 LEU D C 1
ATOM 12224 O O . LEU D 1 111 ? -1.366 32.825 534.682 1.00 28.19 111 LEU D O 1
ATOM 12229 N N . THR D 1 112 ? -2.642 34.700 534.520 1.00 27.90 112 THR D N 1
ATOM 12230 C CA . THR D 1 112 ? -2.157 35.331 535.715 1.00 29.35 112 THR D CA 1
ATOM 12231 C C . THR D 1 112 ? -3.294 35.762 536.667 1.00 29.06 112 THR D C 1
ATOM 12232 O O . THR D 1 112 ? -3.108 36.708 537.481 1.00 31.35 112 THR D O 1
ATOM 12236 N N . GLU D 1 113 ? -4.451 35.127 536.610 1.00 26.98 113 GLU D N 1
ATOM 12237 C CA . GLU D 1 113 ? -5.487 35.473 537.595 1.00 29.71 113 GLU D CA 1
ATOM 12238 C C . GLU D 1 113 ? -5.106 34.996 539.034 1.00 28.69 113 GLU D C 1
ATOM 12239 O O . GLU D 1 113 ? -4.610 33.882 539.238 1.00 27.35 113 GLU D O 1
ATOM 12245 N N . ILE D 1 114 ? -5.330 35.867 539.995 1.00 28.59 114 ILE D N 1
ATOM 12246 C CA . ILE D 1 114 ? -5.264 35.531 541.435 1.00 29.46 114 ILE D CA 1
ATOM 12247 C C . ILE D 1 114 ? -6.540 36.098 542.007 1.00 30.50 114 ILE D C 1
ATOM 12248 O O . ILE D 1 114 ? -6.772 37.323 541.913 1.00 29.54 114 ILE D O 1
ATOM 12253 N N . ALA D 1 115 ? -7.421 35.225 542.496 1.00 28.22 115 ALA D N 1
ATOM 12254 C CA . ALA D 1 115 ? -8.685 35.648 543.117 1.00 27.00 115 ALA D CA 1
ATOM 12255 C C . ALA D 1 115 ? -9.311 34.621 544.086 1.00 30.76 115 ALA D C 1
ATOM 12256 O O . ALA D 1 115 ? -9.038 33.413 544.051 1.00 30.99 115 ALA D O 1
ATOM 12258 N N . TYR D 1 116 ? -10.185 35.132 544.953 1.00 33.60 116 TYR D N 1
ATOM 12259 C CA . TYR D 1 116 ? -11.055 34.271 545.727 1.00 32.01 116 TYR D CA 1
ATOM 12260 C C . TYR D 1 116 ? -12.144 33.783 544.799 1.00 30.52 116 TYR D C 1
ATOM 12261 O O . TYR D 1 116 ? -12.842 34.569 544.186 1.00 31.60 116 TYR D O 1
ATOM 12270 N N . ASP D 1 117 ? -12.311 32.472 544.750 1.00 29.72 117 ASP D N 1
ATOM 12271 C CA . ASP D 1 117 ? -13.276 31.805 543.901 1.00 31.38 117 ASP D CA 1
ATOM 12272 C C . ASP D 1 117 ? -14.365 31.261 544.813 1.00 36.76 117 ASP D C 1
ATOM 12273 O O . ASP D 1 117 ? -14.149 30.252 545.489 1.00 35.76 117 ASP D O 1
ATOM 12278 N N . PRO D 1 118 ? -15.512 31.950 544.884 1.00 38.63 118 PRO D N 1
ATOM 12279 C CA . PRO D 1 118 ? -16.527 31.493 545.837 1.00 41.50 118 PRO D CA 1
ATOM 12280 C C . PRO D 1 118 ? -17.079 30.081 545.570 1.00 47.38 118 PRO D C 1
ATOM 12281 O O . PRO D 1 118 ? -17.357 29.342 546.541 1.00 46.63 118 PRO D O 1
ATOM 12285 N N . SER D 1 119 ? -17.151 29.665 544.310 1.00 46.03 119 SER D N 1
ATOM 12286 C CA . SER D 1 119 ? -17.808 28.406 543.990 1.00 48.98 119 SER D CA 1
ATOM 12287 C C . SER D 1 119 ? -16.934 27.220 544.389 1.00 48.55 119 SER D C 1
ATOM 12288 O O . SER D 1 119 ? -17.438 26.119 544.555 1.00 61.82 119 SER D O 1
ATOM 12291 N N . MET D 1 120 ? -15.646 27.457 544.564 1.00 43.65 120 MET D N 1
ATOM 12292 C CA . MET D 1 120 ? -14.722 26.465 545.129 1.00 42.86 120 MET D CA 1
ATOM 12293 C C . MET D 1 120 ? -14.337 26.705 546.589 1.00 36.87 120 MET D C 1
ATOM 12294 O O . MET D 1 120 ? -13.646 25.877 547.164 1.00 36.25 120 MET D O 1
ATOM 12299 N N . ASN D 1 121 ? -14.711 27.861 547.131 1.00 34.56 121 ASN D N 1
ATOM 12300 C CA . ASN D 1 121 ? -14.328 28.366 548.468 1.00 37.69 121 ASN D CA 1
ATOM 12301 C C . ASN D 1 121 ? -12.862 28.328 548.687 1.00 35.74 121 ASN D C 1
ATOM 12302 O O . ASN D 1 121 ? -12.404 27.907 549.742 1.00 37.31 121 ASN D O 1
ATOM 12307 N N . ALA D 1 122 ? -12.101 28.769 547.679 1.00 33.53 122 ALA D N 1
ATOM 12308 C CA . ALA D 1 122 ? -10.622 28.702 547.721 1.00 29.24 122 ALA D CA 1
ATOM 12309 C C . ALA D 1 122 ? -10.003 29.777 546.853 1.00 29.33 122 ALA D C 1
ATOM 12310 O O . ALA D 1 122 ? -10.724 30.412 546.049 1.00 31.74 122 ALA D O 1
ATOM 12312 N N . PHE D 1 123 ? -8.693 29.931 546.970 1.00 26.51 123 PHE D N 1
ATOM 12313 C CA . PHE D 1 123 ? -7.994 30.945 546.175 1.00 27.80 123 PHE D CA 1
ATOM 12314 C C . PHE D 1 123 ? -7.554 30.330 544.861 1.00 28.47 123 PHE D C 1
ATOM 12315 O O . PHE D 1 123 ? -6.731 29.398 544.826 1.00 29.01 123 PHE D O 1
ATOM 12323 N N . LEU D 1 124 ? -8.084 30.892 543.778 1.00 33.06 124 LEU D N 1
ATOM 12324 C CA . LEU D 1 124 ? -7.676 30.517 542.398 1.00 29.66 124 LEU D CA 1
ATOM 12325 C C . LEU D 1 124 ? -6.382 31.222 542.123 1.00 26.84 124 LEU D C 1
ATOM 12326 O O . LEU D 1 124 ? -6.320 32.480 542.265 1.00 28.98 124 LEU D O 1
ATOM 12331 N N . ILE D 1 125 ? -5.361 30.435 541.782 1.00 25.80 125 ILE D N 1
ATOM 12332 C CA . ILE D 1 125 ? -4.051 30.935 541.355 1.00 25.76 125 ILE D CA 1
ATOM 12333 C C . ILE D 1 125 ? -3.586 30.319 540.016 1.00 27.17 125 ILE D C 1
ATOM 12334 O O . ILE D 1 125 ? -3.298 29.147 539.955 1.00 27.44 125 ILE D O 1
ATOM 12339 N N . GLU D 1 126 ? -3.422 31.127 538.971 1.00 26.96 126 GLU D N 1
ATOM 12340 C CA . GLU D 1 126 ? -3.076 30.590 537.650 1.00 26.02 126 GLU D CA 1
ATOM 12341 C C . GLU D 1 126 ? -1.612 30.401 537.484 1.00 27.44 126 GLU D C 1
ATOM 12342 O O . GLU D 1 126 ? -0.817 31.097 538.146 1.00 28.42 126 GLU D O 1
ATOM 12348 N N . PRO D 1 127 ? -1.207 29.446 536.620 1.00 25.38 127 PRO D N 1
ATOM 12349 C CA . PRO D 1 127 ? 0.163 29.079 536.559 1.00 24.95 127 PRO D CA 1
ATOM 12350 C C . PRO D 1 127 ? 1.148 30.080 536.020 1.00 22.23 127 PRO D C 1
ATOM 12351 O O . PRO D 1 127 ? 2.355 29.931 536.255 1.00 25.53 127 PRO D O 1
ATOM 12355 N N . GLY D 1 128 ? 0.723 31.033 535.217 1.00 25.85 128 GLY D N 1
ATOM 12356 C CA . GLY D 1 128 ? 1.717 31.942 534.659 1.00 24.13 128 GLY D CA 1
ATOM 12357 C C . GLY D 1 128 ? 2.097 33.040 535.655 1.00 25.66 128 GLY D C 1
ATOM 12358 O O . GLY D 1 128 ? 2.972 33.803 535.381 1.00 24.78 128 GLY D O 1
ATOM 12359 N N . ASN D 1 129 ? 1.406 33.171 536.790 1.00 25.90 129 ASN D N 1
ATOM 12360 C CA . ASN D 1 129 ? 1.936 34.016 537.863 1.00 25.74 129 ASN D CA 1
ATOM 12361 C C . ASN D 1 129 ? 3.330 33.641 538.345 1.00 27.22 129 ASN D C 1
ATOM 12362 O O . ASN D 1 129 ? 3.683 32.454 538.430 1.00 26.31 129 ASN D O 1
ATOM 12367 N N . THR D 1 130 ? 4.099 34.650 538.716 1.00 26.29 130 THR D N 1
ATOM 12368 C CA . THR D 1 130 ? 5.329 34.433 539.472 1.00 27.66 130 THR D CA 1
ATOM 12369 C C . THR D 1 130 ? 5.005 34.439 540.954 1.00 25.36 130 THR D C 1
ATOM 12370 O O . THR D 1 130 ? 3.984 34.925 541.367 1.00 25.61 130 THR D O 1
ATOM 12374 N N . LEU D 1 131 ? 5.868 33.840 541.760 1.00 28.18 131 LEU D N 1
ATOM 12375 C CA . LEU D 1 131 ? 5.650 33.838 543.234 1.00 31.32 131 LEU D CA 1
ATOM 12376 C C . LEU D 1 131 ? 5.587 35.280 543.805 1.00 26.82 131 LEU D C 1
ATOM 12377 O O . LEU D 1 131 ? 4.749 35.616 544.609 1.00 32.85 131 LEU D O 1
ATOM 12382 N N . SER D 1 132 ? 6.501 36.113 543.388 1.00 30.68 132 SER D N 1
ATOM 12383 C CA . SER D 1 132 ? 6.427 37.541 543.706 1.00 34.07 132 SER D CA 1
ATOM 12384 C C . SER D 1 132 ? 5.010 38.130 543.500 1.00 30.52 132 SER D C 1
ATOM 12385 O O . SER D 1 132 ? 4.468 38.788 544.411 1.00 29.16 132 SER D O 1
ATOM 12388 N N . GLU D 1 133 ? 4.331 37.821 542.373 1.00 28.50 133 GLU D N 1
ATOM 12389 C CA . GLU D 1 133 ? 2.960 38.366 542.127 1.00 30.77 133 GLU D CA 1
ATOM 12390 C C . GLU D 1 133 ? 1.915 37.772 543.092 1.00 27.23 133 GLU D C 1
ATOM 12391 O O . GLU D 1 133 ? 0.934 38.442 543.528 1.00 24.37 133 GLU D O 1
ATOM 12397 N N . VAL D 1 134 ? 2.103 36.477 543.357 1.00 26.05 134 VAL D N 1
ATOM 12398 C CA . VAL D 1 134 ? 1.226 35.733 544.256 1.00 27.91 134 VAL D CA 1
ATOM 12399 C C . VAL D 1 134 ? 1.254 36.306 545.712 1.00 25.22 134 VAL D C 1
ATOM 12400 O O . VAL D 1 134 ? 0.196 36.557 546.301 1.00 30.48 134 VAL D O 1
ATOM 12404 N N . TYR D 1 135 ? 2.453 36.465 546.251 1.00 26.63 135 TYR D N 1
ATOM 12405 C CA . TYR D 1 135 ? 2.658 36.989 547.617 1.00 26.57 135 TYR D CA 1
ATOM 12406 C C . TYR D 1 135 ? 2.085 38.405 547.743 1.00 29.08 135 TYR D C 1
ATOM 12407 O O . TYR D 1 135 ? 1.259 38.686 548.627 1.00 30.49 135 TYR D O 1
ATOM 12416 N N . GLU D 1 136 ? 2.412 39.258 546.781 1.00 27.39 136 GLU D N 1
ATOM 12417 C CA . GLU D 1 136 ? 1.943 40.632 546.792 1.00 29.23 136 GLU D CA 1
ATOM 12418 C C . GLU D 1 136 ? 0.422 40.696 546.749 1.00 28.67 136 GLU D C 1
ATOM 12419 O O . GLU D 1 136 ? -0.207 41.382 547.603 1.00 25.57 136 GLU D O 1
ATOM 12425 N N . LYS D 1 137 ? -0.216 39.939 545.853 1.00 26.40 137 LYS D N 1
ATOM 12426 C CA . LYS D 1 137 ? -1.674 40.074 545.701 1.00 27.12 137 LYS D CA 1
ATOM 12427 C C . LYS D 1 137 ? -2.453 39.424 546.852 1.00 26.10 137 LYS D C 1
ATOM 12428 O O . LYS D 1 137 ? -3.474 39.935 547.272 1.00 26.86 137 LYS D O 1
ATOM 12434 N N . LEU D 1 138 ? -2.009 38.264 547.287 1.00 24.69 138 LEU D N 1
ATOM 12435 C CA . LEU D 1 138 ? -2.633 37.617 548.483 1.00 29.95 138 LEU D CA 1
ATOM 12436 C C . LEU D 1 138 ? -2.478 38.480 549.729 1.00 27.22 138 LEU D C 1
ATOM 12437 O O . LEU D 1 138 ? -3.400 38.612 550.502 1.00 28.06 138 LEU D O 1
ATOM 12442 N N . TYR D 1 139 ? -1.307 39.059 549.898 1.00 28.69 139 TYR D N 1
ATOM 12443 C CA . TYR D 1 139 ? -1.132 40.005 550.984 1.00 31.64 139 TYR D CA 1
ATOM 12444 C C . TYR D 1 139 ? -2.101 41.175 550.936 1.00 32.07 139 TYR D C 1
ATOM 12445 O O . TYR D 1 139 ? -2.886 41.328 551.837 1.00 23.97 139 TYR D O 1
ATOM 12454 N N . LEU D 1 140 ? -2.092 41.968 549.869 1.00 34.44 140 LEU D N 1
ATOM 12455 C CA . LEU D 1 140 ? -2.952 43.135 549.807 1.00 32.65 140 LEU D CA 1
ATOM 12456 C C . LEU D 1 140 ? -4.416 42.841 549.883 1.00 32.90 140 LEU D C 1
ATOM 12457 O O . LEU D 1 140 ? -5.167 43.566 550.529 1.00 30.11 140 LEU D O 1
ATOM 12462 N N . GLY D 1 141 ? -4.851 41.815 549.164 1.00 33.77 141 GLY D N 1
ATOM 12463 C CA . GLY D 1 141 ? -6.278 41.544 549.079 1.00 33.64 141 GLY D CA 1
ATOM 12464 C C . GLY D 1 141 ? -6.859 40.997 550.374 1.00 35.11 141 GLY D C 1
ATOM 12465 O O . GLY D 1 141 ? -8.008 41.291 550.727 1.00 33.14 141 GLY D O 1
ATOM 12466 N N . TRP D 1 142 ? -6.093 40.155 551.060 1.00 33.40 142 TRP D N 1
ATOM 12467 C CA . TRP D 1 142 ? -6.674 39.422 552.168 1.00 32.94 142 TRP D CA 1
ATOM 12468 C C . TRP D 1 142 ? -5.743 39.114 553.352 1.00 32.35 142 TRP D C 1
ATOM 12469 O O . TRP D 1 142 ? -6.125 38.358 554.220 1.00 36.68 142 TRP D O 1
ATOM 12480 N N . ASN D 1 143 ? -4.571 39.717 553.415 1.00 33.02 143 ASN D N 1
ATOM 12481 C CA . ASN D 1 143 ? -3.535 39.411 554.397 1.00 35.38 143 ASN D CA 1
ATOM 12482 C C . ASN D 1 143 ? -3.364 37.909 554.586 1.00 36.73 143 ASN D C 1
ATOM 12483 O O . ASN D 1 143 ? -3.600 37.371 555.673 1.00 37.05 143 ASN D O 1
ATOM 12488 N N . VAL D 1 144 ? -3.014 37.233 553.467 1.00 35.32 144 VAL D N 1
ATOM 12489 C CA . VAL D 1 144 ? -2.647 35.816 553.451 1.00 30.01 144 VAL D CA 1
ATOM 12490 C C . VAL D 1 144 ? -1.402 35.563 552.604 1.00 31.86 144 VAL D C 1
ATOM 12491 O O . VAL D 1 144 ? -0.841 36.470 551.961 1.00 32.76 144 VAL D O 1
ATOM 12495 N N . THR D 1 145 ? -0.905 34.335 552.659 1.00 29.10 145 THR D N 1
ATOM 12496 C CA . THR D 1 145 ? 0.244 33.944 551.844 1.00 30.37 145 THR D CA 1
ATOM 12497 C C . THR D 1 145 ? 0.246 32.440 551.655 1.00 29.77 145 THR D C 1
ATOM 12498 O O . THR D 1 145 ? -0.670 31.725 552.101 1.00 30.88 145 THR D O 1
ATOM 12502 N N . ILE D 1 146 ? 1.280 31.978 550.978 1.00 31.96 146 ILE D N 1
ATOM 12503 C CA . ILE D 1 146 ? 1.526 30.542 550.839 1.00 29.59 146 ILE D CA 1
ATOM 12504 C C . ILE D 1 146 ? 3.002 30.343 551.082 1.00 31.08 146 ILE D C 1
ATOM 12505 O O . ILE D 1 146 ? 3.820 31.192 550.717 1.00 31.50 146 ILE D O 1
ATOM 12510 N N . PRO D 1 147 ? 3.388 29.214 551.696 1.00 32.49 147 PRO D N 1
ATOM 12511 C CA . PRO D 1 147 ? 4.792 28.951 552.064 1.00 33.72 147 PRO D CA 1
ATOM 12512 C C . PRO D 1 147 ? 5.614 28.342 550.940 1.00 35.02 147 PRO D C 1
ATOM 12513 O O . PRO D 1 147 ? 5.994 27.134 550.960 1.00 28.91 147 PRO D O 1
ATOM 12517 N N . GLY D 1 148 ? 5.890 29.225 549.967 1.00 34.21 148 GLY D N 1
ATOM 12518 C CA . GLY D 1 148 ? 6.629 28.912 548.806 1.00 29.07 148 GLY D CA 1
ATOM 12519 C C . GLY D 1 148 ? 8.020 29.471 548.797 1.00 38.11 148 GLY D C 1
ATOM 12520 O O . GLY D 1 148 ? 8.576 29.952 549.824 1.00 35.80 148 GLY D O 1
ATOM 12521 N N . GLY D 1 149 ? 8.609 29.437 547.610 1.00 30.17 149 GLY D N 1
ATOM 12522 C CA . GLY D 1 149 ? 10.021 29.662 547.494 1.00 31.97 149 GLY D CA 1
ATOM 12523 C C . GLY D 1 149 ? 10.378 31.110 547.617 1.00 32.46 149 GLY D C 1
ATOM 12524 O O . GLY D 1 149 ? 9.510 31.975 547.600 1.00 34.48 149 GLY D O 1
ATOM 12525 N N . VAL D 1 150 ? 11.671 31.356 547.642 1.00 35.99 150 VAL D N 1
ATOM 12526 C CA . VAL D 1 150 ? 12.203 32.696 547.846 1.00 44.52 150 VAL D CA 1
ATOM 12527 C C . VAL D 1 150 ? 12.304 33.422 546.522 1.00 46.59 150 VAL D C 1
ATOM 12528 O O . VAL D 1 150 ? 11.985 34.591 546.472 1.00 55.48 150 VAL D O 1
ATOM 12532 N N . CYS D 1 151 ? 12.785 32.737 545.472 1.00 49.97 151 CYS D N 1
ATOM 12533 C CA . CYS D 1 151 ? 13.237 33.397 544.246 1.00 44.05 151 CYS D CA 1
ATOM 12534 C C . CYS D 1 151 ? 11.991 33.979 543.544 1.00 44.93 151 CYS D C 1
ATOM 12535 O O . CYS D 1 151 ? 11.094 33.218 543.176 1.00 37.48 151 CYS D O 1
ATOM 12538 N N . GLY D 1 152 ? 11.913 35.319 543.425 1.00 40.97 152 GLY D N 1
ATOM 12539 C CA . GLY D 1 152 ? 10.676 36.024 543.009 1.00 37.79 152 GLY D CA 1
ATOM 12540 C C . GLY D 1 152 ? 10.089 35.653 541.629 1.00 35.40 152 GLY D C 1
ATOM 12541 O O . GLY D 1 152 ? 8.879 35.694 541.416 1.00 31.53 152 GLY D O 1
ATOM 12542 N N . GLY D 1 153 ? 10.958 35.305 540.699 1.00 33.84 153 GLY D N 1
ATOM 12543 C CA . GLY D 1 153 ? 10.548 34.939 539.346 1.00 32.88 153 GLY D CA 1
ATOM 12544 C C . GLY D 1 153 ? 10.167 33.495 539.123 1.00 31.89 153 GLY D C 1
ATOM 12545 O O . GLY D 1 153 ? 9.844 33.123 538.016 1.00 30.04 153 GLY D O 1
ATOM 12546 N N . VAL D 1 154 ? 10.190 32.662 540.147 1.00 29.16 154 VAL D N 1
ATOM 12547 C CA . VAL D 1 154 ? 9.725 31.285 539.971 1.00 26.67 154 VAL D CA 1
ATOM 12548 C C . VAL D 1 154 ? 8.219 31.311 539.622 1.00 25.20 154 VAL D C 1
ATOM 12549 O O . VAL D 1 154 ? 7.442 32.071 540.185 1.00 26.65 154 VAL D O 1
ATOM 12553 N N . GLY D 1 155 ? 7.811 30.442 538.706 1.00 23.80 155 GLY D N 1
ATOM 12554 C CA . GLY D 1 155 ? 6.423 30.424 538.261 1.00 23.64 155 GLY D CA 1
ATOM 12555 C C . GLY D 1 155 ? 5.607 29.477 539.077 1.00 21.42 155 GLY D C 1
ATOM 12556 O O . GLY D 1 155 ? 6.076 28.435 539.483 1.00 24.19 155 GLY D O 1
ATOM 12557 N N . VAL D 1 156 ? 4.361 29.808 539.252 1.00 22.68 156 VAL D N 1
ATOM 12558 C CA . VAL D 1 156 ? 3.429 28.937 539.937 1.00 22.72 156 VAL D CA 1
ATOM 12559 C C . VAL D 1 156 ? 3.325 27.572 539.284 1.00 28.11 156 VAL D C 1
ATOM 12560 O O . VAL D 1 156 ? 3.311 26.529 539.977 1.00 25.00 156 VAL D O 1
ATOM 12564 N N . GLY D 1 157 ? 3.266 27.554 537.939 1.00 26.67 157 GLY D N 1
ATOM 12565 C CA . GLY D 1 157 ? 3.087 26.297 537.172 1.00 25.41 157 GLY D CA 1
ATOM 12566 C C . GLY D 1 157 ? 3.920 25.101 537.589 1.00 23.91 157 GLY D C 1
ATOM 12567 O O . GLY D 1 157 ? 3.383 24.035 537.919 1.00 27.26 157 GLY D O 1
ATOM 12568 N N . GLY D 1 158 ? 5.226 25.237 537.532 1.00 23.89 158 GLY D N 1
ATOM 12569 C CA . GLY D 1 158 ? 6.079 24.113 537.928 1.00 25.95 158 GLY D CA 1
ATOM 12570 C C . GLY D 1 158 ? 6.282 24.040 539.472 1.00 28.78 158 GLY D C 1
ATOM 12571 O O . GLY D 1 158 ? 6.544 22.955 540.049 1.00 28.65 158 GLY D O 1
ATOM 12572 N N . HIS D 1 159 ? 6.251 25.206 540.125 1.00 26.58 159 HIS D N 1
ATOM 12573 C CA . HIS D 1 159 ? 6.502 25.274 541.584 1.00 24.53 159 HIS D CA 1
ATOM 12574 C C . HIS D 1 159 ? 5.553 24.489 542.468 1.00 24.71 159 HIS D C 1
ATOM 12575 O O . HIS D 1 159 ? 6.044 23.711 543.309 1.00 29.32 159 HIS D O 1
ATOM 12582 N N . ILE D 1 160 ? 4.237 24.683 542.308 1.00 25.58 160 ILE D N 1
ATOM 12583 C CA . ILE D 1 160 ? 3.260 24.067 543.193 1.00 27.99 160 ILE D CA 1
ATOM 12584 C C . ILE D 1 160 ? 3.210 22.528 542.990 1.00 31.16 160 ILE D C 1
ATOM 12585 O O . ILE D 1 160 ? 3.392 21.800 543.944 1.00 26.91 160 ILE D O 1
ATOM 12590 N N . CYS D 1 161 ? 3.050 22.042 541.761 1.00 30.04 161 CYS D N 1
ATOM 12591 C CA . CYS D 1 161 ? 2.885 20.611 541.560 1.00 29.95 161 CYS D CA 1
ATOM 12592 C C . CYS D 1 161 ? 4.134 19.832 541.867 1.00 27.79 161 CYS D C 1
ATOM 12593 O O . CYS D 1 161 ? 4.052 18.638 542.174 1.00 38.40 161 CYS D O 1
ATOM 12596 N N . GLY D 1 162 ? 5.263 20.509 541.842 1.00 27.32 162 GLY D N 1
ATOM 12597 C CA . GLY D 1 162 ? 6.544 20.003 542.273 1.00 29.34 162 GLY D CA 1
ATOM 12598 C C . GLY D 1 162 ? 6.895 20.015 543.786 1.00 28.77 162 GLY D C 1
ATOM 12599 O O . GLY D 1 162 ? 8.018 19.644 544.135 1.00 30.38 162 GLY D O 1
ATOM 12600 N N . GLY D 1 163 ? 5.981 20.435 544.647 1.00 33.38 163 GLY D N 1
ATOM 12601 C CA . GLY D 1 163 ? 6.245 20.449 546.133 1.00 34.71 163 GLY D CA 1
ATOM 12602 C C . GLY D 1 163 ? 6.884 21.700 546.740 1.00 37.05 163 GLY D C 1
ATOM 12603 O O . GLY D 1 163 ? 7.586 21.619 547.758 1.00 36.26 163 GLY D O 1
ATOM 12604 N N . GLY D 1 164 ? 6.612 22.865 546.149 1.00 31.62 164 GLY D N 1
ATOM 12605 C CA . GLY D 1 164 ? 7.305 24.092 546.499 1.00 31.50 164 GLY D CA 1
ATOM 12606 C C . GLY D 1 164 ? 7.346 24.367 548.025 1.00 31.36 164 GLY D C 1
ATOM 12607 O O . GLY D 1 164 ? 6.383 24.057 548.760 1.00 29.19 164 GLY D O 1
ATOM 12608 N N . TYR D 1 165 ? 8.460 24.925 548.464 1.00 32.28 165 TYR D N 1
ATOM 12609 C CA . TYR D 1 165 ? 8.643 25.288 549.872 1.00 35.52 165 TYR D CA 1
ATOM 12610 C C . TYR D 1 165 ? 9.571 26.523 549.942 1.00 35.60 165 TYR D C 1
ATOM 12611 O O . TYR D 1 165 ? 10.248 26.900 548.962 1.00 30.35 165 TYR D O 1
ATOM 12620 N N . GLY D 1 166 ? 9.701 27.108 551.128 1.00 34.88 166 GLY D N 1
ATOM 12621 C CA . GLY D 1 166 ? 10.759 28.085 551.309 1.00 33.17 166 GLY D CA 1
ATOM 12622 C C . GLY D 1 166 ? 10.832 28.475 552.777 1.00 42.14 166 GLY D C 1
ATOM 12623 O O . GLY D 1 166 ? 10.540 27.644 553.661 1.00 32.55 166 GLY D O 1
ATOM 12624 N N . PRO D 1 167 ? 11.158 29.740 553.038 1.00 40.08 167 PRO D N 1
ATOM 12625 C CA . PRO D 1 167 ? 11.437 30.195 554.409 1.00 41.44 167 PRO D CA 1
ATOM 12626 C C . PRO D 1 167 ? 10.306 30.046 555.431 1.00 39.02 167 PRO D C 1
ATOM 12627 O O . PRO D 1 167 ? 10.589 29.867 556.624 1.00 40.26 167 PRO D O 1
ATOM 12631 N N . LEU D 1 168 ? 9.050 30.063 555.003 1.00 34.59 168 LEU D N 1
ATOM 12632 C CA . LEU D 1 168 ? 7.955 29.823 555.920 1.00 33.67 168 LEU D CA 1
ATOM 12633 C C . LEU D 1 168 ? 7.521 28.377 556.082 1.00 32.09 168 LEU D C 1
ATOM 12634 O O . LEU D 1 168 ? 6.556 28.132 556.806 1.00 33.77 168 LEU D O 1
ATOM 12639 N N . SER D 1 169 ? 8.137 27.441 555.371 1.00 30.19 169 SER D N 1
ATOM 12640 C CA . SER D 1 169 ? 7.677 26.033 555.419 1.00 33.82 169 SER D CA 1
ATOM 12641 C C . SER D 1 169 ? 7.912 25.315 556.802 1.00 34.00 169 SER D C 1
ATOM 12642 O O . SER D 1 169 ? 7.043 24.536 557.228 1.00 36.62 169 SER D O 1
ATOM 12645 N N . ARG D 1 170 ? 9.000 25.629 557.525 1.00 34.21 170 ARG D N 1
ATOM 12646 C CA . ARG D 1 170 ? 9.104 25.130 558.972 1.00 37.09 170 ARG D CA 1
ATOM 12647 C C . ARG D 1 170 ? 7.859 25.488 559.799 1.00 36.72 170 ARG D C 1
ATOM 12648 O O . ARG D 1 170 ? 7.372 24.688 560.577 1.00 39.66 170 ARG D O 1
ATOM 12656 N N . GLN D 1 171 ? 7.251 26.633 559.489 1.00 37.21 171 GLN D N 1
ATOM 12657 C CA . GLN D 1 171 ? 6.095 27.165 560.176 1.00 35.90 171 GLN D CA 1
ATOM 12658 C C . GLN D 1 171 ? 4.771 26.747 559.616 1.00 37.12 171 GLN D C 1
ATOM 12659 O O . GLN D 1 171 ? 3.826 26.573 560.371 1.00 38.38 171 GLN D O 1
ATOM 12665 N N . PHE D 1 172 ? 4.659 26.647 558.284 1.00 35.03 172 PHE D N 1
ATOM 12666 C CA . PHE D 1 172 ? 3.390 26.395 557.646 1.00 34.78 172 PHE D CA 1
ATOM 12667 C C . PHE D 1 172 ? 3.317 25.124 556.786 1.00 34.60 172 PHE D C 1
ATOM 12668 O O . PHE D 1 172 ? 2.193 24.728 556.414 1.00 39.87 172 PHE D O 1
ATOM 12676 N N . GLY D 1 173 ? 4.453 24.456 556.540 1.00 32.68 173 GLY D N 1
ATOM 12677 C CA . GLY D 1 173 ? 4.508 23.291 555.633 1.00 35.09 173 GLY D CA 1
ATOM 12678 C C . GLY D 1 173 ? 4.830 23.645 554.181 1.00 32.59 173 GLY D C 1
ATOM 12679 O O . GLY D 1 173 ? 5.237 24.779 553.882 1.00 28.33 173 GLY D O 1
ATOM 12680 N N . SER D 1 174 ? 4.680 22.667 553.287 1.00 34.49 174 SER D N 1
ATOM 12681 C CA . SER D 1 174 ? 4.859 22.890 551.822 1.00 33.76 174 SER D CA 1
ATOM 12682 C C . SER D 1 174 ? 3.608 23.565 551.251 1.00 31.50 174 SER D C 1
ATOM 12683 O O . SER D 1 174 ? 2.517 23.462 551.786 1.00 28.17 174 SER D O 1
ATOM 12686 N N . VAL D 1 175 ? 3.741 24.238 550.103 1.00 33.33 175 VAL D N 1
ATOM 12687 C CA . VAL D 1 175 ? 2.546 24.802 549.457 1.00 29.50 175 VAL D CA 1
ATOM 12688 C C . VAL D 1 175 ? 1.582 23.720 549.062 1.00 25.52 175 VAL D C 1
ATOM 12689 O O . VAL D 1 175 ? 0.371 23.966 549.010 1.00 26.37 175 VAL D O 1
ATOM 12693 N N . VAL D 1 176 ? 2.077 22.501 548.803 1.00 28.98 176 VAL D N 1
ATOM 12694 C CA . VAL D 1 176 ? 1.169 21.360 548.481 1.00 29.37 176 VAL D CA 1
ATOM 12695 C C . VAL D 1 176 ? 0.221 20.979 549.649 1.00 34.72 176 VAL D C 1
ATOM 12696 O O . VAL D 1 176 ? -0.825 20.393 549.409 1.00 32.40 176 VAL D O 1
ATOM 12700 N N . ASP D 1 177 ? 0.529 21.388 550.888 1.00 32.56 177 ASP D N 1
ATOM 12701 C CA . ASP D 1 177 ? -0.379 21.156 551.990 1.00 35.30 177 ASP D CA 1
ATOM 12702 C C . ASP D 1 177 ? -1.571 22.071 551.965 1.00 36.20 177 ASP D C 1
ATOM 12703 O O . ASP D 1 177 ? -2.502 21.884 552.769 1.00 38.29 177 ASP D O 1
ATOM 12708 N N . TYR D 1 178 ? -1.573 23.064 551.060 1.00 29.78 178 TYR D N 1
ATOM 12709 C CA . TYR D 1 178 ? -2.737 23.917 550.816 1.00 31.10 178 TYR D CA 1
ATOM 12710 C C . TYR D 1 178 ? -3.398 23.756 549.446 1.00 30.32 178 TYR D C 1
ATOM 12711 O O . TYR D 1 178 ? -4.250 24.568 549.067 1.00 30.11 178 TYR D O 1
ATOM 12720 N N . LEU D 1 179 ? -3.014 22.709 548.724 1.00 30.11 179 LEU D N 1
ATOM 12721 C CA . LEU D 1 179 ? -3.553 22.464 547.384 1.00 33.00 179 LEU D CA 1
ATOM 12722 C C . LEU D 1 179 ? -4.885 21.753 547.508 1.00 35.35 179 LEU D C 1
ATOM 12723 O O . LEU D 1 179 ? -4.966 20.574 547.906 1.00 38.75 179 LEU D O 1
ATOM 12728 N N . TYR D 1 180 ? -5.939 22.478 547.190 1.00 32.33 180 TYR D N 1
ATOM 12729 C CA . TYR D 1 180 ? -7.274 21.955 547.288 1.00 33.73 180 TYR D CA 1
ATOM 12730 C C . TYR D 1 180 ? -7.694 21.319 545.974 1.00 34.67 180 TYR D C 1
ATOM 12731 O O . TYR D 1 180 ? -8.307 20.187 545.932 1.00 29.13 180 TYR D O 1
ATOM 12740 N N . ALA D 1 181 ? -7.404 22.010 544.876 1.00 30.44 181 ALA D N 1
ATOM 12741 C CA . ALA D 1 181 ? -7.836 21.466 543.578 1.00 29.47 181 ALA D CA 1
ATOM 12742 C C . ALA D 1 181 ? -6.951 21.939 542.446 1.00 29.93 181 ALA D C 1
ATOM 12743 O O . ALA D 1 181 ? -6.295 22.991 542.582 1.00 26.95 181 ALA D O 1
ATOM 12745 N N . VAL D 1 182 ? -6.904 21.151 541.369 1.00 28.31 182 VAL D N 1
ATOM 12746 C CA . VAL D 1 182 ? -6.169 21.510 540.148 1.00 29.45 182 VAL D CA 1
ATOM 12747 C C . VAL D 1 182 ? -7.126 21.338 538.975 1.00 30.42 182 VAL D C 1
ATOM 12748 O O . VAL D 1 182 ? -7.983 20.411 538.961 1.00 31.43 182 VAL D O 1
ATOM 12752 N N . GLU D 1 183 ? -7.015 22.249 538.022 1.00 29.30 183 GLU D N 1
ATOM 12753 C CA . GLU D 1 183 ? -7.643 22.099 536.697 1.00 28.00 183 GLU D CA 1
ATOM 12754 C C . GLU D 1 183 ? -6.540 21.724 535.751 1.00 29.58 183 GLU D C 1
ATOM 12755 O O . GLU D 1 183 ? -5.517 22.384 535.713 1.00 28.52 183 GLU D O 1
ATOM 12761 N N . VAL D 1 184 ? -6.720 20.600 535.047 1.00 27.90 184 VAL D N 1
ATOM 12762 C CA . VAL D 1 184 ? -5.673 20.024 534.225 1.00 28.56 184 VAL D CA 1
ATOM 12763 C C . VAL D 1 184 ? -6.275 19.686 532.855 1.00 27.82 184 VAL D C 1
ATOM 12764 O O . VAL D 1 184 ? -7.404 19.210 532.779 1.00 30.52 184 VAL D O 1
ATOM 12768 N N . VAL D 1 185 ? -5.513 20.001 531.804 1.00 28.43 185 VAL D N 1
ATOM 12769 C CA . VAL D 1 185 ? -5.789 19.566 530.456 1.00 29.38 185 VAL D CA 1
ATOM 12770 C C . VAL D 1 185 ? -4.985 18.287 530.262 1.00 27.98 185 VAL D C 1
ATOM 12771 O O . VAL D 1 185 ? -3.748 18.279 530.367 1.00 32.89 185 VAL D O 1
ATOM 12775 N N . VAL D 1 186 ? -5.703 17.193 530.018 1.00 28.22 186 VAL D N 1
ATOM 12776 C CA . VAL D 1 186 ? -5.098 15.845 529.873 1.00 28.34 186 VAL D CA 1
ATOM 12777 C C . VAL D 1 186 ? -5.489 15.360 528.481 1.00 32.27 186 VAL D C 1
ATOM 12778 O O . VAL D 1 186 ? -6.458 15.864 527.898 1.00 29.07 186 VAL D O 1
ATOM 12782 N N . VAL D 1 187 ? -4.709 14.402 527.970 1.00 32.50 187 VAL D N 1
ATOM 12783 C CA . VAL D 1 187 ? -4.919 13.817 526.661 1.00 31.87 187 VAL D CA 1
ATOM 12784 C C . VAL D 1 187 ? -5.310 12.384 526.891 1.00 31.77 187 VAL D C 1
ATOM 12785 O O . VAL D 1 187 ? -4.578 11.630 527.561 1.00 30.39 187 VAL D O 1
ATOM 12789 N N . ASN D 1 188 ? -6.469 12.022 526.372 1.00 33.91 188 ASN D N 1
ATOM 12790 C CA . ASN D 1 188 ? -6.989 10.637 526.549 1.00 38.22 188 ASN D CA 1
ATOM 12791 C C . ASN D 1 188 ? -6.447 9.669 525.503 1.00 41.09 188 ASN D C 1
ATOM 12792 O O . ASN D 1 188 ? -5.746 10.107 524.587 1.00 37.89 188 ASN D O 1
ATOM 12797 N N . LYS D 1 189 ? -6.852 8.389 525.570 1.00 44.63 189 LYS D N 1
ATOM 12798 C CA . LYS D 1 189 ? -6.221 7.317 524.755 1.00 45.46 189 LYS D CA 1
ATOM 12799 C C . LYS D 1 189 ? -6.357 7.559 523.269 1.00 41.48 189 LYS D C 1
ATOM 12800 O O . LYS D 1 189 ? -5.425 7.268 522.511 1.00 43.25 189 LYS D O 1
ATOM 12806 N N . GLN D 1 190 ? -7.509 8.136 522.886 1.00 40.36 190 GLN D N 1
ATOM 12807 C CA . GLN D 1 190 ? -7.846 8.471 521.501 1.00 43.27 190 GLN D CA 1
ATOM 12808 C C . GLN D 1 190 ? -7.258 9.840 521.093 1.00 45.72 190 GLN D C 1
ATOM 12809 O O . GLN D 1 190 ? -7.561 10.314 519.985 1.00 41.81 190 GLN D O 1
ATOM 12815 N N . GLY D 1 191 ? -6.466 10.495 521.968 1.00 40.40 191 GLY D N 1
ATOM 12816 C CA . GLY D 1 191 ? -5.745 11.732 521.609 1.00 35.08 191 GLY D CA 1
ATOM 12817 C C . GLY D 1 191 ? -6.587 12.987 521.659 1.00 35.36 191 GLY D C 1
ATOM 12818 O O . GLY D 1 191 ? -6.221 14.003 521.088 1.00 37.53 191 GLY D O 1
ATOM 12819 N N . LYS D 1 192 ? -7.701 12.944 522.367 1.00 37.12 192 LYS D N 1
ATOM 12820 C CA . LYS D 1 192 ? -8.535 14.115 522.597 1.00 36.55 192 LYS D CA 1
ATOM 12821 C C . LYS D 1 192 ? -8.192 14.764 523.977 1.00 37.14 192 LYS D C 1
ATOM 12822 O O . LYS D 1 192 ? -7.974 14.048 524.986 1.00 33.38 192 LYS D O 1
ATOM 12828 N N . ALA D 1 193 ? -8.169 16.110 523.965 1.00 33.43 193 ALA D N 1
ATOM 12829 C CA . ALA D 1 193 ? -7.839 16.942 525.098 1.00 37.05 193 ALA D CA 1
ATOM 12830 C C . ALA D 1 193 ? -9.107 17.067 525.893 1.00 37.01 193 ALA D C 1
ATOM 12831 O O . ALA D 1 193 ? -10.176 17.210 525.335 1.00 35.11 193 ALA D O 1
ATOM 12833 N N . ARG D 1 194 ? -8.984 16.923 527.203 1.00 36.24 194 ARG D N 1
ATOM 12834 C CA . ARG D 1 194 ? -10.116 16.876 528.095 1.00 39.49 194 ARG D CA 1
ATOM 12835 C C . ARG D 1 194 ? -9.709 17.766 529.312 1.00 35.65 194 ARG D C 1
ATOM 12836 O O . ARG D 1 194 ? -8.546 17.739 529.694 1.00 33.33 194 ARG D O 1
ATOM 12844 N N . VAL D 1 195 ? -10.657 18.484 529.919 1.00 32.13 195 VAL D N 1
ATOM 12845 C CA . VAL D 1 195 ? -10.398 19.324 531.080 1.00 34.61 195 VAL D CA 1
ATOM 12846 C C . VAL D 1 195 ? -10.939 18.634 532.333 1.00 35.49 195 VAL D C 1
ATOM 12847 O O . VAL D 1 195 ? -12.133 18.369 532.422 1.00 32.97 195 VAL D O 1
ATOM 12851 N N . ILE D 1 196 ? -10.086 18.417 533.326 1.00 32.30 196 ILE D N 1
ATOM 12852 C CA . ILE D 1 196 ? -10.556 17.839 534.569 1.00 34.61 196 ILE D CA 1
ATOM 12853 C C . ILE D 1 196 ? -10.260 18.742 535.747 1.00 29.93 196 ILE D C 1
ATOM 12854 O O . ILE D 1 196 ? -9.171 19.300 535.843 1.00 29.23 196 ILE D O 1
ATOM 12859 N N . VAL D 1 197 ? -11.272 18.918 536.603 1.00 32.75 197 VAL D N 1
ATOM 12860 C CA . VAL D 1 197 ? -11.119 19.606 537.888 1.00 31.54 197 VAL D CA 1
ATOM 12861 C C . VAL D 1 197 ? -11.006 18.498 538.934 1.00 33.33 197 VAL D C 1
ATOM 12862 O O . VAL D 1 197 ? -11.976 17.793 539.165 1.00 36.88 197 VAL D O 1
ATOM 12866 N N . ALA D 1 198 ? -9.832 18.320 539.526 1.00 33.14 198 ALA D N 1
ATOM 12867 C CA . ALA D 1 198 ? -9.593 17.239 540.495 1.00 34.02 198 ALA D CA 1
ATOM 12868 C C . ALA D 1 198 ? -9.341 17.894 541.818 1.00 37.07 198 ALA D C 1
ATOM 12869 O O . ALA D 1 198 ? -8.516 18.783 541.903 1.00 35.00 198 ALA D O 1
ATOM 12871 N N . THR D 1 199 ? -10.073 17.449 542.839 1.00 40.40 199 THR D N 1
ATOM 12872 C CA . THR D 1 199 ? -9.917 17.917 544.199 1.00 38.04 199 THR D CA 1
ATOM 12873 C C . THR D 1 199 ? -9.436 16.896 545.259 1.00 40.39 199 THR D C 1
ATOM 12874 O O . THR D 1 199 ? -9.412 15.649 545.061 1.00 39.07 199 THR D O 1
ATOM 12878 N N . ARG D 1 200 ? -9.047 17.495 546.385 1.00 37.45 200 ARG D N 1
ATOM 12879 C CA . ARG D 1 200 ? -8.630 16.836 547.634 1.00 42.60 200 ARG D CA 1
ATOM 12880 C C . ARG D 1 200 ? -9.753 15.996 548.328 1.00 40.48 200 ARG D C 1
ATOM 12881 O O . ARG D 1 200 ? -9.431 15.159 549.171 1.00 43.69 200 ARG D O 1
ATOM 12889 N N . GLU D 1 201 ? -11.029 16.254 548.006 1.00 39.11 201 GLU D N 1
ATOM 12890 C CA . GLU D 1 201 ? -12.173 15.543 548.586 1.00 40.63 201 GLU D CA 1
ATOM 12891 C C . GLU D 1 201 ? -11.983 14.065 548.284 1.00 45.19 201 GLU D C 1
ATOM 12892 O O . GLU D 1 201 ? -11.639 13.693 547.168 1.00 44.04 201 GLU D O 1
ATOM 12898 N N . ARG D 1 202 ? -12.114 13.229 549.310 1.00 48.87 202 ARG D N 1
ATOM 12899 C CA . ARG D 1 202 ? -11.796 11.795 549.196 1.00 51.86 202 ARG D CA 1
ATOM 12900 C C . ARG D 1 202 ? -12.725 11.085 548.225 1.00 44.23 202 ARG D C 1
ATOM 12901 O O . ARG D 1 202 ? -12.303 10.107 547.617 1.00 46.10 202 ARG D O 1
ATOM 12909 N N . ASP D 1 203 ? -13.966 11.568 548.068 1.00 47.26 203 ASP D N 1
ATOM 12910 C CA . ASP D 1 203 ? -14.962 10.946 547.120 1.00 49.73 203 ASP D CA 1
ATOM 12911 C C . ASP D 1 203 ? -14.949 11.523 545.710 1.00 49.65 203 ASP D C 1
ATOM 12912 O O . ASP D 1 203 ? -15.905 11.309 544.921 1.00 42.44 203 ASP D O 1
ATOM 12917 N N . ASP D 1 204 ? -13.891 12.282 545.389 1.00 47.49 204 ASP D N 1
ATOM 12918 C CA . ASP D 1 204 ? -13.789 12.929 544.079 1.00 39.49 204 ASP D CA 1
ATOM 12919 C C . ASP D 1 204 ? -13.394 11.814 543.139 1.00 36.53 204 ASP D C 1
ATOM 12920 O O . ASP D 1 204 ? -12.377 11.163 543.383 1.00 31.42 204 ASP D O 1
ATOM 12925 N N . PRO D 1 205 ? -14.140 11.616 542.020 1.00 42.31 205 PRO D N 1
ATOM 12926 C CA . PRO D 1 205 ? -13.726 10.528 541.095 1.00 42.85 205 PRO D CA 1
ATOM 12927 C C . PRO D 1 205 ? -12.285 10.653 540.496 1.00 43.24 205 PRO D C 1
ATOM 12928 O O . PRO D 1 205 ? -11.682 9.629 540.120 1.00 40.40 205 PRO D O 1
ATOM 12932 N N . HIS D 1 206 ? -11.722 11.872 540.466 1.00 39.97 206 HIS D N 1
ATOM 12933 C CA . HIS D 1 206 ? -10.340 12.128 539.978 1.00 37.91 206 HIS D CA 1
ATOM 12934 C C . HIS D 1 206 ? -9.404 12.543 541.119 1.00 38.73 206 HIS D C 1
ATOM 12935 O O . HIS D 1 206 ? -8.388 13.213 540.898 1.00 34.23 206 HIS D O 1
ATOM 12942 N N . HIS D 1 207 ? -9.718 12.110 542.348 1.00 35.63 207 HIS D N 1
ATOM 12943 C CA . HIS D 1 207 ? -8.862 12.341 543.525 1.00 36.76 207 HIS D CA 1
ATOM 12944 C C . HIS D 1 207 ? -7.417 12.005 543.311 1.00 35.50 207 HIS D C 1
ATOM 12945 O O . HIS D 1 207 ? -6.553 12.749 543.773 1.00 31.74 207 HIS D O 1
ATOM 12952 N N . ASP D 1 208 ? -7.136 10.881 542.633 1.00 34.98 208 ASP D N 1
ATOM 12953 C CA . ASP D 1 208 ? -5.757 10.484 542.352 1.00 34.57 208 ASP D CA 1
ATOM 12954 C C . ASP D 1 208 ? -4.923 11.521 541.528 1.00 32.90 208 ASP D C 1
ATOM 12955 O O . ASP D 1 208 ? -3.719 11.660 541.732 1.00 29.99 208 ASP D O 1
ATOM 12960 N N . LEU D 1 209 ? -5.587 12.218 540.602 1.00 31.19 209 LEU D N 1
ATOM 12961 C CA . LEU D 1 209 ? -4.940 13.259 539.777 1.00 32.85 209 LEU D CA 1
ATOM 12962 C C . LEU D 1 209 ? -4.610 14.431 540.660 1.00 32.07 209 LEU D C 1
ATOM 12963 O O . LEU D 1 209 ? -3.537 15.000 540.515 1.00 31.08 209 LEU D O 1
ATOM 12968 N N . TRP D 1 210 ? -5.547 14.788 541.560 1.00 30.46 210 TRP D N 1
ATOM 12969 C CA . TRP D 1 210 ? -5.243 15.801 542.603 1.00 33.15 210 TRP D CA 1
ATOM 12970 C C . TRP D 1 210 ? -3.966 15.410 543.364 1.00 33.50 210 TRP D C 1
ATOM 12971 O O . TRP D 1 210 ? -3.005 16.220 543.514 1.00 36.23 210 TRP D O 1
ATOM 12982 N N . TRP D 1 211 ? -3.924 14.145 543.822 1.00 34.54 211 TRP D N 1
ATOM 12983 C CA . TRP D 1 211 ? -2.857 13.662 544.633 1.00 27.59 211 TRP D CA 1
ATOM 12984 C C . TRP D 1 211 ? -1.533 13.697 543.923 1.00 26.69 211 TRP D C 1
ATOM 12985 O O . TRP D 1 211 ? -0.493 14.012 544.523 1.00 30.29 211 TRP D O 1
ATOM 12996 N N . ALA D 1 212 ? -1.512 13.336 542.641 1.00 26.21 212 ALA D N 1
ATOM 12997 C CA . ALA D 1 212 ? -0.268 13.338 541.909 1.00 27.40 212 ALA D CA 1
ATOM 12998 C C . ALA D 1 212 ? 0.346 14.785 541.750 1.00 26.58 212 ALA D C 1
ATOM 12999 O O . ALA D 1 212 ? 1.542 14.935 541.502 1.00 29.76 212 ALA D O 1
ATOM 13001 N N . HIS D 1 213 ? -0.503 15.806 541.834 1.00 29.56 213 HIS D N 1
ATOM 13002 C CA . HIS D 1 213 ? -0.053 17.234 541.774 1.00 30.16 213 HIS D CA 1
ATOM 13003 C C . HIS D 1 213 ? 0.367 17.824 543.132 1.00 32.63 213 HIS D C 1
ATOM 13004 O O . HIS D 1 213 ? 0.605 19.035 543.232 1.00 35.24 213 HIS D O 1
ATOM 13011 N N . THR D 1 214 ? 0.490 16.961 544.143 1.00 29.87 214 THR D N 1
ATOM 13012 C CA . THR D 1 214 ? 1.065 17.333 545.431 1.00 33.24 214 THR D CA 1
ATOM 13013 C C . THR D 1 214 ? 2.505 16.921 545.505 1.00 33.16 214 THR D C 1
ATOM 13014 O O . THR D 1 214 ? 2.996 16.463 546.537 1.00 35.10 214 THR D O 1
ATOM 13018 N N . GLY D 1 215 ? 3.247 17.163 544.443 1.00 30.94 215 GLY D N 1
ATOM 13019 C CA . GLY D 1 215 ? 4.643 16.783 544.422 1.00 30.33 215 GLY D CA 1
ATOM 13020 C C . GLY D 1 215 ? 5.019 15.845 543.305 1.00 27.40 215 GLY D C 1
ATOM 13021 O O . GLY D 1 215 ? 6.160 15.500 543.210 1.00 29.02 215 GLY D O 1
ATOM 13022 N N . GLY D 1 216 ? 4.103 15.482 542.406 1.00 31.11 216 GLY D N 1
ATOM 13023 C CA . GLY D 1 216 ? 4.537 14.671 541.218 1.00 32.24 216 GLY D CA 1
ATOM 13024 C C . GLY D 1 216 ? 5.579 15.360 540.352 1.00 30.46 216 GLY D C 1
ATOM 13025 O O . GLY D 1 216 ? 6.394 14.703 539.693 1.00 33.06 216 GLY D O 1
ATOM 13026 N N . GLY D 1 217 ? 5.597 16.700 540.363 1.00 30.12 217 GLY D N 1
ATOM 13027 C CA . GLY D 1 217 ? 6.417 17.431 539.387 1.00 28.99 217 GLY D CA 1
ATOM 13028 C C . GLY D 1 217 ? 5.692 17.729 538.058 1.00 28.26 217 GLY D C 1
ATOM 13029 O O . GLY D 1 217 ? 4.695 17.054 537.620 1.00 28.86 217 GLY D O 1
ATOM 13030 N N . GLY D 1 218 ? 6.176 18.803 537.421 1.00 30.45 218 GLY D N 1
ATOM 13031 C CA . GLY D 1 218 ? 5.535 19.317 536.231 1.00 28.98 218 GLY D CA 1
ATOM 13032 C C . GLY D 1 218 ? 5.985 18.494 535.061 1.00 29.76 218 GLY D C 1
ATOM 13033 O O . GLY D 1 218 ? 7.032 17.800 535.114 1.00 29.56 218 GLY D O 1
ATOM 13034 N N . GLY D 1 219 ? 5.205 18.568 533.990 1.00 28.91 219 GLY D N 1
ATOM 13035 C CA . GLY D 1 219 ? 5.645 17.974 532.735 1.00 28.57 219 GLY D CA 1
ATOM 13036 C C . GLY D 1 219 ? 5.268 16.490 532.611 1.00 27.53 219 GLY D C 1
ATOM 13037 O O . GLY D 1 219 ? 5.667 15.860 531.601 1.00 31.03 219 GLY D O 1
ATOM 13038 N N . ASN D 1 220 ? 4.438 15.971 533.538 1.00 29.60 220 ASN D N 1
ATOM 13039 C CA . ASN D 1 220 ? 4.086 14.536 533.604 1.00 29.89 220 ASN D CA 1
ATOM 13040 C C . ASN D 1 220 ? 2.684 14.161 533.182 1.00 30.39 220 ASN D C 1
ATOM 13041 O O . ASN D 1 220 ? 2.491 13.207 532.413 1.00 33.89 220 ASN D O 1
ATOM 13046 N N . PHE D 1 221 ? 1.685 14.835 533.724 1.00 29.44 221 PHE D N 1
ATOM 13047 C CA . PHE D 1 221 ? 0.299 14.359 533.642 1.00 29.58 221 PHE D CA 1
ATOM 13048 C C . PHE D 1 221 ? -0.552 15.094 532.612 1.00 31.59 221 PHE D C 1
ATOM 13049 O O . PHE D 1 221 ? -1.571 14.564 532.154 1.00 34.32 221 PHE D O 1
ATOM 13057 N N . GLY D 1 222 ? -0.161 16.327 532.304 1.00 28.46 222 GLY D N 1
ATOM 13058 C CA . GLY D 1 222 ? -1.000 17.238 531.530 1.00 29.24 222 GLY D CA 1
ATOM 13059 C C . GLY D 1 222 ? -0.699 18.706 531.876 1.00 24.37 222 GLY D C 1
ATOM 13060 O O . GLY D 1 222 ? 0.296 18.987 532.491 1.00 25.78 222 GLY D O 1
ATOM 13061 N N . VAL D 1 223 ? -1.520 19.637 531.426 1.00 24.25 223 VAL D N 1
ATOM 13062 C CA . VAL D 1 223 ? -1.162 21.051 531.625 1.00 23.72 223 VAL D CA 1
ATOM 13063 C C . VAL D 1 223 ? -2.020 21.540 532.755 1.00 22.89 223 VAL D C 1
ATOM 13064 O O . VAL D 1 223 ? -3.270 21.532 532.646 1.00 24.57 223 VAL D O 1
ATOM 13068 N N . VAL D 1 224 ? -1.409 21.924 533.888 1.00 24.28 224 VAL D N 1
ATOM 13069 C CA . VAL D 1 224 ? -2.222 22.620 534.882 1.00 23.98 224 VAL D CA 1
ATOM 13070 C C . VAL D 1 224 ? -2.577 23.991 534.377 1.00 21.97 224 VAL D C 1
ATOM 13071 O O . VAL D 1 224 ? -1.702 24.725 533.996 1.00 27.84 224 VAL D O 1
ATOM 13075 N N . THR D 1 225 ? -3.867 24.338 534.405 1.00 23.17 225 THR D N 1
ATOM 13076 C CA . THR D 1 225 ? -4.364 25.640 534.020 1.00 23.63 225 THR D CA 1
ATOM 13077 C C . THR D 1 225 ? -4.867 26.486 535.171 1.00 25.75 225 THR D C 1
ATOM 13078 O O . THR D 1 225 ? -5.047 27.700 535.022 1.00 22.53 225 THR D O 1
ATOM 13082 N N . LYS D 1 226 ? -5.159 25.835 536.287 1.00 26.61 226 LYS D N 1
ATOM 13083 C CA . LYS D 1 226 ? -5.612 26.495 537.531 1.00 26.49 226 LYS D CA 1
ATOM 13084 C C . LYS D 1 226 ? -5.191 25.630 538.739 1.00 31.47 226 LYS D C 1
ATOM 13085 O O . LYS D 1 226 ? -5.263 24.406 538.681 1.00 30.55 226 LYS D O 1
ATOM 13091 N N . TYR D 1 227 ? -4.733 26.304 539.793 1.00 30.58 227 TYR D N 1
ATOM 13092 C CA . TYR D 1 227 ? -4.518 25.749 541.128 1.00 32.27 227 TYR D CA 1
ATOM 13093 C C . TYR D 1 227 ? -5.509 26.481 542.087 1.00 36.73 227 TYR D C 1
ATOM 13094 O O . TYR D 1 227 ? -5.639 27.716 541.991 1.00 27.63 227 TYR D O 1
ATOM 13103 N N . TRP D 1 228 ? -6.230 25.740 542.971 1.00 31.16 228 TRP D N 1
ATOM 13104 C CA . TRP D 1 228 ? -7.007 26.385 544.027 1.00 28.91 228 TRP D CA 1
ATOM 13105 C C . TRP D 1 228 ? -6.359 26.005 545.386 1.00 33.45 228 TRP D C 1
ATOM 13106 O O . TRP D 1 228 ? -6.058 24.806 545.646 1.00 33.56 228 TRP D O 1
ATOM 13117 N N . MET D 1 229 ? -6.121 27.029 546.215 1.00 29.92 229 MET D N 1
ATOM 13118 C CA . MET D 1 229 ? -5.279 26.940 547.396 1.00 31.17 229 MET D CA 1
ATOM 13119 C C . MET D 1 229 ? -6.127 27.327 548.621 1.00 32.43 229 MET D C 1
ATOM 13120 O O . MET D 1 229 ? -6.856 28.306 548.578 1.00 30.18 229 MET D O 1
ATOM 13125 N N . ARG D 1 230 ? -5.988 26.567 549.709 1.00 36.25 230 ARG D N 1
ATOM 13126 C CA . ARG D 1 230 ? -6.992 26.545 550.740 1.00 41.65 230 ARG D CA 1
ATOM 13127 C C . ARG D 1 230 ? -6.499 25.717 551.913 1.00 41.71 230 ARG D C 1
ATOM 13128 O O . ARG D 1 230 ? -5.993 24.620 551.732 1.00 39.30 230 ARG D O 1
ATOM 13136 N N . VAL D 1 231 ? -6.741 26.192 553.118 1.00 39.47 231 VAL D N 1
ATOM 13137 C CA . VAL D 1 231 ? -6.445 25.381 554.298 1.00 45.72 231 VAL D CA 1
ATOM 13138 C C . VAL D 1 231 ? -7.460 24.152 554.328 1.00 42.50 231 VAL D C 1
ATOM 13139 O O . VAL D 1 231 ? -8.612 24.236 553.811 1.00 36.36 231 VAL D O 1
ATOM 13143 N N . PRO D 1 232 ? -7.042 22.990 554.876 1.00 44.95 232 PRO D N 1
ATOM 13144 C CA . PRO D 1 232 ? -8.024 21.849 554.963 1.00 48.02 232 PRO D CA 1
ATOM 13145 C C . PRO D 1 232 ? -9.249 22.010 555.912 1.00 49.81 232 PRO D C 1
ATOM 13146 O O . PRO D 1 232 ? -10.315 21.431 555.641 1.00 48.07 232 PRO D O 1
ATOM 13150 N N . GLU D 1 233 ? -9.146 22.839 556.948 1.00 51.62 233 GLU D N 1
ATOM 13151 C CA . GLU D 1 233 ? -10.201 22.915 557.992 1.00 56.42 233 GLU D CA 1
ATOM 13152 C C . GLU D 1 233 ? -11.483 23.572 557.506 1.00 57.89 233 GLU D C 1
ATOM 13153 O O . GLU D 1 233 ? -11.413 24.442 556.673 1.00 59.51 233 GLU D O 1
ATOM 13159 N N . ASP D 1 234 ? -12.648 23.201 558.033 1.00 52.00 234 ASP D N 1
ATOM 13160 C CA . ASP D 1 234 ? -13.824 24.049 557.848 1.00 53.24 234 ASP D CA 1
ATOM 13161 C C . ASP D 1 234 ? -13.532 25.366 558.552 1.00 53.93 234 ASP D C 1
ATOM 13162 O O . ASP D 1 234 ? -12.946 25.353 559.643 1.00 60.43 234 ASP D O 1
ATOM 13167 N N . VAL D 1 235 ? -13.791 26.486 557.859 1.00 49.32 235 VAL D N 1
ATOM 13168 C CA . VAL D 1 235 ? -13.685 27.854 558.418 1.00 46.07 235 VAL D CA 1
ATOM 13169 C C . VAL D 1 235 ? -14.690 28.820 557.776 1.00 49.25 235 VAL D C 1
ATOM 13170 O O . VAL D 1 235 ? -14.484 30.047 557.696 1.00 50.30 235 VAL D O 1
ATOM 13174 N N . GLY D 1 236 ? -15.806 28.266 557.336 1.00 44.51 236 GLY D N 1
ATOM 13175 C CA . GLY D 1 236 ? -16.785 29.013 556.593 1.00 48.07 236 GLY D CA 1
ATOM 13176 C C . GLY D 1 236 ? -16.247 29.517 555.267 1.00 53.41 236 GLY D C 1
ATOM 13177 O O . GLY D 1 236 ? -15.174 29.096 554.785 1.00 50.50 236 GLY D O 1
ATOM 13178 N N . ARG D 1 237 ? -16.994 30.459 554.721 1.00 53.73 237 ARG D N 1
ATOM 13179 C CA . ARG D 1 237 ? -16.638 31.120 553.498 1.00 53.61 237 ARG D CA 1
ATOM 13180 C C . ARG D 1 237 ? -15.936 32.462 553.744 1.00 49.31 237 ARG D C 1
ATOM 13181 O O . ARG D 1 237 ? -16.206 33.426 553.027 1.00 55.62 237 ARG D O 1
ATOM 13189 N N . ASN D 1 238 ? -15.035 32.545 554.725 1.00 49.12 238 ASN D N 1
ATOM 13190 C CA . ASN D 1 238 ? -14.291 33.791 554.942 1.00 49.09 238 ASN D CA 1
ATOM 13191 C C . ASN D 1 238 ? -12.878 33.735 554.355 1.00 49.59 238 ASN D C 1
ATOM 13192 O O . ASN D 1 238 ? -11.969 33.108 554.951 1.00 38.62 238 ASN D O 1
ATOM 13197 N N . PRO D 1 239 ? -12.663 34.451 553.215 1.00 49.38 239 PRO D N 1
ATOM 13198 C CA . PRO D 1 239 ? -11.394 34.293 552.528 1.00 47.70 239 PRO D CA 1
ATOM 13199 C C . PRO D 1 239 ? -10.186 34.622 553.383 1.00 43.46 239 PRO D C 1
ATOM 13200 O O . PRO D 1 239 ? -9.124 34.027 553.153 1.00 35.97 239 PRO D O 1
ATOM 13204 N N . GLU D 1 240 ? -10.325 35.540 554.351 1.00 44.33 240 GLU D N 1
ATOM 13205 C CA . GLU D 1 240 ? -9.152 35.970 555.166 1.00 44.97 240 GLU D CA 1
ATOM 13206 C C . GLU D 1 240 ? -8.515 34.923 556.083 1.00 40.76 240 GLU D C 1
ATOM 13207 O O . GLU D 1 240 ? -7.374 35.098 556.476 1.00 39.59 240 GLU D O 1
ATOM 13213 N N . ARG D 1 241 ? -9.174 33.800 556.367 1.00 49.99 241 ARG D N 1
ATOM 13214 C CA . ARG D 1 241 ? -8.422 32.682 557.015 1.00 53.83 241 ARG D CA 1
ATOM 13215 C C . ARG D 1 241 ? -8.467 31.404 556.187 1.00 50.31 241 ARG D C 1
ATOM 13216 O O . ARG D 1 241 ? -8.341 30.329 556.702 1.00 42.13 241 ARG D O 1
ATOM 13224 N N . LEU D 1 242 ? -8.584 31.536 554.868 1.00 45.72 242 LEU D N 1
ATOM 13225 C CA . LEU D 1 242 ? -8.535 30.366 554.016 1.00 41.41 242 LEU D CA 1
ATOM 13226 C C . LEU D 1 242 ? -7.127 30.002 553.712 1.00 32.93 242 LEU D C 1
ATOM 13227 O O . LEU D 1 242 ? -6.861 28.936 553.197 1.00 40.16 242 LEU D O 1
ATOM 13232 N N . LEU D 1 243 ? -6.194 30.891 554.015 1.00 34.04 243 LEU D N 1
ATOM 13233 C CA . LEU D 1 243 ? -4.745 30.606 553.847 1.00 34.71 243 LEU D CA 1
ATOM 13234 C C . LEU D 1 243 ? -4.048 31.206 555.048 1.00 32.24 243 LEU D C 1
ATOM 13235 O O . LEU D 1 243 ? -4.678 32.006 555.714 1.00 30.14 243 LEU D O 1
ATOM 13240 N N . PRO D 1 244 ? -2.775 30.834 555.296 1.00 34.66 244 PRO D N 1
ATOM 13241 C CA . PRO D 1 244 ? -2.048 31.368 556.421 1.00 40.63 244 PRO D CA 1
ATOM 13242 C C . PRO D 1 244 ? -1.685 32.829 556.350 1.00 46.22 244 PRO D C 1
ATOM 13243 O O . PRO D 1 244 ? -1.284 33.354 555.276 1.00 40.48 244 PRO D O 1
ATOM 13247 N N . LYS D 1 245 ? -1.748 33.432 557.534 1.00 40.08 245 LYS D N 1
ATOM 13248 C CA . LYS D 1 245 ? -1.442 34.825 557.737 1.00 43.80 245 LYS D CA 1
ATOM 13249 C C . LYS D 1 245 ? 0.088 34.905 557.812 1.00 41.23 245 LYS D C 1
ATOM 13250 O O . LYS D 1 245 ? 0.676 34.214 558.635 1.00 42.18 245 LYS D O 1
ATOM 13256 N N . PRO D 1 246 ? 0.752 35.732 556.932 1.00 33.50 246 PRO D N 1
ATOM 13257 C CA . PRO D 1 246 ? 2.207 35.846 556.987 1.00 36.57 246 PRO D CA 1
ATOM 13258 C C . PRO D 1 246 ? 2.549 36.669 558.241 1.00 38.05 246 PRO D C 1
ATOM 13259 O O . PRO D 1 246 ? 1.660 37.388 558.753 1.00 36.39 246 PRO D O 1
ATOM 13263 N N . PRO D 1 247 ? 3.802 36.593 558.694 1.00 35.92 247 PRO D N 1
ATOM 13264 C CA . PRO D 1 247 ? 4.182 37.422 559.827 1.00 41.08 247 PRO D CA 1
ATOM 13265 C C . PRO D 1 247 ? 4.138 38.892 559.430 1.00 42.33 247 PRO D C 1
ATOM 13266 O O . PRO D 1 247 ? 4.543 39.217 558.309 1.00 38.99 247 PRO D O 1
ATOM 13270 N N . ALA D 1 248 ? 3.661 39.765 560.328 1.00 40.72 248 ALA D N 1
ATOM 13271 C CA . ALA D 1 248 ? 3.699 41.226 560.107 1.00 39.24 248 ALA D CA 1
ATOM 13272 C C . ALA D 1 248 ? 5.130 41.737 559.843 1.00 37.79 248 ALA D C 1
ATOM 13273 O O . ALA D 1 248 ? 5.336 42.564 558.972 1.00 34.39 248 ALA D O 1
ATOM 13275 N N . THR D 1 249 ? 6.101 41.216 560.594 1.00 35.76 249 THR D N 1
ATOM 13276 C CA . THR D 1 249 ? 7.492 41.676 560.553 1.00 37.02 249 THR D CA 1
ATOM 13277 C C . THR D 1 249 ? 8.401 40.446 560.688 1.00 33.54 249 THR D C 1
ATOM 13278 O O . THR D 1 249 ? 7.960 39.435 561.211 1.00 34.38 249 THR D O 1
ATOM 13282 N N . LEU D 1 250 ? 9.640 40.546 560.196 1.00 32.36 250 LEU D N 1
ATOM 13283 C CA . LEU D 1 250 ? 10.649 39.509 560.316 1.00 37.03 250 LEU D CA 1
ATOM 13284 C C . LEU D 1 250 ? 11.902 40.054 560.940 1.00 38.85 250 LEU D C 1
ATOM 13285 O O . LEU D 1 250 ? 12.319 41.180 560.629 1.00 37.25 250 LEU D O 1
ATOM 13290 N N . LEU D 1 251 ? 12.577 39.224 561.719 1.00 35.53 251 LEU D N 1
ATOM 13291 C CA . LEU D 1 251 ? 13.899 39.608 562.175 1.00 35.88 251 LEU D CA 1
ATOM 13292 C C . LEU D 1 251 ? 14.913 38.863 561.370 1.00 33.72 251 LEU D C 1
ATOM 13293 O O . LEU D 1 251 ? 14.885 37.629 561.339 1.00 38.74 251 LEU D O 1
ATOM 13298 N N . THR D 1 252 ? 15.856 39.590 560.792 1.00 33.35 252 THR D N 1
ATOM 13299 C CA . THR D 1 252 ? 16.880 39.002 559.910 1.00 40.00 252 THR D CA 1
ATOM 13300 C C . THR D 1 252 ? 18.274 39.379 560.263 1.00 37.73 252 THR D C 1
ATOM 13301 O O . THR D 1 252 ? 18.530 40.468 560.754 1.00 39.78 252 THR D O 1
ATOM 13305 N N . SER D 1 253 ? 19.173 38.485 559.916 1.00 35.77 253 SER D N 1
ATOM 13306 C CA . SER D 1 253 ? 20.564 38.661 560.114 1.00 39.29 253 SER D CA 1
ATOM 13307 C C . SER D 1 253 ? 21.271 37.710 559.184 1.00 39.82 253 SER D C 1
ATOM 13308 O O . SER D 1 253 ? 20.788 36.580 559.016 1.00 40.28 253 SER D O 1
ATOM 13311 N N . THR D 1 254 ? 22.421 38.120 558.647 1.00 35.75 254 THR D N 1
ATOM 13312 C CA . THR D 1 254 ? 23.311 37.216 557.959 1.00 40.96 254 THR D CA 1
ATOM 13313 C C . THR D 1 254 ? 24.624 37.127 558.681 1.00 46.67 254 THR D C 1
ATOM 13314 O O . THR D 1 254 ? 25.228 38.152 558.878 1.00 49.38 254 THR D O 1
ATOM 13318 N N . VAL D 1 255 ? 25.111 35.905 558.960 1.00 43.37 255 VAL D N 1
ATOM 13319 C CA . VAL D 1 255 ? 26.466 35.703 559.477 1.00 42.97 255 VAL D CA 1
ATOM 13320 C C . VAL D 1 255 ? 27.433 35.553 558.301 1.00 46.20 255 VAL D C 1
ATOM 13321 O O . VAL D 1 255 ? 27.102 34.853 557.332 1.00 48.21 255 VAL D O 1
ATOM 13325 N N . THR D 1 256 ? 28.628 36.130 558.384 1.00 38.57 256 THR D N 1
ATOM 13326 C CA . THR D 1 256 ? 29.686 35.911 557.360 1.00 47.60 256 THR D CA 1
ATOM 13327 C C . THR D 1 256 ? 30.888 35.152 557.890 1.00 49.10 256 THR D C 1
ATOM 13328 O O . THR D 1 256 ? 31.285 35.326 559.014 1.00 52.58 256 THR D O 1
ATOM 13332 N N . PHE D 1 257 ? 31.496 34.338 557.048 1.00 43.89 257 PHE D N 1
ATOM 13333 C CA . PHE D 1 257 ? 32.647 33.549 557.427 1.00 43.26 257 PHE D CA 1
ATOM 13334 C C . PHE D 1 257 ? 33.752 33.953 556.482 1.00 49.25 257 PHE D C 1
ATOM 13335 O O . PHE D 1 257 ? 33.508 34.134 555.278 1.00 47.68 257 PHE D O 1
ATOM 13343 N N . ASP D 1 258 ? 34.958 34.100 557.015 1.00 45.94 258 ASP D N 1
ATOM 13344 C CA . ASP D 1 258 ? 36.097 34.534 556.246 1.00 50.23 258 ASP D CA 1
ATOM 13345 C C . ASP D 1 258 ? 36.933 33.336 555.786 1.00 54.79 258 ASP D C 1
ATOM 13346 O O . ASP D 1 258 ? 37.561 32.655 556.596 1.00 50.29 258 ASP D O 1
ATOM 13351 N N . TRP D 1 259 ? 36.978 33.099 554.471 1.00 51.18 259 TRP D N 1
ATOM 13352 C CA . TRP D 1 259 ? 37.821 32.031 553.944 1.00 53.54 259 TRP D CA 1
ATOM 13353 C C . TRP D 1 259 ? 39.283 32.055 554.458 1.00 49.96 259 TRP D C 1
ATOM 13354 O O . TRP D 1 259 ? 39.872 31.005 554.632 1.00 43.70 259 TRP D O 1
ATOM 13365 N N . ALA D 1 260 ? 39.877 33.223 554.683 1.00 56.91 260 ALA D N 1
ATOM 13366 C CA . ALA D 1 260 ? 41.300 33.278 555.116 1.00 54.13 260 ALA D CA 1
ATOM 13367 C C . ALA D 1 260 ? 41.563 32.525 556.421 1.00 54.46 260 ALA D C 1
ATOM 13368 O O . ALA D 1 260 ? 42.614 31.886 556.576 1.00 57.29 260 ALA D O 1
ATOM 13370 N N . GLY D 1 261 ? 40.603 32.589 557.338 1.00 51.33 261 GLY D N 1
ATOM 13371 C CA . GLY D 1 261 ? 40.720 31.944 558.626 1.00 54.52 261 GLY D CA 1
ATOM 13372 C C . GLY D 1 261 ? 40.164 30.540 558.692 1.00 63.21 261 GLY D C 1
ATOM 13373 O O . GLY D 1 261 ? 40.221 29.883 559.744 1.00 61.54 261 GLY D O 1
ATOM 13374 N N . MET D 1 262 ? 39.609 30.059 557.586 1.00 69.51 262 MET D N 1
ATOM 13375 C CA . MET D 1 262 ? 38.922 28.783 557.616 1.00 72.27 262 MET D CA 1
ATOM 13376 C C . MET D 1 262 ? 39.964 27.670 557.415 1.00 69.50 262 MET D C 1
ATOM 13377 O O . MET D 1 262 ? 40.340 27.333 556.292 1.00 71.77 262 MET D O 1
ATOM 13382 N N . THR D 1 263 ? 40.474 27.174 558.543 1.00 61.15 263 THR D N 1
ATOM 13383 C CA . THR D 1 263 ? 41.270 25.932 558.620 1.00 56.35 263 THR D CA 1
ATOM 13384 C C . THR D 1 263 ? 40.310 24.766 558.436 1.00 51.34 263 THR D C 1
ATOM 13385 O O . THR D 1 263 ? 39.131 24.946 558.677 1.00 47.74 263 THR D O 1
ATOM 13389 N N . GLU D 1 264 ? 40.815 23.572 558.076 1.00 54.27 264 GLU D N 1
ATOM 13390 C CA . GLU D 1 264 ? 39.985 22.346 558.090 1.00 55.31 264 GLU D CA 1
ATOM 13391 C C . GLU D 1 264 ? 39.270 22.168 559.407 1.00 51.82 264 GLU D C 1
ATOM 13392 O O . GLU D 1 264 ? 38.111 21.769 559.439 1.00 50.70 264 GLU D O 1
ATOM 13398 N N . ALA D 1 265 ? 39.980 22.457 560.489 1.00 50.08 265 ALA D N 1
ATOM 13399 C CA . ALA D 1 265 ? 39.422 22.342 561.833 1.00 52.13 265 ALA D CA 1
ATOM 13400 C C . ALA D 1 265 ? 38.200 23.250 562.112 1.00 40.92 265 ALA D C 1
ATOM 13401 O O . ALA D 1 265 ? 37.153 22.801 562.615 1.00 43.19 265 ALA D O 1
ATOM 13403 N N . ALA D 1 266 ? 38.357 24.536 561.806 1.00 42.08 266 ALA D N 1
ATOM 13404 C CA . ALA D 1 266 ? 37.261 25.499 561.960 1.00 43.59 266 ALA D CA 1
ATOM 13405 C C . ALA D 1 266 ? 36.099 25.192 560.978 1.00 45.93 266 ALA D C 1
ATOM 13406 O O . ALA D 1 266 ? 34.939 25.326 561.326 1.00 42.52 266 ALA D O 1
ATOM 13408 N N . PHE D 1 267 ? 36.426 24.785 559.749 1.00 48.50 267 PHE D N 1
ATOM 13409 C CA . PHE D 1 267 ? 35.362 24.444 558.746 1.00 43.85 267 PHE D CA 1
ATOM 13410 C C . PHE D 1 267 ? 34.460 23.313 559.274 1.00 38.61 267 PHE D C 1
ATOM 13411 O O . PHE D 1 267 ? 33.231 23.390 559.266 1.00 45.34 267 PHE D O 1
ATOM 13419 N N . SER D 1 268 ? 35.088 22.272 559.800 1.00 43.54 268 SER D N 1
ATOM 13420 C CA . SER D 1 268 ? 34.385 21.053 560.224 1.00 41.31 268 SER D CA 1
ATOM 13421 C C . SER D 1 268 ? 33.607 21.238 561.496 1.00 44.52 268 SER D C 1
ATOM 13422 O O . SER D 1 268 ? 32.568 20.579 561.704 1.00 42.14 268 SER D O 1
ATOM 13425 N N . ARG D 1 269 ? 34.107 22.116 562.378 1.00 45.30 269 ARG D N 1
ATOM 13426 C CA . ARG D 1 269 ? 33.317 22.472 563.585 1.00 45.76 269 ARG D CA 1
ATOM 13427 C C . ARG D 1 269 ? 32.024 23.143 563.141 1.00 41.86 269 ARG D C 1
ATOM 13428 O O . ARG D 1 269 ? 30.921 22.725 563.547 1.00 39.48 269 ARG D O 1
ATOM 13436 N N . LEU D 1 270 ? 32.158 24.173 562.286 1.00 47.02 270 LEU D N 1
ATOM 13437 C CA . LEU D 1 270 ? 30.955 24.901 561.736 1.00 43.25 270 LEU D CA 1
ATOM 13438 C C . LEU D 1 270 ? 29.850 23.977 561.253 1.00 39.59 270 LEU D C 1
ATOM 13439 O O . LEU D 1 270 ? 28.693 24.122 561.654 1.00 46.23 270 LEU D O 1
ATOM 13444 N N . LEU D 1 271 ? 30.211 23.003 560.423 1.00 41.99 271 LEU D N 1
ATOM 13445 C CA . LEU D 1 271 ? 29.230 22.067 559.833 1.00 43.58 271 LEU D CA 1
ATOM 13446 C C . LEU D 1 271 ? 28.631 21.072 560.834 1.00 40.78 271 LEU D C 1
ATOM 13447 O O . LEU D 1 271 ? 27.388 20.823 560.835 1.00 36.53 271 LEU D O 1
ATOM 13452 N N . ARG D 1 272 ? 29.457 20.534 561.741 1.00 45.18 272 ARG D N 1
ATOM 13453 C CA . ARG D 1 272 ? 28.897 19.762 562.899 1.00 40.22 272 ARG D CA 1
ATOM 13454 C C . ARG D 1 272 ? 27.955 20.602 563.768 1.00 39.92 272 ARG D C 1
ATOM 13455 O O . ARG D 1 272 ? 26.908 20.112 564.162 1.00 43.49 272 ARG D O 1
ATOM 13463 N N . ASN D 1 273 ? 28.318 21.853 564.079 1.00 40.26 273 ASN D N 1
ATOM 13464 C CA . ASN D 1 273 ? 27.427 22.739 564.861 1.00 41.65 273 ASN D CA 1
ATOM 13465 C C . ASN D 1 273 ? 26.098 22.881 564.161 1.00 42.14 273 ASN D C 1
ATOM 13466 O O . ASN D 1 273 ? 25.014 22.607 564.735 1.00 33.91 273 ASN D O 1
ATOM 13471 N N . HIS D 1 274 ? 26.192 23.329 562.893 1.00 42.76 274 HIS D N 1
ATOM 13472 C CA . HIS D 1 274 ? 24.981 23.656 562.101 1.00 43.24 274 HIS D CA 1
ATOM 13473 C C . HIS D 1 274 ? 24.040 22.467 562.039 1.00 37.20 274 HIS D C 1
ATOM 13474 O O . HIS D 1 274 ? 22.856 22.563 562.372 1.00 38.30 274 HIS D O 1
ATOM 13481 N N . GLY D 1 275 ? 24.597 21.325 561.637 1.00 40.39 275 GLY D N 1
ATOM 13482 C CA . GLY D 1 275 ? 23.790 20.134 561.404 1.00 40.84 275 GLY D CA 1
ATOM 13483 C C . GLY D 1 275 ? 23.143 19.545 562.620 1.00 41.91 275 GLY D C 1
ATOM 13484 O O . GLY D 1 275 ? 22.017 19.077 562.573 1.00 42.66 275 GLY D O 1
ATOM 13485 N N . GLU D 1 276 ? 23.873 19.535 563.735 1.00 53.67 276 GLU D N 1
ATOM 13486 C CA . GLU D 1 276 ? 23.325 19.020 564.998 1.00 46.16 276 GLU D CA 1
ATOM 13487 C C . GLU D 1 276 ? 22.277 19.984 565.546 1.00 36.85 276 GLU D C 1
ATOM 13488 O O . GLU D 1 276 ? 21.215 19.558 566.035 1.00 36.72 276 GLU D O 1
ATOM 13494 N N . TRP D 1 277 ? 22.501 21.289 565.361 1.00 38.46 277 TRP D N 1
ATOM 13495 C CA . TRP D 1 277 ? 21.446 22.241 565.684 1.00 37.18 277 TRP D CA 1
ATOM 13496 C C . TRP D 1 277 ? 20.187 21.895 564.915 1.00 41.06 277 TRP D C 1
ATOM 13497 O O . TRP D 1 277 ? 19.114 21.785 565.503 1.00 39.85 277 TRP D O 1
ATOM 13508 N N . TYR D 1 278 ? 20.318 21.705 563.592 1.00 39.41 278 TYR D N 1
ATOM 13509 C CA . TYR D 1 278 ? 19.143 21.325 562.819 1.00 38.17 278 TYR D CA 1
ATOM 13510 C C . TYR D 1 278 ? 18.561 19.967 563.294 1.00 40.67 278 TYR D C 1
ATOM 13511 O O . TYR D 1 278 ? 17.315 19.844 563.394 1.00 37.29 278 TYR D O 1
ATOM 13520 N N . GLU D 1 279 ? 19.414 18.979 563.649 1.00 37.25 279 GLU D N 1
ATOM 13521 C CA . GLU D 1 279 ? 18.871 17.690 564.230 1.00 46.35 279 GLU D CA 1
ATOM 13522 C C . GLU D 1 279 ? 18.003 17.896 565.445 1.00 42.26 279 GLU D C 1
ATOM 13523 O O . GLU D 1 279 ? 16.969 17.246 565.605 1.00 43.56 279 GLU D O 1
ATOM 13529 N N . ARG D 1 280 ? 18.436 18.789 566.326 1.00 43.75 280 ARG D N 1
ATOM 13530 C CA . ARG D 1 280 ? 17.690 18.997 567.567 1.00 48.20 280 ARG D CA 1
ATOM 13531 C C . ARG D 1 280 ? 16.502 19.929 567.436 1.00 44.68 280 ARG D C 1
ATOM 13532 O O . ARG D 1 280 ? 15.550 19.753 568.170 1.00 49.99 280 ARG D O 1
ATOM 13540 N N . ASN D 1 281 ? 16.538 20.899 566.512 1.00 41.64 281 ASN D N 1
ATOM 13541 C CA . ASN D 1 281 ? 15.509 21.960 566.459 1.00 41.50 281 ASN D CA 1
ATOM 13542 C C . ASN D 1 281 ? 14.568 22.062 565.208 1.00 43.58 281 ASN D C 1
ATOM 13543 O O . ASN D 1 281 ? 14.103 23.165 564.853 1.00 39.55 281 ASN D O 1
ATOM 13548 N N . SER D 1 282 ? 14.185 20.905 564.665 1.00 42.38 282 SER D N 1
ATOM 13549 C CA . SER D 1 282 ? 13.335 20.842 563.474 1.00 39.34 282 SER D CA 1
ATOM 13550 C C . SER D 1 282 ? 12.065 20.045 563.676 1.00 42.94 282 SER D C 1
ATOM 13551 O O . SER D 1 282 ? 11.476 19.583 562.709 1.00 48.71 282 SER D O 1
ATOM 13554 N N . GLY D 1 283 ? 11.583 19.914 564.918 1.00 41.84 283 GLY D N 1
ATOM 13555 C CA . GLY D 1 283 ? 10.307 19.218 565.188 1.00 38.94 283 GLY D CA 1
ATOM 13556 C C . GLY D 1 283 ? 9.109 20.138 565.073 1.00 46.50 283 GLY D C 1
ATOM 13557 O O . GLY D 1 283 ? 9.255 21.366 565.250 1.00 52.74 283 GLY D O 1
ATOM 13558 N N . PRO D 1 284 ? 7.903 19.581 564.797 1.00 50.25 284 PRO D N 1
ATOM 13559 C CA . PRO D 1 284 ? 6.689 20.405 564.631 1.00 50.41 284 PRO D CA 1
ATOM 13560 C C . PRO D 1 284 ? 6.211 21.232 565.831 1.00 54.59 284 PRO D C 1
ATOM 13561 O O . PRO D 1 284 ? 5.341 22.111 565.658 1.00 49.36 284 PRO D O 1
ATOM 13565 N N . ASP D 1 285 ? 6.717 20.937 567.034 1.00 61.36 285 ASP D N 1
ATOM 13566 C CA . ASP D 1 285 ? 6.327 21.682 568.260 1.00 58.65 285 ASP D CA 1
ATOM 13567 C C . ASP D 1 285 ? 7.428 22.619 568.741 1.00 53.20 285 ASP D C 1
ATOM 13568 O O . ASP D 1 285 ? 7.215 23.385 569.689 1.00 57.90 285 ASP D O 1
ATOM 13573 N N . SER D 1 286 ? 8.580 22.599 568.069 1.00 47.28 286 SER D N 1
ATOM 13574 C CA . SER D 1 286 ? 9.662 23.526 568.371 1.00 44.27 286 SER D CA 1
ATOM 13575 C C . SER D 1 286 ? 9.241 24.982 568.187 1.00 50.14 286 SER D C 1
ATOM 13576 O O . SER D 1 286 ? 8.526 25.308 567.222 1.00 47.66 286 SER D O 1
ATOM 13579 N N . PRO D 1 287 ? 9.642 25.871 569.133 1.00 48.32 287 PRO D N 1
ATOM 13580 C CA . PRO D 1 287 ? 9.524 27.298 568.825 1.00 43.33 287 PRO D CA 1
ATOM 13581 C C . PRO D 1 287 ? 10.351 27.716 567.534 1.00 43.44 287 PRO D C 1
ATOM 13582 O O . PRO D 1 287 ? 10.030 28.715 566.892 1.00 43.47 287 PRO D O 1
ATOM 13586 N N . TYR D 1 288 ? 11.399 26.962 567.171 1.00 41.25 288 TYR D N 1
ATOM 13587 C CA . TYR D 1 288 ? 12.223 27.289 566.039 1.00 41.48 288 TYR D CA 1
ATOM 13588 C C . TYR D 1 288 ? 11.599 26.956 564.657 1.00 41.27 288 TYR D C 1
ATOM 13589 O O . TYR D 1 288 ? 12.281 27.035 563.626 1.00 37.64 288 TYR D O 1
ATOM 13598 N N . THR D 1 289 ? 10.349 26.550 564.644 1.00 39.41 289 THR D N 1
ATOM 13599 C CA . THR D 1 289 ? 9.629 26.421 563.413 1.00 45.16 289 THR D CA 1
ATOM 13600 C C . THR D 1 289 ? 9.357 27.824 562.815 1.00 49.56 289 THR D C 1
ATOM 13601 O O . THR D 1 289 ? 8.998 27.896 561.649 1.00 45.74 289 THR D O 1
ATOM 13605 N N . GLY D 1 290 ? 9.471 28.891 563.638 1.00 46.02 290 GLY D N 1
ATOM 13606 C CA . GLY D 1 290 ? 9.453 30.289 563.205 1.00 37.27 290 GLY D CA 1
ATOM 13607 C C . GLY D 1 290 ? 10.797 30.848 562.841 1.00 35.62 290 GLY D C 1
ATOM 13608 O O . GLY D 1 290 ? 10.947 32.065 562.699 1.00 42.66 290 GLY D O 1
ATOM 13609 N N . LEU D 1 291 ? 11.790 29.986 562.676 1.00 34.29 291 LEU D N 1
ATOM 13610 C CA . LEU D 1 291 ? 13.086 30.384 562.234 1.00 37.28 291 LEU D CA 1
ATOM 13611 C C . LEU D 1 291 ? 13.484 29.580 560.964 1.00 35.51 291 LEU D C 1
ATOM 13612 O O . LEU D 1 291 ? 13.168 28.385 560.824 1.00 38.90 291 LEU D O 1
ATOM 13617 N N . TRP D 1 292 ? 14.242 30.230 560.095 1.00 33.94 292 TRP D N 1
ATOM 13618 C CA . TRP D 1 292 ? 14.750 29.581 558.906 1.00 36.23 292 TRP D CA 1
ATOM 13619 C C . TRP D 1 292 ? 16.126 30.139 558.651 1.00 32.14 292 TRP D C 1
ATOM 13620 O O . TRP D 1 292 ? 16.341 31.321 558.839 1.00 36.36 292 TRP D O 1
ATOM 13631 N N . SER D 1 293 ? 17.057 29.289 558.229 1.00 30.53 293 SER D N 1
ATOM 13632 C CA . SER D 1 293 ? 18.372 29.730 557.810 1.00 33.06 293 SER D CA 1
ATOM 13633 C C . SER D 1 293 ? 18.876 28.880 556.683 1.00 32.32 293 SER D C 1
ATOM 13634 O O . SER D 1 293 ? 18.314 27.825 556.428 1.00 35.09 293 SER D O 1
ATOM 13637 N N . GLN D 1 294 ? 19.932 29.356 556.026 1.00 33.29 294 GLN D N 1
ATOM 13638 C CA . GLN D 1 294 ? 20.685 28.557 555.096 1.00 34.85 294 GLN D CA 1
ATOM 13639 C C . GLN D 1 294 ? 22.144 28.890 555.085 1.00 34.64 294 GLN D C 1
ATOM 13640 O O . GLN D 1 294 ? 22.547 30.060 555.061 1.00 37.90 294 GLN D O 1
ATOM 13646 N N . LEU D 1 295 ? 22.943 27.839 555.077 1.00 33.89 295 LEU D N 1
ATOM 13647 C CA . LEU D 1 295 ? 24.375 27.941 555.175 1.00 35.47 295 LEU D CA 1
ATOM 13648 C C . LEU D 1 295 ? 24.945 27.824 553.767 1.00 38.00 295 LEU D C 1
ATOM 13649 O O . LEU D 1 295 ? 24.943 26.747 553.168 1.00 37.25 295 LEU D O 1
ATOM 13654 N N . MET D 1 296 ? 25.545 28.896 553.309 1.00 36.69 296 MET D N 1
ATOM 13655 C CA . MET D 1 296 ? 25.936 29.037 551.951 1.00 40.55 296 MET D CA 1
ATOM 13656 C C . MET D 1 296 ? 27.443 29.041 551.875 1.00 41.22 296 MET D C 1
ATOM 13657 O O . MET D 1 296 ? 28.073 30.056 552.072 1.00 42.05 296 MET D O 1
ATOM 13662 N N . ILE D 1 297 ? 28.001 27.899 551.502 1.00 42.84 297 ILE D N 1
ATOM 13663 C CA . ILE D 1 297 ? 29.414 27.666 551.462 1.00 41.10 297 ILE D CA 1
ATOM 13664 C C . ILE D 1 297 ? 29.948 27.787 550.022 1.00 42.68 297 ILE D C 1
ATOM 13665 O O . ILE D 1 297 ? 30.109 26.790 549.312 1.00 37.78 297 ILE D O 1
ATOM 13670 N N . GLY D 1 298 ? 30.278 29.005 549.603 1.00 39.62 298 GLY D N 1
ATOM 13671 C CA . GLY D 1 298 ? 30.749 29.224 548.259 1.00 38.18 298 GLY D CA 1
ATOM 13672 C C . GLY D 1 298 ? 31.939 30.113 548.218 1.00 40.35 298 GLY D C 1
ATOM 13673 O O . GLY D 1 298 ? 32.246 30.812 549.170 1.00 42.26 298 GLY D O 1
ATOM 13674 N N . ASN D 1 299 ? 32.631 30.089 547.092 1.00 38.09 299 ASN D N 1
ATOM 13675 C CA . ASN D 1 299 ? 33.694 31.038 546.872 1.00 41.40 299 ASN D CA 1
ATOM 13676 C C . ASN D 1 299 ? 33.124 32.440 546.594 1.00 43.41 299 ASN D C 1
ATOM 13677 O O . ASN D 1 299 ? 31.980 32.591 546.176 1.00 45.08 299 ASN D O 1
ATOM 13682 N N . GLU D 1 300 ? 33.937 33.447 546.880 1.00 48.41 300 GLU D N 1
ATOM 13683 C CA . GLU D 1 300 ? 33.596 34.857 546.696 1.00 55.01 300 GLU D CA 1
ATOM 13684 C C . GLU D 1 300 ? 33.593 35.160 545.219 1.00 54.73 300 GLU D C 1
ATOM 13685 O O . GLU D 1 300 ? 34.565 34.847 544.524 1.00 54.36 300 GLU D O 1
ATOM 13691 N N . VAL D 1 301 ? 32.518 35.779 544.755 1.00 52.67 301 VAL D N 1
ATOM 13692 C CA . VAL D 1 301 ? 32.411 36.288 543.386 1.00 60.84 301 VAL D CA 1
ATOM 13693 C C . VAL D 1 301 ? 32.114 37.800 543.493 1.00 66.88 301 VAL D C 1
ATOM 13694 O O . VAL D 1 301 ? 30.967 38.180 543.797 1.00 67.92 301 VAL D O 1
ATOM 13698 N N . PRO D 1 302 ? 33.134 38.669 543.271 1.00 74.18 302 PRO D N 1
ATOM 13699 C CA . PRO D 1 302 ? 32.835 40.112 543.379 1.00 76.37 302 PRO D CA 1
ATOM 13700 C C . PRO D 1 302 ? 31.813 40.505 542.301 1.00 69.56 302 PRO D C 1
ATOM 13701 O O . PRO D 1 302 ? 31.893 39.996 541.202 1.00 68.55 302 PRO D O 1
ATOM 13705 N N . GLY D 1 303 ? 30.808 41.304 542.646 1.00 66.79 303 GLY D N 1
ATOM 13706 C CA . GLY D 1 303 ? 29.677 41.531 541.746 1.00 68.46 303 GLY D CA 1
ATOM 13707 C C . GLY D 1 303 ? 28.429 40.660 541.932 1.00 72.25 303 GLY D C 1
ATOM 13708 O O . GLY D 1 303 ? 27.359 41.062 541.471 1.00 74.37 303 GLY D O 1
ATOM 13709 N N . MET D 1 304 ? 28.534 39.486 542.577 1.00 71.73 304 MET D N 1
ATOM 13710 C CA . MET D 1 304 ? 27.356 38.614 542.883 1.00 70.14 304 MET D CA 1
ATOM 13711 C C . MET D 1 304 ? 27.117 38.476 544.416 1.00 68.88 304 MET D C 1
ATOM 13712 O O . MET D 1 304 ? 27.818 37.719 545.100 1.00 64.42 304 MET D O 1
ATOM 13717 N N . GLY D 1 305 ? 26.101 39.182 544.922 1.00 61.22 305 GLY D N 1
ATOM 13718 C CA . GLY D 1 305 ? 25.776 39.272 546.353 1.00 59.22 305 GLY D CA 1
ATOM 13719 C C . GLY D 1 305 ? 25.487 37.959 547.063 1.00 62.69 305 GLY D C 1
ATOM 13720 O O . GLY D 1 305 ? 25.865 37.794 548.229 1.00 54.20 305 GLY D O 1
ATOM 13721 N N . GLU D 1 306 ? 24.855 37.017 546.348 1.00 60.95 306 GLU D N 1
ATOM 13722 C CA . GLU D 1 306 ? 24.577 35.649 546.869 1.00 62.92 306 GLU D CA 1
ATOM 13723 C C . GLU D 1 306 ? 25.765 34.641 546.884 1.00 56.76 306 GLU D C 1
ATOM 13724 O O . GLU D 1 306 ? 25.586 33.476 547.242 1.00 54.12 306 GLU D O 1
ATOM 13730 N N . SER D 1 307 ? 26.962 35.095 546.518 1.00 52.33 307 SER D N 1
ATOM 13731 C CA . SER D 1 307 ? 28.192 34.306 546.606 1.00 48.43 307 SER D CA 1
ATOM 13732 C C . SER D 1 307 ? 28.817 34.463 547.999 1.00 48.34 307 SER D C 1
ATOM 13733 O O . SER D 1 307 ? 28.212 35.051 548.888 1.00 47.33 307 SER D O 1
ATOM 13736 N N . GLY D 1 308 ? 30.011 33.909 548.170 1.00 51.66 308 GLY D N 1
ATOM 13737 C CA . GLY D 1 308 ? 30.699 33.876 549.444 1.00 48.46 308 GLY D CA 1
ATOM 13738 C C . GLY D 1 308 ? 30.231 32.799 550.412 1.00 47.85 308 GLY D C 1
ATOM 13739 O O . GLY D 1 308 ? 29.333 32.000 550.156 1.00 38.69 308 GLY D O 1
ATOM 13740 N N . PHE D 1 309 ? 30.883 32.805 551.560 1.00 48.50 309 PHE D N 1
ATOM 13741 C CA . PHE D 1 309 ? 30.624 31.883 552.651 1.00 45.29 309 PHE D CA 1
ATOM 13742 C C . PHE D 1 309 ? 29.767 32.659 553.678 1.00 46.58 309 PHE D C 1
ATOM 13743 O O . PHE D 1 309 ? 30.267 33.595 554.333 1.00 45.90 309 PHE D O 1
ATOM 13751 N N . MET D 1 310 ? 28.495 32.298 553.814 1.00 38.27 310 MET D N 1
ATOM 13752 C CA . MET D 1 310 ? 27.615 33.038 554.664 1.00 41.23 310 MET D CA 1
ATOM 13753 C C . MET D 1 310 ? 26.378 32.275 555.059 1.00 40.66 310 MET D C 1
ATOM 13754 O O . MET D 1 310 ? 26.095 31.178 554.529 1.00 41.07 310 MET D O 1
ATOM 13759 N N . MET D 1 311 ? 25.648 32.852 556.011 1.00 35.98 311 MET D N 1
ATOM 13760 C CA . MET D 1 311 ? 24.406 32.275 556.501 1.00 37.92 311 MET D CA 1
ATOM 13761 C C . MET D 1 311 ? 23.300 33.287 556.862 1.00 43.98 311 MET D C 1
ATOM 13762 O O . MET D 1 311 ? 23.201 33.725 558.016 1.00 48.92 311 MET D O 1
ATOM 13767 N N . PRO D 1 312 ? 22.403 33.597 555.899 1.00 46.60 312 PRO D N 1
ATOM 13768 C CA . PRO D 1 312 ? 21.176 34.338 556.221 1.00 45.06 312 PRO D CA 1
ATOM 13769 C C . PRO D 1 312 ? 20.208 33.586 557.138 1.00 42.83 312 PRO D C 1
ATOM 13770 O O . PRO D 1 312 ? 20.095 32.372 557.079 1.00 42.40 312 PRO D O 1
ATOM 13774 N N . ILE D 1 313 ? 19.526 34.337 557.997 1.00 38.03 313 ILE D N 1
ATOM 13775 C CA . ILE D 1 313 ? 18.607 33.796 558.953 1.00 35.99 313 ILE D CA 1
ATOM 13776 C C . ILE D 1 313 ? 17.408 34.700 558.997 1.00 31.17 313 ILE D C 1
ATOM 13777 O O . ILE D 1 313 ? 17.508 35.935 558.844 1.00 34.17 313 ILE D O 1
ATOM 13782 N N . GLN D 1 314 ? 16.260 34.109 559.205 1.00 31.79 314 GLN D N 1
ATOM 13783 C CA . GLN D 1 314 ? 15.119 34.908 559.390 1.00 34.79 314 GLN D CA 1
ATOM 13784 C C . GLN D 1 314 ? 14.206 34.300 560.391 1.00 34.68 314 GLN D C 1
ATOM 13785 O O . GLN D 1 314 ? 14.068 33.091 560.463 1.00 41.54 314 GLN D O 1
ATOM 13791 N N . VAL D 1 315 ? 13.578 35.152 561.181 1.00 34.73 315 VAL D N 1
ATOM 13792 C CA . VAL D 1 315 ? 12.648 34.695 562.177 1.00 33.50 315 VAL D CA 1
ATOM 13793 C C . VAL D 1 315 ? 11.465 35.626 562.254 1.00 30.93 315 VAL D C 1
ATOM 13794 O O . VAL D 1 315 ? 11.583 36.825 561.987 1.00 33.46 315 VAL D O 1
ATOM 13798 N N . ASP D 1 316 ? 10.330 35.024 562.592 1.00 30.53 316 ASP D N 1
ATOM 13799 C CA . ASP D 1 316 ? 9.040 35.663 562.775 1.00 35.05 316 ASP D CA 1
ATOM 13800 C C . ASP D 1 316 ? 9.044 36.585 563.985 1.00 40.39 316 ASP D C 1
ATOM 13801 O O . ASP D 1 316 ? 9.031 36.122 565.123 1.00 36.26 316 ASP D O 1
ATOM 13806 N N . ALA D 1 317 ? 9.032 37.879 563.727 1.00 39.52 317 ALA D N 1
ATOM 13807 C CA . ALA D 1 317 ? 9.212 38.886 564.755 1.00 40.84 317 ALA D CA 1
ATOM 13808 C C . ALA D 1 317 ? 7.928 39.165 565.498 1.00 42.43 317 ALA D C 1
ATOM 13809 O O . ALA D 1 317 ? 7.938 39.947 566.438 1.00 53.71 317 ALA D O 1
ATOM 13811 N N . THR D 1 318 ? 6.824 38.542 565.082 1.00 45.14 318 THR D N 1
ATOM 13812 C CA . THR D 1 318 ? 5.578 38.508 565.857 1.00 49.87 318 THR D CA 1
ATOM 13813 C C . THR D 1 318 ? 5.775 37.850 567.230 1.00 53.86 318 THR D C 1
ATOM 13814 O O . THR D 1 318 ? 5.063 38.192 568.158 1.00 47.93 318 THR D O 1
ATOM 13818 N N . ARG D 1 319 ? 6.681 36.873 567.335 1.00 56.18 319 ARG D N 1
ATOM 13819 C CA . ARG D 1 319 ? 6.897 36.144 568.601 1.00 62.95 319 ARG D CA 1
ATOM 13820 C C . ARG D 1 319 ? 7.578 37.045 569.654 1.00 57.76 319 ARG D C 1
ATOM 13821 O O . ARG D 1 319 ? 8.497 37.799 569.331 1.00 51.86 319 ARG D O 1
ATOM 13829 N N . PRO D 1 320 ? 7.157 36.941 570.924 1.00 64.53 320 PRO D N 1
ATOM 13830 C CA . PRO D 1 320 ? 7.957 37.647 571.960 1.00 65.57 320 PRO D CA 1
ATOM 13831 C C . PRO D 1 320 ? 9.381 37.045 572.116 1.00 58.87 320 PRO D C 1
ATOM 13832 O O . PRO D 1 320 ? 10.322 37.790 572.362 1.00 56.39 320 PRO D O 1
ATOM 13836 N N . ASP D 1 321 ? 9.532 35.734 571.886 1.00 49.43 321 ASP D N 1
ATOM 13837 C CA . ASP D 1 321 ? 10.839 35.074 571.941 1.00 49.05 321 ASP D CA 1
ATOM 13838 C C . ASP D 1 321 ? 11.734 35.231 570.689 1.00 48.13 321 ASP D C 1
ATOM 13839 O O . ASP D 1 321 ? 12.813 34.611 570.599 1.00 45.60 321 ASP D O 1
ATOM 13844 N N . ALA D 1 322 ? 11.341 36.090 569.737 1.00 47.75 322 ALA D N 1
ATOM 13845 C CA . ALA D 1 322 ? 11.982 36.095 568.409 1.00 45.35 322 ALA D CA 1
ATOM 13846 C C . ALA D 1 322 ? 13.448 36.500 568.446 1.00 38.60 322 ALA D C 1
ATOM 13847 O O . ALA D 1 322 ? 14.297 35.921 567.750 1.00 33.94 322 ALA D O 1
ATOM 13849 N N . ARG D 1 323 ? 13.764 37.518 569.229 1.00 39.67 323 ARG D N 1
ATOM 13850 C CA . ARG D 1 323 ? 15.166 37.918 569.324 1.00 44.84 323 ARG D CA 1
ATOM 13851 C C . ARG D 1 323 ? 16.029 36.804 569.980 1.00 42.41 323 ARG D C 1
ATOM 13852 O O . ARG D 1 323 ? 17.161 36.570 569.588 1.00 42.57 323 ARG D O 1
ATOM 13860 N N . ARG D 1 324 ? 15.486 36.084 570.938 1.00 43.71 324 ARG D N 1
ATOM 13861 C CA . ARG D 1 324 ? 16.322 35.023 571.573 1.00 48.66 324 ARG D CA 1
ATOM 13862 C C . ARG D 1 324 ? 16.522 33.818 570.670 1.00 48.44 324 ARG D C 1
ATOM 13863 O O . ARG D 1 324 ? 17.605 33.192 570.704 1.00 44.65 324 ARG D O 1
ATOM 13871 N N . LEU D 1 325 ? 15.486 33.489 569.877 1.00 47.49 325 LEU D N 1
ATOM 13872 C CA . LEU D 1 325 ? 15.610 32.361 568.932 1.00 43.02 325 LEU D CA 1
ATOM 13873 C C . LEU D 1 325 ? 16.718 32.617 567.915 1.00 40.75 325 LEU D C 1
ATOM 13874 O O . LEU D 1 325 ? 17.549 31.744 567.637 1.00 41.43 325 LEU D O 1
ATOM 13879 N N . LEU D 1 326 ? 16.791 33.858 567.435 1.00 40.34 326 LEU D N 1
ATOM 13880 C CA . LEU D 1 326 ? 17.820 34.266 566.498 1.00 40.01 326 LEU D CA 1
ATOM 13881 C C . LEU D 1 326 ? 19.218 34.169 567.096 1.00 41.09 326 LEU D C 1
ATOM 13882 O O . LEU D 1 326 ? 20.146 33.674 566.450 1.00 36.37 326 LEU D O 1
ATOM 13887 N N . ASP D 1 327 ? 19.367 34.687 568.318 1.00 42.71 327 ASP D N 1
ATOM 13888 C CA . ASP D 1 327 ? 20.651 34.643 569.012 1.00 40.81 327 ASP D CA 1
ATOM 13889 C C . ASP D 1 327 ? 21.047 33.217 569.348 1.00 36.17 327 ASP D C 1
ATOM 13890 O O . ASP D 1 327 ? 22.182 32.845 569.067 1.00 42.16 327 ASP D O 1
ATOM 13895 N N . ALA D 1 328 ? 20.115 32.419 569.874 1.00 37.50 328 ALA D N 1
ATOM 13896 C CA . ALA D 1 328 ? 20.385 31.008 570.210 1.00 41.72 328 ALA D CA 1
ATOM 13897 C C . ALA D 1 328 ? 20.904 30.203 568.969 1.00 44.91 328 ALA D C 1
ATOM 13898 O O . ALA D 1 328 ? 22.029 29.618 568.985 1.00 35.43 328 ALA D O 1
ATOM 13900 N N . HIS D 1 329 ? 20.129 30.285 567.865 1.00 43.41 329 HIS D N 1
ATOM 13901 C CA . HIS D 1 329 ? 20.557 29.718 566.582 1.00 39.57 329 HIS D CA 1
ATOM 13902 C C . HIS D 1 329 ? 21.934 30.163 566.245 1.00 33.91 329 HIS D C 1
ATOM 13903 O O . HIS D 1 329 ? 22.785 29.331 565.920 1.00 34.64 329 HIS D O 1
ATOM 13910 N N . ILE D 1 330 ? 22.196 31.462 566.307 1.00 35.90 330 ILE D N 1
ATOM 13911 C CA . ILE D 1 330 ? 23.508 31.936 565.819 1.00 36.27 330 ILE D CA 1
ATOM 13912 C C . ILE D 1 330 ? 24.664 31.387 566.652 1.00 42.21 330 ILE D C 1
ATOM 13913 O O . ILE D 1 330 ? 25.695 31.020 566.085 1.00 38.71 330 ILE D O 1
ATOM 13918 N N . GLU D 1 331 ? 24.498 31.342 567.984 1.00 45.25 331 GLU D N 1
ATOM 13919 C CA . GLU D 1 331 ? 25.623 30.991 568.887 1.00 43.44 331 GLU D CA 1
ATOM 13920 C C . GLU D 1 331 ? 25.983 29.543 568.795 1.00 40.20 331 GLU D C 1
ATOM 13921 O O . GLU D 1 331 ? 27.177 29.202 568.746 1.00 46.08 331 GLU D O 1
ATOM 13927 N N . ALA D 1 332 ? 24.949 28.705 568.764 1.00 41.37 332 ALA D N 1
ATOM 13928 C CA . ALA D 1 332 ? 25.092 27.288 568.471 1.00 42.84 332 ALA D CA 1
ATOM 13929 C C . ALA D 1 332 ? 25.894 27.090 567.165 1.00 46.21 332 ALA D C 1
ATOM 13930 O O . ALA D 1 332 ? 26.926 26.389 567.138 1.00 44.83 332 ALA D O 1
ATOM 13932 N N . VAL D 1 333 ? 25.504 27.800 566.110 1.00 40.74 333 VAL D N 1
ATOM 13933 C CA . VAL D 1 333 ? 26.179 27.606 564.853 1.00 42.01 333 VAL D CA 1
ATOM 13934 C C . VAL D 1 333 ? 27.643 27.973 564.931 1.00 36.23 333 VAL D C 1
ATOM 13935 O O . VAL D 1 333 ? 28.462 27.189 564.447 1.00 41.89 333 VAL D O 1
ATOM 13939 N N . ILE D 1 334 ? 27.985 29.156 565.479 1.00 38.10 334 ILE D N 1
ATOM 13940 C CA . ILE D 1 334 ? 29.389 29.695 565.371 1.00 40.02 334 ILE D CA 1
ATOM 13941 C C . ILE D 1 334 ? 30.294 29.376 566.600 1.00 39.93 334 ILE D C 1
ATOM 13942 O O . ILE D 1 334 ? 31.415 29.821 566.681 1.00 42.20 334 ILE D O 1
ATOM 13947 N N . ASP D 1 335 ? 29.797 28.604 567.539 1.00 46.96 335 ASP D N 1
ATOM 13948 C CA . ASP D 1 335 ? 30.585 28.222 568.718 1.00 49.45 335 ASP D CA 1
ATOM 13949 C C . ASP D 1 335 ? 31.882 27.520 568.298 1.00 48.95 335 ASP D C 1
ATOM 13950 O O . ASP D 1 335 ? 31.876 26.441 567.709 1.00 51.91 335 ASP D O 1
ATOM 13955 N N . GLY D 1 336 ? 32.998 28.147 568.599 1.00 50.91 336 GLY D N 1
ATOM 13956 C CA . GLY D 1 336 ? 34.278 27.541 568.332 1.00 53.85 336 GLY D CA 1
ATOM 13957 C C . GLY D 1 336 ? 34.736 27.759 566.920 1.00 57.55 336 GLY D C 1
ATOM 13958 O O . GLY D 1 336 ? 35.641 27.061 566.469 1.00 61.20 336 GLY D O 1
ATOM 13959 N N . VAL D 1 337 ? 34.157 28.754 566.242 1.00 54.92 337 VAL D N 1
ATOM 13960 C CA . VAL D 1 337 ? 34.427 29.043 564.836 1.00 50.15 337 VAL D CA 1
ATOM 13961 C C . VAL D 1 337 ? 34.977 30.479 564.783 1.00 51.94 337 VAL D C 1
ATOM 13962 O O . VAL D 1 337 ? 34.225 31.425 564.531 1.00 48.41 337 VAL D O 1
ATOM 13966 N N . PRO D 1 338 ? 36.303 30.656 565.010 1.00 54.51 338 PRO D N 1
ATOM 13967 C CA . PRO D 1 338 ? 36.921 31.996 564.948 1.00 56.06 338 PRO D CA 1
ATOM 13968 C C . PRO D 1 338 ? 36.453 32.921 563.799 1.00 59.25 338 PRO D C 1
ATOM 13969 O O . PRO D 1 338 ? 36.099 34.073 564.078 1.00 54.67 338 PRO D O 1
ATOM 13973 N N . PRO D 1 339 ? 36.412 32.427 562.532 1.00 59.96 339 PRO D N 1
ATOM 13974 C CA . PRO D 1 339 ? 36.241 33.376 561.416 1.00 57.48 339 PRO D CA 1
ATOM 13975 C C . PRO D 1 339 ? 34.801 33.863 561.139 1.00 53.35 339 PRO D C 1
ATOM 13976 O O . PRO D 1 339 ? 34.561 34.486 560.104 1.00 54.68 339 PRO D O 1
ATOM 13980 N N . ALA D 1 340 ? 33.874 33.603 562.059 1.00 51.22 340 ALA D N 1
ATOM 13981 C CA . ALA D 1 340 ? 32.525 34.152 562.011 1.00 49.93 340 ALA D CA 1
ATOM 13982 C C . ALA D 1 340 ? 32.470 35.605 562.414 1.00 56.87 340 ALA D C 1
ATOM 13983 O O . ALA D 1 340 ? 33.330 36.092 563.126 1.00 57.58 340 ALA D O 1
ATOM 13985 N N . GLU D 1 341 ? 31.400 36.258 561.967 1.00 59.06 341 GLU D N 1
ATOM 13986 C CA . GLU D 1 341 ? 31.188 37.695 562.101 1.00 64.00 341 GLU D CA 1
ATOM 13987 C C . GLU D 1 341 ? 29.677 37.921 562.048 1.00 57.93 341 GLU D C 1
ATOM 13988 O O . GLU D 1 341 ? 29.004 37.560 561.070 1.00 49.99 341 GLU D O 1
ATOM 13994 N N . VAL D 1 342 ? 29.140 38.462 563.131 1.00 49.53 342 VAL D N 1
ATOM 13995 C CA . VAL D 1 342 ? 27.718 38.637 563.293 1.00 50.36 342 VAL D CA 1
ATOM 13996 C C . VAL D 1 342 ? 27.471 40.132 563.253 1.00 55.42 342 VAL D C 1
ATOM 13997 O O . VAL D 1 342 ? 28.079 40.855 564.030 1.00 50.66 342 VAL D O 1
ATOM 14001 N N . PRO D 1 343 ? 26.605 40.612 562.334 1.00 55.52 343 PRO D N 1
ATOM 14002 C CA . PRO D 1 343 ? 26.224 42.010 562.356 1.00 50.77 343 PRO D CA 1
ATOM 14003 C C . PRO D 1 343 ? 24.999 42.110 563.218 1.00 47.32 343 PRO D C 1
ATOM 14004 O O . PRO D 1 343 ? 24.540 41.096 563.719 1.00 47.51 343 PRO D O 1
ATOM 14008 N N . GLU D 1 344 ? 24.453 43.313 563.368 1.00 46.72 344 GLU D N 1
ATOM 14009 C CA . GLU D 1 344 ? 23.260 43.535 564.237 1.00 49.58 344 GLU D CA 1
ATOM 14010 C C . GLU D 1 344 ? 22.032 43.098 563.486 1.00 45.48 344 GLU D C 1
ATOM 14011 O O . GLU D 1 344 ? 21.983 43.351 562.304 1.00 47.16 344 GLU D O 1
ATOM 14017 N N . PRO D 1 345 ? 21.019 42.518 564.155 1.00 44.17 345 PRO D N 1
ATOM 14018 C CA . PRO D 1 345 ? 19.831 42.131 563.394 1.00 47.22 345 PRO D CA 1
ATOM 14019 C C . PRO D 1 345 ? 18.980 43.335 562.967 1.00 53.07 345 PRO D C 1
ATOM 14020 O O . PRO D 1 345 ? 19.025 44.381 563.598 1.00 48.72 345 PRO D O 1
ATOM 14024 N N . ILE D 1 346 ? 18.217 43.161 561.892 1.00 50.01 346 ILE D N 1
ATOM 14025 C CA . ILE D 1 346 ? 17.368 44.202 561.331 1.00 48.71 346 ILE D CA 1
ATOM 14026 C C . ILE D 1 346 ? 15.983 43.637 561.285 1.00 44.80 346 ILE D C 1
ATOM 14027 O O . ILE D 1 346 ? 15.786 42.512 560.850 1.00 51.79 346 ILE D O 1
ATOM 14032 N N . GLU D 1 347 ? 15.010 44.405 561.724 1.00 42.93 347 GLU D N 1
ATOM 14033 C CA . GLU D 1 347 ? 13.623 44.020 561.585 1.00 46.86 347 GLU D CA 1
ATOM 14034 C C . GLU D 1 347 ? 13.074 44.570 560.230 1.00 48.84 347 GLU D C 1
ATOM 14035 O O . GLU D 1 347 ? 13.425 45.669 559.849 1.00 50.38 347 GLU D O 1
ATOM 14041 N N . GLN D 1 348 ? 12.233 43.798 559.533 1.00 46.31 348 GLN D N 1
ATOM 14042 C CA . GLN D 1 348 ? 11.633 44.194 558.247 1.00 47.50 348 GLN D CA 1
ATOM 14043 C C . GLN D 1 348 ? 10.180 43.867 558.171 1.00 39.88 348 GLN D C 1
ATOM 14044 O O . GLN D 1 348 ? 9.749 42.807 558.630 1.00 33.80 348 GLN D O 1
ATOM 14050 N N . ARG D 1 349 ? 9.422 44.753 557.531 1.00 36.53 349 ARG D N 1
ATOM 14051 C CA . ARG D 1 349 ? 8.007 44.482 557.326 1.00 38.60 349 ARG D CA 1
ATOM 14052 C C . ARG D 1 349 ? 7.904 43.420 556.258 1.00 32.88 349 ARG D C 1
ATOM 14053 O O . ARG D 1 349 ? 8.781 43.329 555.393 1.00 32.99 349 ARG D O 1
ATOM 14061 N N . TRP D 1 350 ? 6.866 42.612 556.380 1.00 36.30 350 TRP D N 1
ATOM 14062 C CA . TRP D 1 350 ? 6.509 41.638 555.365 1.00 39.93 350 TRP D CA 1
ATOM 14063 C C . TRP D 1 350 ? 6.352 42.336 553.979 1.00 36.43 350 TRP D C 1
ATOM 14064 O O . TRP D 1 350 ? 5.488 43.245 553.848 1.00 34.61 350 TRP D O 1
ATOM 14075 N N . LEU D 1 351 ? 7.170 41.893 553.018 1.00 34.37 351 LEU D N 1
ATOM 14076 C CA . LEU D 1 351 ? 7.203 42.357 551.631 1.00 35.67 351 LEU D CA 1
ATOM 14077 C C . LEU D 1 351 ? 7.443 43.850 551.560 1.00 39.87 351 LEU D C 1
ATOM 14078 O O . LEU D 1 351 ? 6.842 44.536 550.728 1.00 38.28 351 LEU D O 1
ATOM 14083 N N . ALA D 1 352 ? 8.334 44.334 552.434 1.00 39.71 352 ALA D N 1
ATOM 14084 C CA . ALA D 1 352 ? 8.738 45.723 552.491 1.00 43.14 352 ALA D CA 1
ATOM 14085 C C . ALA D 1 352 ? 9.391 46.164 551.141 1.00 49.72 352 ALA D C 1
ATOM 14086 O O . ALA D 1 352 ? 9.027 47.217 550.616 1.00 46.63 352 ALA D O 1
ATOM 14088 N N . SER D 1 353 ? 10.353 45.381 550.613 1.00 54.46 353 SER D N 1
ATOM 14089 C CA . SER D 1 353 ? 10.762 45.465 549.172 1.00 64.13 353 SER D CA 1
ATOM 14090 C C . SER D 1 353 ? 10.163 44.265 548.472 1.00 72.74 353 SER D C 1
ATOM 14091 O O . SER D 1 353 ? 10.289 43.134 548.960 1.00 78.61 353 SER D O 1
ATOM 14094 N N . THR D 1 354 ? 9.493 44.504 547.348 1.00 83.71 354 THR D N 1
ATOM 14095 C CA . THR D 1 354 ? 8.795 43.426 546.621 1.00 87.87 354 THR D CA 1
ATOM 14096 C C . THR D 1 354 ? 9.873 42.513 545.963 1.00 84.80 354 THR D C 1
ATOM 14097 O O . THR D 1 354 ? 10.848 43.044 545.415 1.00 68.62 354 THR D O 1
ATOM 14101 N N . PRO D 1 355 ? 9.741 41.148 546.065 1.00 92.64 355 PRO D N 1
ATOM 14102 C CA . PRO D 1 355 ? 10.830 40.254 545.541 1.00 90.42 355 PRO D CA 1
ATOM 14103 C C . PRO D 1 355 ? 11.224 40.546 544.064 1.00 94.87 355 PRO D C 1
ATOM 14104 O O . PRO D 1 355 ? 10.390 41.052 543.326 1.00 107.64 355 PRO D O 1
ATOM 14108 N N . GLY D 1 356 ? 12.460 40.265 543.633 1.00 95.24 356 GLY D N 1
ATOM 14109 C CA . GLY D 1 356 ? 12.861 40.437 542.200 1.00 97.57 356 GLY D CA 1
ATOM 14110 C C . GLY D 1 356 ? 12.048 39.556 541.232 1.00 95.98 356 GLY D C 1
ATOM 14111 O O . GLY D 1 356 ? 10.819 39.532 541.316 1.00 88.81 356 GLY D O 1
ATOM 14112 N N . ARG D 1 357 ? 12.638 38.853 540.266 1.00 100.82 357 ARG D N 1
ATOM 14113 C CA . ARG D 1 357 ? 13.952 39.060 539.627 1.00 105.50 357 ARG D CA 1
ATOM 14114 C C . ARG D 1 357 ? 13.739 38.196 538.353 1.00 93.92 357 ARG D C 1
ATOM 14115 O O . ARG D 1 357 ? 12.598 38.021 537.916 1.00 81.61 357 ARG D O 1
ATOM 14123 N N . GLY D 1 358 ? 14.786 37.728 537.692 1.00 92.88 358 GLY D N 1
ATOM 14124 C CA . GLY D 1 358 ? 16.012 38.481 537.466 1.00 92.74 358 GLY D CA 1
ATOM 14125 C C . GLY D 1 358 ? 16.426 38.334 536.016 1.00 90.10 358 GLY D C 1
ATOM 14126 O O . GLY D 1 358 ? 17.534 38.725 535.643 1.00 88.91 358 GLY D O 1
ATOM 14127 N N . GLY D 1 359 ? 15.514 37.808 535.193 1.00 84.65 359 GLY D N 1
ATOM 14128 C CA . GLY D 1 359 ? 15.813 37.415 533.830 1.00 75.33 359 GLY D CA 1
ATOM 14129 C C . GLY D 1 359 ? 16.584 36.121 533.700 1.00 66.96 359 GLY D C 1
ATOM 14130 O O . GLY D 1 359 ? 16.745 35.347 534.650 1.00 64.84 359 GLY D O 1
ATOM 14131 N N . ARG D 1 360 ? 17.053 35.904 532.483 1.00 60.54 360 ARG D N 1
ATOM 14132 C CA . ARG D 1 360 ? 17.911 34.786 532.146 1.00 53.15 360 ARG D CA 1
ATOM 14133 C C . ARG D 1 360 ? 19.248 34.995 532.867 1.00 49.60 360 ARG D C 1
ATOM 14134 O O . ARG D 1 360 ? 19.760 36.097 532.931 1.00 54.58 360 ARG D O 1
ATOM 14142 N N . GLY D 1 361 ? 19.781 33.925 533.427 1.00 48.34 361 GLY D N 1
ATOM 14143 C CA . GLY D 1 361 ? 20.950 33.978 534.276 1.00 47.80 361 GLY D CA 1
ATOM 14144 C C . GLY D 1 361 ? 22.106 33.216 533.684 1.00 51.14 361 GLY D C 1
ATOM 14145 O O . GLY D 1 361 ? 22.011 32.663 532.573 1.00 48.51 361 GLY D O 1
ATOM 14146 N N . PRO D 1 362 ? 23.212 33.138 534.441 1.00 49.86 362 PRO D N 1
ATOM 14147 C CA . PRO D 1 362 ? 24.399 32.457 533.957 1.00 47.23 362 PRO D CA 1
ATOM 14148 C C . PRO D 1 362 ? 24.151 30.951 533.913 1.00 41.41 362 PRO D C 1
ATOM 14149 O O . PRO D 1 362 ? 23.210 30.468 534.506 1.00 46.00 362 PRO D O 1
ATOM 14153 N N . ALA D 1 363 ? 24.984 30.231 533.198 1.00 36.23 363 ALA D N 1
ATOM 14154 C CA . ALA D 1 363 ? 24.833 28.815 533.093 1.00 33.85 363 ALA D CA 1
ATOM 14155 C C . ALA D 1 363 ? 25.195 28.183 534.461 1.00 35.07 363 ALA D C 1
ATOM 14156 O O . ALA D 1 363 ? 26.156 28.611 535.137 1.00 34.90 363 ALA D O 1
ATOM 14158 N N . SER D 1 364 ? 24.442 27.179 534.856 1.00 34.45 364 SER D N 1
ATOM 14159 C CA . SER D 1 364 ? 24.714 26.483 536.093 1.00 33.60 364 SER D CA 1
ATOM 14160 C C . SER D 1 364 ? 24.178 25.066 536.107 1.00 32.03 364 SER D C 1
ATOM 14161 O O . SER D 1 364 ? 23.321 24.694 535.298 1.00 35.62 364 SER D O 1
ATOM 14164 N N . LYS D 1 365 ? 24.684 24.298 537.071 1.00 28.80 365 LYS D N 1
ATOM 14165 C CA . LYS D 1 365 ? 24.252 22.935 537.365 1.00 36.57 365 LYS D CA 1
ATOM 14166 C C . LYS D 1 365 ? 24.062 22.748 538.914 1.00 36.36 365 LYS D C 1
ATOM 14167 O O . LYS D 1 365 ? 24.964 23.036 539.698 1.00 37.78 365 LYS D O 1
ATOM 14173 N N . THR D 1 366 ? 22.917 22.258 539.315 1.00 34.70 366 THR D N 1
ATOM 14174 C CA . THR D 1 366 ? 22.638 21.987 540.683 1.00 36.88 366 THR D CA 1
ATOM 14175 C C . THR D 1 366 ? 22.303 20.550 540.851 1.00 40.16 366 THR D C 1
ATOM 14176 O O . THR D 1 366 ? 21.566 19.976 540.052 1.00 40.83 366 THR D O 1
ATOM 14180 N N . LYS D 1 367 ? 22.939 19.942 541.858 1.00 35.84 367 LYS D N 1
ATOM 14181 C CA . LYS D 1 367 ? 22.603 18.589 542.310 1.00 38.08 367 LYS D CA 1
ATOM 14182 C C . LYS D 1 367 ? 22.112 18.718 543.759 1.00 39.40 367 LYS D C 1
ATOM 14183 O O . LYS D 1 367 ? 22.388 19.731 544.406 1.00 37.89 367 LYS D O 1
ATOM 14189 N N . ALA D 1 368 ? 21.301 17.777 544.225 1.00 32.87 368 ALA D N 1
ATOM 14190 C CA . ALA D 1 368 ? 20.475 17.996 545.427 1.00 37.08 368 ALA D CA 1
ATOM 14191 C C . ALA D 1 368 ? 20.383 16.687 546.235 1.00 38.74 368 ALA D C 1
ATOM 14192 O O . ALA D 1 368 ? 20.430 15.594 545.668 1.00 36.51 368 ALA D O 1
ATOM 14194 N N . GLY D 1 369 ? 20.250 16.835 547.547 1.00 32.06 369 GLY D N 1
ATOM 14195 C CA . GLY D 1 369 ? 19.842 15.747 548.444 1.00 34.01 369 GLY D CA 1
ATOM 14196 C C . GLY D 1 369 ? 19.035 16.221 549.626 1.00 34.19 369 GLY D C 1
ATOM 14197 O O . GLY D 1 369 ? 19.014 17.414 549.962 1.00 39.91 369 GLY D O 1
ATOM 14198 N N . TYR D 1 370 ? 18.358 15.289 550.263 1.00 34.03 370 TYR D N 1
ATOM 14199 C CA . TYR D 1 370 ? 17.677 15.564 551.511 1.00 37.40 370 TYR D CA 1
ATOM 14200 C C . TYR D 1 370 ? 18.530 14.983 552.641 1.00 40.08 370 TYR D C 1
ATOM 14201 O O . TYR D 1 370 ? 19.153 13.922 552.472 1.00 37.94 370 TYR D O 1
ATOM 14210 N N . LEU D 1 371 ? 18.530 15.665 553.784 1.00 40.13 371 LEU D N 1
ATOM 14211 C CA . LEU D 1 371 ? 19.269 15.205 554.977 1.00 40.44 371 LEU D CA 1
ATOM 14212 C C . LEU D 1 371 ? 18.285 15.028 556.076 1.00 38.14 371 LEU D C 1
ATOM 14213 O O . LEU D 1 371 ? 17.524 15.956 556.376 1.00 37.09 371 LEU D O 1
ATOM 14218 N N . ARG D 1 372 ? 18.284 13.819 556.655 1.00 42.84 372 ARG D N 1
ATOM 14219 C CA . ARG D 1 372 ? 17.584 13.536 557.938 1.00 43.04 372 ARG D CA 1
ATOM 14220 C C . ARG D 1 372 ? 18.471 13.757 559.192 1.00 40.73 372 ARG D C 1
ATOM 14221 O O . ARG D 1 372 ? 17.938 13.977 560.262 1.00 39.83 372 ARG D O 1
ATOM 14229 N N . LYS D 1 373 ? 19.788 13.717 559.042 1.00 41.16 373 LYS D N 1
ATOM 14230 C CA . LYS D 1 373 ? 20.719 14.064 560.108 1.00 46.09 373 LYS D CA 1
ATOM 14231 C C . LYS D 1 373 ? 21.878 14.809 559.480 1.00 48.63 373 LYS D C 1
ATOM 14232 O O . LYS D 1 373 ? 21.970 14.901 558.265 1.00 47.88 373 LYS D O 1
ATOM 14238 N N . ARG D 1 374 ? 22.815 15.290 560.285 1.00 46.53 374 ARG D N 1
ATOM 14239 C CA . ARG D 1 374 ? 23.946 16.033 559.740 1.00 48.60 374 ARG D CA 1
ATOM 14240 C C . ARG D 1 374 ? 24.756 15.212 558.759 1.00 48.50 374 ARG D C 1
ATOM 14241 O O . ARG D 1 374 ? 24.718 13.974 558.790 1.00 45.33 374 ARG D O 1
ATOM 14249 N N . LEU D 1 375 ? 25.496 15.901 557.887 1.00 44.26 375 LEU D N 1
ATOM 14250 C CA . LEU D 1 375 ? 26.506 15.205 557.123 1.00 45.15 375 LEU D CA 1
ATOM 14251 C C . LEU D 1 375 ? 27.493 14.584 558.141 1.00 49.18 375 LEU D C 1
ATOM 14252 O O . LEU D 1 375 ? 27.925 15.279 559.058 1.00 46.68 375 LEU D O 1
ATOM 14257 N N . THR D 1 376 ? 27.719 13.267 558.048 1.00 50.90 376 THR D N 1
ATOM 14258 C CA . THR D 1 376 ? 28.871 12.577 558.665 1.00 45.84 376 THR D CA 1
ATOM 14259 C C . THR D 1 376 ? 30.203 13.329 558.503 1.00 51.38 376 THR D C 1
ATOM 14260 O O . THR D 1 376 ? 30.363 14.182 557.605 1.00 46.27 376 THR D O 1
ATOM 14264 N N . ASP D 1 377 ? 31.178 12.939 559.338 1.00 48.53 377 ASP D N 1
ATOM 14265 C CA . ASP D 1 377 ? 32.541 13.473 559.274 1.00 47.44 377 ASP D CA 1
ATOM 14266 C C . ASP D 1 377 ? 33.247 13.248 557.938 1.00 44.54 377 ASP D C 1
ATOM 14267 O O . ASP D 1 377 ? 33.940 14.165 557.475 1.00 47.73 377 ASP D O 1
ATOM 14272 N N . ARG D 1 378 ? 33.097 12.066 557.309 1.00 47.84 378 ARG D N 1
ATOM 14273 C CA . ARG D 1 378 ? 33.728 11.822 555.962 1.00 53.38 378 ARG D CA 1
ATOM 14274 C C . ARG D 1 378 ? 33.146 12.794 554.916 1.00 45.31 378 ARG D C 1
ATOM 14275 O O . ARG D 1 378 ? 33.861 13.380 554.112 1.00 43.03 378 ARG D O 1
ATOM 14283 N N . GLN D 1 379 ? 31.850 12.951 554.949 1.00 43.96 379 GLN D N 1
ATOM 14284 C CA . GLN D 1 379 ? 31.166 13.874 554.017 1.00 44.88 379 GLN D CA 1
ATOM 14285 C C . GLN D 1 379 ? 31.611 15.347 554.146 1.00 47.76 379 GLN D C 1
ATOM 14286 O O . GLN D 1 379 ? 31.940 16.014 553.138 1.00 43.34 379 GLN D O 1
ATOM 14292 N N . ILE D 1 380 ? 31.692 15.826 555.393 1.00 47.23 380 ILE D N 1
ATOM 14293 C CA . ILE D 1 380 ? 32.174 17.183 555.674 1.00 39.90 380 ILE D CA 1
ATOM 14294 C C . ILE D 1 380 ? 33.587 17.408 555.154 1.00 41.49 380 ILE D C 1
ATOM 14295 O O . ILE D 1 380 ? 33.922 18.461 554.598 1.00 37.59 380 ILE D O 1
ATOM 14300 N N . GLN D 1 381 ? 34.415 16.399 555.384 1.00 43.37 381 GLN D N 1
ATOM 14301 C CA . GLN D 1 381 ? 35.762 16.299 554.820 1.00 47.68 381 GLN D CA 1
ATOM 14302 C C . GLN D 1 381 ? 35.770 16.303 553.249 1.00 45.60 381 GLN D C 1
ATOM 14303 O O . GLN D 1 381 ? 36.620 16.934 552.636 1.00 45.59 381 GLN D O 1
ATOM 14309 N N . ALA D 1 382 ? 34.842 15.576 552.621 1.00 41.67 382 ALA D N 1
ATOM 14310 C CA . ALA D 1 382 ? 34.654 15.621 551.138 1.00 39.86 382 ALA D CA 1
ATOM 14311 C C . ALA D 1 382 ? 34.237 17.006 550.610 1.00 35.12 382 ALA D C 1
ATOM 14312 O O . ALA D 1 382 ? 34.843 17.541 549.674 1.00 33.50 382 ALA D O 1
ATOM 14314 N N . VAL D 1 383 ? 33.241 17.585 551.263 1.00 39.23 383 VAL D N 1
ATOM 14315 C CA . VAL D 1 383 ? 32.850 19.001 551.011 1.00 41.30 383 VAL D CA 1
ATOM 14316 C C . VAL D 1 383 ? 34.070 19.892 551.117 1.00 40.49 383 VAL D C 1
ATOM 14317 O O . VAL D 1 383 ? 34.365 20.666 550.185 1.00 37.66 383 VAL D O 1
ATOM 14321 N N . TYR D 1 384 ? 34.812 19.749 552.239 1.00 44.90 384 TYR D N 1
ATOM 14322 C CA . TYR D 1 384 ? 36.021 20.560 552.484 1.00 41.56 384 TYR D CA 1
ATOM 14323 C C . TYR D 1 384 ? 37.076 20.356 551.395 1.00 40.61 384 TYR D C 1
ATOM 14324 O O . TYR D 1 384 ? 37.647 21.315 550.892 1.00 41.00 384 TYR D O 1
ATOM 14333 N N . GLU D 1 385 ? 37.352 19.107 551.034 1.00 44.30 385 GLU D N 1
ATOM 14334 C CA . GLU D 1 385 ? 38.398 18.825 550.048 1.00 47.31 385 GLU D CA 1
ATOM 14335 C C . GLU D 1 385 ? 38.035 19.502 548.710 1.00 43.72 385 GLU D C 1
ATOM 14336 O O . GLU D 1 385 ? 38.853 20.183 548.097 1.00 48.07 385 GLU D O 1
ATOM 14342 N N . ASN D 1 386 ? 36.785 19.394 548.308 1.00 45.44 386 ASN D N 1
ATOM 14343 C CA . ASN D 1 386 ? 36.357 19.927 546.977 1.00 43.43 386 ASN D CA 1
ATOM 14344 C C . ASN D 1 386 ? 36.239 21.428 546.898 1.00 40.17 386 ASN D C 1
ATOM 14345 O O . ASN D 1 386 ? 36.651 22.018 545.900 1.00 39.07 386 ASN D O 1
ATOM 14350 N N . MET D 1 387 ? 35.757 22.043 547.976 1.00 43.81 387 MET D N 1
ATOM 14351 C CA . MET D 1 387 ? 35.805 23.520 548.134 1.00 43.00 387 MET D CA 1
ATOM 14352 C C . MET D 1 387 ? 37.240 24.111 548.186 1.00 42.60 387 MET D C 1
ATOM 14353 O O . MET D 1 387 ? 37.458 25.304 547.888 1.00 39.04 387 MET D O 1
ATOM 14358 N N . THR D 1 388 ? 38.232 23.306 548.547 1.00 42.23 388 THR D N 1
ATOM 14359 C CA . THR D 1 388 ? 39.600 23.831 548.587 1.00 46.64 388 THR D CA 1
ATOM 14360 C C . THR D 1 388 ? 40.392 23.394 547.368 1.00 48.67 388 THR D C 1
ATOM 14361 O O . THR D 1 388 ? 41.586 23.678 547.288 1.00 46.84 388 THR D O 1
ATOM 14365 N N . HIS D 1 389 ? 39.741 22.692 546.437 1.00 48.57 389 HIS D N 1
ATOM 14366 C CA . HIS D 1 389 ? 40.343 22.313 545.159 1.00 52.18 389 HIS D CA 1
ATOM 14367 C C . HIS D 1 389 ? 39.331 22.654 544.066 1.00 53.33 389 HIS D C 1
ATOM 14368 O O . HIS D 1 389 ? 38.569 21.788 543.606 1.00 55.57 389 HIS D O 1
ATOM 14375 N N . MET D 1 390 ? 39.308 23.927 543.680 1.00 47.16 390 MET D N 1
ATOM 14376 C CA . MET D 1 390 ? 38.347 24.405 542.680 1.00 48.77 390 MET D CA 1
ATOM 14377 C C . MET D 1 390 ? 38.944 25.485 541.804 1.00 50.17 390 MET D C 1
ATOM 14378 O O . MET D 1 390 ? 38.315 26.530 541.560 1.00 51.76 390 MET D O 1
ATOM 14383 N N . ASP D 1 391 ? 40.175 25.243 541.341 1.00 53.00 391 ASP D N 1
ATOM 14384 C CA . ASP D 1 391 ? 40.857 26.191 540.478 1.00 59.51 391 ASP D CA 1
ATOM 14385 C C . ASP D 1 391 ? 40.198 26.105 539.085 1.00 52.60 391 ASP D C 1
ATOM 14386 O O . ASP D 1 391 ? 39.814 25.018 538.611 1.00 50.72 391 ASP D O 1
ATOM 14391 N N . GLY D 1 392 ? 39.978 27.265 538.490 1.00 55.62 392 GLY D N 1
ATOM 14392 C CA . GLY D 1 392 ? 39.208 27.362 537.246 1.00 58.32 392 GLY D CA 1
ATOM 14393 C C . GLY D 1 392 ? 37.679 27.286 537.335 1.00 57.01 392 GLY D C 1
ATOM 14394 O O . GLY D 1 392 ? 37.009 27.292 536.294 1.00 50.34 392 GLY D O 1
ATOM 14395 N N . ILE D 1 393 ? 37.143 27.249 538.559 1.00 46.68 393 ILE D N 1
ATOM 14396 C CA . ILE D 1 393 ? 35.719 27.217 538.817 1.00 44.88 393 ILE D CA 1
ATOM 14397 C C . ILE D 1 393 ? 35.326 28.636 539.198 1.00 46.15 393 ILE D C 1
ATOM 14398 O O . ILE D 1 393 ? 35.852 29.159 540.151 1.00 52.98 393 ILE D O 1
ATOM 14403 N N . ASP D 1 394 ? 34.410 29.253 538.454 1.00 44.66 394 ASP D N 1
ATOM 14404 C CA . ASP D 1 394 ? 34.006 30.646 538.651 1.00 45.30 394 ASP D CA 1
ATOM 14405 C C . ASP D 1 394 ? 33.195 30.705 539.934 1.00 45.52 394 ASP D C 1
ATOM 14406 O O . ASP D 1 394 ? 33.503 31.491 540.811 1.00 46.29 394 ASP D O 1
ATOM 14411 N N . TYR D 1 395 ? 32.148 29.878 540.012 1.00 39.30 395 TYR D N 1
ATOM 14412 C CA . TYR D 1 395 ? 31.334 29.711 541.219 1.00 39.33 395 TYR D CA 1
ATOM 14413 C C . TYR D 1 395 ? 31.115 28.230 541.520 1.00 40.16 395 TYR D C 1
ATOM 14414 O O . TYR D 1 395 ? 30.700 27.471 540.657 1.00 35.20 395 TYR D O 1
ATOM 14423 N N . GLY D 1 396 ? 31.425 27.836 542.755 1.00 41.81 396 GLY D N 1
ATOM 14424 C CA . GLY D 1 396 ? 31.040 26.546 543.312 1.00 41.06 396 GLY D CA 1
ATOM 14425 C C . GLY D 1 396 ? 30.614 26.724 544.767 1.00 40.78 396 GLY D C 1
ATOM 14426 O O . GLY D 1 396 ? 31.160 27.563 545.517 1.00 40.39 396 GLY D O 1
ATOM 14427 N N . ALA D 1 397 ? 29.647 25.939 545.164 1.00 36.08 397 ALA D N 1
ATOM 14428 C CA . ALA D 1 397 ? 29.082 26.054 546.489 1.00 39.07 397 ALA D CA 1
ATOM 14429 C C . ALA D 1 397 ? 28.312 24.825 546.909 1.00 37.69 397 ALA D C 1
ATOM 14430 O O . ALA D 1 397 ? 27.885 24.004 546.065 1.00 34.75 397 ALA D O 1
ATOM 14432 N N . VAL D 1 398 ? 28.159 24.722 548.232 1.00 37.86 398 VAL D N 1
ATOM 14433 C CA . VAL D 1 398 ? 27.259 23.815 548.887 1.00 34.89 398 VAL D CA 1
ATOM 14434 C C . VAL D 1 398 ? 26.383 24.661 549.793 1.00 40.75 398 VAL D C 1
ATOM 14435 O O . VAL D 1 398 ? 26.904 25.448 550.589 1.00 44.47 398 VAL D O 1
ATOM 14439 N N . TRP D 1 399 ? 25.060 24.557 549.620 1.00 37.50 399 TRP D N 1
ATOM 14440 C CA . TRP D 1 399 ? 24.086 25.285 550.409 1.00 37.40 399 TRP D CA 1
ATOM 14441 C C . TRP D 1 399 ? 23.303 24.254 551.220 1.00 39.82 399 TRP D C 1
ATOM 14442 O O . TRP D 1 399 ? 22.850 23.246 550.673 1.00 39.32 399 TRP D O 1
ATOM 14453 N N . LEU D 1 400 ? 23.150 24.514 552.524 1.00 39.72 400 LEU D N 1
ATOM 14454 C CA . LEU D 1 400 ? 22.338 23.684 553.406 1.00 36.93 400 LEU D CA 1
ATOM 14455 C C . LEU D 1 400 ? 21.181 24.514 553.856 1.00 37.71 400 LEU D C 1
ATOM 14456 O O . LEU D 1 400 ? 21.363 25.488 554.594 1.00 36.79 400 LEU D O 1
ATOM 14461 N N . ILE D 1 401 ? 19.988 24.095 553.438 1.00 37.79 401 ILE D N 1
ATOM 14462 C CA . ILE D 1 401 ? 18.785 24.917 553.451 1.00 38.57 401 ILE D CA 1
ATOM 14463 C C . ILE D 1 401 ? 17.875 24.363 554.502 1.00 34.61 401 ILE D C 1
ATOM 14464 O O . ILE D 1 401 ? 17.535 23.170 554.447 1.00 35.54 401 ILE D O 1
ATOM 14469 N N . GLY D 1 402 ? 17.434 25.223 555.423 1.00 36.34 402 GLY D N 1
ATOM 14470 C CA . GLY D 1 402 ? 16.547 24.817 556.520 1.00 34.11 402 GLY D CA 1
ATOM 14471 C C . GLY D 1 402 ? 15.201 24.253 556.109 1.00 38.47 402 GLY D C 1
ATOM 14472 O O . GLY D 1 402 ? 14.527 24.802 555.239 1.00 37.89 402 GLY D O 1
ATOM 14473 N N . TYR D 1 403 ? 14.778 23.164 556.769 1.00 37.06 403 TYR D N 1
ATOM 14474 C CA . TYR D 1 403 ? 13.570 22.456 556.381 1.00 37.63 403 TYR D CA 1
ATOM 14475 C C . TYR D 1 403 ? 12.943 21.751 557.584 1.00 39.62 403 TYR D C 1
ATOM 14476 O O . TYR D 1 403 ? 13.317 22.021 558.709 1.00 38.97 403 TYR D O 1
ATOM 14485 N N . GLY D 1 404 ? 11.898 20.968 557.362 1.00 42.20 404 GLY D N 1
ATOM 14486 C CA . GLY D 1 404 ? 11.264 20.178 558.407 1.00 36.46 404 GLY D CA 1
ATOM 14487 C C . GLY D 1 404 ? 10.249 21.024 559.106 1.00 38.41 404 GLY D C 1
ATOM 14488 O O . GLY D 1 404 ? 9.424 21.676 558.483 1.00 36.30 404 GLY D O 1
ATOM 14489 N N . GLY D 1 405 ? 10.314 21.050 560.428 1.00 36.15 405 GLY D N 1
ATOM 14490 C CA . GLY D 1 405 ? 9.214 21.572 561.242 1.00 30.56 405 GLY D CA 1
ATOM 14491 C C . GLY D 1 405 ? 7.834 21.128 560.859 1.00 32.79 405 GLY D C 1
ATOM 14492 O O . GLY D 1 405 ? 7.534 19.934 560.751 1.00 34.91 405 GLY D O 1
ATOM 14493 N N . LYS D 1 406 ? 6.953 22.092 560.637 1.00 35.58 406 LYS D N 1
ATOM 14494 C CA . LYS D 1 406 ? 5.547 21.775 560.298 1.00 40.56 406 LYS D CA 1
ATOM 14495 C C . LYS D 1 406 ? 5.309 20.952 558.989 1.00 36.48 406 LYS D C 1
ATOM 14496 O O . LYS D 1 406 ? 4.254 20.349 558.826 1.00 36.04 406 LYS D O 1
ATOM 14502 N N . VAL D 1 407 ? 6.300 20.915 558.110 1.00 35.47 407 VAL D N 1
ATOM 14503 C CA . VAL D 1 407 ? 6.274 20.032 556.931 1.00 37.48 407 VAL D CA 1
ATOM 14504 C C . VAL D 1 407 ? 6.106 18.603 557.440 1.00 39.58 407 VAL D C 1
ATOM 14505 O O . VAL D 1 407 ? 5.293 17.817 556.914 1.00 34.75 407 VAL D O 1
ATOM 14509 N N . ASN D 1 408 ? 6.890 18.298 558.481 1.00 41.49 408 ASN D N 1
ATOM 14510 C CA . ASN D 1 408 ? 7.047 16.928 558.957 1.00 42.60 408 ASN D CA 1
ATOM 14511 C C . ASN D 1 408 ? 5.854 16.402 559.775 1.00 41.03 408 ASN D C 1
ATOM 14512 O O . ASN D 1 408 ? 5.931 15.291 560.271 1.00 47.92 408 ASN D O 1
ATOM 14517 N N . THR D 1 409 ? 4.739 17.147 559.865 1.00 42.62 409 THR D N 1
ATOM 14518 C CA . THR D 1 409 ? 3.467 16.635 560.415 1.00 42.13 409 THR D CA 1
ATOM 14519 C C . THR D 1 409 ? 2.597 15.779 559.503 1.00 45.47 409 THR D C 1
ATOM 14520 O O . THR D 1 409 ? 1.554 15.358 559.956 1.00 47.50 409 THR D O 1
ATOM 14524 N N . VAL D 1 410 ? 2.964 15.569 558.227 1.00 46.80 410 VAL D N 1
ATOM 14525 C CA . VAL D 1 410 ? 2.068 14.930 557.201 1.00 39.17 410 VAL D CA 1
ATOM 14526 C C . VAL D 1 410 ? 2.618 13.559 556.926 1.00 32.99 410 VAL D C 1
ATOM 14527 O O . VAL D 1 410 ? 3.839 13.394 556.899 1.00 40.24 410 VAL D O 1
ATOM 14531 N N . ASP D 1 411 ? 1.767 12.578 556.703 1.00 35.44 411 ASP D N 1
ATOM 14532 C CA . ASP D 1 411 ? 2.251 11.230 556.362 1.00 41.47 411 ASP D CA 1
ATOM 14533 C C . ASP D 1 411 ? 2.970 11.168 555.006 1.00 46.78 411 ASP D C 1
ATOM 14534 O O . ASP D 1 411 ? 2.520 11.833 554.063 1.00 46.76 411 ASP D O 1
ATOM 14539 N N . PRO D 1 412 ? 4.054 10.348 554.889 1.00 47.36 412 PRO D N 1
ATOM 14540 C CA . PRO D 1 412 ? 4.730 10.190 553.615 1.00 47.41 412 PRO D CA 1
ATOM 14541 C C . PRO D 1 412 ? 3.820 9.949 552.405 1.00 47.91 412 PRO D C 1
ATOM 14542 O O . PRO D 1 412 ? 4.193 10.389 551.313 1.00 46.57 412 PRO D O 1
ATOM 14546 N N . ALA D 1 413 ? 2.671 9.281 552.587 1.00 43.16 413 ALA D N 1
ATOM 14547 C CA . ALA D 1 413 ? 1.825 8.851 551.461 1.00 44.67 413 ALA D CA 1
ATOM 14548 C C . ALA D 1 413 ? 0.654 9.773 551.198 1.00 43.32 413 ALA D C 1
ATOM 14549 O O . ALA D 1 413 ? -0.049 9.574 550.214 1.00 45.31 413 ALA D O 1
ATOM 14551 N N . ALA D 1 414 ? 0.437 10.766 552.070 1.00 38.07 414 ALA D N 1
ATOM 14552 C CA . ALA D 1 414 ? -0.708 11.645 551.972 1.00 39.32 414 ALA D CA 1
ATOM 14553 C C . ALA D 1 414 ? -0.500 12.742 550.905 1.00 33.55 414 ALA D C 1
ATOM 14554 O O . ALA D 1 414 ? -1.446 13.381 550.508 1.00 36.37 414 ALA D O 1
ATOM 14556 N N . THR D 1 415 ? 0.714 12.933 550.451 1.00 35.59 415 THR D N 1
ATOM 14557 C CA . THR D 1 415 ? 0.937 13.741 549.257 1.00 38.44 415 THR D CA 1
ATOM 14558 C C . THR D 1 415 ? 2.012 12.988 548.506 1.00 39.85 415 THR D C 1
ATOM 14559 O O . THR D 1 415 ? 2.448 11.933 548.974 1.00 40.78 415 THR D O 1
ATOM 14563 N N . ALA D 1 416 ? 2.446 13.516 547.359 1.00 36.04 416 ALA D N 1
ATOM 14564 C CA . ALA D 1 416 ? 3.379 12.819 546.491 1.00 34.93 416 ALA D CA 1
ATOM 14565 C C . ALA D 1 416 ? 4.814 13.016 546.980 1.00 33.51 416 ALA D C 1
ATOM 14566 O O . ALA D 1 416 ? 5.725 12.335 546.499 1.00 33.79 416 ALA D O 1
ATOM 14568 N N . LEU D 1 417 ? 5.029 13.985 547.893 1.00 33.70 417 LEU D N 1
ATOM 14569 C CA . LEU D 1 417 ? 6.328 14.192 548.557 1.00 35.78 417 LEU D CA 1
ATOM 14570 C C . LEU D 1 417 ? 6.481 13.106 549.657 1.00 37.73 417 LEU D C 1
ATOM 14571 O O . LEU D 1 417 ? 5.675 13.089 550.627 1.00 37.64 417 LEU D O 1
ATOM 14576 N N . PRO D 1 418 ? 7.469 12.212 549.507 1.00 38.34 418 PRO D N 1
ATOM 14577 C CA . PRO D 1 418 ? 7.632 11.165 550.532 1.00 42.33 418 PRO D CA 1
ATOM 14578 C C . PRO D 1 418 ? 8.512 11.569 551.732 1.00 43.67 418 PRO D C 1
ATOM 14579 O O . PRO D 1 418 ? 8.416 10.936 552.786 1.00 50.85 418 PRO D O 1
ATOM 14583 N N . GLN D 1 419 ? 9.334 12.611 551.588 1.00 41.46 419 GLN D N 1
ATOM 14584 C CA . GLN D 1 419 ? 10.192 13.052 552.670 1.00 41.30 419 GLN D CA 1
ATOM 14585 C C . GLN D 1 419 ? 9.356 13.927 553.593 1.00 43.59 419 GLN D C 1
ATOM 14586 O O . GLN D 1 419 ? 9.036 15.071 553.276 1.00 41.24 419 GLN D O 1
ATOM 14592 N N . ARG D 1 420 ? 8.936 13.326 554.700 1.00 39.31 420 ARG D N 1
ATOM 14593 C CA . ARG D 1 420 ? 8.245 14.001 555.766 1.00 39.93 420 ARG D CA 1
ATOM 14594 C C . ARG D 1 420 ? 8.936 13.825 557.138 1.00 42.84 420 ARG D C 1
ATOM 14595 O O . ARG D 1 420 ? 8.300 13.991 558.185 1.00 43.96 420 ARG D O 1
ATOM 14603 N N . ASP D 1 421 ? 10.251 13.611 557.138 1.00 43.46 421 ASP D N 1
ATOM 14604 C CA . ASP D 1 421 ? 11.003 13.831 558.368 1.00 47.95 421 ASP D CA 1
ATOM 14605 C C . ASP D 1 421 ? 12.417 14.401 558.177 1.00 47.63 421 ASP D C 1
ATOM 14606 O O . ASP D 1 421 ? 13.317 14.154 558.998 1.00 41.22 421 ASP D O 1
ATOM 14611 N N . ALA D 1 422 ? 12.629 15.220 557.143 1.00 39.80 422 ALA D N 1
ATOM 14612 C CA . ALA D 1 422 ? 13.975 15.686 556.859 1.00 34.94 422 ALA D CA 1
ATOM 14613 C C . ALA D 1 422 ? 14.248 16.951 557.657 1.00 34.48 422 ALA D C 1
ATOM 14614 O O . ALA D 1 422 ? 13.343 17.569 558.153 1.00 33.70 422 ALA D O 1
ATOM 14616 N N . ILE D 1 423 ? 15.496 17.360 557.725 1.00 34.91 423 ILE D N 1
ATOM 14617 C CA . ILE D 1 423 ? 15.845 18.563 558.493 1.00 40.05 423 ILE D CA 1
ATOM 14618 C C . ILE D 1 423 ? 16.473 19.662 557.624 1.00 40.55 423 ILE D C 1
ATOM 14619 O O . ILE D 1 423 ? 16.396 20.845 557.974 1.00 40.54 423 ILE D O 1
ATOM 14624 N N . LEU D 1 424 ? 17.124 19.254 556.532 1.00 34.86 424 LEU D N 1
ATOM 14625 C CA . LEU D 1 424 ? 17.732 20.133 555.568 1.00 36.41 424 LEU D CA 1
ATOM 14626 C C . LEU D 1 424 ? 17.528 19.561 554.151 1.00 39.68 424 LEU D C 1
ATOM 14627 O O . LEU D 1 424 ? 17.349 18.329 553.967 1.00 34.02 424 LEU D O 1
ATOM 14632 N N . LYS D 1 425 ? 17.548 20.472 553.179 1.00 37.06 425 LYS D N 1
ATOM 14633 C CA . LYS D 1 425 ? 17.813 20.122 551.816 1.00 38.07 425 LYS D CA 1
ATOM 14634 C C . LYS D 1 425 ? 19.232 20.646 551.560 1.00 40.11 425 LYS D C 1
ATOM 14635 O O . LYS D 1 425 ? 19.583 21.749 552.018 1.00 42.52 425 LYS D O 1
ATOM 14641 N N . VAL D 1 426 ? 20.051 19.872 550.850 1.00 31.41 426 VAL D N 1
ATOM 14642 C CA . VAL D 1 426 ? 21.380 20.305 550.497 1.00 34.24 426 VAL D CA 1
ATOM 14643 C C . VAL D 1 426 ? 21.490 20.395 549.002 1.00 36.44 426 VAL D C 1
ATOM 14644 O O . VAL D 1 426 ? 21.207 19.396 548.311 1.00 34.01 426 VAL D O 1
ATOM 14648 N N . ASN D 1 427 ? 22.024 21.507 548.514 1.00 34.02 427 ASN D N 1
ATOM 14649 C CA . ASN D 1 427 ? 22.258 21.662 547.097 1.00 35.27 427 ASN D CA 1
ATOM 14650 C C . ASN D 1 427 ? 23.726 21.856 546.875 1.00 37.27 427 ASN D C 1
ATOM 14651 O O . ASN D 1 427 ? 24.387 22.559 547.648 1.00 37.74 427 ASN D O 1
ATOM 14656 N N . TYR D 1 428 ? 24.235 21.267 545.797 1.00 32.71 428 TYR D N 1
ATOM 14657 C CA . TYR D 1 428 ? 25.589 21.343 545.399 1.00 32.27 428 TYR D CA 1
ATOM 14658 C C . TYR D 1 428 ? 25.561 22.004 544.032 1.00 36.73 428 TYR D C 1
ATOM 14659 O O . TYR D 1 428 ? 24.915 21.518 543.084 1.00 33.84 428 TYR D O 1
ATOM 14668 N N . ILE D 1 429 ? 26.262 23.107 543.935 1.00 34.64 429 ILE D N 1
ATOM 14669 C CA . ILE D 1 429 ? 26.003 24.110 542.906 1.00 35.66 429 ILE D CA 1
ATOM 14670 C C . ILE D 1 429 ? 27.307 24.525 542.237 1.00 34.89 429 ILE D C 1
ATOM 14671 O O . ILE D 1 429 ? 28.332 24.704 542.887 1.00 31.84 429 ILE D O 1
ATOM 14676 N N . THR D 1 430 ? 27.268 24.693 540.933 1.00 30.54 430 THR D N 1
ATOM 14677 C CA . THR D 1 430 ? 28.328 25.361 540.239 1.00 32.68 430 THR D CA 1
ATOM 14678 C C . THR D 1 430 ? 27.712 26.169 539.067 1.00 34.59 430 THR D C 1
ATOM 14679 O O . THR D 1 430 ? 26.582 25.892 538.631 1.00 34.16 430 THR D O 1
ATOM 14683 N N . GLY D 1 431 ? 28.452 27.174 538.635 1.00 36.79 431 GLY D N 1
ATOM 14684 C CA . GLY D 1 431 ? 27.980 28.144 537.648 1.00 40.79 431 GLY D CA 1
ATOM 14685 C C . GLY D 1 431 ? 29.184 28.698 536.935 1.00 43.83 431 GLY D C 1
ATOM 14686 O O . GLY D 1 431 ? 30.254 28.848 537.539 1.00 44.69 431 GLY D O 1
ATOM 14687 N N . TRP D 1 432 ? 29.036 28.953 535.635 1.00 43.02 432 TRP D N 1
ATOM 14688 C CA . TRP D 1 432 ? 30.146 29.339 534.800 1.00 41.20 432 TRP D CA 1
ATOM 14689 C C . TRP D 1 432 ? 29.737 30.471 533.870 1.00 46.11 432 TRP D C 1
ATOM 14690 O O . TRP D 1 432 ? 28.634 30.492 533.352 1.00 50.47 432 TRP D O 1
ATOM 14701 N N . ALA D 1 433 ? 30.648 31.423 533.706 1.00 51.93 433 ALA D N 1
ATOM 14702 C CA . ALA D 1 433 ? 30.446 32.582 532.866 1.00 55.85 433 ALA D CA 1
ATOM 14703 C C . ALA D 1 433 ? 30.623 32.239 531.402 1.00 57.51 433 ALA D C 1
ATOM 14704 O O . ALA D 1 433 ? 30.124 32.942 530.551 1.00 65.22 433 ALA D O 1
ATOM 14706 N N . ASN D 1 434 ? 31.356 31.173 531.100 1.00 64.61 434 ASN D N 1
ATOM 14707 C CA . ASN D 1 434 ? 31.723 30.891 529.724 1.00 63.52 434 ASN D CA 1
ATOM 14708 C C . ASN D 1 434 ? 31.331 29.487 529.272 1.00 61.80 434 ASN D C 1
ATOM 14709 O O . ASN D 1 434 ? 31.765 28.495 529.885 1.00 58.86 434 ASN D O 1
ATOM 14714 N N . PRO D 1 435 ? 30.552 29.391 528.170 1.00 59.06 435 PRO D N 1
ATOM 14715 C CA . PRO D 1 435 ? 30.080 28.096 527.661 1.00 55.00 435 PRO D CA 1
ATOM 14716 C C . PRO D 1 435 ? 31.174 27.051 527.379 1.00 51.96 435 PRO D C 1
ATOM 14717 O O . PRO D 1 435 ? 30.951 25.843 527.570 1.00 45.87 435 PRO D O 1
ATOM 14721 N N . GLY D 1 436 ? 32.356 27.521 526.986 1.00 49.68 436 GLY D N 1
ATOM 14722 C CA . GLY D 1 436 ? 33.541 26.671 526.933 1.00 53.58 436 GLY D CA 1
ATOM 14723 C C . GLY D 1 436 ? 34.084 26.051 528.229 1.00 53.49 436 GLY D C 1
ATOM 14724 O O . GLY D 1 436 ? 34.854 25.113 528.177 1.00 51.29 436 GLY D O 1
ATOM 14725 N N . ASN D 1 437 ? 33.710 26.560 529.398 1.00 55.90 437 ASN D N 1
ATOM 14726 C CA . ASN D 1 437 ? 34.131 25.936 530.645 1.00 57.12 437 ASN D CA 1
ATOM 14727 C C . ASN D 1 437 ? 33.088 24.990 531.214 1.00 50.49 437 ASN D C 1
ATOM 14728 O O . ASN D 1 437 ? 33.249 24.519 532.327 1.00 49.20 437 ASN D O 1
ATOM 14733 N N . GLU D 1 438 ? 32.014 24.707 530.493 1.00 41.20 438 GLU D N 1
ATOM 14734 C CA . GLU D 1 438 ? 31.006 23.826 531.049 1.00 41.41 438 GLU D CA 1
ATOM 14735 C C . GLU D 1 438 ? 31.592 22.498 531.508 1.00 43.87 438 GLU D C 1
ATOM 14736 O O . GLU D 1 438 ? 31.217 22.031 532.576 1.00 43.34 438 GLU D O 1
ATOM 14742 N N . ALA D 1 439 ? 32.497 21.881 530.728 1.00 47.75 439 ALA D N 1
ATOM 14743 C CA . ALA D 1 439 ? 32.930 20.507 531.029 1.00 47.31 439 ALA D CA 1
ATOM 14744 C C . ALA D 1 439 ? 33.670 20.481 532.369 1.00 45.31 439 ALA D C 1
ATOM 14745 O O . ALA D 1 439 ? 33.388 19.643 533.250 1.00 41.60 439 ALA D O 1
ATOM 14747 N N . LYS D 1 440 ? 34.562 21.446 532.532 1.00 42.10 440 LYS D N 1
ATOM 14748 C CA . LYS D 1 440 ? 35.366 21.598 533.776 1.00 45.24 440 LYS D CA 1
ATOM 14749 C C . LYS D 1 440 ? 34.503 21.801 535.061 1.00 45.15 440 LYS D C 1
ATOM 14750 O O . LYS D 1 440 ? 34.854 21.292 536.101 1.00 44.43 440 LYS D O 1
ATOM 14756 N N . HIS D 1 441 ? 33.375 22.523 534.974 1.00 42.55 441 HIS D N 1
ATOM 14757 C CA . HIS D 1 441 ? 32.482 22.743 536.128 1.00 39.29 441 HIS D CA 1
ATOM 14758 C C . HIS D 1 441 ? 31.572 21.578 536.394 1.00 37.81 441 HIS D C 1
ATOM 14759 O O . HIS D 1 441 ? 31.313 21.227 537.559 1.00 35.13 441 HIS D O 1
ATOM 14766 N N . LEU D 1 442 ? 31.019 20.998 535.341 1.00 34.96 442 LEU D N 1
ATOM 14767 C CA . LEU D 1 442 ? 30.269 19.769 535.492 1.00 37.32 442 LEU D CA 1
ATOM 14768 C C . LEU D 1 442 ? 31.128 18.702 536.196 1.00 38.71 442 LEU D C 1
ATOM 14769 O O . LEU D 1 442 ? 30.642 17.966 537.029 1.00 44.33 442 LEU D O 1
ATOM 14774 N N . THR D 1 443 ? 32.386 18.598 535.816 1.00 37.89 443 THR D N 1
ATOM 14775 C CA . THR D 1 443 ? 33.314 17.605 536.438 1.00 45.40 443 THR D CA 1
ATOM 14776 C C . THR D 1 443 ? 33.419 17.889 537.972 1.00 44.54 443 THR D C 1
ATOM 14777 O O . THR D 1 443 ? 33.223 17.015 538.833 1.00 38.09 443 THR D O 1
ATOM 14781 N N . TRP D 1 444 ? 33.665 19.150 538.288 1.00 41.88 444 TRP D N 1
ATOM 14782 C CA . TRP D 1 444 ? 33.839 19.577 539.668 1.00 41.72 444 TRP D CA 1
ATOM 14783 C C . TRP D 1 444 ? 32.627 19.296 540.567 1.00 39.18 444 TRP D C 1
ATOM 14784 O O . TRP D 1 444 ? 32.811 18.683 541.622 1.00 36.86 444 TRP D O 1
ATOM 14795 N N . VAL D 1 445 ? 31.406 19.711 540.174 1.00 37.23 445 VAL D N 1
ATOM 14796 C CA . VAL D 1 445 ? 30.209 19.451 540.980 1.00 36.35 445 VAL D CA 1
ATOM 14797 C C . VAL D 1 445 ? 29.832 17.956 541.063 1.00 36.99 445 VAL D C 1
ATOM 14798 O O . VAL D 1 445 ? 29.263 17.502 542.074 1.00 35.55 445 VAL D O 1
ATOM 14802 N N . ARG D 1 446 ? 30.100 17.207 539.989 1.00 36.12 446 ARG D N 1
ATOM 14803 C CA . ARG D 1 446 ? 29.924 15.733 539.991 1.00 38.01 446 ARG D CA 1
ATOM 14804 C C . ARG D 1 446 ? 30.911 14.984 540.908 1.00 35.26 446 ARG D C 1
ATOM 14805 O O . ARG D 1 446 ? 30.515 14.050 541.604 1.00 32.84 446 ARG D O 1
ATOM 14813 N N . LYS D 1 447 ? 32.187 15.376 540.857 1.00 36.86 447 LYS D N 1
ATOM 14814 C CA . LYS D 1 447 ? 33.198 14.840 541.803 1.00 43.05 447 LYS D CA 1
ATOM 14815 C C . LYS D 1 447 ? 32.759 15.121 543.256 1.00 43.88 447 LYS D C 1
ATOM 14816 O O . LYS D 1 447 ? 32.658 14.222 544.081 1.00 42.18 447 LYS D O 1
ATOM 14822 N N . LEU D 1 448 ? 32.495 16.395 543.522 1.00 42.96 448 LEU D N 1
ATOM 14823 C CA . LEU D 1 448 ? 31.968 16.848 544.808 1.00 43.97 448 LEU D CA 1
ATOM 14824 C C . LEU D 1 448 ? 30.814 15.969 545.335 1.00 42.31 448 LEU D C 1
ATOM 14825 O O . LEU D 1 448 ? 30.880 15.416 546.422 1.00 44.51 448 LEU D O 1
ATOM 14830 N N . TYR D 1 449 ? 29.750 15.847 544.554 1.00 41.62 449 TYR D N 1
ATOM 14831 C CA . TYR D 1 449 ? 28.586 15.063 544.912 1.00 36.09 449 TYR D CA 1
ATOM 14832 C C . TYR D 1 449 ? 28.862 13.551 545.095 1.00 39.12 449 TYR D C 1
ATOM 14833 O O . TYR D 1 449 ? 28.257 12.891 545.959 1.00 33.78 449 TYR D O 1
ATOM 14842 N N . ALA D 1 450 ? 29.696 13.022 544.203 1.00 38.38 450 ALA D N 1
ATOM 14843 C CA . ALA D 1 450 ? 30.013 11.602 544.189 1.00 40.17 450 ALA D CA 1
ATOM 14844 C C . ALA D 1 450 ? 30.913 11.299 545.410 1.00 42.23 450 ALA D C 1
ATOM 14845 O O . ALA D 1 450 ? 30.707 10.273 546.053 1.00 44.53 450 ALA D O 1
ATOM 14847 N N . ASP D 1 451 ? 31.859 12.207 545.727 1.00 42.54 451 ASP D N 1
ATOM 14848 C CA . ASP D 1 451 ? 32.695 12.128 546.954 1.00 41.97 451 ASP D CA 1
ATOM 14849 C C . ASP D 1 451 ? 31.772 12.168 548.176 1.00 45.56 451 ASP D C 1
ATOM 14850 O O . ASP D 1 451 ? 31.786 11.232 549.020 1.00 41.82 451 ASP D O 1
ATOM 14855 N N . VAL D 1 452 ? 30.897 13.167 548.243 1.00 36.24 452 VAL D N 1
ATOM 14856 C CA . VAL D 1 452 ? 29.959 13.199 549.367 1.00 39.96 452 VAL D CA 1
ATOM 14857 C C . VAL D 1 452 ? 29.139 11.924 549.488 1.00 45.37 452 VAL D C 1
ATOM 14858 O O . VAL D 1 452 ? 28.836 11.488 550.608 1.00 45.48 452 VAL D O 1
ATOM 14862 N N . TYR D 1 453 ? 28.759 11.312 548.371 1.00 44.65 453 TYR D N 1
ATOM 14863 C CA . TYR D 1 453 ? 27.871 10.161 548.459 1.00 40.37 453 TYR D CA 1
ATOM 14864 C C . TYR D 1 453 ? 28.584 8.837 548.087 1.00 42.46 453 TYR D C 1
ATOM 14865 O O . TYR D 1 453 ? 27.942 7.843 547.775 1.00 41.43 453 TYR D O 1
ATOM 14874 N N . ALA D 1 454 ? 29.907 8.801 548.178 1.00 46.83 454 ALA D N 1
ATOM 14875 C CA . ALA D 1 454 ? 30.686 7.634 547.726 1.00 45.32 454 ALA D CA 1
ATOM 14876 C C . ALA D 1 454 ? 30.327 6.288 548.372 1.00 48.89 454 ALA D C 1
ATOM 14877 O O . ALA D 1 454 ? 30.548 5.228 547.776 1.00 51.54 454 ALA D O 1
ATOM 14879 N N . GLU D 1 455 ? 29.713 6.308 549.542 1.00 46.81 455 GLU D N 1
ATOM 14880 C CA . GLU D 1 455 ? 29.291 5.065 550.180 1.00 52.58 455 GLU D CA 1
ATOM 14881 C C . GLU D 1 455 ? 27.980 4.492 549.674 1.00 53.93 455 GLU D C 1
ATOM 14882 O O . GLU D 1 455 ? 27.604 3.401 550.108 1.00 45.84 455 GLU D O 1
ATOM 14888 N N . THR D 1 456 ? 27.276 5.208 548.777 1.00 50.73 456 THR D N 1
ATOM 14889 C CA . THR D 1 456 ? 25.986 4.759 548.217 1.00 44.48 456 THR D CA 1
ATOM 14890 C C . THR D 1 456 ? 25.908 5.087 546.713 1.00 46.33 456 THR D C 1
ATOM 14891 O O . THR D 1 456 ? 25.040 5.828 546.242 1.00 44.77 456 THR D O 1
ATOM 14895 N N . GLY D 1 457 ? 26.882 4.579 545.982 1.00 48.86 457 GLY D N 1
ATOM 14896 C CA . GLY D 1 457 ? 26.986 4.766 544.539 1.00 54.87 457 GLY D CA 1
ATOM 14897 C C . GLY D 1 457 ? 26.877 6.187 544.011 1.00 54.91 457 GLY D C 1
ATOM 14898 O O . GLY D 1 457 ? 26.341 6.408 542.918 1.00 56.91 457 GLY D O 1
ATOM 14899 N N . GLY D 1 458 ? 27.403 7.149 544.767 1.00 50.14 458 GLY D N 1
ATOM 14900 C CA . GLY D 1 458 ? 27.427 8.552 544.309 1.00 44.65 458 GLY D CA 1
ATOM 14901 C C . GLY D 1 458 ? 26.093 9.288 544.342 1.00 42.18 458 GLY D C 1
ATOM 14902 O O . GLY D 1 458 ? 25.973 10.330 543.745 1.00 41.89 458 GLY D O 1
ATOM 14903 N N . VAL D 1 459 ? 25.098 8.770 545.046 1.00 40.97 459 VAL D N 1
ATOM 14904 C CA . VAL D 1 459 ? 23.780 9.393 545.091 1.00 41.74 459 VAL D CA 1
ATOM 14905 C C . VAL D 1 459 ? 23.235 9.326 546.502 1.00 43.78 459 VAL D C 1
ATOM 14906 O O . VAL D 1 459 ? 23.619 8.432 547.229 1.00 48.42 459 VAL D O 1
ATOM 14910 N N . PRO D 1 460 ? 22.301 10.223 546.876 1.00 42.97 460 PRO D N 1
ATOM 14911 C CA . PRO D 1 460 ? 21.737 10.195 548.224 1.00 43.31 460 PRO D CA 1
ATOM 14912 C C . PRO D 1 460 ? 20.684 9.108 548.456 1.00 39.56 460 PRO D C 1
ATOM 14913 O O . PRO D 1 460 ? 19.502 9.400 548.752 1.00 37.69 460 PRO D O 1
ATOM 14917 N N . VAL D 1 461 ? 21.117 7.841 548.396 1.00 41.21 461 VAL D N 1
ATOM 14918 C CA . VAL D 1 461 ? 20.220 6.708 548.723 1.00 37.17 461 VAL D CA 1
ATOM 14919 C C . VAL D 1 461 ? 19.569 6.922 550.087 1.00 37.03 461 VAL D C 1
ATOM 14920 O O . VAL D 1 461 ? 20.290 7.253 551.060 1.00 35.47 461 VAL D O 1
ATOM 14924 N N . PRO D 1 462 ? 18.239 6.691 550.199 1.00 37.73 462 PRO D N 1
ATOM 14925 C CA . PRO D 1 462 ? 17.633 6.823 551.503 1.00 42.55 462 PRO D CA 1
ATOM 14926 C C . PRO D 1 462 ? 18.255 5.895 552.558 1.00 48.44 462 PRO D C 1
ATOM 14927 O O . PRO D 1 462 ? 18.372 4.689 552.330 1.00 46.82 462 PRO D O 1
ATOM 14931 N N . ASN D 1 463 ? 18.633 6.475 553.698 1.00 51.44 463 ASN D N 1
ATOM 14932 C CA . ASN D 1 463 ? 19.223 5.723 554.831 1.00 45.70 463 ASN D CA 1
ATOM 14933 C C . ASN D 1 463 ? 19.058 6.547 556.107 1.00 48.80 463 ASN D C 1
ATOM 14934 O O . ASN D 1 463 ? 18.071 7.283 556.242 1.00 47.77 463 ASN D O 1
ATOM 14939 N N . ASP D 1 464 ? 19.970 6.395 557.058 1.00 50.69 464 ASP D N 1
ATOM 14940 C CA . ASP D 1 464 ? 19.939 7.190 558.288 1.00 55.33 464 ASP D CA 1
ATOM 14941 C C . ASP D 1 464 ? 20.156 8.682 558.017 1.00 44.44 464 ASP D C 1
ATOM 14942 O O . ASP D 1 464 ? 19.595 9.549 558.708 1.00 47.33 464 ASP D O 1
ATOM 14947 N N . VAL D 1 465 ? 21.048 8.965 557.077 1.00 39.52 465 VAL D N 1
ATOM 14948 C CA . VAL D 1 465 ? 21.565 10.321 556.916 1.00 45.94 465 VAL D CA 1
ATOM 14949 C C . VAL D 1 465 ? 20.834 11.048 555.781 1.00 44.50 465 VAL D C 1
ATOM 14950 O O . VAL D 1 465 ? 20.391 12.199 555.982 1.00 43.94 465 VAL D O 1
ATOM 14954 N N . SER D 1 466 ? 20.691 10.358 554.643 1.00 42.99 466 SER D N 1
ATOM 14955 C CA . SER D 1 466 ? 20.032 10.912 553.432 1.00 39.19 466 SER D CA 1
ATOM 14956 C C . SER D 1 466 ? 18.649 10.372 553.236 1.00 42.31 466 SER D C 1
ATOM 14957 O O . SER D 1 466 ? 18.243 9.373 553.874 1.00 39.48 466 SER D O 1
ATOM 14960 N N . ASP D 1 467 ? 17.885 11.068 552.381 1.00 38.63 467 ASP D N 1
ATOM 14961 C CA . ASP D 1 467 ? 16.504 10.674 552.068 1.00 38.52 467 ASP D CA 1
ATOM 14962 C C . ASP D 1 467 ? 16.056 10.970 550.603 1.00 36.44 467 ASP D C 1
ATOM 14963 O O . ASP D 1 467 ? 14.946 11.452 550.367 1.00 39.36 467 ASP D O 1
ATOM 14968 N N . GLY D 1 468 ? 16.908 10.620 549.653 1.00 38.42 468 GLY D N 1
ATOM 14969 C CA . GLY D 1 468 ? 16.659 10.925 548.265 1.00 39.91 468 GLY D CA 1
ATOM 14970 C C . GLY D 1 468 ? 16.789 12.417 547.922 1.00 36.49 468 GLY D C 1
ATOM 14971 O O . GLY D 1 468 ? 17.683 13.126 548.438 1.00 33.78 468 GLY D O 1
ATOM 14972 N N . ALA D 1 469 ? 15.890 12.866 547.045 1.00 32.79 469 ALA D N 1
ATOM 14973 C CA . ALA D 1 469 ? 16.030 14.164 546.345 1.00 29.52 469 ALA D CA 1
ATOM 14974 C C . ALA D 1 469 ? 14.641 14.746 546.055 1.00 32.03 469 ALA D C 1
ATOM 14975 O O . ALA D 1 469 ? 13.593 14.066 546.183 1.00 27.28 469 ALA D O 1
ATOM 14977 N N . TYR D 1 470 ? 14.657 16.032 545.735 1.00 28.91 470 TYR D N 1
ATOM 14978 C CA . TYR D 1 470 ? 13.471 16.836 545.687 1.00 29.52 470 TYR D CA 1
ATOM 14979 C C . TYR D 1 470 ? 13.164 17.055 544.176 1.00 27.02 470 TYR D C 1
ATOM 14980 O O . TYR D 1 470 ? 14.047 17.539 543.452 1.00 26.58 470 TYR D O 1
ATOM 14989 N N . ILE D 1 471 ? 11.945 16.720 543.722 1.00 29.49 471 ILE D N 1
ATOM 14990 C CA . ILE D 1 471 ? 11.676 16.763 542.232 1.00 30.65 471 ILE D CA 1
ATOM 14991 C C . ILE D 1 471 ? 11.740 18.202 541.603 1.00 32.64 471 ILE D C 1
ATOM 14992 O O . ILE D 1 471 ? 12.012 18.331 540.417 1.00 31.46 471 ILE D O 1
ATOM 14997 N N . ASN D 1 472 ? 11.568 19.268 542.395 1.00 30.64 472 ASN D N 1
ATOM 14998 C CA . ASN D 1 472 ? 11.784 20.657 541.901 1.00 29.02 472 ASN D CA 1
ATOM 14999 C C . ASN D 1 472 ? 13.224 21.069 541.717 1.00 30.60 472 ASN D C 1
ATOM 15000 O O . ASN D 1 472 ? 13.475 22.203 541.187 1.00 30.37 472 ASN D O 1
ATOM 15005 N N . TYR D 1 473 ? 14.170 20.216 542.173 1.00 27.63 473 TYR D N 1
ATOM 15006 C CA . TYR D 1 473 ? 15.603 20.355 541.861 1.00 29.95 473 TYR D CA 1
ATOM 15007 C C . TYR D 1 473 ? 16.079 19.211 540.940 1.00 33.59 473 TYR D C 1
ATOM 15008 O O . TYR D 1 473 ? 17.036 18.480 541.256 1.00 33.07 473 TYR D O 1
ATOM 15017 N N . PRO D 1 474 ? 15.445 19.077 539.755 1.00 31.39 474 PRO D N 1
ATOM 15018 C CA . PRO D 1 474 ? 15.730 17.888 538.944 1.00 32.09 474 PRO D CA 1
ATOM 15019 C C . PRO D 1 474 ? 17.166 17.847 538.505 1.00 33.84 474 PRO D C 1
ATOM 15020 O O . PRO D 1 474 ? 17.817 18.888 538.241 1.00 32.05 474 PRO D O 1
ATOM 15024 N N . ASP D 1 475 ? 17.671 16.625 538.434 1.00 34.64 475 ASP D N 1
ATOM 15025 C CA . ASP D 1 475 ? 19.017 16.386 537.987 1.00 34.23 475 ASP D CA 1
ATOM 15026 C C . ASP D 1 475 ? 19.130 15.090 537.172 1.00 39.05 475 ASP D C 1
ATOM 15027 O O . ASP D 1 475 ? 18.911 13.992 537.743 1.00 33.01 475 ASP D O 1
ATOM 15032 N N . SER D 1 476 ? 19.501 15.220 535.881 1.00 40.52 476 SER D N 1
ATOM 15033 C CA . SER D 1 476 ? 19.472 14.067 534.937 1.00 38.97 476 SER D CA 1
ATOM 15034 C C . SER D 1 476 ? 20.564 13.074 535.199 1.00 37.52 476 SER D C 1
ATOM 15035 O O . SER D 1 476 ? 20.400 11.903 534.898 1.00 42.83 476 SER D O 1
ATOM 15038 N N . ASP D 1 477 ? 21.649 13.544 535.809 1.00 41.14 477 ASP D N 1
ATOM 15039 C CA . ASP D 1 477 ? 22.724 12.699 536.353 1.00 42.82 477 ASP D CA 1
ATOM 15040 C C . ASP D 1 477 ? 22.222 11.519 537.194 1.00 42.44 477 ASP D C 1
ATOM 15041 O O . ASP D 1 477 ? 22.795 10.432 537.122 1.00 42.07 477 ASP D O 1
ATOM 15046 N N . LEU D 1 478 ? 21.126 11.704 537.937 1.00 42.21 478 LEU D N 1
ATOM 15047 C CA . LEU D 1 478 ? 20.583 10.628 538.740 1.00 40.47 478 LEU D CA 1
ATOM 15048 C C . LEU D 1 478 ? 20.021 9.440 537.926 1.00 48.06 478 LEU D C 1
ATOM 15049 O O . LEU D 1 478 ? 19.819 8.362 538.511 1.00 41.58 478 LEU D O 1
ATOM 15054 N N . ALA D 1 479 ? 19.770 9.621 536.624 1.00 43.74 479 ALA D N 1
ATOM 15055 C CA . ALA D 1 479 ? 19.382 8.494 535.740 1.00 48.24 479 ALA D CA 1
ATOM 15056 C C . ALA D 1 479 ? 20.522 8.027 534.808 1.00 50.84 479 ALA D C 1
ATOM 15057 O O . ALA D 1 479 ? 20.349 7.099 534.051 1.00 55.50 479 ALA D O 1
ATOM 15059 N N . ASP D 1 480 ? 21.683 8.669 534.878 1.00 57.60 480 ASP D N 1
ATOM 15060 C CA . ASP D 1 480 ? 22.872 8.219 534.159 1.00 55.22 480 ASP D CA 1
ATOM 15061 C C . ASP D 1 480 ? 23.573 7.070 534.947 1.00 60.35 480 ASP D C 1
ATOM 15062 O O . ASP D 1 480 ? 24.037 7.289 536.078 1.00 54.65 480 ASP D O 1
ATOM 15067 N N . PRO D 1 481 ? 23.668 5.847 534.354 1.00 58.43 481 PRO D N 1
ATOM 15068 C CA . PRO D 1 481 ? 24.305 4.718 535.086 1.00 57.49 481 PRO D CA 1
ATOM 15069 C C . PRO D 1 481 ? 25.817 4.865 535.384 1.00 60.16 481 PRO D C 1
ATOM 15070 O O . PRO D 1 481 ? 26.307 4.249 536.339 1.00 71.95 481 PRO D O 1
ATOM 15074 N N . GLY D 1 482 ? 26.544 5.662 534.594 1.00 57.68 482 GLY D N 1
ATOM 15075 C CA . GLY D 1 482 ? 27.907 6.069 534.947 1.00 55.53 482 GLY D CA 1
ATOM 15076 C C . GLY D 1 482 ? 27.950 6.785 536.291 1.00 56.57 482 GLY D C 1
ATOM 15077 O O . GLY D 1 482 ? 28.530 6.293 537.244 1.00 65.50 482 GLY D O 1
ATOM 15078 N N . LEU D 1 483 ? 27.241 7.902 536.383 1.00 58.95 483 LEU D N 1
ATOM 15079 C CA . LEU D 1 483 ? 27.216 8.736 537.595 1.00 55.11 483 LEU D CA 1
ATOM 15080 C C . LEU D 1 483 ? 26.446 8.113 538.768 1.00 52.30 483 LEU D C 1
ATOM 15081 O O . LEU D 1 483 ? 26.858 8.228 539.902 1.00 54.72 483 LEU D O 1
ATOM 15086 N N . ASN D 1 484 ? 25.301 7.507 538.504 1.00 52.83 484 ASN D N 1
ATOM 15087 C CA . ASN D 1 484 ? 24.591 6.710 539.513 1.00 50.75 484 ASN D CA 1
ATOM 15088 C C . ASN D 1 484 ? 24.906 5.194 539.396 1.00 57.05 484 ASN D C 1
ATOM 15089 O O . ASN D 1 484 ? 24.367 4.504 538.534 1.00 52.42 484 ASN D O 1
ATOM 15094 N N . THR D 1 485 ? 25.743 4.699 540.302 1.00 55.97 485 THR D N 1
ATOM 15095 C CA . THR D 1 485 ? 26.098 3.283 540.355 1.00 55.98 485 THR D CA 1
ATOM 15096 C C . THR D 1 485 ? 25.540 2.607 541.584 1.00 52.37 485 THR D C 1
ATOM 15097 O O . THR D 1 485 ? 25.966 1.517 541.902 1.00 56.37 485 THR D O 1
ATOM 15101 N N . SER D 1 486 ? 24.600 3.242 542.280 1.00 51.92 486 SER D N 1
ATOM 15102 C CA . SER D 1 486 ? 23.945 2.632 543.444 1.00 50.63 486 SER D CA 1
ATOM 15103 C C . SER D 1 486 ? 22.942 1.548 543.076 1.00 54.66 486 SER D C 1
ATOM 15104 O O . SER D 1 486 ? 22.440 0.844 543.974 1.00 45.98 486 SER D O 1
ATOM 15107 N N . GLY D 1 487 ? 22.578 1.486 541.784 1.00 55.13 487 GLY D N 1
ATOM 15108 C CA . GLY D 1 487 ? 21.531 0.608 541.298 1.00 50.48 487 GLY D CA 1
ATOM 15109 C C . GLY D 1 487 ? 20.157 0.978 541.847 1.00 55.77 487 GLY D C 1
ATOM 15110 O O . GLY D 1 487 ? 19.236 0.149 541.827 1.00 51.37 487 GLY D O 1
ATOM 15111 N N . VAL D 1 488 ? 19.992 2.210 542.334 1.00 47.36 488 VAL D N 1
ATOM 15112 C CA . VAL D 1 488 ? 18.703 2.633 542.884 1.00 48.82 488 VAL D CA 1
ATOM 15113 C C . VAL D 1 488 ? 18.237 3.641 541.840 1.00 46.05 488 VAL D C 1
ATOM 15114 O O . VAL D 1 488 ? 18.978 4.605 541.573 1.00 50.50 488 VAL D O 1
ATOM 15118 N N . PRO D 1 489 ? 17.059 3.408 541.216 1.00 43.49 489 PRO D N 1
ATOM 15119 C CA . PRO D 1 489 ? 16.668 4.241 540.068 1.00 42.48 489 PRO D CA 1
ATOM 15120 C C . PRO D 1 489 ? 16.308 5.698 540.462 1.00 44.96 489 PRO D C 1
ATOM 15121 O O . PRO D 1 489 ? 15.818 5.930 541.580 1.00 42.80 489 PRO D O 1
ATOM 15125 N N . TRP D 1 490 ? 16.530 6.644 539.536 1.00 42.41 490 TRP D N 1
ATOM 15126 C CA . TRP D 1 490 ? 16.218 8.082 539.741 1.00 39.67 490 TRP D CA 1
ATOM 15127 C C . TRP D 1 490 ? 14.896 8.254 540.479 1.00 40.11 490 TRP D C 1
ATOM 15128 O O . TRP D 1 490 ? 14.826 9.025 541.444 1.00 41.71 490 TRP D O 1
ATOM 15139 N N . HIS D 1 491 ? 13.882 7.474 540.098 1.00 37.15 491 HIS D N 1
ATOM 15140 C CA . HIS D 1 491 ? 12.515 7.687 540.575 1.00 44.23 491 HIS D CA 1
ATOM 15141 C C . HIS D 1 491 ? 12.210 7.250 541.997 1.00 43.53 491 HIS D C 1
ATOM 15142 O O . HIS D 1 491 ? 11.232 7.722 542.596 1.00 41.02 491 HIS D O 1
ATOM 15149 N N . ASP D 1 492 ? 13.021 6.352 542.534 1.00 44.04 492 ASP D N 1
ATOM 15150 C CA . ASP D 1 492 ? 12.867 5.951 543.925 1.00 47.99 492 ASP D CA 1
ATOM 15151 C C . ASP D 1 492 ? 13.599 6.965 544.809 1.00 43.66 492 ASP D C 1
ATOM 15152 O O . ASP D 1 492 ? 13.152 7.213 545.905 1.00 40.04 492 ASP D O 1
ATOM 15157 N N . LEU D 1 493 ? 14.671 7.569 544.304 1.00 40.26 493 LEU D N 1
ATOM 15158 C CA . LEU D 1 493 ? 15.308 8.708 544.970 1.00 42.62 493 LEU D CA 1
ATOM 15159 C C . LEU D 1 493 ? 14.359 9.929 545.194 1.00 43.31 493 LEU D C 1
ATOM 15160 O O . LEU D 1 493 ? 14.298 10.488 546.323 1.00 39.91 493 LEU D O 1
ATOM 15165 N N . TYR D 1 494 ? 13.597 10.309 544.165 1.00 37.54 494 TYR D N 1
ATOM 15166 C CA . TYR D 1 494 ? 12.661 11.474 544.250 1.00 31.49 494 TYR D CA 1
ATOM 15167 C C . TYR D 1 494 ? 11.376 11.135 544.946 1.00 31.53 494 TYR D C 1
ATOM 15168 O O . TYR D 1 494 ? 10.834 11.924 545.780 1.00 31.91 494 TYR D O 1
ATOM 15177 N N . TYR D 1 495 ? 10.859 9.955 544.603 1.00 31.57 495 TYR D N 1
ATOM 15178 C CA . TYR D 1 495 ? 9.499 9.591 544.997 1.00 33.36 495 TYR D CA 1
ATOM 15179 C C . TYR D 1 495 ? 9.422 8.420 546.020 1.00 35.53 495 TYR D C 1
ATOM 15180 O O . TYR D 1 495 ? 8.364 8.223 546.634 1.00 29.53 495 TYR D O 1
ATOM 15189 N N . LYS D 1 496 ? 10.490 7.649 546.174 1.00 37.33 496 LYS D N 1
ATOM 15190 C CA . LYS D 1 496 ? 10.484 6.531 547.143 1.00 41.38 496 LYS D CA 1
ATOM 15191 C C . LYS D 1 496 ? 9.191 5.687 547.003 1.00 37.88 496 LYS D C 1
ATOM 15192 O O . LYS D 1 496 ? 8.804 5.293 545.879 1.00 39.76 496 LYS D O 1
ATOM 15198 N N . GLY D 1 497 ? 8.484 5.475 548.114 1.00 39.81 497 GLY D N 1
ATOM 15199 C CA . GLY D 1 497 ? 7.291 4.656 548.170 1.00 38.94 497 GLY D CA 1
ATOM 15200 C C . GLY D 1 497 ? 6.078 5.227 547.470 1.00 41.72 497 GLY D C 1
ATOM 15201 O O . GLY D 1 497 ? 5.088 4.536 547.331 1.00 37.00 497 GLY D O 1
ATOM 15202 N N . ASN D 1 498 ? 6.105 6.495 547.050 1.00 42.42 498 ASN D N 1
ATOM 15203 C CA . ASN D 1 498 ? 4.982 7.023 546.288 1.00 41.68 498 ASN D CA 1
ATOM 15204 C C . ASN D 1 498 ? 5.044 6.746 544.775 1.00 36.03 498 ASN D C 1
ATOM 15205 O O . ASN D 1 498 ? 4.082 7.058 544.076 1.00 35.90 498 ASN D O 1
ATOM 15210 N N . HIS D 1 499 ? 6.168 6.222 544.267 1.00 38.87 499 HIS D N 1
ATOM 15211 C CA . HIS D 1 499 ? 6.310 5.954 542.837 1.00 39.12 499 HIS D CA 1
ATOM 15212 C C . HIS D 1 499 ? 5.216 5.099 542.241 1.00 43.30 499 HIS D C 1
ATOM 15213 O O . HIS D 1 499 ? 4.675 5.455 541.161 1.00 37.79 499 HIS D O 1
ATOM 15220 N N . PRO D 1 500 ? 4.856 3.981 542.928 1.00 43.30 500 PRO D N 1
ATOM 15221 C CA . PRO D 1 500 ? 3.860 3.127 542.296 1.00 41.89 500 PRO D CA 1
ATOM 15222 C C . PRO D 1 500 ? 2.530 3.824 542.027 1.00 41.08 500 PRO D C 1
ATOM 15223 O O . PRO D 1 500 ? 1.928 3.610 540.967 1.00 43.14 500 PRO D O 1
ATOM 15227 N N . ARG D 1 501 ? 2.052 4.625 542.972 1.00 35.52 501 ARG D N 1
ATOM 15228 C CA . ARG D 1 501 ? 0.787 5.337 542.772 1.00 39.08 501 ARG D CA 1
ATOM 15229 C C . ARG D 1 501 ? 0.955 6.415 541.649 1.00 38.02 501 ARG D C 1
ATOM 15230 O O . ARG D 1 501 ? 0.040 6.596 540.845 1.00 38.89 501 ARG D O 1
ATOM 15238 N N . LEU D 1 502 ? 2.119 7.073 541.577 1.00 37.61 502 LEU D N 1
ATOM 15239 C CA . LEU D 1 502 ? 2.354 8.056 540.504 1.00 35.97 502 LEU D CA 1
ATOM 15240 C C . LEU D 1 502 ? 2.350 7.410 539.142 1.00 37.41 502 LEU D C 1
ATOM 15241 O O . LEU D 1 502 ? 1.720 7.913 538.231 1.00 35.47 502 LEU D O 1
ATOM 15246 N N . ARG D 1 503 ? 3.033 6.276 539.038 1.00 37.37 503 ARG D N 1
ATOM 15247 C CA . ARG D 1 503 ? 3.028 5.440 537.813 1.00 41.61 503 ARG D CA 1
ATOM 15248 C C . ARG D 1 503 ? 1.611 5.090 537.339 1.00 39.53 503 ARG D C 1
ATOM 15249 O O . ARG D 1 503 ? 1.314 5.137 536.142 1.00 39.53 503 ARG D O 1
ATOM 15257 N N . LYS D 1 504 ? 0.713 4.785 538.261 1.00 45.10 504 LYS D N 1
ATOM 15258 C CA . LYS D 1 504 ? -0.689 4.500 537.891 1.00 44.42 504 LYS D CA 1
ATOM 15259 C C . LYS D 1 504 ? -1.503 5.707 537.435 1.00 43.56 504 LYS D C 1
ATOM 15260 O O . LYS D 1 504 ? -2.320 5.617 536.494 1.00 38.83 504 LYS D O 1
ATOM 15266 N N . VAL D 1 505 ? -1.331 6.829 538.116 1.00 37.46 505 VAL D N 1
ATOM 15267 C CA . VAL D 1 505 ? -1.993 8.082 537.694 1.00 35.03 505 VAL D CA 1
ATOM 15268 C C . VAL D 1 505 ? -1.566 8.444 536.264 1.00 30.93 505 VAL D C 1
ATOM 15269 O O . VAL D 1 505 ? -2.355 8.878 535.438 1.00 34.04 505 VAL D O 1
ATOM 15273 N N . LYS D 1 506 ? -0.291 8.321 536.015 1.00 30.31 506 LYS D N 1
ATOM 15274 C CA . LYS D 1 506 ? 0.282 8.528 534.703 1.00 33.74 506 LYS D CA 1
ATOM 15275 C C . LYS D 1 506 ? -0.337 7.694 533.563 1.00 40.05 506 LYS D C 1
ATOM 15276 O O . LYS D 1 506 ? -0.548 8.190 532.445 1.00 36.68 506 LYS D O 1
ATOM 15282 N N . ALA D 1 507 ? -0.526 6.393 533.842 1.00 39.29 507 ALA D N 1
ATOM 15283 C CA . ALA D 1 507 ? -1.195 5.488 532.947 1.00 36.65 507 ALA D CA 1
ATOM 15284 C C . ALA D 1 507 ? -2.690 5.815 532.839 1.00 34.21 507 ALA D C 1
ATOM 15285 O O . ALA D 1 507 ? -3.248 5.778 531.778 1.00 37.39 507 ALA D O 1
ATOM 15287 N N . ALA D 1 508 ? -3.344 6.180 533.928 1.00 32.85 508 ALA D N 1
ATOM 15288 C CA . ALA D 1 508 ? -4.735 6.567 533.857 1.00 35.06 508 ALA D CA 1
ATOM 15289 C C . ALA D 1 508 ? -4.988 7.852 533.033 1.00 36.13 508 ALA D C 1
ATOM 15290 O O . ALA D 1 508 ? -5.975 7.928 532.325 1.00 36.44 508 ALA D O 1
ATOM 15292 N N . TYR D 1 509 ? -4.110 8.854 533.128 1.00 37.55 509 TYR D N 1
ATOM 15293 C CA . TYR D 1 509 ? -4.435 10.201 532.599 1.00 33.17 509 TYR D CA 1
ATOM 15294 C C . TYR D 1 509 ? -3.605 10.666 531.425 1.00 30.92 509 TYR D C 1
ATOM 15295 O O . TYR D 1 509 ? -4.057 11.524 530.680 1.00 34.91 509 TYR D O 1
ATOM 15304 N N . ASP D 1 510 ? -2.402 10.164 531.258 1.00 29.32 510 ASP D N 1
ATOM 15305 C CA . ASP D 1 510 ? -1.643 10.365 530.017 1.00 31.32 510 ASP D CA 1
ATOM 15306 C C . ASP D 1 510 ? -1.195 8.995 529.393 1.00 33.04 510 ASP D C 1
ATOM 15307 O O . ASP D 1 510 ? -0.001 8.748 529.200 1.00 30.97 510 ASP D O 1
ATOM 15312 N N . PRO D 1 511 ? -2.169 8.153 529.001 1.00 35.56 511 PRO D N 1
ATOM 15313 C CA . PRO D 1 511 ? -1.863 6.839 528.387 1.00 37.71 511 PRO D CA 1
ATOM 15314 C C . PRO D 1 511 ? -0.874 6.843 527.216 1.00 37.03 511 PRO D C 1
ATOM 15315 O O . PRO D 1 511 ? -0.117 5.880 527.025 1.00 37.22 511 PRO D O 1
ATOM 15319 N N . ARG D 1 512 ? -0.835 7.935 526.464 1.00 33.79 512 ARG D N 1
ATOM 15320 C CA . ARG D 1 512 ? -0.008 8.014 525.238 1.00 33.17 512 ARG D CA 1
ATOM 15321 C C . ARG D 1 512 ? 1.323 8.612 525.499 1.00 32.85 512 ARG D C 1
ATOM 15322 O O . ARG D 1 512 ? 2.139 8.706 524.591 1.00 28.19 512 ARG D O 1
ATOM 15330 N N . ASN D 1 513 ? 1.561 9.072 526.745 1.00 30.76 513 ASN D N 1
ATOM 15331 C CA . ASN D 1 513 ? 2.836 9.622 527.082 1.00 29.83 513 ASN D CA 1
ATOM 15332 C C . ASN D 1 513 ? 3.163 10.834 526.239 1.00 26.58 513 ASN D C 1
ATOM 15333 O O . ASN D 1 513 ? 4.286 10.977 525.748 1.00 29.79 513 ASN D O 1
ATOM 15338 N N . HIS D 1 514 ? 2.179 11.695 526.062 1.00 26.30 514 HIS D N 1
ATOM 15339 C CA . HIS D 1 514 ? 2.384 12.935 525.305 1.00 26.26 514 HIS D CA 1
ATOM 15340 C C . HIS D 1 514 ? 3.215 13.940 526.127 1.00 30.72 514 HIS D C 1
ATOM 15341 O O . HIS D 1 514 ? 3.943 14.788 525.570 1.00 29.94 514 HIS D O 1
ATOM 15348 N N . PHE D 1 515 ? 3.172 13.806 527.446 1.00 29.66 515 PHE D N 1
ATOM 15349 C CA . PHE D 1 515 ? 3.928 14.691 528.338 1.00 30.28 515 PHE D CA 1
ATOM 15350 C C . PHE D 1 515 ? 5.093 13.952 528.984 1.00 29.46 515 PHE D C 1
ATOM 15351 O O . PHE D 1 515 ? 4.870 13.092 529.837 1.00 34.14 515 PHE D O 1
ATOM 15359 N N . HIS D 1 516 ? 6.312 14.276 528.558 1.00 30.40 516 HIS D N 1
ATOM 15360 C CA . HIS D 1 516 ? 7.534 13.546 528.961 1.00 31.25 516 HIS D CA 1
ATOM 15361 C C . HIS D 1 516 ? 8.723 14.455 528.837 1.00 30.52 516 HIS D C 1
ATOM 15362 O O . HIS D 1 516 ? 8.695 15.431 528.079 1.00 28.47 516 HIS D O 1
ATOM 15369 N N . HIS D 1 517 ? 9.801 14.066 529.520 1.00 30.83 517 HIS D N 1
ATOM 15370 C CA . HIS D 1 517 ? 11.138 14.720 529.472 1.00 30.07 517 HIS D CA 1
ATOM 15371 C C . HIS D 1 517 ? 12.080 13.774 530.220 1.00 33.46 517 HIS D C 1
ATOM 15372 O O . HIS D 1 517 ? 11.639 12.687 530.633 1.00 31.69 517 HIS D O 1
ATOM 15379 N N . ALA D 1 518 ? 13.339 14.164 530.395 1.00 34.10 518 ALA D N 1
ATOM 15380 C CA . ALA D 1 518 ? 14.375 13.297 531.037 1.00 39.20 518 ALA D CA 1
ATOM 15381 C C . ALA D 1 518 ? 14.096 12.588 532.374 1.00 41.74 518 ALA D C 1
ATOM 15382 O O . ALA D 1 518 ? 14.647 11.512 532.634 1.00 56.04 518 ALA D O 1
ATOM 15384 N N . LEU D 1 519 ? 13.268 13.149 533.204 1.00 38.22 519 LEU D N 1
ATOM 15385 C CA . LEU D 1 519 ? 12.955 12.518 534.479 1.00 37.86 519 LEU D CA 1
ATOM 15386 C C . LEU D 1 519 ? 11.454 12.443 534.625 1.00 34.08 519 LEU D C 1
ATOM 15387 O O . LEU D 1 519 ? 10.885 12.673 535.685 1.00 31.88 519 LEU D O 1
ATOM 15392 N N . SER D 1 520 ? 10.775 12.092 533.544 1.00 33.95 520 SER D N 1
ATOM 15393 C CA . SER D 1 520 ? 9.327 11.910 533.634 1.00 33.49 520 SER D CA 1
ATOM 15394 C C . SER D 1 520 ? 8.876 10.503 534.029 1.00 32.22 520 SER D C 1
ATOM 15395 O O . SER D 1 520 ? 9.512 9.500 533.679 1.00 34.74 520 SER D O 1
ATOM 15398 N N . ILE D 1 521 ? 7.755 10.460 534.736 1.00 32.53 521 ILE D N 1
ATOM 15399 C CA . ILE D 1 521 ? 7.075 9.215 535.116 1.00 37.75 521 ILE D CA 1
ATOM 15400 C C . ILE D 1 521 ? 6.609 8.452 533.847 1.00 37.59 521 ILE D C 1
ATOM 15401 O O . ILE D 1 521 ? 6.199 9.073 532.887 1.00 36.94 521 ILE D O 1
ATOM 15406 N N . ARG D 1 522 ? 6.777 7.127 533.843 1.00 46.59 522 ARG D N 1
ATOM 15407 C CA . ARG D 1 522 ? 6.525 6.272 532.653 1.00 51.60 522 ARG D CA 1
ATOM 15408 C C . ARG D 1 522 ? 5.271 5.465 532.994 1.00 54.39 522 ARG D C 1
ATOM 15409 O O . ARG D 1 522 ? 5.157 5.046 534.130 1.00 54.14 522 ARG D O 1
ATOM 15417 N N . PRO D 1 523 ? 4.329 5.248 532.038 1.00 61.68 523 PRO D N 1
ATOM 15418 C CA . PRO D 1 523 ? 3.090 4.528 532.419 1.00 64.25 523 PRO D CA 1
ATOM 15419 C C . PRO D 1 523 ? 3.305 3.067 532.929 1.00 72.16 523 PRO D C 1
ATOM 15420 O O . PRO D 1 523 ? 4.208 2.344 532.500 1.00 73.93 523 PRO D O 1
#

Secondary structure (DSSP, 8-state):
-PPPP--EEE-TTSTTHHHHHT--SBTT-----SEEEE--SHHHHHHHHHHHHHHT--EEEESS---SSSSSSSTT--EEEE-TT---EEEETTTTEEEE-TT-BHHHHHHHHHHHHS------S-TT-BHHHHHHTT---TTHHHH--GGGGEEEEEEEEE-TTS-EEEEEEESSTT-TTHHHHHHTTTS-TTSS-EEEEEEE--SS-BTB-GGGSSPPPPSEEEEEEEEE-STT--HHHHHHHHHHHHHHHHHS-STT-GGGGEEEEEEEE---TT-TT-SEEEEEEEE-SSTTHHHHHHHHHHHHHTT-TTEE-PPPEEEETTSS-----S-B-EEEEEEEEESSPPPHHHHHHHHHHHT--TT-SEEEEEEEE--GGGGGS-TTTSS----S-SEEEEEEEEESSGGGHHHHHHHHHHHHHHHTGGGTTS--SSSSB----TTS--GGGG-TTT--SS--HHHHHHGGGHHHHHHHHHHH-TT--S--TTPPP-/-PPPP--EEE-TTSTTHHHHHT--SBTT-----SEEEE--SHHHHHHHHHHHHHHT--EEEESS---SSSSSSSTT--EEEE-TT---EEEETTTTEEEE-TT-BHHHHHHHHHHHHS------S-TT-BHHHHHHTT---TTHHHH--GGGGEEEEEEEEE-TTS-EEEEEEE--TT-TTHHHHHHTTTS-TTSSSEEEEEEE--SS-BTB-GGGSSPPPPSEEEEEEEEE-GGG--HHHHHHHHHHHHHHHHHS-STTSGGGGEEEEEEEE---TT-TT-SEEEEEEEETTSTTHHHHHHHHHHHHHTT-TTEE----EEEETT-SPP-----B-EEEEEEEEESSPPPHHHHHHHHHHHT--TT-SEEEEEEEE--GGGGGS-TTTSS----S-SEEEEEEEEESSGGGHHHHHHHHHHHHHHHTGGGTTS--SSSSB----TTS--GGGG-TTT--SS--HHHHHHGGGHHHHHHHHHHH-TT--S--TTPPP-/-PPPP--EEE-TTSTTHHHHHT--SBTT-----SEEEE--SHHHHHHHHHHHHHTT--EEEESS---SSSSSSSTT--EEEE-TT---EEEETTTTEEEE-TT-BHHHHHHHHHHHHS------S-TT-BHHHHHHTT---TTHHHH--GGGGEEEEEEEEE-TT--EEEEEEES-TT-TTHHHHHHTTTS-SSSSSEEEEEEE--SS-BTB-GGGSSPPPPSEEEEEEEE--STT--HHHHHHHHHHHHHHHHHS-STTSGGGGEEEEEEEE---TT-TT-SEEEEEEEETTSTTHHHHHHHHHHHHHTTS--SB-PPPEEEETTSS-------B-EEEEEEEEESSPPPHHHHHHHHHHHT--TT-SEEEEEEEE--GGGGGS-TTSSS----S-SEEEEEEEEESSGGGHHHHHHHHHHHHHHHTGGGTTS--SSSSB----TTS--GGGG-TTT--SS--HHHHHHGGGHHHHHHHHHHH-TT--S--TTPPP-/-PPPP--EEE-TTSTTHHHHHT--SBTT-----SEEEE--SHHHHHHHHHHHHHHT--EEEESS---SSTTSSSTT--EEEE-TT---EEEEGGGTEEEE-TT-BHHHHHHHHHHHHS------S-TT-BHHHHHHTT---TTHHHH--GGGGEEEEEEEEE-TTS-EEEEEEES-TT-TTHHHHHHTTTS-TTSS-EEEEEEE--SS--TT-GGGSSPPPPSEEEEEEEEE-GGG--HHHHHHHHHHHHHHHHHS-STT-GGGGEEEEEEEE---TT-TT-SEEEEEEEETTSTTHHHHHHHHHHHHHTT-TTEE----EEEETTSS-----SSB-EEEEEEEEESS---HHHHHHHHHHHTS-TT-SEEEEEEEE--GGGGGS-TTTSS----S-SEEEEEEEEES-GGGHHHHHHHHHHHHHHHTGGGTTS--SSSSB----TTS--GGGG-TTT--SS--HHHHHHGGGHHHHHHHHHHH-TT--S--TT----

Nearest PDB structures (foldseek):
  5awv-assembly1_A  TM=1.000E+00  e=0.000E+00  Nonomuraea gerenzanensis
  2y3r-assembly2_C  TM=9.649E-01  e=1.520E-70  Streptomyces sp. 307-9
  2y3r-assembly1_A  TM=9.601E-01  e=7.753E-71  Streptomyces sp. 307-9
  2y3r-assembly2_D  TM=9.512E-01  e=1.758E-69  Streptomyces sp. 307-9
  3pqb-assembly1_A  TM=9.371E-01  e=6.988E-57  Streptomyces griseoflavus

Organism: NCBI:txid93944

Radius of gyration: 48.23 Å; Cα contacts (8 Å, |Δi|>4): 4877; chains: 4; bounding box: 104×118×147 Å